Protein 3JB5 (pdb70)

Structure (mmCIF, N/CA/C/O backbone):
data_3JB5
#
_entry.id   3JB5
#
_cell.length_a   1.000
_cell.length_b   1.000
_cell.length_c   1.000
_cell.angle_alpha   90.00
_cell.angle_beta   90.00
_cell.angle_gamma   90.00
#
_symmetry.space_group_name_H-M   'P 1'
#
loop_
_atom_site.group_PDB
_atom_site.id
_atom_site.type_symbol
_atom_site.label_atom_id
_atom_site.label_alt_id
_atom_site.label_comp_id
_atom_site.label_asym_id
_atom_site.label_entity_id
_atom_site.label_seq_id
_atom_site.pdbx_PDB_ins_code
_atom_site.Cartn_x
_atom_site.Cartn_y
_atom_site.Cartn_z
_atom_site.occupancy
_atom_site.B_iso_or_equiv
_atom_site.auth_seq_id
_atom_site.auth_comp_id
_atom_site.auth_asym_id
_atom_site.auth_atom_id
_atom_site.pdbx_PDB_model_num
ATOM 1 N N . ASP A 1 4 ? 38.830 -35.555 280.384 1.00 104.28 4 ASP A N 1
ATOM 2 C CA . ASP A 1 4 ? 39.796 -34.718 279.683 1.00 104.28 4 ASP A CA 1
ATOM 3 C C . ASP A 1 4 ? 39.552 -34.751 278.178 1.00 104.28 4 ASP A C 1
ATOM 4 O O . ASP A 1 4 ? 38.517 -35.236 277.720 1.00 104.28 4 ASP A O 1
ATOM 9 N N . PHE A 1 5 ? 40.511 -34.234 277.416 1.00 85.35 5 PHE A N 1
ATOM 10 C CA . PHE A 1 5 ? 40.395 -34.186 275.962 1.00 85.35 5 PHE A CA 1
ATOM 11 C C . PHE A 1 5 ? 41.758 -33.999 275.304 1.00 85.35 5 PHE A C 1
ATOM 12 O O . PHE A 1 5 ? 42.789 -33.991 275.976 1.00 85.35 5 PHE A O 1
ATOM 20 N N . LEU A 1 6 ? 41.753 -33.848 273.984 1.00 85.41 6 LEU A N 1
ATOM 21 C CA . LEU A 1 6 ? 42.982 -33.621 273.236 1.00 85.41 6 LEU A CA 1
ATOM 22 C C . LEU A 1 6 ? 43.232 -32.123 273.101 1.00 85.41 6 LEU A C 1
ATOM 23 O O . LEU A 1 6 ? 42.455 -31.410 272.467 1.00 85.41 6 LEU A O 1
ATOM 28 N N . SER A 1 7 ? 44.319 -31.651 273.702 1.00 89.70 7 SER A N 1
ATOM 29 C CA . SER A 1 7 ? 44.645 -30.229 273.687 1.00 89.70 7 SER A CA 1
ATOM 30 C C . SER A 1 7 ? 45.574 -29.873 272.531 1.00 89.70 7 SER A C 1
ATOM 31 O O . SER A 1 7 ? 46.127 -30.753 271.871 1.00 89.70 7 SER A O 1
ATOM 34 N N . VAL A 1 8 ? 45.740 -28.576 272.294 1.00 87.63 8 VAL A N 1
ATOM 35 C CA . VAL A 1 8 ? 46.641 -28.096 271.254 1.00 87.63 8 VAL A CA 1
ATOM 36 C C . VAL A 1 8 ? 48.060 -27.998 271.810 1.00 87.63 8 VAL A C 1
ATOM 37 O O . VAL A 1 8 ? 49.024 -27.805 271.068 1.00 87.63 8 VAL A O 1
ATOM 41 N N . GLY A 1 9 ? 48.180 -28.145 273.126 1.00 104.97 9 GLY A N 1
ATOM 42 C CA . GLY A 1 9 ? 49.465 -28.057 273.793 1.00 104.97 9 GLY A CA 1
ATOM 43 C C . GLY A 1 9 ? 50.317 -29.299 273.611 1.00 104.97 9 GLY A C 1
ATOM 44 O O . GLY A 1 9 ? 51.541 -29.211 273.519 1.00 104.97 9 GLY A O 1
ATOM 45 N N . LYS A 1 10 ? 49.670 -30.459 273.558 1.00 103.85 10 LYS A N 1
ATOM 46 C CA . LYS A 1 10 ? 50.384 -31.721 273.397 1.00 103.85 10 LYS A CA 1
ATOM 47 C C . LYS A 1 10 ? 50.906 -31.893 271.974 1.00 103.85 10 LYS A C 1
ATOM 48 O O . LYS A 1 10 ? 51.809 -32.692 271.730 1.00 103.85 10 LYS A O 1
ATOM 54 N N . LEU A 1 11 ? 50.332 -31.143 271.039 1.00 109.09 11 LEU A N 1
ATOM 55 C CA . LEU A 1 11 ? 50.835 -31.125 269.671 1.00 109.09 11 LEU A CA 1
ATOM 56 C C . LEU A 1 11 ? 52.147 -30.349 269.632 1.00 109.09 11 LEU A C 1
ATOM 57 O O . LEU A 1 11 ? 53.032 -30.639 268.825 1.00 109.09 11 LEU A O 1
ATOM 62 N N . GLU A 1 12 ? 52.253 -29.363 270.521 1.00 139.21 12 GLU A N 1
ATOM 63 C CA . GLU A 1 12 ? 53.461 -28.560 270.697 1.00 139.21 12 GLU A CA 1
ATOM 64 C C . GLU A 1 12 ? 53.910 -27.906 269.392 1.00 139.21 12 GLU A C 1
ATOM 65 O O . GLU A 1 12 ? 54.941 -28.267 268.824 1.00 139.21 12 GLU A O 1
ATOM 71 N N . LEU A 1 13 ? 53.122 -26.942 268.925 1.00 108.94 13 LEU A N 1
ATOM 72 C CA . LEU A 1 13 ? 53.419 -26.227 267.690 1.00 108.94 13 LEU A CA 1
ATOM 73 C C . LEU A 1 13 ? 54.645 -25.334 267.869 1.00 108.94 13 LEU A C 1
ATOM 74 O O . LEU A 1 13 ? 54.818 -24.724 268.925 1.00 108.94 13 LEU A O 1
ATOM 79 N N . PRO A 1 14 ? 55.504 -25.260 266.838 1.00 94.40 14 PRO A N 1
ATOM 80 C CA . PRO A 1 14 ? 56.717 -24.434 266.892 1.00 94.40 14 PRO A CA 1
ATOM 81 C C . PRO A 1 14 ? 56.409 -22.950 267.073 1.00 94.40 14 PRO A C 1
ATOM 82 O O . PRO A 1 14 ? 56.989 -22.304 267.946 1.00 94.40 14 PRO A O 1
ATOM 86 N N . GLY A 1 15 ? 55.505 -22.421 266.257 1.00 102.63 15 GLY A N 1
ATOM 87 C CA . GLY A 1 15 ? 55.121 -21.026 266.358 1.00 102.63 15 GLY A CA 1
ATOM 88 C C . GLY A 1 15 ? 55.277 -20.267 265.056 1.00 102.63 15 GLY A C 1
ATOM 89 O O . GLY A 1 15 ? 55.010 -20.800 263.979 1.00 102.63 15 GLY A O 1
ATOM 90 N N . SER A 1 16 ? 55.711 -19.014 265.156 1.00 110.27 16 SER A N 1
ATOM 91 C CA . SER A 1 16 ? 55.889 -18.169 263.982 1.00 110.27 16 SER A CA 1
ATOM 92 C C . SER A 1 16 ? 56.928 -17.079 264.229 1.00 110.27 16 SER A C 1
ATOM 93 O O . SER A 1 16 ? 57.101 -16.615 265.356 1.00 110.27 16 SER A O 1
ATOM 96 N N . MET A 1 17 ? 57.617 -16.676 263.166 1.00 95.65 17 MET A N 1
ATOM 97 C CA . MET A 1 17 ? 58.620 -15.620 263.252 1.00 95.65 17 MET A CA 1
ATOM 98 C C . MET A 1 17 ? 58.104 -14.309 262.671 1.00 95.65 17 MET A C 1
ATOM 99 O O . MET A 1 17 ? 57.713 -14.246 261.505 1.00 95.65 17 MET A O 1
ATOM 104 N N . ILE A 1 18 ? 58.106 -13.265 263.492 1.00 115.66 18 ILE A N 1
ATOM 105 C CA . ILE A 1 18 ? 57.675 -11.944 263.052 1.00 115.66 18 ILE A CA 1
ATOM 106 C C . ILE A 1 18 ? 58.728 -11.305 262.155 1.00 115.66 18 ILE A C 1
ATOM 107 O O . ILE A 1 18 ? 58.413 -10.762 261.096 1.00 115.66 18 ILE A O 1
ATOM 112 N N . GLY A 1 19 ? 59.983 -11.380 262.586 1.00 136.55 19 GLY A N 1
ATOM 113 C CA . GLY A 1 19 ? 61.081 -10.787 261.848 1.00 136.55 19 GLY A CA 1
ATOM 114 C C . GLY A 1 19 ? 61.632 -9.563 262.552 1.00 136.55 19 GLY A C 1
ATOM 115 O O . GLY A 1 19 ? 60.944 -8.939 263.360 1.00 136.55 19 GLY A O 1
ATOM 116 N N . ALA A 1 20 ? 62.879 -9.221 262.245 1.00 188.47 20 ALA A N 1
ATOM 117 C CA . ALA A 1 20 ? 63.526 -8.064 262.851 1.00 188.47 20 ALA A CA 1
ATOM 118 C C . ALA A 1 20 ? 62.888 -6.765 262.370 1.00 188.47 20 ALA A C 1
ATOM 119 O O . ALA A 1 20 ? 62.346 -6.699 261.267 1.00 188.47 20 ALA A O 1
ATOM 121 N N . VAL A 1 21 ? 62.956 -5.734 263.207 1.00 175.55 21 VAL A N 1
ATOM 122 C CA . VAL A 1 21 ? 62.367 -4.440 262.884 1.00 175.55 21 VAL A CA 1
ATOM 123 C C . VAL A 1 21 ? 63.438 -3.359 262.781 1.00 175.55 21 VAL A C 1
ATOM 124 O O . VAL A 1 21 ? 64.321 -3.265 263.633 1.00 175.55 21 VAL A O 1
ATOM 128 N N . ARG A 1 22 ? 63.357 -2.548 261.731 1.00 170.81 22 ARG A N 1
ATOM 129 C CA . ARG A 1 22 ? 64.296 -1.450 261.536 1.00 170.81 22 ARG A CA 1
ATOM 130 C C . ARG A 1 22 ? 63.654 -0.126 261.944 1.00 170.81 22 ARG A C 1
ATOM 131 O O . ARG A 1 22 ? 62.589 0.235 261.443 1.00 170.81 22 ARG A O 1
ATOM 139 N N . ASP A 1 23 ? 64.305 0.592 262.857 1.00 165.34 23 ASP A N 1
ATOM 140 C CA . ASP A 1 23 ? 63.754 1.830 263.405 1.00 165.34 23 ASP A CA 1
ATOM 141 C C . ASP A 1 23 ? 63.633 2.944 262.367 1.00 165.34 23 ASP A C 1
ATOM 142 O O . ASP A 1 23 ? 62.824 3.859 262.529 1.00 165.34 23 ASP A O 1
ATOM 147 N N . ARG A 1 24 ? 64.449 2.864 261.317 1.00 190.15 24 ARG A N 1
ATOM 148 C CA . ARG A 1 24 ? 64.463 3.857 260.240 1.00 190.15 24 ARG A CA 1
ATOM 149 C C . ARG A 1 24 ? 64.781 5.267 260.738 1.00 190.15 24 ARG A C 1
ATOM 150 O O . ARG A 1 24 ? 64.518 6.249 260.043 1.00 190.15 24 ARG A O 1
ATOM 158 N N . ALA A 1 25 ? 65.351 5.363 261.936 1.00 168.74 25 ALA A N 1
ATOM 159 C CA . ALA A 1 25 ? 65.659 6.657 262.536 1.00 168.74 25 ALA A CA 1
ATOM 160 C C . ALA A 1 25 ? 66.680 6.526 263.661 1.00 168.74 25 ALA A C 1
ATOM 161 O O . ALA A 1 25 ? 66.336 6.623 264.839 1.00 168.74 25 ALA A O 1
ATOM 163 N N . ILE A 1 26 ? 67.938 6.306 263.292 1.00 148.60 26 ILE A N 1
ATOM 164 C CA . ILE A 1 26 ? 69.014 6.207 264.269 1.00 148.60 26 ILE A CA 1
ATOM 165 C C . ILE A 1 26 ? 69.755 7.535 264.383 1.00 148.60 26 ILE A C 1
ATOM 166 O O . ILE A 1 26 ? 70.279 8.048 263.395 1.00 148.60 26 ILE A O 1
ATOM 171 N N . ASP A 1 27 ? 69.794 8.088 265.592 1.00 129.12 27 ASP A N 1
ATOM 172 C CA . ASP A 1 27 ? 70.456 9.368 265.824 1.00 129.12 27 ASP A CA 1
ATOM 173 C C . ASP A 1 27 ? 71.975 9.235 265.735 1.00 129.12 27 ASP A C 1
ATOM 174 O O . ASP A 1 27 ? 72.647 8.944 266.725 1.00 129.12 27 ASP A O 1
ATOM 179 N N . SER A 1 28 ? 72.509 9.453 264.538 1.00 135.72 28 SER A N 1
ATOM 180 C CA . SER A 1 28 ? 73.942 9.331 264.306 1.00 135.72 28 SER A CA 1
ATOM 181 C C . SER A 1 28 ? 74.706 10.517 264.885 1.00 135.72 28 SER A C 1
ATOM 182 O O . SER A 1 28 ? 75.849 10.378 265.314 1.00 135.72 28 SER A O 1
ATOM 185 N N . GLY A 1 29 ? 74.071 11.684 264.896 1.00 111.69 29 GLY A N 1
ATOM 186 C CA . GLY A 1 29 ? 74.695 12.874 265.444 1.00 111.69 29 GLY A CA 1
ATOM 187 C C . GLY A 1 29 ? 74.282 14.144 264.728 1.00 111.69 29 GLY A C 1
ATOM 188 O O . GLY A 1 29 ? 73.513 14.107 263.767 1.00 111.69 29 GLY A O 1
ATOM 189 N N . VAL A 1 30 ? 74.799 15.275 265.198 1.00 112.48 30 VAL A N 1
ATOM 190 C CA . VAL A 1 30 ? 74.447 16.567 264.626 1.00 112.48 30 VAL A CA 1
ATOM 191 C C . VAL A 1 30 ? 75.645 17.261 263.994 1.00 112.48 30 VAL A C 1
ATOM 192 O O . VAL A 1 30 ? 75.514 17.920 262.963 1.00 112.48 30 VAL A O 1
ATOM 196 N N . LEU A 1 31 ? 76.811 17.091 264.613 1.00 95.12 31 LEU A N 1
ATOM 197 C CA . LEU A 1 31 ? 78.023 17.829 264.258 1.00 95.12 31 LEU A CA 1
ATOM 198 C C . LEU A 1 31 ? 78.369 17.796 262.766 1.00 95.12 31 LEU A C 1
ATOM 199 O O . LEU A 1 31 ? 79.076 18.673 262.270 1.00 95.12 31 LEU A O 1
ATOM 204 N N . ALA A 1 32 ? 77.867 16.794 262.053 1.00 98.89 32 ALA A N 1
ATOM 205 C CA . ALA A 1 32 ? 78.134 16.670 260.624 1.00 98.89 32 ALA A CA 1
ATOM 206 C C . ALA A 1 32 ? 77.261 17.615 259.797 1.00 98.89 32 ALA A C 1
ATOM 207 O O . ALA A 1 32 ? 77.575 17.907 258.643 1.00 98.89 32 ALA A O 1
ATOM 209 N N . LYS A 1 33 ? 76.172 18.096 260.390 1.00 99.82 33 LYS A N 1
ATOM 210 C CA . LYS A 1 33 ? 75.224 18.946 259.671 1.00 99.82 33 LYS A CA 1
ATOM 211 C C . LYS A 1 33 ? 75.544 20.437 259.775 1.00 99.82 33 LYS A C 1
ATOM 212 O O . LYS A 1 33 ? 75.190 21.213 258.887 1.00 99.82 33 LYS A O 1
ATOM 218 N N . LEU A 1 34 ? 76.208 20.836 260.854 1.00 132.76 34 LEU A N 1
ATOM 219 C CA . LEU A 1 34 ? 76.481 22.250 261.091 1.00 132.76 34 LEU A CA 1
ATOM 220 C C . LEU A 1 34 ? 77.864 22.660 260.591 1.00 132.76 34 LEU A C 1
ATOM 221 O O . LEU A 1 34 ? 78.069 23.801 260.177 1.00 132.76 34 LEU A O 1
ATOM 226 N N . SER A 1 35 ? 78.808 21.726 260.630 1.00 94.74 35 SER A N 1
ATOM 227 C CA . SER A 1 35 ? 80.167 21.999 260.175 1.00 94.74 35 SER A CA 1
ATOM 228 C C . SER A 1 35 ? 80.719 20.837 259.354 1.00 94.74 35 SER A C 1
ATOM 229 O O . SER A 1 35 ? 80.748 19.700 259.824 1.00 94.74 35 SER A O 1
ATOM 232 N N . PRO A 1 36 ? 81.155 21.125 258.117 1.00 113.70 36 PRO A N 1
ATOM 233 C CA . PRO A 1 36 ? 81.698 20.118 257.198 1.00 113.70 36 PRO A CA 1
ATOM 234 C C . PRO A 1 36 ? 82.929 19.408 257.758 1.00 113.70 36 PRO A C 1
ATOM 235 O O . PRO A 1 36 ? 83.739 20.029 258.445 1.00 113.70 36 PRO A O 1
ATOM 239 N N . GLU A 1 37 ? 83.056 18.118 257.465 1.00 118.05 37 GLU A N 1
ATOM 240 C CA . GLU A 1 37 ? 84.206 17.338 257.910 1.00 118.05 37 GLU A CA 1
ATOM 241 C C . GLU A 1 37 ? 85.471 17.774 257.178 1.00 118.05 37 GLU A C 1
ATOM 242 O O . GLU A 1 37 ? 85.443 18.032 255.974 1.00 118.05 37 GLU A O 1
ATOM 248 N N . GLN A 1 38 ? 86.577 17.857 257.910 1.00 99.16 38 GLN A N 1
ATOM 249 C CA . GLN A 1 38 ? 87.856 18.246 257.330 1.00 99.16 38 GLN A CA 1
ATOM 250 C C . GLN A 1 38 ? 88.903 17.154 257.538 1.00 99.16 38 GLN A C 1
ATOM 251 O O . GLN A 1 38 ? 89.716 17.240 258.459 1.00 99.16 38 GLN A O 1
ATOM 257 N N . PRO A 1 39 ? 88.881 16.120 256.681 1.00 108.16 39 PRO A N 1
ATOM 258 C CA . PRO A 1 39 ? 89.799 14.980 256.787 1.00 108.16 39 PRO A CA 1
ATOM 259 C C . PRO A 1 39 ? 91.262 15.387 256.655 1.00 108.16 39 PRO A C 1
ATOM 260 O O . PRO A 1 39 ? 91.645 16.003 255.661 1.00 108.16 39 PRO A O 1
ATOM 264 N N . THR A 1 40 ? 92.065 15.042 257.655 1.00 133.07 40 THR A N 1
ATOM 265 C CA . THR A 1 40 ? 93.488 15.354 257.643 1.00 133.07 40 THR A CA 1
ATOM 266 C C . THR A 1 40 ? 94.320 14.096 257.863 1.00 133.07 40 THR A C 1
ATOM 267 O O . THR A 1 40 ? 93.788 13.044 258.217 1.00 133.07 40 THR A O 1
ATOM 271 N N . ILE A 1 41 ? 95.627 14.210 257.650 1.00 107.74 41 ILE A N 1
ATOM 272 C CA . ILE A 1 41 ? 96.536 13.099 257.900 1.00 107.74 41 ILE A CA 1
ATOM 273 C C . ILE A 1 41 ? 96.672 12.868 259.399 1.00 107.74 41 ILE A C 1
ATOM 274 O O . ILE A 1 41 ? 96.283 13.717 260.200 1.00 107.74 41 ILE A O 1
ATOM 279 N N . PHE A 1 42 ? 97.221 11.719 259.777 1.00 98.24 42 PHE A N 1
ATOM 280 C CA . PHE A 1 42 ? 97.350 11.369 261.186 1.00 98.24 42 PHE A CA 1
ATOM 281 C C . PHE A 1 42 ? 98.328 12.292 261.906 1.00 98.24 42 PHE A C 1
ATOM 282 O O . PHE A 1 42 ? 99.303 12.759 261.317 1.00 98.24 42 PHE A O 1
ATOM 290 N N . GLY A 1 43 ? 98.059 12.549 263.182 1.00 82.20 43 GLY A N 1
ATOM 291 C CA . GLY A 1 43 ? 98.912 13.402 263.990 1.00 82.20 43 GLY A CA 1
ATOM 292 C C . GLY A 1 43 ? 98.166 14.587 264.571 1.00 82.20 43 GLY A C 1
ATOM 293 O O . GLY A 1 43 ? 97.017 14.837 264.204 1.00 82.20 43 GLY A O 1
ATOM 294 N N . PRO A 1 44 ? 98.815 15.321 265.491 1.00 87.46 44 PRO A N 1
ATOM 295 C CA . PRO A 1 44 ? 98.247 16.520 266.121 1.00 87.46 44 PRO A CA 1
ATOM 296 C C . PRO A 1 44 ? 97.818 17.561 265.093 1.00 87.46 44 PRO A C 1
ATOM 297 O O . PRO A 1 44 ? 98.379 17.610 264.000 1.00 87.46 44 PRO A O 1
ATOM 301 N N . VAL A 1 45 ? 96.833 18.381 265.440 1.00 70.45 45 VAL A N 1
ATOM 302 C CA . VAL A 1 45 ? 96.300 19.362 264.503 1.00 70.45 45 VAL A CA 1
ATOM 303 C C . VAL A 1 45 ? 96.381 20.778 265.066 1.00 70.45 45 VAL A C 1
ATOM 304 O O . VAL A 1 45 ? 95.705 21.107 266.040 1.00 70.45 45 VAL A O 1
ATOM 308 N N . LYS A 1 46 ? 97.211 21.611 264.445 1.00 83.60 46 LYS A N 1
ATOM 309 C CA . LYS A 1 46 ? 97.373 22.996 264.874 1.00 83.60 46 LYS A CA 1
ATOM 310 C C . LYS A 1 46 ? 96.679 23.974 263.932 1.00 83.60 46 LYS A C 1
ATOM 311 O O . LYS A 1 46 ? 96.306 23.623 262.813 1.00 83.60 46 LYS A O 1
ATOM 317 N N . GLY A 1 47 ? 96.514 25.208 264.399 1.00 96.36 47 GLY A N 1
ATOM 318 C CA . GLY A 1 47 ? 95.911 26.260 263.603 1.00 96.36 47 GLY A CA 1
ATOM 319 C C . GLY A 1 47 ? 96.498 27.613 263.953 1.00 96.36 47 GLY A C 1
ATOM 320 O O . GLY A 1 47 ? 97.394 27.710 264.792 1.00 96.36 47 GLY A O 1
ATOM 321 N N . ALA A 1 48 ? 95.994 28.661 263.311 1.00 93.45 48 ALA A N 1
ATOM 322 C CA . ALA A 1 48 ? 96.474 30.014 263.563 1.00 93.45 48 ALA A CA 1
ATOM 323 C C . ALA A 1 48 ? 95.363 31.030 263.336 1.00 93.45 48 ALA A C 1
ATOM 324 O O . ALA A 1 48 ? 94.717 31.029 262.288 1.00 93.45 48 ALA A O 1
ATOM 326 N N . VAL A 1 49 ? 95.142 31.896 264.319 1.00 95.91 49 VAL A N 1
ATOM 327 C CA . VAL A 1 49 ? 94.093 32.903 264.217 1.00 95.91 49 VAL A CA 1
ATOM 328 C C . VAL A 1 49 ? 94.625 34.318 264.428 1.00 95.91 49 VAL A C 1
ATOM 329 O O . VAL A 1 49 ? 95.315 34.602 265.407 1.00 95.91 49 VAL A O 1
ATOM 333 N N . PHE A 1 50 ? 94.297 35.200 263.489 1.00 114.82 50 PHE A N 1
ATOM 334 C CA . PHE A 1 50 ? 94.729 36.591 263.540 1.00 114.82 50 PHE A CA 1
ATOM 335 C C . PHE A 1 50 ? 93.561 37.480 263.949 1.00 114.82 50 PHE A C 1
ATOM 336 O O . PHE A 1 50 ? 92.438 37.286 263.485 1.00 114.82 50 PHE A O 1
ATOM 344 N N . SER A 1 51 ? 93.825 38.452 264.814 1.00 140.56 51 SER A N 1
ATOM 345 C CA . SER A 1 51 ? 92.772 39.345 265.287 1.00 140.56 51 SER A CA 1
ATOM 346 C C . SER A 1 51 ? 93.267 40.778 265.446 1.00 140.56 51 SER A C 1
ATOM 347 O O . SER A 1 51 ? 94.451 41.016 265.682 1.00 140.56 51 SER A O 1
ATOM 350 N N . GLY A 1 52 ? 92.347 41.728 265.313 1.00 121.69 52 GLY A N 1
ATOM 351 C CA . GLY A 1 52 ? 92.662 43.131 265.498 1.00 121.69 52 GLY A CA 1
ATOM 352 C C . GLY A 1 52 ? 93.044 43.838 264.213 1.00 121.69 52 GLY A C 1
ATOM 353 O O . GLY A 1 52 ? 94.005 43.457 263.544 1.00 121.69 52 GLY A O 1
ATOM 354 N N . VAL A 1 53 ? 92.285 44.873 263.867 1.00 86.45 53 VAL A N 1
ATOM 355 C CA . VAL A 1 53 ? 92.588 45.686 262.697 1.00 86.45 53 VAL A CA 1
ATOM 356 C C . VAL A 1 53 ? 93.511 46.836 263.087 1.00 86.45 53 VAL A C 1
ATOM 357 O O . VAL A 1 53 ? 93.162 47.647 263.945 1.00 86.45 53 VAL A O 1
ATOM 361 N N . PRO A 1 54 ? 94.697 46.900 262.459 1.00 96.52 54 PRO A N 1
ATOM 362 C CA . PRO A 1 54 ? 95.722 47.914 262.737 1.00 96.52 54 PRO A CA 1
ATOM 363 C C . PRO A 1 54 ? 95.187 49.342 262.671 1.00 96.52 54 PRO A C 1
ATOM 364 O O . PRO A 1 54 ? 94.205 49.605 261.978 1.00 96.52 54 PRO A O 1
ATOM 368 N N . ARG A 1 55 ? 95.836 50.250 263.391 1.00 82.83 55 ARG A N 1
ATOM 369 C CA . ARG A 1 55 ? 95.368 51.627 263.497 1.00 82.83 55 ARG A CA 1
ATOM 370 C C . ARG A 1 55 ? 96.230 52.585 262.682 1.00 82.83 55 ARG A C 1
ATOM 371 O O . ARG A 1 55 ? 97.451 52.613 262.830 1.00 82.83 55 ARG A O 1
ATOM 379 N N . ALA A 1 56 ? 95.587 53.371 261.824 1.00 83.68 56 ALA A N 1
ATOM 380 C CA . ALA A 1 56 ? 96.297 54.353 261.012 1.00 83.68 56 ALA A CA 1
ATOM 381 C C . ALA A 1 56 ? 96.766 55.524 261.868 1.00 83.68 56 ALA A C 1
ATOM 382 O O . ALA A 1 56 ? 96.365 55.659 263.024 1.00 83.68 56 ALA A O 1
ATOM 384 N N . LYS A 1 57 ? 97.614 56.370 261.296 1.00 121.75 57 LYS A N 1
ATOM 385 C CA . LYS A 1 57 ? 98.171 57.500 262.030 1.00 121.75 57 LYS A CA 1
ATOM 386 C C . LYS A 1 57 ? 98.328 58.730 261.144 1.00 121.75 57 LYS A C 1
ATOM 387 O O . LYS A 1 57 ? 98.937 58.664 260.078 1.00 121.75 57 LYS A O 1
ATOM 393 N N . ILE A 1 58 ? 97.777 59.853 261.595 1.00 98.44 58 ILE A N 1
ATOM 394 C CA . ILE A 1 58 ? 97.907 61.111 260.871 1.00 98.44 58 ILE A CA 1
ATOM 395 C C . ILE A 1 58 ? 99.318 61.672 260.993 1.00 98.44 58 ILE A C 1
ATOM 396 O O . ILE A 1 58 ? 99.834 61.842 262.098 1.00 98.44 58 ILE A O 1
ATOM 401 N N . VAL A 1 59 ? 99.938 61.960 259.854 1.00 84.60 59 VAL A N 1
ATOM 402 C CA . VAL A 1 59 ? 101.268 62.555 259.842 1.00 84.60 59 VAL A CA 1
ATOM 403 C C . VAL A 1 59 ? 101.314 63.767 258.918 1.00 84.60 59 VAL A C 1
ATOM 404 O O . VAL A 1 59 ? 100.521 63.878 257.982 1.00 84.60 59 VAL A O 1
ATOM 408 N N . GLY A 1 60 ? 102.245 64.675 259.191 1.00 103.16 60 GLY A N 1
ATOM 409 C CA . GLY A 1 60 ? 102.425 65.856 258.367 1.00 103.16 60 GLY A CA 1
ATOM 410 C C . GLY A 1 60 ? 103.694 65.767 257.541 1.00 103.16 60 GLY A C 1
ATOM 411 O O . GLY A 1 60 ? 104.448 64.802 257.655 1.00 103.16 60 GLY A O 1
ATOM 412 N N . GLU A 1 61 ? 103.928 66.775 256.706 1.00 103.71 61 GLU A N 1
ATOM 413 C CA . GLU A 1 61 ? 105.120 66.809 255.865 1.00 103.71 61 GLU A CA 1
ATOM 414 C C . GLU A 1 61 ? 106.389 66.905 256.704 1.00 103.71 61 GLU A C 1
ATOM 415 O O . GLU A 1 61 ? 106.712 67.964 257.243 1.00 103.71 61 GLU A O 1
ATOM 421 N N . GLY A 1 62 ? 107.104 65.790 256.812 1.00 91.60 62 GLY A N 1
ATOM 422 C CA . GLY A 1 62 ? 108.342 65.751 257.566 1.00 91.60 62 GLY A CA 1
ATOM 423 C C . GLY A 1 62 ? 108.205 65.044 258.901 1.00 91.60 62 GLY A C 1
ATOM 424 O O . GLY A 1 62 ? 109.196 64.827 259.597 1.00 91.60 62 GLY A O 1
ATOM 425 N N . GLU A 1 63 ? 106.977 64.682 259.260 1.00 68.24 63 GLU A N 1
ATOM 426 C CA . GLU A 1 63 ? 106.724 64.012 260.530 1.00 68.24 63 GLU A CA 1
ATOM 427 C C . GLU A 1 63 ? 106.933 62.504 260.402 1.00 68.24 63 GLU A C 1
ATOM 428 O O . GLU A 1 63 ? 106.656 61.919 259.355 1.00 68.24 63 GLU A O 1
ATOM 434 N N . VAL A 1 64 ? 107.420 61.885 261.474 1.00 75.23 64 VAL A N 1
ATOM 435 C CA . VAL A 1 64 ? 107.755 60.462 261.473 1.00 75.23 64 VAL A CA 1
ATOM 436 C C . VAL A 1 64 ? 106.537 59.567 261.260 1.00 75.23 64 VAL A C 1
ATOM 437 O O . VAL A 1 64 ? 105.522 59.714 261.939 1.00 75.23 64 VAL A O 1
ATOM 441 N N . LYS A 1 65 ? 106.649 58.641 260.313 1.00 75.78 65 LYS A N 1
ATOM 442 C CA . LYS A 1 65 ? 105.602 57.657 260.063 1.00 75.78 65 LYS A CA 1
ATOM 443 C C . LYS A 1 65 ? 105.848 56.404 260.904 1.00 75.78 65 LYS A C 1
ATOM 444 O O . LYS A 1 65 ? 106.765 55.634 260.621 1.00 75.78 65 LYS A O 1
ATOM 450 N N . PRO A 1 66 ? 105.027 56.200 261.948 1.00 99.42 66 PRO A N 1
ATOM 451 C CA . PRO A 1 66 ? 105.213 55.107 262.907 1.00 99.42 66 PRO A CA 1
ATOM 452 C C . PRO A 1 66 ? 104.661 53.770 262.418 1.00 99.42 66 PRO A C 1
ATOM 453 O O . PRO A 1 66 ? 104.215 53.663 261.275 1.00 99.42 66 PRO A O 1
ATOM 457 N N . SER A 1 67 ? 104.688 52.764 263.287 1.00 103.46 67 SER A N 1
ATOM 458 C CA . SER A 1 67 ? 104.216 51.430 262.934 1.00 103.46 67 SER A CA 1
ATOM 459 C C . SER A 1 67 ? 103.347 50.830 264.035 1.00 103.46 67 SER A C 1
ATOM 460 O O . SER A 1 67 ? 103.329 51.321 265.163 1.00 103.46 67 SER A O 1
ATOM 463 N N . ALA A 1 68 ? 102.631 49.762 263.696 1.00 106.49 68 ALA A N 1
ATOM 464 C CA . ALA A 1 68 ? 101.805 49.048 264.663 1.00 106.49 68 ALA A CA 1
ATOM 465 C C . ALA A 1 68 ? 102.285 47.608 264.810 1.00 106.49 68 ALA A C 1
ATOM 466 O O . ALA A 1 68 ? 103.444 47.302 264.531 1.00 106.49 68 ALA A O 1
ATOM 468 N N . SER A 1 69 ? 101.391 46.725 265.244 1.00 167.09 69 SER A N 1
ATOM 469 C CA . SER A 1 69 ? 101.744 45.324 265.445 1.00 167.09 69 SER A CA 1
ATOM 470 C C . SER A 1 69 ? 100.587 44.384 265.124 1.00 167.09 69 SER A C 1
ATOM 471 O O . SER A 1 69 ? 99.484 44.824 264.798 1.00 167.09 69 SER A O 1
ATOM 474 N N . VAL A 1 70 ? 100.853 43.085 265.220 1.00 119.64 70 VAL A N 1
ATOM 475 C CA . VAL A 1 70 ? 99.845 42.065 264.960 1.00 119.64 70 VAL A CA 1
ATOM 476 C C . VAL A 1 70 ? 99.670 41.163 266.178 1.00 119.64 70 VAL A C 1
ATOM 477 O O . VAL A 1 70 ? 100.649 40.759 266.805 1.00 119.64 70 VAL A O 1
ATOM 481 N N . ASP A 1 71 ? 98.421 40.854 266.512 1.00 171.39 71 ASP A N 1
ATOM 48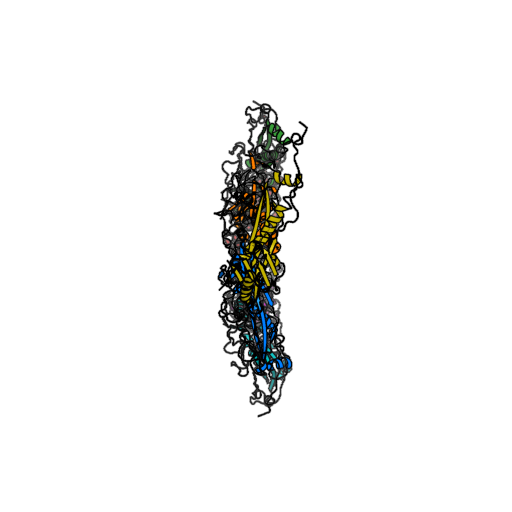2 C CA . ASP A 1 71 ? 98.124 39.973 267.636 1.00 171.39 71 ASP A CA 1
ATOM 483 C C . ASP A 1 71 ? 97.674 38.599 267.150 1.00 171.39 71 ASP A C 1
ATOM 484 O O . ASP A 1 71 ? 96.490 38.376 266.894 1.00 171.39 71 ASP A O 1
ATOM 489 N N . VAL A 1 72 ? 98.627 37.681 267.027 1.00 118.57 72 VAL A N 1
ATOM 490 C CA . VAL A 1 72 ? 98.341 36.335 266.543 1.00 118.57 72 VAL A CA 1
ATOM 491 C C . VAL A 1 72 ? 98.015 35.388 267.693 1.00 118.57 72 VAL A C 1
ATOM 492 O O . VAL A 1 72 ? 98.195 35.729 268.862 1.00 118.57 72 VAL A O 1
ATOM 496 N N . SER A 1 73 ? 97.537 34.196 267.347 1.00 109.26 73 SER A N 1
ATOM 497 C CA . SER A 1 73 ? 97.219 33.169 268.333 1.00 109.26 73 SER A CA 1
ATOM 498 C C . SER A 1 73 ? 97.175 31.796 267.670 1.00 109.26 73 SER A C 1
ATOM 499 O O . SER A 1 73 ? 97.392 31.676 266.464 1.00 109.26 73 SER A O 1
ATOM 502 N N . ALA A 1 74 ? 96.890 30.763 268.458 1.00 109.21 74 ALA A N 1
ATOM 503 C CA . ALA A 1 74 ? 96.857 29.401 267.938 1.00 109.21 74 ALA A CA 1
ATOM 504 C C . ALA A 1 74 ? 96.044 28.464 268.827 1.00 109.21 74 ALA A C 1
ATOM 505 O O . ALA A 1 74 ? 95.817 28.746 270.004 1.00 109.21 74 ALA A O 1
ATOM 507 N N . PHE A 1 75 ? 95.610 27.349 268.249 1.00 101.81 75 PHE A N 1
ATOM 508 C CA . PHE A 1 75 ? 94.908 26.311 268.994 1.00 101.81 75 PHE A CA 1
ATOM 509 C C . PHE A 1 75 ? 95.405 24.933 268.573 1.00 101.81 75 PHE A C 1
ATOM 510 O O . PHE A 1 75 ? 95.813 24.735 267.429 1.00 101.81 75 PHE A O 1
ATOM 518 N N . THR A 1 76 ? 95.373 23.983 269.502 1.00 97.08 76 THR A N 1
ATOM 519 C CA . THR A 1 76 ? 95.853 22.634 269.225 1.00 97.08 76 THR A CA 1
ATOM 520 C C . THR A 1 76 ? 94.776 21.587 269.488 1.00 97.08 76 THR A C 1
ATOM 521 O O . THR A 1 76 ? 93.838 21.824 270.250 1.00 97.08 76 THR A O 1
ATOM 525 N N . ALA A 1 77 ? 94.919 20.429 268.854 1.00 81.94 77 ALA A N 1
ATOM 526 C CA . ALA A 1 77 ? 93.970 19.337 269.027 1.00 81.94 77 ALA A CA 1
ATOM 527 C C . ALA A 1 77 ? 94.661 17.985 268.900 1.00 81.94 77 ALA A C 1
ATOM 528 O O . ALA A 1 77 ? 95.300 17.696 267.889 1.00 81.94 77 ALA A O 1
ATOM 530 N N . GLN A 1 78 ? 94.528 17.160 269.933 1.00 93.61 78 GLN A N 1
ATOM 531 C CA . GLN A 1 78 ? 95.122 15.830 269.929 1.00 93.61 78 GLN A CA 1
ATOM 532 C C . GLN A 1 78 ? 94.169 14.803 269.329 1.00 93.61 78 GLN A C 1
ATOM 533 O O . GLN A 1 78 ? 92.994 14.755 269.691 1.00 93.61 78 GLN A O 1
ATOM 539 N N . PRO A 1 79 ? 94.679 13.978 268.404 1.00 87.89 79 PRO A N 1
ATOM 540 C CA . PRO A 1 79 ? 93.886 12.928 267.758 1.00 87.89 79 PRO A CA 1
ATOM 541 C C . PRO A 1 79 ? 93.520 11.812 268.732 1.00 87.89 79 PRO A C 1
ATOM 542 O O . PRO A 1 79 ? 94.404 11.244 269.373 1.00 87.89 79 PRO A O 1
ATOM 546 N N . ILE A 1 80 ? 92.230 11.511 268.843 1.00 82.15 80 ILE A N 1
ATOM 547 C CA . ILE A 1 80 ? 91.764 10.467 269.749 1.00 82.15 80 ILE A CA 1
ATOM 548 C C . ILE A 1 80 ? 91.267 9.237 268.997 1.00 82.15 80 ILE A C 1
ATOM 549 O O . ILE A 1 80 ? 90.635 9.345 267.940 1.00 82.15 80 ILE A O 1
ATOM 554 N N . LYS A 1 81 ? 91.558 8.069 269.560 1.00 101.28 81 LYS A N 1
ATOM 555 C CA . LYS A 1 81 ? 91.170 6.795 268.968 1.00 101.28 81 LYS A CA 1
ATOM 556 C C . LYS A 1 81 ? 89.958 6.206 269.686 1.00 101.28 81 LYS A C 1
ATOM 557 O O . LYS A 1 81 ? 89.988 5.982 270.895 1.00 101.28 81 LYS A O 1
ATOM 563 N N . VAL A 1 82 ? 88.894 5.956 268.931 1.00 82.84 82 VAL A N 1
ATOM 564 C CA . VAL A 1 82 ? 87.656 5.437 269.499 1.00 82.84 82 VAL A CA 1
ATOM 565 C C . VAL A 1 82 ? 87.222 4.148 268.799 1.00 82.84 82 VAL A C 1
ATOM 566 O O . VAL A 1 82 ? 87.212 4.063 267.568 1.00 82.84 82 VAL A O 1
ATOM 570 N N . VAL A 1 83 ? 86.886 3.135 269.594 1.00 95.68 83 VAL A N 1
ATOM 571 C CA . VAL A 1 83 ? 86.461 1.847 269.057 1.00 95.68 83 VAL A CA 1
ATOM 572 C C . VAL A 1 83 ? 85.179 1.353 269.713 1.00 95.68 83 VAL A C 1
ATOM 573 O O . VAL A 1 83 ? 84.689 1.947 270.672 1.00 95.68 83 VAL A O 1
ATOM 577 N N . THR A 1 84 ? 84.646 0.258 269.180 1.00 86.97 84 THR A N 1
ATOM 578 C CA . THR A 1 84 ? 83.516 -0.439 269.791 1.00 86.97 84 THR A CA 1
ATOM 579 C C . THR A 1 84 ? 83.431 -1.866 269.258 1.00 86.97 84 THR A C 1
ATOM 580 O O . THR A 1 84 ? 83.497 -2.093 268.048 1.00 86.97 84 THR A O 1
ATOM 584 N N . GLN A 1 85 ? 83.296 -2.827 270.167 1.00 76.97 85 GLN A N 1
ATOM 585 C CA . GLN A 1 85 ? 83.304 -4.236 269.792 1.00 76.97 85 GLN A CA 1
ATOM 586 C C . GLN A 1 85 ? 82.033 -4.959 270.222 1.00 76.97 85 GLN A C 1
ATOM 587 O O . GLN A 1 85 ? 81.379 -4.573 271.192 1.00 76.97 85 GLN A O 1
ATOM 593 N N . GLN A 1 86 ? 81.699 -6.016 269.487 1.00 89.94 86 GLN A N 1
ATOM 594 C CA . GLN A 1 86 ? 80.528 -6.834 269.772 1.00 89.94 86 GLN A CA 1
ATOM 595 C C . GLN A 1 86 ? 80.907 -8.313 269.767 1.00 89.94 86 GLN A C 1
ATOM 596 O O . GLN A 1 86 ? 81.614 -8.776 268.871 1.00 89.94 86 GLN A O 1
ATOM 602 N N . ARG A 1 87 ? 80.437 -9.052 270.765 1.00 85.89 87 ARG A N 1
ATOM 603 C CA . ARG A 1 87 ? 80.772 -10.466 270.883 1.00 85.89 87 ARG A CA 1
ATOM 604 C C . ARG A 1 87 ? 79.602 -11.339 270.436 1.00 85.89 87 ARG A C 1
ATOM 605 O O . ARG A 1 87 ? 78.624 -11.500 271.167 1.00 85.89 87 ARG A O 1
ATOM 613 N N . VAL A 1 88 ? 79.705 -11.904 269.236 1.00 49.60 88 VAL A N 1
ATOM 614 C CA . VAL A 1 88 ? 78.608 -12.680 268.664 1.00 49.60 88 VAL A CA 1
ATOM 615 C C . VAL A 1 88 ? 78.978 -14.141 268.439 1.00 49.60 88 VAL A C 1
ATOM 616 O O . VAL A 1 88 ? 79.862 -14.443 267.641 1.00 49.60 88 VAL A O 1
ATOM 620 N N . SER A 1 89 ? 78.290 -15.044 269.133 1.00 63.72 89 SER A N 1
ATOM 621 C CA . SER A 1 89 ? 78.528 -16.477 268.978 1.00 63.72 89 SER A CA 1
ATOM 622 C C . SER A 1 89 ? 78.244 -16.941 267.552 1.00 63.72 89 SER A C 1
ATOM 623 O O . SER A 1 89 ? 77.332 -16.437 266.898 1.00 63.72 89 SER A O 1
ATOM 626 N N . ASP A 1 90 ? 79.024 -17.909 267.081 1.00 103.37 90 ASP A N 1
ATOM 627 C CA . ASP A 1 90 ? 78.873 -18.427 265.724 1.00 103.37 90 ASP A CA 1
ATOM 628 C C . ASP A 1 90 ? 77.578 -19.224 265.588 1.00 103.37 90 ASP A C 1
ATOM 629 O O . ASP A 1 90 ? 77.091 -19.452 264.481 1.00 103.37 90 ASP A O 1
ATOM 634 N N . GLU A 1 91 ? 77.025 -19.642 266.722 1.00 90.77 91 GLU A N 1
ATOM 635 C CA . GLU A 1 91 ? 75.742 -20.334 266.742 1.00 90.77 91 GLU A CA 1
ATOM 636 C C . GLU A 1 91 ? 74.610 -19.356 266.445 1.00 90.77 91 GLU A C 1
ATOM 637 O O . GLU A 1 91 ? 73.541 -19.748 265.979 1.00 90.77 91 GLU A O 1
ATOM 643 N N . PHE A 1 92 ? 74.858 -18.079 266.719 1.00 122.94 92 PHE A N 1
ATOM 644 C CA . PHE A 1 92 ? 73.870 -17.030 266.491 1.00 122.94 92 PHE A CA 1
ATOM 645 C C . PHE A 1 92 ? 73.842 -16.603 265.029 1.00 122.94 92 PHE A C 1
ATOM 646 O O . PHE A 1 92 ? 72.776 -16.337 264.472 1.00 122.94 92 PHE A O 1
ATOM 654 N N . MET A 1 93 ? 75.018 -16.535 264.413 1.00 93.61 93 MET A N 1
ATOM 655 C CA . MET A 1 93 ? 75.130 -16.120 263.019 1.00 93.61 93 MET A CA 1
ATOM 656 C C . MET A 1 93 ? 74.488 -17.132 262.076 1.00 93.61 93 MET A C 1
ATOM 657 O O . MET A 1 93 ? 74.087 -16.787 260.965 1.00 93.61 93 MET A O 1
ATOM 662 N N . TRP A 1 94 ? 74.398 -18.381 262.521 1.00 104.23 94 TRP A N 1
ATOM 663 C CA . TRP A 1 94 ? 73.754 -19.426 261.735 1.00 104.23 94 TRP A CA 1
ATOM 664 C C . TRP A 1 94 ? 72.242 -19.242 261.738 1.00 104.23 94 TRP A C 1
ATOM 665 O O . TRP A 1 94 ? 71.587 -19.370 260.703 1.00 104.23 94 TRP A O 1
ATOM 676 N N . ALA A 1 95 ? 71.693 -18.936 262.909 1.00 87.79 95 ALA A N 1
ATOM 677 C CA . ALA A 1 95 ? 70.270 -18.652 263.036 1.00 87.79 95 ALA A CA 1
ATOM 678 C C . ALA A 1 95 ? 69.939 -17.314 262.387 1.00 87.79 95 ALA A C 1
ATOM 679 O O . ALA A 1 95 ? 68.787 -17.038 262.058 1.00 87.79 95 ALA A O 1
ATOM 681 N N . ASP A 1 96 ? 70.965 -16.488 262.208 1.00 83.25 96 ASP A N 1
ATOM 682 C CA . ASP A 1 96 ? 70.811 -15.189 261.566 1.00 83.25 96 ASP A CA 1
ATOM 683 C C . ASP A 1 96 ? 70.553 -15.356 260.071 1.00 83.25 96 ASP A C 1
ATOM 684 O O . ASP A 1 96 ? 69.963 -14.485 259.431 1.00 83.25 96 ASP A O 1
ATOM 689 N N . ALA A 1 97 ? 71.001 -16.481 259.523 1.00 102.95 97 ALA A N 1
ATOM 690 C CA . ALA A 1 97 ? 70.847 -16.760 258.100 1.00 102.95 97 ALA A CA 1
ATOM 691 C C . ALA A 1 97 ? 69.814 -17.855 257.855 1.00 102.95 97 ALA A C 1
ATOM 692 O O . ALA A 1 97 ? 69.375 -18.062 256.724 1.00 102.95 97 ALA A O 1
ATOM 694 N N . ASP A 1 98 ? 69.430 -18.557 258.918 1.00 94.69 98 ASP A N 1
ATOM 695 C CA . ASP A 1 98 ? 68.449 -19.632 258.806 1.00 94.69 98 ASP A CA 1
ATOM 696 C C . ASP A 1 98 ? 67.024 -19.085 258.769 1.00 94.69 98 ASP A C 1
ATOM 697 O O . ASP A 1 98 ? 66.275 -19.342 257.826 1.00 94.69 98 ASP A O 1
ATOM 702 N N . TYR A 1 99 ? 66.658 -18.328 259.798 1.00 114.69 99 TYR A N 1
ATOM 703 C CA . TYR A 1 99 ? 65.322 -17.746 259.894 1.00 114.69 99 TYR A CA 1
ATOM 704 C C . TYR A 1 99 ? 65.229 -16.454 259.090 1.00 114.69 99 TYR A C 1
ATOM 705 O O . TYR A 1 99 ? 64.169 -15.829 259.018 1.00 114.69 99 TYR A O 1
ATOM 714 N N . ARG A 1 100 ? 66.357 -16.062 258.503 1.00 134.34 100 ARG A N 1
ATOM 715 C CA . ARG A 1 100 ? 66.441 -14.915 257.601 1.00 134.34 100 ARG A CA 1
ATOM 716 C C . ARG A 1 100 ? 66.043 -13.601 258.272 1.00 134.34 100 ARG A C 1
ATOM 717 O O . ARG A 1 100 ? 65.459 -12.723 257.638 1.00 134.34 100 ARG A O 1
ATOM 725 N N . LEU A 1 101 ? 66.363 -13.470 259.556 1.00 151.54 101 LEU A N 1
ATOM 726 C CA . LEU A 1 101 ? 66.172 -12.205 260.257 1.00 151.54 101 LEU A CA 1
ATOM 727 C C . LEU A 1 101 ? 67.484 -11.428 260.304 1.00 151.54 101 LEU A C 1
ATOM 728 O O . LEU A 1 101 ? 68.426 -11.817 260.994 1.00 151.54 101 LEU A O 1
ATOM 733 N N . GLY A 1 102 ? 67.541 -10.330 259.558 1.00 135.29 102 GLY A N 1
ATOM 734 C CA . GLY A 1 102 ? 68.753 -9.540 259.450 1.00 135.29 102 GLY A CA 1
ATOM 735 C C . GLY A 1 102 ? 69.116 -8.801 260.723 1.00 135.29 102 GLY A C 1
ATOM 736 O O . GLY A 1 102 ? 68.985 -7.580 260.802 1.00 135.29 102 GLY A O 1
ATOM 737 N N . VAL A 1 103 ? 69.577 -9.545 261.722 1.00 130.64 103 VAL A N 1
ATOM 738 C CA . VAL A 1 103 ? 69.992 -8.951 262.986 1.00 130.64 103 VAL A CA 1
ATOM 739 C C . VAL A 1 103 ? 71.429 -8.450 262.887 1.00 130.64 103 VAL A C 1
ATOM 740 O O . VAL A 1 103 ? 71.795 -7.450 263.503 1.00 130.64 103 VAL A O 1
ATOM 744 N N . LEU A 1 104 ? 72.238 -9.143 262.093 1.00 124.11 104 LEU A N 1
ATOM 745 C CA . LEU A 1 104 ? 73.648 -8.799 261.955 1.00 124.11 104 LEU A CA 1
ATOM 746 C C . LEU A 1 104 ? 73.911 -8.009 260.674 1.00 124.11 104 LEU A C 1
ATOM 747 O O . LEU A 1 104 ? 74.974 -7.409 260.511 1.00 124.11 104 LEU A O 1
ATOM 752 N N . GLN A 1 105 ? 72.936 -8.003 259.771 1.00 111.83 105 GLN A N 1
ATOM 753 C CA . GLN A 1 105 ? 73.110 -7.357 258.475 1.00 111.83 105 GLN A CA 1
ATOM 754 C C . GLN A 1 105 ? 72.513 -5.952 258.434 1.00 111.83 105 GLN A C 1
ATOM 755 O O . GLN A 1 105 ? 73.050 -5.065 257.770 1.00 111.83 105 GLN A O 1
ATOM 761 N N . ASP A 1 106 ? 71.406 -5.749 259.141 1.00 122.71 106 ASP A N 1
ATOM 762 C CA . ASP A 1 106 ? 70.740 -4.450 259.127 1.00 122.71 106 ASP A CA 1
ATOM 763 C C . ASP A 1 106 ? 70.152 -4.069 260.484 1.00 122.71 106 ASP A C 1
ATOM 764 O O . ASP A 1 106 ? 69.149 -3.361 260.552 1.00 122.71 106 ASP A O 1
ATOM 769 N N . LEU A 1 107 ? 70.781 -4.524 261.562 1.00 100.10 107 LEU A N 1
ATOM 770 C CA . LEU A 1 107 ? 70.286 -4.210 262.897 1.00 100.10 107 LEU A CA 1
ATOM 771 C C . LEU A 1 107 ? 71.424 -3.975 263.889 1.00 100.10 107 LEU A C 1
ATOM 772 O O . LEU A 1 107 ? 71.284 -3.188 264.826 1.00 100.10 107 LEU A O 1
ATOM 777 N N . ILE A 1 108 ? 72.546 -4.656 263.682 1.00 96.88 108 ILE A N 1
ATOM 778 C CA . ILE A 1 108 ? 73.718 -4.464 264.531 1.00 96.88 108 ILE A CA 1
ATOM 779 C C . ILE A 1 108 ? 74.772 -3.618 263.826 1.00 96.88 108 ILE A C 1
ATOM 780 O O . ILE A 1 108 ? 75.239 -2.618 264.371 1.00 96.88 108 ILE A O 1
ATOM 785 N N . SER A 1 109 ? 75.137 -4.019 262.612 1.00 103.97 109 SER A N 1
ATOM 786 C CA . SER A 1 109 ? 76.147 -3.302 261.837 1.00 103.97 109 SER A CA 1
ATOM 787 C C . SER A 1 109 ? 75.794 -1.836 261.518 1.00 103.97 109 SER A C 1
ATOM 788 O O . SER A 1 109 ? 76.679 -0.980 261.558 1.00 103.97 109 SER A O 1
ATOM 791 N N . PRO A 1 110 ? 74.519 -1.528 261.199 1.00 91.43 110 PRO A N 1
ATOM 792 C CA . PRO A 1 110 ? 74.275 -0.097 260.985 1.00 91.43 110 PRO A CA 1
ATOM 793 C C . PRO A 1 110 ? 74.214 0.687 262.294 1.00 91.43 110 PRO A C 1
ATOM 794 O O . PRO A 1 110 ? 74.547 1.872 262.318 1.00 91.43 110 PRO A O 1
ATOM 798 N N . ALA A 1 111 ? 73.793 0.026 263.367 1.00 87.57 111 ALA A N 1
ATOM 799 C CA . ALA A 1 111 ? 73.715 0.665 264.675 1.00 87.57 111 ALA A CA 1
ATOM 800 C C . ALA A 1 111 ? 75.099 0.790 265.300 1.00 87.57 111 ALA A C 1
ATOM 801 O O . ALA A 1 111 ? 75.317 1.608 266.193 1.00 87.57 111 ALA A O 1
ATOM 803 N N . LEU A 1 112 ? 76.031 -0.030 264.826 1.00 77.13 112 LEU A N 1
ATOM 804 C CA . LEU A 1 112 ? 77.400 0.001 265.323 1.00 77.13 112 LEU A CA 1
ATOM 805 C C . LEU A 1 112 ? 78.218 1.030 264.551 1.00 77.13 112 LEU A C 1
ATOM 806 O O . LEU A 1 112 ? 79.198 1.574 265.063 1.00 77.13 112 LEU A O 1
ATOM 811 N N . GLY A 1 113 ? 77.805 1.294 263.316 1.00 89.71 113 GLY A N 1
ATOM 812 C CA . GLY A 1 113 ? 78.455 2.292 262.486 1.00 89.71 113 GLY A CA 1
ATOM 813 C C . GLY A 1 113 ? 77.985 3.694 262.820 1.00 89.71 113 GLY A C 1
ATOM 814 O O . GLY A 1 113 ? 78.542 4.680 262.339 1.00 89.71 113 GLY A O 1
ATOM 815 N N . ALA A 1 114 ? 76.945 3.780 263.643 1.00 92.87 114 ALA A N 1
ATOM 816 C CA . ALA A 1 114 ? 76.445 5.064 264.114 1.00 92.87 114 ALA A CA 1
ATOM 817 C C . ALA A 1 114 ? 76.887 5.303 265.552 1.00 92.87 114 ALA A C 1
ATOM 818 O O . ALA A 1 114 ? 76.385 6.200 266.227 1.00 92.87 114 ALA A O 1
ATOM 820 N N . SER A 1 115 ? 77.833 4.491 266.014 1.00 86.15 115 SER A N 1
ATOM 821 C CA . SER A 1 115 ? 78.334 4.596 267.380 1.00 86.15 115 SER A CA 1
ATOM 822 C C . SER A 1 115 ? 79.545 5.517 267.463 1.00 86.15 115 SER A C 1
ATOM 823 O O . SER A 1 115 ? 79.754 6.190 268.472 1.00 86.15 115 SER A O 1
ATOM 826 N N . ILE A 1 116 ? 80.345 5.541 266.401 1.00 129.22 116 ILE A N 1
ATOM 827 C CA . ILE A 1 116 ? 81.513 6.412 266.352 1.00 129.22 116 ILE A CA 1
ATOM 828 C C . ILE A 1 116 ? 81.152 7.750 265.714 1.00 129.22 116 ILE A C 1
ATOM 829 O O . ILE A 1 116 ? 81.893 8.726 265.830 1.00 129.22 116 ILE A O 1
ATOM 834 N N . GLY A 1 117 ? 80.006 7.786 265.040 1.00 91.79 117 GLY A N 1
ATOM 835 C CA . GLY A 1 117 ? 79.481 9.022 264.494 1.00 91.79 117 GLY A CA 1
ATOM 836 C C . GLY A 1 117 ? 78.802 9.808 265.596 1.00 91.79 117 GLY A C 1
ATOM 837 O O . GLY A 1 117 ? 78.653 11.027 265.518 1.00 91.79 117 GLY A O 1
ATOM 838 N N . ARG A 1 118 ? 78.383 9.086 266.630 1.00 89.55 118 ARG A N 1
ATOM 839 C CA . ARG A 1 118 ? 77.799 9.690 267.817 1.00 89.55 118 ARG A CA 1
ATOM 840 C C . ARG A 1 118 ? 78.901 10.108 268.782 1.00 89.55 118 ARG A C 1
ATOM 841 O O . ARG A 1 118 ? 78.757 11.072 269.533 1.00 89.55 118 ARG A O 1
ATOM 849 N N . ALA A 1 119 ? 80.010 9.377 268.745 1.00 81.78 119 ALA A N 1
ATOM 850 C CA . ALA A 1 119 ? 81.118 9.610 269.662 1.00 81.78 119 ALA A CA 1
ATOM 851 C C . ALA A 1 119 ? 81.767 10.980 269.463 1.00 81.78 119 ALA A C 1
ATOM 852 O O . ALA A 1 119 ? 82.142 11.634 270.435 1.00 81.78 119 ALA A O 1
ATOM 854 N N . VAL A 1 120 ? 81.897 11.413 268.211 1.00 79.54 120 VAL A N 1
ATOM 855 C CA . VAL A 1 120 ? 82.537 12.693 267.909 1.00 79.54 120 VAL A CA 1
ATOM 856 C C . VAL A 1 120 ? 81.710 13.868 268.438 1.00 79.54 120 VAL A C 1
ATOM 857 O O . VAL A 1 120 ? 82.260 14.849 268.945 1.00 79.54 120 VAL A O 1
ATOM 861 N N . ASP A 1 121 ? 80.388 13.762 268.342 1.00 88.18 121 ASP A N 1
ATOM 862 C CA . ASP A 1 121 ? 79.514 14.803 268.874 1.00 88.18 121 ASP A CA 1
ATOM 863 C C . ASP A 1 121 ? 79.582 14.825 270.397 1.00 88.18 121 ASP A C 1
ATOM 864 O O . ASP A 1 121 ? 79.604 15.893 271.012 1.00 88.18 121 ASP A O 1
ATOM 869 N N . LEU A 1 122 ? 79.617 13.637 270.995 1.00 75.00 122 LEU A N 1
ATOM 870 C CA . LEU A 1 122 ? 79.687 13.493 272.445 1.00 75.00 122 LEU A CA 1
ATOM 871 C C . LEU A 1 122 ? 81.000 14.047 272.999 1.00 75.00 122 LEU A C 1
ATOM 872 O O . LEU A 1 122 ? 81.047 14.566 274.116 1.00 75.00 122 LEU A O 1
ATOM 877 N N . ILE A 1 123 ? 82.062 13.926 272.209 1.00 78.64 123 ILE A N 1
ATOM 878 C CA . ILE A 1 123 ? 83.368 14.466 272.573 1.00 78.64 123 ILE A CA 1
ATOM 879 C C . ILE A 1 123 ? 83.398 15.985 272.408 1.00 78.64 123 ILE A C 1
ATOM 880 O O . ILE A 1 123 ? 83.951 16.702 273.244 1.00 78.64 123 ILE A O 1
ATOM 885 N N . ALA A 1 124 ? 82.791 16.472 271.331 1.00 97.28 124 ALA A N 1
ATOM 886 C CA . ALA A 1 124 ? 82.806 17.899 271.034 1.00 97.28 124 ALA A CA 1
ATOM 887 C C . ALA A 1 124 ? 81.944 18.708 272.003 1.00 97.28 124 ALA A C 1
ATOM 888 O O . ALA A 1 124 ? 82.289 19.835 272.359 1.00 97.28 124 ALA A O 1
ATOM 890 N N . PHE A 1 125 ? 80.826 18.129 272.428 1.00 89.85 125 PHE A N 1
ATOM 891 C CA . PHE A 1 125 ? 79.845 18.865 273.222 1.00 89.85 125 PHE A CA 1
ATOM 892 C C . PHE A 1 125 ? 80.069 18.779 274.732 1.00 89.85 125 PHE A C 1
ATOM 893 O O . PHE A 1 125 ? 79.648 19.667 275.475 1.00 89.85 125 PHE A O 1
ATOM 901 N N . HIS A 1 126 ? 80.724 17.717 275.189 1.00 94.93 126 HIS A N 1
ATOM 902 C CA . HIS A 1 126 ? 80.898 17.509 276.623 1.00 94.93 126 HIS A CA 1
ATOM 903 C C . HIS A 1 126 ? 82.317 17.087 276.995 1.00 94.93 126 HIS A C 1
ATOM 904 O O . HIS A 1 126 ? 82.770 17.334 278.113 1.00 94.93 126 HIS A O 1
ATOM 911 N N . GLY A 1 127 ? 83.017 16.451 276.061 1.00 102.17 127 GLY A N 1
ATOM 912 C CA . GLY A 1 127 ? 84.350 15.946 276.333 1.00 102.17 127 GLY A CA 1
ATOM 913 C C . GLY A 1 127 ? 84.304 14.778 277.298 1.00 102.17 127 GLY A C 1
ATOM 914 O O . GLY A 1 127 ? 85.001 14.763 278.313 1.00 102.17 127 GLY A O 1
ATOM 915 N N . ILE A 1 128 ? 83.471 13.796 276.975 1.00 108.01 128 ILE A N 1
ATOM 916 C CA . ILE A 1 128 ? 83.267 12.638 277.833 1.00 108.01 128 ILE A CA 1
ATOM 917 C C . ILE A 1 128 ? 83.371 11.340 277.041 1.00 108.01 128 ILE A C 1
ATOM 918 O O . ILE A 1 128 ? 82.735 11.193 275.998 1.00 108.01 128 ILE A O 1
ATOM 923 N N . ASP A 1 129 ? 84.182 10.409 277.538 1.00 98.99 129 ASP A N 1
ATOM 924 C CA . ASP A 1 129 ? 84.286 9.081 276.946 1.00 98.99 129 ASP A CA 1
ATOM 925 C C . ASP A 1 129 ? 82.921 8.401 276.973 1.00 98.99 129 ASP A C 1
ATOM 926 O O . ASP A 1 129 ? 82.398 8.103 278.045 1.00 98.99 129 ASP A O 1
ATOM 931 N N . PRO A 1 130 ? 82.339 8.157 275.788 1.00 73.22 130 PRO A N 1
ATOM 932 C CA . PRO A 1 130 ? 80.976 7.624 275.661 1.00 73.22 130 PRO A CA 1
ATOM 933 C C . PRO A 1 130 ? 80.747 6.315 276.423 1.00 73.22 130 PRO A C 1
ATOM 934 O O . PRO A 1 130 ? 79.602 5.994 276.740 1.00 73.22 130 PRO A O 1
ATOM 938 N N . ALA A 1 131 ? 81.817 5.580 276.715 1.00 91.28 131 ALA A N 1
ATOM 939 C CA . ALA A 1 131 ? 81.709 4.341 277.479 1.00 91.28 131 ALA A CA 1
ATOM 940 C C . ALA A 1 131 ? 81.287 4.629 278.916 1.00 91.28 131 ALA A C 1
ATOM 941 O O . ALA A 1 131 ? 80.121 4.464 279.274 1.00 91.28 131 ALA A O 1
ATOM 943 N N . THR A 1 132 ? 82.241 5.063 279.733 1.00 111.90 132 THR A N 1
ATOM 944 C CA . THR A 1 132 ? 81.957 5.422 281.118 1.00 111.90 132 THR A CA 1
ATOM 945 C C . THR A 1 132 ? 81.571 6.896 281.228 1.00 111.90 132 THR A C 1
ATOM 946 O O . THR A 1 132 ? 82.302 7.776 280.777 1.00 111.90 132 THR A O 1
ATOM 950 N N . GLY A 1 133 ? 80.418 7.161 281.834 1.00 122.26 133 GLY A N 1
ATOM 951 C CA . GLY A 1 133 ? 79.897 8.514 281.927 1.00 122.26 133 GLY A CA 1
ATOM 952 C C . GLY A 1 133 ? 80.707 9.446 282.810 1.00 122.26 133 GLY A C 1
ATOM 953 O O . GLY A 1 133 ? 80.181 10.021 283.763 1.00 122.26 133 GLY A O 1
ATOM 954 N N . LYS A 1 134 ? 81.989 9.598 282.491 1.00 104.49 134 LYS A N 1
ATOM 955 C CA . LYS A 1 134 ? 82.873 10.488 283.235 1.00 104.49 134 LYS A CA 1
ATOM 956 C C . LYS A 1 134 ? 83.745 11.303 282.287 1.00 104.49 134 LYS A C 1
ATOM 957 O O . LYS A 1 134 ? 83.968 10.907 281.143 1.00 104.49 134 LYS A O 1
ATOM 963 N N . ALA A 1 135 ? 84.238 12.438 282.771 1.00 102.83 135 ALA A N 1
ATOM 964 C CA . ALA A 1 135 ? 85.070 13.324 281.965 1.00 102.83 135 ALA A CA 1
ATOM 965 C C . ALA A 1 135 ? 86.358 12.633 281.530 1.00 102.83 135 ALA A C 1
ATOM 966 O O . ALA A 1 135 ? 86.882 11.773 282.238 1.00 102.83 135 ALA A O 1
ATOM 968 N N . ALA A 1 136 ? 86.863 13.015 280.361 1.00 117.59 136 ALA A N 1
ATOM 969 C CA . ALA A 1 136 ? 88.074 12.414 279.813 1.00 117.59 136 ALA A CA 1
ATOM 970 C C . ALA A 1 136 ? 89.323 13.189 280.223 1.00 117.59 136 ALA A C 1
ATOM 971 O O . ALA A 1 136 ? 89.233 14.248 280.845 1.00 117.59 136 ALA A O 1
ATOM 973 N N . SER A 1 137 ? 90.486 12.653 279.869 1.00 111.51 137 SER A N 1
ATOM 974 C CA . SER A 1 137 ? 91.758 13.292 280.188 1.00 111.51 137 SER A CA 1
ATOM 975 C C . SER A 1 137 ? 92.471 13.753 278.922 1.00 111.51 137 SER A C 1
ATOM 976 O O . SER A 1 137 ? 93.287 14.674 278.956 1.00 111.51 137 SER A O 1
ATOM 979 N N . ALA A 1 138 ? 92.157 13.104 277.806 1.00 129.02 138 ALA A N 1
ATOM 980 C CA . ALA A 1 138 ? 92.778 13.430 276.528 1.00 129.02 138 ALA A CA 1
ATOM 981 C C . ALA A 1 138 ? 92.282 14.770 275.994 1.00 129.02 138 ALA A C 1
ATOM 982 O O . ALA A 1 138 ? 93.079 15.642 275.648 1.00 129.02 138 ALA A O 1
ATOM 984 N N . VAL A 1 139 ? 90.963 14.929 275.927 1.00 112.39 139 VAL A N 1
ATOM 985 C CA . VAL A 1 139 ? 90.367 16.165 275.431 1.00 112.39 139 VAL A CA 1
ATOM 986 C C . VAL A 1 139 ? 90.263 17.219 276.532 1.00 112.39 139 VAL A C 1
ATOM 987 O O . VAL A 1 139 ? 89.699 16.971 277.598 1.00 112.39 139 VAL A O 1
ATOM 991 N N . HIS A 1 140 ? 90.816 18.397 276.263 1.00 119.87 140 HIS A N 1
ATOM 992 C CA . HIS A 1 140 ? 90.811 19.487 277.232 1.00 119.87 140 HIS A CA 1
ATOM 993 C C . HIS A 1 140 ? 89.504 20.269 277.199 1.00 119.87 140 HIS A C 1
ATOM 994 O O . HIS A 1 140 ? 88.735 20.257 278.160 1.00 119.87 140 HIS A O 1
ATOM 1001 N N . THR A 1 141 ? 89.261 20.946 276.083 1.00 110.83 141 THR A N 1
ATOM 1002 C CA . THR A 1 141 ? 88.111 21.833 275.953 1.00 110.83 141 THR A CA 1
ATOM 1003 C C . THR A 1 141 ? 86.850 21.117 275.475 1.00 110.83 141 THR A C 1
ATOM 1004 O O . THR A 1 141 ? 86.908 20.002 274.956 1.00 110.83 141 THR A O 1
ATOM 1008 N N . SER A 1 142 ? 85.711 21.775 275.663 1.00 84.03 142 SER A N 1
ATOM 1009 C CA . SER A 1 142 ? 84.423 21.264 275.212 1.00 84.03 142 SER A CA 1
ATOM 1010 C C . SER A 1 142 ? 83.440 22.420 275.056 1.00 84.03 142 SER A C 1
ATOM 1011 O O . SER A 1 142 ? 83.619 23.477 275.661 1.00 84.03 142 SER A O 1
ATOM 1014 N N . LEU A 1 143 ? 82.400 22.217 274.253 1.00 78.93 143 LEU A N 1
ATOM 1015 C CA . LEU A 1 143 ? 81.419 23.268 273.988 1.00 78.93 143 LEU A CA 1
ATOM 1016 C C . LEU A 1 143 ? 80.463 23.494 275.156 1.00 78.93 143 LEU A C 1
ATOM 1017 O O . LEU A 1 143 ? 79.487 24.232 275.032 1.00 78.93 143 LEU A O 1
ATOM 1022 N N . ASN A 1 144 ? 80.743 22.856 276.287 1.00 118.91 144 ASN A N 1
ATOM 1023 C CA . ASN A 1 144 ? 79.915 23.010 277.474 1.00 118.91 144 ASN A CA 1
ATOM 1024 C C . ASN A 1 144 ? 80.555 23.960 278.479 1.00 118.91 144 ASN A C 1
ATOM 1025 O O . ASN A 1 144 ? 79.872 24.558 279.310 1.00 118.91 144 ASN A O 1
ATOM 1030 N N . LYS A 1 145 ? 81.872 24.106 278.387 1.00 115.60 145 LYS A N 1
ATOM 1031 C CA . LYS A 1 145 ? 82.617 24.923 279.336 1.00 115.60 145 LYS A CA 1
ATOM 1032 C C . LYS A 1 145 ? 82.609 26.406 278.970 1.00 115.60 145 LYS A C 1
ATOM 1033 O O . LYS A 1 145 ? 83.328 27.201 279.575 1.00 115.60 145 LYS A O 1
ATOM 1039 N N . THR A 1 146 ? 81.801 26.775 277.980 1.00 79.45 146 THR A N 1
ATOM 1040 C CA . THR A 1 146 ? 81.667 28.177 277.600 1.00 79.45 146 THR A CA 1
ATOM 1041 C C . THR A 1 146 ? 80.974 28.952 278.716 1.00 79.45 146 THR A C 1
ATOM 1042 O O . THR A 1 146 ? 80.094 28.424 279.397 1.00 79.45 146 THR A O 1
ATOM 1046 N N . LYS A 1 147 ? 81.382 30.202 278.909 1.00 102.79 147 LYS A N 1
ATOM 1047 C CA . LYS A 1 147 ? 80.855 31.016 279.999 1.00 102.79 147 LYS A CA 1
ATOM 1048 C C . LYS A 1 147 ? 79.581 31.752 279.598 1.00 102.79 147 LYS A C 1
ATOM 1049 O O . LYS A 1 147 ? 78.930 32.382 280.432 1.00 102.79 147 LYS A O 1
ATOM 1055 N N . ASN A 1 148 ? 79.227 31.668 278.320 1.00 86.97 148 ASN A N 1
ATOM 1056 C CA . ASN A 1 148 ? 77.986 32.259 277.836 1.00 86.97 148 ASN A CA 1
ATOM 1057 C C . ASN A 1 148 ? 76.796 31.351 278.116 1.00 86.97 148 ASN A C 1
ATOM 1058 O O . ASN A 1 148 ? 76.195 30.798 277.194 1.00 86.97 148 ASN A O 1
ATOM 1063 N N . ILE A 1 149 ? 76.462 31.198 279.393 1.00 90.66 149 ILE A N 1
ATOM 1064 C CA . ILE A 1 149 ? 75.361 30.333 279.795 1.00 90.66 149 ILE A CA 1
ATOM 1065 C C . ILE A 1 149 ? 74.079 31.128 280.020 1.00 90.66 149 ILE A C 1
ATOM 1066 O O . ILE A 1 149 ? 74.113 32.279 280.457 1.00 90.66 149 ILE A O 1
ATOM 1071 N N . VAL A 1 150 ? 72.949 30.508 279.702 1.00 77.69 150 VAL A N 1
ATOM 1072 C CA . VAL A 1 150 ? 71.646 31.108 279.949 1.00 77.69 150 VAL A CA 1
ATOM 1073 C C . VAL A 1 150 ? 70.790 30.139 280.751 1.00 77.69 150 VAL A C 1
ATOM 1074 O O . VAL A 1 150 ? 70.300 29.146 280.213 1.00 77.69 150 VAL A O 1
ATOM 1078 N N . ASP A 1 151 ? 70.626 30.428 282.039 1.00 114.14 151 ASP A N 1
ATOM 1079 C CA . ASP A 1 151 ? 69.866 29.562 282.935 1.00 114.14 151 ASP A CA 1
ATOM 1080 C C . ASP A 1 151 ? 68.436 29.368 282.440 1.00 114.14 151 ASP A C 1
ATOM 1081 O O . ASP A 1 151 ? 67.700 30.333 282.235 1.00 114.14 151 ASP A O 1
ATOM 1086 N N . ALA A 1 152 ? 68.058 28.108 282.246 1.00 109.49 152 ALA A N 1
ATOM 1087 C CA . ALA A 1 152 ? 66.767 27.764 281.663 1.00 109.49 152 ALA A CA 1
ATOM 1088 C C . ALA A 1 152 ? 65.600 28.210 282.535 1.00 109.49 152 ALA A C 1
ATOM 1089 O O . ALA A 1 152 ? 65.573 27.953 283.738 1.00 109.49 152 ALA A O 1
ATOM 1091 N N . THR A 1 153 ? 64.637 28.882 281.913 1.00 124.26 153 THR A N 1
ATOM 1092 C CA . THR A 1 153 ? 63.433 29.323 282.604 1.00 124.26 153 THR A CA 1
ATOM 1093 C C . THR A 1 153 ? 62.246 28.444 282.225 1.00 124.26 153 THR A C 1
ATOM 1094 O O . THR A 1 153 ? 62.421 27.322 281.749 1.00 124.26 153 THR A O 1
ATOM 1098 N N . ASP A 1 154 ? 61.039 28.958 282.438 1.00 130.13 154 ASP A N 1
ATOM 1099 C CA . ASP A 1 154 ? 59.827 28.228 282.085 1.00 130.13 154 ASP A CA 1
ATOM 1100 C C . ASP A 1 154 ? 59.556 28.331 280.588 1.00 130.13 154 ASP A C 1
ATOM 1101 O O . ASP A 1 154 ? 59.101 27.373 279.962 1.00 130.13 154 ASP A O 1
ATOM 1106 N N . SER A 1 155 ? 59.840 29.499 280.022 1.00 120.08 155 SER A N 1
ATOM 1107 C CA . SER A 1 155 ? 59.654 29.727 278.594 1.00 120.08 155 SER A CA 1
ATOM 1108 C C . SER A 1 155 ? 60.865 29.246 277.802 1.00 120.08 155 SER A C 1
ATOM 1109 O O . SER A 1 155 ? 61.951 29.816 277.903 1.00 120.08 155 SER A O 1
ATOM 1112 N N . ALA A 1 156 ? 60.668 28.198 277.009 1.00 100.87 156 ALA A N 1
ATOM 1113 C CA . ALA A 1 156 ? 61.744 27.624 276.210 1.00 100.87 156 ALA A CA 1
ATOM 1114 C C . ALA A 1 156 ? 62.012 28.448 274.953 1.00 100.87 156 ALA A C 1
ATOM 1115 O O . ALA A 1 156 ? 62.934 28.152 274.193 1.00 100.87 156 ALA A O 1
ATOM 1117 N N . THR A 1 157 ? 61.202 29.481 274.740 1.00 97.50 157 THR A N 1
ATOM 1118 C CA . THR A 1 157 ? 61.325 30.324 273.555 1.00 97.50 157 THR A CA 1
ATOM 1119 C C . THR A 1 157 ? 62.288 31.484 273.784 1.00 97.50 157 THR A C 1
ATOM 1120 O O . THR A 1 157 ? 63.196 31.712 272.987 1.00 97.50 157 THR A O 1
ATOM 1124 N N . ALA A 1 158 ? 62.080 32.217 274.874 1.00 146.67 158 ALA A N 1
ATOM 1125 C CA . ALA A 1 158 ? 62.962 33.322 275.235 1.00 146.67 158 ALA A CA 1
ATOM 1126 C C . ALA A 1 158 ? 64.338 32.800 275.632 1.00 146.67 158 ALA A C 1
ATOM 1127 O O . ALA A 1 158 ? 65.349 33.500 275.515 1.00 146.67 158 ALA A O 1
ATOM 1129 N N . ASP A 1 159 ? 64.361 31.553 276.092 1.00 104.59 159 ASP A N 1
ATOM 1130 C CA . ASP A 1 159 ? 65.582 30.903 276.547 1.00 104.59 159 ASP A CA 1
ATOM 1131 C C . ASP A 1 159 ? 66.541 30.634 275.388 1.00 104.59 159 ASP A C 1
ATOM 1132 O O . ASP A 1 159 ? 67.706 30.294 275.596 1.00 104.59 159 ASP A O 1
ATOM 1137 N N . LEU A 1 160 ? 66.041 30.794 274.167 1.00 119.25 160 LEU A N 1
ATOM 1138 C CA . LEU A 1 160 ? 66.846 30.600 272.968 1.00 119.25 160 LEU A CA 1
ATOM 1139 C C . LEU A 1 160 ? 67.269 31.940 272.366 1.00 119.25 160 LEU A C 1
ATOM 1140 O O . LEU A 1 160 ? 68.421 32.123 271.963 1.00 119.25 160 LEU A O 1
ATOM 1145 N N . VAL A 1 161 ? 66.327 32.875 272.311 1.00 111.76 161 VAL A N 1
ATOM 1146 C CA . VAL A 1 161 ? 66.586 34.200 271.761 1.00 111.76 161 VAL A CA 1
ATOM 1147 C C . VAL A 1 161 ? 67.585 34.956 272.629 1.00 111.76 161 VAL A C 1
ATOM 1148 O O . VAL A 1 161 ? 68.447 35.676 272.120 1.00 111.76 161 VAL A O 1
ATOM 1152 N N . LYS A 1 162 ? 67.474 34.782 273.944 1.00 110.18 162 LYS A N 1
ATOM 1153 C CA . LYS A 1 162 ? 68.399 35.425 274.870 1.00 110.18 162 LYS A CA 1
ATOM 1154 C C . LYS A 1 162 ? 69.762 34.737 274.820 1.00 110.18 162 LYS A C 1
ATOM 1155 O O . LYS A 1 162 ? 70.771 35.303 275.241 1.00 110.18 162 LYS A O 1
ATOM 1161 N N . ALA A 1 163 ? 69.784 33.514 274.300 1.00 96.84 163 ALA A N 1
ATOM 1162 C CA . ALA A 1 163 ? 71.033 32.785 274.111 1.00 96.84 163 ALA A CA 1
ATOM 1163 C C . ALA A 1 163 ? 71.757 33.304 272.875 1.00 96.84 163 ALA A C 1
ATOM 1164 O O . ALA A 1 163 ? 72.976 33.469 272.880 1.00 96.84 163 ALA A O 1
ATOM 1166 N N . VAL A 1 164 ? 70.993 33.551 271.816 1.00 81.58 164 VAL A N 1
ATOM 1167 C CA . VAL A 1 164 ? 71.528 34.175 270.611 1.00 81.58 164 VAL A CA 1
ATOM 1168 C C . VAL A 1 164 ? 71.994 35.600 270.914 1.00 81.58 164 VAL A C 1
ATOM 1169 O O . VAL A 1 164 ? 72.992 36.073 270.366 1.00 81.58 164 VAL A O 1
ATOM 1173 N N . GLY A 1 165 ? 71.278 36.272 271.811 1.00 96.43 165 GLY A N 1
ATOM 1174 C CA . GLY A 1 165 ? 71.602 37.638 272.185 1.00 96.43 165 GLY A CA 1
ATOM 1175 C C . GLY A 1 165 ? 72.889 37.781 272.979 1.00 96.43 165 GLY A C 1
ATOM 1176 O O . GLY A 1 165 ? 73.272 38.889 273.356 1.00 96.43 165 GLY A O 1
ATOM 1177 N N . LEU A 1 166 ? 73.554 36.661 273.242 1.00 92.44 166 LEU A N 1
ATOM 1178 C CA . LEU A 1 166 ? 74.839 36.677 273.931 1.00 92.44 166 LEU A CA 1
ATOM 1179 C C . LEU A 1 166 ? 75.988 36.582 272.935 1.00 92.44 166 LEU A C 1
ATOM 1180 O O . LEU A 1 166 ? 77.127 36.924 273.252 1.00 92.44 166 LEU A O 1
ATOM 1185 N N . ILE A 1 167 ? 75.680 36.115 271.730 1.00 87.44 167 ILE A N 1
ATOM 1186 C CA . ILE A 1 167 ? 76.686 35.969 270.685 1.00 87.44 167 ILE A CA 1
ATOM 1187 C C . ILE A 1 167 ? 76.695 37.183 269.763 1.00 87.44 167 ILE A C 1
ATOM 1188 O O . ILE A 1 167 ? 77.756 37.669 269.370 1.00 87.44 167 ILE A O 1
ATOM 1193 N N . ALA A 1 168 ? 75.507 37.672 269.425 1.00 101.47 168 ALA A N 1
ATOM 1194 C CA . ALA A 1 168 ? 75.378 38.817 268.533 1.00 101.47 168 ALA A CA 1
ATOM 1195 C C . ALA A 1 168 ? 75.000 40.079 269.301 1.00 101.47 168 ALA A C 1
ATOM 1196 O O . ALA A 1 168 ? 74.750 41.127 268.705 1.00 101.47 168 ALA A O 1
ATOM 1198 N N . GLY A 1 169 ? 74.959 39.972 270.625 1.00 104.06 169 GLY A N 1
ATOM 1199 C CA . GLY A 1 169 ? 74.634 41.106 271.471 1.00 104.06 169 GLY A CA 1
ATOM 1200 C C . GLY A 1 169 ? 75.703 42.179 271.415 1.00 104.06 169 GLY A C 1
ATOM 1201 O O . GLY A 1 169 ? 75.399 43.371 271.368 1.00 104.06 169 GLY A O 1
ATOM 1202 N N . ALA A 1 170 ? 76.961 41.752 271.420 1.00 121.11 170 ALA A N 1
ATOM 1203 C CA . ALA A 1 170 ? 78.084 42.675 271.317 1.00 121.11 170 ALA A CA 1
ATOM 1204 C C . ALA A 1 170 ? 78.332 43.055 269.862 1.00 121.11 170 ALA A C 1
ATOM 1205 O O . ALA A 1 170 ? 79.067 43.999 269.572 1.00 121.11 170 ALA A O 1
ATOM 1207 N N . GLY A 1 171 ? 77.711 42.312 268.950 1.00 127.84 171 GLY A N 1
ATOM 1208 C CA . GLY A 1 171 ? 77.847 42.572 267.529 1.00 127.84 171 GLY A CA 1
ATOM 1209 C C . GLY A 1 171 ? 79.224 42.221 267.003 1.00 127.84 171 GLY A C 1
ATOM 1210 O O . GLY A 1 171 ? 79.749 42.893 266.115 1.00 127.84 171 GLY A O 1
ATOM 1211 N N . LEU A 1 172 ? 79.812 41.164 267.554 1.00 188.58 172 LEU A N 1
ATOM 1212 C CA . LEU A 1 172 ? 81.141 40.727 267.144 1.00 188.58 172 LEU A CA 1
ATOM 1213 C C . LEU A 1 172 ? 81.062 39.450 266.314 1.00 188.58 172 LEU A C 1
ATOM 1214 O O . LEU A 1 172 ? 81.349 39.459 265.117 1.00 188.58 172 LEU A O 1
ATOM 1219 N N . GLN A 1 173 ? 80.673 38.355 266.958 1.00 112.03 173 GLN A N 1
ATOM 1220 C CA . GLN A 1 173 ? 80.505 37.082 266.267 1.00 112.03 173 GLN A CA 1
ATOM 1221 C C . GLN A 1 173 ? 79.141 37.018 265.589 1.00 112.03 173 GLN A C 1
ATOM 1222 O O . GLN A 1 173 ? 78.242 37.796 265.910 1.00 112.03 173 GLN A O 1
ATOM 1228 N N . VAL A 1 174 ? 78.995 36.091 264.647 1.00 101.15 174 VAL A N 1
ATOM 1229 C CA . VAL A 1 174 ? 77.728 35.889 263.953 1.00 101.15 174 VAL A CA 1
ATOM 1230 C C . VAL A 1 174 ? 77.314 34.420 264.006 1.00 101.15 174 VAL A C 1
ATOM 1231 O O . VAL A 1 174 ? 77.874 33.587 263.293 1.00 101.15 174 VAL A O 1
ATOM 1235 N N . PRO A 1 175 ? 76.331 34.099 264.860 1.00 84.14 175 PRO A N 1
ATOM 1236 C CA . PRO A 1 175 ? 75.846 32.723 265.011 1.00 84.14 175 PRO A CA 1
ATOM 1237 C C . PRO A 1 175 ? 75.093 32.241 263.777 1.00 84.14 175 PRO A C 1
ATOM 1238 O O . PRO A 1 175 ? 74.263 32.976 263.241 1.00 84.14 175 PRO A O 1
ATOM 1242 N N . ASN A 1 176 ? 75.379 31.020 263.337 1.00 103.07 176 ASN A N 1
ATOM 1243 C CA . ASN A 1 176 ? 74.727 30.474 262.153 1.00 103.07 176 ASN A CA 1
ATOM 1244 C C . ASN A 1 176 ? 74.270 29.025 262.327 1.00 103.07 176 ASN A C 1
ATOM 1245 O O . ASN A 1 176 ? 73.611 28.472 261.448 1.00 103.07 176 ASN A O 1
ATOM 1250 N N . GLY A 1 177 ? 74.622 28.416 263.458 1.00 74.59 177 GLY A N 1
ATOM 1251 C CA . GLY A 1 177 ? 74.259 27.033 263.727 1.00 74.59 177 GLY A CA 1
ATOM 1252 C C . GLY A 1 177 ? 73.650 26.837 265.103 1.00 74.59 177 GLY A C 1
ATOM 1253 O O . GLY A 1 177 ? 74.079 27.462 266.079 1.00 74.59 177 GLY A O 1
ATOM 1254 N N . VAL A 1 178 ? 72.645 25.968 265.183 1.00 83.84 178 VAL A N 1
ATOM 1255 C CA . VAL A 1 178 ? 71.977 25.694 266.453 1.00 83.84 178 VAL A CA 1
ATOM 1256 C C . VAL A 1 178 ? 71.606 24.218 266.588 1.00 83.84 178 VAL A C 1
ATOM 1257 O O . VAL A 1 178 ? 71.002 23.630 265.689 1.00 83.84 178 VAL A O 1
ATOM 1261 N N . ALA A 1 179 ? 71.991 23.621 267.713 1.00 76.16 179 ALA A N 1
ATOM 1262 C CA . ALA A 1 179 ? 71.660 22.231 268.014 1.00 76.16 179 ALA A CA 1
ATOM 1263 C C . ALA A 1 179 ? 70.717 22.133 269.215 1.00 76.16 179 ALA A C 1
ATOM 1264 O O . ALA A 1 179 ? 70.957 22.742 270.262 1.00 76.16 179 ALA A O 1
ATOM 1266 N N . LEU A 1 180 ? 69.646 21.363 269.059 1.00 91.75 180 LEU A N 1
ATOM 1267 C CA . LEU A 1 180 ? 68.636 21.239 270.102 1.00 91.75 180 LEU A CA 1
ATOM 1268 C C . LEU A 1 180 ? 68.548 19.811 270.630 1.00 91.75 180 LEU A C 1
ATOM 1269 O O . LEU A 1 180 ? 68.937 18.858 269.954 1.00 91.75 180 LEU A O 1
ATOM 1274 N N . ASP A 1 181 ? 68.036 19.675 271.848 1.00 83.71 181 ASP A N 1
ATOM 1275 C CA . ASP A 1 181 ? 67.745 18.368 272.419 1.00 83.71 181 ASP A CA 1
ATOM 1276 C C . ASP A 1 181 ? 66.312 17.986 272.075 1.00 83.71 181 ASP A C 1
ATOM 1277 O O . ASP A 1 181 ? 65.414 18.824 272.159 1.00 83.71 181 ASP A O 1
ATOM 1282 N N . PRO A 1 182 ? 66.099 16.724 271.665 1.00 72.32 182 PRO A N 1
ATOM 1283 C CA . PRO A 1 182 ? 64.792 16.192 271.259 1.00 72.32 182 PRO A CA 1
ATOM 1284 C C . PRO A 1 182 ? 63.649 16.559 272.207 1.00 72.32 182 PRO A C 1
ATOM 1285 O O . PRO A 1 182 ? 62.532 16.793 271.747 1.00 72.32 182 PRO A O 1
ATOM 1289 N N . ALA A 1 183 ? 63.929 16.614 273.506 1.00 89.32 183 ALA A N 1
ATOM 1290 C CA . ALA A 1 183 ? 62.913 16.983 274.486 1.00 89.32 183 ALA A CA 1
ATOM 1291 C C . ALA A 1 183 ? 62.677 18.490 274.485 1.00 89.32 183 ALA A C 1
ATOM 1292 O O . ALA A 1 183 ? 61.561 18.953 274.725 1.00 89.32 183 ALA A O 1
ATOM 1294 N N . PHE A 1 184 ? 63.732 19.251 274.212 1.00 90.27 184 PHE A N 1
ATOM 1295 C CA . PHE A 1 184 ? 63.644 20.706 274.186 1.00 90.27 184 PHE A CA 1
ATOM 1296 C C . PHE A 1 184 ? 62.980 21.208 272.908 1.00 90.27 184 PHE A C 1
ATOM 1297 O O . PHE A 1 184 ? 62.333 22.255 272.906 1.00 90.27 184 PHE A O 1
ATOM 1305 N N . SER A 1 185 ? 63.145 20.457 271.824 1.00 84.53 185 SER A N 1
ATOM 1306 C CA . SER A 1 185 ? 62.599 20.855 270.531 1.00 84.53 185 SER A CA 1
ATOM 1307 C C . SER A 1 185 ? 61.080 20.712 270.498 1.00 84.53 185 SER A C 1
ATOM 1308 O O . SER A 1 185 ? 60.419 21.234 269.601 1.00 84.53 185 SER A O 1
ATOM 1311 N N . PHE A 1 186 ? 60.533 20.000 271.478 1.00 94.05 186 PHE A N 1
ATOM 1312 C CA . PHE A 1 186 ? 59.088 19.872 271.616 1.00 94.05 186 PHE A CA 1
ATOM 1313 C C . PHE A 1 186 ? 58.532 20.964 272.523 1.00 94.05 186 PHE A C 1
ATOM 1314 O O . PHE A 1 186 ? 57.365 21.341 272.414 1.00 94.05 186 PHE A O 1
ATOM 1322 N N . ALA A 1 187 ? 59.377 21.468 273.417 1.00 86.40 187 ALA A N 1
ATOM 1323 C CA . ALA A 1 187 ? 58.980 22.530 274.333 1.00 86.40 187 ALA A CA 1
ATOM 1324 C C . ALA A 1 187 ? 58.855 23.863 273.603 1.00 86.40 187 ALA A C 1
ATOM 1325 O O . ALA A 1 187 ? 58.132 24.756 274.045 1.00 86.40 187 ALA A O 1
ATOM 1327 N N . LEU A 1 188 ? 59.568 23.991 272.487 1.00 87.54 188 LEU A N 1
ATOM 1328 C CA . LEU A 1 188 ? 59.478 25.184 271.652 1.00 87.54 188 LEU A CA 1
ATOM 1329 C C . LEU A 1 188 ? 58.068 25.334 271.092 1.00 87.54 188 LEU A C 1
ATOM 1330 O O . LEU A 1 188 ? 57.614 24.510 270.299 1.00 87.54 188 LEU A O 1
ATOM 1335 N N . SER A 1 189 ? 57.383 26.390 271.515 1.00 87.61 189 SER A N 1
ATOM 1336 C CA . SER A 1 189 ? 55.983 26.600 271.160 1.00 87.61 189 SER A CA 1
ATOM 1337 C C . SER A 1 189 ? 55.773 26.817 269.663 1.00 87.61 189 SER A C 1
ATOM 1338 O O . SER A 1 189 ? 56.327 27.744 269.073 1.00 87.61 189 SER A O 1
ATOM 1341 N N . THR A 1 190 ? 54.968 25.949 269.057 1.00 100.96 190 THR A N 1
ATOM 1342 C CA . THR A 1 190 ? 54.554 26.116 267.669 1.00 100.96 190 THR A CA 1
ATOM 1343 C C . THR A 1 190 ? 53.646 27.334 267.544 1.00 100.96 190 THR A C 1
ATOM 1344 O O . THR A 1 190 ? 52.538 27.340 268.074 1.00 100.96 190 THR A O 1
ATOM 1348 N N . GLU A 1 191 ? 54.113 28.363 266.845 1.00 107.99 191 GLU A N 1
ATOM 1349 C CA . GLU A 1 191 ? 53.378 29.622 266.792 1.00 107.99 191 GLU A CA 1
ATOM 1350 C C . GLU A 1 191 ? 53.063 30.081 265.373 1.00 107.99 191 GLU A C 1
ATOM 1351 O O . GLU A 1 191 ? 51.903 30.310 265.043 1.00 107.99 191 GLU A O 1
ATOM 1357 N N . VAL A 1 192 ? 54.108 30.204 264.553 1.00 209.93 192 VAL A N 1
ATOM 1358 C CA . VAL A 1 192 ? 54.061 30.761 263.189 1.00 209.93 192 VAL A CA 1
ATOM 1359 C C . VAL A 1 192 ? 53.466 32.176 263.126 1.00 209.93 192 VAL A C 1
ATOM 1360 O O . VAL A 1 192 ? 52.822 32.645 264.065 1.00 209.93 192 VAL A O 1
ATOM 1364 N N . TYR A 1 193 ? 53.712 32.860 262.013 1.00 100.34 193 TYR A N 1
ATOM 1365 C CA . TYR A 1 193 ? 53.256 34.235 261.842 1.00 100.34 193 TYR A CA 1
ATOM 1366 C C . TYR A 1 193 ? 51.821 34.281 261.326 1.00 100.34 193 TYR A C 1
ATOM 1367 O O . TYR A 1 193 ? 51.406 33.408 260.563 1.00 100.34 193 TYR A O 1
ATOM 1376 N N . PRO A 1 194 ? 51.056 35.302 261.746 1.00 96.38 194 PRO A N 1
ATOM 1377 C CA . PRO A 1 194 ? 49.670 35.484 261.298 1.00 96.38 194 PRO A CA 1
ATOM 1378 C C . PRO A 1 194 ? 49.573 35.871 259.824 1.00 96.38 194 PRO A C 1
ATOM 1379 O O . PRO A 1 194 ? 50.595 35.974 259.146 1.00 96.38 194 PRO A O 1
ATOM 1383 N N . LYS A 1 195 ? 48.353 36.091 259.345 1.00 101.88 195 LYS A N 1
ATOM 1384 C CA . LYS A 1 195 ? 48.109 36.373 257.932 1.00 101.88 195 LYS A CA 1
ATOM 1385 C C . LYS A 1 195 ? 48.709 37.702 257.474 1.00 101.88 195 LYS A C 1
ATOM 1386 O O . LYS A 1 195 ? 49.121 37.839 256.323 1.00 101.88 195 LYS A O 1
ATOM 1392 N N . GLY A 1 196 ? 48.753 38.674 258.379 1.00 112.16 196 GLY A N 1
ATOM 1393 C CA . GLY A 1 196 ? 49.198 40.015 258.040 1.00 112.16 196 GLY A CA 1
ATOM 1394 C C . GLY A 1 196 ? 50.673 40.136 257.703 1.00 112.16 196 GLY A C 1
ATOM 1395 O O . GLY A 1 196 ? 51.036 40.739 256.693 1.00 112.16 196 GLY A O 1
ATOM 1396 N N . SER A 1 197 ? 51.520 39.565 258.555 1.00 115.97 197 SER A N 1
ATOM 1397 C CA . SER A 1 197 ? 52.970 39.664 258.401 1.00 115.97 197 SER A CA 1
ATOM 1398 C C . SER A 1 197 ? 53.450 39.082 257.071 1.00 115.97 197 SER A C 1
ATOM 1399 O O . SER A 1 197 ? 52.861 38.130 256.559 1.00 115.97 197 SER A O 1
ATOM 1402 N N . PRO A 1 198 ? 54.524 39.661 256.507 1.00 110.88 198 PRO A N 1
ATOM 1403 C CA . PRO A 1 198 ? 55.075 39.217 255.220 1.00 110.88 198 PRO A CA 1
ATOM 1404 C C . PRO A 1 198 ? 55.738 37.842 255.286 1.00 110.88 198 PRO A C 1
ATOM 1405 O O . PRO A 1 198 ? 56.153 37.314 254.254 1.00 110.88 198 PRO A O 1
ATOM 1409 N N . LEU A 1 199 ? 55.840 37.275 256.484 1.00 128.55 199 LEU A N 1
ATOM 1410 C CA . LEU A 1 199 ? 56.396 35.939 256.655 1.00 128.55 199 LEU A CA 1
ATOM 1411 C C . LEU A 1 199 ? 55.306 34.952 257.060 1.00 128.55 199 LEU A C 1
ATOM 1412 O O . LEU A 1 199 ? 55.548 34.031 257.840 1.00 128.55 199 LEU A O 1
ATOM 1417 N N . ALA A 1 200 ? 54.107 35.154 256.523 1.00 103.17 200 ALA A N 1
ATOM 1418 C CA . ALA A 1 200 ? 52.954 34.329 256.867 1.00 103.17 200 ALA A CA 1
ATOM 1419 C C . ALA A 1 200 ? 53.119 32.893 256.380 1.00 103.17 200 ALA A C 1
ATOM 1420 O O . ALA A 1 200 ? 53.433 32.654 255.215 1.00 103.17 200 ALA A O 1
ATOM 1422 N N . GLY A 1 201 ? 52.902 31.941 257.282 1.00 110.41 201 GLY A N 1
ATOM 1423 C CA . GLY A 1 201 ? 52.980 30.534 256.939 1.00 110.41 201 GLY A CA 1
ATOM 1424 C C . GLY A 1 201 ? 54.272 29.876 257.382 1.00 110.41 201 GLY A C 1
ATOM 1425 O O . GLY A 1 201 ? 54.384 28.651 257.383 1.00 110.41 201 GLY A O 1
ATOM 1426 N N . GLN A 1 202 ? 55.252 30.691 257.759 1.00 89.14 202 GLN A N 1
ATOM 1427 C CA . GLN A 1 202 ? 56.550 30.179 258.184 1.00 89.14 202 GLN A CA 1
ATOM 1428 C C . GLN A 1 202 ? 56.604 29.990 259.695 1.00 89.14 202 GLN A C 1
ATOM 1429 O O . GLN A 1 202 ? 56.056 30.797 260.445 1.00 89.14 202 GLN A O 1
ATOM 1435 N N . PRO A 1 203 ? 57.267 28.914 260.148 1.00 65.97 203 PRO A N 1
ATOM 1436 C CA . PRO A 1 203 ? 57.425 28.645 261.581 1.00 65.97 203 PRO A CA 1
ATOM 1437 C C . PRO A 1 203 ? 58.256 29.722 262.276 1.00 65.97 203 PRO A C 1
ATOM 1438 O O . PRO A 1 203 ? 59.337 30.069 261.801 1.00 65.97 203 PRO A O 1
ATOM 1442 N N . MET A 1 204 ? 57.746 30.243 263.387 1.00 73.73 204 MET A N 1
ATOM 1443 C CA . MET A 1 204 ? 58.417 31.310 264.121 1.00 73.73 204 MET A CA 1
ATOM 1444 C C . MET A 1 204 ? 59.570 30.759 264.957 1.00 73.73 204 MET A C 1
ATOM 1445 O O . MET A 1 204 ? 60.461 31.498 265.375 1.00 73.73 204 MET A O 1
ATOM 1450 N N . TYR A 1 205 ? 59.544 29.452 265.192 1.00 82.50 205 TYR A N 1
ATOM 1451 C CA . TYR A 1 205 ? 60.563 28.785 265.992 1.00 82.50 205 TYR A CA 1
ATOM 1452 C C . TYR A 1 205 ? 60.947 27.451 265.355 1.00 82.50 205 TYR A C 1
ATOM 1453 O O . TYR A 1 205 ? 60.198 26.929 264.529 1.00 82.50 205 TYR A O 1
ATOM 1462 N N . PRO A 1 206 ? 62.124 26.905 265.719 1.00 68.40 206 PRO A N 1
ATOM 1463 C CA . PRO A 1 206 ? 62.524 25.572 265.251 1.00 68.40 206 PRO A CA 1
ATOM 1464 C C . PRO A 1 206 ? 61.437 24.520 265.481 1.00 68.40 206 PRO A C 1
ATOM 1465 O O . PRO A 1 206 ? 60.889 23.990 264.513 1.00 68.40 206 PRO A O 1
ATOM 1469 N N . ALA A 1 207 ? 61.142 24.233 266.747 1.00 85.13 207 ALA A N 1
ATOM 1470 C CA . ALA A 1 207 ? 60.048 23.338 267.130 1.00 85.13 207 ALA A CA 1
ATOM 1471 C C . ALA A 1 207 ? 60.155 21.947 266.503 1.00 85.13 207 ALA A C 1
ATOM 1472 O O . ALA A 1 207 ? 61.199 21.567 265.971 1.00 85.13 207 ALA A O 1
ATOM 1474 N N . ALA A 1 208 ? 59.064 21.192 266.582 1.00 92.88 208 ALA A N 1
ATOM 1475 C CA . ALA A 1 208 ? 59.010 19.847 266.022 1.00 92.88 208 ALA A CA 1
ATOM 1476 C C . ALA A 1 208 ? 57.713 19.640 265.249 1.00 92.88 208 ALA A C 1
ATOM 1477 O O . ALA A 1 208 ? 56.697 20.271 265.542 1.00 92.88 208 ALA A O 1
ATOM 1479 N N . GLY A 1 209 ? 57.753 18.752 264.261 1.00 126.54 209 GLY A N 1
ATOM 1480 C CA . GLY A 1 209 ? 56.594 18.483 263.430 1.00 126.54 209 GLY A CA 1
ATOM 1481 C C . GLY A 1 209 ? 56.731 19.099 262.052 1.00 126.54 209 GLY A C 1
ATOM 1482 O O . GLY A 1 209 ? 56.270 18.536 261.059 1.00 126.54 209 GLY A O 1
ATOM 1483 N N . PHE A 1 210 ? 57.367 20.264 261.994 1.00 140.55 210 PHE A N 1
ATOM 1484 C CA . PHE A 1 210 ? 57.613 20.939 260.727 1.00 140.55 210 PHE A CA 1
ATOM 1485 C C . PHE A 1 210 ? 58.610 20.152 259.886 1.00 140.55 210 PHE A C 1
ATOM 1486 O O . PHE A 1 210 ? 59.817 20.383 259.960 1.00 140.55 210 PHE A O 1
ATOM 1494 N N . ALA A 1 211 ? 58.097 19.220 259.089 1.00 151.59 211 ALA A N 1
ATOM 1495 C CA . ALA A 1 211 ? 58.939 18.367 258.260 1.00 151.59 211 ALA A CA 1
ATOM 1496 C C . ALA A 1 211 ? 59.658 19.171 257.184 1.00 151.59 211 ALA A C 1
ATOM 1497 O O . ALA A 1 211 ? 59.069 20.047 256.550 1.00 151.59 211 ALA A O 1
ATOM 1499 N N . GLY A 1 212 ? 60.936 18.868 256.984 1.00 162.79 212 GLY A N 1
ATOM 1500 C CA . GLY A 1 212 ? 61.735 19.546 255.981 1.00 162.79 212 GLY A CA 1
ATOM 1501 C C . GLY A 1 212 ? 62.268 20.883 256.457 1.00 162.79 212 GLY A C 1
ATOM 1502 O O . GLY A 1 212 ? 62.468 21.799 255.660 1.00 162.79 212 GLY A O 1
ATOM 1503 N N . LEU A 1 213 ? 62.501 20.997 257.761 1.00 161.88 213 LEU A N 1
ATOM 1504 C CA . LEU A 1 213 ? 63.021 22.233 258.333 1.00 161.88 213 LEU A CA 1
ATOM 1505 C C . LEU A 1 213 ? 64.484 22.086 258.734 1.00 161.88 213 LEU A C 1
ATOM 1506 O O . LEU A 1 213 ? 64.808 21.409 259.710 1.00 161.88 213 LEU A O 1
ATOM 1511 N N . ASP A 1 214 ? 65.364 22.727 257.973 1.00 120.73 214 ASP A N 1
ATOM 1512 C CA . ASP A 1 214 ? 66.791 22.709 258.267 1.00 120.73 214 ASP A CA 1
ATOM 1513 C C . ASP A 1 214 ? 67.314 24.140 258.328 1.00 120.73 214 ASP A C 1
ATOM 1514 O O . ASP A 1 214 ? 68.520 24.380 258.266 1.00 120.73 214 ASP A O 1
ATOM 1519 N N . ASN A 1 215 ? 66.394 25.090 258.453 1.00 119.84 215 ASN A N 1
ATOM 1520 C CA . ASN A 1 215 ? 66.751 26.502 258.466 1.00 119.84 215 ASN A CA 1
ATOM 1521 C C . ASN A 1 215 ? 65.840 27.322 259.373 1.00 119.84 215 ASN A C 1
ATOM 1522 O O . ASN A 1 215 ? 64.632 27.094 259.427 1.00 119.84 215 ASN A O 1
ATOM 1527 N N . TRP A 1 216 ? 66.429 28.278 260.084 1.00 87.98 216 TRP A N 1
ATOM 1528 C CA . TRP A 1 216 ? 65.668 29.167 260.954 1.00 87.98 216 TRP A CA 1
ATOM 1529 C C . TRP A 1 216 ? 66.294 30.556 260.998 1.00 87.98 216 TRP A C 1
ATOM 1530 O O . TRP A 1 216 ? 67.309 30.765 261.663 1.00 87.98 216 TRP A O 1
ATOM 1541 N N . ARG A 1 217 ? 65.660 31.490 260.290 1.00 74.18 217 ARG A N 1
ATOM 1542 C CA . ARG A 1 217 ? 66.094 32.887 260.156 1.00 74.18 217 ARG A CA 1
ATOM 1543 C C . ARG A 1 217 ? 67.615 33.083 260.104 1.00 74.18 217 ARG A C 1
ATOM 1544 O O . ARG A 1 217 ? 68.186 33.844 260.886 1.00 74.18 217 ARG A O 1
ATOM 1552 N N . GLY A 1 218 ? 68.263 32.399 259.166 1.00 83.95 218 GLY A N 1
ATOM 1553 C CA . GLY A 1 218 ? 69.688 32.571 258.945 1.00 83.95 218 GLY A CA 1
ATOM 1554 C C . GLY A 1 218 ? 70.544 31.511 259.611 1.00 83.95 218 GLY A C 1
ATOM 1555 O O . GLY A 1 218 ? 71.721 31.357 259.286 1.00 83.95 218 GLY A O 1
ATOM 1556 N N . LEU A 1 219 ? 69.951 30.781 260.549 1.00 84.43 219 LEU A N 1
ATOM 1557 C CA . LEU A 1 219 ? 70.666 29.733 261.267 1.00 84.43 219 LEU A CA 1
ATOM 1558 C C . LEU A 1 219 ? 70.178 28.355 260.841 1.00 84.43 219 LEU A C 1
ATOM 1559 O O . LEU A 1 219 ? 68.982 28.151 260.635 1.00 84.43 219 LEU A O 1
ATOM 1564 N N . ASN A 1 220 ? 71.104 27.411 260.706 1.00 101.84 220 ASN A N 1
ATOM 1565 C CA . ASN A 1 220 ? 70.728 26.038 260.398 1.00 101.84 220 ASN A CA 1
ATOM 1566 C C . ASN A 1 220 ? 70.486 25.235 261.672 1.00 101.84 220 ASN A C 1
ATOM 1567 O O . ASN A 1 220 ? 71.231 25.343 262.654 1.00 101.84 220 ASN A O 1
ATOM 1572 N N . VAL A 1 221 ? 69.428 24.432 261.640 1.00 74.22 221 VAL A N 1
ATOM 1573 C CA . VAL A 1 221 ? 68.940 23.730 262.819 1.00 74.22 221 VAL A CA 1
ATOM 1574 C C . VAL A 1 221 ? 69.206 22.228 262.771 1.00 74.22 221 VAL A C 1
ATOM 1575 O O . VAL A 1 221 ? 68.857 21.555 261.805 1.00 74.22 221 VAL A O 1
ATOM 1579 N N . GLY A 1 222 ? 69.828 21.709 263.823 1.00 82.06 222 GLY A N 1
ATOM 1580 C CA . GLY A 1 222 ? 70.001 20.276 263.974 1.00 82.06 222 GLY A CA 1
ATOM 1581 C C . GLY A 1 222 ? 69.480 19.841 265.328 1.00 82.06 222 GLY A C 1
ATOM 1582 O O . GLY A 1 222 ? 69.436 20.644 266.257 1.00 82.06 222 GLY A O 1
ATOM 1583 N N . ALA A 1 223 ? 69.080 18.579 265.449 1.00 81.85 223 ALA A N 1
ATOM 1584 C CA . ALA A 1 223 ? 68.532 18.083 266.710 1.00 81.85 223 ALA A CA 1
ATOM 1585 C C . ALA A 1 223 ? 68.808 16.596 266.910 1.00 81.85 223 ALA A C 1
ATOM 1586 O O . ALA A 1 223 ? 68.345 15.759 266.137 1.00 81.85 223 ALA A O 1
ATOM 1588 N N . SER A 1 224 ? 69.562 16.278 267.958 1.00 71.58 224 SER A N 1
ATOM 1589 C CA . SER A 1 224 ? 69.858 14.893 268.303 1.00 71.58 224 SER A CA 1
ATOM 1590 C C . SER A 1 224 ? 70.102 14.749 269.803 1.00 71.58 224 SER A C 1
ATOM 1591 O O . SER A 1 224 ? 70.347 15.734 270.498 1.00 71.58 224 SER A O 1
ATOM 1594 N N . SER A 1 225 ? 70.035 13.515 270.294 1.00 80.68 225 SER A N 1
ATOM 1595 C CA . SER A 1 225 ? 70.154 13.243 271.723 1.00 80.68 225 SER A CA 1
ATOM 1596 C C . SER A 1 225 ? 71.567 13.480 272.249 1.00 80.68 225 SER A C 1
ATOM 1597 O O . SER A 1 225 ? 71.771 13.618 273.455 1.00 80.68 225 SER A O 1
ATOM 1600 N N . THR A 1 226 ? 72.538 13.529 271.344 1.00 79.56 226 THR A N 1
ATOM 1601 C CA . THR A 1 226 ? 73.939 13.643 271.736 1.00 79.56 226 THR A CA 1
ATOM 1602 C C . THR A 1 226 ? 74.280 15.000 272.346 1.00 79.56 226 THR A C 1
ATOM 1603 O O . THR A 1 226 ? 75.300 15.143 273.020 1.00 79.56 226 THR A O 1
ATOM 1607 N N . VAL A 1 227 ? 73.430 15.995 272.111 1.00 78.31 227 VAL A N 1
ATOM 1608 C CA . VAL A 1 227 ? 73.662 17.328 272.655 1.00 78.31 227 VAL A CA 1
ATOM 1609 C C . VAL A 1 227 ? 73.382 17.332 274.158 1.00 78.31 227 VAL A C 1
ATOM 1610 O O . VAL A 1 227 ? 73.885 18.181 274.896 1.00 78.31 227 VAL A O 1
ATOM 1614 N N . SER A 1 228 ? 72.585 16.368 274.606 1.00 82.55 228 SER A N 1
ATOM 1615 C CA . SER A 1 228 ? 72.318 16.192 276.026 1.00 82.55 228 SER A CA 1
ATOM 1616 C C . SER A 1 228 ? 73.082 14.983 276.545 1.00 82.55 228 SER A C 1
ATOM 1617 O O . SER A 1 228 ? 73.336 14.864 277.744 1.00 82.55 228 SER A O 1
ATOM 1620 N N . GLY A 1 229 ? 73.452 14.096 275.625 1.00 97.82 229 GLY A N 1
ATOM 1621 C CA . GLY A 1 229 ? 74.130 12.860 275.971 1.00 97.82 229 GLY A CA 1
ATOM 1622 C C . GLY A 1 229 ? 73.288 12.038 276.923 1.00 97.82 229 GLY A C 1
ATOM 1623 O O . GLY A 1 229 ? 73.789 11.512 277.913 1.00 97.82 229 GLY A O 1
ATOM 1624 N N . ALA A 1 230 ? 71.999 11.932 276.615 1.00 103.99 230 ALA A N 1
ATOM 1625 C CA . ALA A 1 230 ? 71.034 11.318 277.522 1.00 103.99 230 ALA A CA 1
ATOM 1626 C C . ALA A 1 230 ? 71.350 9.857 277.877 1.00 103.99 230 ALA A C 1
ATOM 1627 O O . ALA A 1 230 ? 71.301 9.494 279.052 1.00 103.99 230 ALA A O 1
ATOM 1629 N N . PRO A 1 231 ? 71.675 9.008 276.882 1.00 97.70 231 PRO A N 1
ATOM 1630 C CA . PRO A 1 231 ? 71.987 7.647 277.332 1.00 97.70 231 PRO A CA 1
ATOM 1631 C C . PRO A 1 231 ? 73.466 7.437 277.664 1.00 97.70 231 PRO A C 1
ATOM 1632 O O . PRO A 1 231 ? 73.782 6.591 278.502 1.00 97.70 231 PRO A O 1
ATOM 1636 N N . GLU A 1 232 ? 74.355 8.193 277.025 1.00 107.28 232 GLU A N 1
ATOM 1637 C CA . GLU A 1 232 ? 75.790 8.035 277.251 1.00 107.28 232 GLU A CA 1
ATOM 1638 C C . GLU A 1 232 ? 76.302 8.917 278.389 1.00 107.28 232 GLU A C 1
ATOM 1639 O O . GLU A 1 232 ? 77.442 9.380 278.360 1.00 107.28 232 GLU A O 1
ATOM 1645 N N . MET A 1 233 ? 75.455 9.144 279.388 1.00 90.71 233 MET A N 1
ATOM 1646 C CA . MET A 1 233 ? 75.838 9.914 280.567 1.00 90.71 233 MET A CA 1
ATOM 1647 C C . MET A 1 233 ? 74.914 9.549 281.723 1.00 90.71 233 MET A C 1
ATOM 1648 O O . MET A 1 233 ? 73.764 9.172 281.502 1.00 90.71 233 MET A O 1
ATOM 1653 N N . SER A 1 234 ? 75.409 9.656 282.953 1.00 136.84 234 SER A N 1
ATOM 1654 C CA . SER A 1 234 ? 74.652 9.170 284.105 1.00 136.84 234 SER A CA 1
ATOM 1655 C C . SER A 1 234 ? 73.598 10.170 284.612 1.00 136.84 234 SER A C 1
ATOM 1656 O O . SER A 1 234 ? 72.417 9.826 284.673 1.00 136.84 234 SER A O 1
ATOM 1659 N N . PRO A 1 235 ? 73.999 11.405 284.976 1.00 170.44 235 PRO A N 1
ATOM 1660 C CA . PRO A 1 235 ? 72.925 12.280 285.449 1.00 170.44 235 PRO A CA 1
ATOM 1661 C C . PRO A 1 235 ? 72.372 13.171 284.341 1.00 170.44 235 PRO A C 1
ATOM 1662 O O . PRO A 1 235 ? 71.459 13.957 284.599 1.00 170.44 235 PRO A O 1
ATOM 1666 N N . ALA A 1 236 ? 72.929 13.032 283.138 1.00 148.40 236 ALA A N 1
ATOM 1667 C CA . ALA A 1 236 ? 72.587 13.852 281.972 1.00 148.40 236 ALA A CA 1
ATOM 1668 C C . ALA A 1 236 ? 72.940 15.324 282.182 1.00 148.40 236 ALA A C 1
ATOM 1669 O O . ALA A 1 236 ? 72.496 15.954 283.143 1.00 148.40 236 ALA A O 1
ATOM 1671 N N . SER A 1 237 ? 73.747 15.864 281.275 1.00 101.04 237 SER A N 1
ATOM 1672 C CA . SER A 1 237 ? 74.137 17.268 281.336 1.00 101.04 237 SER A CA 1
ATOM 1673 C C . SER A 1 237 ? 72.912 18.165 281.216 1.00 101.04 237 SER A C 1
ATOM 1674 O O . SER A 1 237 ? 71.985 17.865 280.464 1.00 101.04 237 SER A O 1
ATOM 1677 N N . GLY A 1 238 ? 72.914 19.266 281.959 1.00 110.99 238 GLY A N 1
ATOM 1678 C CA . GLY A 1 238 ? 71.789 20.184 281.966 1.00 110.99 238 GLY A CA 1
ATOM 1679 C C . GLY A 1 238 ? 71.623 20.960 280.673 1.00 110.99 238 GLY A C 1
ATOM 1680 O O . GLY A 1 238 ? 70.689 21.749 280.535 1.00 110.99 238 GLY A O 1
ATOM 1681 N N . VAL A 1 239 ? 72.528 20.735 279.725 1.00 95.14 239 VAL A N 1
ATOM 1682 C CA . VAL A 1 239 ? 72.486 21.415 278.434 1.00 95.14 239 VAL A CA 1
ATOM 1683 C C . VAL A 1 239 ? 71.233 21.060 277.641 1.00 95.14 239 VAL A C 1
ATOM 1684 O O . VAL A 1 239 ? 70.942 19.886 277.411 1.00 95.14 239 VAL A O 1
ATOM 1688 N N . LYS A 1 240 ? 70.494 22.083 277.226 1.00 82.78 240 LYS A N 1
ATOM 1689 C CA . LYS A 1 240 ? 69.297 21.880 276.422 1.00 82.78 240 LYS A CA 1
ATOM 1690 C C . LYS A 1 240 ? 69.531 22.287 274.970 1.00 82.78 240 LYS A C 1
ATOM 1691 O O . LYS A 1 240 ? 68.976 21.684 274.052 1.00 82.78 240 LYS A O 1
ATOM 1697 N N . ALA A 1 241 ? 70.360 23.307 274.766 1.00 71.34 241 ALA A N 1
ATOM 1698 C CA . ALA A 1 241 ? 70.585 23.842 273.429 1.00 71.34 241 ALA A CA 1
ATOM 1699 C C . ALA A 1 241 ? 71.957 24.496 273.279 1.00 71.34 241 ALA A C 1
ATOM 1700 O O . ALA A 1 241 ? 72.484 25.101 274.218 1.00 71.34 241 ALA A O 1
ATOM 1702 N N . ILE A 1 242 ? 72.528 24.361 272.087 1.00 75.96 242 ILE A N 1
ATOM 1703 C CA . ILE A 1 242 ? 73.792 25.005 271.754 1.00 75.96 242 ILE A CA 1
ATOM 1704 C C . ILE A 1 242 ? 73.596 25.948 270.578 1.00 75.96 242 ILE A C 1
ATOM 1705 O O . ILE A 1 242 ? 73.036 25.563 269.556 1.00 75.96 242 ILE A O 1
ATOM 1710 N N . VAL A 1 243 ? 74.053 27.185 270.729 1.00 64.60 243 VAL A N 1
ATOM 1711 C CA . VAL A 1 243 ? 73.969 28.166 269.655 1.00 64.60 243 VAL A CA 1
ATOM 1712 C C . VAL A 1 243 ? 75.338 28.778 269.399 1.00 64.60 243 VAL A C 1
ATOM 1713 O O . VAL A 1 243 ? 75.943 29.350 270.306 1.00 64.60 243 VAL A O 1
ATOM 1717 N N . GLY A 1 244 ? 75.828 28.654 268.168 1.00 89.92 244 GLY A N 1
ATOM 1718 C CA . GLY A 1 244 ? 77.151 29.165 267.849 1.00 89.92 244 GLY A CA 1
ATOM 1719 C C . GLY A 1 244 ? 77.420 29.423 266.377 1.00 89.92 244 GLY A C 1
ATOM 1720 O O . GLY A 1 244 ? 76.536 29.287 265.523 1.00 89.92 244 GLY A O 1
ATOM 1721 N N . ASP A 1 245 ? 78.660 29.802 266.087 1.00 118.91 245 ASP A N 1
ATOM 1722 C CA . ASP A 1 245 ? 79.105 30.052 264.724 1.00 118.91 245 ASP A CA 1
ATOM 1723 C C . ASP A 1 245 ? 79.421 28.733 264.016 1.00 118.91 245 ASP A C 1
ATOM 1724 O O . ASP A 1 245 ? 79.237 28.604 262.803 1.00 118.91 245 ASP A O 1
ATOM 1729 N N . PHE A 1 246 ? 79.912 27.765 264.788 1.00 101.82 246 PHE A N 1
ATOM 1730 C CA . PHE A 1 246 ? 80.206 26.406 264.318 1.00 101.82 246 PHE A CA 1
ATOM 1731 C C . PHE A 1 246 ? 81.243 26.313 263.194 1.00 101.82 246 PHE A C 1
ATOM 1732 O O . PHE A 1 246 ? 81.629 25.215 262.796 1.00 101.82 246 PHE A O 1
ATOM 1740 N N . SER A 1 247 ? 81.693 27.456 262.689 1.00 92.57 247 SER A N 1
ATOM 1741 C CA . SER A 1 247 ? 82.829 27.489 261.779 1.00 92.57 247 SER A CA 1
ATOM 1742 C C . SER A 1 247 ? 84.102 27.632 262.604 1.00 92.57 247 SER A C 1
ATOM 1743 O O . SER A 1 247 ? 85.212 27.652 262.072 1.00 92.57 247 SER A O 1
ATOM 1746 N N . ARG A 1 248 ? 83.918 27.731 263.917 1.00 103.39 248 ARG A N 1
ATOM 1747 C CA . ARG A 1 248 ? 85.026 27.779 264.861 1.00 103.39 248 ARG A CA 1
ATOM 1748 C C . ARG A 1 248 ? 85.434 26.370 265.272 1.00 103.39 248 ARG A C 1
ATOM 1749 O O . ARG A 1 248 ? 86.555 26.145 265.727 1.00 103.39 248 ARG A O 1
ATOM 1757 N N . VAL A 1 249 ? 84.515 25.424 265.107 1.00 93.77 249 VAL A N 1
ATOM 1758 C CA . VAL A 1 249 ? 84.798 24.030 265.422 1.00 93.77 249 VAL A CA 1
ATOM 1759 C C . VAL A 1 249 ? 85.227 23.263 264.176 1.00 93.77 249 VAL A C 1
ATOM 1760 O O . VAL A 1 249 ? 84.430 23.036 263.263 1.00 93.77 249 VAL A O 1
ATOM 1764 N N . HIS A 1 250 ? 86.500 22.884 264.143 1.00 90.53 250 HIS A N 1
ATOM 1765 C CA . HIS A 1 250 ? 87.019 22.037 263.077 1.00 90.53 250 HIS A CA 1
ATOM 1766 C C . HIS A 1 250 ? 87.147 20.613 263.596 1.00 90.53 250 HIS A C 1
ATOM 1767 O O . HIS A 1 250 ? 87.767 20.382 264.626 1.00 90.53 250 HIS A O 1
ATOM 1774 N N . TRP A 1 251 ? 86.559 19.659 262.884 1.00 83.63 251 TRP A N 1
ATOM 1775 C CA . TRP A 1 251 ? 86.622 18.266 263.302 1.00 83.63 251 TRP A CA 1
ATOM 1776 C C . TRP A 1 251 ? 86.857 17.353 262.107 1.00 83.63 251 TRP A C 1
ATOM 1777 O O . TRP A 1 251 ? 86.607 17.743 260.963 1.00 83.63 251 TRP A O 1
ATOM 1788 N N . GLY A 1 252 ? 87.345 16.141 262.363 1.00 77.22 252 GLY A N 1
ATOM 1789 C CA . GLY A 1 252 ? 87.521 15.206 261.263 1.00 77.22 252 GLY A CA 1
ATOM 1790 C C . GLY A 1 252 ? 87.991 13.799 261.576 1.00 77.22 252 GLY A C 1
ATOM 1791 O O . GLY A 1 252 ? 88.647 13.549 262.591 1.00 77.22 252 GLY A O 1
ATOM 1792 N N . PHE A 1 253 ? 87.648 12.875 260.684 1.00 80.17 253 PHE A N 1
ATOM 1793 C CA . PHE A 1 253 ? 88.135 11.506 260.764 1.00 80.17 253 PHE A CA 1
ATOM 1794 C C . PHE A 1 253 ? 89.470 11.379 260.040 1.00 80.17 253 PHE A C 1
ATOM 1795 O O . PHE A 1 253 ? 89.523 11.435 258.811 1.00 80.17 253 PHE A O 1
ATOM 1803 N N . GLN A 1 254 ? 90.544 11.208 260.803 1.00 96.04 254 GLN A N 1
ATOM 1804 C CA . GLN A 1 254 ? 91.874 11.055 260.225 1.00 96.04 254 GLN A CA 1
ATOM 1805 C C . GLN A 1 254 ? 92.011 9.722 259.495 1.00 96.04 254 GLN A C 1
ATOM 1806 O O . GLN A 1 254 ? 92.662 9.636 258.452 1.00 96.04 254 GLN A O 1
ATOM 1812 N N . ARG A 1 255 ? 91.391 8.685 260.048 1.00 90.04 255 ARG A N 1
ATOM 1813 C CA . ARG A 1 255 ? 91.417 7.363 259.438 1.00 90.04 255 ARG A CA 1
ATOM 1814 C C . ARG A 1 255 ? 90.213 6.549 259.896 1.00 90.04 255 ARG A C 1
ATOM 1815 O O . ARG A 1 255 ? 90.124 6.153 261.057 1.00 90.04 255 ARG A O 1
ATOM 1823 N N . ASN A 1 256 ? 89.286 6.307 258.974 1.00 99.22 256 ASN A N 1
ATOM 1824 C CA . ASN A 1 256 ? 88.038 5.631 259.303 1.00 99.22 256 ASN A CA 1
ATOM 1825 C C . ASN A 1 256 ? 87.949 4.230 258.703 1.00 99.22 256 ASN A C 1
ATOM 1826 O O . ASN A 1 256 ? 87.795 4.070 257.492 1.00 99.22 256 ASN A O 1
ATOM 1831 N N . PHE A 1 257 ? 88.047 3.219 259.560 1.00 107.72 257 PHE A N 1
ATOM 1832 C CA . PHE A 1 257 ? 87.857 1.839 259.137 1.00 107.72 257 PHE A CA 1
ATOM 1833 C C . PHE A 1 257 ? 86.366 1.530 259.088 1.00 107.72 257 PHE A C 1
ATOM 1834 O O . PHE A 1 257 ? 85.615 1.972 259.956 1.00 107.72 257 PHE A O 1
ATOM 1842 N N . PRO A 1 258 ? 85.930 0.780 258.064 1.00 125.10 258 PRO A N 1
ATOM 1843 C CA . PRO A 1 258 ? 84.518 0.401 257.917 1.00 125.10 258 PRO A CA 1
ATOM 1844 C C . PRO A 1 258 ? 84.035 -0.497 259.056 1.00 125.10 258 PRO A C 1
ATOM 1845 O O . PRO A 1 258 ? 83.700 -0.001 260.131 1.00 125.10 258 PRO A O 1
ATOM 1849 N N . ILE A 1 259 ? 83.988 -1.803 258.813 1.00 111.04 259 ILE A N 1
ATOM 1850 C CA . ILE A 1 259 ? 83.631 -2.766 259.849 1.00 111.04 259 ILE A CA 1
ATOM 1851 C C . ILE A 1 259 ? 84.524 -3.999 259.761 1.00 111.04 259 ILE A C 1
ATOM 1852 O O . ILE A 1 259 ? 84.564 -4.675 258.732 1.00 111.04 259 ILE A O 1
ATOM 1857 N N . GLU A 1 260 ? 85.241 -4.280 260.844 1.00 108.54 260 GLU A N 1
ATOM 1858 C CA . GLU A 1 260 ? 86.149 -5.422 260.888 1.00 108.54 260 GLU A CA 1
ATOM 1859 C C . GLU A 1 260 ? 85.490 -6.635 261.536 1.00 108.54 260 GLU A C 1
ATOM 1860 O O . GLU A 1 260 ? 84.977 -6.553 262.651 1.00 108.54 260 GLU A O 1
ATOM 1866 N N . LEU A 1 261 ? 85.505 -7.762 260.833 1.00 133.15 261 LEU A N 1
ATOM 1867 C CA . LEU A 1 261 ? 84.972 -9.001 261.383 1.00 133.15 261 LEU A CA 1
ATOM 1868 C C . LEU A 1 261 ? 86.127 -9.891 261.828 1.00 133.15 261 LEU A C 1
ATOM 1869 O O . LEU A 1 261 ? 86.709 -10.622 261.025 1.00 133.15 261 LEU A O 1
ATOM 1874 N N . ILE A 1 262 ? 86.455 -9.813 263.114 1.00 82.36 262 ILE A N 1
ATOM 1875 C CA . ILE A 1 262 ? 87.590 -10.542 263.671 1.00 82.36 262 ILE A CA 1
ATOM 1876 C C . ILE A 1 262 ? 87.191 -11.957 264.083 1.00 82.36 262 ILE A C 1
ATOM 1877 O O . ILE A 1 262 ? 86.154 -12.156 264.713 1.00 82.36 262 ILE A O 1
ATOM 1882 N N . GLU A 1 263 ? 88.014 -12.937 263.723 1.00 97.45 263 GLU A N 1
ATOM 1883 C CA . GLU A 1 263 ? 87.698 -14.332 264.008 1.00 97.45 263 GLU A CA 1
ATOM 1884 C C . GLU A 1 263 ? 88.865 -15.085 264.642 1.00 97.45 263 GLU A C 1
ATOM 1885 O O . GLU A 1 263 ? 88.852 -16.314 264.705 1.00 97.45 263 GLU A O 1
ATOM 1891 N N . TYR A 1 264 ? 89.869 -14.352 265.113 1.00 63.23 264 TYR A N 1
ATOM 1892 C CA . TYR A 1 264 ? 91.067 -14.984 265.661 1.00 63.23 264 TYR A CA 1
ATOM 1893 C C . TYR A 1 264 ? 91.637 -14.264 266.880 1.00 63.23 264 TYR A C 1
ATOM 1894 O O . TYR A 1 264 ? 91.984 -13.086 266.806 1.00 63.23 264 TYR A O 1
ATOM 1903 N N . GLY A 1 265 ? 91.746 -14.986 267.992 1.00 82.46 265 GLY A N 1
ATOM 1904 C CA . GLY A 1 265 ? 92.462 -14.500 269.159 1.00 82.46 265 GLY A CA 1
ATOM 1905 C C . GLY A 1 265 ? 91.803 -13.369 269.925 1.00 82.46 265 GLY A C 1
ATOM 1906 O O . GLY A 1 265 ? 91.370 -12.379 269.338 1.00 82.46 265 GLY A O 1
ATOM 1907 N N . ASP A 1 266 ? 91.756 -13.532 271.247 1.00 93.38 266 ASP A N 1
ATOM 1908 C CA . ASP A 1 266 ? 91.155 -12.578 272.186 1.00 93.38 266 ASP A CA 1
ATOM 1909 C C . ASP A 1 266 ? 91.388 -11.106 271.841 1.00 93.38 266 ASP A C 1
ATOM 1910 O O . ASP A 1 266 ? 92.473 -10.574 272.069 1.00 93.38 266 ASP A O 1
ATOM 1915 N N . PRO A 1 267 ? 90.358 -10.444 271.289 1.00 92.04 267 PRO A N 1
ATOM 1916 C CA . PRO A 1 267 ? 90.448 -9.024 270.938 1.00 92.04 267 PRO A CA 1
ATOM 1917 C C . PRO A 1 267 ? 90.232 -8.125 272.150 1.00 92.04 267 PRO A C 1
ATOM 1918 O O . PRO A 1 267 ? 90.871 -7.080 272.263 1.00 92.04 267 PRO A O 1
ATOM 1922 N N . ASP A 1 268 ? 89.339 -8.537 273.045 1.00 83.50 268 ASP A N 1
ATOM 1923 C CA . ASP A 1 268 ? 88.995 -7.736 274.214 1.00 83.50 268 ASP A CA 1
ATOM 1924 C C . ASP A 1 268 ? 89.860 -8.074 275.425 1.00 83.50 268 ASP A C 1
ATOM 1925 O O . ASP A 1 268 ? 89.653 -7.530 276.511 1.00 83.50 268 ASP A O 1
ATOM 1930 N N . GLN A 1 269 ? 90.823 -8.972 275.227 1.00 92.65 269 GLN A N 1
ATOM 1931 C CA . GLN A 1 269 ? 91.727 -9.412 276.288 1.00 92.65 269 GLN A CA 1
ATOM 1932 C C . GLN A 1 269 ? 90.947 -9.940 277.493 1.00 92.65 269 GLN A C 1
ATOM 1933 O O . GLN A 1 269 ? 91.022 -9.388 278.590 1.00 92.65 269 GLN A O 1
ATOM 1939 N N . THR A 1 270 ? 90.186 -11.008 277.274 1.00 119.01 270 THR A N 1
ATOM 1940 C CA . THR A 1 270 ? 89.397 -11.617 278.339 1.00 119.01 270 THR A CA 1
ATOM 1941 C C . THR A 1 270 ? 89.844 -13.050 278.606 1.00 119.01 270 THR A C 1
ATOM 1942 O O . THR A 1 270 ? 89.261 -13.748 279.435 1.00 119.01 270 THR A O 1
ATOM 1946 N N . GLY A 1 271 ? 90.883 -13.482 277.897 1.00 114.48 271 GLY A N 1
ATOM 1947 C CA . GLY A 1 271 ? 91.432 -14.812 278.081 1.00 114.48 271 GLY A CA 1
ATOM 1948 C C . GLY A 1 271 ? 90.705 -15.876 277.283 1.00 114.48 271 GLY A C 1
ATOM 1949 O O . GLY A 1 271 ? 91.042 -17.058 277.360 1.00 114.48 271 GLY A O 1
ATOM 1950 N N . ARG A 1 272 ? 89.704 -15.458 276.514 1.00 80.32 272 ARG A N 1
ATOM 1951 C CA . ARG A 1 272 ? 88.925 -16.386 275.702 1.00 80.32 272 ARG A CA 1
ATOM 1952 C C . ARG A 1 272 ? 89.154 -16.154 274.212 1.00 80.32 272 ARG A C 1
ATOM 1953 O O . ARG A 1 272 ? 88.644 -15.190 273.641 1.00 80.32 272 ARG A O 1
ATOM 1961 N N . ASP A 1 273 ? 89.924 -17.040 273.586 1.00 75.72 273 ASP A N 1
ATOM 1962 C CA . ASP A 1 273 ? 90.169 -16.951 272.152 1.00 75.72 273 ASP A CA 1
ATOM 1963 C C . ASP A 1 273 ? 88.883 -17.247 271.390 1.00 75.72 273 ASP A C 1
ATOM 1964 O O . ASP A 1 273 ? 88.053 -18.036 271.841 1.00 75.72 273 ASP A O 1
ATOM 1969 N N . LEU A 1 274 ? 88.724 -16.608 270.236 1.00 101.41 274 LEU A N 1
ATOM 1970 C CA . LEU A 1 274 ? 87.481 -16.688 269.474 1.00 101.41 274 LEU A CA 1
ATOM 1971 C C . LEU A 1 274 ? 87.228 -18.074 268.889 1.00 101.41 274 LEU A C 1
ATOM 1972 O O . LEU A 1 274 ? 86.109 -18.582 268.946 1.00 101.41 274 LEU A O 1
ATOM 1977 N N . LYS A 1 275 ? 88.266 -18.682 268.325 1.00 54.90 275 LYS A N 1
ATOM 1978 C CA . LYS A 1 275 ? 88.141 -20.020 267.759 1.00 54.90 275 LYS A CA 1
ATOM 1979 C C . LYS A 1 275 ? 88.002 -21.070 268.857 1.00 54.90 275 LYS A C 1
ATOM 1980 O O . LYS A 1 275 ? 87.517 -22.174 268.613 1.00 54.90 275 LYS A O 1
ATOM 1986 N N . GLY A 1 276 ? 88.427 -20.717 270.066 1.00 72.04 276 GLY A N 1
ATOM 1987 C CA . GLY A 1 276 ? 88.362 -21.627 271.194 1.00 72.04 276 GLY A CA 1
ATOM 1988 C C . GLY A 1 276 ? 86.984 -21.695 271.823 1.00 72.04 276 GLY A C 1
ATOM 1989 O O . GLY A 1 276 ? 86.687 -22.610 272.590 1.00 72.04 276 GLY A O 1
ATOM 1990 N N . HIS A 1 277 ? 86.141 -20.720 271.500 1.00 61.87 277 HIS A N 1
ATOM 1991 C CA . HIS A 1 277 ? 84.780 -20.683 272.022 1.00 61.87 277 HIS A CA 1
ATOM 1992 C C . HIS A 1 277 ? 83.764 -20.501 270.898 1.00 61.87 277 HIS A C 1
ATOM 1993 O O . HIS A 1 277 ? 82.583 -20.262 271.154 1.00 61.87 277 HIS A O 1
ATOM 2000 N N . ASN A 1 278 ? 84.240 -20.621 269.660 1.00 80.82 278 ASN A N 1
ATOM 2001 C CA . ASN A 1 278 ? 83.408 -20.474 268.467 1.00 80.82 278 ASN A CA 1
ATOM 2002 C C . ASN A 1 278 ? 82.647 -19.150 268.445 1.00 80.82 278 ASN A C 1
ATOM 2003 O O . ASN A 1 278 ? 81.436 -19.123 268.228 1.00 80.82 278 ASN A O 1
ATOM 2008 N N . GLU A 1 279 ? 83.366 -18.056 268.675 1.00 78.54 279 GLU A N 1
ATOM 2009 C CA . GLU A 1 279 ? 82.760 -16.729 268.692 1.00 78.54 279 GLU A CA 1
ATOM 2010 C C . GLU A 1 279 ? 83.386 -15.819 267.637 1.00 78.54 279 GLU A C 1
ATOM 2011 O O . GLU A 1 279 ? 84.454 -16.113 267.102 1.00 78.54 279 GLU A O 1
ATOM 2017 N N . VAL A 1 280 ? 82.707 -14.716 267.340 1.00 55.29 280 VAL A N 1
ATOM 2018 C CA . VAL A 1 280 ? 83.145 -13.780 266.309 1.00 55.29 280 VAL A CA 1
ATOM 2019 C C . VAL A 1 280 ? 82.990 -12.338 266.795 1.00 55.29 280 VAL A C 1
ATOM 2020 O O . VAL A 1 280 ? 81.964 -11.979 267.378 1.00 55.29 280 VAL A O 1
ATOM 2024 N N . MET A 1 281 ? 84.015 -11.521 266.559 1.00 70.71 281 MET A N 1
ATOM 2025 C CA . MET A 1 281 ? 84.016 -10.129 266.998 1.00 70.71 281 MET A CA 1
ATOM 2026 C C . MET A 1 281 ? 83.588 -9.182 265.880 1.00 70.71 281 MET A C 1
ATOM 2027 O O . MET A 1 281 ? 84.076 -9.274 264.750 1.00 70.71 281 MET A O 1
ATOM 2032 N N . VAL A 1 282 ? 82.672 -8.273 266.203 1.00 74.69 282 VAL A N 1
ATOM 2033 C CA . VAL A 1 282 ? 82.234 -7.253 265.257 1.00 74.69 282 VAL A CA 1
ATOM 2034 C C . VAL A 1 282 ? 82.757 -5.898 265.709 1.00 74.69 282 VAL A C 1
ATOM 2035 O O . VAL A 1 282 ? 82.323 -5.372 266.732 1.00 74.69 282 VAL A O 1
ATOM 2039 N N . ARG A 1 283 ? 83.683 -5.333 264.943 1.00 71.64 283 ARG A N 1
ATOM 2040 C CA . ARG A 1 283 ? 84.444 -4.181 265.409 1.00 71.64 283 ARG A CA 1
ATOM 2041 C C . ARG A 1 283 ? 84.273 -2.938 264.542 1.00 71.64 283 ARG A C 1
ATOM 2042 O O . ARG A 1 283 ? 84.322 -3.010 263.313 1.00 71.64 283 ARG A O 1
ATOM 2050 N N . ALA A 1 284 ? 84.076 -1.799 265.198 1.00 83.28 284 ALA A N 1
ATOM 2051 C CA . ALA A 1 284 ? 84.058 -0.513 264.510 1.00 83.28 284 ALA A CA 1
ATOM 2052 C C . ALA A 1 284 ? 85.122 0.393 265.119 1.00 83.28 284 ALA A C 1
ATOM 2053 O O . ALA A 1 284 ? 85.057 0.749 266.301 1.00 83.28 284 ALA A O 1
ATOM 2055 N N . GLU A 1 285 ? 86.109 0.749 264.306 1.00 103.61 285 GLU A N 1
ATOM 2056 C CA . GLU A 1 285 ? 87.260 1.505 264.780 1.00 103.61 285 GLU A CA 1
ATOM 2057 C C . GLU A 1 285 ? 87.469 2.784 263.981 1.00 103.61 285 GLU A C 1
ATOM 2058 O O . GLU A 1 285 ? 87.403 2.781 262.753 1.00 103.61 285 GLU A O 1
ATOM 2064 N N . ALA A 1 286 ? 87.728 3.878 264.686 1.00 86.99 286 ALA A N 1
ATOM 2065 C CA . ALA A 1 286 ? 87.963 5.158 264.030 1.00 86.99 286 ALA A CA 1
ATOM 2066 C C . ALA A 1 286 ? 88.906 6.023 264.855 1.00 86.99 286 ALA A C 1
ATOM 2067 O O . ALA A 1 286 ? 89.096 5.784 266.045 1.00 86.99 286 ALA A O 1
ATOM 2069 N N . VAL A 1 287 ? 89.509 7.019 264.217 1.00 83.76 287 VAL A N 1
ATOM 2070 C CA . VAL A 1 287 ? 90.332 7.987 264.929 1.00 83.76 287 VAL A CA 1
ATOM 2071 C C . VAL A 1 287 ? 89.991 9.396 264.456 1.00 83.76 287 VAL A C 1
ATOM 2072 O O . VAL A 1 287 ? 90.169 9.737 263.283 1.00 83.76 287 VAL A O 1
ATOM 2076 N N . LEU A 1 288 ? 89.487 10.211 265.376 1.00 76.13 288 LEU A N 1
ATOM 2077 C CA . LEU A 1 288 ? 88.992 11.536 265.019 1.00 76.13 288 LEU A CA 1
ATOM 2078 C C . LEU A 1 288 ? 89.664 12.644 265.817 1.00 76.13 288 LEU A C 1
ATOM 2079 O O . LEU A 1 288 ? 90.370 12.381 266.790 1.00 76.13 288 LEU A O 1
ATOM 2084 N N . TYR A 1 289 ? 89.440 13.886 265.397 1.00 94.08 289 TYR A N 1
ATOM 2085 C CA . TYR A 1 289 ? 89.968 15.034 266.125 1.00 94.08 289 TYR A CA 1
ATOM 2086 C C . TYR A 1 289 ? 88.954 16.173 266.189 1.00 94.08 289 TYR A C 1
ATOM 2087 O O . TYR A 1 289 ? 88.198 16.408 265.237 1.00 94.08 289 TYR A O 1
ATOM 2096 N N . VAL A 1 290 ? 88.948 16.869 267.324 1.00 89.24 290 VAL A N 1
ATOM 2097 C CA . VAL A 1 290 ? 88.054 18.000 267.546 1.00 89.24 290 VAL A CA 1
ATOM 2098 C C . VAL A 1 290 ? 88.826 19.211 268.056 1.00 89.24 290 VAL A C 1
ATOM 2099 O O . VAL A 1 290 ? 89.406 19.181 269.142 1.00 89.24 290 VAL A O 1
ATOM 2103 N N . ALA A 1 291 ? 88.821 20.274 267.260 1.00 91.48 291 ALA A N 1
ATOM 2104 C CA . ALA A 1 291 ? 89.518 21.512 267.579 1.00 91.48 291 ALA A CA 1
ATOM 2105 C C . ALA A 1 291 ? 88.546 22.682 267.669 1.00 91.48 291 ALA A C 1
ATOM 2106 O O . ALA A 1 291 ? 87.654 22.831 266.830 1.00 91.48 291 ALA A O 1
ATOM 2108 N N . ILE A 1 292 ? 88.730 23.515 268.688 1.00 99.01 292 ILE A N 1
ATOM 2109 C CA . ILE A 1 292 ? 87.853 24.657 268.911 1.00 99.01 292 ILE A CA 1
ATOM 2110 C C . ILE A 1 292 ? 88.644 25.960 268.902 1.00 99.01 292 ILE A C 1
ATOM 2111 O O . ILE A 1 292 ? 89.510 26.179 269.750 1.00 99.01 292 ILE A O 1
ATOM 2116 N N . GLU A 1 293 ? 88.339 26.818 267.935 1.00 112.46 293 GLU A N 1
ATOM 2117 C CA . GLU A 1 293 ? 89.027 28.094 267.787 1.00 112.46 293 GLU A CA 1
ATOM 2118 C C . GLU A 1 293 ? 88.817 28.997 269.001 1.00 112.46 293 GLU A C 1
ATOM 2119 O O . GLU A 1 293 ? 89.757 29.629 269.482 1.00 112.46 293 GLU A O 1
ATOM 2125 N N . SER A 1 294 ? 87.583 29.050 269.493 1.00 101.94 294 SER A N 1
ATOM 2126 C CA . SER A 1 294 ? 87.252 29.878 270.649 1.00 101.94 294 SER A CA 1
ATOM 2127 C C . SER A 1 294 ? 85.984 29.385 271.339 1.00 101.94 294 SER A C 1
ATOM 2128 O O . SER A 1 294 ? 85.093 28.833 270.694 1.00 101.94 294 SER A O 1
ATOM 2131 N N . LEU A 1 295 ? 85.908 29.587 272.651 1.00 107.99 295 LEU A N 1
ATOM 2132 C CA . LEU A 1 295 ? 84.731 29.187 273.415 1.00 107.99 295 LEU A CA 1
ATOM 2133 C C . LEU A 1 295 ? 83.831 30.380 273.708 1.00 107.99 295 LEU A C 1
ATOM 2134 O O . LEU A 1 295 ? 82.677 30.215 274.103 1.00 107.99 295 LEU A O 1
ATOM 2139 N N . ASP A 1 296 ? 84.361 31.583 273.511 1.00 129.78 296 ASP A N 1
ATOM 2140 C CA . ASP A 1 296 ? 83.575 32.798 273.692 1.00 129.78 296 ASP A CA 1
ATOM 2141 C C . ASP A 1 296 ? 82.762 33.105 272.436 1.00 129.78 296 ASP A C 1
ATOM 2142 O O . ASP A 1 296 ? 82.231 34.205 272.280 1.00 129.78 296 ASP A O 1
ATOM 2147 N N . SER A 1 297 ? 82.671 32.122 271.545 1.00 88.42 297 SER A N 1
ATOM 2148 C CA . SER A 1 297 ? 81.874 32.243 270.331 1.00 88.42 297 SER A CA 1
ATOM 2149 C C . SER A 1 297 ? 80.706 31.263 270.363 1.00 88.42 297 SER A C 1
ATOM 2150 O O . SER A 1 297 ? 80.028 31.052 269.357 1.00 88.42 297 SER A O 1
ATOM 2153 N N . PHE A 1 298 ? 80.476 30.669 271.530 1.00 86.97 298 PHE A N 1
ATOM 2154 C CA . PHE A 1 298 ? 79.406 29.691 271.699 1.00 86.97 298 PHE A CA 1
ATOM 2155 C C . PHE A 1 298 ? 78.557 29.970 272.933 1.00 86.97 298 PHE A C 1
ATOM 2156 O O . PHE A 1 298 ? 79.064 30.429 273.957 1.00 86.97 298 PHE A O 1
ATOM 2164 N N . ALA A 1 299 ? 77.266 29.674 272.831 1.00 65.50 299 ALA A N 1
ATOM 2165 C CA . ALA A 1 299 ? 76.339 29.853 273.939 1.00 65.50 299 ALA A CA 1
ATOM 2166 C C . ALA A 1 299 ? 75.590 28.555 274.206 1.00 65.50 299 ALA A C 1
ATOM 2167 O O . ALA A 1 299 ? 75.306 27.793 273.283 1.00 65.50 299 ALA A O 1
ATOM 2169 N N . VAL A 1 300 ? 75.278 28.298 275.469 1.00 77.29 300 VAL A N 1
ATOM 2170 C CA . VAL A 1 300 ? 74.573 27.076 275.829 1.00 77.29 300 VAL A CA 1
ATOM 2171 C C . VAL A 1 300 ? 73.337 27.384 276.656 1.00 77.29 300 VAL A C 1
ATOM 2172 O O . VAL A 1 300 ? 73.114 28.523 277.061 1.00 77.29 300 VAL A O 1
ATOM 2176 N N . VAL A 1 301 ? 72.529 26.359 276.894 1.00 82.43 301 VAL A N 1
ATOM 2177 C CA . VAL A 1 301 ? 71.347 26.504 277.734 1.00 82.43 301 VAL A CA 1
ATOM 2178 C C . VAL A 1 301 ? 71.327 25.410 278.793 1.00 82.43 301 VAL A C 1
ATOM 2179 O O . VAL A 1 301 ? 71.129 24.241 278.476 1.00 82.43 301 VAL A O 1
ATOM 2183 N N . LYS A 1 302 ? 71.542 25.789 280.049 1.00 76.49 302 LYS A N 1
ATOM 2184 C CA . LYS A 1 302 ? 71.623 24.813 281.132 1.00 76.49 302 LYS A CA 1
ATOM 2185 C C . LYS A 1 302 ? 70.444 24.920 282.090 1.00 76.49 302 LYS A C 1
ATOM 2186 O O . LYS A 1 302 ? 69.828 25.977 282.218 1.00 76.49 302 LYS A O 1
ATOM 2192 N N . GLU A 1 303 ? 70.138 23.814 282.762 1.00 115.94 303 GLU A N 1
ATOM 2193 C CA . GLU A 1 303 ? 69.056 23.775 283.739 1.00 115.94 303 GLU A CA 1
ATOM 2194 C C . GLU A 1 303 ? 69.607 23.951 285.152 1.00 115.94 303 GLU A C 1
ATOM 2195 O O . GLU A 1 303 ? 68.938 24.487 286.036 1.00 115.94 303 GLU A O 1
ATOM 2201 N N . ASP B 1 4 ? 108.796 -2.818 275.428 1.00 105.16 4 ASP B N 1
ATOM 2202 C CA . ASP B 1 4 ? 107.656 -3.672 275.117 1.00 105.16 4 ASP B CA 1
ATOM 2203 C C . ASP B 1 4 ? 107.301 -3.615 273.634 1.00 105.16 4 ASP B C 1
ATOM 2204 O O . ASP B 1 4 ? 107.168 -4.651 272.981 1.00 105.16 4 ASP B O 1
ATOM 2209 N N . PHE B 1 5 ? 107.151 -2.404 273.106 1.00 99.09 5 PHE B N 1
ATOM 2210 C CA . PHE B 1 5 ? 106.823 -2.221 271.697 1.00 99.09 5 PHE B CA 1
ATOM 2211 C C . PHE B 1 5 ? 107.157 -0.808 271.228 1.00 99.09 5 PHE B C 1
ATOM 2212 O O . PHE B 1 5 ? 107.505 0.057 272.031 1.00 99.09 5 PHE B O 1
ATOM 2220 N N . LEU B 1 6 ? 107.048 -0.583 269.923 1.00 119.06 6 LEU B N 1
ATOM 2221 C CA . LEU B 1 6 ? 107.376 0.712 269.334 1.00 119.06 6 LEU B CA 1
ATOM 2222 C C . LEU B 1 6 ? 106.167 1.641 269.334 1.00 119.06 6 LEU B C 1
ATOM 2223 O O . LEU B 1 6 ? 105.246 1.478 268.533 1.00 119.06 6 LEU B O 1
ATOM 2228 N N . SER B 1 7 ? 106.178 2.619 270.232 1.00 100.32 7 SER B N 1
ATOM 2229 C CA . SER B 1 7 ? 105.072 3.559 270.349 1.00 100.32 7 SER B CA 1
ATOM 2230 C C . SER B 1 7 ? 105.224 4.728 269.383 1.00 100.32 7 SER B C 1
ATOM 2231 O O . SER B 1 7 ? 106.254 4.874 268.725 1.00 100.32 7 SER B O 1
ATOM 2234 N N . VAL B 1 8 ? 104.187 5.555 269.302 1.00 96.01 8 VAL B N 1
ATOM 2235 C CA . VAL B 1 8 ? 104.227 6.756 268.479 1.00 96.01 8 VAL B CA 1
ATOM 2236 C C . VAL B 1 8 ? 104.441 7.970 269.380 1.00 96.01 8 VAL B C 1
ATOM 2237 O O . VAL B 1 8 ? 104.215 9.111 268.977 1.00 96.01 8 VAL B O 1
ATOM 2241 N N . GLY B 1 9 ? 104.877 7.707 270.608 1.00 124.56 9 GLY B N 1
ATOM 2242 C CA . GLY B 1 9 ? 105.153 8.760 271.567 1.00 124.56 9 GLY B CA 1
ATOM 2243 C C . GLY B 1 9 ? 106.610 9.178 271.534 1.00 124.56 9 GLY B C 1
ATOM 2244 O O . GLY B 1 9 ? 106.927 10.364 271.630 1.00 124.56 9 GLY B O 1
ATOM 2245 N N . LYS B 1 10 ? 107.497 8.195 271.406 1.00 144.82 10 LYS B N 1
ATOM 2246 C CA . LYS B 1 10 ? 108.922 8.459 271.254 1.00 144.82 10 LYS B CA 1
ATOM 2247 C C . LYS B 1 10 ? 109.162 9.259 269.981 1.00 144.82 10 LYS B C 1
ATOM 2248 O O . LYS B 1 10 ? 109.916 10.232 269.972 1.00 144.82 10 LYS B O 1
ATOM 2254 N N . LEU B 1 11 ? 108.507 8.833 268.906 1.00 138.11 11 LEU B N 1
ATOM 2255 C CA . LEU B 1 11 ? 108.544 9.551 267.641 1.00 138.11 11 LEU B CA 1
ATOM 2256 C C . LEU B 1 11 ? 107.594 10.743 267.698 1.00 138.11 11 LEU B C 1
ATOM 2257 O O . LEU B 1 11 ? 106.435 10.642 267.293 1.00 138.11 11 LEU B O 1
ATOM 2262 N N . GLU B 1 12 ? 108.084 11.866 268.214 1.00 130.06 12 GLU B N 1
ATOM 2263 C CA . GLU B 1 12 ? 107.263 13.064 268.357 1.00 130.06 12 GLU B CA 1
ATOM 2264 C C . GLU B 1 12 ? 106.812 13.581 266.995 1.00 130.06 12 GLU B C 1
ATOM 2265 O O . GLU B 1 12 ? 107.606 14.135 266.235 1.00 130.06 12 GLU B O 1
ATOM 2271 N N . LEU B 1 13 ? 105.532 13.391 266.696 1.00 99.28 13 LEU B N 1
ATOM 2272 C CA . LEU B 1 13 ? 104.979 13.769 265.400 1.00 99.28 13 LEU B CA 1
ATOM 2273 C C . LEU B 1 13 ? 104.759 15.271 265.277 1.00 99.28 13 LEU B C 1
ATOM 2274 O O . LEU B 1 13 ? 104.361 15.928 266.239 1.00 99.28 13 LEU B O 1
ATOM 2279 N N . PRO B 1 14 ? 105.025 15.819 264.082 1.00 88.48 14 PRO B N 1
ATOM 2280 C CA . PRO B 1 14 ? 104.742 17.226 263.777 1.00 88.48 14 PRO B CA 1
ATOM 2281 C C . PRO B 1 14 ? 103.241 17.505 263.757 1.00 88.48 14 PRO B C 1
ATOM 2282 O O . PRO B 1 14 ? 102.695 17.984 264.751 1.00 88.48 14 PRO B O 1
ATOM 2286 N N . GLY B 1 15 ? 102.586 17.206 262.639 1.00 88.01 15 GLY B N 1
ATOM 2287 C CA . GLY B 1 15 ? 101.151 17.386 262.529 1.00 88.01 15 GLY B CA 1
ATOM 2288 C C . GLY B 1 15 ? 100.712 18.004 261.216 1.00 88.01 15 GLY B C 1
ATOM 2289 O O . GLY B 1 15 ? 101.393 17.880 260.198 1.00 88.01 15 GLY B O 1
ATOM 2290 N N . SER B 1 16 ? 99.563 18.672 261.242 1.00 103.13 16 SER B N 1
ATOM 2291 C CA . SER B 1 16 ? 99.019 19.314 260.052 1.00 103.13 16 SER B CA 1
ATOM 2292 C C . SER B 1 16 ? 98.506 20.715 260.368 1.00 103.13 16 SER B C 1
ATOM 2293 O O . SER B 1 16 ? 98.174 21.022 261.513 1.00 103.13 16 SER B O 1
ATOM 2296 N N . MET B 1 17 ? 98.442 21.560 259.345 1.00 82.67 17 MET B N 1
ATOM 2297 C CA . MET B 1 17 ? 97.954 22.925 259.504 1.00 82.67 17 MET B CA 1
ATOM 2298 C C . MET B 1 17 ? 96.533 23.083 258.971 1.00 82.67 17 MET B C 1
ATOM 2299 O O . MET B 1 17 ? 96.269 22.822 257.797 1.00 82.67 17 MET B O 1
ATOM 2304 N N . ILE B 1 18 ? 95.620 23.506 259.841 1.00 94.97 18 ILE B N 1
ATOM 2305 C CA . ILE B 1 18 ? 94.253 23.808 259.431 1.00 94.97 18 ILE B CA 1
ATOM 2306 C C . ILE B 1 18 ? 94.253 24.964 258.439 1.00 94.97 18 ILE B C 1
ATOM 2307 O O . ILE B 1 18 ? 93.603 24.904 257.394 1.00 94.97 18 ILE B O 1
ATOM 2312 N N . GLY B 1 19 ? 94.999 26.011 258.772 1.00 109.08 19 GLY B N 1
ATOM 2313 C CA . GLY B 1 19 ? 95.099 27.181 257.921 1.00 109.08 19 GLY B CA 1
ATOM 2314 C C . GLY B 1 19 ? 95.246 28.454 258.730 1.00 109.08 19 GLY B C 1
ATOM 2315 O O . GLY B 1 19 ? 95.755 28.433 259.852 1.00 109.08 19 GLY B O 1
ATOM 2316 N N . ALA B 1 20 ? 94.801 29.566 258.158 1.00 114.61 20 ALA B N 1
ATOM 2317 C CA . ALA B 1 20 ? 94.855 30.852 258.841 1.00 114.61 20 ALA B CA 1
ATOM 2318 C C . ALA B 1 20 ? 93.493 31.535 258.806 1.00 114.61 20 ALA B C 1
ATOM 2319 O O . ALA B 1 20 ? 93.062 32.035 257.767 1.00 114.61 20 ALA B O 1
ATOM 2321 N N . VAL B 1 21 ? 92.820 31.551 259.951 1.00 100.50 21 VAL B N 1
ATOM 2322 C CA . VAL B 1 21 ? 91.483 32.122 260.049 1.00 100.50 21 VAL B CA 1
ATOM 2323 C C . VAL B 1 21 ? 91.516 33.465 260.771 1.00 100.50 21 VAL B C 1
ATOM 2324 O O . VAL B 1 21 ? 92.265 33.644 261.729 1.00 100.50 21 VAL B O 1
ATOM 2328 N N . ARG B 1 22 ? 90.709 34.409 260.303 1.00 106.89 22 ARG B N 1
ATOM 2329 C CA . ARG B 1 22 ? 90.572 35.691 260.980 1.00 106.89 22 ARG B CA 1
ATOM 2330 C C . ARG B 1 22 ? 89.394 35.636 261.950 1.00 106.89 22 ARG B C 1
ATOM 2331 O O . ARG B 1 22 ? 88.309 35.177 261.592 1.00 106.89 22 ARG B O 1
ATOM 2339 N N . ASP B 1 23 ? 89.619 36.096 263.179 1.00 123.17 23 ASP B N 1
ATOM 2340 C CA . ASP B 1 23 ? 88.619 36.010 264.243 1.00 123.17 23 ASP B CA 1
ATOM 2341 C C . ASP B 1 23 ? 87.299 36.690 263.888 1.00 123.17 23 ASP B C 1
ATOM 2342 O O . ASP B 1 23 ? 86.252 36.045 263.843 1.00 123.17 23 ASP B O 1
ATOM 2347 N N . ARG B 1 24 ? 87.354 37.994 263.640 1.00 91.54 24 ARG B N 1
ATOM 2348 C CA . ARG B 1 24 ? 86.150 38.766 263.358 1.00 91.54 24 ARG B CA 1
ATOM 2349 C C . ARG B 1 24 ? 86.019 39.107 261.881 1.00 91.54 24 ARG B C 1
ATOM 2350 O O . ARG B 1 24 ? 87.009 39.142 261.151 1.00 91.54 24 ARG B O 1
ATOM 2358 N N . ALA B 1 25 ? 84.790 39.362 261.447 1.00 151.13 25 ALA B N 1
ATOM 2359 C CA . ALA B 1 25 ? 84.564 39.916 260.122 1.00 151.13 25 ALA B CA 1
ATOM 2360 C C . ALA B 1 25 ? 85.078 41.349 260.110 1.00 151.13 25 ALA B C 1
ATOM 2361 O O . ALA B 1 25 ? 85.006 42.048 261.121 1.00 151.13 25 ALA B O 1
ATOM 2363 N N . ILE B 1 26 ? 85.598 41.784 258.970 1.00 156.35 26 ILE B N 1
ATOM 2364 C CA . ILE B 1 26 ? 86.244 43.087 258.881 1.00 156.35 26 ILE B CA 1
ATOM 2365 C C . ILE B 1 26 ? 85.252 44.251 258.888 1.00 156.35 26 ILE B C 1
ATOM 2366 O O . ILE B 1 26 ? 84.348 44.318 258.055 1.00 156.35 26 ILE B O 1
ATOM 2371 N N . ASP B 1 27 ? 85.434 45.166 259.836 1.00 122.65 27 ASP B N 1
ATOM 2372 C CA . ASP B 1 27 ? 84.619 46.374 259.912 1.00 122.65 27 ASP B CA 1
ATOM 2373 C C . ASP B 1 27 ? 85.326 47.533 259.214 1.00 122.65 27 ASP B C 1
ATOM 2374 O O . ASP B 1 27 ? 85.818 48.457 259.861 1.00 122.65 27 ASP B O 1
ATOM 2379 N N . SER B 1 28 ? 85.365 47.475 257.886 1.00 162.79 28 SER B N 1
ATOM 2380 C CA . SER B 1 28 ? 86.115 48.440 257.085 1.00 162.79 28 SER B CA 1
ATOM 2381 C C . SER B 1 28 ? 85.620 49.875 257.252 1.00 162.79 28 SER B C 1
ATOM 2382 O O . SER B 1 28 ? 86.288 50.696 257.880 1.00 162.79 28 SER B O 1
ATOM 2385 N N . GLY B 1 29 ? 84.455 50.181 256.689 1.00 111.41 29 GLY B N 1
ATOM 2386 C CA . GLY B 1 29 ? 83.957 51.544 256.716 1.00 111.41 29 GLY B CA 1
ATOM 2387 C C . GLY B 1 29 ? 82.451 51.716 256.664 1.00 111.41 29 GLY B C 1
ATOM 2388 O O . GLY B 1 29 ? 81.704 50.756 256.472 1.00 111.41 29 GLY B O 1
ATOM 2389 N N . VAL B 1 30 ? 82.011 52.959 256.843 1.00 109.15 30 VAL B N 1
ATOM 2390 C CA . VAL B 1 30 ? 80.598 53.311 256.758 1.00 109.15 30 VAL B CA 1
ATOM 2391 C C . VAL B 1 30 ? 80.409 54.626 256.010 1.00 109.15 30 VAL B C 1
ATOM 2392 O O . VAL B 1 30 ? 79.373 54.851 255.386 1.00 109.15 30 VAL B O 1
ATOM 2396 N N . LEU B 1 31 ? 81.418 55.490 256.076 1.00 109.73 31 LEU B N 1
ATOM 2397 C CA . LEU B 1 31 ? 81.378 56.772 255.380 1.00 109.73 31 LEU B CA 1
ATOM 2398 C C . LEU B 1 31 ? 81.383 56.574 253.866 1.00 109.73 31 LEU B C 1
ATOM 2399 O O . LEU B 1 31 ? 80.906 57.427 253.118 1.00 109.73 31 LEU B O 1
ATOM 2404 N N . ALA B 1 32 ? 81.923 55.445 253.421 1.00 96.52 32 ALA B N 1
ATOM 2405 C CA . ALA B 1 32 ? 82.015 55.151 251.995 1.00 96.52 32 ALA B CA 1
ATOM 2406 C C . ALA B 1 32 ? 80.680 54.666 251.437 1.00 96.52 32 ALA B C 1
ATOM 2407 O O . ALA B 1 32 ? 80.472 54.659 250.224 1.00 96.52 32 ALA B O 1
ATOM 2409 N N . LYS B 1 33 ? 79.777 54.266 252.327 1.00 100.55 33 LYS B N 1
ATOM 2410 C CA . LYS B 1 33 ? 78.483 53.727 251.920 1.00 100.55 33 LYS B CA 1
ATOM 2411 C C . LYS B 1 33 ? 77.388 54.790 251.957 1.00 100.55 33 LYS B C 1
ATOM 2412 O O . LYS B 1 33 ? 76.439 54.746 251.174 1.00 100.55 33 LYS B O 1
ATOM 2418 N N . LEU B 1 34 ? 77.527 55.748 252.868 1.00 115.46 34 LEU B N 1
ATOM 2419 C CA . LEU B 1 34 ? 76.508 56.774 253.061 1.00 115.46 34 LEU B CA 1
ATOM 2420 C C . LEU B 1 34 ? 76.716 57.961 252.125 1.00 115.46 34 LEU B C 1
ATOM 2421 O O . LEU B 1 34 ? 75.782 58.412 251.464 1.00 115.46 34 LEU B O 1
ATOM 2426 N N . SER B 1 35 ? 77.946 58.462 252.074 1.00 94.45 35 SER B N 1
ATOM 2427 C CA . SER B 1 35 ? 78.279 59.574 251.192 1.00 94.45 35 SER B CA 1
ATOM 2428 C C . SER B 1 35 ? 79.290 59.141 250.136 1.00 94.45 35 SER B C 1
ATOM 2429 O O . SER B 1 35 ? 80.431 58.816 250.463 1.00 94.45 35 SER B O 1
ATOM 2432 N N . PRO B 1 36 ? 78.866 59.131 248.861 1.00 112.96 36 PRO B N 1
ATOM 2433 C CA . PRO B 1 36 ? 79.724 58.746 247.734 1.00 112.96 36 PRO B CA 1
ATOM 2434 C C . PRO B 1 36 ? 80.995 59.587 247.664 1.00 112.96 36 PRO B C 1
ATOM 2435 O O . PRO B 1 36 ? 80.922 60.815 247.728 1.00 112.96 36 PRO B O 1
ATOM 2439 N N . GLU B 1 37 ? 82.142 58.928 247.540 1.00 114.94 37 GLU B N 1
ATOM 2440 C CA . GLU B 1 37 ? 83.422 59.626 247.502 1.00 114.94 37 GLU B CA 1
ATOM 2441 C C . GLU B 1 37 ? 83.533 60.517 246.269 1.00 114.94 37 GLU B C 1
ATOM 2442 O O . GLU B 1 37 ? 83.371 60.060 245.137 1.00 114.94 37 GLU B O 1
ATOM 2448 N N . GLN B 1 38 ? 83.793 61.799 246.501 1.00 92.48 38 GLN B N 1
ATOM 2449 C CA . GLN B 1 38 ? 83.999 62.749 245.415 1.00 92.48 38 GLN B CA 1
ATOM 2450 C C . GLN B 1 38 ? 85.451 63.222 245.405 1.00 92.48 38 GLN B C 1
ATOM 2451 O O . GLN B 1 38 ? 85.801 64.200 246.067 1.00 92.48 38 GLN B O 1
ATOM 2457 N N . PRO B 1 39 ? 86.304 62.518 244.646 1.00 105.01 39 PRO B N 1
ATOM 2458 C CA . PRO B 1 39 ? 87.749 62.765 244.626 1.00 105.01 39 PRO B CA 1
ATOM 2459 C C . PRO B 1 39 ? 88.122 64.099 243.987 1.00 105.01 39 PRO B C 1
ATOM 2460 O O . PRO B 1 39 ? 87.473 64.540 243.038 1.00 105.01 39 PRO B O 1
ATOM 2464 N N . THR B 1 40 ? 89.163 64.731 244.518 1.00 116.43 40 THR B N 1
ATOM 2465 C CA . THR B 1 40 ? 89.671 65.984 243.974 1.00 116.43 40 THR B CA 1
ATOM 2466 C C . THR B 1 40 ? 91.189 65.930 243.853 1.00 116.43 40 THR B C 1
ATOM 2467 O O . THR B 1 40 ? 91.815 64.941 244.235 1.00 116.43 40 THR B O 1
ATOM 2471 N N . ILE B 1 41 ? 91.776 66.995 243.319 1.00 118.61 41 ILE B N 1
ATOM 2472 C CA . ILE B 1 41 ? 93.228 67.100 243.237 1.00 118.61 41 ILE B CA 1
ATOM 2473 C C . ILE B 1 41 ? 93.803 67.392 244.617 1.00 118.61 41 ILE B C 1
ATOM 2474 O O . ILE B 1 41 ? 93.059 67.658 245.560 1.00 118.61 41 ILE B O 1
ATOM 2479 N N . PHE B 1 42 ? 95.125 67.340 244.736 1.00 102.81 42 PHE B N 1
ATOM 2480 C CA . PHE B 1 42 ? 95.769 67.588 246.019 1.00 102.81 42 PHE B CA 1
ATOM 2481 C C . PHE B 1 42 ? 95.628 69.050 246.419 1.00 102.81 42 PHE B C 1
ATOM 2482 O O . PHE B 1 42 ? 95.561 69.934 245.566 1.00 102.81 42 PHE B O 1
ATOM 2490 N N . GLY B 1 43 ? 95.585 69.296 247.724 1.00 93.32 43 GLY B N 1
ATOM 2491 C CA . GLY B 1 43 ? 95.423 70.640 248.242 1.00 93.32 43 GLY B CA 1
ATOM 2492 C C . GLY B 1 43 ? 94.187 70.747 249.110 1.00 93.32 43 GLY B C 1
ATOM 2493 O O . GLY B 1 43 ? 93.412 69.795 249.210 1.00 93.32 43 GLY B O 1
ATOM 2494 N N . PRO B 1 44 ? 93.994 71.910 249.749 1.00 96.74 44 PRO B N 1
ATOM 2495 C CA . PRO B 1 44 ? 92.829 72.140 250.607 1.00 96.74 44 PRO B CA 1
ATOM 2496 C C . PRO B 1 44 ? 91.535 72.182 249.809 1.00 96.74 44 PRO B C 1
ATOM 2497 O O . PRO B 1 44 ? 91.568 72.268 248.583 1.00 96.74 44 PRO B O 1
ATOM 2501 N N . VAL B 1 45 ? 90.406 72.111 250.505 1.00 89.80 45 VAL B N 1
ATOM 2502 C CA . VAL B 1 45 ? 89.113 72.321 249.869 1.00 89.80 45 VAL B CA 1
ATOM 2503 C C . VAL B 1 45 ? 88.344 73.374 250.654 1.00 89.80 45 VAL B C 1
ATOM 2504 O O . VAL B 1 45 ? 88.509 73.496 251.867 1.00 89.80 45 VAL B O 1
ATOM 2508 N N . LYS B 1 46 ? 87.522 74.152 249.961 1.00 93.63 46 LYS B N 1
ATOM 2509 C CA . LYS B 1 46 ? 86.753 75.194 250.628 1.00 93.63 46 LYS B CA 1
ATOM 2510 C C . LYS B 1 46 ? 85.441 75.489 249.916 1.00 93.63 46 LYS B C 1
ATOM 2511 O O . LYS B 1 46 ? 85.375 75.516 248.685 1.00 93.63 46 LYS B O 1
ATOM 2517 N N . GLY B 1 47 ? 84.397 75.708 250.711 1.00 95.37 47 GLY B N 1
ATOM 2518 C CA . GLY B 1 47 ? 83.077 75.991 250.177 1.00 95.37 47 GLY B CA 1
ATOM 2519 C C . GLY B 1 47 ? 82.354 77.116 250.896 1.00 95.37 47 GLY B C 1
ATOM 2520 O O . GLY B 1 47 ? 82.571 77.355 252.086 1.00 95.37 47 GLY B O 1
ATOM 2521 N N . ALA B 1 48 ? 81.487 77.807 250.162 1.00 85.30 48 ALA B N 1
ATOM 2522 C CA . ALA B 1 48 ? 80.702 78.901 250.717 1.00 85.30 48 ALA B CA 1
ATOM 2523 C C . ALA B 1 48 ? 79.297 78.432 251.069 1.00 85.30 48 ALA B C 1
ATOM 2524 O O . ALA B 1 48 ? 78.692 77.656 250.331 1.00 85.30 48 ALA B O 1
ATOM 2526 N N . VAL B 1 49 ? 78.786 78.909 252.200 1.00 111.78 49 VAL B N 1
ATOM 2527 C CA . VAL B 1 49 ? 77.445 78.551 252.651 1.00 111.78 49 VAL B CA 1
ATOM 2528 C C . VAL B 1 49 ? 76.591 79.788 252.920 1.00 111.78 49 VAL B C 1
ATOM 2529 O O . VAL B 1 49 ? 76.893 80.584 253.809 1.00 111.78 49 VAL B O 1
ATOM 2533 N N . PHE B 1 50 ? 75.522 79.943 252.146 1.00 109.77 50 PHE B N 1
ATOM 2534 C CA . PHE B 1 50 ? 74.621 81.078 252.307 1.00 109.77 50 PHE B CA 1
ATOM 2535 C C . PHE B 1 50 ? 73.410 80.681 253.142 1.00 109.77 50 PHE B C 1
ATOM 2536 O O . PHE B 1 50 ? 72.523 79.973 252.667 1.00 109.77 50 PHE B O 1
ATOM 2544 N N . SER B 1 51 ? 73.380 81.139 254.389 1.00 109.53 51 SER B N 1
ATOM 2545 C CA . SER B 1 51 ? 72.333 80.746 255.325 1.00 109.53 51 SER B CA 1
ATOM 2546 C C . SER B 1 51 ? 71.400 81.899 255.681 1.00 109.53 51 SER B C 1
ATOM 2547 O O . SER B 1 51 ? 71.808 83.059 255.704 1.00 109.53 51 SER B O 1
ATOM 2550 N N . GLY B 1 52 ? 70.143 81.568 255.959 1.00 106.67 52 GLY B N 1
ATOM 2551 C CA . GLY B 1 52 ? 69.178 82.550 256.418 1.00 106.67 52 GLY B CA 1
ATOM 2552 C C . GLY B 1 52 ? 68.436 83.270 255.310 1.00 106.67 52 GLY B C 1
ATOM 2553 O O . GLY B 1 52 ? 68.954 83.444 254.207 1.00 106.67 52 GLY B O 1
ATOM 2554 N N . VAL B 1 53 ? 67.211 83.688 255.613 1.00 94.73 53 VAL B N 1
ATOM 2555 C CA . VAL B 1 53 ? 66.399 84.462 254.683 1.00 94.73 53 VAL B CA 1
ATOM 2556 C C . VAL B 1 53 ? 66.181 85.869 255.230 1.00 94.73 53 VAL B C 1
ATOM 2557 O O . VAL B 1 53 ? 65.734 86.031 256.365 1.00 94.73 53 VAL B O 1
ATOM 2561 N N . PRO B 1 54 ? 66.510 86.892 254.424 1.00 102.01 54 PRO B N 1
ATOM 2562 C CA . PRO B 1 54 ? 66.372 88.304 254.803 1.00 102.01 54 PRO B CA 1
ATOM 2563 C C . PRO B 1 54 ? 64.954 88.670 255.234 1.00 102.01 54 PRO B C 1
ATOM 2564 O O . PRO B 1 54 ? 64.003 87.973 254.881 1.00 102.01 54 PRO B O 1
ATOM 2568 N N . ARG B 1 55 ? 64.822 89.756 255.989 1.00 101.36 55 ARG B N 1
ATOM 2569 C CA . ARG B 1 55 ? 63.519 90.191 256.476 1.00 101.36 55 ARG B CA 1
ATOM 2570 C C . ARG B 1 55 ? 63.064 91.479 255.798 1.00 101.36 55 ARG B C 1
ATOM 2571 O O . ARG B 1 55 ? 63.753 92.498 255.854 1.00 101.36 55 ARG B O 1
ATOM 2579 N N . ALA B 1 56 ? 61.899 91.430 255.160 1.00 82.14 56 ALA B N 1
ATOM 2580 C CA . ALA B 1 56 ? 61.321 92.614 254.537 1.00 82.14 56 ALA B CA 1
ATOM 2581 C C . ALA B 1 56 ? 60.781 93.555 255.608 1.00 82.14 56 ALA B C 1
ATOM 2582 O O . ALA B 1 56 ? 60.592 93.154 256.756 1.00 82.14 56 ALA B O 1
ATOM 2584 N N . LYS B 1 57 ? 60.533 94.805 255.232 1.00 93.21 57 LYS B N 1
ATOM 2585 C CA . LYS B 1 57 ? 60.049 95.796 256.185 1.00 93.21 57 LYS B CA 1
ATOM 2586 C C . LYS B 1 57 ? 58.861 96.579 255.631 1.00 93.21 57 LYS B C 1
ATOM 2587 O O . LYS B 1 57 ? 58.823 96.913 254.448 1.00 93.21 57 LYS B O 1
ATOM 2593 N N . ILE B 1 58 ? 57.891 96.861 256.495 1.00 99.58 58 ILE B N 1
ATOM 2594 C CA . ILE B 1 58 ? 56.729 97.654 256.109 1.00 99.58 58 ILE B CA 1
ATOM 2595 C C . ILE B 1 58 ? 57.124 99.118 255.946 1.00 99.58 58 ILE B C 1
ATOM 2596 O O . ILE B 1 58 ? 57.694 99.721 256.855 1.00 99.58 58 ILE B O 1
ATOM 2601 N N . VAL B 1 59 ? 56.820 99.686 254.783 1.00 85.39 59 VAL B N 1
ATOM 2602 C CA . VAL B 1 59 ? 57.257 101.039 254.459 1.00 85.39 59 VAL B CA 1
ATOM 2603 C C . VAL B 1 59 ? 56.103 101.919 253.983 1.00 85.39 59 VAL B C 1
ATOM 2604 O O . VAL B 1 59 ? 55.315 101.515 253.129 1.00 85.39 59 VAL B O 1
ATOM 2608 N N . GLY B 1 60 ? 56.007 103.121 254.546 1.00 104.51 60 GLY B N 1
ATOM 2609 C CA . GLY B 1 60 ? 55.017 104.092 254.117 1.00 104.51 60 GLY B CA 1
ATOM 2610 C C . GLY B 1 60 ? 55.469 104.839 252.876 1.00 104.51 60 GLY B C 1
ATOM 2611 O O . GLY B 1 60 ? 56.602 104.675 252.427 1.00 104.51 60 GLY B O 1
ATOM 2612 N N . GLU B 1 61 ? 54.587 105.666 252.323 1.00 135.50 61 GLU B N 1
ATOM 2613 C CA . GLU B 1 61 ? 54.886 106.395 251.092 1.00 135.50 61 GLU B CA 1
ATOM 2614 C C . GLU B 1 61 ? 56.078 107.338 251.237 1.00 135.50 61 GLU B C 1
ATOM 2615 O O . GLU B 1 61 ? 56.785 107.608 250.266 1.00 135.50 61 GLU B O 1
ATOM 2621 N N . GLY B 1 62 ? 56.302 107.832 252.450 1.00 95.03 62 GLY B N 1
ATOM 2622 C CA . GLY B 1 62 ? 57.375 108.778 252.693 1.00 95.03 62 GLY B CA 1
ATOM 2623 C C . GLY B 1 62 ? 58.562 108.199 253.438 1.00 95.03 62 GLY B C 1
ATOM 2624 O O . GLY B 1 62 ? 59.666 108.738 253.368 1.00 95.03 62 GLY B O 1
ATOM 2625 N N . GLU B 1 63 ? 58.339 107.099 254.152 1.00 72.00 63 GLU B N 1
ATOM 2626 C CA . GLU B 1 63 ? 59.384 106.498 254.975 1.00 72.00 63 GLU B CA 1
ATOM 2627 C C . GLU B 1 63 ? 60.509 105.903 254.132 1.00 72.00 63 GLU B C 1
ATOM 2628 O O . GLU B 1 63 ? 60.359 105.708 252.926 1.00 72.00 63 GLU B O 1
ATOM 2634 N N . VAL B 1 64 ? 61.634 105.616 254.780 1.00 75.93 64 VAL B N 1
ATOM 2635 C CA . VAL B 1 64 ? 62.838 105.161 254.092 1.00 75.93 64 VAL B CA 1
ATOM 2636 C C . VAL B 1 64 ? 62.904 103.642 253.961 1.00 75.93 64 VAL B C 1
ATOM 2637 O O . VAL B 1 64 ? 62.796 102.920 254.950 1.00 75.93 64 VAL B O 1
ATOM 2641 N N . LYS B 1 65 ? 63.084 103.168 252.732 1.00 77.76 65 LYS B N 1
ATOM 2642 C CA . LYS B 1 65 ? 63.278 101.746 252.473 1.00 77.76 65 LYS B CA 1
ATOM 2643 C C . LYS B 1 65 ? 64.711 101.352 252.828 1.00 77.76 65 LYS B C 1
ATOM 2644 O O . LYS B 1 65 ? 65.655 101.760 252.153 1.00 77.76 65 LYS B O 1
ATOM 2650 N N . PRO B 1 66 ? 64.876 100.556 253.897 1.00 99.85 66 PRO B N 1
ATOM 2651 C CA . PRO B 1 66 ? 66.199 100.218 254.429 1.00 99.85 66 PRO B CA 1
ATOM 2652 C C . PRO B 1 66 ? 66.862 99.046 253.710 1.00 99.85 66 PRO B C 1
ATOM 2653 O O . PRO B 1 66 ? 66.453 98.677 252.609 1.00 99.85 66 PRO B O 1
ATOM 2657 N N . SER B 1 67 ? 67.880 98.469 254.341 1.00 97.37 67 SER B N 1
ATOM 2658 C CA . SER B 1 67 ? 68.603 97.344 253.764 1.00 97.37 67 SER B CA 1
ATOM 2659 C C . SER B 1 67 ? 68.860 96.267 254.811 1.00 97.37 67 SER B C 1
ATOM 2660 O O . SER B 1 67 ? 68.657 96.487 256.004 1.00 97.37 67 SER B O 1
ATOM 2663 N N . ALA B 1 68 ? 69.306 95.102 254.355 1.00 96.50 68 ALA B N 1
ATOM 2664 C CA . ALA B 1 68 ? 69.645 94.008 255.255 1.00 96.50 68 ALA B CA 1
ATOM 2665 C C . ALA B 1 68 ? 71.036 93.476 254.936 1.00 96.50 68 ALA B C 1
ATOM 2666 O O . ALA B 1 68 ? 71.626 93.830 253.916 1.00 96.50 68 ALA B O 1
ATOM 2668 N N . SER B 1 69 ? 71.559 92.626 255.813 1.00 136.52 69 SER B N 1
ATOM 2669 C CA . SER B 1 69 ? 72.894 92.071 255.628 1.00 136.52 69 SER B CA 1
ATOM 2670 C C . SER B 1 69 ? 72.834 90.602 255.225 1.00 136.52 69 SER B C 1
ATOM 2671 O O . SER B 1 69 ? 71.939 89.867 255.643 1.00 136.52 69 SER B O 1
ATOM 2674 N N . VAL B 1 70 ? 73.795 90.181 254.408 1.00 100.85 70 VAL B N 1
ATOM 2675 C CA . VAL B 1 70 ? 73.856 88.803 253.938 1.00 100.85 70 VAL B CA 1
ATOM 2676 C C . VAL B 1 70 ? 74.759 87.965 254.835 1.00 100.85 70 VAL B C 1
ATOM 2677 O O . VAL B 1 70 ? 75.875 88.372 255.159 1.00 100.85 70 VAL B O 1
ATOM 2681 N N . ASP B 1 71 ? 74.272 86.794 255.234 1.00 129.49 71 ASP B N 1
ATOM 2682 C CA . ASP B 1 71 ? 75.034 85.907 256.104 1.00 129.49 71 ASP B CA 1
ATOM 2683 C C . ASP B 1 71 ? 75.731 84.808 255.308 1.00 129.49 71 ASP B C 1
ATOM 2684 O O . ASP B 1 71 ? 75.079 83.931 254.741 1.00 129.49 71 ASP B O 1
ATOM 2689 N N . VAL B 1 72 ? 77.060 84.865 255.268 1.00 94.79 72 VAL B N 1
ATOM 2690 C CA . VAL B 1 72 ? 77.854 83.885 254.533 1.00 94.79 72 VAL B CA 1
ATOM 2691 C C . VAL B 1 72 ? 78.881 83.217 255.443 1.00 94.79 72 VAL B C 1
ATOM 2692 O O . VAL B 1 72 ? 79.563 83.886 256.219 1.00 94.79 72 VAL B O 1
ATOM 2696 N N . SER B 1 73 ? 78.989 81.895 255.343 1.00 123.23 73 SER B N 1
ATOM 2697 C CA . SER B 1 73 ? 79.949 81.141 256.144 1.00 123.23 73 SER B CA 1
ATOM 2698 C C . SER B 1 73 ? 80.763 80.181 255.281 1.00 123.23 73 SER B C 1
ATOM 2699 O O . SER B 1 73 ? 80.215 79.254 254.686 1.00 123.23 73 SER B O 1
ATOM 2702 N N . ALA B 1 74 ? 82.072 80.404 255.221 1.00 111.15 74 ALA B N 1
ATOM 2703 C CA . ALA B 1 74 ? 82.953 79.568 254.416 1.00 111.15 74 ALA B CA 1
ATOM 2704 C C . ALA B 1 74 ? 83.664 78.529 255.271 1.00 111.15 74 ALA B C 1
ATOM 2705 O O . ALA B 1 74 ? 84.234 78.857 256.310 1.00 111.15 74 ALA B O 1
ATOM 2707 N N . PHE B 1 75 ? 83.636 77.276 254.826 1.00 89.68 75 PHE B N 1
ATOM 2708 C CA . PHE B 1 75 ? 84.334 76.210 255.536 1.00 89.68 75 PHE B CA 1
ATOM 2709 C C . PHE B 1 75 ? 85.507 75.680 254.713 1.00 89.68 75 PHE B C 1
ATOM 2710 O O . PHE B 1 75 ? 85.447 75.635 253.481 1.00 89.68 75 PHE B O 1
ATOM 2718 N N . THR B 1 76 ? 86.573 75.280 255.399 1.00 116.59 76 THR B N 1
ATOM 2719 C CA . THR B 1 76 ? 87.751 74.748 254.724 1.00 116.59 76 THR B CA 1
ATOM 2720 C C . THR B 1 76 ? 88.315 73.510 255.416 1.00 116.59 76 THR B C 1
ATOM 2721 O O . THR B 1 76 ? 88.350 73.420 256.645 1.00 116.59 76 THR B O 1
ATOM 2725 N N . ALA B 1 77 ? 88.752 72.555 254.602 1.00 81.51 77 ALA B N 1
ATOM 2726 C CA . ALA B 1 77 ? 89.335 71.316 255.096 1.00 81.51 77 ALA B CA 1
ATOM 2727 C C . ALA B 1 77 ? 90.718 71.104 254.486 1.00 81.51 77 ALA B C 1
ATOM 2728 O O . ALA B 1 77 ? 90.898 71.206 253.268 1.00 81.51 77 ALA B O 1
ATOM 2730 N N . GLN B 1 78 ? 91.694 70.815 255.342 1.00 86.10 78 GLN B N 1
ATOM 2731 C CA . GLN B 1 78 ? 93.062 70.577 254.899 1.00 86.10 78 GLN B CA 1
ATOM 2732 C C . GLN B 1 78 ? 93.303 69.087 254.681 1.00 86.10 78 GLN B C 1
ATOM 2733 O O . GLN B 1 78 ? 92.878 68.262 255.490 1.00 86.10 78 GLN B O 1
ATOM 2739 N N . PRO B 1 79 ? 93.991 68.739 253.584 1.00 77.38 79 PRO B N 1
ATOM 2740 C CA . PRO B 1 79 ? 94.250 67.338 253.241 1.00 77.38 79 PRO B CA 1
ATOM 2741 C C . PRO B 1 79 ? 95.166 66.665 254.253 1.00 77.38 79 PRO B C 1
ATOM 2742 O O . PRO B 1 79 ? 96.189 67.236 254.629 1.00 77.38 79 PRO B O 1
ATOM 2746 N N . ILE B 1 80 ? 94.794 65.467 254.693 1.00 91.20 80 ILE B N 1
ATOM 2747 C CA . ILE B 1 80 ? 95.608 64.725 255.648 1.00 91.20 80 ILE B CA 1
ATOM 2748 C C . ILE B 1 80 ? 95.982 63.345 255.123 1.00 91.20 80 ILE B C 1
ATOM 2749 O O . ILE B 1 80 ? 95.129 62.597 254.639 1.00 91.20 80 ILE B O 1
ATOM 2754 N N . LYS B 1 81 ? 97.262 63.008 255.221 1.00 88.88 81 LYS B N 1
ATOM 2755 C CA . LYS B 1 81 ? 97.716 61.688 254.806 1.00 88.88 81 LYS B CA 1
ATOM 2756 C C . LYS B 1 81 ? 97.829 60.742 255.999 1.00 88.88 81 LYS B C 1
ATOM 2757 O O . LYS B 1 81 ? 98.319 61.116 257.063 1.00 88.88 81 LYS B O 1
ATOM 2763 N N . VAL B 1 82 ? 97.364 59.513 255.813 1.00 98.86 82 VAL B N 1
ATOM 2764 C CA . VAL B 1 82 ? 97.419 58.503 256.860 1.00 98.86 82 VAL B CA 1
ATOM 2765 C C . VAL B 1 82 ? 98.276 57.315 256.429 1.00 98.86 82 VAL B C 1
ATOM 2766 O O . VAL B 1 82 ? 98.257 56.904 255.263 1.00 98.86 82 VAL B O 1
ATOM 2770 N N . VAL B 1 83 ? 99.034 56.776 257.378 1.00 75.53 83 VAL B N 1
ATOM 2771 C CA . VAL B 1 83 ? 99.947 55.672 257.111 1.00 75.53 83 VAL B CA 1
ATOM 2772 C C . VAL B 1 83 ? 99.665 54.510 258.053 1.00 75.53 83 VAL B C 1
ATOM 2773 O O . VAL B 1 83 ? 99.259 54.716 259.194 1.00 75.53 83 VAL B O 1
ATOM 2777 N N . THR B 1 84 ? 99.876 53.289 257.573 1.00 90.10 84 THR B N 1
ATOM 2778 C CA . THR B 1 84 ? 99.719 52.106 258.408 1.00 90.10 84 THR B CA 1
ATOM 2779 C C . THR B 1 84 ? 100.831 51.109 258.109 1.00 90.10 84 THR B C 1
ATOM 2780 O O . THR B 1 84 ? 100.929 50.606 256.992 1.00 90.10 84 THR B O 1
ATOM 2784 N N . GLN B 1 85 ? 101.664 50.821 259.104 1.00 80.98 85 GLN B N 1
ATOM 2785 C CA . GLN B 1 85 ? 102.833 49.976 258.881 1.00 80.98 85 GLN B CA 1
ATOM 2786 C C . GLN B 1 85 ? 102.890 48.750 259.787 1.00 80.98 85 GLN B C 1
ATOM 2787 O O . GLN B 1 85 ? 102.613 48.829 260.984 1.00 80.98 85 GLN B O 1
ATOM 2793 N N . GLN B 1 86 ? 103.259 47.618 259.194 1.00 71.06 86 GLN B N 1
ATOM 2794 C CA . GLN B 1 86 ? 103.469 46.376 259.928 1.00 71.06 86 GLN B CA 1
ATOM 2795 C C . GLN B 1 86 ? 104.862 45.835 259.632 1.00 71.06 86 GLN B C 1
ATOM 2796 O O . GLN B 1 86 ? 105.240 45.672 258.468 1.00 71.06 86 GLN B O 1
ATOM 2802 N N . ARG B 1 87 ? 105.623 45.558 260.685 1.00 62.17 87 ARG B N 1
ATOM 2803 C CA . ARG B 1 87 ? 107.000 45.104 260.531 1.00 62.17 87 ARG B CA 1
ATOM 2804 C C . ARG B 1 87 ? 107.104 43.581 260.600 1.00 62.17 87 ARG B C 1
ATOM 2805 O O . ARG B 1 87 ? 107.128 42.999 261.684 1.00 62.17 87 ARG B O 1
ATOM 2813 N N . VAL B 1 88 ? 107.171 42.944 259.434 1.00 57.54 88 VAL B N 1
ATOM 2814 C CA . VAL B 1 88 ? 107.254 41.488 259.348 1.00 57.54 88 VAL B CA 1
ATOM 2815 C C . VAL B 1 88 ? 108.692 41.025 259.113 1.00 57.54 88 VAL B C 1
ATOM 2816 O O . VAL B 1 88 ? 109.486 41.737 258.501 1.00 57.54 88 VAL B O 1
ATOM 2820 N N . SER B 1 89 ? 109.024 39.834 259.603 1.00 67.81 89 SER B N 1
ATOM 2821 C CA . SER B 1 89 ? 110.361 39.280 259.411 1.00 67.81 89 SER B CA 1
ATOM 2822 C C . SER B 1 89 ? 110.414 38.373 258.187 1.00 67.81 89 SER B C 1
ATOM 2823 O O . SER B 1 89 ? 109.395 37.829 257.760 1.00 67.81 89 SER B O 1
ATOM 2826 N N . ASP B 1 90 ? 111.610 38.214 257.628 1.00 111.63 90 ASP B N 1
ATOM 2827 C CA . ASP B 1 90 ? 111.801 37.389 256.439 1.00 111.63 90 ASP B CA 1
ATOM 2828 C C . ASP B 1 90 ? 111.620 35.900 256.732 1.00 111.63 90 ASP B C 1
ATOM 2829 O O . ASP B 1 90 ? 111.218 35.130 255.855 1.00 111.63 90 ASP B O 1
ATOM 2834 N N . GLU B 1 91 ? 111.925 35.497 257.963 1.00 93.88 91 GLU B N 1
ATOM 2835 C CA . GLU B 1 91 ? 111.762 34.104 258.374 1.00 93.88 91 GLU B CA 1
ATOM 2836 C C . GLU B 1 91 ? 110.294 33.711 258.262 1.00 93.88 91 GLU B C 1
ATOM 2837 O O . GLU B 1 91 ? 109.965 32.570 257.946 1.00 93.88 91 GLU B O 1
ATOM 2843 N N . PHE B 1 92 ? 109.419 34.677 258.520 1.00 104.78 92 PHE B N 1
ATOM 2844 C CA . PHE B 1 92 ? 107.983 34.510 258.338 1.00 104.78 92 PHE B CA 1
ATOM 2845 C C . PHE B 1 92 ? 107.618 34.518 256.855 1.00 104.78 92 PHE B C 1
ATOM 2846 O O . PHE B 1 92 ? 106.713 33.800 256.410 1.00 104.78 92 PHE B O 1
ATOM 2854 N N . MET B 1 93 ? 108.337 35.342 256.097 1.00 96.00 93 MET B N 1
ATOM 2855 C CA . MET B 1 93 ? 108.026 35.577 254.694 1.00 96.00 93 MET B CA 1
ATOM 2856 C C . MET B 1 93 ? 108.278 34.336 253.850 1.00 96.00 93 MET B C 1
ATOM 2857 O O . MET B 1 93 ? 107.533 34.050 252.909 1.00 96.00 93 MET B O 1
ATOM 2862 N N . TRP B 1 94 ? 109.333 33.603 254.193 1.00 107.91 94 TRP B N 1
ATOM 2863 C CA . TRP B 1 94 ? 109.639 32.341 253.527 1.00 107.91 94 TRP B CA 1
ATOM 2864 C C . TRP B 1 94 ? 108.625 31.280 253.934 1.00 107.91 94 TRP B C 1
ATOM 2865 O O . TRP B 1 94 ? 108.233 30.422 253.131 1.00 107.91 94 TRP B O 1
ATOM 2876 N N . ALA B 1 95 ? 108.202 31.355 255.193 1.00 97.55 95 ALA B N 1
ATOM 2877 C CA . ALA B 1 95 ? 107.235 30.414 255.739 1.00 97.55 95 ALA B CA 1
ATOM 2878 C C . ALA B 1 95 ? 105.911 30.482 254.993 1.00 97.55 95 ALA B C 1
ATOM 2879 O O . ALA B 1 95 ? 105.401 29.460 254.546 1.00 97.55 95 ALA B O 1
ATOM 2881 N N . ASP B 1 96 ? 105.355 31.681 254.841 1.00 92.58 96 ASP B N 1
ATOM 2882 C CA . ASP B 1 96 ? 104.084 31.813 254.128 1.00 92.58 96 ASP B CA 1
ATOM 2883 C C . ASP B 1 96 ? 104.229 31.457 252.647 1.00 92.58 96 ASP B C 1
ATOM 2884 O O . ASP B 1 96 ? 103.237 31.242 251.950 1.00 92.58 96 ASP B O 1
ATOM 2889 N N . ALA B 1 97 ? 105.469 31.396 252.174 1.00 117.03 97 ALA B N 1
ATOM 2890 C CA . ALA B 1 97 ? 105.739 31.104 250.772 1.00 117.03 97 ALA B CA 1
ATOM 2891 C C . ALA B 1 97 ? 105.748 29.606 250.491 1.00 117.03 97 ALA B C 1
ATOM 2892 O O . ALA B 1 97 ? 105.067 29.138 249.577 1.00 117.03 97 ALA B O 1
ATOM 2894 N N . ASP B 1 98 ? 106.523 28.857 251.274 1.00 129.51 98 ASP B N 1
ATOM 2895 C CA . ASP B 1 98 ? 106.707 27.430 251.005 1.00 129.51 98 ASP B CA 1
ATOM 2896 C C . ASP B 1 98 ? 105.804 26.516 251.835 1.00 129.51 98 ASP B C 1
ATOM 2897 O O . ASP B 1 98 ? 105.484 25.404 251.411 1.00 129.51 98 ASP B O 1
ATOM 2902 N N . TYR B 1 99 ? 105.395 26.974 253.014 1.00 132.86 99 TYR B N 1
ATOM 2903 C CA . TYR B 1 99 ? 104.488 26.193 253.851 1.00 132.86 99 TYR B CA 1
ATOM 2904 C C . TYR B 1 99 ? 103.069 26.276 253.300 1.00 132.86 99 TYR B C 1
ATOM 2905 O O . TYR B 1 99 ? 102.192 25.511 253.702 1.00 132.86 99 TYR B O 1
ATOM 2914 N N . ARG B 1 100 ? 102.862 27.217 252.381 1.00 128.25 100 ARG B N 1
ATOM 2915 C CA . ARG B 1 100 ? 101.567 27.449 251.744 1.00 128.25 100 ARG B CA 1
ATOM 2916 C C . ARG B 1 100 ? 100.465 27.759 252.751 1.00 128.25 100 ARG B C 1
ATOM 2917 O O . ARG B 1 100 ? 99.650 26.898 253.081 1.00 128.25 100 ARG B O 1
ATOM 2925 N N . LEU B 1 101 ? 100.449 28.996 253.235 1.00 167.00 101 LEU B N 1
ATOM 2926 C CA . LEU B 1 101 ? 99.385 29.462 254.116 1.00 167.00 101 LEU B CA 1
ATOM 2927 C C . LEU B 1 101 ? 98.646 30.635 253.484 1.00 167.00 101 LEU B C 1
ATOM 2928 O O . LEU B 1 101 ? 97.458 30.838 253.733 1.00 167.00 101 LEU B O 1
ATOM 2933 N N . GLY B 1 102 ? 99.359 31.401 252.662 1.00 128.72 102 GLY B N 1
ATOM 2934 C CA . GLY B 1 102 ? 98.797 32.582 252.032 1.00 128.72 102 GLY B CA 1
ATOM 2935 C C . GLY B 1 102 ? 98.377 33.613 253.061 1.00 128.72 102 GLY B C 1
ATOM 2936 O O . GLY B 1 102 ? 97.198 33.947 253.172 1.00 128.72 102 GLY B O 1
ATOM 2937 N N . VAL B 1 103 ? 99.346 34.119 253.815 1.00 120.95 103 VAL B N 1
ATOM 2938 C CA . VAL B 1 103 ? 99.061 35.020 254.926 1.00 120.95 103 VAL B CA 1
ATOM 2939 C C . VAL B 1 103 ? 98.993 36.484 254.494 1.00 120.95 103 VAL B C 1
ATOM 2940 O O . VAL B 1 103 ? 98.111 37.223 254.925 1.00 120.95 103 VAL B O 1
ATOM 2944 N N . LEU B 1 104 ? 99.919 36.901 253.638 1.00 136.74 104 LEU B N 1
ATOM 2945 C CA . LEU B 1 104 ? 100.022 38.309 253.264 1.00 136.74 104 LEU B CA 1
ATOM 2946 C C . LEU B 1 104 ? 98.877 38.785 252.371 1.00 136.74 104 LEU B C 1
ATOM 2947 O O . LEU B 1 104 ? 98.320 39.859 252.592 1.00 136.74 104 LEU B O 1
ATOM 2952 N N . GLN B 1 105 ? 98.530 37.990 251.365 1.00 118.72 105 GLN B N 1
ATOM 2953 C CA . GLN B 1 105 ? 97.512 38.395 250.402 1.00 118.72 105 GLN B CA 1
ATOM 2954 C C . GLN B 1 105 ? 96.093 38.180 250.930 1.00 118.72 105 GLN B C 1
ATOM 2955 O O . GLN B 1 105 ? 95.182 38.943 250.607 1.00 118.72 105 GLN B O 1
ATOM 2961 N N . ASP B 1 106 ? 95.911 37.149 251.750 1.00 106.29 106 ASP B N 1
ATOM 2962 C CA . ASP B 1 106 ? 94.575 36.760 252.194 1.00 106.29 106 ASP B CA 1
ATOM 2963 C C . ASP B 1 106 ? 94.201 37.275 253.584 1.00 106.29 106 ASP B C 1
ATOM 2964 O O . ASP B 1 106 ? 93.028 37.254 253.956 1.00 106.29 106 ASP B O 1
ATOM 2969 N N . LEU B 1 107 ? 95.184 37.738 254.351 1.00 103.12 107 LEU B N 1
ATOM 2970 C CA . LEU B 1 107 ? 94.926 38.113 255.740 1.00 103.12 107 LEU B CA 1
ATOM 2971 C C . LEU B 1 107 ? 95.435 39.509 256.105 1.00 103.12 107 LEU B C 1
ATOM 2972 O O . LEU B 1 107 ? 94.667 40.351 256.572 1.00 103.12 107 LEU B O 1
ATOM 2977 N N . ILE B 1 108 ? 96.727 39.746 255.900 1.00 104.14 108 ILE B N 1
ATOM 2978 C CA . ILE B 1 108 ? 97.368 40.979 256.357 1.00 104.14 108 ILE B CA 1
ATOM 2979 C C . ILE B 1 108 ? 97.005 42.202 255.512 1.00 104.14 108 ILE B C 1
ATOM 2980 O O . ILE B 1 108 ? 96.748 43.280 256.050 1.00 104.14 108 ILE B O 1
ATOM 2985 N N . SER B 1 109 ? 96.984 42.037 254.195 1.00 132.16 109 SER B N 1
ATOM 2986 C CA . SER B 1 109 ? 96.692 43.150 253.290 1.00 132.16 109 SER B CA 1
ATOM 2987 C C . SER B 1 109 ? 95.299 43.783 253.493 1.00 132.16 109 SER B C 1
ATOM 2988 O O . SER B 1 109 ? 95.189 45.015 253.576 1.00 132.16 109 SER B O 1
ATOM 2991 N N . PRO B 1 110 ? 94.230 42.962 253.576 1.00 109.63 110 PRO B N 1
ATOM 2992 C CA . PRO B 1 110 ? 92.922 43.597 253.780 1.00 109.63 110 PRO B CA 1
ATOM 2993 C C . PRO B 1 110 ? 92.779 44.256 255.152 1.00 109.63 110 PRO B C 1
ATOM 2994 O O . PRO B 1 110 ? 91.895 45.092 255.340 1.00 109.63 110 PRO B O 1
ATOM 2998 N N . ALA B 1 111 ? 93.642 43.885 256.094 1.00 94.26 111 ALA B N 1
ATOM 2999 C CA . ALA B 1 111 ? 93.632 44.490 257.420 1.00 94.26 111 ALA B CA 1
ATOM 3000 C C . ALA B 1 111 ? 94.050 45.957 257.346 1.00 94.26 111 ALA B C 1
ATOM 3001 O O . ALA B 1 111 ? 93.500 46.807 258.049 1.00 94.26 111 ALA B O 1
ATOM 3003 N N . LEU B 1 112 ? 95.022 46.248 256.486 1.00 90.49 112 LEU B N 1
ATOM 3004 C CA . LEU B 1 112 ? 95.497 47.616 256.297 1.00 90.49 112 LEU B CA 1
ATOM 3005 C C . LEU B 1 112 ? 94.566 48.378 255.358 1.00 90.49 112 LEU B C 1
ATOM 3006 O O . LEU B 1 112 ? 94.256 49.566 255.574 1.00 90.49 112 LEU B O 1
ATOM 3011 N N . GLY B 1 113 ? 94.117 47.678 254.317 1.00 89.92 113 GLY B N 1
ATOM 3012 C CA . GLY B 1 113 ? 93.159 48.231 253.377 1.00 89.92 113 GLY B CA 1
ATOM 3013 C C . GLY B 1 113 ? 91.901 48.667 254.094 1.00 89.92 113 GLY B C 1
ATOM 3014 O O . GLY B 1 113 ? 91.221 49.598 253.671 1.00 89.92 113 GLY B O 1
ATOM 3015 N N . ALA B 1 114 ? 91.594 47.985 255.193 1.00 88.98 114 ALA B N 1
ATOM 3016 C CA . ALA B 1 114 ? 90.488 48.385 256.052 1.00 88.98 114 ALA B CA 1
ATOM 3017 C C . ALA B 1 114 ? 90.943 49.392 257.102 1.00 88.98 114 ALA B C 1
ATOM 3018 O O . ALA B 1 114 ? 90.139 50.173 257.608 1.00 88.98 114 ALA B O 1
ATOM 3020 N N . SER B 1 115 ? 92.233 49.368 257.430 1.00 71.41 115 SER B N 1
ATOM 3021 C CA . SER B 1 115 ? 92.788 50.286 258.423 1.00 71.41 115 SER B CA 1
ATOM 3022 C C . SER B 1 115 ? 92.709 51.720 257.923 1.00 71.41 115 SER B C 1
ATOM 3023 O O . SER B 1 115 ? 92.738 52.663 258.712 1.00 71.41 115 SER B O 1
ATOM 3026 N N . ILE B 1 116 ? 92.617 51.880 256.606 1.00 113.29 116 ILE B N 1
ATOM 3027 C CA . ILE B 1 116 ? 92.365 53.202 256.024 1.00 113.29 116 ILE B CA 1
ATOM 3028 C C . ILE B 1 116 ? 90.887 53.594 256.135 1.00 113.29 116 ILE B C 1
ATOM 3029 O O . ILE B 1 116 ? 90.542 54.719 256.531 1.00 113.29 116 ILE B O 1
ATOM 3034 N N . GLY B 1 117 ? 90.017 52.656 255.770 1.00 82.98 117 GLY B N 1
ATOM 3035 C CA . GLY B 1 117 ? 88.583 52.880 255.793 1.00 82.98 117 GLY B CA 1
ATOM 3036 C C . GLY B 1 117 ? 88.080 53.223 257.180 1.00 82.98 117 GLY B C 1
ATOM 3037 O O . GLY B 1 117 ? 87.164 54.030 257.333 1.00 82.98 117 GLY B O 1
ATOM 3038 N N . ARG B 1 118 ? 88.682 52.606 258.191 1.00 75.60 118 ARG B N 1
ATOM 3039 C CA . ARG B 1 118 ? 88.364 52.914 259.582 1.00 75.60 118 ARG B CA 1
ATOM 3040 C C . ARG B 1 118 ? 88.886 54.292 259.968 1.00 75.60 118 ARG B C 1
ATOM 3041 O O . ARG B 1 118 ? 88.287 54.991 260.789 1.00 75.60 118 ARG B O 1
ATOM 3049 N N . ALA B 1 119 ? 90.012 54.673 259.375 1.00 74.23 119 ALA B N 1
ATOM 3050 C CA . ALA B 1 119 ? 90.627 55.965 259.654 1.00 74.23 119 ALA B CA 1
ATOM 3051 C C . ALA B 1 119 ? 89.731 57.100 259.173 1.00 74.23 119 ALA B C 1
ATOM 3052 O O . ALA B 1 119 ? 89.560 58.104 259.866 1.00 74.23 119 ALA B O 1
ATOM 3054 N N . VAL B 1 120 ? 89.152 56.928 257.988 1.00 84.95 120 VAL B N 1
ATOM 3055 C CA . VAL B 1 120 ? 88.224 57.918 257.438 1.00 84.95 120 VAL B CA 1
ATOM 3056 C C . VAL B 1 120 ? 87.051 58.190 258.384 1.00 84.95 120 VAL B C 1
ATOM 3057 O O . VAL B 1 120 ? 86.752 59.347 258.710 1.00 84.95 120 VAL B O 1
ATOM 3061 N N . ASP B 1 121 ? 86.397 57.118 258.824 1.00 104.68 121 ASP B N 1
ATOM 3062 C CA . ASP B 1 121 ? 85.258 57.223 259.731 1.00 104.68 121 ASP B CA 1
ATOM 3063 C C . ASP B 1 121 ? 85.664 57.816 261.071 1.00 104.68 121 ASP B C 1
ATOM 3064 O O . ASP B 1 121 ? 84.927 58.601 261.660 1.00 104.68 121 ASP B O 1
ATOM 3069 N N . LEU B 1 122 ? 86.838 57.425 261.556 1.00 86.29 122 LEU B N 1
ATOM 3070 C CA . LEU B 1 122 ? 87.333 57.918 262.839 1.00 86.29 122 LEU B CA 1
ATOM 3071 C C . LEU B 1 122 ? 87.632 59.409 262.776 1.00 86.29 122 LEU B C 1
ATOM 3072 O O . LEU B 1 122 ? 87.550 60.112 263.783 1.00 86.29 122 LEU B O 1
ATOM 3077 N N . ILE B 1 123 ? 87.986 59.883 261.586 1.00 93.64 123 ILE B N 1
ATOM 3078 C CA . ILE B 1 123 ? 88.212 61.307 261.373 1.00 93.64 123 ILE B CA 1
ATOM 3079 C C . ILE B 1 123 ? 86.886 62.055 261.294 1.00 93.64 123 ILE B C 1
ATOM 3080 O O . ILE B 1 123 ? 86.710 63.100 261.922 1.00 93.64 123 ILE B O 1
ATOM 3085 N N . ALA B 1 124 ? 85.951 61.504 260.527 1.00 83.97 124 ALA B N 1
ATOM 3086 C CA . ALA B 1 124 ? 84.663 62.151 260.301 1.00 83.97 124 ALA B CA 1
ATOM 3087 C C . ALA B 1 124 ? 83.801 62.227 261.561 1.00 83.97 124 ALA B C 1
ATOM 3088 O O . ALA B 1 124 ? 83.095 63.212 261.775 1.00 83.97 124 ALA B O 1
ATOM 3090 N N . PHE B 1 125 ? 83.861 61.191 262.394 1.00 104.30 125 PHE B N 1
ATOM 3091 C CA . PHE B 1 125 ? 82.940 61.065 263.522 1.00 104.30 125 PHE B CA 1
ATOM 3092 C C . PHE B 1 125 ? 83.479 61.627 264.835 1.00 104.30 125 PHE B C 1
ATOM 3093 O O . PHE B 1 125 ? 82.720 62.177 265.630 1.00 104.30 125 PHE B O 1
ATOM 3101 N N . HIS B 1 126 ? 84.779 61.487 265.070 1.00 104.94 126 HIS B N 1
ATOM 3102 C CA . HIS B 1 126 ? 85.347 61.903 266.348 1.00 104.94 126 HIS B CA 1
ATOM 3103 C C . HIS B 1 126 ? 86.527 62.856 266.185 1.00 104.94 126 HIS B C 1
ATOM 3104 O O . HIS B 1 126 ? 86.898 63.559 267.125 1.00 104.94 126 HIS B O 1
ATOM 3111 N N . GLY B 1 127 ? 87.110 62.877 264.992 1.00 107.31 127 GLY B N 1
ATOM 3112 C CA . GLY B 1 127 ? 88.222 63.764 264.702 1.00 107.31 127 GLY B CA 1
ATOM 3113 C C . GLY B 1 127 ? 89.457 63.454 265.523 1.00 107.31 127 GLY B C 1
ATOM 3114 O O . GLY B 1 127 ? 90.075 64.353 266.095 1.00 107.31 127 GLY B O 1
ATOM 3115 N N . ILE B 1 128 ? 89.816 62.176 265.587 1.00 112.92 128 ILE B N 1
ATOM 3116 C CA . ILE B 1 128 ? 91.003 61.754 266.320 1.00 112.92 128 ILE B CA 1
ATOM 3117 C C . ILE B 1 128 ? 91.948 60.961 265.425 1.00 112.92 128 ILE B C 1
ATOM 3118 O O . ILE B 1 128 ? 91.521 60.339 264.452 1.00 112.92 128 ILE B O 1
ATOM 3123 N N . ASP B 1 129 ? 93.236 60.995 265.750 1.00 93.20 129 ASP B N 1
ATOM 3124 C CA . ASP B 1 129 ? 94.200 60.126 265.090 1.00 93.20 129 ASP B CA 1
ATOM 3125 C C . ASP B 1 129 ? 94.104 58.737 265.710 1.00 93.20 129 ASP B C 1
ATOM 3126 O O . ASP B 1 129 ? 94.461 58.550 266.874 1.00 93.20 129 ASP B O 1
ATOM 3131 N N . PRO B 1 130 ? 93.613 57.761 264.929 1.00 75.77 130 PRO B N 1
ATOM 3132 C CA . PRO B 1 130 ? 93.267 56.405 265.379 1.00 75.77 130 PRO B CA 1
ATOM 3133 C C . PRO B 1 130 ? 94.341 55.732 266.234 1.00 75.77 130 PRO B C 1
ATOM 3134 O O . PRO B 1 130 ? 94.005 54.974 267.144 1.00 75.77 130 PRO B O 1
ATOM 3138 N N . ALA B 1 131 ? 95.608 56.011 265.947 1.00 97.10 131 ALA B N 1
ATOM 3139 C CA . ALA B 1 131 ? 96.713 55.407 266.685 1.00 97.10 131 ALA B CA 1
ATOM 3140 C C . ALA B 1 131 ? 96.716 55.843 268.148 1.00 97.10 131 ALA B C 1
ATOM 3141 O O . ALA B 1 131 ? 96.578 55.016 269.049 1.00 97.10 131 ALA B O 1
ATOM 3143 N N . THR B 1 132 ? 96.868 57.143 268.376 1.00 98.37 132 THR B N 1
ATOM 3144 C CA . THR B 1 132 ? 96.928 57.681 269.731 1.00 98.37 132 THR B CA 1
ATOM 3145 C C . THR B 1 132 ? 95.569 57.616 270.422 1.00 98.37 132 THR B C 1
ATOM 3146 O O . THR B 1 132 ? 95.470 57.208 271.580 1.00 98.37 132 THR B O 1
ATOM 3150 N N . GLY B 1 133 ? 94.525 58.022 269.706 1.00 109.27 133 GLY B N 1
ATOM 3151 C CA . GLY B 1 133 ? 93.177 58.007 270.244 1.00 109.27 133 GLY B CA 1
ATOM 3152 C C . GLY B 1 133 ? 92.920 59.150 271.207 1.00 109.27 133 GLY B C 1
ATOM 3153 O O . GLY B 1 133 ? 92.224 58.985 272.209 1.00 109.27 133 GLY B O 1
ATOM 3154 N N . LYS B 1 134 ? 93.483 60.313 270.899 1.00 107.85 134 LYS B N 1
ATOM 3155 C CA . LYS B 1 134 ? 93.327 61.490 271.745 1.00 107.85 134 LYS B CA 1
ATOM 3156 C C . LYS B 1 134 ? 92.427 62.525 271.080 1.00 107.85 134 LYS B C 1
ATOM 3157 O O . LYS B 1 134 ? 91.203 62.396 271.087 1.00 107.85 134 LYS B O 1
ATOM 3163 N N . ALA B 1 135 ? 93.044 63.554 270.510 1.00 107.53 135 ALA B N 1
ATOM 3164 C CA . ALA B 1 135 ? 92.317 64.594 269.794 1.00 107.53 135 ALA B CA 1
ATOM 3165 C C . ALA B 1 135 ? 93.187 65.152 268.676 1.00 107.53 135 ALA B C 1
ATOM 3166 O O . ALA B 1 135 ? 94.089 65.953 268.922 1.00 107.53 135 ALA B O 1
ATOM 3168 N N . ALA B 1 136 ? 92.914 64.717 267.449 1.00 108.43 136 ALA B N 1
ATOM 3169 C CA . ALA B 1 136 ? 93.712 65.116 266.295 1.00 108.43 136 ALA B CA 1
ATOM 3170 C C . ALA B 1 136 ? 93.662 66.621 266.070 1.00 108.43 136 ALA B C 1
ATOM 3171 O O . ALA B 1 136 ? 92.590 67.224 266.058 1.00 108.43 136 ALA B O 1
ATOM 3173 N N . SER B 1 137 ? 94.833 67.223 265.898 1.00 145.08 137 SER B N 1
ATOM 3174 C CA . SER B 1 137 ? 94.922 68.648 265.617 1.00 145.08 137 SER B CA 1
ATOM 3175 C C . SER B 1 137 ? 94.680 68.904 264.134 1.00 145.08 137 SER B C 1
ATOM 3176 O O . SER B 1 137 ? 94.764 67.984 263.318 1.00 145.08 137 SER B O 1
ATOM 3179 N N . ALA B 1 138 ? 94.368 70.154 263.802 1.00 141.58 138 ALA B N 1
ATOM 3180 C CA . ALA B 1 138 ? 94.121 70.574 262.423 1.00 141.58 138 ALA B CA 1
ATOM 3181 C C . ALA B 1 138 ? 92.977 69.797 261.771 1.00 141.58 138 ALA B C 1
ATOM 3182 O O . ALA B 1 138 ? 92.982 69.571 260.561 1.00 141.58 138 ALA B O 1
ATOM 3184 N N . VAL B 1 139 ? 92.001 69.391 262.577 1.00 139.04 139 VAL B N 1
ATOM 3185 C CA . VAL B 1 139 ? 90.794 68.756 262.058 1.00 139.04 139 VAL B CA 1
ATOM 3186 C C . VAL B 1 139 ? 89.573 69.557 262.508 1.00 139.04 139 VAL B C 1
ATOM 3187 O O . VAL B 1 139 ? 88.485 69.425 261.946 1.00 139.04 139 VAL B O 1
ATOM 3191 N N . HIS B 1 140 ? 89.780 70.392 263.525 1.00 137.18 140 HIS B N 1
ATOM 3192 C CA . HIS B 1 140 ? 88.764 71.311 264.036 1.00 137.18 140 HIS B CA 1
ATOM 3193 C C . HIS B 1 140 ? 87.467 70.629 264.468 1.00 137.18 140 HIS B C 1
ATOM 3194 O O . HIS B 1 140 ? 87.251 70.392 265.656 1.00 137.18 140 HIS B O 1
ATOM 3201 N N . THR B 1 141 ? 86.606 70.321 263.503 1.00 116.85 141 THR B N 1
ATOM 3202 C CA . THR B 1 141 ? 85.263 69.838 263.813 1.00 116.85 141 THR B CA 1
ATOM 3203 C C . THR B 1 141 ? 85.014 68.384 263.415 1.00 116.85 141 THR B C 1
ATOM 3204 O O . THR B 1 141 ? 85.539 67.897 262.413 1.00 116.85 141 THR B O 1
ATOM 3208 N N . SER B 1 142 ? 84.202 67.701 264.217 1.00 76.55 142 SER B N 1
ATOM 3209 C CA . SER B 1 142 ? 83.802 66.326 263.940 1.00 76.55 142 SER B CA 1
ATOM 3210 C C . SER B 1 142 ? 82.283 66.192 264.016 1.00 76.55 142 SER B C 1
ATOM 3211 O O . SER B 1 142 ? 81.594 67.108 264.464 1.00 76.55 142 SER B O 1
ATOM 3214 N N . LEU B 1 143 ? 81.765 65.046 263.583 1.00 70.81 143 LEU B N 1
ATOM 3215 C CA . LEU B 1 143 ? 80.320 64.844 263.492 1.00 70.81 143 LEU B CA 1
ATOM 3216 C C . LEU B 1 143 ? 79.657 64.682 264.859 1.00 70.81 143 LEU B C 1
ATOM 3217 O O . LEU B 1 143 ? 78.504 65.072 265.044 1.00 70.81 143 LEU B O 1
ATOM 3222 N N . ASN B 1 144 ? 80.382 64.098 265.808 1.00 95.64 144 ASN B N 1
ATOM 3223 C CA . ASN B 1 144 ? 79.841 63.859 267.144 1.00 95.64 144 ASN B CA 1
ATOM 3224 C C . ASN B 1 144 ? 79.544 65.152 267.894 1.00 95.64 144 ASN B C 1
ATOM 3225 O O . ASN B 1 144 ? 78.466 65.316 268.464 1.00 95.64 144 ASN B O 1
ATOM 3230 N N . LYS B 1 145 ? 80.508 66.065 267.889 1.00 100.87 145 LYS B N 1
ATOM 3231 C CA . LYS B 1 145 ? 80.390 67.312 268.633 1.00 100.87 145 LYS B CA 1
ATOM 3232 C C . LYS B 1 145 ? 79.306 68.220 268.059 1.00 100.87 145 LYS B C 1
ATOM 3233 O O . LYS B 1 145 ? 79.597 69.201 267.373 1.00 100.87 145 LYS B O 1
ATOM 3239 N N . THR B 1 146 ? 78.054 67.882 268.351 1.00 98.67 146 THR B N 1
ATOM 3240 C CA . THR B 1 146 ? 76.913 68.672 267.906 1.00 98.67 146 THR B CA 1
ATOM 3241 C C . THR B 1 146 ? 75.975 68.969 269.073 1.00 98.67 146 THR B C 1
ATOM 3242 O O . THR B 1 146 ? 76.056 68.333 270.123 1.00 98.67 146 THR B O 1
ATOM 3246 N N . LYS B 1 147 ? 75.084 69.936 268.881 1.00 116.21 147 LYS B N 1
ATOM 3247 C CA . LYS B 1 147 ? 74.175 70.357 269.941 1.00 116.21 147 LYS B CA 1
ATOM 3248 C C . LYS B 1 147 ? 72.984 69.412 270.074 1.00 116.21 147 LYS B C 1
ATOM 3249 O O . LYS B 1 147 ? 72.397 69.290 271.149 1.00 116.21 147 LYS B O 1
ATOM 3255 N N . ASN B 1 148 ? 72.629 68.746 268.978 1.00 77.35 148 ASN B N 1
ATOM 3256 C CA . ASN B 1 148 ? 71.491 67.832 268.973 1.00 77.35 148 ASN B CA 1
ATOM 3257 C C . ASN B 1 148 ? 71.829 66.473 269.578 1.00 77.35 148 ASN B C 1
ATOM 3258 O O . ASN B 1 148 ? 72.507 65.655 268.957 1.00 77.35 148 ASN B O 1
ATOM 3263 N N . ILE B 1 149 ? 71.348 66.241 270.796 1.00 79.99 149 ILE B N 1
ATOM 3264 C CA . ILE B 1 149 ? 71.587 64.983 271.495 1.00 79.99 149 ILE B CA 1
ATOM 3265 C C . ILE B 1 149 ? 70.270 64.345 271.926 1.00 79.99 149 ILE B C 1
ATOM 3266 O O . ILE B 1 149 ? 69.361 65.033 272.391 1.00 79.99 149 ILE B O 1
ATOM 3271 N N . VAL B 1 150 ? 70.170 63.030 271.766 1.00 76.04 150 VAL B N 1
ATOM 3272 C CA . VAL B 1 150 ? 68.981 62.298 272.186 1.00 76.04 150 VAL B CA 1
ATOM 3273 C C . VAL B 1 150 ? 69.331 61.275 273.263 1.00 76.04 150 VAL B C 1
ATOM 3274 O O . VAL B 1 150 ? 70.212 60.437 273.072 1.00 76.04 150 VAL B O 1
ATOM 3278 N N . ASP B 1 151 ? 68.640 61.354 274.396 1.00 100.79 151 ASP B N 1
ATOM 3279 C CA . ASP B 1 151 ? 68.882 60.443 275.509 1.00 100.79 151 ASP B CA 1
ATOM 3280 C C . ASP B 1 151 ? 68.482 59.019 275.132 1.00 100.79 151 ASP B C 1
ATOM 3281 O O . ASP B 1 151 ? 67.367 58.782 274.670 1.00 100.79 151 ASP B O 1
ATOM 3286 N N . ALA B 1 152 ? 69.400 58.079 275.336 1.00 95.56 152 ALA B N 1
ATOM 3287 C CA . ALA B 1 152 ? 69.180 56.686 274.960 1.00 95.56 152 ALA B CA 1
ATOM 3288 C C . ALA B 1 152 ? 68.032 56.056 275.742 1.00 95.56 152 ALA B C 1
ATOM 3289 O O . ALA B 1 152 ? 68.034 56.049 276.973 1.00 95.56 152 ALA B O 1
ATOM 3291 N N . THR B 1 153 ? 67.054 55.527 275.014 1.00 113.10 153 THR B N 1
ATOM 3292 C CA . THR B 1 153 ? 65.904 54.872 275.624 1.00 113.10 153 THR B CA 1
ATOM 3293 C C . THR B 1 153 ? 65.988 53.363 275.401 1.00 113.10 153 THR B C 1
ATOM 3294 O O . THR B 1 153 ? 66.758 52.897 274.561 1.00 113.10 153 THR B O 1
ATOM 3298 N N . ASP B 1 154 ? 65.201 52.603 276.159 1.00 130.52 154 ASP B N 1
ATOM 3299 C CA . ASP B 1 154 ? 65.179 51.150 276.033 1.00 130.52 154 ASP B CA 1
ATOM 3300 C C . ASP B 1 154 ? 64.689 50.715 274.654 1.00 130.52 154 ASP B C 1
ATOM 3301 O O . ASP B 1 154 ? 65.082 49.663 274.149 1.00 130.52 154 ASP B O 1
ATOM 3306 N N . SER B 1 155 ? 63.829 51.531 274.051 1.00 103.42 155 SER B N 1
ATOM 3307 C CA . SER B 1 155 ? 63.323 51.258 272.711 1.00 103.42 155 SER B CA 1
ATOM 3308 C C . SER B 1 155 ? 64.161 51.986 271.663 1.00 103.42 155 SER B C 1
ATOM 3309 O O . SER B 1 155 ? 64.177 53.216 271.609 1.00 103.42 155 SER B O 1
ATOM 3312 N N . ALA B 1 156 ? 64.859 51.214 270.835 1.00 90.96 156 ALA B N 1
ATOM 3313 C CA . ALA B 1 156 ? 65.749 51.771 269.821 1.00 90.96 156 ALA B CA 1
ATOM 3314 C C . ALA B 1 156 ? 64.979 52.518 268.735 1.00 90.96 156 ALA B C 1
ATOM 3315 O O . ALA B 1 156 ? 65.311 53.656 268.393 1.00 90.96 156 ALA B O 1
ATOM 3317 N N . THR B 1 157 ? 63.948 51.869 268.199 1.00 75.99 157 THR B N 1
ATOM 3318 C CA . THR B 1 157 ? 63.143 52.443 267.126 1.00 75.99 157 THR B CA 1
ATOM 3319 C C . THR B 1 157 ? 62.486 53.745 267.572 1.00 75.99 157 THR B C 1
ATOM 3320 O O . THR B 1 157 ? 62.286 54.658 266.773 1.00 75.99 157 THR B O 1
ATOM 3324 N N . ALA B 1 158 ? 62.168 53.831 268.859 1.00 91.22 158 ALA B N 1
ATOM 3325 C CA . ALA B 1 158 ? 61.553 55.028 269.415 1.00 91.22 158 ALA B CA 1
ATOM 3326 C C . ALA B 1 158 ? 62.579 56.138 269.625 1.00 91.22 158 ALA B C 1
ATOM 3327 O O . ALA B 1 158 ? 62.231 57.319 269.644 1.00 91.22 158 ALA B O 1
ATOM 3329 N N . ASP B 1 159 ? 63.843 55.757 269.779 1.00 96.93 159 ASP B N 1
ATOM 3330 C CA . ASP B 1 159 ? 64.894 56.722 270.079 1.00 96.93 159 ASP B CA 1
ATOM 3331 C C . ASP B 1 159 ? 65.540 57.269 268.811 1.00 96.93 159 ASP B C 1
ATOM 3332 O O . ASP B 1 159 ? 66.121 58.352 268.814 1.00 96.93 159 ASP B O 1
ATOM 3337 N N . LEU B 1 160 ? 65.437 56.510 267.727 1.00 80.57 160 LEU B N 1
ATOM 3338 C CA . LEU B 1 160 ? 65.965 56.947 266.440 1.00 80.57 160 LEU B CA 1
ATOM 3339 C C . LEU B 1 160 ? 65.027 57.961 265.788 1.00 80.57 160 LEU B C 1
ATOM 3340 O O . LEU B 1 160 ? 65.464 58.935 265.157 1.00 80.57 160 LEU B O 1
ATOM 3345 N N . VAL B 1 161 ? 63.729 57.727 265.954 1.00 97.11 161 VAL B N 1
ATOM 3346 C CA . VAL B 1 161 ? 62.711 58.571 265.344 1.00 97.11 161 VAL B CA 1
ATOM 3347 C C . VAL B 1 161 ? 62.662 59.929 266.040 1.00 97.11 161 VAL B C 1
ATOM 3348 O O . VAL B 1 161 ? 62.077 60.881 265.524 1.00 97.11 161 VAL B O 1
ATOM 3352 N N . LYS B 1 162 ? 63.280 60.011 267.214 1.00 88.96 162 LYS B N 1
ATOM 3353 C CA . LYS B 1 162 ? 63.455 61.288 267.894 1.00 88.96 162 LYS B CA 1
ATOM 3354 C C . LYS B 1 162 ? 64.643 62.018 267.284 1.00 88.96 162 LYS B C 1
ATOM 3355 O O . LYS B 1 162 ? 64.618 63.240 267.100 1.00 88.96 162 LYS B O 1
ATOM 3361 N N . ALA B 1 163 ? 65.683 61.251 266.965 1.00 72.53 163 ALA B N 1
ATOM 3362 C CA . ALA B 1 163 ? 66.905 61.802 266.391 1.00 72.53 163 ALA B CA 1
ATOM 3363 C C . ALA B 1 163 ? 66.633 62.437 265.036 1.00 72.53 163 ALA B C 1
ATOM 3364 O O . ALA B 1 163 ? 67.083 63.546 264.761 1.00 72.53 163 ALA B O 1
ATOM 3366 N N . VAL B 1 164 ? 65.891 61.727 264.191 1.00 63.58 164 VAL B N 1
ATOM 3367 C CA . VAL B 1 164 ? 65.490 62.280 262.899 1.00 63.58 164 VAL B CA 1
ATOM 3368 C C . VAL B 1 164 ? 64.564 63.485 263.111 1.00 63.58 164 VAL B C 1
ATOM 3369 O O . VAL B 1 164 ? 64.461 64.371 262.259 1.00 63.58 164 VAL B O 1
ATOM 3373 N N . GLY B 1 165 ? 63.908 63.521 264.265 1.00 76.47 165 GLY B N 1
ATOM 3374 C CA . GLY B 1 165 ? 63.009 64.608 264.602 1.00 76.47 165 GLY B CA 1
ATOM 3375 C C . GLY B 1 165 ? 63.743 65.884 264.949 1.00 76.47 165 GLY B C 1
ATOM 3376 O O . GLY B 1 165 ? 63.263 66.982 264.669 1.00 76.47 165 GLY B O 1
ATOM 3377 N N . LEU B 1 166 ? 64.914 65.741 265.563 1.00 85.83 166 LEU B N 1
ATOM 3378 C CA . LEU B 1 166 ? 65.740 66.898 265.900 1.00 85.83 166 LEU B CA 1
ATOM 3379 C C . LEU B 1 166 ? 66.271 67.615 264.656 1.00 85.83 166 LEU B C 1
ATOM 3380 O O . LEU B 1 166 ? 66.720 68.760 264.734 1.00 85.83 166 LEU B O 1
ATOM 3385 N N . ILE B 1 167 ? 66.216 66.938 263.514 1.00 78.24 167 ILE B N 1
ATOM 3386 C CA . ILE B 1 167 ? 66.699 67.507 262.260 1.00 78.24 167 ILE B CA 1
ATOM 3387 C C . ILE B 1 167 ? 65.544 67.981 261.385 1.00 78.24 167 ILE B C 1
ATOM 3388 O O . ILE B 1 167 ? 65.566 69.097 260.863 1.00 78.24 167 ILE B O 1
ATOM 3393 N N . ALA B 1 168 ? 64.535 67.128 261.234 1.00 88.96 168 ALA B N 1
ATOM 3394 C CA . ALA B 1 168 ? 63.379 67.450 260.402 1.00 88.96 168 ALA B CA 1
ATOM 3395 C C . ALA B 1 168 ? 62.452 68.461 261.078 1.00 88.96 168 ALA B C 1
ATOM 3396 O O . ALA B 1 168 ? 61.533 68.988 260.451 1.00 88.96 168 ALA B O 1
ATOM 3398 N N . GLY B 1 169 ? 62.701 68.729 262.357 1.00 93.74 169 GLY B N 1
ATOM 3399 C CA . GLY B 1 169 ? 61.879 69.652 263.119 1.00 93.74 169 GLY B CA 1
ATOM 3400 C C . GLY B 1 169 ? 62.401 71.076 263.099 1.00 93.74 169 GLY B C 1
ATOM 3401 O O . GLY B 1 169 ? 61.709 72.006 263.514 1.00 93.74 169 GLY B O 1
ATOM 3402 N N . ALA B 1 170 ? 63.625 71.246 262.612 1.00 107.46 170 ALA B N 1
ATOM 3403 C CA . ALA B 1 170 ? 64.252 72.560 262.562 1.00 107.46 170 ALA B CA 1
ATOM 3404 C C . ALA B 1 170 ? 64.015 73.235 261.214 1.00 107.46 170 ALA B C 1
ATOM 3405 O O . ALA B 1 170 ? 64.009 74.462 261.118 1.00 107.46 170 ALA B O 1
ATOM 3407 N N . GLY B 1 171 ? 63.819 72.428 260.177 1.00 111.49 171 GLY B N 1
ATOM 3408 C CA . GLY B 1 171 ? 63.589 72.946 258.842 1.00 111.49 171 GLY B CA 1
ATOM 3409 C C . GLY B 1 171 ? 64.645 72.495 257.852 1.00 111.49 171 GLY B C 1
ATOM 3410 O O . GLY B 1 171 ? 64.644 72.910 256.694 1.00 111.49 171 GLY B O 1
ATOM 3411 N N . LEU B 1 172 ? 65.553 71.641 258.313 1.00 111.30 172 LEU B N 1
ATOM 3412 C CA . LEU B 1 172 ? 66.608 71.107 257.460 1.00 111.30 172 LEU B CA 1
ATOM 3413 C C . LEU B 1 172 ? 66.053 70.074 256.489 1.00 111.30 172 LEU B C 1
ATOM 3414 O O . LEU B 1 172 ? 64.894 69.672 256.592 1.00 111.30 172 LEU B O 1
ATOM 3419 N N . GLN B 1 173 ? 66.883 69.649 255.544 1.00 99.64 173 GLN B N 1
ATOM 3420 C CA . GLN B 1 173 ? 66.514 68.552 254.660 1.00 99.64 173 GLN B CA 1
ATOM 3421 C C . GLN B 1 173 ? 66.475 67.254 255.457 1.00 99.64 173 GLN B C 1
ATOM 3422 O O . GLN B 1 173 ? 67.389 66.966 256.230 1.00 99.64 173 GLN B O 1
ATOM 3428 N N . VAL B 1 174 ? 65.404 66.487 255.271 1.00 107.57 174 VAL B N 1
ATOM 3429 C CA . VAL B 1 174 ? 65.212 65.223 255.975 1.00 107.57 174 VAL B CA 1
ATOM 3430 C C . VAL B 1 174 ? 66.405 64.294 255.791 1.00 107.57 174 VAL B C 1
ATOM 3431 O O . VAL B 1 174 ? 66.843 64.062 254.664 1.00 107.57 174 VAL B O 1
ATOM 3435 N N . PRO B 1 175 ? 66.942 63.775 256.909 1.00 65.68 175 PRO B N 1
ATOM 3436 C CA . PRO B 1 175 ? 68.067 62.834 256.933 1.00 65.68 175 PRO B CA 1
ATOM 3437 C C . PRO B 1 175 ? 67.895 61.682 255.951 1.00 65.68 175 PRO B C 1
ATOM 3438 O O . PRO B 1 175 ? 66.767 61.329 255.615 1.00 65.68 175 PRO B O 1
ATOM 3442 N N . ASN B 1 176 ? 69.004 61.107 255.501 1.00 83.88 176 ASN B N 1
ATOM 3443 C CA . ASN B 1 176 ? 68.952 59.972 254.590 1.00 83.88 176 ASN B CA 1
ATOM 3444 C C . ASN B 1 176 ? 69.995 58.917 254.938 1.00 83.88 176 ASN B C 1
ATOM 3445 O O . ASN B 1 176 ? 70.087 57.882 254.277 1.00 83.88 176 ASN B O 1
ATOM 3450 N N . GLY B 1 177 ? 70.782 59.193 255.976 1.00 68.64 177 GLY B N 1
ATOM 3451 C CA . GLY B 1 177 ? 71.845 58.291 256.385 1.00 68.64 177 GLY B CA 1
ATOM 3452 C C . GLY B 1 177 ? 71.894 58.040 257.881 1.00 68.64 177 GLY B C 1
ATOM 3453 O O . GLY B 1 177 ? 71.762 58.966 258.688 1.00 68.64 177 GLY B O 1
ATOM 3454 N N . VAL B 1 178 ? 72.080 56.774 258.249 1.00 68.25 178 VAL B N 1
ATOM 3455 C CA . VAL B 1 178 ? 72.200 56.379 259.648 1.00 68.25 178 VAL B CA 1
ATOM 3456 C C . VAL B 1 178 ? 73.405 55.461 259.843 1.00 68.25 178 VAL B C 1
ATOM 3457 O O . VAL B 1 178 ? 73.555 54.462 259.139 1.00 68.25 178 VAL B O 1
ATOM 3461 N N . ALA B 1 179 ? 74.264 55.811 260.796 1.00 61.91 179 ALA B N 1
ATOM 3462 C CA . ALA B 1 179 ? 75.432 54.996 261.120 1.00 61.91 179 ALA B CA 1
ATOM 3463 C C . ALA B 1 179 ? 75.414 54.628 262.599 1.00 61.91 179 ALA B C 1
ATOM 3464 O O . ALA B 1 179 ? 75.450 55.505 263.458 1.00 61.91 179 ALA B O 1
ATOM 3466 N N . LEU B 1 180 ? 75.359 53.334 262.898 1.00 70.52 180 LEU B N 1
ATOM 3467 C CA . LEU B 1 180 ? 75.183 52.897 264.280 1.00 70.52 180 LEU B CA 1
ATOM 3468 C C . LEU B 1 180 ? 76.188 51.837 264.728 1.00 70.52 180 LEU B C 1
ATOM 3469 O O . LEU B 1 180 ? 76.759 51.115 263.911 1.00 70.52 180 LEU B O 1
ATOM 3474 N N . ASP B 1 181 ? 76.392 51.764 266.040 1.00 82.25 181 ASP B N 1
ATOM 3475 C CA . ASP B 1 181 ? 77.272 50.774 266.652 1.00 82.25 181 ASP B CA 1
ATOM 3476 C C . ASP B 1 181 ? 76.634 49.389 266.549 1.00 82.25 181 ASP B C 1
ATOM 3477 O O . ASP B 1 181 ? 75.415 49.267 266.658 1.00 82.25 181 ASP B O 1
ATOM 3482 N N . PRO B 1 182 ? 77.455 48.344 266.332 1.00 76.49 182 PRO B N 1
ATOM 3483 C CA . PRO B 1 182 ? 77.002 46.953 266.187 1.00 76.49 182 PRO B CA 1
ATOM 3484 C C . PRO B 1 182 ? 76.018 46.480 267.264 1.00 76.49 182 PRO B C 1
ATOM 3485 O O . PRO B 1 182 ? 75.105 45.710 266.954 1.00 76.49 182 PRO B O 1
ATOM 3489 N N . ALA B 1 183 ? 76.196 46.932 268.501 1.00 89.38 183 ALA B N 1
ATOM 3490 C CA . ALA B 1 183 ? 75.284 46.565 269.582 1.00 89.38 183 ALA B CA 1
ATOM 3491 C C . ALA B 1 183 ? 73.896 47.160 269.346 1.00 89.38 183 ALA B C 1
ATOM 3492 O O . ALA B 1 183 ? 72.891 46.442 269.304 1.00 89.38 183 ALA B O 1
ATOM 3494 N N . PHE B 1 184 ? 73.853 48.479 269.186 1.00 90.97 184 PHE B N 1
ATOM 3495 C CA . PHE B 1 184 ? 72.607 49.180 268.903 1.00 90.97 184 PHE B CA 1
ATOM 3496 C C . PHE B 1 184 ? 72.043 48.749 267.551 1.00 90.97 184 PHE B C 1
ATOM 3497 O O . PHE B 1 184 ? 70.835 48.822 267.325 1.00 90.97 184 PHE B O 1
ATOM 3505 N N . SER B 1 185 ? 72.923 48.300 266.659 1.00 72.04 185 SER B N 1
ATOM 3506 C CA . SER B 1 185 ? 72.511 47.815 265.345 1.00 72.04 185 SER B CA 1
ATOM 3507 C C . SER B 1 185 ? 71.810 46.470 265.465 1.00 72.04 185 SER B C 1
ATOM 3508 O O . SER B 1 185 ? 70.929 46.142 264.670 1.00 72.04 185 SER B O 1
ATOM 3511 N N . PHE B 1 186 ? 72.217 45.692 266.463 1.00 110.73 186 PHE B N 1
ATOM 3512 C CA . PHE B 1 186 ? 71.582 44.410 266.740 1.00 110.73 186 PHE B CA 1
ATOM 3513 C C . PHE B 1 186 ? 70.264 44.599 267.482 1.00 110.73 186 PHE B C 1
ATOM 3514 O O . PHE B 1 186 ? 69.295 43.877 267.242 1.00 110.73 186 PHE B O 1
ATOM 3522 N N . ALA B 1 187 ? 70.238 45.570 268.390 1.00 98.44 187 ALA B N 1
ATOM 3523 C CA . ALA B 1 187 ? 69.032 45.867 269.158 1.00 98.44 187 ALA B CA 1
ATOM 3524 C C . ALA B 1 187 ? 67.915 46.385 268.257 1.00 98.44 187 ALA B C 1
ATOM 3525 O O . ALA B 1 187 ? 66.733 46.174 268.530 1.00 98.44 187 ALA B O 1
ATOM 3527 N N . LEU B 1 188 ? 68.300 47.068 267.184 1.00 87.76 188 LEU B N 1
ATOM 3528 C CA . LEU B 1 188 ? 67.340 47.642 266.251 1.00 87.76 188 LEU B CA 1
ATOM 3529 C C . LEU B 1 188 ? 66.690 46.569 265.385 1.00 87.76 188 LEU B C 1
ATOM 3530 O O . LEU B 1 188 ? 65.506 46.650 265.063 1.00 87.76 188 LEU B O 1
ATOM 3535 N N . SER B 1 189 ? 67.474 45.561 265.013 1.00 89.23 189 SER B N 1
ATOM 3536 C CA . SER B 1 189 ? 66.999 44.507 264.123 1.00 89.23 189 SER B CA 1
ATOM 3537 C C . SER B 1 189 ? 66.004 43.573 264.805 1.00 89.23 189 SER B C 1
ATOM 3538 O O . SER B 1 189 ? 65.024 43.148 264.194 1.00 89.23 189 SER B O 1
ATOM 3541 N N . THR B 1 190 ? 66.256 43.256 266.071 1.00 107.41 190 THR B N 1
ATOM 3542 C CA . THR B 1 190 ? 65.423 42.301 266.794 1.00 107.41 190 THR B CA 1
ATOM 3543 C C . THR B 1 190 ? 64.498 42.978 267.802 1.00 107.41 190 THR B C 1
ATOM 3544 O O . THR B 1 190 ? 64.060 42.354 268.768 1.00 107.41 190 THR B O 1
ATOM 3548 N N . GLU B 1 191 ? 64.200 44.252 267.572 1.00 117.83 191 GLU B N 1
ATOM 3549 C CA . GLU B 1 191 ? 63.322 44.997 268.466 1.00 117.83 191 GLU B CA 1
ATOM 3550 C C . GLU B 1 191 ? 61.878 44.532 268.318 1.00 117.83 191 GLU B C 1
ATOM 3551 O O . GLU B 1 191 ? 61.145 45.015 267.456 1.00 117.83 191 GLU B O 1
ATOM 3557 N N . VAL B 1 192 ? 61.476 43.582 269.156 1.00 102.34 192 VAL B N 1
ATOM 3558 C CA . VAL B 1 192 ? 60.099 43.107 269.160 1.00 102.34 192 VAL B CA 1
ATOM 3559 C C . VAL B 1 192 ? 59.199 44.117 269.862 1.00 102.34 192 VAL B C 1
ATOM 3560 O O . VAL B 1 192 ? 59.661 44.891 270.702 1.00 102.34 192 VAL B O 1
ATOM 3564 N N . TYR B 1 193 ? 57.918 44.109 269.508 1.00 92.87 193 TYR B N 1
ATOM 3565 C CA . TYR B 1 193 ? 56.951 45.043 270.077 1.00 92.87 193 TYR B CA 1
ATOM 3566 C C . TYR B 1 193 ? 56.842 44.895 271.592 1.00 92.87 193 TYR B C 1
ATOM 3567 O O . TYR B 1 193 ? 57.008 43.798 272.125 1.00 92.87 193 TYR B O 1
ATOM 3576 N N . PRO B 1 194 ? 56.567 46.009 272.290 1.00 95.85 194 PRO B N 1
ATOM 3577 C CA . PRO B 1 194 ? 56.418 46.026 273.750 1.00 95.85 194 PRO B CA 1
ATOM 3578 C C . PRO B 1 194 ? 55.306 45.105 274.248 1.00 95.85 194 PRO B C 1
ATOM 3579 O O . PRO B 1 194 ? 54.474 44.652 273.462 1.00 95.85 194 PRO B O 1
ATOM 3583 N N . LYS B 1 195 ? 55.302 44.838 275.549 1.00 122.23 195 LYS B N 1
ATOM 3584 C CA . LYS B 1 195 ? 54.300 43.971 276.158 1.00 122.23 195 LYS B CA 1
ATOM 3585 C C . LYS B 1 195 ? 53.020 44.742 276.468 1.00 122.23 195 LYS B C 1
ATOM 3586 O O . LYS B 1 195 ? 53.065 45.830 277.041 1.00 122.23 195 LYS B O 1
ATOM 3592 N N . GLY B 1 196 ? 51.880 44.173 276.088 1.00 120.47 196 GLY B N 1
ATOM 3593 C CA . GLY B 1 196 ? 50.598 44.819 276.300 1.00 120.47 196 GLY B CA 1
ATOM 3594 C C . GLY B 1 196 ? 50.050 45.408 275.015 1.00 120.47 196 GLY B C 1
ATOM 3595 O O . GLY B 1 196 ? 48.837 45.520 274.835 1.00 120.47 196 GLY B O 1
ATOM 3596 N N . SER B 1 197 ? 50.955 45.786 274.119 1.00 104.58 197 SER B N 1
ATOM 3597 C CA . SER B 1 197 ? 50.581 46.324 272.816 1.00 104.58 197 SER B CA 1
ATOM 3598 C C . SER B 1 197 ? 49.898 45.242 271.976 1.00 104.58 197 SER B C 1
ATOM 3599 O O . SER B 1 197 ? 49.964 44.064 272.327 1.00 104.58 197 SER B O 1
ATOM 3602 N N . PRO B 1 198 ? 49.218 45.639 270.882 1.00 84.00 198 PRO B N 1
ATOM 3603 C CA . PRO B 1 198 ? 48.641 44.668 269.943 1.00 84.00 198 PRO B CA 1
ATOM 3604 C C . PRO B 1 198 ? 49.653 43.646 269.424 1.00 84.00 198 PRO B C 1
ATOM 3605 O O . PRO B 1 198 ? 49.818 42.599 270.044 1.00 84.00 198 PRO B O 1
ATOM 3609 N N . LEU B 1 199 ? 50.329 43.940 268.318 1.00 110.51 199 LEU B N 1
ATOM 3610 C CA . LEU B 1 199 ? 51.233 42.966 267.705 1.00 110.51 199 LEU B CA 1
ATOM 3611 C C . LEU B 1 199 ? 52.464 42.668 268.562 1.00 110.51 199 LEU B C 1
ATOM 3612 O O . LEU B 1 199 ? 53.593 42.770 268.089 1.00 110.51 199 LEU B O 1
ATOM 3617 N N . ALA B 1 200 ? 52.240 42.278 269.813 1.00 85.19 200 ALA B N 1
ATOM 3618 C CA . ALA B 1 200 ? 53.330 42.034 270.750 1.00 85.19 200 ALA B CA 1
ATOM 3619 C C . ALA B 1 200 ? 54.023 40.705 270.473 1.00 85.19 200 ALA B C 1
ATOM 3620 O O . ALA B 1 200 ? 53.409 39.766 269.967 1.00 85.19 200 ALA B O 1
ATOM 3622 N N . GLY B 1 201 ? 55.308 40.635 270.805 1.00 82.03 201 GLY B N 1
ATOM 3623 C CA . GLY B 1 201 ? 56.084 39.424 270.606 1.00 82.03 201 GLY B CA 1
ATOM 3624 C C . GLY B 1 201 ? 56.678 39.316 269.214 1.00 82.03 201 GLY B C 1
ATOM 3625 O O . GLY B 1 201 ? 57.773 38.784 269.039 1.00 82.03 201 GLY B O 1
ATOM 3626 N N . GLN B 1 202 ? 55.953 39.820 268.222 1.00 98.39 202 GLN B N 1
ATOM 3627 C CA . GLN B 1 202 ? 56.405 39.760 26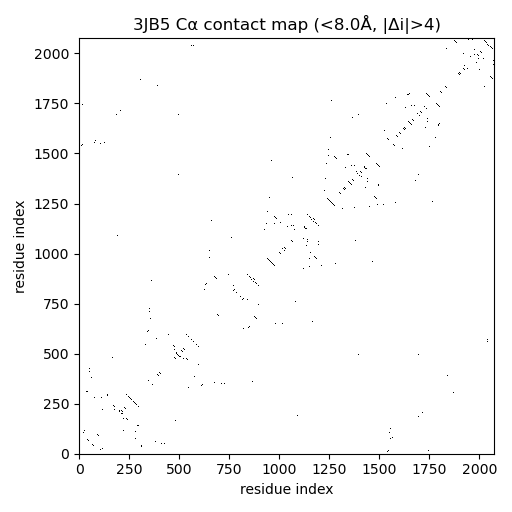6.837 1.00 98.39 202 GLN B CA 1
ATOM 3628 C C . GLN B 1 202 ? 57.501 40.787 266.572 1.00 98.39 202 GLN B C 1
ATOM 3629 O O . GLN B 1 202 ? 57.536 41.839 267.209 1.00 98.39 202 GLN B O 1
ATOM 3635 N N . PRO B 1 203 ? 58.408 40.480 265.631 1.00 96.92 203 PRO B N 1
ATOM 3636 C CA . PRO B 1 203 ? 59.477 41.419 265.276 1.00 96.92 203 PRO B CA 1
ATOM 3637 C C . PRO B 1 203 ? 58.955 42.626 264.502 1.00 96.92 203 PRO B C 1
ATOM 3638 O O . PRO B 1 203 ? 58.119 42.466 263.612 1.00 96.92 203 PRO B O 1
ATOM 3642 N N . MET B 1 204 ? 59.442 43.816 264.842 1.00 84.93 204 MET B N 1
ATOM 3643 C CA . MET B 1 204 ? 59.083 45.024 264.106 1.00 84.93 204 MET B CA 1
ATOM 3644 C C . MET B 1 204 ? 59.643 44.964 262.690 1.00 84.93 204 MET B C 1
ATOM 3645 O O . MET B 1 204 ? 59.105 45.580 261.769 1.00 84.93 204 MET B O 1
ATOM 3650 N N . TYR B 1 205 ? 60.729 44.215 262.527 1.00 129.53 205 TYR B N 1
ATOM 3651 C CA . TYR B 1 205 ? 61.345 44.019 261.222 1.00 129.53 205 TYR B CA 1
ATOM 3652 C C . TYR B 1 205 ? 61.509 42.527 260.945 1.00 129.53 205 TYR B C 1
ATOM 3653 O O . TYR B 1 205 ? 62.321 41.857 261.582 1.00 129.53 205 TYR B O 1
ATOM 3662 N N . PRO B 1 206 ? 60.727 42.004 259.989 1.00 116.26 206 PRO B N 1
ATOM 3663 C CA . PRO B 1 206 ? 60.633 40.568 259.696 1.00 116.26 206 PRO B CA 1
ATOM 3664 C C . PRO B 1 206 ? 61.893 39.969 259.069 1.00 116.26 206 PRO B C 1
ATOM 3665 O O . PRO B 1 206 ? 62.289 38.863 259.440 1.00 116.26 206 PRO B O 1
ATOM 3669 N N . ALA B 1 207 ? 62.508 40.686 258.135 1.00 127.07 207 ALA B N 1
ATOM 3670 C CA . ALA B 1 207 ? 63.643 40.153 257.388 1.00 127.07 207 ALA B CA 1
ATOM 3671 C C . ALA B 1 207 ? 64.977 40.430 258.074 1.00 127.07 207 ALA B C 1
ATOM 3672 O O . ALA B 1 207 ? 66.024 40.431 257.428 1.00 127.07 207 ALA B O 1
ATOM 3674 N N . ALA B 1 208 ? 64.939 40.665 259.382 1.00 115.46 208 ALA B N 1
ATOM 3675 C CA . ALA B 1 208 ? 66.159 40.895 260.146 1.00 115.46 208 ALA B CA 1
ATOM 3676 C C . ALA B 1 208 ? 66.951 39.600 260.279 1.00 115.46 208 ALA B C 1
ATOM 3677 O O . ALA B 1 208 ? 67.971 39.414 259.614 1.00 115.46 208 ALA B O 1
ATOM 3679 N N . GLY B 1 209 ? 66.471 38.707 261.138 1.00 111.84 209 GLY B N 1
ATOM 3680 C CA . GLY B 1 209 ? 67.091 37.407 261.320 1.00 111.84 209 GLY B CA 1
ATOM 3681 C C . GLY B 1 209 ? 68.501 37.482 261.870 1.00 111.84 209 GLY B C 1
ATOM 3682 O O . GLY B 1 209 ? 69.421 36.887 261.306 1.00 111.84 209 GLY B O 1
ATOM 3683 N N . PHE B 1 210 ? 68.664 38.219 262.966 1.00 121.81 210 PHE B N 1
ATOM 3684 C CA . PHE B 1 210 ? 69.952 38.364 263.643 1.00 121.81 210 PHE B CA 1
ATOM 3685 C C . PHE B 1 210 ? 71.020 38.931 262.711 1.00 121.81 210 PHE B C 1
ATOM 3686 O O . PHE B 1 210 ? 72.202 38.607 262.833 1.00 121.81 210 PHE B O 1
ATOM 3694 N N . ALA B 1 211 ? 70.592 39.777 261.780 1.00 108.36 211 ALA B N 1
ATOM 3695 C CA . ALA B 1 211 ? 71.503 40.419 260.842 1.00 108.36 211 ALA B CA 1
ATOM 3696 C C . ALA B 1 211 ? 71.157 41.896 260.697 1.00 108.36 211 ALA B C 1
ATOM 3697 O O . ALA B 1 211 ? 69.995 42.282 260.822 1.00 108.36 211 ALA B O 1
ATOM 3699 N N . GLY B 1 212 ? 72.171 42.716 260.437 1.00 109.48 212 GLY B N 1
ATOM 3700 C CA . GLY B 1 212 ? 71.984 44.150 260.309 1.00 109.48 212 GLY B CA 1
ATOM 3701 C C . GLY B 1 212 ? 71.051 44.531 259.176 1.00 109.48 212 GLY B C 1
ATOM 3702 O O . GLY B 1 212 ? 71.038 43.887 258.127 1.00 109.48 212 GLY B O 1
ATOM 3703 N N . LEU B 1 213 ? 70.265 45.581 259.392 1.00 103.21 213 LEU B N 1
ATOM 3704 C CA . LEU B 1 213 ? 69.315 46.046 258.390 1.00 103.21 213 LEU B CA 1
ATOM 3705 C C . LEU B 1 213 ? 70.017 46.721 257.218 1.00 103.21 213 LEU B C 1
ATOM 3706 O O . LEU B 1 213 ? 70.866 47.592 257.407 1.00 103.21 213 LEU B O 1
ATOM 3711 N N . ASP B 1 214 ? 69.655 46.313 256.006 1.00 117.00 214 ASP B N 1
ATOM 3712 C CA . ASP B 1 214 ? 70.187 46.932 254.800 1.00 117.00 214 ASP B CA 1
ATOM 3713 C C . ASP B 1 214 ? 69.521 48.283 254.575 1.00 117.00 214 ASP B C 1
ATOM 3714 O O . ASP B 1 214 ? 70.134 49.217 254.057 1.00 117.00 214 ASP B O 1
ATOM 3719 N N . ASN B 1 215 ? 68.257 48.374 254.974 1.00 110.24 215 ASN B N 1
ATOM 3720 C CA . ASN B 1 215 ? 67.472 49.584 254.781 1.00 110.24 215 ASN B CA 1
ATOM 3721 C C . ASN B 1 215 ? 66.480 49.789 255.921 1.00 110.24 215 ASN B C 1
ATOM 3722 O O . ASN B 1 215 ? 65.904 48.829 256.430 1.00 110.24 215 ASN B O 1
ATOM 3727 N N . TRP B 1 216 ? 66.287 51.041 256.321 1.00 92.85 216 TRP B N 1
ATOM 3728 C CA . TRP B 1 216 ? 65.325 51.372 257.366 1.00 92.85 216 TRP B CA 1
ATOM 3729 C C . TRP B 1 216 ? 64.103 52.034 256.736 1.00 92.85 216 TRP B C 1
ATOM 3730 O O . TRP B 1 216 ? 63.997 52.104 255.512 1.00 92.85 216 TRP B O 1
ATOM 3741 N N . ARG B 1 217 ? 63.182 52.515 257.566 1.00 97.38 217 ARG B N 1
ATOM 3742 C CA . ARG B 1 217 ? 61.970 53.161 257.070 1.00 97.38 217 ARG B CA 1
ATOM 3743 C C . ARG B 1 217 ? 62.293 54.426 256.274 1.00 97.38 217 ARG B C 1
ATOM 3744 O O . ARG B 1 217 ? 62.043 55.544 256.726 1.00 97.38 217 ARG B O 1
ATOM 3752 N N . GLY B 1 218 ? 62.850 54.234 255.081 1.00 88.43 218 GLY B N 1
ATOM 3753 C CA . GLY B 1 218 ? 63.190 55.338 254.205 1.00 88.43 218 GLY B CA 1
ATOM 3754 C C . GLY B 1 218 ? 64.681 55.596 254.097 1.00 88.43 218 GLY B C 1
ATOM 3755 O O . GLY B 1 218 ? 65.207 55.794 253.002 1.00 88.43 218 GLY B O 1
ATOM 3756 N N . LEU B 1 219 ? 65.366 55.585 255.236 1.00 104.75 219 LEU B N 1
ATOM 3757 C CA . LEU B 1 219 ? 66.772 55.975 255.291 1.00 104.75 219 LEU B CA 1
ATOM 3758 C C . LEU B 1 219 ? 67.709 54.813 254.973 1.00 104.75 219 LEU B C 1
ATOM 3759 O O . LEU B 1 219 ? 67.363 53.651 255.180 1.00 104.75 219 LEU B O 1
ATOM 3764 N N . ASN B 1 220 ? 68.898 55.137 254.473 1.00 91.58 220 ASN B N 1
ATOM 3765 C CA . ASN B 1 220 ? 69.931 54.137 254.223 1.00 91.58 220 ASN B CA 1
ATOM 3766 C C . ASN B 1 220 ? 70.787 53.911 255.467 1.00 91.58 220 ASN B C 1
ATOM 3767 O O . ASN B 1 220 ? 71.276 54.864 256.074 1.00 91.58 220 ASN B O 1
ATOM 3772 N N . VAL B 1 221 ? 70.970 52.648 255.841 1.00 72.19 221 VAL B N 1
ATOM 3773 C CA . VAL B 1 221 ? 71.623 52.315 257.104 1.00 72.19 221 VAL B CA 1
ATOM 3774 C C . VAL B 1 221 ? 72.868 51.450 256.933 1.00 72.19 221 VAL B C 1
ATOM 3775 O O . VAL B 1 221 ? 72.835 50.419 256.261 1.00 72.19 221 VAL B O 1
ATOM 3779 N N . GLY B 1 222 ? 73.965 51.884 257.548 1.00 75.94 222 GLY B N 1
ATOM 3780 C CA . GLY B 1 222 ? 75.188 51.104 257.598 1.00 75.94 222 GLY B CA 1
ATOM 3781 C C . GLY B 1 222 ? 75.683 50.979 259.028 1.00 75.94 222 GLY B C 1
ATOM 3782 O O . GLY B 1 222 ? 75.621 51.937 259.797 1.00 75.94 222 GLY B O 1
ATOM 3783 N N . ALA B 1 223 ? 76.176 49.798 259.387 1.00 74.04 223 ALA B N 1
ATOM 3784 C CA . ALA B 1 223 ? 76.603 49.541 260.759 1.00 74.04 223 ALA B CA 1
ATOM 3785 C C . ALA B 1 223 ? 78.084 49.183 260.844 1.00 74.04 223 ALA B C 1
ATOM 3786 O O . ALA B 1 223 ? 78.544 48.244 260.196 1.00 74.04 223 ALA B O 1
ATOM 3788 N N . SER B 1 224 ? 78.823 49.937 261.653 1.00 83.70 224 SER B N 1
ATOM 3789 C CA . SER B 1 224 ? 80.237 49.663 261.883 1.00 83.70 224 SER B CA 1
ATOM 3790 C C . SER B 1 224 ? 80.649 50.079 263.291 1.00 83.70 224 SER B C 1
ATOM 3791 O O . SER B 1 224 ? 80.006 50.927 263.910 1.00 83.70 224 SER B O 1
ATOM 3794 N N . SER B 1 225 ? 81.728 49.484 263.789 1.00 96.53 225 SER B N 1
ATOM 3795 C CA . SER B 1 225 ? 82.191 49.747 265.147 1.00 96.53 225 SER B CA 1
ATOM 3796 C C . SER B 1 225 ? 82.991 51.043 265.244 1.00 96.53 225 SER B C 1
ATOM 3797 O O . SER B 1 225 ? 83.513 51.380 266.306 1.00 96.53 225 SER B O 1
ATOM 3800 N N . THR B 1 226 ? 83.082 51.767 264.133 1.00 96.68 226 THR B N 1
ATOM 3801 C CA . THR B 1 226 ? 83.815 53.027 264.100 1.00 96.68 226 THR B CA 1
ATOM 3802 C C . THR B 1 226 ? 82.965 54.181 264.621 1.00 96.68 226 THR B C 1
ATOM 3803 O O . THR B 1 226 ? 83.445 55.307 264.751 1.00 96.68 226 THR B O 1
ATOM 3807 N N . VAL B 1 227 ? 81.701 53.895 264.913 1.00 82.56 227 VAL B N 1
ATOM 3808 C CA . VAL B 1 227 ? 80.795 54.897 265.461 1.00 82.56 227 VAL B CA 1
ATOM 3809 C C . VAL B 1 227 ? 81.138 55.195 266.917 1.00 82.56 227 VAL B C 1
ATOM 3810 O O . VAL B 1 227 ? 81.327 56.350 267.295 1.00 82.56 227 VAL B O 1
ATOM 3814 N N . SER B 1 228 ? 81.218 54.146 267.730 1.00 83.16 228 SER B N 1
ATOM 3815 C CA . SER B 1 228 ? 81.601 54.297 269.127 1.00 83.16 228 SER B CA 1
ATOM 3816 C C . SER B 1 228 ? 83.118 54.378 269.263 1.00 83.16 228 SER B C 1
ATOM 3817 O O . SER B 1 228 ? 83.634 54.924 270.239 1.00 83.16 228 SER B O 1
ATOM 3820 N N . GLY B 1 229 ? 83.825 53.841 268.272 1.00 114.52 229 GLY B N 1
ATOM 3821 C CA . GLY B 1 229 ? 85.275 53.776 268.314 1.00 114.52 229 GLY B CA 1
ATOM 3822 C C . GLY B 1 229 ? 85.730 52.948 269.499 1.00 114.52 229 GLY B C 1
ATOM 3823 O O . GLY B 1 229 ? 86.533 53.403 270.315 1.00 114.52 229 GLY B O 1
ATOM 3824 N N . ALA B 1 230 ? 85.207 51.729 269.590 1.00 125.39 230 ALA B N 1
ATOM 3825 C CA . ALA B 1 230 ? 85.440 50.865 270.744 1.00 125.39 230 ALA B CA 1
ATOM 3826 C C . ALA B 1 230 ? 86.921 50.535 270.987 1.00 125.39 230 ALA B C 1
ATOM 3827 O O . ALA B 1 230 ? 87.394 50.666 272.116 1.00 125.39 230 ALA B O 1
ATOM 3829 N N . PRO B 1 231 ? 87.664 50.109 269.947 1.00 128.64 231 PRO B N 1
ATOM 3830 C CA . PRO B 1 231 ? 89.065 49.816 270.267 1.00 128.64 231 PRO B CA 1
ATOM 3831 C C . PRO B 1 231 ? 89.976 51.039 270.161 1.00 128.64 231 PRO B C 1
ATOM 3832 O O . PRO B 1 231 ? 91.014 51.089 270.822 1.00 128.64 231 PRO B O 1
ATOM 3836 N N . GLU B 1 232 ? 89.586 52.010 269.341 1.00 121.72 232 GLU B N 1
ATOM 3837 C CA . GLU B 1 232 ? 90.416 53.182 269.083 1.00 121.72 232 GLU B CA 1
ATOM 3838 C C . GLU B 1 232 ? 90.473 54.124 270.283 1.00 121.72 232 GLU B C 1
ATOM 3839 O O . GLU B 1 232 ? 91.552 54.432 270.790 1.00 121.72 232 GLU B O 1
ATOM 3845 N N . MET B 1 233 ? 89.308 54.580 270.732 1.00 115.50 233 MET B N 1
ATOM 3846 C CA . MET B 1 233 ? 89.229 55.510 271.853 1.00 115.50 233 MET B CA 1
ATOM 3847 C C . MET B 1 233 ? 89.361 54.779 273.187 1.00 115.50 233 MET B C 1
ATOM 3848 O O . MET B 1 233 ? 89.106 53.577 273.272 1.00 115.50 233 MET B O 1
ATOM 3853 N N . SER B 1 234 ? 89.759 55.508 274.225 1.00 140.71 234 SER B N 1
ATOM 3854 C CA . SER B 1 234 ? 89.976 54.906 275.539 1.00 140.71 234 SER B CA 1
ATOM 3855 C C . SER B 1 234 ? 88.706 54.873 276.404 1.00 140.71 234 SER B C 1
ATOM 3856 O O . SER B 1 234 ? 88.345 53.811 276.912 1.00 140.71 234 SER B O 1
ATOM 3859 N N . PRO B 1 235 ? 88.018 56.020 276.581 1.00 190.68 235 PRO B N 1
ATOM 3860 C CA . PRO B 1 235 ? 86.804 55.900 277.392 1.00 190.68 235 PRO B CA 1
ATOM 3861 C C . PRO B 1 235 ? 85.589 55.503 276.559 1.00 190.68 235 PRO B C 1
ATOM 3862 O O . PRO B 1 235 ? 84.543 55.183 277.125 1.00 190.68 235 PRO B O 1
ATOM 3866 N N . ALA B 1 236 ? 85.747 55.529 275.236 1.00 143.77 236 ALA B N 1
ATOM 3867 C CA . ALA B 1 236 ? 84.681 55.219 274.282 1.00 143.77 236 ALA B CA 1
ATOM 3868 C C . ALA B 1 236 ? 83.481 56.151 274.439 1.00 143.77 236 ALA B C 1
ATOM 3869 O O . ALA B 1 236 ? 82.671 55.991 275.353 1.00 143.77 236 ALA B O 1
ATOM 3871 N N . SER B 1 237 ? 83.377 57.124 273.538 1.00 108.12 237 SER B N 1
ATOM 3872 C CA . SER B 1 237 ? 82.247 58.044 273.525 1.00 108.12 237 SER B CA 1
ATOM 3873 C C . SER B 1 237 ? 80.940 57.276 273.379 1.00 108.12 237 SER B C 1
ATOM 3874 O O . SER B 1 237 ? 80.728 56.581 272.385 1.00 108.12 237 SER B O 1
ATOM 3877 N N . GLY B 1 238 ? 80.066 57.404 274.372 1.00 106.71 238 GLY B N 1
ATOM 3878 C CA . GLY B 1 238 ? 78.820 56.659 274.400 1.00 106.71 238 GLY B CA 1
ATOM 3879 C C . GLY B 1 238 ? 77.847 57.020 273.293 1.00 106.71 238 GLY B C 1
ATOM 3880 O O . GLY B 1 238 ? 76.692 57.345 273.556 1.00 106.71 238 GLY B O 1
ATOM 3881 N N . VAL B 1 239 ? 78.315 56.954 272.051 1.00 80.18 239 VAL B N 1
ATOM 3882 C CA . VAL B 1 239 ? 77.485 57.259 270.895 1.00 80.18 239 VAL B CA 1
ATOM 3883 C C . VAL B 1 239 ? 76.986 55.975 270.250 1.00 80.18 239 VAL B C 1
ATOM 3884 O O . VAL B 1 239 ? 77.778 55.139 269.816 1.00 80.18 239 VAL B O 1
ATOM 3888 N N . LYS B 1 240 ? 75.669 55.818 270.191 1.00 61.55 240 LYS B N 1
ATOM 3889 C CA . LYS B 1 240 ? 75.084 54.610 269.631 1.00 61.55 240 LYS B CA 1
ATOM 3890 C C . LYS B 1 240 ? 74.813 54.758 268.139 1.00 61.55 240 LYS B C 1
ATOM 3891 O O . LYS B 1 240 ? 74.943 53.795 267.385 1.00 61.55 240 LYS B O 1
ATOM 3897 N N . ALA B 1 241 ? 74.448 55.964 267.714 1.00 66.85 241 ALA B N 1
ATOM 3898 C CA . ALA B 1 241 ? 74.119 56.200 266.312 1.00 66.85 241 ALA B CA 1
ATOM 3899 C C . ALA B 1 241 ? 74.138 57.678 265.932 1.00 66.85 241 ALA B C 1
ATOM 3900 O O . ALA B 1 241 ? 73.606 58.524 266.653 1.00 66.85 241 ALA B O 1
ATOM 3902 N N . ILE B 1 242 ? 74.755 57.975 264.792 1.00 75.15 242 ILE B N 1
ATOM 3903 C CA . ILE B 1 242 ? 74.648 59.291 264.177 1.00 75.15 242 ILE B CA 1
ATOM 3904 C C . ILE B 1 242 ? 73.654 59.231 263.020 1.00 75.15 242 ILE B C 1
ATOM 3905 O O . ILE B 1 242 ? 73.685 58.306 262.204 1.00 75.15 242 ILE B O 1
ATOM 3910 N N . VAL B 1 243 ? 72.764 60.216 262.967 1.00 71.55 243 VAL B N 1
ATOM 3911 C CA . VAL B 1 243 ? 71.713 60.254 261.956 1.00 71.55 243 VAL B CA 1
ATOM 3912 C C . VAL B 1 243 ? 71.704 61.607 261.262 1.00 71.55 243 VAL B C 1
ATOM 3913 O O . VAL B 1 243 ? 71.827 62.637 261.919 1.00 71.55 243 VAL B O 1
ATOM 3917 N N . GLY B 1 244 ? 71.569 61.617 259.938 1.00 80.11 244 GLY B N 1
ATOM 3918 C CA . GLY B 1 244 ? 71.472 62.883 259.237 1.00 80.11 244 GLY B CA 1
ATOM 3919 C C . GLY B 1 244 ? 71.570 62.841 257.726 1.00 80.11 244 GLY B C 1
ATOM 3920 O O . GLY B 1 244 ? 71.678 61.775 257.110 1.00 80.11 244 GLY B O 1
ATOM 3921 N N . ASP B 1 245 ? 71.517 64.030 257.134 1.00 123.13 245 ASP B N 1
ATOM 3922 C CA . ASP B 1 245 ? 71.698 64.210 255.700 1.00 123.13 245 ASP B CA 1
ATOM 3923 C C . ASP B 1 245 ? 73.180 64.144 255.350 1.00 123.13 245 ASP B C 1
ATOM 3924 O O . ASP B 1 245 ? 73.912 65.121 255.514 1.00 123.13 245 ASP B O 1
ATOM 3929 N N . PHE B 1 246 ? 73.623 62.991 254.862 1.00 108.58 246 PHE B N 1
ATOM 3930 C CA . PHE B 1 246 ? 75.041 62.785 254.590 1.00 108.58 246 PHE B CA 1
ATOM 3931 C C . PHE B 1 246 ? 75.477 63.361 253.244 1.00 108.58 246 PHE B C 1
ATOM 3932 O O . PHE B 1 246 ? 76.497 62.956 252.688 1.00 108.58 246 PHE B O 1
ATOM 3940 N N . SER B 1 247 ? 74.703 64.309 252.728 1.00 85.60 247 SER B N 1
ATOM 3941 C CA . SER B 1 247 ? 75.131 65.102 251.584 1.00 85.60 247 SER B CA 1
ATOM 3942 C C . SER B 1 247 ? 75.769 66.384 252.103 1.00 85.60 247 SER B C 1
ATOM 3943 O O . SER B 1 247 ? 76.362 67.154 251.346 1.00 85.60 247 SER B O 1
ATOM 3946 N N . ARG B 1 248 ? 75.640 66.597 253.410 1.00 76.93 248 ARG B N 1
ATOM 3947 C CA . ARG B 1 248 ? 76.207 67.764 254.076 1.00 76.93 248 ARG B CA 1
ATOM 3948 C C . ARG B 1 248 ? 77.670 67.528 254.439 1.00 76.93 248 ARG B C 1
ATOM 3949 O O . ARG B 1 248 ? 78.336 68.414 254.975 1.00 76.93 248 ARG B O 1
ATOM 3957 N N . VAL B 1 249 ? 78.164 66.328 254.151 1.00 92.77 249 VAL B N 1
ATOM 3958 C CA . VAL B 1 249 ? 79.554 65.992 254.434 1.00 9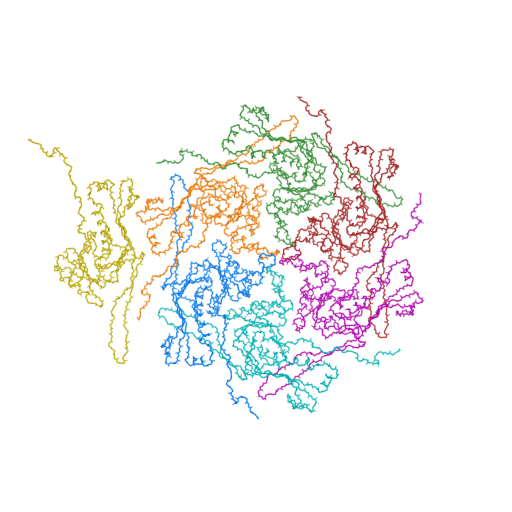2.77 249 VAL B CA 1
ATOM 3959 C C . VAL B 1 249 ? 80.283 65.550 253.164 1.00 92.77 249 VAL B C 1
ATOM 3960 O O . VAL B 1 249 ? 79.971 64.515 252.571 1.00 92.77 249 VAL B O 1
ATOM 3964 N N . HIS B 1 250 ? 81.249 66.361 252.745 1.00 83.33 250 HIS B N 1
ATOM 3965 C CA . HIS B 1 250 ? 82.039 66.073 251.556 1.00 83.33 250 HIS B CA 1
ATOM 3966 C C . HIS B 1 250 ? 83.388 65.477 251.942 1.00 83.33 250 HIS B C 1
ATOM 3967 O O . HIS B 1 250 ? 84.199 66.133 252.596 1.00 83.33 250 HIS B O 1
ATOM 3974 N N . TRP B 1 251 ? 83.625 64.235 251.536 1.00 91.26 251 TRP B N 1
ATOM 3975 C CA . TRP B 1 251 ? 84.899 63.579 251.803 1.00 91.26 251 TRP B CA 1
ATOM 3976 C C . TRP B 1 251 ? 85.481 62.997 250.519 1.00 91.26 251 TRP B C 1
ATOM 3977 O O . TRP B 1 251 ? 84.750 62.751 249.560 1.00 91.26 251 TRP B O 1
ATOM 3988 N N . GLY B 1 252 ? 86.794 62.779 250.495 1.00 79.26 252 GLY B N 1
ATOM 3989 C CA . GLY B 1 252 ? 87.431 62.242 249.307 1.00 79.26 252 GLY B CA 1
ATOM 3990 C C . GLY B 1 252 ? 88.873 61.791 249.454 1.00 79.26 252 GLY B C 1
ATOM 3991 O O . GLY B 1 252 ? 89.619 62.278 250.320 1.00 79.26 252 GLY B O 1
ATOM 3992 N N . PHE B 1 253 ? 89.255 60.846 248.597 1.00 80.96 253 PHE B N 1
ATOM 3993 C CA . PHE B 1 253 ? 90.637 60.392 248.485 1.00 80.96 253 PHE B CA 1
ATOM 3994 C C . PHE B 1 253 ? 91.375 61.159 247.392 1.00 80.96 253 PHE B C 1
ATOM 3995 O O . PHE B 1 253 ? 91.143 60.936 246.205 1.00 80.96 253 PHE B O 1
ATOM 4003 N N . GLN B 1 254 ? 92.265 62.061 247.789 1.00 77.02 254 GLN B N 1
ATOM 4004 C CA . GLN B 1 254 ? 93.065 62.809 246.828 1.00 77.02 254 GLN B CA 1
ATOM 4005 C C . GLN B 1 254 ? 94.177 61.923 246.275 1.00 77.02 254 GLN B C 1
ATOM 4006 O O . GLN B 1 254 ? 94.539 62.020 245.102 1.00 77.02 254 GLN B O 1
ATOM 4012 N N . ARG B 1 255 ? 94.704 61.053 247.132 1.00 87.50 255 ARG B N 1
ATOM 4013 C CA . ARG B 1 255 ? 95.727 60.090 246.738 1.00 87.50 255 ARG B CA 1
ATOM 4014 C C . ARG B 1 255 ? 95.551 58.767 247.479 1.00 87.50 255 ARG B C 1
ATOM 4015 O O . ARG B 1 255 ? 95.772 58.689 248.687 1.00 87.50 255 ARG B O 1
ATOM 4023 N N . ASN B 1 256 ? 95.156 57.729 246.748 1.00 96.30 256 ASN B N 1
ATOM 4024 C CA . ASN B 1 256 ? 94.970 56.409 247.340 1.00 96.30 256 ASN B CA 1
ATOM 4025 C C . ASN B 1 256 ? 95.928 55.374 246.755 1.00 96.30 256 ASN B C 1
ATOM 4026 O O . ASN B 1 256 ? 95.666 54.794 245.701 1.00 96.30 256 ASN B O 1
ATOM 4031 N N . PHE B 1 257 ? 97.038 55.148 247.450 1.00 111.89 257 PHE B N 1
ATOM 4032 C CA . PHE B 1 257 ? 98.047 54.193 247.004 1.00 111.89 257 PHE B CA 1
ATOM 4033 C C . PHE B 1 257 ? 97.639 52.760 247.328 1.00 111.89 257 PHE B C 1
ATOM 4034 O O . PHE B 1 257 ? 96.845 52.530 248.240 1.00 111.89 257 PHE B O 1
ATOM 4042 N N . PRO B 1 258 ? 98.178 51.788 246.576 1.00 106.63 258 PRO B N 1
ATOM 4043 C CA . PRO B 1 258 ? 97.983 50.374 246.912 1.00 106.63 258 PRO B CA 1
ATOM 4044 C C . PRO B 1 258 ? 98.852 49.952 248.095 1.00 106.63 258 PRO B C 1
ATOM 4045 O O . PRO B 1 258 ? 99.376 50.807 248.807 1.00 106.63 258 PRO B O 1
ATOM 4049 N N . ILE B 1 259 ? 99.004 48.648 248.298 1.00 91.12 259 ILE B N 1
ATOM 4050 C CA . ILE B 1 259 ? 99.819 48.147 249.397 1.00 91.12 259 ILE B CA 1
ATOM 4051 C C . ILE B 1 259 ? 101.299 48.133 249.020 1.00 91.12 259 ILE B C 1
ATOM 4052 O O . ILE B 1 259 ? 101.718 47.390 248.132 1.00 91.12 259 ILE B O 1
ATOM 4057 N N . GLU B 1 260 ? 102.084 48.964 249.700 1.00 103.85 260 GLU B N 1
ATOM 4058 C CA . GLU B 1 260 ? 103.514 49.065 249.429 1.00 103.85 260 GLU B CA 1
ATOM 4059 C C . GLU B 1 260 ? 104.327 48.069 250.253 1.00 103.85 260 GLU B C 1
ATOM 4060 O O . GLU B 1 260 ? 104.057 47.849 251.439 1.00 103.85 260 GLU B O 1
ATOM 4066 N N . LEU B 1 261 ? 105.326 47.474 249.610 1.00 94.52 261 LEU B N 1
ATOM 4067 C CA . LEU B 1 261 ? 106.228 46.545 250.277 1.00 94.52 261 LEU B CA 1
ATOM 4068 C C . LEU B 1 261 ? 107.643 47.115 250.294 1.00 94.52 261 LEU B C 1
ATOM 4069 O O . LEU B 1 261 ? 108.280 47.264 249.251 1.00 94.52 261 LEU B O 1
ATOM 4074 N N . ILE B 1 262 ? 108.122 47.438 251.491 1.00 70.52 262 ILE B N 1
ATOM 4075 C CA . ILE B 1 262 ? 109.434 48.047 251.672 1.00 70.52 262 ILE B CA 1
ATOM 4076 C C . ILE B 1 262 ? 110.480 47.010 252.079 1.00 70.52 262 ILE B C 1
ATOM 4077 O O . ILE B 1 262 ? 110.253 46.210 252.990 1.00 70.52 262 ILE B O 1
ATOM 4082 N N . GLU B 1 263 ? 111.627 47.035 251.406 1.00 95.18 263 GLU B N 1
ATOM 4083 C CA . GLU B 1 263 ? 112.676 46.052 251.650 1.00 95.18 263 GLU B CA 1
ATOM 4084 C C . GLU B 1 263 ? 113.962 46.686 252.172 1.00 95.18 263 GLU B C 1
ATOM 4085 O O . GLU B 1 263 ? 114.885 45.981 252.580 1.00 95.18 263 GLU B O 1
ATOM 4091 N N . TYR B 1 264 ? 114.021 48.014 252.162 1.00 88.09 264 TYR B N 1
ATOM 4092 C CA . TYR B 1 264 ? 115.235 48.718 252.563 1.00 88.09 264 TYR B CA 1
ATOM 4093 C C . TYR B 1 264 ? 114.959 49.833 253.568 1.00 88.09 264 TYR B C 1
ATOM 4094 O O . TYR B 1 264 ? 113.811 50.098 253.925 1.00 88.09 264 TYR B O 1
ATOM 4103 N N . GLY B 1 265 ? 116.030 50.480 254.019 1.00 89.18 265 GLY B N 1
ATOM 4104 C CA . GLY B 1 265 ? 115.931 51.654 254.868 1.00 89.18 265 GLY B CA 1
ATOM 4105 C C . GLY B 1 265 ? 115.387 51.406 256.262 1.00 89.18 265 GLY B C 1
ATOM 4106 O O . GLY B 1 265 ? 115.419 50.283 256.767 1.00 89.18 265 GLY B O 1
ATOM 4107 N N . ASP B 1 266 ? 114.892 52.471 256.887 1.00 101.74 266 ASP B N 1
ATOM 4108 C CA . ASP B 1 266 ? 114.324 52.398 258.230 1.00 101.74 266 ASP B CA 1
ATOM 4109 C C . ASP B 1 266 ? 113.045 53.229 258.322 1.00 101.74 266 ASP B C 1
ATOM 4110 O O . ASP B 1 266 ? 113.048 54.330 258.875 1.00 101.74 266 ASP B O 1
ATOM 4115 N N . PRO B 1 267 ? 111.942 52.693 257.781 1.00 71.57 267 PRO B N 1
ATOM 4116 C CA . PRO B 1 267 ? 110.663 53.405 257.679 1.00 71.57 267 PRO B CA 1
ATOM 4117 C C . PRO B 1 267 ? 110.037 53.733 259.032 1.00 71.57 267 PRO B C 1
ATOM 4118 O O . PRO B 1 267 ? 109.413 54.784 259.173 1.00 71.57 267 PRO B O 1
ATOM 4122 N N . ASP B 1 268 ? 110.202 52.849 260.010 1.00 93.68 268 ASP B N 1
ATOM 4123 C CA . ASP B 1 268 ? 109.603 53.048 261.325 1.00 93.68 268 ASP B CA 1
ATOM 4124 C C . ASP B 1 268 ? 110.353 54.115 262.119 1.00 93.68 268 ASP B C 1
ATOM 4125 O O . ASP B 1 268 ? 109.832 54.649 263.100 1.00 93.68 268 ASP B O 1
ATOM 4130 N N . GLN B 1 269 ? 111.571 54.420 261.678 1.00 101.39 269 GLN B N 1
ATOM 4131 C CA . GLN B 1 269 ? 112.434 55.403 262.332 1.00 101.39 269 GLN B CA 1
ATOM 4132 C C . GLN B 1 269 ? 112.632 55.059 263.810 1.00 101.39 269 GLN B C 1
ATOM 4133 O O . GLN B 1 269 ? 112.395 55.878 264.699 1.00 101.39 269 GLN B O 1
ATOM 4139 N N . THR B 1 270 ? 113.059 53.826 264.058 1.00 100.69 270 THR B N 1
ATOM 4140 C CA . THR B 1 270 ? 113.379 53.377 265.406 1.00 100.69 270 THR B CA 1
ATOM 4141 C C . THR B 1 270 ? 114.836 52.941 265.466 1.00 100.69 270 THR B C 1
ATOM 4142 O O . THR B 1 270 ? 115.267 52.295 266.421 1.00 100.69 270 THR B O 1
ATOM 4146 N N . GLY B 1 271 ? 115.590 53.303 264.433 1.00 106.53 271 GLY B N 1
ATOM 4147 C CA . GLY B 1 271 ? 116.987 52.927 264.337 1.00 106.53 271 GLY B CA 1
ATOM 4148 C C . GLY B 1 271 ? 117.171 51.642 263.555 1.00 106.53 271 GLY B C 1
ATOM 4149 O O . GLY B 1 271 ? 117.997 51.574 262.646 1.00 106.53 271 GLY B O 1
ATOM 4150 N N . ARG B 1 272 ? 116.391 50.625 263.911 1.00 74.37 272 ARG B N 1
ATOM 4151 C CA . ARG B 1 272 ? 116.463 49.315 263.270 1.00 74.37 272 ARG B CA 1
ATOM 4152 C C . ARG B 1 272 ? 116.198 49.386 261.768 1.00 74.37 272 ARG B C 1
ATOM 4153 O O . ARG B 1 272 ? 115.103 49.754 261.341 1.00 74.37 272 ARG B O 1
ATOM 4161 N N . ASP B 1 273 ? 117.202 49.033 260.970 1.00 80.82 273 ASP B N 1
ATOM 4162 C CA . ASP B 1 273 ? 117.047 49.018 259.520 1.00 80.82 273 ASP B CA 1
ATOM 4163 C C . ASP B 1 273 ? 116.446 47.690 259.078 1.00 80.82 273 ASP B C 1
ATOM 4164 O O . ASP B 1 273 ? 116.374 46.743 259.860 1.00 80.82 273 ASP B O 1
ATOM 4169 N N . LEU B 1 274 ? 116.020 47.622 257.822 1.00 87.07 274 LEU B N 1
ATOM 4170 C CA . LEU B 1 274 ? 115.273 46.469 257.329 1.00 87.07 274 LEU B CA 1
ATOM 4171 C C . LEU B 1 274 ? 116.154 45.408 256.681 1.00 87.07 274 LEU B C 1
ATOM 4172 O O . LEU B 1 274 ? 115.661 44.366 256.250 1.00 87.07 274 LEU B O 1
ATOM 4177 N N . LYS B 1 275 ? 117.452 45.672 256.605 1.00 76.96 275 LYS B N 1
ATOM 4178 C CA . LYS B 1 275 ? 118.374 44.700 256.035 1.00 76.96 275 LYS B CA 1
ATOM 4179 C C . LYS B 1 275 ? 119.448 44.328 257.050 1.00 76.96 275 LYS B C 1
ATOM 4180 O O . LYS B 1 275 ? 120.324 43.509 256.773 1.00 76.96 275 LYS B O 1
ATOM 4186 N N . GLY B 1 276 ? 119.366 44.934 258.231 1.00 86.33 276 GLY B N 1
ATOM 4187 C CA . GLY B 1 276 ? 120.262 44.608 259.324 1.00 86.33 276 GLY B CA 1
ATOM 4188 C C . GLY B 1 276 ? 119.580 43.713 260.340 1.00 86.33 276 GLY B C 1
ATOM 4189 O O . GLY B 1 276 ? 120.199 43.257 261.301 1.00 86.33 276 GLY B O 1
ATOM 4190 N N . HIS B 1 277 ? 118.293 43.466 260.122 1.00 79.27 277 HIS B N 1
ATOM 4191 C CA . HIS B 1 277 ? 117.515 42.598 260.996 1.00 79.27 277 HIS B CA 1
ATOM 4192 C C . HIS B 1 277 ? 116.731 41.580 260.180 1.00 79.27 277 HIS B C 1
ATOM 4193 O O . HIS B 1 277 ? 115.966 40.788 260.732 1.00 79.27 277 HIS B O 1
ATOM 4200 N N . ASN B 1 278 ? 116.931 41.616 258.864 1.00 73.67 278 ASN B N 1
ATOM 4201 C CA . ASN B 1 278 ? 116.250 40.721 257.931 1.00 73.67 278 ASN B CA 1
ATOM 4202 C C . ASN B 1 278 ? 114.732 40.767 258.083 1.00 73.67 278 ASN B C 1
ATOM 4203 O O . ASN B 1 278 ? 114.084 39.737 258.274 1.00 73.67 278 ASN B O 1
ATOM 4208 N N . GLU B 1 279 ? 114.172 41.970 257.998 1.00 79.06 279 GLU B N 1
ATOM 4209 C CA . GLU B 1 279 ? 112.736 42.165 258.155 1.00 79.06 279 GLU B CA 1
ATOM 4210 C C . GLU B 1 279 ? 112.153 43.007 257.022 1.00 79.06 279 GLU B C 1
ATOM 4211 O O . GLU B 1 279 ? 112.750 43.994 256.599 1.00 79.06 279 GLU B O 1
ATOM 4217 N N . VAL B 1 280 ? 110.987 42.603 256.531 1.00 52.42 280 VAL B N 1
ATOM 4218 C CA . VAL B 1 280 ? 110.291 43.351 255.492 1.00 52.42 280 VAL B CA 1
ATOM 4219 C C . VAL B 1 280 ? 109.312 44.326 256.143 1.00 52.42 280 VAL B C 1
ATOM 4220 O O . VAL B 1 280 ? 109.032 44.225 257.337 1.00 52.42 280 VAL B O 1
ATOM 4224 N N . MET B 1 281 ? 108.804 45.277 255.366 1.00 59.18 281 MET B N 1
ATOM 4225 C CA . MET B 1 281 ? 107.819 46.225 255.876 1.00 59.18 281 MET B CA 1
ATOM 4226 C C . MET B 1 281 ? 106.591 46.250 254.977 1.00 59.18 281 MET B C 1
ATOM 4227 O O . MET B 1 281 ? 106.708 46.335 253.757 1.00 59.18 281 MET B O 1
ATOM 4232 N N . VAL B 1 282 ? 105.412 46.164 255.581 1.00 77.48 282 VAL B N 1
ATOM 4233 C CA . VAL B 1 282 ? 104.174 46.261 254.819 1.00 77.48 282 VAL B CA 1
ATOM 4234 C C . VAL B 1 282 ? 103.457 47.548 255.182 1.00 77.48 282 VAL B C 1
ATOM 4235 O O . VAL B 1 282 ? 102.970 47.693 256.301 1.00 77.48 282 VAL B O 1
ATOM 4239 N N . ARG B 1 283 ? 103.396 48.487 254.242 1.00 77.71 283 ARG B N 1
ATOM 4240 C CA . ARG B 1 283 ? 102.816 49.791 254.543 1.00 77.71 283 ARG B CA 1
ATOM 4241 C C . ARG B 1 283 ? 101.662 50.144 253.609 1.00 77.71 283 ARG B C 1
ATOM 4242 O O . ARG B 1 283 ? 101.606 49.691 252.467 1.00 77.71 283 ARG B O 1
ATOM 4250 N N . ALA B 1 284 ? 100.735 50.947 254.122 1.00 80.05 284 ALA B N 1
ATOM 4251 C CA . ALA B 1 284 ? 99.578 51.396 253.358 1.00 80.05 284 ALA B CA 1
ATOM 4252 C C . ALA B 1 284 ? 99.313 52.866 253.657 1.00 80.05 284 ALA B C 1
ATOM 4253 O O . ALA B 1 284 ? 99.005 53.234 254.794 1.00 80.05 284 ALA B O 1
ATOM 4255 N N . GLU B 1 285 ? 99.449 53.703 252.635 1.00 103.33 285 GLU B N 1
ATOM 4256 C CA . GLU B 1 285 ? 99.309 55.144 252.795 1.00 103.33 285 GLU B CA 1
ATOM 4257 C C . GLU B 1 285 ? 98.205 55.699 251.907 1.00 103.33 285 GLU B C 1
ATOM 4258 O O . GLU B 1 285 ? 97.995 55.229 250.789 1.00 103.33 285 GLU B O 1
ATOM 4264 N N . ALA B 1 286 ? 97.498 56.702 252.412 1.00 71.63 286 ALA B N 1
ATOM 4265 C CA . ALA B 1 286 ? 96.442 57.343 251.636 1.00 71.63 286 ALA B CA 1
ATOM 4266 C C . ALA B 1 286 ? 96.349 58.820 251.977 1.00 71.63 286 ALA B C 1
ATOM 4267 O O . ALA B 1 286 ? 96.845 59.251 253.010 1.00 71.63 286 ALA B O 1
ATOM 4269 N N . VAL B 1 287 ? 95.720 59.596 251.101 1.00 78.44 287 VAL B N 1
ATOM 4270 C CA . VAL B 1 287 ? 95.478 61.008 251.371 1.00 78.44 287 VAL B CA 1
ATOM 4271 C C . VAL B 1 287 ? 93.989 61.299 251.276 1.00 78.44 287 VAL B C 1
ATOM 4272 O O . VAL B 1 287 ? 93.375 61.069 250.239 1.00 78.44 287 VAL B O 1
ATOM 4276 N N . LEU B 1 288 ? 93.412 61.794 252.367 1.00 77.47 288 LEU B N 1
ATOM 4277 C CA . LEU B 1 288 ? 91.971 62.022 252.427 1.00 77.47 288 LEU B CA 1
ATOM 4278 C C . LEU B 1 288 ? 91.624 63.386 253.007 1.00 77.47 288 LEU B C 1
ATOM 4279 O O . LEU B 1 288 ? 92.458 64.037 253.643 1.00 77.47 288 LEU B O 1
ATOM 4284 N N . TYR B 1 289 ? 90.388 63.818 252.778 1.00 88.72 289 TYR B N 1
ATOM 4285 C CA . TYR B 1 289 ? 89.902 65.042 253.411 1.00 88.72 289 TYR B CA 1
ATOM 4286 C C . TYR B 1 289 ? 88.462 64.885 253.877 1.00 88.72 289 TYR B C 1
ATOM 4287 O O . TYR B 1 289 ? 87.692 64.133 253.284 1.00 88.72 289 TYR B O 1
ATOM 4296 N N . VAL B 1 290 ? 88.107 65.601 254.941 1.00 91.49 290 VAL B N 1
ATOM 4297 C CA . VAL B 1 290 ? 86.750 65.577 255.478 1.00 91.49 290 VAL B CA 1
ATOM 4298 C C . VAL B 1 290 ? 86.229 66.986 255.750 1.00 91.49 290 VAL B C 1
ATOM 4299 O O . VAL B 1 290 ? 86.735 67.687 256.627 1.00 91.49 290 VAL B O 1
ATOM 4303 N N . ALA B 1 291 ? 85.217 67.390 254.991 1.00 78.37 291 ALA B N 1
ATOM 4304 C CA . ALA B 1 291 ? 84.594 68.696 255.166 1.00 78.37 291 ALA B CA 1
ATOM 4305 C C . ALA B 1 291 ? 83.129 68.537 255.549 1.00 78.37 291 ALA B C 1
ATOM 4306 O O . ALA B 1 291 ? 82.441 67.650 255.046 1.00 78.37 291 ALA B O 1
ATOM 4308 N N . ILE B 1 292 ? 82.656 69.398 256.442 1.00 84.25 292 ILE B N 1
ATOM 4309 C CA . ILE B 1 292 ? 81.270 69.343 256.889 1.00 84.25 292 ILE B CA 1
ATOM 4310 C C . ILE B 1 292 ? 80.598 70.708 256.759 1.00 84.25 292 ILE B C 1
ATOM 4311 O O . ILE B 1 292 ? 81.003 71.680 257.398 1.00 84.25 292 ILE B O 1
ATOM 4316 N N . GLU B 1 293 ? 79.570 70.765 255.918 1.00 99.58 293 GLU B N 1
ATOM 4317 C CA . GLU B 1 293 ? 78.877 72.010 255.608 1.00 99.58 293 GLU B CA 1
ATOM 4318 C C . GLU B 1 293 ? 78.189 72.608 256.835 1.00 99.58 293 GLU B C 1
ATOM 4319 O O . GLU B 1 293 ? 78.108 73.829 256.975 1.00 99.58 293 GLU B O 1
ATOM 4325 N N . SER B 1 294 ? 77.703 71.747 257.725 1.00 100.91 294 SER B N 1
ATOM 4326 C CA . SER B 1 294 ? 77.021 72.206 258.932 1.00 100.91 294 SER B CA 1
ATOM 4327 C C . SER B 1 294 ? 77.087 71.172 260.053 1.00 100.91 294 SER B C 1
ATOM 4328 O O . SER B 1 294 ? 77.744 70.140 259.921 1.00 100.91 294 SER B O 1
ATOM 4331 N N . LEU B 1 295 ? 76.403 71.459 261.157 1.00 116.95 295 LEU B N 1
ATOM 4332 C CA . LEU B 1 295 ? 76.343 70.538 262.289 1.00 116.95 295 LEU B CA 1
ATOM 4333 C C . LEU B 1 295 ? 74.925 70.409 262.828 1.00 116.95 295 LEU B C 1
ATOM 4334 O O . LEU B 1 295 ? 74.604 69.450 263.530 1.00 116.95 295 LEU B O 1
ATOM 4339 N N . ASP B 1 296 ? 74.078 71.376 262.496 1.00 108.41 296 ASP B N 1
ATOM 4340 C CA . ASP B 1 296 ? 72.687 71.354 262.932 1.00 108.41 296 ASP B CA 1
ATOM 4341 C C . ASP B 1 296 ? 71.852 70.402 262.077 1.00 108.41 296 ASP B C 1
ATOM 4342 O O . ASP B 1 296 ? 70.634 70.321 262.232 1.00 108.41 296 ASP B O 1
ATOM 4347 N N . SER B 1 297 ? 72.515 69.682 261.176 1.00 75.72 297 SER B N 1
ATOM 4348 C CA . SER B 1 297 ? 71.849 68.696 260.335 1.00 75.72 297 SER B CA 1
ATOM 4349 C C . SER B 1 297 ? 72.283 67.281 260.708 1.00 75.72 297 SER B C 1
ATOM 4350 O O . SER B 1 297 ? 72.256 66.373 259.876 1.00 75.72 297 SER B O 1
ATOM 4353 N N . PHE B 1 298 ? 72.684 67.105 261.963 1.00 77.60 298 PHE B N 1
ATOM 4354 C CA . PHE B 1 298 ? 73.106 65.802 262.464 1.00 77.60 298 PHE B CA 1
ATOM 4355 C C . PHE B 1 298 ? 72.661 65.579 263.908 1.00 77.60 298 PHE B C 1
ATOM 4356 O O . PHE B 1 298 ? 72.863 66.434 264.771 1.00 77.60 298 PHE B O 1
ATOM 4364 N N . ALA B 1 299 ? 72.057 64.423 264.160 1.00 58.52 299 ALA B N 1
ATOM 4365 C CA . ALA B 1 299 ? 71.607 64.058 265.496 1.00 58.52 299 ALA B CA 1
ATOM 4366 C C . ALA B 1 299 ? 72.410 62.877 266.025 1.00 58.52 299 ALA B C 1
ATOM 4367 O O . ALA B 1 299 ? 72.868 62.029 265.256 1.00 58.52 299 ALA B O 1
ATOM 4369 N N . VAL B 1 300 ? 72.574 62.824 267.342 1.00 78.41 300 VAL B N 1
ATOM 4370 C CA . VAL B 1 300 ? 73.379 61.784 267.967 1.00 78.41 300 VAL B CA 1
ATOM 4371 C C . VAL B 1 300 ? 72.640 61.109 269.116 1.00 78.41 300 VAL B C 1
ATOM 4372 O O . VAL B 1 300 ? 72.118 61.777 270.008 1.00 78.41 300 VAL B O 1
ATOM 4376 N N . VAL B 1 301 ? 72.598 59.780 269.085 1.00 64.75 301 VAL B N 1
ATOM 4377 C CA . VAL B 1 301 ? 72.015 59.007 270.175 1.00 64.75 301 VAL B CA 1
ATOM 4378 C C . VAL B 1 301 ? 73.085 58.638 271.201 1.00 64.75 301 VAL B C 1
ATOM 4379 O O . VAL B 1 301 ? 73.935 57.784 270.946 1.00 64.75 301 VAL B O 1
ATOM 4383 N N . LYS B 1 302 ? 73.042 59.289 272.359 1.00 75.76 302 LYS B N 1
ATOM 4384 C CA . LYS B 1 302 ? 74.040 59.058 273.398 1.00 75.76 302 LYS B CA 1
ATOM 4385 C C . LYS B 1 302 ? 73.482 58.287 274.588 1.00 75.76 302 LYS B C 1
ATOM 4386 O O . LYS B 1 302 ? 72.353 58.517 275.018 1.00 75.76 302 LYS B O 1
ATOM 4392 N N . GLU B 1 303 ? 74.293 57.377 275.118 1.00 105.46 303 GLU B N 1
ATOM 4393 C CA . GLU B 1 303 ? 73.913 56.580 276.278 1.00 105.46 303 GLU B CA 1
ATOM 4394 C C . GLU B 1 303 ? 73.972 57.412 277.557 1.00 105.46 303 GLU B C 1
ATOM 4395 O O . GLU B 1 303 ? 74.791 58.323 277.681 1.00 105.46 303 GLU B O 1
ATOM 4401 N N . ASP C 1 4 ? 117.022 70.540 256.897 1.00 116.96 4 ASP C N 1
ATOM 4402 C CA . ASP C 1 4 ? 115.834 71.070 256.240 1.00 116.96 4 ASP C CA 1
ATOM 4403 C C . ASP C 1 4 ? 115.658 70.453 254.857 1.00 116.96 4 ASP C C 1
ATOM 4404 O O . ASP C 1 4 ? 116.496 69.673 254.406 1.00 116.96 4 ASP C O 1
ATOM 4409 N N . PHE C 1 5 ? 114.564 70.807 254.189 1.00 114.78 5 PHE C N 1
ATOM 4410 C CA . PHE C 1 5 ? 114.285 70.293 252.853 1.00 114.78 5 PHE C CA 1
ATOM 4411 C C . PHE C 1 5 ? 113.307 71.193 252.102 1.00 114.78 5 PHE C C 1
ATOM 4412 O O . PHE C 1 5 ? 113.024 72.313 252.526 1.00 114.78 5 PHE C O 1
ATOM 4420 N N . LEU C 1 6 ? 112.798 70.692 250.982 1.00 86.21 6 LEU C N 1
ATOM 4421 C CA . LEU C 1 6 ? 111.851 71.436 250.160 1.00 86.21 6 LEU C CA 1
ATOM 4422 C C . LEU C 1 6 ? 110.437 70.883 250.327 1.00 86.21 6 LEU C C 1
ATOM 4423 O O . LEU C 1 6 ? 110.108 69.823 249.793 1.00 86.21 6 LEU C O 1
ATOM 4428 N N . SER C 1 7 ? 109.604 71.606 251.070 1.00 84.08 7 SER C N 1
ATOM 4429 C CA . SER C 1 7 ? 108.259 71.136 251.391 1.00 84.08 7 SER C CA 1
ATOM 4430 C C . SER C 1 7 ? 107.207 71.675 250.426 1.00 84.08 7 SER C C 1
ATOM 4431 O O . SER C 1 7 ? 107.535 72.212 249.368 1.00 84.08 7 SER C O 1
ATOM 4434 N N . VAL C 1 8 ? 105.941 71.523 250.805 1.00 92.16 8 VAL C N 1
ATOM 4435 C CA . VAL C 1 8 ? 104.822 71.945 249.971 1.00 92.16 8 VAL C CA 1
ATOM 4436 C C . VAL C 1 8 ? 104.298 73.308 250.420 1.00 92.16 8 VAL C C 1
ATOM 4437 O O . VAL C 1 8 ? 103.674 74.035 249.645 1.00 92.16 8 VAL C O 1
ATOM 4441 N N . GLY C 1 9 ? 104.572 73.654 251.674 1.00 126.50 9 GLY C N 1
ATOM 4442 C CA . GLY C 1 9 ? 104.097 74.897 252.255 1.00 126.50 9 GLY C CA 1
ATOM 4443 C C . GLY C 1 9 ? 104.669 76.152 251.620 1.00 126.50 9 GLY C C 1
ATOM 4444 O O . GLY C 1 9 ? 104.173 77.254 251.854 1.00 126.50 9 GLY C O 1
ATOM 4445 N N . LYS C 1 10 ? 105.714 75.988 250.816 1.00 133.05 10 LYS C N 1
ATOM 4446 C CA . LYS C 1 10 ? 106.338 77.117 250.136 1.00 133.05 10 LYS C CA 1
ATOM 4447 C C . LYS C 1 10 ? 105.499 77.616 248.963 1.00 133.05 10 LYS C C 1
ATOM 4448 O O . LYS C 1 10 ? 105.436 78.817 248.701 1.00 133.05 10 LYS C O 1
ATOM 4454 N N . LEU C 1 11 ? 104.856 76.689 248.261 1.00 134.39 11 LEU C N 1
ATOM 4455 C CA . LEU C 1 11 ? 104.131 77.020 247.040 1.00 134.39 11 LEU C CA 1
ATOM 4456 C C . LEU C 1 11 ? 102.803 77.720 247.311 1.00 134.39 11 LEU C C 1
ATOM 4457 O O . LEU C 1 11 ? 102.351 78.531 246.501 1.00 134.39 11 LEU C O 1
ATOM 4462 N N . GLU C 1 12 ? 102.189 77.401 248.449 1.00 141.72 12 GLU C N 1
ATOM 4463 C CA . GLU C 1 12 ? 100.870 77.922 248.807 1.00 141.72 12 GLU C CA 1
ATOM 4464 C C . GLU C 1 12 ? 99.852 77.605 247.714 1.00 141.72 12 GLU C C 1
ATOM 4465 O O . GLU C 1 12 ? 99.222 78.502 247.155 1.00 141.72 12 GLU C O 1
ATOM 4471 N N . LEU C 1 13 ? 99.708 76.316 247.417 1.00 103.06 13 LEU C N 1
ATOM 4472 C CA . LEU C 1 13 ? 98.825 75.848 246.353 1.00 103.06 13 LEU C CA 1
ATOM 4473 C C . LEU C 1 13 ? 97.367 76.216 246.618 1.00 103.06 13 LEU C C 1
ATOM 4474 O O . LEU C 1 13 ? 96.874 76.048 247.734 1.00 103.06 13 LEU C O 1
ATOM 4479 N N . PRO C 1 14 ? 96.674 76.727 245.588 1.00 96.13 14 PRO C N 1
ATOM 4480 C CA . PRO C 1 14 ? 95.249 77.056 245.700 1.00 96.13 14 PRO C CA 1
ATOM 4481 C C . PRO C 1 14 ? 94.382 75.812 245.859 1.00 96.13 14 PRO C C 1
ATOM 4482 O O . PRO C 1 14 ? 94.654 74.785 245.236 1.00 96.13 14 PRO C O 1
ATOM 4486 N N . GLY C 1 15 ? 93.349 75.909 246.688 1.00 106.12 15 GLY C N 1
ATOM 4487 C CA . GLY C 1 15 ? 92.453 74.793 246.919 1.00 106.12 15 GLY C CA 1
ATOM 4488 C C . GLY C 1 15 ? 91.414 74.647 245.825 1.00 106.12 15 GLY C C 1
ATOM 4489 O O . GLY C 1 15 ? 91.427 75.386 244.841 1.00 106.12 15 GLY C O 1
ATOM 4490 N N . SER C 1 16 ? 90.510 73.689 245.998 1.00 125.70 16 SER C N 1
ATOM 4491 C CA . SER C 1 16 ? 89.454 73.451 245.022 1.00 125.70 16 SER C CA 1
ATOM 4492 C C . SER C 1 16 ? 88.108 73.956 245.529 1.00 125.70 16 SER C C 1
ATOM 4493 O O . SER C 1 16 ? 87.747 73.742 246.686 1.00 125.70 16 SER C O 1
ATOM 4496 N N . MET C 1 17 ? 87.370 74.629 244.653 1.00 108.46 17 MET C N 1
ATOM 4497 C CA . MET C 1 17 ? 86.051 75.146 244.996 1.00 108.46 17 MET C CA 1
ATOM 4498 C C . MET C 1 17 ? 84.978 74.074 244.846 1.00 108.46 17 MET C C 1
ATOM 4499 O O . MET C 1 17 ? 84.702 73.610 243.740 1.00 108.46 17 MET C O 1
ATOM 4504 N N . ILE C 1 18 ? 84.377 73.684 245.966 1.00 110.48 18 ILE C N 1
ATOM 4505 C CA . ILE C 1 18 ? 83.282 72.723 245.950 1.00 110.48 18 ILE C CA 1
ATOM 4506 C C . ILE C 1 18 ? 82.051 73.342 245.299 1.00 110.48 18 ILE C C 1
ATOM 4507 O O . ILE C 1 18 ? 81.354 72.695 244.516 1.00 110.48 18 ILE C O 1
ATOM 4512 N N . GLY C 1 19 ? 81.797 74.606 245.623 1.00 101.12 19 GLY C N 1
ATOM 4513 C CA . GLY C 1 19 ? 80.656 75.322 245.084 1.00 101.12 19 GLY C CA 1
ATOM 4514 C C . GLY C 1 19 ? 80.011 76.215 246.125 1.00 101.12 19 GLY C C 1
ATOM 4515 O O . GLY C 1 19 ? 80.617 76.530 247.149 1.00 101.12 19 GLY C O 1
ATOM 4516 N N . ALA C 1 20 ? 78.775 76.625 245.863 1.00 105.12 20 ALA C N 1
ATOM 4517 C CA . ALA C 1 20 ? 78.040 77.472 246.792 1.00 105.12 20 ALA C CA 1
ATOM 4518 C C . ALA C 1 20 ? 76.648 76.903 247.047 1.00 105.12 20 ALA C C 1
ATOM 4519 O O . ALA C 1 20 ? 75.800 76.886 246.155 1.00 105.12 20 ALA C O 1
ATOM 4521 N N . VAL C 1 21 ? 76.423 76.433 248.270 1.00 97.02 21 VAL C N 1
ATOM 4522 C CA . VAL C 1 21 ? 75.170 75.774 248.622 1.00 97.02 21 VAL C CA 1
ATOM 4523 C C . VAL C 1 21 ? 74.504 76.453 249.817 1.00 97.02 21 VAL C C 1
ATOM 4524 O O . VAL C 1 21 ? 75.182 76.896 250.744 1.00 97.02 21 VAL C O 1
ATOM 4528 N N . ARG C 1 22 ? 73.176 76.541 249.789 1.00 103.60 22 ARG C N 1
ATOM 4529 C CA . ARG C 1 22 ? 72.425 77.074 250.920 1.00 103.60 22 ARG C CA 1
ATOM 4530 C C . ARG C 1 22 ? 72.520 76.121 252.107 1.00 103.60 22 ARG C C 1
ATOM 4531 O O . ARG C 1 22 ? 72.766 74.928 251.935 1.00 103.60 22 ARG C O 1
ATOM 4539 N N . ASP C 1 23 ? 72.320 76.652 253.308 1.00 90.16 23 ASP C N 1
ATOM 4540 C CA . ASP C 1 23 ? 72.382 75.842 254.519 1.00 90.16 23 ASP C CA 1
ATOM 4541 C C . ASP C 1 23 ? 71.170 74.920 254.611 1.00 90.16 23 ASP C C 1
ATOM 4542 O O . ASP C 1 23 ? 71.310 73.713 254.810 1.00 90.16 23 ASP C O 1
ATOM 4547 N N . ARG C 1 24 ? 69.981 75.495 254.464 1.00 87.94 24 ARG C N 1
ATOM 4548 C CA . ARG C 1 24 ? 68.744 74.729 254.548 1.00 87.94 24 ARG C CA 1
ATOM 4549 C C . ARG C 1 24 ? 67.789 75.085 253.416 1.00 87.94 24 ARG C C 1
ATOM 4550 O O . ARG C 1 24 ? 68.002 76.061 252.696 1.00 87.94 24 ARG C O 1
ATOM 4558 N N . ALA C 1 25 ? 66.737 74.287 253.262 1.00 143.93 25 ALA C N 1
ATOM 4559 C CA . ALA C 1 25 ? 65.722 74.550 252.251 1.00 143.93 25 ALA C CA 1
ATOM 4560 C C . ALA C 1 25 ? 64.996 75.855 252.557 1.00 143.93 25 ALA C C 1
ATOM 4561 O O . ALA C 1 25 ? 64.910 76.271 253.712 1.00 143.93 25 ALA C O 1
ATOM 4563 N N . ILE C 1 26 ? 64.475 76.498 251.518 1.00 151.62 26 ILE C N 1
ATOM 4564 C CA . ILE C 1 26 ? 63.847 77.804 251.669 1.00 151.62 26 ILE C CA 1
ATOM 4565 C C . ILE C 1 26 ? 62.394 77.710 252.129 1.00 151.62 26 ILE C C 1
ATOM 4566 O O . ILE C 1 26 ? 61.570 77.055 251.490 1.00 151.62 26 ILE C O 1
ATOM 4571 N N . ASP C 1 27 ? 62.089 78.370 253.242 1.00 148.88 27 ASP C N 1
ATOM 4572 C CA . ASP C 1 27 ? 60.718 78.472 253.724 1.00 148.88 27 ASP C CA 1
ATOM 4573 C C . ASP C 1 27 ? 60.098 79.766 253.211 1.00 148.88 27 ASP C C 1
ATOM 4574 O O . ASP C 1 27 ? 60.504 80.857 253.611 1.00 148.88 27 ASP C O 1
ATOM 4579 N N . SER C 1 28 ? 59.117 79.643 252.323 1.00 138.75 28 SER C N 1
ATOM 4580 C CA . SER C 1 28 ? 58.536 80.808 251.665 1.00 138.75 28 SER C CA 1
ATOM 4581 C C . SER C 1 28 ? 57.147 81.157 252.192 1.00 138.75 28 SER C C 1
ATOM 4582 O O . SER C 1 28 ? 56.537 82.131 251.752 1.00 138.75 28 SER C O 1
ATOM 4585 N N . GLY C 1 29 ? 56.649 80.361 253.133 1.00 123.13 29 GLY C N 1
ATOM 4586 C CA . GLY C 1 29 ? 55.345 80.611 253.719 1.00 123.13 29 GLY C CA 1
ATOM 4587 C C . GLY C 1 29 ? 54.339 79.521 253.405 1.00 123.13 29 GLY C C 1
ATOM 4588 O O . GLY C 1 29 ? 54.626 78.600 252.641 1.00 123.13 29 GLY C O 1
ATOM 4589 N N . VAL C 1 30 ? 53.151 79.630 253.991 1.00 120.02 30 VAL C N 1
ATOM 4590 C CA . VAL C 1 30 ? 52.127 78.603 253.828 1.00 120.02 30 VAL C CA 1
ATOM 4591 C C . VAL C 1 30 ? 50.801 79.151 253.316 1.00 120.02 30 VAL C C 1
ATOM 4592 O O . VAL C 1 30 ? 49.915 78.385 252.942 1.00 120.02 30 VAL C O 1
ATOM 4596 N N . LEU C 1 31 ? 50.669 80.473 253.286 1.00 107.71 31 LEU C N 1
ATOM 4597 C CA . LEU C 1 31 ? 49.398 81.098 252.933 1.00 107.71 31 LEU C CA 1
ATOM 4598 C C . LEU C 1 31 ? 49.034 80.902 251.461 1.00 107.71 31 LEU C C 1
ATOM 4599 O O . LEU C 1 31 ? 47.967 81.327 251.019 1.00 107.71 31 LEU C O 1
ATOM 4604 N N . ALA C 1 32 ? 49.918 80.257 250.706 1.00 114.10 32 ALA C N 1
ATOM 4605 C CA . ALA C 1 32 ? 49.639 79.936 249.312 1.00 114.10 32 ALA C CA 1
ATOM 4606 C C . ALA C 1 32 ? 48.788 78.673 249.205 1.00 114.10 32 ALA C C 1
ATOM 4607 O O . ALA C 1 32 ? 47.994 78.526 248.277 1.00 114.10 32 ALA C O 1
ATOM 4609 N N . LYS C 1 33 ? 48.959 77.765 250.162 1.00 128.86 33 LYS C N 1
ATOM 4610 C CA . LYS C 1 33 ? 48.218 76.507 250.167 1.00 128.86 33 LYS C CA 1
ATOM 4611 C C . LYS C 1 33 ? 46.844 76.656 250.809 1.00 128.86 33 LYS C C 1
ATOM 4612 O O . LYS C 1 33 ? 45.860 76.091 250.331 1.00 128.86 33 LYS C O 1
ATOM 4618 N N . LEU C 1 34 ? 46.785 77.416 251.897 1.00 124.35 34 LEU C N 1
ATOM 4619 C CA . LEU C 1 34 ? 45.553 77.567 252.664 1.00 124.35 34 LEU C CA 1
ATOM 4620 C C . LEU C 1 34 ? 44.487 78.356 251.907 1.00 124.35 34 LEU C C 1
ATOM 4621 O O . LEU C 1 34 ? 43.401 77.843 251.638 1.00 124.35 34 LEU C O 1
ATOM 4626 N N . SER C 1 35 ? 44.797 79.604 251.571 1.00 96.03 35 SER C N 1
ATOM 4627 C CA . SER C 1 35 ? 43.853 80.458 250.856 1.00 96.03 35 SER C CA 1
ATOM 4628 C C . SER C 1 35 ? 44.460 80.994 249.564 1.00 96.03 35 SER C C 1
ATOM 4629 O O . SER C 1 35 ? 45.538 81.588 249.581 1.00 96.03 35 SER C O 1
ATOM 4632 N N . PRO C 1 36 ? 43.764 80.787 248.435 1.00 109.94 36 PRO C N 1
ATOM 4633 C CA . PRO C 1 36 ? 44.242 81.243 247.125 1.00 109.94 36 PRO C CA 1
ATOM 4634 C C . PRO C 1 36 ? 44.332 82.764 247.044 1.00 109.94 36 PRO C C 1
ATOM 4635 O O . PRO C 1 36 ? 43.540 83.460 247.680 1.00 109.94 36 PRO C O 1
ATOM 4639 N N . GLU C 1 37 ? 45.289 83.267 246.271 1.00 98.49 37 GLU C N 1
ATOM 4640 C CA . GLU C 1 37 ? 45.492 84.706 246.145 1.00 98.49 37 GLU C CA 1
ATOM 4641 C C . GLU C 1 37 ? 44.377 85.360 245.335 1.00 98.49 37 GLU C C 1
ATOM 4642 O O . GLU C 1 37 ? 43.907 84.805 244.341 1.00 98.49 37 GLU C O 1
ATOM 4648 N N . GLN C 1 38 ? 43.956 86.541 245.775 1.00 91.53 38 GLN C N 1
ATOM 4649 C CA . GLN C 1 38 ? 42.938 87.314 245.074 1.00 91.53 38 GLN C CA 1
ATOM 4650 C C . GLN C 1 38 ? 43.507 88.660 244.642 1.00 91.53 38 GLN C C 1
ATOM 4651 O O . GLN C 1 38 ? 43.283 89.673 245.305 1.00 91.53 38 GLN C O 1
ATOM 4657 N N . PRO C 1 39 ? 44.248 88.672 243.524 1.00 112.94 39 PRO C N 1
ATOM 4658 C CA . PRO C 1 39 ? 44.937 89.877 243.050 1.00 112.94 39 PRO C CA 1
ATOM 4659 C C . PRO C 1 39 ? 43.982 90.956 242.549 1.00 112.94 39 PRO C C 1
ATOM 4660 O O . PRO C 1 39 ? 43.271 90.755 241.564 1.00 112.94 39 PRO C O 1
ATOM 4664 N N . THR C 1 40 ? 43.973 92.094 243.235 1.00 100.12 40 THR C N 1
ATOM 4665 C CA . THR C 1 40 ? 43.175 93.238 242.819 1.00 100.12 40 THR C CA 1
ATOM 4666 C C . THR C 1 40 ? 44.086 94.392 242.419 1.00 100.12 40 THR C C 1
ATOM 4667 O O . THR C 1 40 ? 45.307 94.298 242.546 1.00 100.12 40 THR C O 1
ATOM 4671 N N . ILE C 1 41 ? 43.493 95.478 241.935 1.00 118.60 41 ILE C N 1
ATOM 4672 C CA . ILE C 1 41 ? 44.262 96.663 241.579 1.00 118.60 41 ILE C CA 1
ATOM 4673 C C . ILE C 1 41 ? 44.658 97.437 242.832 1.00 118.60 41 ILE C C 1
ATOM 4674 O O . ILE C 1 41 ? 44.243 97.092 243.938 1.00 118.60 41 ILE C O 1
ATOM 4679 N N . PHE C 1 42 ? 45.462 98.480 242.657 1.00 108.83 42 PHE C N 1
ATOM 4680 C CA . PHE C 1 42 ? 45.935 99.267 243.789 1.00 108.83 42 PHE C CA 1
ATOM 4681 C C . PHE C 1 42 ? 44.799 100.060 244.426 1.00 108.83 42 PHE C C 1
ATOM 4682 O O . PHE C 1 42 ? 43.963 100.633 243.728 1.00 108.83 42 PHE C O 1
ATOM 4690 N N . GLY C 1 43 ? 44.780 100.091 245.755 1.00 87.85 43 GLY C N 1
ATOM 4691 C CA . GLY C 1 43 ? 43.756 100.811 246.490 1.00 87.85 43 GLY C CA 1
ATOM 4692 C C . GLY C 1 43 ? 43.235 100.032 247.684 1.00 87.85 43 GLY C C 1
ATOM 4693 O O . GLY C 1 43 ? 43.258 98.801 247.681 1.00 87.85 43 GLY C O 1
ATOM 4694 N N . PRO C 1 44 ? 42.763 100.750 248.718 1.00 98.09 44 PRO C N 1
ATOM 4695 C CA . PRO C 1 44 ? 42.217 100.137 249.935 1.00 98.09 44 PRO C CA 1
ATOM 4696 C C . PRO C 1 44 ? 41.014 99.250 249.641 1.00 98.09 44 PRO C C 1
ATOM 4697 O O . PRO C 1 44 ? 39.941 99.752 249.315 1.00 98.09 44 PRO C O 1
ATOM 4701 N N . VAL C 1 45 ? 41.201 97.940 249.766 1.00 84.59 45 VAL C N 1
ATOM 4702 C CA . VAL C 1 45 ? 40.167 96.983 249.394 1.00 84.59 45 VAL C CA 1
ATOM 4703 C C . VAL C 1 45 ? 39.127 96.816 250.507 1.00 84.59 45 VAL C C 1
ATOM 4704 O O . VAL C 1 45 ? 39.453 96.870 251.693 1.00 84.59 45 VAL C O 1
ATOM 4708 N N . LYS C 1 46 ? 37.868 96.644 250.114 1.00 109.99 46 LYS C N 1
ATOM 4709 C CA . LYS C 1 46 ? 36.783 96.436 251.069 1.00 109.99 46 LYS C CA 1
ATOM 4710 C C . LYS C 1 46 ? 35.932 95.233 250.666 1.00 109.99 46 LYS C C 1
ATOM 4711 O O . LYS C 1 46 ? 36.033 94.740 249.542 1.00 109.99 46 LYS C O 1
ATOM 4717 N N . GLY C 1 47 ? 35.096 94.765 251.589 1.00 105.92 47 GLY C N 1
ATOM 4718 C CA . GLY C 1 47 ? 34.224 93.632 251.334 1.00 105.92 47 GLY C CA 1
ATOM 4719 C C . GLY C 1 47 ? 33.244 93.389 252.465 1.00 105.92 47 GLY C C 1
ATOM 4720 O O . GLY C 1 47 ? 33.541 93.663 253.626 1.00 105.92 47 GLY C O 1
ATOM 4721 N N . ALA C 1 48 ? 32.068 92.873 252.124 1.00 96.78 48 ALA C N 1
ATOM 4722 C CA . ALA C 1 48 ? 31.042 92.583 253.121 1.00 96.78 48 ALA C CA 1
ATOM 4723 C C . ALA C 1 48 ? 30.923 91.082 253.368 1.00 96.78 48 ALA C C 1
ATOM 4724 O O . ALA C 1 48 ? 31.041 90.283 252.438 1.00 96.78 48 ALA C O 1
ATOM 4726 N N . VAL C 1 49 ? 30.698 90.700 254.622 1.00 131.27 49 VAL C N 1
ATOM 4727 C CA . VAL C 1 49 ? 30.561 89.291 254.978 1.00 131.27 49 VAL C CA 1
ATOM 4728 C C . VAL C 1 49 ? 29.302 89.025 255.802 1.00 131.27 49 VAL C C 1
ATOM 4729 O O . VAL C 1 49 ? 28.824 89.893 256.536 1.00 131.27 49 VAL C O 1
ATOM 4733 N N . PHE C 1 50 ? 28.770 87.815 255.667 1.00 126.42 50 PHE C N 1
ATOM 4734 C CA . PHE C 1 50 ? 27.590 87.399 256.413 1.00 126.42 50 PHE C CA 1
ATOM 4735 C C . PHE C 1 50 ? 27.896 86.101 257.147 1.00 126.42 50 PHE C C 1
ATOM 4736 O O . PHE C 1 50 ? 28.331 85.126 256.536 1.00 126.42 50 PHE C O 1
ATOM 4744 N N . SER C 1 51 ? 27.676 86.101 258.459 1.00 167.89 51 SER C N 1
ATOM 4745 C CA . SER C 1 51 ? 28.042 84.971 259.309 1.00 167.89 51 SER C CA 1
ATOM 4746 C C . SER C 1 51 ? 27.346 83.685 258.873 1.00 167.89 51 SER C C 1
ATOM 4747 O O . SER C 1 51 ? 28.001 82.689 258.567 1.00 167.89 51 SER C O 1
ATOM 4750 N N . GLY C 1 52 ? 26.017 83.710 258.845 1.00 131.63 52 GLY C N 1
ATOM 4751 C CA . GLY C 1 52 ? 25.257 82.576 258.354 1.00 131.63 52 GLY C CA 1
ATOM 4752 C C . GLY C 1 52 ? 24.216 82.032 259.313 1.00 131.63 52 GLY C C 1
ATOM 4753 O O . GLY C 1 52 ? 24.462 81.911 260.514 1.00 131.63 52 GLY C O 1
ATOM 4754 N N . VAL C 1 53 ? 23.048 81.712 258.759 1.00 120.74 53 VAL C N 1
ATOM 4755 C CA . VAL C 1 53 ? 21.948 81.067 259.477 1.00 120.74 53 VAL C CA 1
ATOM 4756 C C . VAL C 1 53 ? 21.401 81.875 260.654 1.00 120.74 53 VAL C C 1
ATOM 4757 O O . VAL C 1 53 ? 22.012 81.930 261.722 1.00 120.74 53 VAL C O 1
ATOM 4761 N N . PRO C 1 54 ? 20.233 82.504 260.455 1.00 120.59 54 PRO C N 1
ATOM 4762 C CA . PRO C 1 54 ? 19.495 83.153 261.540 1.00 120.59 54 PRO C CA 1
ATOM 4763 C C . PRO C 1 54 ? 18.618 82.153 262.291 1.00 120.59 54 PRO C C 1
ATOM 4764 O O . PRO C 1 54 ? 18.727 80.948 262.061 1.00 120.59 54 PRO C O 1
ATOM 4768 N N . ARG C 1 55 ? 17.757 82.652 263.172 1.00 110.68 55 ARG C N 1
ATOM 4769 C CA . ARG C 1 55 ? 16.878 81.791 263.954 1.00 110.68 55 ARG C CA 1
ATOM 4770 C C . ARG C 1 55 ? 15.462 81.787 263.382 1.00 110.68 55 ARG C C 1
ATOM 4771 O O . ARG C 1 55 ? 15.011 82.782 262.815 1.00 110.68 55 ARG C O 1
ATOM 4779 N N . ALA C 1 56 ? 14.765 80.666 263.535 1.00 75.80 56 ALA C N 1
ATOM 4780 C CA . ALA C 1 56 ? 13.396 80.541 263.046 1.00 75.80 56 ALA C CA 1
ATOM 4781 C C . ALA C 1 56 ? 12.438 80.218 264.188 1.00 75.80 56 ALA C C 1
ATOM 4782 O O . ALA C 1 56 ? 12.480 79.126 264.751 1.00 75.80 56 ALA C O 1
ATOM 4784 N N . LYS C 1 57 ? 11.566 81.164 264.521 1.00 105.45 57 LYS C N 1
ATOM 4785 C CA . LYS C 1 57 ? 10.676 81.000 265.666 1.00 105.45 57 LYS C CA 1
ATOM 4786 C C . LYS C 1 57 ? 9.398 80.237 265.327 1.00 105.45 57 LYS C C 1
ATOM 4787 O O . LYS C 1 57 ? 8.805 80.430 264.266 1.00 105.45 57 LYS C O 1
ATOM 4793 N N . ILE C 1 58 ? 8.985 79.369 266.245 1.00 103.93 58 ILE C N 1
ATOM 4794 C CA . ILE C 1 58 ? 7.731 78.638 266.121 1.00 103.93 58 ILE C CA 1
ATOM 4795 C C . ILE C 1 58 ? 6.592 79.428 266.762 1.00 103.93 58 ILE C C 1
ATOM 4796 O O . ILE C 1 58 ? 6.687 79.846 267.917 1.00 103.93 58 ILE C O 1
ATOM 4801 N N . VAL C 1 59 ? 5.518 79.638 266.006 1.00 95.48 59 VAL C N 1
ATOM 4802 C CA . VAL C 1 59 ? 4.387 80.422 266.490 1.00 95.48 59 VAL C CA 1
ATOM 4803 C C . VAL C 1 59 ? 3.066 79.670 266.369 1.00 95.48 59 VAL C C 1
ATOM 4804 O O . VAL C 1 59 ? 2.948 78.716 265.600 1.00 95.48 59 VAL C O 1
ATOM 4808 N N . GLY C 1 60 ? 2.075 80.109 267.137 1.00 103.16 60 GLY C N 1
ATOM 4809 C CA . GLY C 1 60 ? 0.736 79.561 267.048 1.00 103.16 60 GLY C CA 1
ATOM 4810 C C . GLY C 1 60 ? -0.157 80.490 266.250 1.00 103.16 60 GLY C C 1
ATOM 4811 O O . GLY C 1 60 ? 0.186 81.653 266.037 1.00 103.16 60 GLY C O 1
ATOM 4812 N N . GLU C 1 61 ? -1.301 79.981 265.803 1.00 105.43 61 GLU C N 1
ATOM 4813 C CA . GLU C 1 61 ? -2.226 80.783 265.009 1.00 105.43 61 GLU C CA 1
ATOM 4814 C C . GLU C 1 61 ? -2.877 81.870 265.856 1.00 105.43 61 GLU C C 1
ATOM 4815 O O . GLU C 1 61 ? -3.617 81.582 266.797 1.00 105.43 61 GLU C O 1
ATOM 4821 N N . GLY C 1 62 ? -2.593 83.121 265.511 1.00 77.75 62 GLY C N 1
ATOM 4822 C CA . GLY C 1 62 ? -3.090 84.255 266.265 1.00 77.75 62 GLY C CA 1
ATOM 4823 C C . GLY C 1 62 ? -1.969 84.979 266.985 1.00 77.75 62 GLY C C 1
ATOM 4824 O O . GLY C 1 62 ? -2.126 86.125 267.405 1.00 77.75 62 GLY C O 1
ATOM 4825 N N . GLU C 1 63 ? -0.832 84.304 267.127 1.00 68.44 63 GLU C N 1
ATOM 4826 C CA . GLU C 1 63 ? 0.327 84.889 267.789 1.00 68.44 63 GLU C CA 1
ATOM 4827 C C . GLU C 1 63 ? 1.177 85.681 266.801 1.00 68.44 63 GLU C C 1
ATOM 4828 O O . GLU C 1 63 ? 1.181 85.397 265.604 1.00 68.44 63 GLU C O 1
ATOM 4834 N N . VAL C 1 64 ? 1.896 86.675 267.313 1.00 74.50 64 VAL C N 1
ATOM 4835 C CA . VAL C 1 64 ? 2.686 87.570 266.476 1.00 74.50 64 VAL C CA 1
ATOM 4836 C C . VAL C 1 64 ? 3.942 86.903 265.927 1.00 74.50 64 VAL C C 1
ATOM 4837 O O . VAL C 1 64 ? 4.759 86.379 266.683 1.00 74.50 64 VAL C O 1
ATOM 4841 N N . LYS C 1 65 ? 4.085 86.928 264.605 1.00 56.74 65 LYS C N 1
ATOM 4842 C CA . LYS C 1 65 ? 5.290 86.440 263.947 1.00 56.74 65 LYS C CA 1
ATOM 4843 C C . LYS C 1 65 ? 6.402 87.482 264.065 1.00 56.74 65 LYS C C 1
ATOM 4844 O O . LYS C 1 65 ? 6.325 88.547 263.454 1.00 56.74 65 LYS C O 1
ATOM 4850 N N . PRO C 1 66 ? 7.441 87.174 264.857 1.00 87.61 66 PRO C N 1
ATOM 4851 C CA . PRO C 1 66 ? 8.508 88.129 265.171 1.00 87.61 66 PRO C CA 1
ATOM 4852 C C . PRO C 1 66 ? 9.580 88.212 264.088 1.00 87.61 66 PRO C C 1
ATOM 4853 O O . PRO C 1 66 ? 9.675 87.328 263.237 1.00 87.61 66 PRO C O 1
ATOM 4857 N N . SER C 1 67 ? 10.381 89.272 264.131 1.00 107.37 67 SER C N 1
ATOM 4858 C CA . SER C 1 67 ? 11.474 89.449 263.185 1.00 107.37 67 SER C CA 1
ATOM 4859 C C . SER C 1 67 ? 12.803 89.080 263.829 1.00 107.37 67 SER C C 1
ATOM 4860 O O . SER C 1 67 ? 13.041 89.387 264.997 1.00 107.37 67 SER C O 1
ATOM 4863 N N . ALA C 1 68 ? 13.666 88.419 263.067 1.00 127.31 68 ALA C N 1
ATOM 4864 C CA . ALA C 1 68 ? 14.986 88.051 263.561 1.00 127.31 68 ALA C CA 1
ATOM 4865 C C . ALA C 1 68 ? 16.034 89.054 263.093 1.00 127.31 68 ALA C C 1
ATOM 4866 O O . ALA C 1 68 ? 15.791 89.838 262.176 1.00 127.31 68 ALA C O 1
ATOM 4868 N N . SER C 1 69 ? 17.199 89.027 263.731 1.00 178.20 69 SER C N 1
ATOM 4869 C CA . SER C 1 69 ? 18.287 89.922 263.362 1.00 178.20 69 SER C CA 1
ATOM 4870 C C . SER C 1 69 ? 19.149 89.301 262.270 1.00 178.20 69 SER C C 1
ATOM 4871 O O . SER C 1 69 ? 18.976 88.134 261.918 1.00 178.20 69 SER C O 1
ATOM 4874 N N . VAL C 1 70 ? 20.075 90.088 261.734 1.00 121.46 70 VAL C N 1
ATOM 4875 C CA . VAL C 1 70 ? 20.968 89.608 260.688 1.00 121.46 70 VAL C CA 1
ATOM 4876 C C . VAL C 1 70 ? 22.380 90.152 260.892 1.00 121.46 70 VAL C C 1
ATOM 4877 O O . VAL C 1 70 ? 22.572 91.348 261.117 1.00 121.46 70 VAL C O 1
ATOM 4881 N N . ASP C 1 71 ? 23.366 89.262 260.830 1.00 165.42 71 ASP C N 1
ATOM 4882 C CA . ASP C 1 71 ? 24.758 89.650 261.014 1.00 165.42 71 ASP C CA 1
ATOM 4883 C C . ASP C 1 71 ? 25.423 90.005 259.690 1.00 165.42 71 ASP C C 1
ATOM 4884 O O . ASP C 1 71 ? 25.624 89.146 258.833 1.00 165.42 71 ASP C O 1
ATOM 4889 N N . VAL C 1 72 ? 25.760 91.280 259.532 1.00 145.44 72 VAL C N 1
ATOM 4890 C CA . VAL C 1 72 ? 26.478 91.744 258.354 1.00 145.44 72 VAL C CA 1
ATOM 4891 C C . VAL C 1 72 ? 27.674 92.595 258.769 1.00 145.44 72 VAL C C 1
ATOM 4892 O O . VAL C 1 72 ? 27.523 93.612 259.444 1.00 145.44 72 VAL C O 1
ATOM 4896 N N . SER C 1 73 ? 28.868 92.164 258.377 1.00 135.56 73 SER C N 1
ATOM 4897 C CA . SER C 1 73 ? 30.082 92.906 258.703 1.00 135.56 73 SER C CA 1
ATOM 4898 C C . SER C 1 73 ? 30.771 93.398 257.435 1.00 135.56 73 SER C C 1
ATOM 4899 O O . SER C 1 73 ? 30.422 92.990 256.329 1.00 135.56 73 SER C O 1
ATOM 4902 N N . ALA C 1 74 ? 31.743 94.288 257.606 1.00 116.41 74 ALA C N 1
ATOM 4903 C CA . ALA C 1 74 ? 32.487 94.836 256.481 1.00 116.41 74 ALA C CA 1
ATOM 4904 C C . ALA C 1 74 ? 33.945 95.049 256.853 1.00 116.41 74 ALA C C 1
ATOM 4905 O O . ALA C 1 74 ? 34.256 95.851 257.732 1.00 116.41 74 ALA C O 1
ATOM 4907 N N . PHE C 1 75 ? 34.836 94.336 256.172 1.00 97.91 75 PHE C N 1
ATOM 4908 C CA . PHE C 1 75 ? 36.264 94.487 256.422 1.00 97.91 75 PHE C CA 1
ATOM 4909 C C . PHE C 1 75 ? 36.908 95.482 255.460 1.00 97.91 75 PHE C C 1
ATOM 4910 O O . PHE C 1 75 ? 36.382 95.755 254.380 1.00 97.91 75 PHE C O 1
ATOM 4918 N N . THR C 1 76 ? 38.056 96.017 255.862 1.00 120.91 76 THR C N 1
ATOM 4919 C CA . THR C 1 76 ? 38.797 96.955 255.029 1.00 120.91 76 THR C CA 1
ATOM 4920 C C . THR C 1 76 ? 40.302 96.789 255.221 1.00 120.91 76 THR C C 1
ATOM 4921 O O . THR C 1 76 ? 40.810 96.842 256.342 1.00 120.91 76 THR C O 1
ATOM 4925 N N . ALA C 1 77 ? 41.012 96.574 254.118 1.00 86.02 77 ALA C N 1
ATOM 4926 C CA . ALA C 1 77 ? 42.461 96.432 254.165 1.00 86.02 77 ALA C CA 1
ATOM 4927 C C . ALA C 1 77 ? 43.143 97.484 253.303 1.00 86.02 77 ALA C C 1
ATOM 4928 O O . ALA C 1 77 ? 42.898 97.570 252.099 1.00 86.02 77 ALA C O 1
ATOM 4930 N N . GLN C 1 78 ? 43.999 98.285 253.926 1.00 89.68 78 GLN C N 1
ATOM 4931 C CA . GLN C 1 78 ? 44.783 99.268 253.193 1.00 89.68 78 GLN C CA 1
ATOM 4932 C C . GLN C 1 78 ? 46.126 98.666 252.789 1.00 89.68 78 GLN C C 1
ATOM 4933 O O . GLN C 1 78 ? 46.835 98.103 253.624 1.00 89.68 78 GLN C O 1
ATOM 4939 N N . PRO C 1 79 ? 46.470 98.778 251.496 1.00 76.08 79 PRO C N 1
ATOM 4940 C CA . PRO C 1 79 ? 47.633 98.126 250.882 1.00 76.08 79 PRO C CA 1
ATOM 4941 C C . PRO C 1 79 ? 48.947 98.466 251.573 1.00 76.08 79 PRO C C 1
ATOM 4942 O O . PRO C 1 79 ? 49.179 99.629 251.898 1.00 76.08 79 PRO C O 1
ATOM 4946 N N . ILE C 1 80 ? 49.791 97.463 251.795 1.00 89.77 80 ILE C N 1
ATOM 4947 C CA . ILE C 1 80 ? 51.111 97.703 252.368 1.00 89.77 80 ILE C CA 1
ATOM 4948 C C . ILE C 1 80 ? 52.201 97.204 251.429 1.00 89.77 80 ILE C C 1
ATOM 4949 O O . ILE C 1 80 ? 52.060 96.160 250.786 1.00 89.77 80 ILE C O 1
ATOM 4954 N N . LYS C 1 81 ? 53.288 97.962 251.339 1.00 75.12 81 LYS C N 1
ATOM 4955 C CA . LYS C 1 81 ? 54.395 97.570 250.482 1.00 75.12 81 LYS C CA 1
ATOM 4956 C C . LYS C 1 81 ? 55.576 97.073 251.308 1.00 75.12 81 LYS C C 1
ATOM 4957 O O . LYS C 1 81 ? 56.088 97.774 252.181 1.00 75.12 81 LYS C O 1
ATOM 4963 N N . VAL C 1 82 ? 55.989 95.842 251.035 1.00 72.45 82 VAL C N 1
ATOM 4964 C CA . VAL C 1 82 ? 57.178 95.284 251.655 1.00 72.45 82 VAL C CA 1
ATOM 4965 C C . VAL C 1 82 ? 58.354 95.405 250.689 1.00 72.45 82 VAL C C 1
ATOM 4966 O O . VAL C 1 82 ? 58.177 95.399 249.467 1.00 72.45 82 VAL C O 1
ATOM 4970 N N . VAL C 1 83 ? 59.555 95.534 251.238 1.00 72.15 83 VAL C N 1
ATOM 4971 C CA . VAL C 1 83 ? 60.742 95.699 250.415 1.00 72.15 83 VAL C CA 1
ATOM 4972 C C . VAL C 1 83 ? 61.987 95.224 251.147 1.00 72.15 83 VAL C C 1
ATOM 4973 O O . VAL C 1 83 ? 62.200 95.554 252.313 1.00 72.15 83 VAL C O 1
ATOM 4977 N N . THR C 1 84 ? 62.799 94.432 250.456 1.00 72.33 84 THR C N 1
ATOM 4978 C CA . THR C 1 84 ? 64.057 93.960 251.018 1.00 72.33 84 THR C CA 1
ATOM 4979 C C . THR C 1 84 ? 65.216 94.235 250.061 1.00 72.33 84 THR C C 1
ATOM 4980 O O . THR C 1 84 ? 65.103 94.025 248.853 1.00 72.33 84 THR C O 1
ATOM 4984 N N . GLN C 1 85 ? 66.327 94.719 250.607 1.00 68.15 85 GLN C N 1
ATOM 4985 C CA . GLN C 1 85 ? 67.482 95.075 249.791 1.00 68.15 85 GLN C CA 1
ATOM 4986 C C . GLN C 1 85 ? 68.778 94.494 250.340 1.00 68.15 85 GLN C C 1
ATOM 4987 O O . GLN C 1 85 ? 68.905 94.257 251.541 1.00 68.15 85 GLN C O 1
ATOM 4993 N N . GLN C 1 86 ? 69.739 94.267 249.449 1.00 64.10 86 GLN C N 1
ATOM 4994 C CA . GLN C 1 86 ? 71.046 93.749 249.844 1.00 64.10 86 GLN C CA 1
ATOM 4995 C C . GLN C 1 86 ? 72.173 94.423 249.070 1.00 64.10 86 GLN C C 1
ATOM 4996 O O . GLN C 1 86 ? 72.128 94.515 247.841 1.00 64.10 86 GLN C O 1
ATOM 5002 N N . ARG C 1 87 ? 73.183 94.889 249.797 1.00 52.62 87 ARG C N 1
ATOM 5003 C CA . ARG C 1 87 ? 74.336 95.543 249.189 1.00 52.62 87 ARG C CA 1
ATOM 5004 C C . ARG C 1 87 ? 75.419 94.528 248.828 1.00 52.62 87 ARG C C 1
ATOM 5005 O O . ARG C 1 87 ? 75.917 93.802 249.690 1.00 52.62 87 ARG C O 1
ATOM 5013 N N . VAL C 1 88 ? 75.776 94.482 247.548 1.00 56.33 88 VAL C N 1
ATOM 5014 C CA . VAL C 1 88 ? 76.762 93.527 247.054 1.00 56.33 88 VAL C CA 1
ATOM 5015 C C . VAL C 1 88 ? 77.919 94.238 246.365 1.00 56.33 88 VAL C C 1
ATOM 5016 O O . VAL C 1 88 ? 77.701 95.062 245.480 1.00 56.33 88 VAL C O 1
ATOM 5020 N N . SER C 1 89 ? 79.146 93.912 246.763 1.00 62.95 89 SER C N 1
ATOM 5021 C CA . SER C 1 89 ? 80.332 94.521 246.167 1.00 62.95 89 SER C CA 1
ATOM 5022 C C . SER C 1 89 ? 80.437 94.204 244.677 1.00 62.95 89 SER C C 1
ATOM 5023 O O . SER C 1 89 ? 80.119 93.095 244.247 1.00 62.95 89 SER C O 1
ATOM 5026 N N . ASP C 1 90 ? 80.886 95.182 243.895 1.00 98.78 90 ASP C N 1
ATOM 5027 C CA . ASP C 1 90 ? 81.016 95.010 242.450 1.00 98.78 90 ASP C CA 1
ATOM 5028 C C . ASP C 1 90 ? 82.165 94.063 242.113 1.00 98.78 90 ASP C C 1
ATOM 5029 O O . ASP C 1 90 ? 82.223 93.509 241.015 1.00 98.78 90 ASP C O 1
ATOM 5034 N N . GLU C 1 91 ? 83.079 93.889 243.062 1.00 89.30 91 GLU C N 1
ATOM 5035 C CA . GLU C 1 91 ? 84.164 92.928 242.912 1.00 89.30 91 GLU C CA 1
ATOM 5036 C C . GLU C 1 91 ? 83.606 91.511 242.971 1.00 89.30 91 GLU C C 1
ATOM 5037 O O . GLU C 1 91 ? 84.065 90.618 242.261 1.00 89.30 91 GLU C O 1
ATOM 5043 N N . PHE C 1 92 ? 82.608 91.320 243.828 1.00 102.63 92 PHE C N 1
ATOM 5044 C CA . PHE C 1 92 ? 81.923 90.039 243.963 1.00 102.63 92 PHE C CA 1
ATOM 5045 C C . PHE C 1 92 ? 81.120 89.716 242.707 1.00 102.63 92 PHE C C 1
ATOM 5046 O O . PHE C 1 92 ? 80.987 88.552 242.316 1.00 102.63 92 PHE C O 1
ATOM 5054 N N . MET C 1 93 ? 80.593 90.761 242.074 1.00 95.56 93 MET C N 1
ATOM 5055 C CA . MET C 1 93 ? 79.745 90.604 240.899 1.00 95.56 93 MET C CA 1
ATOM 5056 C C . MET C 1 93 ? 80.566 90.211 239.673 1.00 95.56 93 MET C C 1
ATOM 5057 O O . MET C 1 93 ? 80.013 89.896 238.620 1.00 95.56 93 MET C O 1
ATOM 5062 N N . TRP C 1 94 ? 81.887 90.242 239.815 1.00 103.76 94 TRP C N 1
ATOM 5063 C CA . TRP C 1 94 ? 82.786 89.769 238.769 1.00 103.76 94 TRP C CA 1
ATOM 5064 C C . TRP C 1 94 ? 83.241 88.354 239.095 1.00 103.76 94 TRP C C 1
ATOM 5065 O O . TRP C 1 94 ? 83.388 87.508 238.211 1.00 103.76 94 TRP C O 1
ATOM 5076 N N . ALA C 1 95 ? 83.460 88.110 240.383 1.00 92.65 95 ALA C N 1
ATOM 5077 C CA . ALA C 1 95 ? 83.890 86.804 240.859 1.00 92.65 95 ALA C CA 1
ATOM 5078 C C . ALA C 1 95 ? 82.805 85.757 240.652 1.00 92.65 95 ALA C C 1
ATOM 5079 O O . ALA C 1 95 ? 83.103 84.579 240.479 1.00 92.65 95 ALA C O 1
ATOM 5081 N N . ASP C 1 96 ? 81.545 86.184 240.665 1.00 98.92 96 ASP C N 1
ATOM 5082 C CA . ASP C 1 96 ? 80.441 85.249 240.458 1.00 98.92 96 ASP C CA 1
ATOM 5083 C C . ASP C 1 96 ? 80.380 84.793 239.001 1.00 98.92 96 ASP C C 1
ATOM 5084 O O . ASP C 1 96 ? 79.632 83.876 238.658 1.00 98.92 96 ASP C O 1
ATOM 5089 N N . ALA C 1 97 ? 81.170 85.439 238.149 1.00 149.16 97 ALA C N 1
ATOM 5090 C CA . ALA C 1 97 ? 81.217 85.105 236.731 1.00 149.16 97 ALA C CA 1
ATOM 5091 C C . ALA C 1 97 ? 82.523 84.407 236.361 1.00 149.16 97 ALA C C 1
ATOM 5092 O O . ALA C 1 97 ? 82.524 83.434 235.607 1.00 149.16 97 ALA C O 1
ATOM 5094 N N . ASP C 1 98 ? 83.633 84.913 236.892 1.00 127.31 98 ASP C N 1
ATOM 5095 C CA . ASP C 1 98 ? 84.950 84.346 236.606 1.00 127.31 98 ASP C CA 1
ATOM 5096 C C . ASP C 1 98 ? 85.161 83.020 237.333 1.00 127.31 98 ASP C C 1
ATOM 5097 O O . ASP C 1 98 ? 85.445 81.997 236.708 1.00 127.31 98 ASP C O 1
ATOM 5102 N N . TYR C 1 99 ? 85.024 83.045 238.656 1.00 133.92 99 TYR C N 1
ATOM 5103 C CA . TYR C 1 99 ? 85.117 81.835 239.469 1.00 133.92 99 TYR C CA 1
ATOM 5104 C C . TYR C 1 99 ? 84.012 80.848 239.101 1.00 133.92 99 TYR C C 1
ATOM 5105 O O . TYR C 1 99 ? 84.126 79.649 239.359 1.00 133.92 99 TYR C O 1
ATOM 5114 N N . ARG C 1 100 ? 82.943 81.379 238.512 1.00 207.84 100 ARG C N 1
ATOM 5115 C CA . ARG C 1 100 ? 81.802 80.596 238.045 1.00 207.84 100 ARG C CA 1
ATOM 5116 C C . ARG C 1 100 ? 81.118 79.852 239.190 1.00 207.84 100 ARG C C 1
ATOM 5117 O O . ARG C 1 100 ? 81.036 78.623 239.194 1.00 207.84 100 ARG C O 1
ATOM 5125 N N . LEU C 1 101 ? 80.636 80.612 240.168 1.00 115.59 101 LEU C N 1
ATOM 5126 C CA . LEU C 1 101 ? 79.806 80.058 241.229 1.00 115.59 101 LEU C CA 1
ATOM 5127 C C . LEU C 1 101 ? 78.340 80.136 240.826 1.00 115.59 101 LEU C C 1
ATOM 5128 O O . LEU C 1 101 ? 77.565 79.214 241.078 1.00 115.59 101 LEU C O 1
ATOM 5133 N N . GLY C 1 102 ? 77.971 81.245 240.193 1.00 110.91 102 GLY C N 1
ATOM 5134 C CA . GLY C 1 102 ? 76.590 81.490 239.822 1.00 110.91 102 GLY C CA 1
ATOM 5135 C C . GLY C 1 102 ? 75.735 81.719 241.053 1.00 110.91 102 GLY C C 1
ATOM 5136 O O . GLY C 1 102 ? 74.742 81.026 241.268 1.00 110.91 102 GLY C O 1
ATOM 5137 N N . VAL C 1 103 ? 76.125 82.698 241.863 1.00 109.00 103 VAL C N 1
ATOM 5138 C CA . VAL C 1 103 ? 75.456 82.957 243.134 1.00 109.00 103 VAL C CA 1
ATOM 5139 C C . VAL C 1 103 ? 74.246 83.875 242.988 1.00 109.00 103 VAL C C 1
ATOM 5140 O O . VAL C 1 103 ? 73.177 83.583 243.519 1.00 109.00 103 VAL C O 1
ATOM 5144 N N . LEU C 1 104 ? 74.417 84.981 242.269 1.00 93.22 104 LEU C N 1
ATOM 5145 C CA . LEU C 1 104 ? 73.357 85.978 242.142 1.00 93.22 104 LEU C CA 1
ATOM 5146 C C . LEU C 1 104 ? 72.128 85.427 241.423 1.00 93.22 104 LEU C C 1
ATOM 5147 O O . LEU C 1 104 ? 70.995 85.744 241.784 1.00 93.22 104 LEU C O 1
ATOM 5152 N N . GLN C 1 105 ? 72.357 84.605 240.404 1.00 101.45 105 GLN C N 1
ATOM 5153 C CA . GLN C 1 105 ? 71.264 84.006 239.646 1.00 101.45 105 GLN C CA 1
ATOM 5154 C C . GLN C 1 105 ? 70.471 83.030 240.510 1.00 101.45 105 GLN C C 1
ATOM 5155 O O . GLN C 1 105 ? 69.240 83.034 240.501 1.00 101.45 105 GLN C O 1
ATOM 5161 N N . ASP C 1 106 ? 71.186 82.194 241.256 1.00 109.01 106 ASP C N 1
ATOM 5162 C CA . ASP C 1 106 ? 70.556 81.251 242.169 1.00 109.01 106 ASP C CA 1
ATOM 5163 C C . ASP C 1 106 ? 70.620 81.808 243.588 1.00 109.01 106 ASP C C 1
ATOM 5164 O O . ASP C 1 106 ? 70.547 83.021 243.775 1.00 109.01 106 ASP C O 1
ATOM 5169 N N . LEU C 1 107 ? 70.744 80.912 244.567 1.00 100.07 107 LEU C N 1
ATOM 5170 C CA . LEU C 1 107 ? 70.942 81.237 245.989 1.00 100.07 107 LEU C CA 1
ATOM 5171 C C . LEU C 1 107 ? 70.342 82.559 246.475 1.00 100.07 107 LEU C C 1
ATOM 5172 O O . LEU C 1 107 ? 69.389 82.569 247.251 1.00 100.07 107 LEU C O 1
ATOM 5177 N N . ILE C 1 108 ? 70.921 83.667 246.019 1.00 84.82 108 ILE C N 1
ATOM 5178 C CA . ILE C 1 108 ? 70.515 85.001 246.459 1.00 84.82 108 ILE C CA 1
ATOM 5179 C C . ILE C 1 108 ? 69.104 85.381 246.011 1.00 84.82 108 ILE C C 1
ATOM 5180 O O . ILE C 1 108 ? 68.274 85.768 246.831 1.00 84.82 108 ILE C O 1
ATOM 5185 N N . SER C 1 109 ? 68.840 85.274 244.712 1.00 88.03 109 SER C N 1
ATOM 5186 C CA . SER C 1 109 ? 67.550 85.675 244.152 1.00 88.03 109 SER C CA 1
ATOM 5187 C C . SER C 1 109 ? 66.340 84.938 244.752 1.00 88.03 109 SER C C 1
ATOM 5188 O O . SER C 1 109 ? 65.347 85.581 245.096 1.00 88.03 109 SER C O 1
ATOM 5191 N N . PRO C 1 110 ? 66.403 83.597 244.881 1.00 80.04 110 PRO C N 1
ATOM 5192 C CA . PRO C 1 110 ? 65.236 82.963 245.507 1.00 80.04 110 PRO C CA 1
ATOM 5193 C C . PRO C 1 110 ? 65.121 83.266 246.999 1.00 80.04 110 PRO C C 1
ATOM 5194 O O . PRO C 1 110 ? 64.019 83.235 247.541 1.00 80.04 110 PRO C O 1
ATOM 5198 N N . ALA C 1 111 ? 66.243 83.552 247.651 1.00 75.16 111 ALA C N 1
ATOM 5199 C CA . ALA C 1 111 ? 66.230 83.874 249.074 1.00 75.16 111 ALA C CA 1
ATOM 5200 C C . ALA C 1 111 ? 65.759 85.306 249.298 1.00 75.16 111 ALA C C 1
ATOM 5201 O O . ALA C 1 111 ? 65.400 85.689 250.411 1.00 75.16 111 ALA C O 1
ATOM 5203 N N . LEU C 1 112 ? 65.763 86.090 248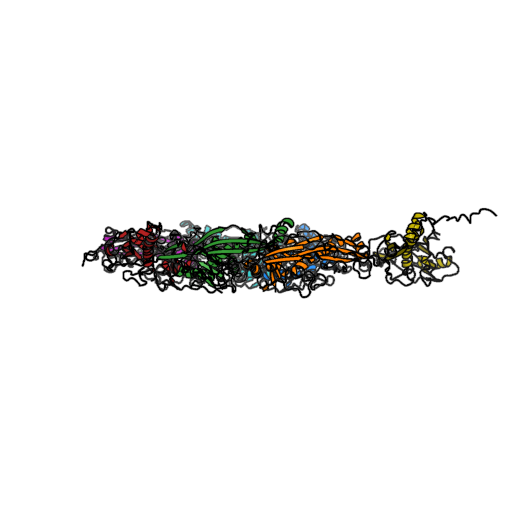.226 1.00 68.81 112 LEU C N 1
ATOM 5204 C CA . LEU C 1 112 ? 65.343 87.483 248.282 1.00 68.81 112 LEU C CA 1
ATOM 5205 C C . LEU C 1 112 ? 63.894 87.610 247.824 1.00 68.81 112 LEU C C 1
ATOM 5206 O O . LEU C 1 112 ? 63.192 88.551 248.195 1.00 68.81 112 LEU C O 1
ATOM 5211 N N . GLY C 1 113 ? 63.454 86.647 247.019 1.00 80.18 113 GLY C N 1
ATOM 5212 C CA . GLY C 1 113 ? 62.088 86.617 246.534 1.00 80.18 113 GLY C CA 1
ATOM 5213 C C . GLY C 1 113 ? 61.161 85.868 247.472 1.00 80.18 113 GLY C C 1
ATOM 5214 O O . GLY C 1 113 ? 59.940 85.946 247.343 1.00 80.18 113 GLY C O 1
ATOM 5215 N N . ALA C 1 114 ? 61.744 85.139 248.418 1.00 84.13 114 ALA C N 1
ATOM 5216 C CA . ALA C 1 114 ? 60.963 84.396 249.400 1.00 84.13 114 ALA C CA 1
ATOM 5217 C C . ALA C 1 114 ? 60.685 85.256 250.627 1.00 84.13 114 ALA C C 1
ATOM 5218 O O . ALA C 1 114 ? 59.829 84.925 251.449 1.00 84.13 114 ALA C O 1
ATOM 5220 N N . SER C 1 115 ? 61.415 86.361 250.743 1.00 76.49 115 SER C N 1
ATOM 5221 C CA . SER C 1 115 ? 61.265 87.275 251.871 1.00 76.49 115 SER C CA 1
ATOM 5222 C C . SER C 1 115 ? 59.890 87.932 251.870 1.00 76.49 115 SER C C 1
ATOM 5223 O O . SER C 1 115 ? 59.280 88.128 252.924 1.00 76.49 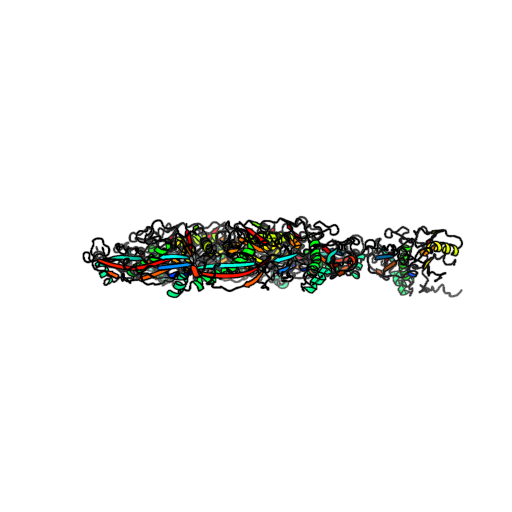115 SER C O 1
ATOM 5226 N N . ILE C 1 116 ? 59.406 88.267 250.679 1.00 88.67 116 ILE C N 1
ATOM 5227 C CA . ILE C 1 116 ? 58.118 88.931 250.537 1.00 88.67 116 ILE C CA 1
ATOM 5228 C C . ILE C 1 116 ? 56.952 87.974 250.798 1.00 88.67 116 ILE C C 1
ATOM 5229 O O . ILE C 1 116 ? 55.827 88.413 251.023 1.00 88.67 116 ILE C O 1
ATOM 5234 N N . GLY C 1 117 ? 57.223 86.672 250.764 1.00 73.16 117 GLY C N 1
ATOM 5235 C CA . GLY C 1 117 ? 56.215 85.677 251.092 1.00 73.16 117 GLY C CA 1
ATOM 5236 C C . GLY C 1 117 ? 56.155 85.468 252.592 1.00 73.16 117 GLY C C 1
ATOM 5237 O O . GLY C 1 117 ? 55.075 85.429 253.195 1.00 73.16 117 GLY C O 1
ATOM 5238 N N . ARG C 1 118 ? 57.332 85.342 253.198 1.00 76.29 118 ARG C N 1
ATOM 5239 C CA . ARG C 1 118 ? 57.451 85.286 254.651 1.00 76.29 118 ARG C CA 1
ATOM 5240 C C . ARG C 1 118 ? 56.818 86.520 255.285 1.00 76.29 118 ARG C C 1
ATOM 5241 O O . ARG C 1 118 ? 56.247 86.451 256.376 1.00 76.29 118 ARG C O 1
ATOM 5249 N N . ALA C 1 119 ? 56.923 87.644 254.581 1.00 68.10 119 ALA C N 1
ATOM 5250 C CA . ALA C 1 119 ? 56.289 88.891 254.994 1.00 68.10 119 ALA C CA 1
ATOM 5251 C C . ALA C 1 119 ? 54.774 88.726 255.080 1.00 68.10 119 ALA C C 1
ATOM 5252 O O . ALA C 1 119 ? 54.149 89.105 256.072 1.00 68.10 119 ALA C O 1
ATOM 5254 N N . VAL C 1 120 ? 54.198 88.149 254.029 1.00 76.88 120 VAL C N 1
ATOM 5255 C CA . VAL C 1 120 ? 52.766 87.870 253.969 1.00 76.88 120 VAL C CA 1
ATOM 5256 C C . VAL C 1 120 ? 52.329 86.973 255.120 1.00 76.88 120 VAL C C 1
ATOM 5257 O O . VAL C 1 120 ? 51.348 87.257 255.808 1.00 76.88 120 VAL C O 1
ATOM 5261 N N . ASP C 1 121 ? 53.074 85.891 255.328 1.00 60.36 121 ASP C N 1
ATOM 5262 C CA . ASP C 1 121 ? 52.768 84.940 256.394 1.00 60.36 121 ASP C CA 1
ATOM 5263 C C . ASP C 1 121 ? 53.132 85.463 257.784 1.00 60.36 121 ASP C C 1
ATOM 5264 O O . ASP C 1 121 ? 52.906 84.789 258.787 1.00 60.36 121 ASP C O 1
ATOM 5269 N N . LEU C 1 122 ? 53.698 86.661 257.845 1.00 70.19 122 LEU C N 1
ATOM 5270 C CA . LEU C 1 122 ? 54.050 87.248 259.132 1.00 70.19 122 LEU C CA 1
ATOM 5271 C C . LEU C 1 122 ? 53.133 88.413 259.480 1.00 70.19 122 LEU C C 1
ATOM 5272 O O . LEU C 1 122 ? 53.028 88.812 260.641 1.00 70.19 122 LEU C O 1
ATOM 5277 N N . ILE C 1 123 ? 52.478 88.962 258.462 1.00 93.39 123 ILE C N 1
ATOM 5278 C CA . ILE C 1 123 ? 51.488 90.011 258.668 1.00 93.39 123 ILE C CA 1
ATOM 5279 C C . ILE C 1 123 ? 50.141 89.365 258.965 1.00 93.39 123 ILE C C 1
ATOM 5280 O O . ILE C 1 123 ? 49.350 89.875 259.760 1.00 93.39 123 ILE C O 1
ATOM 5285 N N . ALA C 1 124 ? 49.899 88.226 258.326 1.00 74.77 124 ALA C N 1
ATOM 5286 C CA . ALA C 1 124 ? 48.629 87.523 258.451 1.00 74.77 124 ALA C CA 1
ATOM 5287 C C . ALA C 1 124 ? 48.473 86.838 259.805 1.00 74.77 124 ALA C C 1
ATOM 5288 O O . ALA C 1 124 ? 47.368 86.754 260.334 1.00 74.77 124 ALA C O 1
ATOM 5290 N N . PHE C 1 125 ? 49.578 86.354 260.365 1.00 97.08 125 PHE C N 1
ATOM 5291 C CA . PHE C 1 125 ? 49.524 85.572 261.598 1.00 97.08 125 PHE C CA 1
ATOM 5292 C C . PHE C 1 125 ? 49.786 86.389 262.861 1.00 97.08 125 PHE C C 1
ATOM 5293 O O . PHE C 1 125 ? 49.105 86.209 263.869 1.00 97.08 125 PHE C O 1
ATOM 5301 N N . HIS C 1 126 ? 50.772 87.278 262.813 1.00 84.91 126 HIS C N 1
ATOM 5302 C CA . HIS C 1 126 ? 51.168 88.012 264.011 1.00 84.91 126 HIS C CA 1
ATOM 5303 C C . HIS C 1 126 ? 51.062 89.525 263.836 1.00 84.91 126 HIS C C 1
ATOM 5304 O O . HIS C 1 126 ? 51.130 90.275 264.811 1.00 84.91 126 HIS C O 1
ATOM 5311 N N . GLY C 1 127 ? 50.892 89.967 262.594 1.00 100.60 127 GLY C N 1
ATOM 5312 C CA . GLY C 1 127 ? 50.743 91.381 262.298 1.00 100.60 127 GLY C CA 1
ATOM 5313 C C . GLY C 1 127 ? 51.953 92.204 262.694 1.00 100.60 127 GLY C C 1
ATOM 5314 O O . GLY C 1 127 ? 51.819 93.294 263.251 1.00 100.60 127 GLY C O 1
ATOM 5315 N N . ILE C 1 128 ? 53.139 91.679 262.408 1.00 105.94 128 ILE C N 1
ATOM 5316 C CA . ILE C 1 128 ? 54.381 92.362 262.747 1.00 105.94 128 ILE C CA 1
ATOM 5317 C C . ILE C 1 128 ? 55.244 92.605 261.515 1.00 105.94 128 ILE C C 1
ATOM 5318 O O . ILE C 1 128 ? 55.233 91.814 260.572 1.00 105.94 128 ILE C O 1
ATOM 5323 N N . ASP C 1 129 ? 55.989 93.705 261.524 1.00 102.87 129 ASP C N 1
ATOM 5324 C CA . ASP C 1 129 ? 56.972 93.955 260.479 1.00 102.87 129 ASP C CA 1
ATOM 5325 C C . ASP C 1 129 ? 58.175 93.044 260.695 1.00 102.87 129 ASP C C 1
ATOM 5326 O O . ASP C 1 129 ? 58.889 93.175 261.689 1.00 102.87 129 ASP C O 1
ATOM 5331 N N . PRO C 1 130 ? 58.398 92.109 259.757 1.00 71.37 130 PRO C N 1
ATOM 5332 C CA . PRO C 1 130 ? 59.406 91.047 259.870 1.00 71.37 130 PRO C CA 1
ATOM 5333 C C . PRO C 1 130 ? 60.824 91.560 260.125 1.00 71.37 130 PRO C C 1
ATOM 5334 O O . PRO C 1 130 ? 61.660 90.807 260.625 1.00 71.37 130 PRO C O 1
ATOM 5338 N N . ALA C 1 131 ? 61.085 92.819 259.791 1.00 94.95 131 ALA C N 1
ATOM 5339 C CA . ALA C 1 131 ? 62.410 93.404 259.976 1.00 94.95 131 ALA C CA 1
ATOM 5340 C C . ALA C 1 131 ? 62.749 93.582 261.453 1.00 94.95 131 ALA C C 1
ATOM 5341 O O . ALA C 1 131 ? 63.730 93.025 261.945 1.00 94.95 131 ALA C O 1
ATOM 5343 N N . THR C 1 132 ? 61.934 94.363 262.155 1.00 96.02 132 THR C N 1
ATOM 5344 C CA . THR C 1 132 ? 62.179 94.658 263.562 1.00 96.02 132 THR C CA 1
ATOM 5345 C C . THR C 1 132 ? 61.774 93.498 264.464 1.00 96.02 132 THR C C 1
ATOM 5346 O O . THR C 1 132 ? 62.601 92.944 265.190 1.00 96.02 132 THR C O 1
ATOM 5350 N N . GLY C 1 133 ? 60.497 93.135 264.412 1.00 116.58 133 GLY C N 1
ATOM 5351 C CA . GLY C 1 133 ? 59.962 92.089 265.263 1.00 116.58 133 GLY C CA 1
ATOM 5352 C C . GLY C 1 133 ? 59.000 92.660 266.286 1.00 116.58 133 GLY C C 1
ATOM 5353 O O . GLY C 1 133 ? 58.714 92.034 267.307 1.00 116.58 133 GLY C O 1
ATOM 5354 N N . LYS C 1 134 ? 58.502 93.860 266.005 1.00 111.40 134 LYS C N 1
ATOM 5355 C CA . LYS C 1 134 ? 57.575 94.542 266.899 1.00 111.40 134 LYS C CA 1
ATOM 5356 C C . LYS C 1 134 ? 56.199 94.660 266.254 1.00 111.40 134 LYS C C 1
ATOM 5357 O O . LYS C 1 134 ? 56.043 94.406 265.061 1.00 111.40 134 LYS C O 1
ATOM 5363 N N . ALA C 1 135 ? 55.204 95.046 267.046 1.00 101.69 135 ALA C N 1
ATOM 5364 C CA . ALA C 1 135 ? 53.848 95.211 266.537 1.00 101.69 135 ALA C CA 1
ATOM 5365 C C . ALA C 1 135 ? 53.774 96.378 265.558 1.00 101.69 135 ALA C C 1
ATOM 5366 O O . ALA C 1 135 ? 54.240 97.478 265.854 1.00 101.69 135 ALA C O 1
ATOM 5368 N N . ALA C 1 136 ? 53.189 96.131 264.391 1.00 127.00 136 ALA C N 1
ATOM 5369 C CA . ALA C 1 136 ? 53.068 97.157 263.360 1.00 127.00 136 ALA C CA 1
ATOM 5370 C C . ALA C 1 136 ? 51.828 98.019 263.578 1.00 127.00 136 ALA C C 1
ATOM 5371 O O . ALA C 1 136 ? 50.898 97.620 264.280 1.00 127.00 136 ALA C O 1
ATOM 5373 N N . SER C 1 137 ? 51.820 99.201 262.971 1.00 119.31 137 SER C N 1
ATOM 5374 C CA . SER C 1 137 ? 50.713 100.139 263.127 1.00 119.31 137 SER C CA 1
ATOM 5375 C C . SER C 1 137 ? 49.735 100.058 261.959 1.00 119.31 137 SER C C 1
ATOM 5376 O O . SER C 1 137 ? 48.603 100.533 262.052 1.00 119.31 137 SER C O 1
ATOM 5379 N N . ALA C 1 138 ? 50.177 99.453 260.861 1.00 128.27 138 ALA C N 1
ATOM 5380 C CA . ALA C 1 138 ? 49.350 99.342 259.665 1.00 128.27 138 ALA C CA 1
ATOM 5381 C C . ALA C 1 138 ? 48.495 98.077 259.687 1.00 128.27 138 ALA C C 1
ATOM 5382 O O . ALA C 1 138 ? 47.922 97.687 258.670 1.00 128.27 138 ALA C O 1
ATOM 5384 N N . VAL C 1 139 ? 48.413 97.441 260.852 1.00 122.90 139 VAL C N 1
ATOM 5385 C CA . VAL C 1 139 ? 47.609 96.234 261.017 1.00 122.90 139 VAL C CA 1
ATOM 5386 C C . VAL C 1 139 ? 47.186 96.055 262.476 1.00 122.90 139 VAL C C 1
ATOM 5387 O O . VAL C 1 139 ? 48.021 96.062 263.381 1.00 122.90 139 VAL C O 1
ATOM 5391 N N . HIS C 1 140 ? 45.883 95.904 262.696 1.00 130.81 140 HIS C N 1
ATOM 5392 C CA . HIS C 1 140 ? 45.339 95.772 264.044 1.00 130.81 140 HIS C CA 1
ATOM 5393 C C . HIS C 1 140 ? 44.687 94.410 264.265 1.00 130.81 140 HIS C C 1
ATOM 5394 O O . HIS C 1 140 ? 44.329 94.058 265.390 1.00 130.81 140 HIS C O 1
ATOM 5401 N N . THR C 1 141 ? 44.539 93.648 263.188 1.00 110.83 141 THR C N 1
ATOM 5402 C CA . THR C 1 141 ? 43.774 92.407 263.224 1.00 110.83 141 THR C CA 1
ATOM 5403 C C . THR C 1 141 ? 44.548 91.221 263.798 1.00 110.83 141 THR C C 1
ATOM 5404 O O . THR C 1 141 ? 44.200 90.709 264.864 1.00 110.83 141 THR C O 1
ATOM 5408 N N . SER C 1 142 ? 45.580 90.786 263.075 1.00 81.69 142 SER C N 1
ATOM 5409 C CA . SER C 1 142 ? 46.356 89.587 263.411 1.00 81.69 142 SER C CA 1
ATOM 5410 C C . SER C 1 142 ? 45.483 88.328 263.397 1.00 81.69 142 SER C C 1
ATOM 5411 O O . SER C 1 142 ? 44.285 88.395 263.126 1.00 81.69 142 SER C O 1
ATOM 5414 N N . LEU C 1 143 ? 46.089 87.179 263.677 1.00 67.28 143 LEU C N 1
ATOM 5415 C CA . LEU C 1 143 ? 45.354 85.917 263.654 1.00 67.28 143 LEU C CA 1
ATOM 5416 C C . LEU C 1 143 ? 45.693 85.050 264.860 1.00 67.28 143 LEU C C 1
ATOM 5417 O O . LEU C 1 143 ? 44.875 84.243 265.302 1.00 67.28 143 LEU C O 1
ATOM 5422 N N . ASN C 1 144 ? 46.903 85.215 265.388 1.00 70.64 144 ASN C N 1
ATOM 5423 C CA . ASN C 1 144 ? 47.286 84.539 266.621 1.00 70.64 144 ASN C CA 1
ATOM 5424 C C . ASN C 1 144 ? 46.713 85.292 267.812 1.00 70.64 144 ASN C C 1
ATOM 5425 O O . ASN C 1 144 ? 46.781 84.830 268.950 1.00 70.64 144 ASN C O 1
ATOM 5430 N N . LYS C 1 145 ? 46.147 86.463 267.530 1.00 91.89 145 LYS C N 1
ATOM 5431 C CA . LYS C 1 145 ? 45.520 87.294 268.548 1.00 91.89 145 LYS C CA 1
ATOM 5432 C C . LYS C 1 145 ? 44.052 86.911 268.718 1.00 91.89 145 LYS C C 1
ATOM 5433 O O . LYS C 1 145 ? 43.204 87.761 268.991 1.00 91.89 145 LYS C O 1
ATOM 5439 N N . THR C 1 146 ? 43.757 85.626 268.548 1.00 80.78 146 THR C N 1
ATOM 5440 C CA . THR C 1 146 ? 42.405 85.116 268.735 1.00 80.78 146 THR C CA 1
ATOM 5441 C C . THR C 1 146 ? 42.097 84.975 270.221 1.00 80.78 146 THR C C 1
ATOM 5442 O O . THR C 1 146 ? 42.847 85.464 271.066 1.00 80.78 146 THR C O 1
ATOM 5446 N N . LYS C 1 147 ? 40.998 84.303 270.542 1.00 107.26 147 LYS C N 1
ATOM 5447 C CA . LYS C 1 147 ? 40.583 84.168 271.932 1.00 107.26 147 LYS C CA 1
ATOM 5448 C C . LYS C 1 147 ? 40.593 82.716 272.400 1.00 107.26 147 LYS C C 1
ATOM 5449 O O . LYS C 1 147 ? 41.237 82.382 273.394 1.00 107.26 147 LYS C O 1
ATOM 5455 N N . ASN C 1 148 ? 39.878 81.856 271.683 1.00 90.96 148 ASN C N 1
ATOM 5456 C CA . ASN C 1 148 ? 39.804 80.445 272.044 1.00 90.96 148 ASN C CA 1
ATOM 5457 C C . ASN C 1 148 ? 41.106 79.701 271.751 1.00 90.96 148 ASN C C 1
ATOM 5458 O O . ASN C 1 148 ? 41.323 79.216 270.640 1.00 90.96 148 ASN C O 1
ATOM 5463 N N . ILE C 1 149 ? 41.970 79.616 272.758 1.00 82.94 149 ILE C N 1
ATOM 5464 C CA . ILE C 1 149 ? 43.241 78.916 272.617 1.00 82.94 149 ILE C CA 1
ATOM 5465 C C . ILE C 1 149 ? 43.213 77.568 273.329 1.00 82.94 149 ILE C C 1
ATOM 5466 O O . ILE C 1 149 ? 42.300 77.282 274.102 1.00 82.94 149 ILE C O 1
ATOM 5471 N N . VAL C 1 150 ? 44.220 76.742 273.058 1.00 76.95 150 VAL C N 1
ATOM 5472 C CA . VAL C 1 150 ? 44.340 75.434 273.693 1.00 76.95 150 VAL C CA 1
ATOM 5473 C C . VAL C 1 150 ? 45.761 75.207 274.203 1.00 76.95 150 VAL C C 1
ATOM 5474 O O . VAL C 1 150 ? 46.728 75.415 273.470 1.00 76.95 150 VAL C O 1
ATOM 5478 N N . ASP C 1 151 ? 45.886 74.786 275.458 1.00 105.13 151 ASP C N 1
ATOM 5479 C CA . ASP C 1 151 ? 47.192 74.455 276.021 1.00 105.13 151 ASP C CA 1
ATOM 5480 C C . ASP C 1 151 ? 47.791 73.243 275.313 1.00 105.13 151 ASP C C 1
ATOM 5481 O O . ASP C 1 151 ? 47.084 72.288 274.992 1.00 105.13 151 ASP C O 1
ATOM 5486 N N . ALA C 1 152 ? 49.097 73.291 275.073 1.00 98.19 152 ALA C N 1
ATOM 5487 C CA . ALA C 1 152 ? 49.782 72.244 274.322 1.00 98.19 152 ALA C CA 1
ATOM 5488 C C . ALA C 1 152 ? 49.853 70.931 275.095 1.00 98.19 152 ALA C C 1
ATOM 5489 O O . ALA C 1 152 ? 50.110 70.916 276.298 1.00 98.19 152 ALA C O 1
ATOM 5491 N N . THR C 1 153 ? 49.624 69.829 274.387 1.00 105.61 153 THR C N 1
ATOM 5492 C CA . THR C 1 153 ? 49.715 68.497 274.970 1.00 105.61 153 THR C CA 1
ATOM 5493 C C . THR C 1 153 ? 50.878 67.743 274.327 1.00 105.61 153 THR C C 1
ATOM 5494 O O . THR C 1 153 ? 51.391 68.158 273.288 1.00 105.61 153 THR C O 1
ATOM 5498 N N . ASP C 1 154 ? 51.296 66.644 274.948 1.00 114.86 154 ASP C N 1
ATOM 5499 C CA . ASP C 1 154 ? 52.372 65.823 274.403 1.00 114.86 154 ASP C CA 1
ATOM 5500 C C . ASP C 1 154 ? 51.958 65.192 273.077 1.00 114.86 154 ASP C C 1
ATOM 5501 O O . ASP C 1 154 ? 52.786 65.000 272.186 1.00 114.86 154 ASP C O 1
ATOM 5506 N N . SER C 1 155 ? 50.673 64.877 272.952 1.00 107.84 155 SER C N 1
ATOM 5507 C CA . SER C 1 155 ? 50.131 64.327 271.715 1.00 107.84 155 SER C CA 1
ATOM 5508 C C . SER C 1 155 ? 49.843 65.442 270.714 1.00 107.84 155 SER C C 1
ATOM 5509 O O . SER C 1 155 ? 49.285 66.479 271.070 1.00 107.84 155 SER C O 1
ATOM 5512 N N . ALA C 1 156 ? 50.224 65.221 269.461 1.00 93.27 156 ALA C N 1
ATOM 5513 C CA . ALA C 1 156 ? 50.087 66.244 268.430 1.00 93.27 156 ALA C CA 1
ATOM 5514 C C . ALA C 1 156 ? 48.697 66.252 267.802 1.00 93.27 156 ALA C C 1
ATOM 5515 O O . ALA C 1 156 ? 48.290 67.248 267.203 1.00 93.27 156 ALA C O 1
ATOM 5517 N N . THR C 1 157 ? 47.968 65.149 267.941 1.00 90.53 157 THR C N 1
ATOM 5518 C CA . THR C 1 157 ? 46.662 65.036 267.298 1.00 90.53 157 THR C CA 1
ATOM 5519 C C . THR C 1 157 ? 45.512 65.244 268.282 1.00 90.53 157 THR C C 1
ATOM 5520 O O . THR C 1 157 ? 44.413 65.614 267.880 1.00 90.53 157 THR C O 1
ATOM 5524 N N . ALA C 1 158 ? 45.763 65.021 269.568 1.00 95.92 158 ALA C N 1
ATOM 5525 C CA . ALA C 1 158 ? 44.728 65.216 270.578 1.00 95.92 158 ALA C CA 1
ATOM 5526 C C . ALA C 1 158 ? 44.469 66.702 270.772 1.00 95.92 158 ALA C C 1
ATOM 5527 O O . ALA C 1 158 ? 43.320 67.152 270.810 1.00 95.92 158 ALA C O 1
ATOM 5529 N N . ASP C 1 159 ? 45.559 67.455 270.889 1.00 108.45 159 ASP C N 1
ATOM 5530 C CA . ASP C 1 159 ? 45.503 68.903 271.042 1.00 108.45 159 ASP C CA 1
ATOM 5531 C C . ASP C 1 159 ? 44.841 69.554 269.828 1.00 108.45 159 ASP C C 1
ATOM 5532 O O . ASP C 1 159 ? 44.099 70.534 269.959 1.00 108.45 159 ASP C O 1
ATOM 5537 N N . LEU C 1 160 ? 45.095 68.993 268.650 1.00 68.03 160 LEU C N 1
ATOM 5538 C CA . LEU C 1 160 ? 44.517 69.512 267.412 1.00 68.03 160 LEU C CA 1
ATOM 5539 C C . LEU C 1 160 ? 43.009 69.252 267.348 1.00 68.03 160 LEU C C 1
ATOM 5540 O O . LEU C 1 160 ? 42.246 70.081 266.845 1.00 68.03 160 LEU C O 1
ATOM 5545 N N . VAL C 1 161 ? 42.587 68.098 267.858 1.00 91.46 161 VAL C N 1
ATOM 5546 C CA . VAL C 1 161 ? 41.172 67.738 267.899 1.00 91.46 161 VAL C CA 1
ATOM 5547 C C . VAL C 1 161 ? 40.446 68.598 268.927 1.00 91.46 161 VAL C C 1
ATOM 5548 O O . VAL C 1 161 ? 39.278 68.943 268.754 1.00 91.46 161 VAL C O 1
ATOM 5552 N N . LYS C 1 162 ? 41.150 68.952 269.997 1.00 83.01 162 LYS C N 1
ATOM 5553 C CA . LYS C 1 162 ? 40.633 69.931 270.948 1.00 83.01 162 LYS C CA 1
ATOM 5554 C C . LYS C 1 162 ? 40.425 71.278 270.257 1.00 83.01 162 LYS C C 1
ATOM 5555 O O . LYS C 1 162 ? 39.397 71.947 270.449 1.00 83.01 162 LYS C O 1
ATOM 5561 N N . ALA C 1 163 ? 41.410 71.665 269.447 1.00 73.02 163 ALA C N 1
ATOM 5562 C CA . ALA C 1 163 ? 41.365 72.941 268.735 1.00 73.02 163 ALA C CA 1
ATOM 5563 C C . ALA C 1 163 ? 40.185 73.015 267.769 1.00 73.02 163 ALA C C 1
ATOM 5564 O O . ALA C 1 163 ? 39.471 74.017 267.729 1.00 73.02 163 ALA C O 1
ATOM 5566 N N . VAL C 1 164 ? 39.993 71.954 266.986 1.00 62.71 164 VAL C N 1
ATOM 5567 C CA . VAL C 1 164 ? 38.863 71.876 266.060 1.00 62.71 164 VAL C CA 1
ATOM 5568 C C . VAL C 1 164 ? 37.557 71.725 266.839 1.00 62.71 164 VAL C C 1
ATOM 5569 O O . VAL C 1 164 ? 36.478 72.042 266.340 1.00 62.71 164 VAL C O 1
ATOM 5573 N N . GLY C 1 165 ? 37.665 71.251 268.075 1.00 91.90 165 GLY C N 1
ATOM 5574 C CA . GLY C 1 165 ? 36.508 71.064 268.929 1.00 91.90 165 GLY C CA 1
ATOM 5575 C C . GLY C 1 165 ? 35.973 72.394 269.410 1.00 91.90 165 GLY C C 1
ATOM 5576 O O . GLY C 1 165 ? 34.763 72.580 269.537 1.00 91.90 165 GLY C O 1
ATOM 5577 N N . LEU C 1 166 ? 36.882 73.326 269.678 1.00 104.03 166 LEU C N 1
ATOM 5578 C CA . LEU C 1 166 ? 36.485 74.669 270.099 1.00 104.03 166 LEU C CA 1
ATOM 5579 C C . LEU C 1 166 ? 35.760 75.434 268.992 1.00 104.03 166 LEU C C 1
ATOM 5580 O O . LEU C 1 166 ? 34.877 76.249 269.265 1.00 104.03 166 LEU C O 1
ATOM 5585 N N . ILE C 1 167 ? 36.139 75.170 267.746 1.00 84.24 167 ILE C N 1
ATOM 5586 C CA . ILE C 1 167 ? 35.540 75.850 266.603 1.00 84.24 167 ILE C CA 1
ATOM 5587 C C . ILE C 1 167 ? 34.209 75.213 266.222 1.00 84.24 167 ILE C C 1
ATOM 5588 O O . ILE C 1 167 ? 33.220 75.909 265.990 1.00 84.24 167 ILE C O 1
ATOM 5593 N N . ALA C 1 168 ? 34.193 73.884 266.161 1.00 92.24 168 ALA C N 1
ATOM 5594 C CA . ALA C 1 168 ? 32.988 73.151 265.789 1.00 92.24 168 ALA C CA 1
ATOM 5595 C C . ALA C 1 168 ? 31.954 73.148 266.915 1.00 92.24 168 ALA C C 1
ATOM 5596 O O . ALA C 1 168 ? 30.783 72.837 266.691 1.00 92.24 168 ALA C O 1
ATOM 5598 N N . GLY C 1 169 ? 32.393 73.499 268.121 1.00 108.40 169 GLY C N 1
ATOM 5599 C CA . GLY C 1 169 ? 31.529 73.491 269.288 1.00 108.40 169 GLY C CA 1
ATOM 5600 C C . GLY C 1 169 ? 30.421 74.526 269.238 1.00 108.40 169 GLY C C 1
ATOM 5601 O O . GLY C 1 169 ? 29.294 74.263 269.657 1.00 108.40 169 GLY C O 1
ATOM 5602 N N . ALA C 1 170 ? 30.743 75.707 268.723 1.00 109.05 170 ALA C N 1
ATOM 5603 C CA . ALA C 1 170 ? 29.771 76.789 268.628 1.00 109.05 170 ALA C CA 1
ATOM 5604 C C . ALA C 1 170 ? 29.295 76.976 267.191 1.00 109.05 170 ALA C C 1
ATOM 5605 O O . ALA C 1 170 ? 28.973 78.088 266.776 1.00 109.05 170 ALA C O 1
ATOM 5607 N N . GLY C 1 171 ? 29.247 75.881 266.439 1.00 113.76 171 GLY C N 1
ATOM 5608 C CA . GLY C 1 171 ? 28.874 75.934 265.038 1.00 113.76 171 GLY C CA 1
ATOM 5609 C C . GLY C 1 171 ? 29.969 76.579 264.212 1.00 113.76 171 GLY C C 1
ATOM 5610 O O . GLY C 1 171 ? 31.083 76.061 264.138 1.00 113.76 171 GLY C O 1
ATOM 5611 N N . LEU C 1 172 ? 29.642 77.707 263.585 1.00 126.84 172 LEU C N 1
ATOM 5612 C CA . LEU C 1 172 ? 30.612 78.522 262.853 1.00 126.84 172 LEU C CA 1
ATOM 5613 C C . LEU C 1 172 ? 31.341 77.768 261.741 1.00 126.84 172 LEU C C 1
ATOM 5614 O O . LEU C 1 172 ? 32.408 78.201 261.304 1.00 126.84 172 LEU C O 1
ATOM 5619 N N . GLN C 1 173 ? 30.763 76.650 261.301 1.00 123.91 173 GLN C N 1
ATOM 5620 C CA . GLN C 1 173 ? 31.326 75.801 260.245 1.00 123.91 173 GLN C CA 1
ATOM 5621 C C . GLN C 1 173 ? 32.651 75.144 260.643 1.00 123.91 173 GLN C C 1
ATOM 5622 O O . GLN C 1 173 ? 33.540 75.789 261.199 1.00 123.91 173 GLN C O 1
ATOM 5628 N N . VAL C 1 174 ? 32.771 73.851 260.353 1.00 102.20 174 VAL C N 1
ATOM 5629 C CA . VAL C 1 174 ? 34.011 73.120 260.589 1.00 102.20 174 VAL C CA 1
ATOM 5630 C C . VAL C 1 174 ? 35.150 73.721 259.771 1.00 102.20 174 VAL C C 1
ATOM 5631 O O . VAL C 1 174 ? 35.033 73.861 258.553 1.00 102.20 174 VAL C O 1
ATOM 5635 N N . PRO C 1 175 ? 36.253 74.086 260.443 1.00 78.49 175 PRO C N 1
ATOM 5636 C CA . PRO C 1 175 ? 37.420 74.684 259.785 1.00 78.49 175 PRO C CA 1
ATOM 5637 C C . PRO C 1 175 ? 38.007 73.766 258.723 1.00 78.49 175 PRO C C 1
ATOM 5638 O O . PRO C 1 175 ? 37.906 72.547 258.851 1.00 78.49 175 PRO C O 1
ATOM 5642 N N . ASN C 1 176 ? 38.613 74.346 257.694 1.00 80.40 176 ASN C N 1
ATOM 5643 C CA . ASN C 1 176 ? 39.154 73.563 256.591 1.00 80.40 176 ASN C CA 1
ATOM 5644 C C . ASN C 1 176 ? 40.660 73.745 256.409 1.00 80.40 176 ASN C C 1
ATOM 5645 O O . ASN C 1 176 ? 41.266 73.114 255.543 1.00 80.40 176 ASN C O 1
ATOM 5650 N N . GLY C 1 177 ? 41.261 74.606 257.228 1.00 77.27 177 GLY C N 1
ATOM 5651 C CA . GLY C 1 177 ? 42.676 74.907 257.096 1.00 77.27 177 GLY C CA 1
ATOM 5652 C C . GLY C 1 177 ? 43.474 74.745 258.375 1.00 77.27 177 GLY C C 1
ATOM 5653 O O . GLY C 1 177 ? 43.006 75.090 259.461 1.00 77.27 177 GLY C O 1
ATOM 5654 N N . VAL C 1 178 ? 44.681 74.199 258.245 1.00 72.84 178 VAL C N 1
ATOM 5655 C CA . VAL C 1 178 ? 45.595 74.047 259.375 1.00 72.84 178 VAL C CA 1
ATOM 5656 C C . VAL C 1 178 ? 46.992 74.521 258.981 1.00 72.84 178 VAL C C 1
ATOM 5657 O O . VAL C 1 178 ? 47.379 74.425 257.818 1.00 72.84 178 VAL C O 1
ATOM 5661 N N . ALA C 1 179 ? 47.743 75.037 259.951 1.00 78.65 179 ALA C N 1
ATOM 5662 C CA . ALA C 1 179 ? 49.119 75.471 259.712 1.00 78.65 179 ALA C CA 1
ATOM 5663 C C . ALA C 1 179 ? 50.001 75.121 260.908 1.00 78.65 179 ALA C C 1
ATOM 5664 O O . ALA C 1 179 ? 49.689 75.481 262.042 1.00 78.65 179 ALA C O 1
ATOM 5666 N N . LEU C 1 180 ? 51.103 74.421 260.656 1.00 63.10 180 LEU C N 1
ATOM 5667 C CA . LEU C 1 180 ? 51.909 73.876 261.744 1.00 63.10 180 LEU C CA 1
ATOM 5668 C C . LEU C 1 180 ? 53.351 74.369 261.739 1.00 63.10 180 LEU C C 1
ATOM 5669 O O . LEU C 1 180 ? 53.917 74.669 260.687 1.00 63.10 180 LEU C O 1
ATOM 5674 N N . ASP C 1 181 ? 53.935 74.445 262.931 1.00 81.85 181 ASP C N 1
ATOM 5675 C CA . ASP C 1 181 ? 55.366 74.664 263.086 1.00 81.85 181 ASP C CA 1
ATOM 5676 C C . ASP C 1 181 ? 56.085 73.375 262.699 1.00 81.85 181 ASP C C 1
ATOM 5677 O O . ASP C 1 181 ? 55.588 72.289 262.996 1.00 81.85 181 ASP C O 1
ATOM 5682 N N . PRO C 1 182 ? 57.238 73.492 262.016 1.00 71.38 182 PRO C N 1
ATOM 5683 C CA . PRO C 1 182 ? 58.037 72.357 261.533 1.00 71.38 182 PRO C CA 1
ATOM 5684 C C . PRO C 1 182 ? 58.153 71.196 262.525 1.00 71.38 182 PRO C C 1
ATOM 5685 O O . PRO C 1 182 ? 57.913 70.042 262.149 1.00 71.38 182 PRO C O 1
ATOM 5689 N N . ALA C 1 183 ? 58.502 71.500 263.771 1.00 90.22 183 ALA C N 1
ATOM 5690 C CA . ALA C 1 183 ? 58.610 70.480 264.810 1.00 90.22 183 ALA C CA 1
ATOM 5691 C C . ALA C 1 183 ? 57.260 69.815 265.076 1.00 90.22 183 ALA C C 1
ATOM 5692 O O . ALA C 1 183 ? 57.160 68.586 265.162 1.00 90.22 183 ALA C O 1
ATOM 5694 N N . PHE C 1 184 ? 56.225 70.637 265.205 1.00 80.76 184 PHE C N 1
ATOM 5695 C CA . PHE C 1 184 ? 54.878 70.136 265.427 1.00 80.76 184 PHE C CA 1
ATOM 5696 C C . PHE C 1 184 ? 54.406 69.323 264.222 1.00 80.76 184 PHE C C 1
ATOM 5697 O O . PHE C 1 184 ? 53.673 68.343 264.372 1.00 80.76 184 PHE C O 1
ATOM 5705 N N . SER C 1 185 ? 54.837 69.733 263.031 1.00 77.12 185 SER C N 1
ATOM 5706 C CA . SER C 1 185 ? 54.483 69.032 261.798 1.00 77.12 185 SER C CA 1
ATOM 5707 C C . SER C 1 185 ? 55.074 67.631 261.774 1.00 77.12 185 SER C C 1
ATOM 5708 O O . SER C 1 185 ? 54.390 66.661 261.435 1.00 77.12 185 SER C O 1
ATOM 5711 N N . PHE C 1 186 ? 56.352 67.532 262.127 1.00 139.17 186 PHE C N 1
ATOM 5712 C CA . PHE C 1 186 ? 57.010 66.233 262.225 1.00 139.17 186 PHE C CA 1
ATOM 5713 C C . PHE C 1 186 ? 56.345 65.356 263.276 1.00 139.17 186 PHE C C 1
ATOM 5714 O O . PHE C 1 186 ? 56.109 64.167 263.052 1.00 139.17 186 PHE C O 1
ATOM 5722 N N . ALA C 1 187 ? 56.065 65.952 264.431 1.00 91.77 187 ALA C N 1
ATOM 5723 C CA . ALA C 1 187 ? 55.439 65.234 265.536 1.00 91.77 187 ALA C CA 1
ATOM 5724 C C . ALA C 1 187 ? 54.045 64.749 265.156 1.00 91.77 187 ALA C C 1
ATOM 5725 O O . ALA C 1 187 ? 53.538 63.778 265.717 1.00 91.77 187 ALA C O 1
ATOM 5727 N N . LEU C 1 188 ? 53.431 65.436 264.201 1.00 75.09 188 LEU C N 1
ATOM 5728 C CA . LEU C 1 188 ? 52.120 65.046 263.702 1.00 75.09 188 LEU C CA 1
ATOM 5729 C C . LEU C 1 188 ? 52.226 63.921 262.676 1.00 75.09 188 LEU C C 1
ATOM 5730 O O . LEU C 1 188 ? 51.393 63.016 262.646 1.00 75.09 188 LEU C O 1
ATOM 5735 N N . SER C 1 189 ? 53.258 63.987 261.839 1.00 83.86 189 SER C N 1
ATOM 5736 C CA . SER C 1 189 ? 53.454 62.999 260.780 1.00 83.86 189 SER C CA 1
ATOM 5737 C C . SER C 1 189 ? 53.910 61.649 261.330 1.00 83.86 189 SER C C 1
ATOM 5738 O O . SER C 1 189 ? 53.724 60.614 260.689 1.00 83.86 189 SER C O 1
ATOM 5741 N N . THR C 1 190 ? 54.498 61.661 262.522 1.00 102.68 190 THR C N 1
ATOM 5742 C CA . THR C 1 190 ? 55.058 60.443 263.096 1.00 102.68 190 THR C CA 1
ATOM 5743 C C . THR C 1 190 ? 54.418 60.071 264.432 1.00 102.68 190 THR C C 1
ATOM 5744 O O . THR C 1 190 ? 55.004 59.333 265.224 1.00 102.68 190 THR C O 1
ATOM 5748 N N . GLU C 1 191 ? 53.216 60.578 264.681 1.00 117.23 191 GLU C N 1
ATOM 5749 C CA . GLU C 1 191 ? 52.513 60.266 265.920 1.00 117.23 191 GLU C CA 1
ATOM 5750 C C . GLU C 1 191 ? 51.933 58.855 265.860 1.00 117.23 191 GLU C C 1
ATOM 5751 O O . GLU C 1 191 ? 51.604 58.352 264.786 1.00 117.23 191 GLU C O 1
ATOM 5757 N N . VAL C 1 192 ? 51.816 58.222 267.023 1.00 102.21 192 VAL C N 1
ATOM 5758 C CA . VAL C 1 192 ? 51.314 56.857 267.123 1.00 102.21 192 VAL C CA 1
ATOM 5759 C C . VAL C 1 192 ? 50.134 56.792 268.094 1.00 102.21 192 VAL C C 1
ATOM 5760 O O . VAL C 1 192 ? 50.134 57.479 269.116 1.00 102.21 192 VAL C O 1
ATOM 5764 N N . TYR C 1 193 ? 49.126 55.985 267.757 1.00 84.37 193 TYR C N 1
ATOM 5765 C CA . TYR C 1 193 ? 47.947 55.792 268.603 1.00 84.37 193 TYR C CA 1
ATOM 5766 C C . TYR C 1 193 ? 48.306 55.543 270.066 1.00 84.37 193 TYR C C 1
ATOM 5767 O O . TYR C 1 193 ? 49.083 54.639 270.373 1.00 84.37 193 TYR C O 1
ATOM 5776 N N . PRO C 1 194 ? 47.738 56.351 270.974 1.00 91.31 194 PRO C N 1
ATOM 5777 C CA . PRO C 1 194 ? 47.961 56.169 272.411 1.00 91.31 194 PRO C CA 1
ATOM 5778 C C . PRO C 1 194 ? 47.365 54.854 272.898 1.00 91.31 194 PRO C C 1
ATOM 5779 O O . PRO C 1 194 ? 46.411 54.365 272.293 1.00 91.31 194 PRO C O 1
ATOM 5783 N N . LYS C 1 195 ? 47.922 54.291 273.966 1.00 132.63 195 LYS C N 1
ATOM 5784 C CA . LYS C 1 195 ? 47.453 53.009 274.483 1.00 132.63 195 LYS C CA 1
ATOM 5785 C C . LYS C 1 195 ? 46.003 53.103 274.951 1.00 132.63 195 LYS C C 1
ATOM 5786 O O . LYS C 1 195 ? 45.514 54.183 275.283 1.00 132.63 195 LYS C O 1
ATOM 5792 N N . GLY C 1 196 ? 45.323 51.962 274.977 1.00 130.95 196 GLY C N 1
ATOM 5793 C CA . GLY C 1 196 ? 43.899 51.930 275.248 1.00 130.95 196 GLY C CA 1
ATOM 5794 C C . GLY C 1 196 ? 43.143 51.937 273.934 1.00 130.95 196 GLY C C 1
ATOM 5795 O O . GLY C 1 196 ? 41.998 52.383 273.857 1.00 130.95 196 GLY C O 1
ATOM 5796 N N . SER C 1 197 ? 43.800 51.434 272.895 1.00 96.51 197 SER C N 1
ATOM 5797 C CA . SER C 1 197 ? 43.251 51.435 271.548 1.00 96.51 197 SER C CA 1
ATOM 5798 C C . SER C 1 197 ? 43.928 50.376 270.687 1.00 96.51 197 SER C C 1
ATOM 5799 O O . SER C 1 197 ? 45.093 50.050 270.907 1.00 96.51 197 SER C O 1
ATOM 5802 N N . PRO C 1 198 ? 43.192 49.825 269.709 1.00 84.52 198 PRO C N 1
ATOM 5803 C CA . PRO C 1 198 ? 43.808 48.922 268.730 1.00 84.52 198 PRO C CA 1
ATOM 5804 C C . PRO C 1 198 ? 44.903 49.632 267.937 1.00 84.52 198 PRO C C 1
ATOM 5805 O O . PRO C 1 198 ? 44.897 50.863 267.863 1.00 84.52 198 PRO C O 1
ATOM 5809 N N . LEU C 1 199 ? 45.830 48.864 267.370 1.00 112.70 199 LEU C N 1
ATOM 5810 C CA . LEU C 1 199 ? 46.938 49.407 266.584 1.00 112.70 199 LEU C CA 1
ATOM 5811 C C . LEU C 1 199 ? 47.832 50.335 267.405 1.00 112.70 199 LEU C C 1
ATOM 5812 O O . LEU C 1 199 ? 48.488 51.219 266.855 1.00 112.70 199 LEU C O 1
ATOM 5817 N N . ALA C 1 200 ? 47.856 50.136 268.720 1.00 95.79 200 ALA C N 1
ATOM 5818 C CA . ALA C 1 200 ? 48.707 50.937 269.593 1.00 95.79 200 ALA C CA 1
ATOM 5819 C C . ALA C 1 200 ? 50.172 50.560 269.403 1.00 95.79 200 ALA C C 1
ATOM 5820 O O . ALA C 1 200 ? 50.615 49.504 269.850 1.00 95.79 200 ALA C O 1
ATOM 5822 N N . GLY C 1 201 ? 50.921 51.432 268.739 1.00 85.64 201 GLY C N 1
ATOM 5823 C CA . GLY C 1 201 ? 52.306 51.150 268.410 1.00 85.64 201 GLY C CA 1
ATOM 5824 C C . GLY C 1 201 ? 52.514 51.296 266.918 1.00 85.64 201 GLY C C 1
ATOM 5825 O O . GLY C 1 201 ? 53.642 51.400 266.437 1.00 85.64 201 GLY C O 1
ATOM 5826 N N . GLN C 1 202 ? 51.406 51.306 266.186 1.00 70.80 202 GLN C N 1
ATOM 5827 C CA . GLN C 1 202 ? 51.431 51.447 264.737 1.00 70.80 202 GLN C CA 1
ATOM 5828 C C . GLN C 1 202 ? 51.395 52.918 264.338 1.00 70.80 202 GLN C C 1
ATOM 5829 O O . GLN C 1 202 ? 50.830 53.743 265.056 1.00 70.80 202 GLN C O 1
ATOM 5835 N N . PRO C 1 203 ? 52.008 53.254 263.191 1.00 78.28 203 PRO C N 1
ATOM 5836 C CA . PRO C 1 203 ? 51.978 54.627 262.674 1.00 78.28 203 PRO C CA 1
ATOM 5837 C C . PRO C 1 203 ? 50.558 55.081 262.350 1.00 78.28 203 PRO C C 1
ATOM 5838 O O . PRO C 1 203 ? 49.834 54.382 261.642 1.00 78.28 203 PRO C O 1
ATOM 5842 N N . MET C 1 204 ? 50.171 56.242 262.868 1.00 70.74 204 MET C N 1
ATOM 5843 C CA . MET C 1 204 ? 48.814 56.748 262.692 1.00 70.74 204 MET C CA 1
ATOM 5844 C C . MET C 1 204 ? 48.591 57.265 261.274 1.00 70.74 204 MET C C 1
ATOM 5845 O O . MET C 1 204 ? 47.486 57.176 260.738 1.00 70.74 204 MET C O 1
ATOM 5850 N N . TYR C 1 205 ? 49.645 57.802 260.669 1.00 97.96 205 TYR C N 1
ATOM 5851 C CA . TYR C 1 205 ? 49.583 58.261 259.286 1.00 97.96 205 TYR C CA 1
ATOM 5852 C C . TYR C 1 205 ? 50.696 57.617 258.466 1.00 97.96 205 TYR C C 1
ATOM 5853 O O . TYR C 1 205 ? 51.736 58.233 258.232 1.00 97.96 205 TYR C O 1
ATOM 5862 N N . PRO C 1 206 ? 50.475 56.370 258.023 1.00 102.14 206 PRO C N 1
ATOM 5863 C CA . PRO C 1 206 ? 51.483 55.567 257.321 1.00 102.14 206 PRO C CA 1
ATOM 5864 C C . PRO C 1 206 ? 51.798 56.077 255.916 1.00 102.14 206 PRO C C 1
ATOM 5865 O O . PRO C 1 206 ? 52.805 55.675 255.333 1.00 102.14 206 PRO C O 1
ATOM 5869 N N . ALA C 1 207 ? 50.946 56.947 255.384 1.00 118.15 207 ALA C N 1
ATOM 5870 C CA . ALA C 1 207 ? 51.125 57.465 254.033 1.00 118.15 207 ALA C CA 1
ATOM 5871 C C . ALA C 1 207 ? 52.365 58.348 253.927 1.00 118.15 207 ALA C C 1
ATOM 5872 O O . ALA C 1 207 ? 53.095 58.291 252.938 1.00 118.15 207 ALA C O 1
ATOM 5874 N N . ALA C 1 208 ? 52.600 59.162 254.952 1.00 109.36 208 ALA C N 1
ATOM 5875 C CA . ALA C 1 208 ? 53.726 60.088 254.945 1.00 109.36 208 ALA C CA 1
ATOM 5876 C C . ALA C 1 208 ? 54.745 59.745 256.028 1.00 109.36 208 ALA C C 1
ATOM 5877 O O . ALA C 1 208 ? 54.418 59.706 257.214 1.00 109.36 208 ALA C O 1
ATOM 5879 N N . GLY C 1 209 ? 55.981 59.498 255.607 1.00 117.46 209 GLY C N 1
ATOM 5880 C CA . GLY C 1 209 ? 57.061 59.201 256.530 1.00 117.46 209 GLY C CA 1
ATOM 5881 C C . GLY C 1 209 ? 58.105 60.300 256.538 1.00 117.46 209 GLY C C 1
ATOM 5882 O O . GLY C 1 209 ? 58.715 60.590 255.507 1.00 117.46 209 GLY C O 1
ATOM 5883 N N . PHE C 1 210 ? 58.289 60.922 257.702 1.00 135.77 210 PHE C N 1
ATOM 5884 C CA . PHE C 1 210 ? 59.262 62.000 257.901 1.00 135.77 210 PHE C CA 1
ATOM 5885 C C . PHE C 1 210 ? 58.965 63.233 257.046 1.00 135.77 210 PHE C C 1
ATOM 5886 O O . PHE C 1 210 ? 59.770 64.163 256.986 1.00 135.77 210 PHE C O 1
ATOM 5894 N N . ALA C 1 211 ? 57.809 63.238 256.393 1.00 108.93 211 ALA C N 1
ATOM 5895 C CA . ALA C 1 211 ? 57.404 64.358 255.555 1.00 108.93 211 ALA C CA 1
ATOM 5896 C C . ALA C 1 211 ? 56.022 64.849 255.964 1.00 108.93 211 ALA C C 1
ATOM 5897 O O . ALA C 1 211 ? 55.131 64.047 256.248 1.00 108.93 211 ALA C O 1
ATOM 5899 N N . GLY C 1 212 ? 55.854 66.168 255.999 1.00 117.05 212 GLY C N 1
ATOM 5900 C CA . GLY C 1 212 ? 54.591 66.771 256.382 1.00 117.05 212 GLY C CA 1
ATOM 5901 C C . GLY C 1 212 ? 53.448 66.330 255.491 1.00 117.05 212 GLY C C 1
ATOM 5902 O O . GLY C 1 212 ? 53.633 66.111 254.294 1.00 117.05 212 GLY C O 1
ATOM 5903 N N . LEU C 1 213 ? 52.263 66.193 256.077 1.00 116.25 213 LEU C N 1
ATOM 5904 C CA . LEU C 1 213 ? 51.090 65.742 255.336 1.00 116.25 213 LEU C CA 1
ATOM 5905 C C . LEU C 1 213 ? 50.705 66.730 254.241 1.00 116.25 213 LEU C C 1
ATOM 5906 O O . LEU C 1 213 ? 51.073 67.904 254.291 1.00 116.25 213 LEU C O 1
ATOM 5911 N N . ASP C 1 214 ? 49.968 66.243 253.250 1.00 109.67 214 ASP C N 1
ATOM 5912 C CA . ASP C 1 214 ? 49.391 67.108 252.231 1.00 109.67 214 ASP C CA 1
ATOM 5913 C C . ASP C 1 214 ? 48.012 67.560 252.691 1.00 109.67 214 ASP C C 1
ATOM 5914 O O . ASP C 1 214 ? 47.620 68.710 252.494 1.00 109.67 214 ASP C O 1
ATOM 5919 N N . ASN C 1 215 ? 47.285 66.636 253.310 1.00 109.75 215 ASN C N 1
ATOM 5920 C CA . ASN C 1 215 ? 45.992 66.936 253.909 1.00 109.75 215 ASN C CA 1
ATOM 5921 C C . ASN C 1 215 ? 45.775 66.087 255.157 1.00 109.75 215 ASN C C 1
ATOM 5922 O O . ASN C 1 215 ? 46.185 64.927 255.208 1.00 109.75 215 ASN C O 1
ATOM 5927 N N . TRP C 1 216 ? 45.135 66.670 256.164 1.00 87.37 216 TRP C N 1
ATOM 5928 C CA . TRP C 1 216 ? 44.905 65.970 257.422 1.00 87.37 216 TRP C CA 1
ATOM 5929 C C . TRP C 1 216 ? 43.420 65.863 257.744 1.00 87.37 216 TRP C C 1
ATOM 5930 O O . TRP C 1 216 ? 42.795 66.842 258.153 1.00 87.37 216 TRP C O 1
ATOM 5941 N N . ARG C 1 217 ? 42.870 64.666 257.553 1.00 76.23 217 ARG C N 1
ATOM 5942 C CA . ARG C 1 217 ? 41.475 64.371 257.872 1.00 76.23 217 ARG C CA 1
ATOM 5943 C C . ARG C 1 217 ? 40.500 65.333 257.195 1.00 76.23 217 ARG C C 1
ATOM 5944 O O . ARG C 1 217 ? 39.530 65.781 257.806 1.00 76.23 217 ARG C O 1
ATOM 5952 N N . GLY C 1 218 ? 40.768 65.645 255.931 1.00 89.30 218 GLY C N 1
ATOM 5953 C CA . GLY C 1 218 ? 39.898 66.511 255.156 1.00 89.30 218 GLY C CA 1
ATOM 5954 C C . GLY C 1 218 ? 40.305 67.971 255.207 1.00 89.30 218 GLY C C 1
ATOM 5955 O O . GLY C 1 218 ? 39.693 68.816 254.554 1.00 89.30 218 GLY C O 1
ATOM 5956 N N . LEU C 1 219 ? 41.342 68.269 255.983 1.00 108.68 219 LEU C N 1
ATOM 5957 C CA . LEU C 1 219 ? 41.811 69.642 256.135 1.00 108.68 219 LEU C CA 1
ATOM 5958 C C . LEU C 1 219 ? 43.154 69.836 255.441 1.00 108.68 219 LEU C C 1
ATOM 5959 O O . LEU C 1 219 ? 44.011 68.955 255.479 1.00 108.68 219 LEU C O 1
ATOM 5964 N N . ASN C 1 220 ? 43.335 70.992 254.810 1.00 98.57 220 ASN C N 1
ATOM 5965 C CA . ASN C 1 220 ? 44.600 71.308 254.155 1.00 98.57 220 ASN C CA 1
ATOM 5966 C C . ASN C 1 220 ? 45.642 71.790 255.156 1.00 98.57 220 ASN C C 1
ATOM 5967 O O . ASN C 1 220 ? 45.376 72.681 255.962 1.00 98.57 220 ASN C O 1
ATOM 5972 N N . VAL C 1 221 ? 46.830 71.196 255.099 1.00 68.57 221 VAL C N 1
ATOM 5973 C CA . VAL C 1 221 ? 47.893 71.525 256.040 1.00 68.57 221 VAL C CA 1
ATOM 5974 C C . VAL C 1 221 ? 49.123 72.103 255.346 1.00 68.57 221 VAL C C 1
ATOM 5975 O O . VAL C 1 221 ? 49.462 71.716 254.227 1.00 68.57 221 VAL C O 1
ATOM 5979 N N . GLY C 1 222 ? 49.782 73.037 256.024 1.00 73.70 222 GLY C N 1
ATOM 5980 C CA . GLY C 1 222 ? 51.015 73.624 255.536 1.00 73.70 222 GLY C CA 1
ATOM 5981 C C . GLY C 1 222 ? 52.011 73.763 256.670 1.00 73.70 222 GLY C C 1
ATOM 5982 O O . GLY C 1 222 ? 51.641 74.134 257.784 1.00 73.70 222 GLY C O 1
ATOM 5983 N N . ALA C 1 223 ? 53.276 73.468 256.393 1.00 85.32 223 ALA C N 1
ATOM 5984 C CA . ALA C 1 223 ? 54.302 73.493 257.429 1.00 85.32 223 ALA C CA 1
ATOM 5985 C C . ALA C 1 223 ? 55.416 74.487 257.114 1.00 85.32 223 ALA C C 1
ATOM 5986 O O . ALA C 1 223 ? 56.307 74.203 256.313 1.00 85.32 223 ALA C O 1
ATOM 5988 N N . SER C 1 224 ? 55.359 75.653 257.750 1.00 77.05 224 SER C N 1
ATOM 5989 C CA . SER C 1 224 ? 56.417 76.650 257.628 1.00 77.05 224 SER C CA 1
ATOM 5990 C C . SER C 1 224 ? 56.828 77.154 259.003 1.00 77.05 224 SER C C 1
ATOM 5991 O O . SER C 1 224 ? 56.094 76.992 259.978 1.00 77.05 224 SER C O 1
ATOM 5994 N N . SER C 1 225 ? 58.002 77.771 259.075 1.00 88.75 225 SER C N 1
ATOM 5995 C CA . SER C 1 225 ? 58.517 78.300 260.332 1.00 88.75 225 SER C CA 1
ATOM 5996 C C . SER C 1 225 ? 57.971 79.695 260.620 1.00 88.75 225 SER C C 1
ATOM 5997 O O . SER C 1 225 ? 58.559 80.452 261.392 1.00 88.75 225 SER C O 1
ATOM 6000 N N . THR C 1 226 ? 56.843 80.029 260.002 1.00 89.43 226 THR C N 1
ATOM 6001 C CA . THR C 1 226 ? 56.281 81.369 260.117 1.00 89.43 226 THR C CA 1
ATOM 6002 C C . THR C 1 226 ? 55.169 81.446 261.158 1.00 89.43 226 THR C C 1
ATOM 6003 O O . THR C 1 226 ? 54.931 82.504 261.741 1.00 89.43 226 THR C O 1
ATOM 6007 N N . VAL C 1 227 ? 54.490 80.326 261.391 1.00 76.33 227 VAL C N 1
ATOM 6008 C CA . VAL C 1 227 ? 53.421 80.279 262.384 1.00 76.33 227 VAL C CA 1
ATOM 6009 C C . VAL C 1 227 ? 53.995 80.450 263.788 1.00 76.33 227 VAL C C 1
ATOM 6010 O O . VAL C 1 227 ? 53.285 80.825 264.721 1.00 76.33 227 VAL C O 1
ATOM 6014 N N . SER C 1 228 ? 55.287 80.171 263.926 1.00 90.83 228 SER C N 1
ATOM 6015 C CA . SER C 1 228 ? 55.995 80.401 265.176 1.00 90.83 228 SER C CA 1
ATOM 6016 C C . SER C 1 228 ? 56.836 81.665 265.064 1.00 90.83 228 SER C C 1
ATOM 6017 O O . SER C 1 228 ? 57.051 82.369 266.051 1.00 90.83 228 SER C O 1
ATOM 6020 N N . GLY C 1 229 ? 57.301 81.948 263.850 1.00 106.84 229 GLY C N 1
ATOM 6021 C CA . GLY C 1 229 ? 58.143 83.103 263.598 1.00 106.84 229 GLY C CA 1
ATOM 6022 C C . GLY C 1 229 ? 59.431 83.026 264.391 1.00 106.84 229 GLY C C 1
ATOM 6023 O O . GLY C 1 229 ? 59.822 83.987 265.051 1.00 106.84 229 GLY C O 1
ATOM 6024 N N . ALA C 1 230 ? 60.089 81.873 264.323 1.00 118.07 230 ALA C N 1
ATOM 6025 C CA . ALA C 1 230 ? 61.280 81.610 265.126 1.00 118.07 230 ALA C CA 1
ATOM 6026 C C . ALA C 1 230 ? 62.423 82.615 264.907 1.00 118.07 230 ALA C C 1
ATOM 6027 O O . ALA C 1 230 ? 62.981 83.122 265.880 1.00 118.07 230 ALA C O 1
ATOM 6029 N N . PRO C 1 231 ? 62.784 82.913 263.642 1.00 108.87 231 PRO C N 1
ATOM 6030 C CA . PRO C 1 231 ? 63.911 83.845 263.526 1.00 108.87 231 PRO C CA 1
ATOM 6031 C C . PRO C 1 231 ? 63.507 85.323 263.553 1.00 108.87 231 PRO C C 1
ATOM 6032 O O . PRO C 1 231 ? 64.255 86.139 264.090 1.00 108.87 231 PRO C O 1
ATOM 6036 N N . GLU C 1 232 ? 62.350 85.659 262.989 1.00 104.29 232 GLU C N 1
ATOM 6037 C CA . GLU C 1 232 ? 61.927 87.056 262.899 1.00 104.29 232 GLU C CA 1
ATOM 6038 C C . GLU C 1 232 ? 61.486 87.620 264.250 1.00 104.29 232 GLU C C 1
ATOM 6039 O O . GLU C 1 232 ? 61.938 88.691 264.656 1.00 104.29 232 GLU C O 1
ATOM 6045 N N . MET C 1 233 ? 60.603 86.906 264.940 1.00 112.43 233 MET C N 1
ATOM 6046 C CA . MET C 1 233 ? 60.161 87.322 266.267 1.00 112.43 233 MET C CA 1
ATOM 6047 C C . MET C 1 233 ? 61.310 87.176 267.261 1.00 112.43 233 MET C C 1
ATOM 6048 O O . MET C 1 233 ? 62.057 86.199 267.206 1.00 112.43 233 MET C O 1
ATOM 6053 N N . SER C 1 234 ? 61.455 88.142 268.163 1.00 171.30 234 SER C N 1
ATOM 6054 C CA . SER C 1 234 ? 62.549 88.100 269.130 1.00 171.30 234 SER C CA 1
ATOM 6055 C C . SER C 1 234 ? 62.308 87.003 270.179 1.00 171.30 234 SER C C 1
ATOM 6056 O O . SER C 1 234 ? 63.202 86.198 270.436 1.00 171.30 234 SER C O 1
ATOM 6059 N N . PRO C 1 235 ? 61.106 86.958 270.789 1.00 209.39 235 PRO C N 1
ATOM 6060 C CA . PRO C 1 235 ? 60.822 85.738 271.546 1.00 209.39 235 PRO C CA 1
ATOM 6061 C C . PRO C 1 235 ? 59.813 84.850 270.817 1.00 209.39 235 PRO C C 1
ATOM 6062 O O . PRO C 1 235 ? 58.729 85.318 270.466 1.00 209.39 235 PRO C O 1
ATOM 6066 N N . ALA C 1 236 ? 60.172 83.590 270.591 1.00 141.24 236 ALA C N 1
ATOM 6067 C CA . ALA C 1 236 ? 59.313 82.664 269.860 1.00 141.24 236 ALA C CA 1
ATOM 6068 C C . ALA C 1 236 ? 57.925 82.570 270.488 1.00 141.24 236 ALA C C 1
ATOM 6069 O O . ALA C 1 236 ? 57.764 82.016 271.575 1.00 141.24 236 ALA C O 1
ATOM 6071 N N . SER C 1 237 ? 56.933 83.129 269.799 1.00 109.43 237 SER C N 1
ATOM 6072 C CA . SER C 1 237 ? 55.552 83.097 270.269 1.00 109.43 237 SER C CA 1
ATOM 6073 C C . SER C 1 237 ? 55.086 81.658 270.447 1.00 109.43 237 SER C C 1
ATOM 6074 O O . SER C 1 237 ? 55.368 80.798 269.612 1.00 109.43 237 SER C O 1
ATOM 6077 N N . GLY C 1 238 ? 54.369 81.407 271.538 1.00 109.01 238 GLY C N 1
ATOM 6078 C CA . GLY C 1 238 ? 53.987 80.061 271.928 1.00 109.01 238 GLY C CA 1
ATOM 6079 C C . GLY C 1 238 ? 53.185 79.265 270.915 1.00 109.01 238 GLY C C 1
ATOM 6080 O O . GLY C 1 238 ? 53.006 78.058 271.078 1.00 109.01 238 GLY C O 1
ATOM 6081 N N . VAL C 1 239 ? 52.703 79.933 269.871 1.00 92.75 239 VAL C N 1
ATOM 6082 C CA . VAL C 1 239 ? 51.906 79.277 268.839 1.00 92.75 239 VAL C CA 1
ATOM 6083 C C . VAL C 1 239 ? 52.684 78.173 268.129 1.00 92.75 239 VAL C C 1
ATOM 6084 O O . VAL C 1 239 ? 53.744 78.417 267.553 1.00 92.75 239 VAL C O 1
ATOM 6088 N N . LYS C 1 240 ? 52.149 76.958 268.179 1.00 75.76 240 LYS C N 1
ATOM 6089 C CA . LYS C 1 240 ? 52.761 75.823 267.502 1.00 75.76 240 LYS C CA 1
ATOM 6090 C C . LYS C 1 240 ? 51.946 75.433 266.277 1.00 75.76 240 LYS C C 1
ATOM 6091 O O . LYS C 1 240 ? 52.489 74.965 265.277 1.00 75.76 240 LYS C O 1
ATOM 6097 N N . ALA C 1 241 ? 50.636 75.635 266.366 1.00 67.76 241 ALA C N 1
ATOM 6098 C CA . ALA C 1 241 ? 49.732 75.297 265.277 1.00 67.76 241 ALA C CA 1
ATOM 6099 C C . ALA C 1 241 ? 48.477 76.162 265.320 1.00 67.76 241 ALA C C 1
ATOM 6100 O O . ALA C 1 241 ? 47.991 76.527 266.396 1.00 67.76 241 ALA C O 1
ATOM 6102 N N . ILE C 1 242 ? 47.959 76.490 264.142 1.00 76.85 242 ILE C N 1
ATOM 6103 C CA . ILE C 1 242 ? 46.764 77.315 264.036 1.00 76.85 242 ILE C CA 1
ATOM 6104 C C . ILE C 1 242 ? 45.754 76.704 263.065 1.00 76.85 242 ILE C C 1
ATOM 6105 O O . ILE C 1 242 ? 46.071 76.416 261.908 1.00 76.85 242 ILE C O 1
ATOM 6110 N N . VAL C 1 243 ? 44.539 76.489 263.563 1.00 60.34 243 VAL C N 1
ATOM 6111 C CA . VAL C 1 243 ? 43.473 75.859 262.789 1.00 60.34 243 VAL C CA 1
ATOM 6112 C C . VAL C 1 243 ? 42.303 76.816 262.619 1.00 60.34 243 VAL C C 1
ATOM 6113 O O . VAL C 1 243 ? 41.919 77.502 263.564 1.00 60.34 243 VAL C O 1
ATOM 6117 N N . GLY C 1 244 ? 41.738 76.860 261.416 1.00 87.12 244 GLY C N 1
ATOM 6118 C CA . GLY C 1 244 ? 40.612 77.737 261.151 1.00 87.12 244 GLY C CA 1
ATOM 6119 C C . GLY C 1 244 ? 40.053 77.653 259.743 1.00 87.12 244 GLY C C 1
ATOM 6120 O O . GLY C 1 244 ? 40.597 76.967 258.871 1.00 87.12 244 GLY C O 1
ATOM 6121 N N . ASP C 1 245 ? 38.944 78.353 259.533 1.00 113.04 245 ASP C N 1
ATOM 6122 C CA . ASP C 1 245 ? 38.330 78.469 258.218 1.00 113.04 245 ASP C CA 1
ATOM 6123 C C . ASP C 1 245 ? 39.078 79.514 257.396 1.00 113.04 245 ASP C C 1
ATOM 6124 O O . ASP C 1 245 ? 38.753 80.701 257.436 1.00 113.04 245 ASP C O 1
ATOM 6129 N N . PHE C 1 246 ? 40.082 79.067 256.649 1.00 97.17 246 PHE C N 1
ATOM 6130 C CA . PHE C 1 246 ? 40.954 79.980 255.918 1.00 97.17 246 PHE C CA 1
ATOM 6131 C C . PHE C 1 246 ? 40.303 80.573 254.671 1.00 97.17 246 PHE C C 1
ATOM 6132 O O . PHE C 1 246 ? 40.950 81.296 253.914 1.00 97.17 246 PHE C O 1
ATOM 6140 N N . SER C 1 247 ? 39.026 80.272 254.458 1.00 91.20 247 SER C N 1
ATOM 6141 C CA . SER C 1 247 ? 38.274 80.908 253.384 1.00 91.20 247 SER C CA 1
ATOM 6142 C C . SER C 1 247 ? 37.939 82.341 253.780 1.00 91.20 247 SER C C 1
ATOM 6143 O O . SER C 1 247 ? 37.632 83.180 252.933 1.00 91.20 247 SER C O 1
ATOM 6146 N N . ARG C 1 248 ? 38.001 82.608 255.081 1.00 110.43 248 ARG C N 1
ATOM 6147 C CA . ARG C 1 248 ? 37.756 83.942 255.614 1.00 110.43 248 ARG C CA 1
ATOM 6148 C C . ARG C 1 248 ? 38.887 84.896 255.249 1.00 110.43 248 ARG C C 1
ATOM 6149 O O . ARG C 1 248 ? 38.645 86.017 254.803 1.00 110.43 248 ARG C O 1
ATOM 6157 N N . VAL C 1 249 ? 40.122 84.443 255.437 1.00 96.94 249 VAL C N 1
ATOM 6158 C CA . VAL C 1 249 ? 41.291 85.277 255.184 1.00 96.94 249 VAL C CA 1
ATOM 6159 C C . VAL C 1 249 ? 41.447 85.622 253.706 1.00 96.94 249 VAL C C 1
ATOM 6160 O O . VAL C 1 249 ? 41.706 84.750 252.876 1.00 96.94 249 VAL C O 1
ATOM 6164 N N . HIS C 1 250 ? 41.284 86.902 253.387 1.00 77.69 250 HIS C N 1
ATOM 6165 C CA . HIS C 1 250 ? 41.483 87.390 252.028 1.00 77.69 250 HIS C CA 1
ATOM 6166 C C . HIS C 1 250 ? 42.819 88.116 251.916 1.00 77.69 250 HIS C C 1
ATOM 6167 O O . HIS C 1 250 ? 43.038 89.125 252.584 1.00 77.69 250 HIS C O 1
ATOM 6174 N N . TRP C 1 251 ? 43.709 87.602 251.075 1.00 90.95 251 TRP C N 1
ATOM 6175 C CA . TRP C 1 251 ? 45.001 88.243 250.856 1.00 90.95 251 TRP C CA 1
ATOM 6176 C C . TRP C 1 251 ? 45.263 88.406 249.364 1.00 90.95 251 TRP C C 1
ATOM 6177 O O . TRP C 1 251 ? 44.472 87.951 248.538 1.00 90.95 251 TRP C O 1
ATOM 6188 N N . GLY C 1 252 ? 46.369 89.058 249.015 1.00 75.87 252 GLY C N 1
ATOM 6189 C CA . GLY C 1 252 ? 46.714 89.226 247.616 1.00 75.87 252 GLY C CA 1
ATOM 6190 C C . GLY C 1 252 ? 47.811 90.226 247.303 1.00 75.87 252 GLY C C 1
ATOM 6191 O O . GLY C 1 252 ? 48.042 91.188 248.051 1.00 75.87 252 GLY C O 1
ATOM 6192 N N . PHE C 1 253 ? 48.489 89.984 246.182 1.00 75.75 253 PHE C N 1
ATOM 6193 C CA . PHE C 1 253 ? 49.468 90.916 245.639 1.00 75.75 253 PHE C CA 1
ATOM 6194 C C . PHE C 1 253 ? 48.817 91.877 244.648 1.00 75.75 253 PHE C C 1
ATOM 6195 O O . PHE C 1 253 ? 48.431 91.479 243.548 1.00 75.75 253 PHE C O 1
ATOM 6203 N N . GLN C 1 254 ? 48.697 93.140 245.036 1.00 82.44 254 GLN C N 1
ATOM 6204 C CA . GLN C 1 254 ? 48.162 94.161 244.146 1.00 82.44 254 GLN C CA 1
ATOM 6205 C C . GLN C 1 254 ? 49.178 94.502 243.062 1.00 82.44 254 GLN C C 1
ATOM 6206 O O . GLN C 1 254 ? 48.812 94.895 241.954 1.00 82.44 254 GLN C O 1
ATOM 6212 N N . ARG C 1 255 ? 50.456 94.335 243.388 1.00 98.53 255 ARG C N 1
ATOM 6213 C CA . ARG C 1 255 ? 51.530 94.572 242.432 1.00 98.53 255 ARG C CA 1
ATOM 6214 C C . ARG C 1 255 ? 52.829 93.915 242.890 1.00 98.53 255 ARG C C 1
ATOM 6215 O O . ARG C 1 255 ? 53.371 94.256 243.942 1.00 98.53 255 ARG C O 1
ATOM 6223 N N . ASN C 1 256 ? 53.322 92.973 242.093 1.00 98.64 256 ASN C N 1
ATOM 6224 C CA . ASN C 1 256 ? 54.548 92.253 242.419 1.00 98.64 256 ASN C CA 1
ATOM 6225 C C . ASN C 1 256 ? 55.648 92.516 241.393 1.00 98.64 256 ASN C C 1
ATOM 6226 O O . ASN C 1 256 ? 55.431 92.391 240.188 1.00 98.64 256 ASN C O 1
ATOM 6231 N N . PHE C 1 257 ? 56.830 92.879 241.882 1.00 104.34 257 PHE C N 1
ATOM 6232 C CA . PHE C 1 257 ? 57.963 93.185 241.014 1.00 104.34 257 PHE C CA 1
ATOM 6233 C C . PHE C 1 257 ? 58.995 92.066 241.026 1.00 104.34 257 PHE C C 1
ATOM 6234 O O . PHE C 1 257 ? 59.193 91.412 242.049 1.00 104.34 257 PHE C O 1
ATOM 6242 N N . PRO C 1 258 ? 59.659 91.842 239.883 1.00 110.23 258 PRO C N 1
ATOM 6243 C CA . PRO C 1 258 ? 60.784 90.904 239.823 1.00 110.23 258 PRO C CA 1
ATOM 6244 C C . PRO C 1 258 ? 62.019 91.476 240.514 1.00 110.23 258 PRO C C 1
ATOM 6245 O O . PRO C 1 258 ? 61.991 92.626 240.955 1.00 110.23 258 PRO C O 1
ATOM 6249 N N . ILE C 1 259 ? 63.083 90.686 240.606 1.00 85.09 259 ILE C N 1
ATOM 6250 C CA . ILE C 1 259 ? 64.304 91.129 241.270 1.00 85.09 259 ILE C CA 1
ATOM 6251 C C . ILE C 1 259 ? 64.956 92.290 240.522 1.00 85.09 259 ILE C C 1
ATOM 6252 O O . ILE C 1 259 ? 65.328 92.161 239.354 1.00 85.09 259 ILE C O 1
ATOM 6257 N N . GLU C 1 260 ? 65.086 93.422 241.209 1.00 98.55 260 GLU C N 1
ATOM 6258 C CA . GLU C 1 260 ? 65.646 94.635 240.621 1.00 98.55 260 GLU C CA 1
ATOM 6259 C C . GLU C 1 260 ? 67.122 94.821 240.980 1.00 98.55 260 GLU C C 1
ATOM 6260 O O . GLU C 1 260 ? 67.530 94.588 242.121 1.00 98.55 260 GLU C O 1
ATOM 6266 N N . LEU C 1 261 ? 67.915 95.240 239.998 1.00 95.15 261 LEU C N 1
ATOM 6267 C CA . LEU C 1 261 ? 69.321 95.561 240.223 1.00 95.15 261 LEU C CA 1
ATOM 6268 C C . LEU C 1 261 ? 69.558 97.061 240.061 1.00 95.15 261 LEU C C 1
ATOM 6269 O O . LEU C 1 261 ? 69.541 97.590 238.948 1.00 95.15 261 LEU C O 1
ATOM 6274 N N . ILE C 1 262 ? 69.771 97.736 241.186 1.00 65.89 262 ILE C N 1
ATOM 6275 C CA . ILE C 1 262 ? 70.031 99.171 241.204 1.00 65.89 262 ILE C CA 1
ATOM 6276 C C . ILE C 1 262 ? 71.532 99.444 241.203 1.00 65.89 262 ILE C C 1
ATOM 6277 O O . ILE C 1 262 ? 72.244 99.019 242.113 1.00 65.89 262 ILE C O 1
ATOM 6282 N N . GLU C 1 263 ? 72.014 100.150 240.186 1.00 76.00 263 GLU C N 1
ATOM 6283 C CA . GLU C 1 263 ? 73.442 100.424 240.081 1.00 76.00 263 GLU C CA 1
ATOM 6284 C C . GLU C 1 263 ? 73.764 101.901 240.268 1.00 76.00 263 GLU C C 1
ATOM 6285 O O . GLU C 1 263 ? 74.925 102.302 240.206 1.00 76.00 263 GLU C O 1
ATOM 6291 N N . TYR C 1 264 ? 72.735 102.706 240.504 1.00 57.64 264 TYR C N 1
ATOM 6292 C CA . TYR C 1 264 ? 72.923 104.140 240.683 1.00 57.64 264 TYR C CA 1
ATOM 6293 C C . TYR C 1 264 ? 72.280 104.646 241.969 1.00 57.64 264 TYR C C 1
ATOM 6294 O O . TYR C 1 264 ? 71.745 103.868 242.759 1.00 57.64 264 TYR C O 1
ATOM 6303 N N . GLY C 1 265 ? 72.337 105.959 242.165 1.00 72.94 265 GLY C N 1
ATOM 6304 C CA . GLY C 1 265 ? 71.700 106.599 243.302 1.00 72.94 265 GLY C CA 1
ATOM 6305 C C . GLY C 1 265 ? 72.261 106.165 244.642 1.00 72.94 265 GLY C C 1
ATOM 6306 O O . GLY C 1 265 ? 73.418 105.758 244.741 1.00 72.94 265 GLY C O 1
ATOM 6307 N N . ASP C 1 266 ? 71.433 106.256 245.677 1.00 106.19 266 ASP C N 1
ATOM 6308 C CA . ASP C 1 266 ? 71.838 105.860 247.020 1.00 106.19 266 ASP C CA 1
ATOM 6309 C C . ASP C 1 266 ? 70.650 105.370 247.843 1.00 106.19 266 ASP C C 1
ATOM 6310 O O . ASP C 1 266 ? 70.125 106.099 248.684 1.00 106.19 266 ASP C O 1
ATOM 6315 N N . PRO C 1 267 ? 70.222 104.121 247.601 1.00 75.92 267 PRO C N 1
ATOM 6316 C CA . PRO C 1 267 ? 69.139 103.524 248.389 1.00 75.92 267 PRO C CA 1
ATOM 6317 C C . PRO C 1 267 ? 69.558 103.327 249.843 1.00 75.92 267 PRO C C 1
ATOM 6318 O O . PRO C 1 267 ? 70.727 103.554 250.162 1.00 75.92 267 PRO C O 1
ATOM 6322 N N . ASP C 1 268 ? 68.611 102.944 250.699 1.00 85.07 268 ASP C N 1
ATOM 6323 C CA . ASP C 1 268 ? 68.843 102.738 252.134 1.00 85.07 268 ASP C CA 1
ATOM 6324 C C . ASP C 1 268 ? 69.104 104.061 252.869 1.00 85.07 268 ASP C C 1
ATOM 6325 O O . ASP C 1 268 ? 69.047 104.113 254.098 1.00 85.07 268 ASP C O 1
ATOM 6330 N N . GLN C 1 269 ? 69.367 105.122 252.107 1.00 87.71 269 GLN C N 1
ATOM 6331 C CA . GLN C 1 269 ? 69.611 106.459 252.648 1.00 87.71 269 GLN C CA 1
ATOM 6332 C C . GLN C 1 269 ? 70.672 106.437 253.746 1.00 87.71 269 GLN C C 1
ATOM 6333 O O . GLN C 1 269 ? 70.397 106.758 254.903 1.00 87.71 269 GLN C O 1
ATOM 6339 N N . THR C 1 270 ? 71.886 106.042 253.377 1.00 92.76 270 THR C N 1
ATOM 6340 C CA . THR C 1 270 ? 72.987 105.968 254.329 1.00 92.76 270 THR C CA 1
ATOM 6341 C C . THR C 1 270 ? 74.147 106.862 253.904 1.00 92.76 270 THR C C 1
ATOM 6342 O O . THR C 1 270 ? 75.215 106.844 254.517 1.00 92.76 270 THR C O 1
ATOM 6346 N N . GLY C 1 271 ? 73.929 107.642 252.850 1.00 104.91 271 GLY C N 1
ATOM 6347 C CA . GLY C 1 271 ? 74.925 108.587 252.379 1.00 104.91 271 GLY C CA 1
ATOM 6348 C C . GLY C 1 271 ? 76.025 107.957 251.545 1.00 104.91 271 GLY C C 1
ATOM 6349 O O . GLY C 1 271 ? 76.894 108.657 251.026 1.00 104.91 271 GLY C O 1
ATOM 6350 N N . ARG C 1 272 ? 75.991 106.635 251.415 1.00 79.06 272 ARG C N 1
ATOM 6351 C CA . ARG C 1 272 ? 77.004 105.921 250.647 1.00 79.06 272 ARG C CA 1
ATOM 6352 C C . ARG C 1 272 ? 76.504 105.591 249.245 1.00 79.06 272 ARG C C 1
ATOM 6353 O O . ARG C 1 272 ? 75.655 104.717 249.066 1.00 79.06 272 ARG C O 1
ATOM 6361 N N . ASP C 1 273 ? 77.041 106.300 248.256 1.00 86.63 273 ASP C N 1
ATOM 6362 C CA . ASP C 1 273 ? 76.636 106.130 246.866 1.00 86.63 273 ASP C CA 1
ATOM 6363 C C . ASP C 1 273 ? 76.980 104.735 246.360 1.00 86.63 273 ASP C C 1
ATOM 6364 O O . ASP C 1 273 ? 77.856 104.068 246.909 1.00 86.63 273 ASP C O 1
ATOM 6369 N N . LEU C 1 274 ? 76.290 104.300 245.311 1.00 106.26 274 LEU C N 1
ATOM 6370 C CA . LEU C 1 274 ? 76.527 102.979 244.740 1.00 106.26 274 LEU C CA 1
ATOM 6371 C C . LEU C 1 274 ? 77.680 103.002 243.743 1.00 106.26 274 LEU C C 1
ATOM 6372 O O . LEU C 1 274 ? 78.519 102.102 243.734 1.00 106.26 274 LEU C O 1
ATOM 6377 N N . LYS C 1 275 ? 77.718 104.033 242.906 1.00 66.45 275 LYS C N 1
ATOM 6378 C CA . LYS C 1 275 ? 78.824 104.207 241.973 1.00 66.45 275 LYS C CA 1
ATOM 6379 C C . LYS C 1 275 ? 80.017 104.835 242.683 1.00 66.45 275 LYS C C 1
ATOM 6380 O O . LYS C 1 275 ? 81.128 104.857 242.153 1.00 66.45 275 LYS C O 1
ATOM 6386 N N . GLY C 1 276 ? 79.776 105.346 243.886 1.00 67.30 276 GLY C N 1
ATOM 6387 C CA . GLY C 1 276 ? 80.819 105.982 244.669 1.00 67.30 276 GLY C CA 1
ATOM 6388 C C . GLY C 1 276 ? 81.665 104.983 245.433 1.00 67.30 276 GLY C C 1
ATOM 6389 O O . GLY C 1 276 ? 82.832 105.241 245.726 1.00 67.30 276 GLY C O 1
ATOM 6390 N N . HIS C 1 277 ? 81.075 103.837 245.756 1.00 62.77 277 HIS C N 1
ATOM 6391 C CA . HIS C 1 277 ? 81.782 102.792 246.487 1.00 62.77 277 HIS C CA 1
ATOM 6392 C C . HIS C 1 277 ? 81.923 101.526 245.652 1.00 62.77 277 HIS C C 1
ATOM 6393 O O . HIS C 1 277 ? 82.368 100.493 246.154 1.00 62.77 277 HIS C O 1
ATOM 6400 N N . ASN C 1 278 ? 81.545 101.622 244.379 1.00 92.96 278 ASN C N 1
ATOM 6401 C CA . ASN C 1 278 ? 81.547 100.482 243.466 1.00 92.96 278 ASN C CA 1
ATOM 6402 C C . ASN C 1 278 ? 80.748 99.317 244.040 1.00 92.96 278 ASN C C 1
ATOM 6403 O O . ASN C 1 278 ? 81.292 98.241 244.286 1.00 92.96 278 ASN C O 1
ATOM 6408 N N . GLU C 1 279 ? 79.458 99.547 244.266 1.00 77.60 279 GLU C N 1
ATOM 6409 C CA . GLU C 1 279 ? 78.582 98.533 244.843 1.00 77.60 279 GLU C CA 1
ATOM 6410 C C . GLU C 1 279 ? 77.224 98.508 244.143 1.00 77.60 279 GLU C C 1
ATOM 6411 O O . GLU C 1 279 ? 76.806 99.493 243.538 1.00 77.60 279 GLU C O 1
ATOM 6417 N N . VAL C 1 280 ? 76.544 97.370 244.229 1.00 56.87 280 VAL C N 1
ATOM 6418 C CA . VAL C 1 280 ? 75.268 97.171 243.552 1.00 56.87 280 VAL C CA 1
ATOM 6419 C C . VAL C 1 280 ? 74.185 96.789 244.555 1.00 56.87 280 VAL C C 1
ATOM 6420 O O . VAL C 1 280 ? 74.446 96.052 245.506 1.00 56.87 280 VAL C O 1
ATOM 6424 N N . MET C 1 281 ? 72.973 97.294 244.340 1.00 72.07 281 MET C N 1
ATOM 6425 C CA . MET C 1 281 ? 71.852 97.006 245.228 1.00 72.07 281 MET C CA 1
ATOM 6426 C C . MET C 1 281 ? 70.914 95.970 244.617 1.00 72.07 281 MET C C 1
ATOM 6427 O O . MET C 1 281 ? 70.538 96.068 243.448 1.00 72.07 281 MET C O 1
ATOM 6432 N N . VAL C 1 282 ? 70.545 94.972 245.412 1.00 70.33 282 VAL C N 1
ATOM 6433 C CA . VAL C 1 282 ? 69.596 93.961 244.965 1.00 70.33 282 VAL C CA 1
ATOM 6434 C C . VAL C 1 282 ? 68.296 94.122 245.737 1.00 70.33 282 VAL C C 1
ATOM 6435 O O . VAL C 1 282 ? 68.259 93.903 246.948 1.00 70.33 282 VAL C O 1
ATOM 6439 N N . ARG C 1 283 ? 67.233 94.506 245.036 1.00 56.39 283 ARG C N 1
ATOM 6440 C CA . ARG C 1 283 ? 65.982 94.873 245.694 1.00 56.39 283 ARG C CA 1
ATOM 6441 C C . ARG C 1 283 ? 64.796 94.012 245.260 1.00 56.39 283 ARG C C 1
ATOM 6442 O O . ARG C 1 283 ? 64.683 93.630 244.094 1.00 56.39 283 ARG C O 1
ATOM 6450 N N . ALA C 1 284 ? 63.922 93.700 246.214 1.00 67.27 284 ALA C N 1
ATOM 6451 C CA . ALA C 1 284 ? 62.651 93.048 245.918 1.00 67.27 284 ALA C CA 1
ATOM 6452 C C . ALA C 1 284 ? 61.528 93.773 246.650 1.00 67.27 284 ALA C C 1
ATOM 6453 O O . ALA C 1 284 ? 61.501 93.823 247.884 1.00 67.27 284 ALA C O 1
ATOM 6455 N N . GLU C 1 285 ? 60.612 94.351 245.880 1.00 103.33 285 GLU C N 1
ATOM 6456 C CA . GLU C 1 285 ? 59.495 95.094 246.442 1.00 103.33 285 GLU C CA 1
ATOM 6457 C C . GLU C 1 285 ? 58.166 94.548 245.951 1.00 103.33 285 GLU C C 1
ATOM 6458 O O . GLU C 1 285 ? 57.927 94.445 244.749 1.00 103.33 285 GLU C O 1
ATOM 6464 N N . ALA C 1 286 ? 57.299 94.202 246.894 1.00 70.80 286 ALA C N 1
ATOM 6465 C CA . ALA C 1 286 ? 55.958 93.739 246.557 1.00 70.80 286 ALA C CA 1
ATOM 6466 C C . ALA C 1 286 ? 54.932 94.584 247.298 1.00 70.80 286 ALA C C 1
ATOM 6467 O O . ALA C 1 286 ? 55.256 95.217 248.300 1.00 70.80 286 ALA C O 1
ATOM 6469 N N . VAL C 1 287 ? 53.700 94.610 246.800 1.00 80.66 287 VAL C N 1
ATOM 6470 C CA . VAL C 1 287 ? 52.635 95.357 247.465 1.00 80.66 287 VAL C CA 1
ATOM 6471 C C . VAL C 1 287 ? 51.433 94.466 247.745 1.00 80.66 287 VAL C C 1
ATOM 6472 O O . VAL C 1 287 ? 50.610 94.235 246.864 1.00 80.66 287 VAL C O 1
ATOM 6476 N N . LEU C 1 288 ? 51.328 93.974 248.975 1.00 76.96 288 LEU C N 1
ATOM 6477 C CA . LEU C 1 288 ? 50.256 93.043 249.312 1.00 76.96 288 LEU C CA 1
ATOM 6478 C C . LEU C 1 288 ? 49.259 93.623 250.306 1.00 76.96 288 LEU C C 1
ATOM 6479 O O . LEU C 1 288 ? 49.481 94.689 250.887 1.00 76.96 288 LEU C O 1
ATOM 6484 N N . TYR C 1 289 ? 48.153 92.907 250.489 1.00 102.60 289 TYR C N 1
ATOM 6485 C CA . TYR C 1 289 ? 47.164 93.280 251.497 1.00 102.60 289 TYR C CA 1
ATOM 6486 C C . TYR C 1 289 ? 46.667 92.055 252.257 1.00 102.60 289 TYR C C 1
ATOM 6487 O O . TYR C 1 289 ? 46.511 90.981 251.680 1.00 102.60 289 TYR C O 1
ATOM 6496 N N . VAL C 1 290 ? 46.418 92.222 253.553 1.00 83.77 290 VAL C N 1
ATOM 6497 C CA . VAL C 1 290 ? 45.913 91.133 254.383 1.00 83.77 290 VAL C CA 1
ATOM 6498 C C . VAL C 1 290 ? 44.656 91.549 255.137 1.00 83.77 290 VAL C C 1
ATOM 6499 O O . VAL C 1 290 ? 44.708 92.389 256.036 1.00 83.77 290 VAL C O 1
ATOM 6503 N N . ALA C 1 291 ? 43.529 90.948 254.766 1.00 88.80 291 ALA C N 1
ATOM 6504 C CA . ALA C 1 291 ? 42.247 91.253 255.388 1.00 88.80 291 ALA C CA 1
ATOM 6505 C C . ALA C 1 291 ? 41.562 90.000 255.913 1.00 88.80 291 ALA C C 1
ATOM 6506 O O . ALA C 1 291 ? 41.043 89.196 255.139 1.00 88.80 291 ALA C O 1
ATOM 6508 N N . ILE C 1 292 ? 41.559 89.839 257.230 1.00 98.92 292 ILE C N 1
ATOM 6509 C CA . ILE C 1 292 ? 40.806 88.760 257.848 1.00 98.92 292 ILE C CA 1
ATOM 6510 C C . ILE C 1 292 ? 39.411 89.269 258.205 1.00 98.92 292 ILE C C 1
ATOM 6511 O O . ILE C 1 292 ? 39.247 90.396 258.676 1.00 98.92 292 ILE C O 1
ATOM 6516 N N . GLU C 1 293 ? 38.403 88.442 257.951 1.00 105.81 293 GLU C N 1
ATOM 6517 C CA . GLU C 1 293 ? 37.020 88.832 258.190 1.00 105.81 293 GLU C CA 1
ATOM 6518 C C . GLU C 1 293 ? 36.729 88.912 259.685 1.00 105.81 293 GLU C C 1
ATOM 6519 O O . GLU C 1 293 ? 36.294 89.948 260.187 1.00 105.81 293 GLU C O 1
ATOM 6525 N N . SER C 1 294 ? 36.983 87.813 260.388 1.00 106.20 294 SER C N 1
ATOM 6526 C CA . SER C 1 294 ? 36.803 87.753 261.835 1.00 106.20 294 SER C CA 1
ATOM 6527 C C . SER C 1 294 ? 37.500 86.524 262.407 1.00 106.20 294 SER C C 1
ATOM 6528 O O . SER C 1 294 ? 37.426 85.437 261.833 1.00 106.20 294 SER C O 1
ATOM 6531 N N . LEU C 1 295 ? 38.175 86.696 263.539 1.00 104.48 295 LEU C N 1
ATOM 6532 C CA . LEU C 1 295 ? 38.908 85.596 264.157 1.00 104.48 295 LEU C CA 1
ATOM 6533 C C . LEU C 1 295 ? 38.033 84.793 265.116 1.00 104.48 295 LEU C C 1
ATOM 6534 O O . LEU C 1 295 ? 38.533 84.196 266.069 1.00 104.48 295 LEU C O 1
ATOM 6539 N N . ASP C 1 296 ? 36.728 84.782 264.863 1.00 98.01 296 ASP C N 1
ATOM 6540 C CA . ASP C 1 296 ? 35.805 84.013 265.689 1.00 98.01 296 ASP C CA 1
ATOM 6541 C C . ASP C 1 296 ? 35.926 82.525 265.376 1.00 98.01 296 ASP C C 1
ATOM 6542 O O . ASP C 1 296 ? 35.549 81.677 266.185 1.00 98.01 296 ASP C O 1
ATOM 6547 N N . SER C 1 297 ? 36.458 82.217 264.197 1.00 86.39 297 SER C N 1
ATOM 6548 C CA . SER C 1 297 ? 36.601 80.836 263.754 1.00 86.39 297 SER C CA 1
ATOM 6549 C C . SER C 1 297 ? 38.069 80.453 263.586 1.00 86.39 297 SER C C 1
ATOM 6550 O O . SER C 1 297 ? 38.464 79.891 262.564 1.00 86.39 297 SER C O 1
ATOM 6553 N N . PHE C 1 298 ? 38.871 80.764 264.600 1.00 79.77 298 PHE C N 1
ATOM 6554 C CA . PHE C 1 298 ? 40.289 80.423 264.597 1.00 79.77 298 PHE C CA 1
ATOM 6555 C C . PHE C 1 298 ? 40.763 79.990 265.981 1.00 79.77 298 PHE C C 1
ATOM 6556 O O . PHE C 1 298 ? 40.412 80.601 266.990 1.00 79.77 298 PHE C O 1
ATOM 6564 N N . ALA C 1 299 ? 41.571 78.936 266.014 1.00 61.22 299 ALA C N 1
ATOM 6565 C CA . ALA C 1 299 ? 42.075 78.383 267.261 1.00 61.22 299 ALA C CA 1
ATOM 6566 C C . ALA C 1 299 ? 43.564 78.082 267.155 1.00 61.22 299 ALA C C 1
ATOM 6567 O O . ALA C 1 299 ? 43.992 77.301 266.303 1.00 61.22 299 ALA C O 1
ATOM 6569 N N . VAL C 1 300 ? 44.349 78.711 268.020 1.00 85.08 300 VAL C N 1
ATOM 6570 C CA . VAL C 1 300 ? 45.783 78.471 268.054 1.00 85.08 300 VAL C CA 1
ATOM 6571 C C . VAL C 1 300 ? 46.131 77.595 269.247 1.00 85.08 300 VAL C C 1
ATOM 6572 O O . VAL C 1 300 ? 45.330 77.447 270.169 1.00 85.08 300 VAL C O 1
ATOM 6576 N N . VAL C 1 301 ? 47.322 77.006 269.229 1.00 77.01 301 VAL C N 1
ATOM 6577 C CA . VAL C 1 301 ? 47.764 76.212 270.368 1.00 77.01 301 VAL C CA 1
ATOM 6578 C C . VAL C 1 301 ? 49.094 76.744 270.908 1.00 77.01 301 VAL C C 1
ATOM 6579 O O . VAL C 1 301 ? 50.037 76.984 270.156 1.00 77.01 301 VAL C O 1
ATOM 6583 N N . LYS C 1 302 ? 49.152 76.958 272.219 1.00 87.39 302 LYS C N 1
ATOM 6584 C CA . LYS C 1 302 ? 50.327 77.568 272.832 1.00 87.39 302 LYS C CA 1
ATOM 6585 C C . LYS C 1 302 ? 50.977 76.657 273.865 1.00 87.39 302 LYS C C 1
ATOM 6586 O O . LYS C 1 302 ? 50.311 75.833 274.491 1.00 87.39 302 LYS C O 1
ATOM 6592 N N . GLU C 1 303 ? 52.286 76.814 274.038 1.00 114.64 303 GLU C N 1
ATOM 6593 C CA . GLU C 1 303 ? 53.028 76.045 275.029 1.00 114.64 303 GLU C CA 1
ATOM 6594 C C . GLU C 1 303 ? 52.777 76.591 276.432 1.00 114.64 303 GLU C C 1
ATOM 6595 O O . GLU C 1 303 ? 52.632 77.798 276.624 1.00 114.64 303 GLU C O 1
ATOM 6601 N N . ASP D 1 4 ? 55.929 118.141 250.814 1.00 101.72 4 ASP D N 1
ATOM 6602 C CA . ASP D 1 4 ? 57.232 117.718 250.314 1.00 101.72 4 ASP D CA 1
ATOM 6603 C C . ASP D 1 4 ? 57.094 116.990 248.981 1.00 101.72 4 ASP D C 1
ATOM 6604 O O . ASP D 1 4 ? 57.945 117.121 248.101 1.00 101.72 4 ASP D O 1
ATOM 6609 N N . PHE D 1 5 ? 56.018 116.222 248.840 1.00 89.26 5 PHE D N 1
ATOM 6610 C CA . PHE D 1 5 ? 55.733 115.519 247.594 1.00 89.26 5 PHE D CA 1
ATOM 6611 C C . PHE D 1 5 ? 54.235 115.269 247.439 1.00 89.26 5 PHE D C 1
ATOM 6612 O O . PHE D 1 5 ? 53.451 115.561 248.342 1.00 89.26 5 PHE D O 1
ATOM 6620 N N . LEU D 1 6 ? 53.845 114.726 246.290 1.00 100.25 6 LEU D N 1
ATOM 6621 C CA . LEU D 1 6 ? 52.433 114.592 245.941 1.00 100.25 6 LEU D CA 1
ATOM 6622 C C . LEU D 1 6 ? 51.705 113.523 246.753 1.00 100.25 6 LEU D C 1
ATOM 6623 O O . LEU D 1 6 ? 50.576 113.739 247.198 1.00 100.25 6 LEU D O 1
ATOM 6628 N N . SER D 1 7 ? 52.354 112.373 246.929 1.00 118.35 7 SER D N 1
ATOM 6629 C CA . SER D 1 7 ? 51.767 111.210 247.603 1.00 118.35 7 SER D CA 1
ATOM 6630 C C . SER D 1 7 ? 50.499 110.719 246.905 1.00 118.35 7 SER D C 1
ATOM 6631 O O . SER D 1 7 ? 50.197 111.123 245.781 1.00 118.35 7 SER D O 1
ATOM 6634 N N . VAL D 1 8 ? 49.762 109.840 247.579 1.00 106.47 8 VAL D N 1
ATOM 6635 C CA . VAL D 1 8 ? 48.573 109.225 246.998 1.00 106.47 8 VAL D CA 1
ATOM 6636 C C . VAL D 1 8 ? 47.316 109.591 247.786 1.00 106.47 8 VAL D C 1
ATOM 6637 O O . VAL D 1 8 ? 46.216 109.637 247.235 1.00 106.47 8 VAL D O 1
ATOM 6641 N N . GLY D 1 9 ? 47.493 109.865 249.075 1.00 122.22 9 GLY D N 1
ATOM 6642 C CA . GLY D 1 9 ? 46.383 110.130 249.976 1.00 122.22 9 GLY D CA 1
ATOM 6643 C C . GLY D 1 9 ? 45.449 111.257 249.571 1.00 122.22 9 GLY D C 1
ATOM 6644 O O . GLY D 1 9 ? 44.290 111.287 249.984 1.00 122.22 9 GLY D O 1
ATOM 6645 N N . LYS D 1 10 ? 45.950 112.185 248.763 1.00 125.78 10 LYS D N 1
ATOM 6646 C CA . LYS D 1 10 ? 45.152 113.323 248.322 1.00 125.78 10 LYS D CA 1
ATOM 6647 C C . LYS D 1 10 ? 44.186 112.937 247.205 1.00 125.78 10 LYS D C 1
ATOM 6648 O O . LYS D 1 10 ? 43.158 113.586 247.008 1.00 125.78 10 LYS D O 1
ATOM 6654 N N . LEU D 1 11 ? 44.522 111.876 246.478 1.00 137.23 11 LEU D N 1
ATOM 6655 C CA . LEU D 1 11 ? 43.698 111.405 245.369 1.00 137.23 11 LEU D CA 1
ATOM 6656 C C . LEU D 1 11 ? 42.348 110.877 245.844 1.00 137.23 11 LEU D C 1
ATOM 6657 O O . LEU D 1 11 ? 41.370 110.898 245.094 1.00 137.23 11 LEU D O 1
ATOM 6662 N N . GLU D 1 12 ? 42.309 110.408 247.089 1.00 135.12 12 GLU D N 1
ATOM 6663 C CA . GLU D 1 12 ? 41.102 109.844 247.689 1.00 135.12 12 GLU D CA 1
ATOM 6664 C C . GLU D 1 12 ? 40.541 108.708 246.835 1.00 135.12 12 GLU D C 1
ATOM 6665 O O . GLU D 1 12 ? 39.423 108.792 246.325 1.00 135.12 12 GLU D O 1
ATOM 6671 N N . LEU D 1 13 ? 41.331 107.650 246.678 1.00 134.25 13 LEU D N 1
ATOM 6672 C CA . LEU D 1 13 ? 40.917 106.491 245.895 1.00 134.25 13 LEU D CA 1
ATOM 6673 C C . LEU D 1 13 ? 39.749 105.762 246.551 1.00 134.25 13 LEU D C 1
ATOM 6674 O O . LEU D 1 13 ? 39.727 105.588 247.770 1.00 134.25 13 LEU D O 1
ATOM 6679 N N . PRO D 1 14 ? 38.771 105.335 245.738 1.00 111.45 14 PRO D N 1
ATOM 6680 C CA . PRO D 1 14 ? 37.607 104.597 246.240 1.00 111.45 14 PRO D CA 1
ATOM 6681 C C . PRO D 1 14 ? 37.985 103.215 246.763 1.00 111.45 14 PRO D C 1
ATOM 6682 O O . PRO D 1 14 ? 37.400 102.743 247.738 1.00 111.45 14 PRO D O 1
ATOM 6686 N N . GLY D 1 15 ? 38.957 102.579 246.118 1.00 110.91 15 GLY D N 1
ATOM 6687 C CA . GLY D 1 15 ? 39.399 101.257 246.517 1.00 110.91 15 GLY D CA 1
ATOM 6688 C C . GLY D 1 15 ? 38.853 100.167 245.615 1.00 110.91 15 GLY D C 1
ATOM 6689 O O . GLY D 1 15 ? 38.694 100.367 244.411 1.00 110.91 15 GLY D O 1
ATOM 6690 N N . SER D 1 16 ? 38.566 99.010 246.202 1.00 127.89 16 SER D N 1
ATOM 6691 C CA . SER D 1 16 ? 38.045 97.877 245.446 1.00 127.89 16 SER D CA 1
ATOM 6692 C C . SER D 1 16 ? 36.810 97.284 246.115 1.00 127.89 16 SER D C 1
ATOM 6693 O O . SER D 1 16 ? 36.335 97.795 247.129 1.00 127.89 16 SER D O 1
ATOM 6696 N N . MET D 1 17 ? 36.296 96.203 245.540 1.00 123.27 17 MET D N 1
ATOM 6697 C CA . MET D 1 17 ? 35.114 95.540 246.074 1.00 123.27 17 MET D CA 1
ATOM 6698 C C . MET D 1 17 ? 35.162 94.040 245.804 1.00 123.27 17 MET D C 1
ATOM 6699 O O . MET D 1 17 ? 34.868 93.590 244.697 1.00 123.27 17 MET D O 1
ATOM 6704 N N . ILE D 1 18 ? 35.539 93.272 246.821 1.00 138.63 18 ILE D N 1
ATOM 6705 C CA . ILE D 1 18 ? 35.620 91.821 246.698 1.00 138.63 18 ILE D CA 1
ATOM 6706 C C . ILE D 1 18 ? 34.232 91.207 246.544 1.00 138.63 18 ILE D C 1
ATOM 6707 O O . ILE D 1 18 ? 33.308 91.550 247.282 1.00 138.63 18 ILE D O 1
ATOM 6712 N N . GLY D 1 19 ? 34.093 90.305 245.577 1.00 154.89 19 GLY D N 1
ATOM 6713 C CA . GLY D 1 19 ? 32.840 89.607 245.359 1.00 154.89 19 GLY D CA 1
ATOM 6714 C C . GLY D 1 19 ? 32.448 88.775 246.564 1.00 154.89 19 GLY D C 1
ATOM 6715 O O . GLY D 1 19 ? 33.306 88.224 247.254 1.00 154.89 19 GLY D O 1
ATOM 6716 N N . ALA D 1 20 ? 31.147 88.689 246.820 1.00 194.11 20 ALA D N 1
ATOM 6717 C CA . ALA D 1 20 ? 30.637 87.950 247.969 1.00 194.11 20 ALA D CA 1
ATOM 6718 C C . ALA D 1 20 ? 30.920 86.457 247.842 1.00 194.11 20 ALA D C 1
ATOM 6719 O O . ALA D 1 20 ? 30.929 85.906 246.741 1.00 194.11 20 ALA D O 1
ATOM 6721 N N . VAL D 1 21 ? 31.154 85.809 248.978 1.00 164.67 21 VAL D N 1
ATOM 6722 C CA . VAL D 1 21 ? 31.424 84.377 249.001 1.00 164.67 21 VAL D CA 1
ATOM 6723 C C . VAL D 1 21 ? 30.213 83.605 249.507 1.00 164.67 21 VAL D C 1
ATOM 6724 O O . VAL D 1 21 ? 29.775 83.794 250.642 1.00 164.67 21 VAL D O 1
ATOM 6728 N N . ARG D 1 22 ? 29.672 82.737 248.660 1.00 172.44 22 ARG D N 1
ATOM 6729 C CA . ARG D 1 22 ? 28.538 81.910 249.049 1.00 172.44 22 ARG D CA 1
ATOM 6730 C C . ARG D 1 22 ? 28.983 80.782 249.971 1.00 172.44 22 ARG D C 1
ATOM 6731 O O . ARG D 1 22 ? 29.811 79.953 249.593 1.00 172.44 22 ARG D O 1
ATOM 6739 N N . ASP D 1 23 ? 28.439 80.763 251.184 1.00 169.63 23 ASP D N 1
ATOM 6740 C CA . ASP D 1 23 ? 28.690 79.666 252.110 1.00 169.63 23 ASP D CA 1
ATOM 6741 C C . ASP D 1 23 ? 28.166 78.369 251.507 1.00 169.63 23 ASP D C 1
ATOM 6742 O O . ASP D 1 23 ? 27.019 77.987 251.730 1.00 169.63 23 ASP D O 1
ATOM 6747 N N . ARG D 1 24 ? 29.015 77.705 250.731 1.00 167.94 24 ARG D N 1
ATOM 6748 C CA . ARG D 1 24 ? 28.615 76.518 249.985 1.00 167.94 24 ARG D CA 1
ATOM 6749 C C . ARG D 1 24 ? 28.263 75.348 250.899 1.00 167.94 24 ARG D C 1
ATOM 6750 O O . ARG D 1 24 ? 27.465 74.485 250.534 1.00 167.94 24 ARG D O 1
ATOM 6758 N N . ALA D 1 25 ? 28.859 75.325 252.086 1.00 173.78 25 ALA D N 1
ATOM 6759 C CA . ALA D 1 25 ? 28.613 74.250 253.040 1.00 173.78 25 ALA D CA 1
ATOM 6760 C C . ALA D 1 25 ? 27.797 74.740 254.232 1.00 173.78 25 ALA D C 1
ATOM 6761 O O . ALA D 1 25 ? 28.350 75.057 255.285 1.00 173.78 25 ALA D O 1
ATOM 6763 N N . ILE D 1 26 ? 26.481 74.801 254.058 1.00 151.83 26 ILE D N 1
ATOM 6764 C CA . ILE D 1 26 ? 25.586 75.199 255.139 1.00 151.83 26 ILE D CA 1
ATOM 6765 C C . ILE D 1 26 ? 25.111 73.983 255.925 1.00 151.83 26 ILE D C 1
ATOM 6766 O O . ILE D 1 26 ? 24.569 73.037 255.353 1.00 151.83 26 ILE D O 1
ATOM 6771 N N . ASP D 1 27 ? 25.318 74.013 257.238 1.00 150.66 27 ASP D N 1
ATOM 6772 C CA . ASP D 1 27 ? 24.855 72.941 258.111 1.00 150.66 27 ASP D CA 1
ATOM 6773 C C . ASP D 1 27 ? 23.337 73.009 258.254 1.00 150.66 27 ASP D C 1
ATOM 6774 O O . ASP D 1 27 ? 22.819 73.435 259.284 1.00 150.66 27 ASP D O 1
ATOM 6779 N N . SER D 1 28 ? 22.630 72.579 257.213 1.00 134.39 28 SER D N 1
ATOM 6780 C CA . SER D 1 28 ? 21.172 72.635 257.189 1.00 134.39 28 SER D CA 1
ATOM 6781 C C . SER D 1 28 ? 20.552 71.668 258.194 1.00 134.39 28 SER D C 1
ATOM 6782 O O . SER D 1 28 ? 19.388 71.809 258.569 1.00 134.39 28 SER D O 1
ATOM 6785 N N . GLY D 1 29 ? 21.337 70.686 258.625 1.00 114.04 29 GLY D N 1
ATOM 6786 C CA . GLY D 1 29 ? 20.877 69.718 259.603 1.00 114.04 29 GLY D CA 1
ATOM 6787 C C . GLY D 1 29 ? 20.655 68.343 259.007 1.00 114.04 29 GLY D C 1
ATOM 6788 O O . GLY D 1 29 ? 20.666 68.173 257.788 1.00 114.04 29 GLY D O 1
ATOM 6789 N N . VAL D 1 30 ? 20.455 67.356 259.875 1.00 108.53 30 VAL D N 1
ATOM 6790 C CA . VAL D 1 30 ? 20.214 65.988 259.437 1.00 108.53 30 VAL D CA 1
ATOM 6791 C C . VAL D 1 30 ? 18.724 65.663 259.441 1.00 108.53 30 VAL D C 1
ATOM 6792 O O . VAL D 1 30 ? 17.896 66.528 259.150 1.00 108.53 30 VAL D O 1
ATOM 6796 N N . LEU D 1 31 ? 18.402 64.406 259.745 1.00 113.64 31 LEU D N 1
ATOM 6797 C CA . LEU D 1 31 ? 17.027 63.902 259.797 1.00 113.64 31 LEU D CA 1
ATOM 6798 C C . LEU D 1 31 ? 16.358 63.897 258.422 1.00 113.64 31 LEU D C 1
ATOM 6799 O O . LEU D 1 31 ? 15.215 63.464 258.280 1.00 113.64 31 LEU D O 1
ATOM 6804 N N . ALA D 1 32 ? 17.077 64.375 257.412 1.00 105.59 32 ALA D N 1
ATOM 6805 C CA . ALA D 1 32 ? 16.626 64.277 256.032 1.00 105.59 32 ALA D CA 1
ATOM 6806 C C . ALA D 1 32 ? 17.316 63.088 255.377 1.00 105.59 32 ALA D C 1
ATOM 6807 O O . ALA D 1 32 ? 16.917 62.629 254.308 1.00 105.59 32 ALA D O 1
ATOM 6809 N N . LYS D 1 33 ? 18.360 62.599 256.039 1.00 106.30 33 LYS D N 1
ATOM 6810 C CA . LYS D 1 33 ? 19.085 61.417 255.591 1.00 106.30 33 LYS D CA 1
ATOM 6811 C C . LYS D 1 33 ? 18.668 60.186 256.388 1.00 106.30 33 LYS D C 1
ATOM 6812 O O . LYS D 1 33 ? 18.563 59.087 255.845 1.00 106.30 33 LYS D O 1
ATOM 6818 N N . LEU D 1 34 ? 18.431 60.381 257.681 1.00 133.85 34 LEU D N 1
ATOM 6819 C CA . LEU D 1 34 ? 18.107 59.277 258.579 1.00 133.85 34 LEU D CA 1
ATOM 6820 C C . LEU D 1 34 ? 16.681 58.780 258.372 1.00 133.85 34 LEU D C 1
ATOM 6821 O O . LEU D 1 34 ? 16.415 57.581 258.448 1.00 133.85 34 LEU D O 1
ATOM 6826 N N . SER D 1 35 ? 15.766 59.708 258.112 1.00 95.31 35 SER D N 1
ATOM 6827 C CA . SER D 1 35 ? 14.364 59.363 257.913 1.00 95.31 35 SER D CA 1
ATOM 6828 C C . SER D 1 35 ? 13.756 60.163 256.767 1.00 95.31 35 SER D C 1
ATOM 6829 O O . SER D 1 35 ? 13.731 61.392 256.810 1.00 95.31 35 SER D O 1
ATOM 6832 N N . PRO D 1 36 ? 13.267 59.461 255.733 1.00 108.25 36 PRO D N 1
ATOM 6833 C CA . PRO D 1 36 ? 12.621 60.088 254.573 1.00 108.25 36 PRO D CA 1
ATOM 6834 C C . PRO D 1 36 ? 11.391 60.903 254.965 1.00 108.25 36 PRO D C 1
ATOM 6835 O O . PRO D 1 36 ? 10.677 60.528 255.896 1.00 108.25 36 PRO D O 1
ATOM 6839 N N . GLU D 1 37 ? 11.151 62.003 254.259 1.00 104.63 37 GLU D N 1
ATOM 6840 C CA . GLU D 1 37 ? 10.013 62.868 254.549 1.00 104.63 37 GLU D CA 1
ATOM 6841 C C . GLU D 1 37 ? 8.692 62.178 254.222 1.00 104.63 37 GLU D C 1
ATOM 6842 O O . GLU D 1 37 ? 8.606 61.394 253.277 1.00 104.63 37 GLU D O 1
ATOM 6848 N N . GLN D 1 38 ? 7.667 62.469 255.016 1.00 89.40 38 GLN D N 1
ATOM 6849 C CA . GLN D 1 38 ? 6.339 61.906 254.798 1.00 89.40 38 GLN D CA 1
ATOM 6850 C C . GLN D 1 38 ? 5.282 63.007 254.781 1.00 89.40 38 GLN D C 1
ATOM 6851 O O . GLN D 1 38 ? 4.620 63.253 255.790 1.00 89.40 38 GLN D O 1
ATOM 6857 N N . PRO D 1 39 ? 5.125 63.675 253.627 1.00 111.22 39 PRO D N 1
ATOM 6858 C CA . PRO D 1 39 ? 4.198 64.801 253.461 1.00 111.22 39 PRO D CA 1
ATOM 6859 C C . PRO D 1 39 ? 2.738 64.402 253.641 1.00 111.22 39 PRO D C 1
ATOM 6860 O O . PRO D 1 39 ? 2.253 63.504 252.953 1.00 111.22 39 PRO D O 1
ATOM 6864 N N . THR D 1 40 ? 2.051 65.070 254.562 1.00 108.31 40 THR D N 1
ATOM 6865 C CA . THR D 1 40 ? 0.631 64.830 254.790 1.00 108.31 40 THR D CA 1
ATOM 6866 C C . THR D 1 40 ? -0.146 66.140 254.726 1.00 108.31 40 THR D C 1
ATOM 6867 O O . THR D 1 40 ? 0.440 67.221 254.794 1.00 108.31 40 THR D O 1
ATOM 6871 N N . ILE D 1 41 ? -1.464 66.040 254.593 1.00 114.32 41 ILE D N 1
ATOM 6872 C CA . ILE D 1 41 ? -2.318 67.221 254.560 1.00 114.32 41 ILE D CA 1
ATOM 6873 C C . ILE D 1 41 ? -2.335 67.904 255.923 1.00 114.32 41 ILE D C 1
ATOM 6874 O O . ILE D 1 41 ? -1.910 67.322 256.920 1.00 114.32 41 ILE D O 1
ATOM 6879 N N . PHE D 1 42 ? -2.826 69.139 255.960 1.00 103.50 42 PHE D N 1
ATOM 6880 C CA . PHE D 1 42 ? -2.840 69.913 257.196 1.00 103.50 42 PHE D CA 1
ATOM 6881 C C . PHE D 1 42 ? -3.734 69.265 258.250 1.00 103.50 42 PHE D C 1
ATOM 6882 O O . PHE D 1 42 ? -4.782 68.704 257.931 1.00 103.50 42 PHE D O 1
ATOM 6890 N N . GLY D 1 43 ? -3.307 69.348 259.506 1.00 85.61 43 GLY D N 1
ATOM 6891 C CA . GLY D 1 43 ? -4.034 68.741 260.606 1.00 85.61 43 GLY D CA 1
ATOM 6892 C C . GLY D 1 43 ? -3.145 67.829 261.429 1.00 85.61 43 GLY D C 1
ATOM 6893 O O . GLY D 1 43 ? -2.007 67.560 261.044 1.00 85.61 43 GLY D O 1
ATOM 6894 N N . PRO D 1 44 ? -3.658 67.352 262.574 1.00 99.28 44 PRO D N 1
ATOM 6895 C CA . PRO D 1 44 ? -2.919 66.454 263.469 1.00 99.28 44 PRO D CA 1
ATOM 6896 C C . PRO D 1 44 ? -2.524 65.147 262.790 1.00 99.28 44 PRO D C 1
ATOM 6897 O O . PRO D 1 44 ? -3.172 64.730 261.831 1.00 99.28 44 PRO D O 1
ATOM 6901 N N . VAL D 1 45 ? -1.466 64.512 263.283 1.00 83.98 45 VAL D N 1
ATOM 6902 C CA . VAL D 1 45 ? -1.013 63.241 262.734 1.00 83.98 45 VAL D CA 1
ATOM 6903 C C . VAL D 1 45 ? -1.035 62.166 263.814 1.00 83.98 45 VAL D C 1
ATOM 6904 O O . VAL D 1 45 ? -0.336 62.272 264.822 1.00 83.98 45 VAL D O 1
ATOM 6908 N N . LYS D 1 46 ? -1.843 61.133 263.599 1.00 99.36 46 LYS D N 1
ATOM 6909 C CA . LYS D 1 46 ? -2.038 60.095 264.604 1.00 99.36 46 LYS D CA 1
ATOM 6910 C C . LYS D 1 46 ? -1.656 58.714 264.077 1.00 99.36 46 LYS D C 1
ATOM 6911 O O . LYS D 1 46 ? -1.669 58.473 262.870 1.00 99.36 46 LYS D O 1
ATOM 6917 N N . GLY D 1 47 ? -1.314 57.812 264.992 1.00 101.59 47 GLY D N 1
ATOM 6918 C CA . GLY D 1 47 ? -0.934 56.459 264.629 1.00 101.59 47 GLY D CA 1
ATOM 6919 C C . GLY D 1 47 ? -1.346 55.444 265.677 1.00 101.59 47 GLY D C 1
ATOM 6920 O O . GLY D 1 47 ? -2.073 55.770 266.615 1.00 101.59 47 GLY D O 1
ATOM 6921 N N . ALA D 1 48 ? -0.879 54.209 265.519 1.00 87.64 48 ALA D N 1
ATOM 6922 C CA . ALA D 1 48 ? -1.211 53.141 266.455 1.00 87.64 48 ALA D CA 1
ATOM 6923 C C . ALA D 1 48 ? -0.100 52.098 266.521 1.00 87.64 48 ALA D C 1
ATOM 6924 O O . ALA D 1 48 ? 0.573 51.830 265.526 1.00 87.64 48 ALA D O 1
ATOM 6926 N N . VAL D 1 49 ? 0.084 51.511 267.700 1.00 107.00 49 VAL D N 1
ATOM 6927 C CA . VAL D 1 49 ? 1.101 50.483 267.893 1.00 107.00 49 VAL D CA 1
ATOM 6928 C C . VAL D 1 49 ? 0.580 49.304 268.708 1.00 107.00 49 VAL D C 1
ATOM 6929 O O . VAL D 1 49 ? -0.148 49.481 269.685 1.00 107.00 49 VAL D O 1
ATOM 6933 N N . PHE D 1 50 ? 0.961 48.100 268.295 1.00 129.35 50 PHE D N 1
ATOM 6934 C CA . PHE D 1 50 ? 0.529 46.880 268.967 1.00 129.35 50 PHE D CA 1
ATOM 6935 C C . PHE D 1 50 ? 1.713 46.191 269.640 1.00 129.35 50 PHE D C 1
ATOM 6936 O O . PHE D 1 50 ? 2.787 46.068 269.052 1.00 129.35 50 PHE D O 1
ATOM 6944 N N . SER D 1 51 ? 1.505 45.741 270.873 1.00 122.91 51 SER D N 1
ATOM 6945 C CA . SER D 1 51 ? 2.591 45.218 271.697 1.00 122.91 51 SER D CA 1
ATOM 6946 C C . SER D 1 51 ? 3.007 43.794 271.331 1.00 122.91 51 SER D C 1
ATOM 6947 O O . SER D 1 51 ? 2.850 43.358 270.190 1.00 122.91 51 SER D O 1
ATOM 6950 N N . GLY D 1 52 ? 3.538 43.079 272.318 1.00 116.01 52 GLY D N 1
ATOM 6951 C CA . GLY D 1 52 ? 4.154 41.784 272.094 1.00 116.01 52 GLY D CA 1
ATOM 6952 C C . GLY D 1 52 ? 3.214 40.624 271.834 1.00 116.01 52 GLY D C 1
ATOM 6953 O O . GLY D 1 52 ? 2.030 40.808 271.548 1.00 116.01 52 GLY D O 1
ATOM 6954 N N . VAL D 1 53 ? 3.760 39.417 271.942 1.00 106.30 53 VAL D N 1
ATOM 6955 C CA . VAL D 1 53 ? 3.036 38.192 271.624 1.00 106.30 53 VAL D CA 1
ATOM 6956 C C . VAL D 1 53 ? 2.334 37.618 272.852 1.00 106.30 53 VAL D C 1
ATOM 6957 O O . VAL D 1 53 ? 2.939 37.506 273.918 1.00 106.30 53 VAL D O 1
ATOM 6961 N N . PRO D 1 54 ? 1.048 37.257 272.707 1.00 93.83 54 PRO D N 1
ATOM 6962 C CA . PRO D 1 54 ? 0.292 36.604 273.782 1.00 93.83 54 PRO D CA 1
ATOM 6963 C C . PRO D 1 54 ? 0.852 35.226 274.131 1.00 93.83 54 PRO D C 1
ATOM 6964 O O . PRO D 1 54 ? 1.721 34.717 273.423 1.00 93.83 54 PRO D O 1
ATOM 6968 N N . ARG D 1 55 ? 0.354 34.630 275.210 1.00 83.42 55 ARG D N 1
ATOM 6969 C CA . ARG D 1 55 ? 0.861 33.340 275.668 1.00 83.42 55 ARG D CA 1
ATOM 6970 C C . ARG D 1 55 ? -0.161 32.221 275.493 1.00 83.42 55 ARG D C 1
ATOM 6971 O O . ARG D 1 55 ? -1.263 32.285 276.038 1.00 83.42 55 ARG D O 1
ATOM 6979 N N . ALA D 1 56 ? 0.212 31.193 274.735 1.00 75.94 56 ALA D N 1
ATOM 6980 C CA . ALA D 1 56 ? -0.623 30.005 274.600 1.00 75.94 56 ALA D CA 1
ATOM 6981 C C . ALA D 1 56 ? -0.548 29.182 275.881 1.00 75.94 56 ALA D C 1
ATOM 6982 O O . ALA D 1 56 ? 0.385 29.338 276.668 1.00 75.94 56 ALA D O 1
ATOM 6984 N N . LYS D 1 57 ? -1.526 28.309 276.093 1.00 102.59 57 LYS D N 1
ATOM 6985 C CA . LYS D 1 57 ? -1.555 27.505 277.309 1.00 102.59 57 LYS D CA 1
ATOM 6986 C C . LYS D 1 57 ? -1.803 26.027 277.036 1.00 102.59 57 LYS D C 1
ATOM 6987 O O . LYS D 1 57 ? -2.664 25.668 276.232 1.00 102.59 57 LYS D O 1
ATOM 6993 N N . ILE D 1 58 ? -1.039 25.176 277.712 1.00 101.88 58 ILE D N 1
ATOM 6994 C CA . ILE D 1 58 ? -1.270 23.739 277.667 1.00 101.88 58 ILE D CA 1
ATOM 6995 C C . ILE D 1 58 ? -2.593 23.418 278.351 1.00 101.88 58 ILE D C 1
ATOM 6996 O O . ILE D 1 58 ? -2.842 23.856 279.474 1.00 101.88 58 ILE D O 1
ATOM 7001 N N . VAL D 1 59 ? -3.442 22.657 277.670 1.00 96.62 59 VAL D N 1
ATOM 7002 C CA . VAL D 1 59 ? -4.771 22.358 278.187 1.00 96.62 59 VAL D CA 1
ATOM 7003 C C . VAL D 1 59 ? -5.099 20.869 278.076 1.00 96.62 59 VAL D C 1
ATOM 7004 O O . VAL D 1 59 ? -4.767 20.219 277.083 1.00 96.62 59 VAL D O 1
ATOM 7008 N N . GLY D 1 60 ? -5.735 20.331 279.112 1.00 108.78 60 GLY D N 1
ATOM 7009 C CA . GLY D 1 60 ? -6.192 18.955 279.096 1.00 108.78 60 GLY D CA 1
ATOM 7010 C C . GLY D 1 60 ? -7.399 18.787 278.194 1.00 108.78 60 GLY D C 1
ATOM 7011 O O . GLY D 1 60 ? -7.927 19.762 277.659 1.00 108.78 60 GLY D O 1
ATOM 7012 N N . GLU D 1 61 ? -7.842 17.545 278.028 1.00 134.26 61 GLU D N 1
ATOM 7013 C CA . GLU D 1 61 ? -8.967 17.243 277.151 1.00 134.26 61 GLU D CA 1
ATOM 7014 C C . GLU D 1 61 ? -10.287 17.750 277.726 1.00 134.26 61 GLU D C 1
ATOM 7015 O O . GLU D 1 61 ? -11.262 17.932 276.997 1.00 134.26 61 GLU D O 1
ATOM 7021 N N . GLY D 1 62 ? -10.311 17.981 279.035 1.00 89.32 62 GLY D N 1
ATOM 7022 C CA . GLY D 1 62 ? -11.514 18.438 279.705 1.00 89.32 62 GLY D CA 1
ATOM 7023 C C . GLY D 1 62 ? -11.399 19.833 280.291 1.00 89.32 62 GLY D C 1
ATOM 7024 O O . GLY D 1 62 ? -12.406 20.510 280.495 1.00 89.32 62 GLY D O 1
ATOM 7025 N N . GLU D 1 63 ? -10.170 20.263 280.561 1.00 63.57 63 GLU D N 1
ATOM 7026 C CA . GLU D 1 63 ? -9.928 21.569 281.166 1.00 63.57 63 GLU D CA 1
ATOM 7027 C C . GLU D 1 63 ? -10.294 22.697 280.206 1.00 63.57 63 GLU D C 1
ATOM 7028 O O . GLU D 1 63 ? -10.394 22.484 278.998 1.00 63.57 63 GLU D O 1
ATOM 7034 N N . VAL D 1 64 ? -10.490 23.895 280.749 1.00 60.04 64 VAL D N 1
ATOM 7035 C CA . VAL D 1 64 ? -10.959 25.030 279.960 1.00 60.04 64 VAL D CA 1
ATOM 7036 C C . VAL D 1 64 ? -9.856 25.636 279.097 1.00 60.04 64 VAL D C 1
ATOM 7037 O O . VAL D 1 64 ? -8.668 25.443 279.353 1.00 60.04 64 VAL D O 1
ATOM 7041 N N . LYS D 1 65 ? -10.265 26.368 278.067 1.00 72.15 65 LYS D N 1
ATOM 7042 C CA . LYS D 1 65 ? -9.328 27.058 277.192 1.00 72.15 65 LYS D CA 1
ATOM 7043 C C . LYS D 1 65 ? -9.446 28.563 277.419 1.00 72.15 65 LYS D C 1
ATOM 7044 O O . LYS D 1 65 ? -10.328 29.213 276.856 1.00 72.15 65 LYS D O 1
ATOM 7050 N N . PRO D 1 66 ? -8.553 29.120 278.254 1.00 85.81 66 PRO D N 1
ATOM 7051 C CA . PRO D 1 66 ? -8.622 30.511 278.717 1.00 85.81 66 PRO D CA 1
ATOM 7052 C C . PRO D 1 66 ? -8.321 31.539 277.630 1.00 85.81 66 PRO D C 1
ATOM 7053 O O . PRO D 1 66 ? -8.206 31.193 276.454 1.00 85.81 66 PRO D O 1
ATOM 7057 N N . SER D 1 67 ? -8.191 32.797 278.036 1.00 119.74 67 SER D N 1
ATOM 7058 C CA . SER D 1 67 ? -7.962 33.888 277.097 1.00 119.74 67 SER D CA 1
ATOM 7059 C C . SER D 1 67 ? -6.701 34.674 277.428 1.00 119.74 67 SER D C 1
ATOM 7060 O O . SER D 1 67 ? -5.982 34.354 278.375 1.00 119.74 67 SER D O 1
ATOM 7063 N N . ALA D 1 68 ? -6.443 35.706 276.633 1.00 103.84 68 ALA D N 1
ATOM 7064 C CA . ALA D 1 68 ? -5.306 36.591 276.843 1.00 103.84 68 ALA D CA 1
ATOM 7065 C C . ALA D 1 68 ? -5.596 37.948 276.215 1.00 103.84 68 ALA D C 1
ATOM 7066 O O . ALA D 1 68 ? -6.272 38.033 275.190 1.00 103.84 68 ALA D O 1
ATOM 7068 N N . SER D 1 69 ? -5.085 39.008 276.831 1.00 119.70 69 SER D N 1
ATOM 7069 C CA . SER D 1 69 ? -5.351 40.359 276.353 1.00 119.70 69 SER D CA 1
ATOM 7070 C C . SER D 1 69 ? -4.279 40.844 275.384 1.00 119.70 69 SER D C 1
ATOM 7071 O O . SER D 1 69 ? -3.148 40.357 275.394 1.00 119.70 69 SER D O 1
ATOM 7074 N N . VAL D 1 70 ? -4.647 41.807 274.545 1.00 102.65 70 VAL D N 1
ATOM 7075 C CA . VAL D 1 70 ? -3.708 42.424 273.617 1.00 102.65 70 VAL D CA 1
ATOM 7076 C C . VAL D 1 70 ? -3.531 43.903 273.954 1.00 102.65 70 VAL D C 1
ATOM 7077 O O . VAL D 1 70 ? -4.507 44.638 274.108 1.00 102.65 70 VAL D O 1
ATOM 7081 N N . ASP D 1 71 ? -2.280 44.331 274.085 1.00 157.15 71 ASP D N 1
ATOM 7082 C CA . ASP D 1 71 ? -1.981 45.709 274.455 1.00 157.15 71 ASP D CA 1
ATOM 7083 C C . ASP D 1 71 ? -1.830 46.600 273.226 1.00 157.15 71 ASP D C 1
ATOM 7084 O O . ASP D 1 71 ? -0.920 46.415 272.419 1.00 157.15 71 ASP D O 1
ATOM 7089 N N . VAL D 1 72 ? -2.732 47.566 273.094 1.00 109.57 72 VAL D N 1
ATOM 7090 C CA . VAL D 1 72 ? -2.692 48.510 271.985 1.00 109.57 72 VAL D CA 1
ATOM 7091 C C . VAL D 1 72 ? -2.387 49.912 272.515 1.00 109.57 72 VAL D C 1
ATOM 7092 O O . VAL D 1 72 ? -2.745 50.249 273.645 1.00 109.57 72 VAL D O 1
ATOM 7096 N N . SER D 1 73 ? -1.703 50.717 271.708 1.00 104.04 73 SER D N 1
ATOM 7097 C CA . SER D 1 73 ? -1.362 52.080 272.099 1.00 104.04 73 SER D CA 1
ATOM 7098 C C . SER D 1 73 ? -1.440 53.030 270.908 1.00 104.04 73 SER D C 1
ATOM 7099 O O . SER D 1 73 ? -1.737 52.613 269.789 1.00 104.04 73 SER D O 1
ATOM 7102 N N . ALA D 1 74 ? -1.171 54.308 271.156 1.00 118.83 74 ALA D N 1
ATOM 7103 C CA . ALA D 1 74 ? -1.235 55.318 270.106 1.00 118.83 74 ALA D CA 1
ATOM 7104 C C . ALA D 1 74 ? -0.364 56.525 270.438 1.00 118.83 74 ALA D C 1
ATOM 7105 O O . ALA D 1 74 ? 0.008 56.737 271.592 1.00 118.83 74 ALA D O 1
ATOM 7107 N N . PHE D 1 75 ? -0.043 57.310 269.415 1.00 96.05 75 PHE D N 1
ATOM 7108 C CA . PHE D 1 75 ? 0.731 58.533 269.594 1.00 96.05 75 PHE D CA 1
ATOM 7109 C C . PHE D 1 75 ? 0.197 59.636 268.689 1.00 96.05 75 PHE D C 1
ATOM 7110 O O . PHE D 1 75 ? -0.194 59.382 267.550 1.00 96.05 75 PHE D O 1
ATOM 7118 N N . THR D 1 76 ? 0.182 60.862 269.202 1.00 102.70 76 THR D N 1
ATOM 7119 C CA . THR D 1 76 ? -0.346 61.994 268.450 1.00 102.70 76 THR D CA 1
ATOM 7120 C C . THR D 1 76 ? 0.715 63.066 268.224 1.00 102.70 76 THR D C 1
ATOM 7121 O O . THR D 1 76 ? 1.648 63.210 269.014 1.00 102.70 76 THR D O 1
ATOM 7125 N N . ALA D 1 77 ? 0.563 63.814 267.137 1.00 82.44 77 ALA D N 1
ATOM 7126 C CA . ALA D 1 77 ? 1.503 64.875 266.800 1.00 82.44 77 ALA D CA 1
ATOM 7127 C C . ALA D 1 77 ? 0.778 66.082 266.215 1.00 82.44 77 ALA D C 1
ATOM 7128 O O . ALA D 1 77 ? 0.074 65.969 265.211 1.00 82.44 77 ALA D O 1
ATOM 7130 N N . GLN D 1 78 ? 0.954 67.235 266.851 1.00 90.65 78 GLN D N 1
ATOM 7131 C CA . GLN D 1 78 ? 0.325 68.469 266.396 1.00 90.65 78 GLN D CA 1
ATOM 7132 C C . GLN D 1 78 ? 1.217 69.231 265.420 1.00 90.65 78 GLN D C 1
ATOM 7133 O O . GLN D 1 78 ? 2.430 69.313 265.615 1.00 90.65 78 GLN D O 1
ATOM 7139 N N . PRO D 1 79 ? 0.612 69.791 264.361 1.00 78.78 79 PRO D N 1
ATOM 7140 C CA . PRO D 1 79 ? 1.342 70.578 263.363 1.00 78.78 79 PRO D CA 1
ATOM 7141 C C . PRO D 1 79 ? 1.801 71.918 263.928 1.00 78.78 79 PRO D C 1
ATOM 7142 O O . PRO D 1 79 ? 1.073 72.530 264.709 1.00 78.78 79 PRO D O 1
ATOM 7146 N N . ILE D 1 80 ? 2.994 72.360 263.544 1.00 93.08 80 ILE D N 1
ATOM 7147 C CA . ILE D 1 80 ? 3.536 73.624 264.034 1.00 93.08 80 ILE D CA 1
ATOM 7148 C C . ILE D 1 80 ? 4.173 74.431 262.909 1.00 93.08 80 ILE D C 1
ATOM 7149 O O . ILE D 1 80 ? 4.922 73.893 262.095 1.00 93.08 80 ILE D O 1
ATOM 7154 N N . LYS D 1 81 ? 3.877 75.726 262.865 1.00 76.93 81 LYS D N 1
ATOM 7155 C CA . LYS D 1 81 ? 4.397 76.572 261.798 1.00 76.93 81 LYS D CA 1
ATOM 7156 C C . LYS D 1 81 ? 5.576 77.432 262.251 1.00 76.93 81 LYS D C 1
ATOM 7157 O O . LYS D 1 81 ? 5.448 78.285 263.130 1.00 76.93 81 LYS D O 1
ATOM 7163 N N . VAL D 1 82 ? 6.730 77.188 261.641 1.00 85.98 82 VAL D N 1
ATOM 7164 C CA . VAL D 1 82 ? 7.912 78.009 261.857 1.00 85.98 82 VAL D CA 1
ATOM 7165 C C . VAL D 1 82 ? 8.001 79.105 260.798 1.00 85.98 82 VAL D C 1
ATOM 7166 O O . VAL D 1 82 ? 7.575 78.923 259.651 1.00 85.98 82 VAL D O 1
ATOM 7170 N N . VAL D 1 83 ? 8.559 80.245 261.190 1.00 68.87 83 VAL D N 1
ATOM 7171 C CA . VAL D 1 83 ? 8.666 81.389 260.297 1.00 68.87 83 VAL D CA 1
ATOM 7172 C C . VAL D 1 83 ? 9.820 82.300 260.696 1.00 68.87 83 VAL D C 1
ATOM 7173 O O . VAL D 1 83 ? 9.935 82.715 261.849 1.00 68.87 83 VAL D O 1
ATOM 7177 N N . THR D 1 84 ? 10.681 82.599 259.729 1.00 74.60 84 THR D N 1
ATOM 7178 C CA . THR D 1 84 ? 11.794 83.513 259.955 1.00 74.60 84 THR D CA 1
ATOM 7179 C C . THR D 1 84 ? 11.779 84.634 258.921 1.00 74.60 84 THR D C 1
ATOM 7180 O O . THR D 1 84 ? 11.492 84.399 257.751 1.00 74.60 84 THR D O 1
ATOM 7184 N N . GLN D 1 85 ? 12.079 85.853 259.354 1.00 65.28 85 GLN D N 1
ATOM 7185 C CA . GLN D 1 85 ? 12.033 87.000 258.454 1.00 65.28 85 GLN D CA 1
ATOM 7186 C C . GLN D 1 85 ? 12.939 88.135 258.917 1.00 65.28 85 GLN D C 1
ATOM 7187 O O . GLN D 1 85 ? 13.180 88.294 260.114 1.00 65.28 85 GLN D O 1
ATOM 7193 N N . GLN D 1 86 ? 13.438 88.923 257.966 1.00 71.20 86 GLN D N 1
ATOM 7194 C CA . GLN D 1 86 ? 14.334 90.029 258.310 1.00 71.20 86 GLN D CA 1
ATOM 7195 C C . GLN D 1 86 ? 14.141 91.262 257.429 1.00 71.20 86 GLN D C 1
ATOM 7196 O O . GLN D 1 86 ? 13.700 91.169 256.282 1.00 71.20 86 GLN D O 1
ATOM 7202 N N . ARG D 1 87 ? 14.486 92.419 257.984 1.00 60.53 87 ARG D N 1
ATOM 7203 C CA . ARG D 1 87 ? 14.294 93.695 257.305 1.00 60.53 87 ARG D CA 1
ATOM 7204 C C . ARG D 1 87 ? 15.541 94.150 256.547 1.00 60.53 87 ARG D C 1
ATOM 7205 O O . ARG D 1 87 ? 16.662 94.042 257.046 1.00 60.53 87 ARG D O 1
ATOM 7213 N N . VAL D 1 88 ? 15.333 94.655 255.335 1.00 55.21 88 VAL D N 1
ATOM 7214 C CA . VAL D 1 88 ? 16.415 95.215 254.529 1.00 55.21 88 VAL D CA 1
ATOM 7215 C C . VAL D 1 88 ? 15.968 96.505 253.839 1.00 55.21 88 VAL D C 1
ATOM 7216 O O . VAL D 1 88 ? 15.073 96.486 252.995 1.00 55.21 88 VAL D O 1
ATOM 7220 N N . SER D 1 89 ? 16.591 97.625 254.200 1.00 60.61 89 SER D N 1
ATOM 7221 C CA . SER D 1 89 ? 16.233 98.926 253.631 1.00 60.61 89 SER D CA 1
ATOM 7222 C C . SER D 1 89 ? 16.356 98.965 252.108 1.00 60.61 89 SER D C 1
ATOM 7223 O O . SER D 1 89 ? 17.167 98.245 251.523 1.00 60.61 89 SER D O 1
ATOM 7226 N N . ASP D 1 90 ? 15.548 99.814 251.476 1.00 95.70 90 ASP D N 1
ATOM 7227 C CA . ASP D 1 90 ? 15.546 99.943 250.020 1.00 95.70 90 ASP D CA 1
ATOM 7228 C C . ASP D 1 90 ? 16.883 100.451 249.500 1.00 95.70 90 ASP D C 1
ATOM 7229 O O . ASP D 1 90 ? 17.267 100.163 248.367 1.00 95.70 90 ASP D O 1
ATOM 7234 N N . GLU D 1 91 ? 17.585 101.216 250.330 1.00 93.01 91 GLU D N 1
ATOM 7235 C CA . GLU D 1 91 ? 18.904 101.723 249.968 1.00 93.01 91 GLU D CA 1
ATOM 7236 C C . GLU D 1 91 ? 19.891 100.573 249.803 1.00 93.01 91 GLU D C 1
ATOM 7237 O O . GLU D 1 91 ? 20.758 100.605 248.928 1.00 93.01 91 GLU D O 1
ATOM 7243 N N . PHE D 1 92 ? 19.753 99.556 250.647 1.00 110.26 92 PHE D N 1
ATOM 7244 C CA . PHE D 1 92 ? 20.578 98.359 250.541 1.00 110.26 92 PHE D CA 1
ATOM 7245 C C . PHE D 1 92 ? 20.253 97.584 249.262 1.00 110.26 92 PHE D C 1
ATOM 7246 O O . PHE D 1 92 ? 21.153 97.091 248.572 1.00 110.26 92 PHE D O 1
ATOM 7254 N N . MET D 1 93 ? 18.962 97.482 248.956 1.00 92.00 93 MET D N 1
ATOM 7255 C CA . MET D 1 93 ? 18.493 96.807 247.748 1.00 92.00 93 MET D CA 1
ATOM 7256 C C . MET D 1 93 ? 19.026 97.492 246.498 1.00 92.00 93 MET D C 1
ATOM 7257 O O . MET D 1 93 ? 19.341 96.839 245.503 1.00 92.00 93 MET D O 1
ATOM 7262 N N . TRP D 1 94 ? 19.115 98.816 246.558 1.00 105.39 94 TRP D N 1
ATOM 7263 C CA . TRP D 1 94 ? 19.693 99.599 245.476 1.00 105.39 94 TRP D CA 1
ATOM 7264 C C . TRP D 1 94 ? 21.199 99.372 245.403 1.00 105.39 94 TRP D C 1
ATOM 7265 O O . TRP D 1 94 ? 21.787 99.335 244.320 1.00 105.39 94 TRP D O 1
ATOM 7276 N N . ALA D 1 95 ? 21.813 99.216 246.571 1.00 103.80 95 ALA D N 1
ATOM 7277 C CA . ALA D 1 95 ? 23.256 99.028 246.666 1.00 103.80 95 ALA D CA 1
ATOM 7278 C C . ALA D 1 95 ? 23.662 97.608 246.301 1.00 103.80 95 ALA D C 1
ATOM 7279 O O . ALA D 1 95 ? 24.848 97.287 246.253 1.00 103.80 95 ALA D O 1
ATOM 7281 N N . ASP D 1 96 ? 22.669 96.756 246.065 1.00 95.36 96 ASP D N 1
ATOM 7282 C CA . ASP D 1 96 ? 22.924 95.374 245.674 1.00 95.36 96 ASP D CA 1
ATOM 7283 C C . ASP D 1 96 ? 22.900 95.247 244.156 1.00 95.36 96 ASP D C 1
ATOM 7284 O O . ASP D 1 96 ? 23.489 94.325 243.592 1.00 95.36 96 ASP D O 1
ATOM 7289 N N . ALA D 1 97 ? 22.214 96.181 243.503 1.00 126.52 97 ALA D N 1
ATOM 7290 C CA . ALA D 1 97 ? 22.111 96.192 242.049 1.00 126.52 97 ALA D CA 1
ATOM 7291 C C . ALA D 1 97 ? 23.173 97.089 241.419 1.00 126.52 97 ALA D C 1
ATOM 7292 O O . ALA D 1 97 ? 23.826 96.705 240.446 1.00 126.52 97 ALA D O 1
ATOM 7294 N N . ASP D 1 98 ? 23.337 98.288 241.972 1.00 135.08 98 ASP D N 1
ATOM 7295 C CA . ASP D 1 98 ? 24.303 99.247 241.448 1.00 135.08 98 ASP D CA 1
ATOM 7296 C C . ASP D 1 98 ? 25.582 99.259 242.278 1.00 135.08 98 ASP D C 1
ATOM 7297 O O . ASP D 1 98 ? 25.994 100.293 242.810 1.00 135.08 98 ASP D O 1
ATOM 7302 N N . TYR D 1 99 ? 26.191 98.083 242.376 1.00 128.49 99 TYR D N 1
ATOM 7303 C CA . TYR D 1 99 ? 27.492 97.885 243.000 1.00 128.49 99 TYR D CA 1
ATOM 7304 C C . TYR D 1 99 ? 27.899 96.449 242.702 1.00 128.49 99 TYR D C 1
ATOM 7305 O O . TYR D 1 99 ? 29.061 96.070 242.851 1.00 128.49 99 TYR D O 1
ATOM 7314 N N . ARG D 1 100 ? 26.910 95.666 242.276 1.00 214.63 100 ARG D N 1
ATOM 7315 C CA . ARG D 1 100 ? 27.090 94.275 241.868 1.00 214.63 100 ARG D CA 1
ATOM 7316 C C . ARG D 1 100 ? 27.697 93.414 242.968 1.00 214.63 100 ARG D C 1
ATOM 7317 O O . ARG D 1 100 ? 28.783 92.857 242.809 1.00 214.63 100 ARG D O 1
ATOM 7325 N N . LEU D 1 101 ? 26.982 93.310 244.083 1.00 127.60 101 LEU D N 1
ATOM 7326 C CA . LEU D 1 101 ? 27.370 92.415 245.164 1.00 127.60 101 LEU D CA 1
ATOM 7327 C C . LEU D 1 101 ? 26.620 91.094 245.040 1.00 127.60 101 LEU D C 1
ATOM 7328 O O . LEU D 1 101 ? 27.163 90.030 245.334 1.00 127.60 101 LEU D O 1
ATOM 7333 N N . GLY D 1 102 ? 25.369 91.175 244.596 1.00 130.80 102 GLY D N 1
ATOM 7334 C CA . GLY D 1 102 ? 24.532 90.000 244.434 1.00 130.80 102 GLY D CA 1
ATOM 7335 C C . GLY D 1 102 ? 24.257 89.309 245.754 1.00 130.80 102 GLY D C 1
ATOM 7336 O O . GLY D 1 102 ? 24.152 88.086 245.816 1.00 130.80 102 GLY D O 1
ATOM 7337 N N . VAL D 1 103 ? 24.134 90.102 246.813 1.00 128.49 103 VAL D N 1
ATOM 7338 C CA . VAL D 1 103 ? 23.977 89.576 248.166 1.00 128.49 103 VAL D CA 1
ATOM 7339 C C . VAL D 1 103 ? 22.640 88.873 248.392 1.00 128.49 103 VAL D C 1
ATOM 7340 O O . VAL D 1 103 ? 22.602 87.736 248.862 1.00 128.49 103 VAL D O 1
ATOM 7344 N N . LEU D 1 104 ? 21.552 89.556 248.051 1.00 114.43 104 LEU D N 1
ATOM 7345 C CA . LEU D 1 104 ? 20.207 89.090 248.376 1.00 114.43 104 LEU D CA 1
ATOM 7346 C C . LEU D 1 104 ? 19.875 87.726 247.769 1.00 114.43 104 LEU D C 1
ATOM 7347 O O . LEU D 1 104 ? 19.135 86.942 248.363 1.00 114.43 104 LEU D O 1
ATOM 7352 N N . GLN D 1 105 ? 20.426 87.442 246.595 1.00 111.97 105 GLN D N 1
ATOM 7353 C CA . GLN D 1 105 ? 20.103 86.204 245.892 1.00 111.97 105 GLN D CA 1
ATOM 7354 C C . GLN D 1 105 ? 21.100 85.085 246.195 1.00 111.97 105 GLN D C 1
ATOM 7355 O O . GLN D 1 105 ? 20.753 83.905 246.138 1.00 111.97 105 GLN D O 1
ATOM 7361 N N . ASP D 1 106 ? 22.333 85.455 246.526 1.00 115.40 106 ASP D N 1
ATOM 7362 C CA . ASP D 1 106 ? 23.389 84.468 246.744 1.00 115.40 106 ASP D CA 1
ATOM 7363 C C . ASP D 1 106 ? 23.562 84.071 248.209 1.00 115.40 106 ASP D C 1
ATOM 7364 O O . ASP D 1 106 ? 23.964 82.945 248.504 1.00 115.40 106 ASP D O 1
ATOM 7369 N N . LEU D 1 107 ? 23.261 84.988 249.124 1.00 97.44 107 LEU D N 1
ATOM 7370 C CA . LEU D 1 107 ? 23.559 84.766 250.538 1.00 97.44 107 LEU D CA 1
ATOM 7371 C C . LEU D 1 107 ? 22.328 84.716 251.445 1.00 97.44 107 LEU D C 1
ATOM 7372 O O . LEU D 1 107 ? 22.105 83.720 252.133 1.00 97.44 107 LEU D O 1
ATOM 7377 N N . ILE D 1 108 ? 21.540 85.787 251.450 1.00 92.76 108 ILE D N 1
ATOM 7378 C CA . ILE D 1 108 ? 20.408 85.909 252.369 1.00 92.76 108 ILE D CA 1
ATOM 7379 C C . ILE D 1 108 ? 19.349 84.824 252.165 1.00 92.76 108 ILE D C 1
ATOM 7380 O O . ILE D 1 108 ? 18.960 84.138 253.113 1.00 92.76 108 ILE D O 1
ATOM 7385 N N . SER D 1 109 ? 18.890 84.672 250.927 1.00 105.61 109 SER D N 1
ATOM 7386 C CA . SER D 1 109 ? 17.835 83.709 250.609 1.00 105.61 109 SER D CA 1
ATOM 7387 C C . SER D 1 109 ? 18.202 82.241 250.901 1.00 105.61 109 SER D C 1
ATOM 7388 O O . SER D 1 109 ? 17.381 81.510 251.464 1.00 105.61 109 SER D O 1
ATOM 7391 N N . PRO D 1 110 ? 19.418 81.794 250.520 1.00 89.56 110 PRO D N 1
ATOM 7392 C CA . PRO D 1 110 ? 19.749 80.406 250.870 1.00 89.56 110 PRO D CA 1
ATOM 7393 C C . PRO D 1 110 ? 19.845 80.170 252.378 1.00 89.56 110 PRO D C 1
ATOM 7394 O O . PRO D 1 110 ? 19.383 79.135 252.867 1.00 89.56 110 PRO D O 1
ATOM 7398 N N . ALA D 1 111 ? 20.434 81.119 253.101 1.00 87.79 111 ALA D N 1
ATOM 7399 C CA . ALA D 1 111 ? 20.570 81.006 254.550 1.00 87.79 111 ALA D CA 1
ATOM 7400 C C . ALA D 1 111 ? 19.200 80.945 255.221 1.00 87.79 111 ALA D C 1
ATOM 7401 O O . ALA D 1 111 ? 18.948 80.093 256.083 1.00 87.79 111 ALA D O 1
ATOM 7403 N N . LEU D 1 112 ? 18.318 81.853 254.815 1.00 94.62 112 LEU D N 1
ATOM 7404 C CA . LEU D 1 112 ? 16.951 81.878 255.320 1.00 94.62 112 LEU D CA 1
ATOM 7405 C C . LEU D 1 112 ? 16.218 80.584 254.972 1.00 94.62 112 LEU D C 1
ATOM 7406 O O . LEU D 1 112 ? 15.337 80.144 255.708 1.00 94.62 112 LEU D O 1
ATOM 7411 N N . GLY D 1 113 ? 16.588 79.982 253.845 1.00 86.76 113 GLY D N 1
ATOM 7412 C CA . GLY D 1 113 ? 16.001 78.721 253.426 1.00 86.76 113 GLY D CA 1
ATOM 7413 C C . GLY D 1 113 ? 16.454 77.553 254.280 1.00 86.76 113 GLY D C 1
ATOM 7414 O O . GLY D 1 113 ? 15.689 76.624 254.536 1.00 86.76 113 GLY D O 1
ATOM 7415 N N . ALA D 1 114 ? 17.706 77.599 254.721 1.00 80.31 114 ALA D N 1
ATOM 7416 C CA . ALA D 1 114 ? 18.246 76.560 255.596 1.00 80.31 114 ALA D CA 1
ATOM 7417 C C . ALA D 1 114 ? 17.781 76.741 257.043 1.00 80.31 114 ALA D C 1
ATOM 7418 O O . ALA D 1 114 ? 17.788 75.793 257.838 1.00 80.31 114 ALA D O 1
ATOM 7420 N N . SER D 1 115 ? 17.372 77.965 257.369 1.00 72.13 115 SER D N 1
ATOM 7421 C CA . SER D 1 115 ? 16.997 78.330 258.734 1.00 72.13 115 SER D CA 1
ATOM 7422 C C . SER D 1 115 ? 15.843 77.487 259.274 1.00 72.13 115 SER D C 1
ATOM 7423 O O . SER D 1 115 ? 15.733 77.287 260.484 1.00 72.13 115 SER D O 1
ATOM 7426 N N . ILE D 1 116 ? 14.987 76.995 258.380 1.00 98.97 116 ILE D N 1
ATOM 7427 C CA . ILE D 1 116 ? 13.871 76.133 258.775 1.00 98.97 116 ILE D CA 1
ATOM 7428 C C . ILE D 1 116 ? 14.267 74.657 258.766 1.00 98.97 116 ILE D C 1
ATOM 7429 O O . ILE D 1 116 ? 13.735 73.841 259.534 1.00 98.97 116 ILE D O 1
ATOM 7434 N N . GLY D 1 117 ? 15.201 74.322 257.881 1.00 82.69 117 GLY D N 1
ATOM 7435 C CA . GLY D 1 117 ? 15.722 72.974 257.779 1.00 82.69 117 GLY D CA 1
ATOM 7436 C C . GLY D 1 117 ? 16.434 72.614 259.063 1.00 82.69 117 GLY D C 1
ATOM 7437 O O . GLY D 1 117 ? 16.449 71.458 259.475 1.00 82.69 117 GLY D O 1
ATOM 7438 N N . ARG D 1 118 ? 17.029 73.624 259.692 1.00 72.81 118 ARG D N 1
ATOM 7439 C CA . ARG D 1 118 ? 17.624 73.471 261.018 1.00 72.81 118 ARG D CA 1
ATOM 7440 C C . ARG D 1 118 ? 16.561 73.492 262.112 1.00 72.81 118 ARG D C 1
ATOM 7441 O O . ARG D 1 118 ? 16.734 72.897 263.181 1.00 72.81 118 ARG D O 1
ATOM 7449 N N . ALA D 1 119 ? 15.459 74.183 261.839 1.00 71.12 119 ALA D N 1
ATOM 7450 C CA . ALA D 1 119 ? 14.386 74.326 262.815 1.00 71.12 119 ALA D CA 1
ATOM 7451 C C . ALA D 1 119 ? 13.714 72.989 263.111 1.00 71.12 119 ALA D C 1
ATOM 7452 O O . ALA D 1 119 ? 13.522 72.635 264.272 1.00 71.12 119 ALA D O 1
ATOM 7454 N N . VAL D 1 120 ? 13.361 72.249 262.063 1.00 82.38 120 VAL D N 1
ATOM 7455 C CA . VAL D 1 120 ? 12.721 70.944 262.251 1.00 82.38 120 VAL D CA 1
ATOM 7456 C C . VAL D 1 120 ? 13.658 69.972 262.974 1.00 82.38 120 VAL D C 1
ATOM 7457 O O . VAL D 1 120 ? 13.242 69.219 263.869 1.00 82.38 120 VAL D O 1
ATOM 7461 N N . ASP D 1 121 ? 14.930 70.013 262.591 1.00 78.05 121 ASP D N 1
ATOM 7462 C CA . ASP D 1 121 ? 15.944 69.133 263.152 1.00 78.05 121 ASP D CA 1
ATOM 7463 C C . ASP D 1 121 ? 16.134 69.422 264.631 1.00 78.05 121 ASP D C 1
ATOM 7464 O O . ASP D 1 121 ? 16.386 68.520 265.425 1.00 78.05 121 ASP D O 1
ATOM 7469 N N . LEU D 1 122 ? 16.007 70.695 264.988 1.00 81.60 122 LEU D N 1
ATOM 7470 C CA . LEU D 1 122 ? 16.159 71.136 266.369 1.00 81.60 122 LEU D CA 1
ATOM 7471 C C . LEU D 1 122 ? 14.950 70.759 267.219 1.00 81.60 122 LEU D C 1
ATOM 7472 O O . LEU D 1 122 ? 15.086 70.355 268.376 1.00 81.60 122 LEU D O 1
ATOM 7477 N N . ILE D 1 123 ? 13.766 70.918 266.635 1.00 90.06 123 ILE D N 1
ATOM 7478 C CA . ILE D 1 123 ? 12.517 70.557 267.292 1.00 90.06 123 ILE D CA 1
ATOM 7479 C C . ILE D 1 123 ? 12.475 69.070 267.617 1.00 90.06 123 ILE D C 1
ATOM 7480 O O . ILE D 1 123 ? 12.052 68.671 268.703 1.00 90.06 123 ILE D O 1
ATOM 7485 N N . ALA D 1 124 ? 12.927 68.254 266.670 1.00 84.66 124 ALA D N 1
ATOM 7486 C CA . ALA D 1 124 ? 12.867 66.807 266.838 1.00 84.66 124 ALA D CA 1
ATOM 7487 C C . ALA D 1 124 ? 13.950 66.264 267.771 1.00 84.66 124 ALA D C 1
ATOM 7488 O O . ALA D 1 124 ? 13.924 65.090 268.141 1.00 84.66 124 ALA D O 1
ATOM 7490 N N . PHE D 1 125 ? 14.900 67.112 268.153 1.00 81.81 125 PHE D N 1
ATOM 7491 C CA . PHE D 1 125 ? 16.026 66.659 268.963 1.00 81.81 125 PHE D CA 1
ATOM 7492 C C . PHE D 1 125 ? 16.019 67.229 270.380 1.00 81.81 125 PHE D C 1
ATOM 7493 O O . PHE D 1 125 ? 16.496 66.582 271.313 1.00 81.81 125 PHE D O 1
ATOM 7501 N N . HIS D 1 126 ? 15.482 68.434 270.542 1.00 85.98 126 HIS D N 1
ATOM 7502 C CA . HIS D 1 126 ? 15.517 69.104 271.839 1.00 85.98 126 HIS D CA 1
ATOM 7503 C C . HIS D 1 126 ? 14.168 69.698 272.235 1.00 85.98 126 HIS D C 1
ATOM 7504 O O . HIS D 1 126 ? 13.978 70.112 273.380 1.00 85.98 126 HIS D O 1
ATOM 7511 N N . GLY D 1 127 ? 13.236 69.733 271.287 1.00 103.92 127 GLY D N 1
ATOM 7512 C CA . GLY D 1 127 ? 11.925 70.310 271.527 1.00 103.92 127 GLY D CA 1
ATOM 7513 C C . GLY D 1 127 ? 12.035 71.770 271.911 1.00 103.92 127 GLY D C 1
ATOM 7514 O O . GLY D 1 127 ? 11.261 72.275 272.723 1.00 103.92 127 GLY D O 1
ATOM 7515 N N . ILE D 1 128 ? 13.014 72.448 271.323 1.00 113.11 128 ILE D N 1
ATOM 7516 C CA . ILE D 1 128 ? 13.291 73.834 271.662 1.00 113.11 128 ILE D CA 1
ATOM 7517 C C . ILE D 1 128 ? 12.776 74.767 270.569 1.00 113.11 128 ILE D C 1
ATOM 7518 O O . ILE D 1 128 ? 12.591 74.355 269.422 1.00 113.11 128 ILE D O 1
ATOM 7523 N N . ASP D 1 129 ? 12.522 76.019 270.932 1.00 102.71 129 ASP D N 1
ATOM 7524 C CA . ASP D 1 129 ? 12.244 77.040 269.935 1.00 102.71 129 ASP D CA 1
ATOM 7525 C C . ASP D 1 129 ? 13.577 77.503 269.368 1.00 102.71 129 ASP D C 1
ATOM 7526 O O . ASP D 1 129 ? 14.429 77.986 270.108 1.00 102.71 129 ASP D O 1
ATOM 7531 N N . PRO D 1 130 ? 13.773 77.341 268.053 1.00 74.61 130 PRO D N 1
ATOM 7532 C CA . PRO D 1 130 ? 15.053 77.705 267.433 1.00 74.61 130 PRO D CA 1
ATOM 7533 C C . PRO D 1 130 ? 15.421 79.177 267.636 1.00 74.61 130 PRO D C 1
ATOM 7534 O O . PRO D 1 130 ? 16.587 79.539 267.485 1.00 74.61 130 PRO D O 1
ATOM 7538 N N . ALA D 1 131 ? 14.442 80.006 267.983 1.00 86.24 131 ALA D N 1
ATOM 7539 C CA . ALA D 1 131 ? 14.690 81.422 268.231 1.00 86.24 131 ALA D CA 1
ATOM 7540 C C . ALA D 1 131 ? 15.298 81.650 269.611 1.00 86.24 131 ALA D C 1
ATOM 7541 O O . ALA D 1 131 ? 16.318 82.326 269.745 1.00 86.24 131 ALA D O 1
ATOM 7543 N N . THR D 1 132 ? 14.668 81.083 270.635 1.00 109.09 132 THR D N 1
ATOM 7544 C CA . THR D 1 132 ? 15.119 81.274 272.009 1.00 109.09 132 THR D CA 1
ATOM 7545 C C . THR D 1 132 ? 15.401 79.941 272.694 1.00 109.09 132 THR D C 1
ATOM 7546 O O . THR D 1 132 ? 14.636 78.989 272.553 1.00 109.09 132 THR D O 1
ATOM 7550 N N . GLY D 1 133 ? 16.486 79.882 273.460 1.00 109.03 133 GLY D N 1
ATOM 7551 C CA . GLY D 1 133 ? 16.886 78.656 274.132 1.00 109.03 133 GLY D CA 1
ATOM 7552 C C . GLY D 1 133 ? 15.948 78.189 275.232 1.00 109.03 133 GLY D C 1
ATOM 7553 O O . GLY D 1 133 ? 16.391 77.683 276.263 1.00 109.03 133 GLY D O 1
ATOM 7554 N N . LYS D 1 134 ? 14.649 78.355 275.011 1.00 104.58 134 LYS D N 1
ATOM 7555 C CA . LYS D 1 134 ? 13.636 77.933 275.968 1.00 104.58 134 LYS D CA 1
ATOM 7556 C C . LYS D 1 134 ? 12.865 76.742 275.417 1.00 104.58 134 LYS D C 1
ATOM 7557 O O . LYS D 1 134 ? 12.604 76.668 274.216 1.00 104.58 134 LYS D O 1
ATOM 7563 N N . ALA D 1 135 ? 12.501 75.812 276.293 1.00 97.65 135 ALA D N 1
ATOM 7564 C CA . ALA D 1 135 ? 11.732 74.643 275.884 1.00 97.65 135 ALA D CA 1
ATOM 7565 C C . ALA D 1 135 ? 10.348 75.047 275.382 1.00 97.65 135 ALA D C 1
ATOM 7566 O O . ALA D 1 135 ? 9.739 75.983 275.901 1.00 97.65 135 ALA D O 1
ATOM 7568 N N . ALA D 1 136 ? 9.859 74.339 274.370 1.00 113.03 136 ALA D N 1
ATOM 7569 C CA . ALA D 1 136 ? 8.565 74.652 273.773 1.00 113.03 136 ALA D CA 1
ATOM 7570 C C . ALA D 1 136 ? 7.419 74.027 274.562 1.00 113.03 136 ALA D C 1
ATOM 7571 O O . ALA D 1 136 ? 7.582 72.982 275.192 1.00 113.03 136 ALA D O 1
ATOM 7573 N N . SER D 1 137 ? 6.261 74.677 274.521 1.00 121.31 137 SER D N 1
ATOM 7574 C CA . SER D 1 137 ? 5.075 74.173 275.201 1.00 121.31 137 SER D CA 1
ATOM 7575 C C . SER D 1 137 ? 4.191 73.392 274.234 1.00 121.31 137 SER D C 1
ATOM 7576 O O . SER D 1 137 ? 3.397 72.547 274.647 1.00 121.31 137 SER D O 1
ATOM 7579 N N . ALA D 1 138 ? 4.338 73.682 272.945 1.00 121.26 138 ALA D N 1
ATOM 7580 C CA . ALA D 1 138 ? 3.563 73.006 271.911 1.00 121.26 138 ALA D CA 1
ATOM 7581 C C . ALA D 1 138 ? 4.203 71.676 271.524 1.00 121.26 138 ALA D C 1
ATOM 7582 O O . ALA D 1 138 ? 3.631 70.901 270.758 1.00 121.26 138 ALA D O 1
ATOM 7584 N N . VAL D 1 139 ? 5.393 71.421 272.058 1.00 115.59 139 VAL D N 1
ATOM 7585 C CA . VAL D 1 139 ? 6.103 70.173 271.802 1.00 115.59 139 VAL D CA 1
ATOM 7586 C C . VAL D 1 139 ? 6.146 69.317 273.063 1.00 115.59 139 VAL D C 1
ATOM 7587 O O . VAL D 1 139 ? 6.502 69.799 274.138 1.00 115.59 139 VAL D O 1
ATOM 7591 N N . HIS D 1 140 ? 5.783 68.045 272.928 1.00 139.83 140 HIS D N 1
ATOM 7592 C CA . HIS D 1 140 ? 5.683 67.154 274.078 1.00 139.83 140 HIS D CA 1
ATOM 7593 C C . HIS D 1 140 ? 6.934 66.303 274.277 1.00 139.83 140 HIS D C 1
ATOM 7594 O O . HIS D 1 140 ? 7.478 66.236 275.380 1.00 139.83 140 HIS D O 1
ATOM 7601 N N . THR D 1 141 ? 7.389 65.655 273.209 1.00 109.47 141 THR D N 1
ATOM 7602 C CA . THR D 1 141 ? 8.506 64.722 273.308 1.00 109.47 141 THR D CA 1
ATOM 7603 C C . THR D 1 141 ? 9.664 65.064 272.371 1.00 109.47 141 THR D C 1
ATOM 7604 O O . THR D 1 141 ? 9.465 65.611 271.285 1.00 109.47 141 THR D O 1
ATOM 7608 N N . SER D 1 142 ? 10.875 64.734 272.808 1.00 85.26 142 SER D N 1
ATOM 7609 C CA . SER D 1 142 ? 12.077 64.929 272.007 1.00 85.26 142 SER D CA 1
ATOM 7610 C C . SER D 1 142 ? 12.956 63.685 272.092 1.00 85.26 142 SER D C 1
ATOM 7611 O O . SER D 1 142 ? 12.718 62.809 272.922 1.00 85.26 142 SER D O 1
ATOM 7614 N N . LEU D 1 143 ? 13.972 63.608 271.238 1.00 74.72 143 LEU D N 1
ATOM 7615 C CA . LEU D 1 143 ? 14.881 62.464 271.242 1.00 74.72 143 LEU D CA 1
ATOM 7616 C C . LEU D 1 143 ? 15.947 62.602 272.323 1.00 74.72 143 LEU D C 1
ATOM 7617 O O . LEU D 1 143 ? 16.845 61.768 272.435 1.00 74.72 143 LEU D O 1
ATOM 7622 N N . ASN D 1 144 ? 15.841 63.663 273.115 1.00 92.73 144 ASN D N 1
ATOM 7623 C CA . ASN D 1 144 ? 16.764 63.898 274.216 1.00 92.73 144 ASN D CA 1
ATOM 7624 C C . ASN D 1 144 ? 16.233 63.315 275.520 1.00 92.73 144 ASN D C 1
ATOM 7625 O O . ASN D 1 144 ? 17.001 62.945 276.408 1.00 92.73 144 ASN D O 1
ATOM 7630 N N . LYS D 1 145 ? 14.912 63.222 275.621 1.00 123.16 145 LYS D N 1
ATOM 7631 C CA . LYS D 1 145 ? 14.263 62.800 276.858 1.00 123.16 145 LYS D CA 1
ATOM 7632 C C . LYS D 1 145 ? 14.254 61.283 277.033 1.00 123.16 145 LYS D C 1
ATOM 7633 O O . LYS D 1 145 ? 13.574 60.760 277.916 1.00 123.16 145 LYS D O 1
ATOM 7639 N N . THR D 1 146 ? 15.006 60.579 276.193 1.00 90.15 146 THR D N 1
ATOM 7640 C CA . THR D 1 146 ? 15.137 59.134 276.326 1.00 90.15 146 THR D CA 1
ATOM 7641 C C . THR D 1 146 ? 15.923 58.798 277.589 1.00 90.15 146 THR D C 1
ATOM 7642 O O . THR D 1 146 ? 16.774 59.574 278.024 1.00 90.15 146 THR D O 1
ATOM 7646 N N . LYS D 1 147 ? 15.629 57.645 278.180 1.00 103.14 147 LYS D N 1
ATOM 7647 C CA . LYS D 1 147 ? 16.261 57.251 279.434 1.00 103.14 147 LYS D CA 1
ATOM 7648 C C . LYS D 1 147 ? 17.532 56.444 279.194 1.00 103.14 147 LYS D C 1
ATOM 7649 O O . LYS D 1 147 ? 18.346 56.269 280.101 1.00 103.14 147 LYS D O 1
ATOM 7655 N N . ASN D 1 148 ? 17.698 55.954 277.970 1.00 90.87 148 ASN D N 1
ATOM 7656 C CA . ASN D 1 148 ? 18.891 55.201 277.604 1.00 90.87 148 ASN D CA 1
ATOM 7657 C C . ASN D 1 148 ? 20.070 56.120 277.308 1.00 90.87 148 ASN D C 1
ATOM 7658 O O . ASN D 1 148 ? 20.496 56.240 276.162 1.00 90.87 148 ASN D O 1
ATOM 7663 N N . ILE D 1 149 ? 20.597 56.768 278.341 1.00 97.90 149 ILE D N 1
ATOM 7664 C CA . ILE D 1 149 ? 21.710 57.690 278.153 1.00 97.90 149 ILE D CA 1
ATOM 7665 C C . ILE D 1 149 ? 23.029 57.084 278.624 1.00 97.90 149 ILE D C 1
ATOM 7666 O O . ILE D 1 149 ? 23.053 56.197 279.478 1.00 97.90 149 ILE D O 1
ATOM 7671 N N . VAL D 1 150 ? 24.125 57.564 278.046 1.00 87.27 150 VAL D N 1
ATOM 7672 C CA . VAL D 1 150 ? 25.459 57.112 278.420 1.00 87.27 150 VAL D CA 1
ATOM 7673 C C . VAL D 1 150 ? 26.377 58.306 278.642 1.00 87.27 150 VAL D C 1
ATOM 7674 O O . VAL D 1 150 ? 26.665 59.054 277.707 1.00 87.27 150 VAL D O 1
ATOM 7678 N N . ASP D 1 151 ? 26.830 58.485 279.879 1.00 120.08 151 ASP D N 1
ATOM 7679 C CA . ASP D 1 151 ? 27.728 59.586 280.213 1.00 120.08 151 ASP D CA 1
ATOM 7680 C C . ASP D 1 151 ? 29.043 59.477 279.449 1.00 120.08 151 ASP D C 1
ATOM 7681 O O . ASP D 1 151 ? 29.773 58.494 279.583 1.00 120.08 151 ASP D O 1
ATOM 7686 N N . ALA D 1 152 ? 29.334 60.494 278.644 1.00 109.21 152 ALA D N 1
ATOM 7687 C CA . ALA D 1 152 ? 30.543 60.515 277.830 1.00 109.21 152 ALA D CA 1
ATOM 7688 C C . ALA D 1 152 ? 31.794 60.574 278.698 1.00 109.21 152 ALA D C 1
ATOM 7689 O O . ALA D 1 152 ? 31.834 61.289 279.699 1.00 109.21 152 ALA D O 1
ATOM 7691 N N . THR D 1 153 ? 32.812 59.816 278.306 1.00 115.66 153 THR D N 1
ATOM 7692 C CA . THR D 1 153 ? 34.070 59.778 279.042 1.00 115.66 153 THR D CA 1
ATOM 7693 C C . THR D 1 153 ? 35.203 60.394 278.229 1.00 115.66 153 THR D C 1
ATOM 7694 O O . THR D 1 153 ? 34.966 61.189 277.319 1.00 115.66 153 THR D O 1
ATOM 7698 N N . ASP D 1 154 ? 36.434 60.023 278.564 1.00 148.57 154 ASP D N 1
ATOM 7699 C CA . ASP D 1 154 ? 37.604 60.508 277.842 1.00 148.57 154 ASP D CA 1
ATOM 7700 C C . ASP D 1 154 ? 37.836 59.701 276.569 1.00 148.57 154 ASP D C 1
ATOM 7701 O O . ASP D 1 154 ? 38.563 60.129 275.672 1.00 148.57 154 ASP D O 1
ATOM 7706 N N . SER D 1 155 ? 37.208 58.532 276.500 1.00 140.22 155 SER D N 1
ATOM 7707 C CA . SER D 1 155 ? 37.390 57.624 275.375 1.00 140.22 155 SER D CA 1
ATOM 7708 C C . SER D 1 155 ? 36.636 58.087 274.133 1.00 140.22 155 SER D C 1
ATOM 7709 O O . SER D 1 155 ? 37.166 58.019 273.022 1.00 140.22 155 SER D O 1
ATOM 7712 N N . ALA D 1 156 ? 35.396 58.532 274.329 1.00 106.62 156 ALA D N 1
ATOM 7713 C CA . ALA D 1 156 ? 34.505 58.969 273.246 1.00 106.62 156 ALA D CA 1
ATOM 7714 C C . ALA D 1 156 ? 34.189 57.848 272.249 1.00 106.62 156 ALA D C 1
ATOM 7715 O O . ALA D 1 156 ? 33.039 57.676 271.846 1.00 106.62 156 ALA D O 1
ATOM 7717 N N . THR D 1 157 ? 35.211 57.094 271.854 1.00 104.90 157 THR D N 1
ATOM 7718 C CA . THR D 1 157 ? 35.049 55.961 270.950 1.00 104.90 157 THR D CA 1
ATOM 7719 C C . THR D 1 157 ? 34.204 54.849 271.573 1.00 104.90 157 THR D C 1
ATOM 7720 O O . THR D 1 157 ? 33.314 54.295 270.924 1.00 104.90 157 THR D O 1
ATOM 7724 N N . ALA D 1 158 ? 34.476 54.533 272.835 1.00 164.57 158 ALA D N 1
ATOM 7725 C CA . ALA D 1 158 ? 33.776 53.453 273.522 1.00 164.57 158 ALA D CA 1
ATOM 7726 C C . ALA D 1 158 ? 32.331 53.821 273.837 1.00 164.57 158 ALA D C 1
ATOM 7727 O O . ALA D 1 158 ? 31.456 52.953 273.913 1.00 164.57 158 ALA D O 1
ATOM 7729 N N . ASP D 1 159 ? 32.092 55.114 274.026 1.00 157.58 159 ASP D N 1
ATOM 7730 C CA . ASP D 1 159 ? 30.771 55.612 274.383 1.00 157.58 159 ASP D CA 1
ATOM 7731 C C . ASP D 1 159 ? 29.742 55.298 273.306 1.00 157.58 159 ASP D C 1
ATOM 7732 O O . ASP D 1 159 ? 28.583 55.018 273.609 1.00 157.58 159 ASP D O 1
ATOM 7737 N N . LEU D 1 160 ? 30.174 55.339 272.049 1.00 89.07 160 LEU D N 1
ATOM 7738 C CA . LEU D 1 160 ? 29.297 55.032 270.924 1.00 89.07 160 LEU D CA 1
ATOM 7739 C C . LEU D 1 160 ? 28.911 53.553 270.908 1.00 89.07 160 LEU D C 1
ATOM 7740 O O . LEU D 1 160 ? 27.757 53.198 270.647 1.00 89.07 160 LEU D O 1
ATOM 7745 N N . VAL D 1 161 ? 29.887 52.694 271.185 1.00 125.79 161 VAL D N 1
ATOM 7746 C CA . VAL D 1 161 ? 29.666 51.253 271.195 1.00 125.79 161 VAL D CA 1
ATOM 7747 C C . VAL D 1 161 ? 28.743 50.870 272.345 1.00 125.79 161 VAL D C 1
ATOM 7748 O O . VAL D 1 161 ? 27.871 50.014 272.195 1.00 125.79 161 VAL D O 1
ATOM 7752 N N . LYS D 1 162 ? 28.934 51.516 273.491 1.00 117.49 162 LYS D N 1
ATOM 7753 C CA . LYS D 1 162 ? 28.074 51.286 274.647 1.00 117.49 162 LYS D CA 1
ATOM 7754 C C . LYS D 1 162 ? 26.679 51.867 274.406 1.00 117.49 162 LYS D C 1
ATOM 7755 O O . LYS D 1 162 ? 25.687 51.388 274.964 1.00 117.49 162 LYS D O 1
ATOM 7761 N N . ALA D 1 163 ? 26.608 52.893 273.561 1.00 94.23 163 ALA D N 1
ATOM 7762 C CA . ALA D 1 163 ? 25.335 53.528 273.232 1.00 94.23 163 ALA D CA 1
ATOM 7763 C C . ALA D 1 163 ? 24.486 52.623 272.346 1.00 94.23 163 ALA D C 1
ATOM 7764 O O . ALA D 1 163 ? 23.298 52.435 272.598 1.00 94.23 163 ALA D O 1
ATOM 7766 N N . VAL D 1 164 ? 25.103 52.073 271.302 1.00 85.25 164 VAL D N 1
ATOM 7767 C CA . VAL D 1 164 ? 24.420 51.130 270.417 1.00 85.25 164 VAL D CA 1
ATOM 7768 C C . VAL D 1 164 ? 24.185 49.807 271.150 1.00 85.25 164 VAL D C 1
ATOM 7769 O O . VAL D 1 164 ? 23.282 49.034 270.811 1.00 85.25 164 VAL D O 1
ATOM 7773 N N . GLY D 1 165 ? 24.995 49.558 272.172 1.00 99.03 165 GLY D N 1
ATOM 7774 C CA . GLY D 1 165 ? 24.845 48.366 272.983 1.00 99.03 165 GLY D CA 1
ATOM 7775 C C . GLY D 1 165 ? 23.681 48.511 273.939 1.00 99.03 165 GLY D C 1
ATOM 7776 O O . GLY D 1 165 ? 23.087 47.524 274.361 1.00 99.03 165 GLY D O 1
ATOM 7777 N N . LEU D 1 166 ? 23.355 49.752 274.282 1.00 100.06 166 LEU D N 1
ATOM 7778 C CA . LEU D 1 166 ? 22.248 50.027 275.191 1.00 100.06 166 LEU D CA 1
ATOM 7779 C C . LEU D 1 166 ? 20.898 49.741 274.533 1.00 100.06 166 LEU D C 1
ATOM 7780 O O . LEU D 1 166 ? 19.957 49.300 275.193 1.00 100.06 166 LEU D O 1
ATOM 7785 N N . ILE D 1 167 ? 20.810 49.998 273.232 1.00 110.90 167 ILE D N 1
ATOM 7786 C CA . ILE D 1 167 ? 19.576 49.767 272.489 1.00 110.90 167 ILE D CA 1
ATOM 7787 C C . ILE D 1 167 ? 19.515 48.341 271.949 1.00 110.90 167 ILE D C 1
ATOM 7788 O O . ILE D 1 167 ? 18.457 47.710 271.969 1.00 110.90 167 ILE D O 1
ATOM 7793 N N . ALA D 1 168 ? 20.650 47.824 271.484 1.00 98.22 168 ALA D N 1
ATOM 7794 C CA . ALA D 1 168 ? 20.667 46.496 270.874 1.00 98.22 168 ALA D CA 1
ATOM 7795 C C . ALA D 1 168 ? 21.019 45.388 271.868 1.00 98.22 168 ALA D C 1
ATOM 7796 O O . ALA D 1 168 ? 21.129 44.221 271.491 1.00 98.22 168 ALA D O 1
ATOM 7798 N N . GLY D 1 169 ? 21.181 45.754 273.135 1.00 109.22 169 GLY D N 1
ATOM 7799 C CA . GLY D 1 169 ? 21.611 44.813 274.156 1.00 109.22 169 GLY D CA 1
ATOM 7800 C C . GLY D 1 169 ? 20.591 43.752 274.518 1.00 109.22 169 GLY D C 1
ATOM 7801 O O . GLY D 1 169 ? 20.945 42.594 274.739 1.00 109.22 169 GLY D O 1
ATOM 7802 N N . ALA D 1 170 ? 19.323 44.144 274.578 1.00 117.22 170 ALA D N 1
ATOM 7803 C CA . ALA D 1 170 ? 18.257 43.228 274.966 1.00 117.22 170 ALA D CA 1
ATOM 7804 C C . ALA D 1 170 ? 17.885 42.281 273.828 1.00 117.22 170 ALA D C 1
ATOM 7805 O O . ALA D 1 170 ? 17.044 41.398 273.996 1.00 117.22 170 ALA D O 1
ATOM 7807 N N . GLY D 1 171 ? 18.515 42.470 272.673 1.00 119.84 171 GLY D N 1
ATOM 7808 C CA . GLY D 1 171 ? 18.202 41.683 271.495 1.00 119.84 171 GLY D CA 1
ATOM 7809 C C . GLY D 1 171 ? 16.948 42.202 270.820 1.00 119.84 171 GLY D C 1
ATOM 7810 O O . GLY D 1 171 ? 16.445 41.606 269.867 1.00 119.84 171 GLY D O 1
ATOM 7811 N N . LEU D 1 172 ? 16.446 43.323 271.326 1.00 122.72 172 LEU D N 1
ATOM 7812 C CA . LEU D 1 172 ? 15.239 43.941 270.799 1.00 122.72 172 LEU D CA 1
ATOM 7813 C C . LEU D 1 172 ? 15.573 45.281 270.155 1.00 122.72 172 LEU D C 1
ATOM 7814 O O . LEU D 1 172 ? 16.554 45.925 270.531 1.00 122.72 172 LEU D O 1
ATOM 7819 N N . GLN D 1 173 ? 14.755 45.686 269.186 1.00 130.75 173 GLN D N 1
ATOM 7820 C CA . GLN D 1 173 ? 14.909 46.970 268.502 1.00 130.75 173 GLN D CA 1
ATOM 7821 C C . GLN D 1 173 ? 16.268 47.103 267.822 1.00 130.75 173 GLN D C 1
ATOM 7822 O O . GLN D 1 173 ? 17.214 47.630 268.410 1.00 130.75 173 GLN D O 1
ATOM 7828 N N . VAL D 1 174 ? 16.365 46.628 266.585 1.00 133.28 174 VAL D N 1
ATOM 7829 C CA . VAL D 1 174 ? 17.602 46.754 265.824 1.00 133.28 174 VAL D CA 1
ATOM 7830 C C . VAL D 1 174 ? 17.866 48.215 265.464 1.00 133.28 174 VAL D C 1
ATOM 7831 O O . VAL D 1 174 ? 17.016 48.880 264.873 1.00 133.28 174 VAL D O 1
ATOM 7835 N N . PRO D 1 175 ? 19.050 48.722 265.836 1.00 91.67 175 PRO D N 1
ATOM 7836 C CA . PRO D 1 175 ? 19.413 50.122 265.595 1.00 91.67 175 PRO D CA 1
ATOM 7837 C C . PRO D 1 175 ? 19.775 50.400 264.140 1.00 91.67 175 PRO D C 1
ATOM 7838 O O . PRO D 1 175 ? 20.269 49.510 263.449 1.00 91.67 175 PRO D O 1
ATOM 7842 N N . ASN D 1 176 ? 19.516 51.624 263.690 1.00 145.16 176 ASN D N 1
ATOM 7843 C CA . ASN D 1 176 ? 19.941 52.081 262.371 1.00 145.16 176 ASN D CA 1
ATOM 7844 C C . ASN D 1 176 ? 19.855 53.600 262.292 1.00 145.16 176 ASN D C 1
ATOM 7845 O O . ASN D 1 176 ? 18.908 54.206 262.794 1.00 145.16 176 ASN D O 1
ATOM 7850 N N . GLY D 1 177 ? 20.855 54.216 261.673 1.00 87.34 177 GLY D N 1
ATOM 7851 C CA . GLY D 1 177 ? 20.917 55.662 261.594 1.00 87.34 177 GLY D CA 1
ATOM 7852 C C . GLY D 1 177 ? 21.552 56.274 262.829 1.00 87.34 177 GLY D C 1
ATOM 7853 O O . GLY D 1 177 ? 21.098 56.046 263.951 1.00 87.34 177 GLY D O 1
ATOM 7854 N N . VAL D 1 178 ? 22.609 57.053 262.620 1.00 87.30 178 VAL D N 1
ATOM 7855 C CA . VAL D 1 178 ? 23.327 57.689 263.720 1.00 87.30 178 VAL D CA 1
ATOM 7856 C C . VAL D 1 178 ? 23.515 59.185 263.478 1.00 87.30 178 VAL D C 1
ATOM 7857 O O . VAL D 1 178 ? 24.027 59.593 262.436 1.00 87.30 178 VAL D O 1
ATOM 7861 N N . ALA D 1 179 ? 23.096 59.996 264.444 1.00 76.53 179 ALA D N 1
ATOM 7862 C CA . ALA D 1 179 ? 23.270 61.443 264.365 1.00 76.53 179 ALA D CA 1
ATOM 7863 C C . ALA D 1 179 ? 24.492 61.881 265.168 1.00 76.53 179 ALA D C 1
ATOM 7864 O O . ALA D 1 179 ? 24.551 61.675 266.379 1.00 76.53 179 ALA D O 1
ATOM 7866 N N . LEU D 1 180 ? 25.465 62.487 264.495 1.00 83.71 180 LEU D N 1
ATOM 7867 C CA . LEU D 1 180 ? 26.704 62.890 265.153 1.00 83.71 180 LEU D CA 1
ATOM 7868 C C . LEU D 1 180 ? 26.883 64.403 265.205 1.00 83.71 180 LEU D C 1
ATOM 7869 O O . LEU D 1 180 ? 26.254 65.145 264.451 1.00 83.71 180 LEU D O 1
ATOM 7874 N N . ASP D 1 181 ? 27.753 64.849 266.106 1.00 79.09 181 ASP D N 1
ATOM 7875 C CA . ASP D 1 181 ? 28.128 66.255 266.193 1.00 79.09 181 ASP D CA 1
ATOM 7876 C C . ASP D 1 181 ? 29.520 66.464 265.609 1.00 79.09 181 ASP D C 1
ATOM 7877 O O . ASP D 1 181 ? 30.366 65.573 265.690 1.00 79.09 181 ASP D O 1
ATOM 7882 N N . PRO D 1 182 ? 29.762 67.641 265.012 1.00 74.01 182 PRO D N 1
ATOM 7883 C CA . PRO D 1 182 ? 31.059 67.938 264.393 1.00 74.01 182 PRO D CA 1
ATOM 7884 C C . PRO D 1 182 ? 32.216 67.868 265.387 1.00 74.01 182 PRO D C 1
ATOM 7885 O O . PRO D 1 182 ? 33.319 67.466 265.016 1.00 74.01 182 PRO D O 1
ATOM 7889 N N . ALA D 1 183 ? 31.961 68.250 266.634 1.00 85.87 183 ALA D N 1
ATOM 7890 C CA . ALA D 1 183 ? 32.987 68.216 267.669 1.00 85.87 183 ALA D CA 1
ATOM 7891 C C . ALA D 1 183 ? 33.206 66.795 268.179 1.00 85.87 183 ALA D C 1
ATOM 7892 O O . ALA D 1 183 ? 34.212 66.505 268.827 1.00 85.87 183 ALA D O 1
ATOM 7894 N N . PHE D 1 184 ? 32.260 65.910 267.879 1.00 96.21 184 PHE D N 1
ATOM 7895 C CA . PHE D 1 184 ? 32.349 64.520 268.308 1.00 96.21 184 PHE D CA 1
ATOM 7896 C C . PHE D 1 184 ? 32.793 63.620 267.160 1.00 96.21 184 PHE D C 1
ATOM 7897 O O . PHE D 1 184 ? 33.196 62.476 267.373 1.00 96.21 184 PHE D O 1
ATOM 7905 N N . SER D 1 185 ? 32.717 64.143 265.941 1.00 91.23 185 SER D N 1
ATOM 7906 C CA . SER D 1 185 ? 33.149 63.397 264.766 1.00 91.23 185 SER D CA 1
ATOM 7907 C C . SER D 1 185 ? 34.670 63.325 264.702 1.00 91.23 185 SER D C 1
ATOM 7908 O O . SER D 1 185 ? 35.234 62.371 264.169 1.00 91.23 185 SER D O 1
ATOM 7911 N N . PHE D 1 186 ? 35.330 64.340 265.251 1.00 111.45 186 PHE D N 1
ATOM 7912 C CA . PHE D 1 186 ? 36.787 64.375 265.291 1.00 111.45 186 PHE D CA 1
ATOM 7913 C C . PHE D 1 186 ? 37.331 63.659 266.524 1.00 111.45 186 PHE D C 1
ATOM 7914 O O . PHE D 1 186 ? 38.491 63.250 266.551 1.00 111.45 186 PHE D O 1
ATOM 7922 N N . ALA D 1 187 ? 36.487 63.511 267.541 1.00 90.38 187 ALA D N 1
ATOM 7923 C CA . ALA D 1 187 ? 36.879 62.825 268.768 1.00 90.38 187 ALA D CA 1
ATOM 7924 C C . ALA D 1 187 ? 37.095 61.336 268.517 1.00 90.38 187 ALA D C 1
ATOM 7925 O O . ALA D 1 187 ? 37.840 60.675 269.240 1.00 90.38 187 ALA D O 1
ATOM 7927 N N . LEU D 1 188 ? 36.435 60.817 267.487 1.00 87.70 188 LEU D N 1
ATOM 7928 C CA . LEU D 1 188 ? 36.571 59.415 267.112 1.00 87.70 188 LEU D CA 1
ATOM 7929 C C . LEU D 1 188 ? 37.905 59.161 266.420 1.00 87.70 188 LEU D C 1
ATOM 7930 O O . LEU D 1 188 ? 38.347 59.958 265.594 1.00 87.70 188 LEU D O 1
ATOM 7935 N N . SER D 1 189 ? 38.542 58.046 266.764 1.00 87.20 189 SER D N 1
ATOM 7936 C CA . SER D 1 189 ? 39.821 57.683 266.167 1.00 87.20 189 SER D CA 1
ATOM 7937 C C . SER D 1 189 ? 39.652 57.273 264.706 1.00 87.20 189 SER D C 1
ATOM 7938 O O . SER D 1 189 ? 38.608 56.750 264.314 1.00 87.20 189 SER D O 1
ATOM 7941 N N . THR D 1 190 ? 40.684 57.518 263.906 1.00 85.95 190 THR D N 1
ATOM 7942 C CA . THR D 1 190 ? 40.655 57.178 262.489 1.00 85.95 190 THR D CA 1
ATOM 7943 C C . THR D 1 190 ? 41.322 55.831 262.230 1.00 85.95 190 THR D C 1
ATOM 7944 O O . THR D 1 190 ? 41.960 55.631 261.196 1.00 85.95 190 THR D O 1
ATOM 7948 N N . GLU D 1 191 ? 41.166 54.910 263.174 1.00 106.67 191 GLU D N 1
ATOM 7949 C CA . GLU D 1 191 ? 41.780 53.591 263.076 1.00 106.67 191 GLU D CA 1
ATOM 7950 C C . GLU D 1 191 ? 41.160 52.756 261.957 1.00 106.67 191 GLU D C 1
ATOM 7951 O O . GLU D 1 191 ? 39.970 52.873 261.666 1.00 106.67 191 GLU D O 1
ATOM 7957 N N . VAL D 1 192 ? 41.983 51.924 261.324 1.00 109.28 192 VAL D N 1
ATOM 7958 C CA . VAL D 1 192 ? 41.543 51.083 260.213 1.00 109.28 192 VAL D CA 1
ATOM 7959 C C . VAL D 1 192 ? 41.987 49.636 260.432 1.00 109.28 192 VAL D C 1
ATOM 7960 O O . VAL D 1 192 ? 43.074 49.393 260.952 1.00 109.28 192 VAL D O 1
ATOM 7964 N N . TYR D 1 193 ? 41.143 48.682 260.045 1.00 113.32 193 TYR D N 1
ATOM 7965 C CA . TYR D 1 193 ? 41.482 47.264 260.153 1.00 113.32 193 TYR D CA 1
ATOM 7966 C C . TYR D 1 193 ? 42.768 46.935 259.398 1.00 113.32 193 TYR D C 1
ATOM 7967 O O . TYR D 1 193 ? 42.974 47.409 258.281 1.00 113.32 193 TYR D O 1
ATOM 7976 N N . PRO D 1 194 ? 43.640 46.118 260.012 1.00 100.06 194 PRO D N 1
ATOM 7977 C CA . PRO D 1 194 ? 44.914 45.707 259.407 1.00 100.06 194 PRO D CA 1
ATOM 7978 C C . PRO D 1 194 ? 44.735 44.820 258.174 1.00 100.06 194 PRO D C 1
ATOM 7979 O O . PRO D 1 194 ? 43.610 44.602 257.723 1.00 100.06 194 PRO D O 1
ATOM 7983 N N . LYS D 1 195 ? 45.842 44.313 257.640 1.00 112.23 195 LYS D N 1
ATOM 7984 C CA . LYS D 1 195 ? 45.809 43.473 256.446 1.00 112.23 195 LYS D CA 1
ATOM 7985 C C . LYS D 1 195 ? 45.339 42.054 256.751 1.00 112.23 195 LYS D C 1
ATOM 7986 O O . LYS D 1 195 ? 44.649 41.433 255.942 1.00 112.23 195 LYS D O 1
ATOM 7992 N N . GLY D 1 196 ? 45.725 41.548 257.919 1.00 133.01 196 GLY D N 1
ATOM 7993 C CA . GLY D 1 196 ? 45.441 40.176 258.301 1.00 133.01 196 GLY D CA 1
ATOM 7994 C C . GLY D 1 196 ? 43.967 39.822 258.330 1.00 133.01 196 GLY D C 1
ATOM 7995 O O . GLY D 1 196 ? 43.547 38.828 257.738 1.00 133.01 196 GLY D O 1
ATOM 7996 N N . SER D 1 197 ? 43.179 40.638 259.020 1.00 117.59 197 SER D N 1
ATOM 7997 C CA . SER D 1 197 ? 41.748 40.392 259.148 1.00 117.59 197 SER D CA 1
ATOM 7998 C C . SER D 1 197 ? 41.001 40.834 257.893 1.00 117.59 197 SER D C 1
ATOM 7999 O O . SER D 1 197 ? 41.507 41.654 257.125 1.00 117.59 197 SER D O 1
ATOM 8002 N N . PRO D 1 198 ? 39.793 40.286 257.673 1.00 113.40 198 PRO D N 1
ATOM 8003 C CA . PRO D 1 198 ? 38.919 40.807 256.617 1.00 113.40 198 PRO D CA 1
ATOM 8004 C C . PRO D 1 198 ? 38.457 42.226 256.941 1.00 113.40 198 PRO D C 1
ATOM 8005 O O . PRO D 1 198 ? 38.855 42.764 257.975 1.00 113.40 198 PRO D O 1
ATOM 8009 N N . LEU D 1 199 ? 37.633 42.811 256.074 1.00 137.29 199 LEU D N 1
ATOM 8010 C CA . LEU D 1 199 ? 37.234 44.212 256.200 1.00 137.29 199 LEU D CA 1
ATOM 8011 C C . LEU D 1 199 ? 38.469 45.109 256.167 1.00 137.29 199 LEU D C 1
ATOM 8012 O O . LEU D 1 199 ? 38.492 46.177 256.779 1.00 137.29 199 LEU D O 1
ATOM 8017 N N . ALA D 1 200 ? 39.496 44.662 255.450 1.00 110.76 200 ALA D N 1
ATOM 8018 C CA . ALA D 1 200 ? 40.768 45.372 255.387 1.00 110.76 200 ALA D CA 1
ATOM 8019 C C . ALA D 1 200 ? 40.645 46.663 254.588 1.00 110.76 200 ALA D C 1
ATOM 8020 O O . ALA D 1 200 ? 40.073 46.678 253.498 1.00 110.76 200 ALA D O 1
ATOM 8022 N N . GLY D 1 201 ? 41.189 47.745 255.136 1.00 103.68 201 GLY D N 1
ATOM 8023 C CA . GLY D 1 201 ? 41.144 49.036 254.476 1.00 103.68 201 GLY D CA 1
ATOM 8024 C C . GLY D 1 201 ? 39.799 49.717 254.631 1.00 103.68 201 GLY D C 1
ATOM 8025 O O . GLY D 1 201 ? 39.436 50.582 253.835 1.00 103.68 201 GLY D O 1
ATOM 8026 N N . GLN D 1 202 ? 39.056 49.322 255.660 1.00 76.82 202 GLN D N 1
ATOM 8027 C CA . GLN D 1 202 ? 37.749 49.910 255.931 1.00 76.82 202 GLN D CA 1
ATOM 8028 C C . GLN D 1 202 ? 37.748 50.676 257.250 1.00 76.82 202 GLN D C 1
ATOM 8029 O O . GLN D 1 202 ? 38.365 50.243 258.223 1.00 76.82 202 GLN D O 1
ATOM 8035 N N . PRO D 1 203 ? 37.053 51.823 257.282 1.00 73.23 203 PRO D N 1
ATOM 8036 C CA . PRO D 1 203 ? 36.953 52.660 258.483 1.00 73.23 203 PRO D CA 1
ATOM 8037 C C . PRO D 1 203 ? 36.336 51.909 259.660 1.00 73.23 203 PRO D C 1
ATOM 8038 O O . PRO D 1 203 ? 35.258 51.328 259.529 1.00 73.23 203 PRO D O 1
ATOM 8042 N N . MET D 1 204 ? 37.025 51.924 260.796 1.00 71.11 204 MET D N 1
ATOM 8043 C CA . MET D 1 204 ? 36.581 51.196 261.978 1.00 71.11 204 MET D CA 1
ATOM 8044 C C . MET D 1 204 ? 35.543 51.998 262.756 1.00 71.11 204 MET D C 1
ATOM 8045 O O . MET D 1 204 ? 34.830 51.459 263.603 1.00 71.11 204 MET D O 1
ATOM 8050 N N . TYR D 1 205 ? 35.464 53.291 262.458 1.00 95.26 205 TYR D N 1
ATOM 8051 C CA . TYR D 1 205 ? 34.533 54.189 263.130 1.00 95.26 205 TYR D CA 1
ATOM 8052 C C . TYR D 1 205 ? 34.045 55.263 262.161 1.00 95.26 205 TYR D C 1
ATOM 8053 O O . TYR D 1 205 ? 34.685 55.501 261.136 1.00 95.26 205 TYR D O 1
ATOM 8062 N N . PRO D 1 206 ? 32.898 55.898 262.469 1.00 72.56 206 PRO D N 1
ATOM 8063 C CA . PRO D 1 206 ? 32.386 56.998 261.643 1.00 72.56 206 PRO D CA 1
ATOM 8064 C C . PRO D 1 206 ? 33.430 58.082 261.377 1.00 72.56 206 PRO D C 1
ATOM 8065 O O . PRO D 1 206 ? 33.588 58.501 260.230 1.00 72.56 206 PRO D O 1
ATOM 8069 N N . ALA D 1 207 ? 34.129 58.514 262.425 1.00 96.14 207 ALA D N 1
ATOM 8070 C CA . ALA D 1 207 ? 35.204 59.500 262.309 1.00 96.14 207 ALA D CA 1
ATOM 8071 C C . ALA D 1 207 ? 34.755 60.769 261.586 1.00 96.14 207 ALA D C 1
ATOM 8072 O O . ALA D 1 207 ? 33.590 61.160 261.664 1.00 96.14 207 ALA D O 1
ATOM 8074 N N . ALA D 1 208 ? 35.687 61.406 260.885 1.00 105.36 208 ALA D N 1
ATOM 8075 C CA . ALA D 1 208 ? 35.393 62.637 260.160 1.00 105.36 208 ALA D CA 1
ATOM 8076 C C . ALA D 1 208 ? 36.366 62.844 259.003 1.00 105.36 208 ALA D C 1
ATOM 8077 O O . ALA D 1 208 ? 36.106 63.633 258.095 1.00 105.36 208 ALA D O 1
ATOM 8079 N N . GLY D 1 209 ? 37.486 62.128 259.041 1.00 116.81 209 GLY D N 1
ATOM 8080 C CA . GLY D 1 209 ? 38.513 62.264 258.025 1.00 116.81 209 GLY D CA 1
ATOM 8081 C C . GLY D 1 209 ? 38.178 61.559 256.726 1.00 116.81 209 GLY D C 1
ATOM 8082 O O . GLY D 1 209 ? 38.673 61.930 255.662 1.00 116.81 209 GLY D O 1
ATOM 8083 N N . PHE D 1 210 ? 37.334 60.536 256.811 1.00 143.33 210 PHE D N 1
ATOM 8084 C CA . PHE D 1 210 ? 36.953 59.760 255.637 1.00 143.33 210 PHE D CA 1
ATOM 8085 C C . PHE D 1 210 ? 35.969 60.529 254.763 1.00 143.33 210 PHE D C 1
ATOM 8086 O O . PHE D 1 210 ? 35.087 61.225 255.267 1.00 143.33 210 PHE D O 1
ATOM 8094 N N . ALA D 1 211 ? 36.126 60.397 253.450 1.00 145.68 211 ALA D N 1
ATOM 8095 C CA . ALA D 1 211 ? 35.299 61.134 252.503 1.00 145.68 211 ALA D CA 1
ATOM 8096 C C . ALA D 1 211 ? 34.120 60.302 252.008 1.00 145.68 211 ALA D C 1
ATOM 8097 O O . ALA D 1 211 ? 34.277 59.136 251.644 1.00 145.68 211 ALA D O 1
ATOM 8099 N N . GLY D 1 212 ? 32.941 60.915 251.998 1.00 160.35 212 GLY D N 1
ATOM 8100 C CA . GLY D 1 212 ? 31.744 60.277 251.484 1.00 160.35 212 GLY D CA 1
ATOM 8101 C C . GLY D 1 212 ? 31.284 59.079 252.291 1.00 160.35 212 GLY D C 1
ATOM 8102 O O . GLY D 1 212 ? 30.775 58.106 251.734 1.00 160.35 212 GLY D O 1
ATOM 8103 N N . LEU D 1 213 ? 31.459 59.145 253.607 1.00 170.93 213 LEU D N 1
ATOM 8104 C CA . LEU D 1 213 ? 31.025 58.061 254.480 1.00 170.93 213 LEU D CA 1
ATOM 8105 C C . LEU D 1 213 ? 29.588 58.267 254.942 1.00 170.93 213 LEU D C 1
ATOM 8106 O O . LEU D 1 213 ? 29.313 59.119 255.787 1.00 170.93 213 LEU D O 1
ATOM 8111 N N . ASP D 1 214 ? 28.675 57.479 254.386 1.00 122.38 214 ASP D N 1
ATOM 8112 C CA . ASP D 1 214 ? 27.268 57.564 254.753 1.00 122.38 214 ASP D CA 1
ATOM 8113 C C . ASP D 1 214 ? 26.818 56.275 255.433 1.00 122.38 214 ASP D C 1
ATOM 8114 O O . ASP D 1 214 ? 25.689 56.171 255.911 1.00 122.38 214 ASP D O 1
ATOM 8119 N N . ASN D 1 215 ? 27.713 55.293 255.476 1.00 109.95 215 ASN D N 1
ATOM 8120 C CA . ASN D 1 215 ? 27.385 53.994 256.047 1.00 109.95 215 ASN D CA 1
ATOM 8121 C C . ASN D 1 215 ? 28.463 53.489 257.002 1.00 109.95 215 ASN D C 1
ATOM 8122 O O . ASN D 1 215 ? 29.657 53.631 256.737 1.00 109.95 215 ASN D O 1
ATOM 8127 N N . TRP D 1 216 ? 28.032 52.900 258.112 1.00 89.65 216 TRP D N 1
ATOM 8128 C CA . TRP D 1 216 ? 28.953 52.340 259.095 1.00 89.65 216 TRP D CA 1
ATOM 8129 C C . TRP D 1 216 ? 28.316 51.180 259.850 1.00 89.65 216 TRP D C 1
ATOM 8130 O O . TRP D 1 216 ? 27.395 51.377 260.644 1.00 89.65 216 TRP D O 1
ATOM 8141 N N . ARG D 1 217 ? 28.819 49.974 259.592 1.00 80.63 217 ARG D N 1
ATOM 8142 C CA . ARG D 1 217 ? 28.321 48.751 260.221 1.00 80.63 217 ARG D CA 1
ATOM 8143 C C . ARG D 1 217 ? 26.820 48.560 260.016 1.00 80.63 217 ARG D C 1
ATOM 8144 O O . ARG D 1 217 ? 26.131 48.016 260.880 1.00 80.63 217 ARG D O 1
ATOM 8152 N N . GLY D 1 218 ? 26.320 49.009 258.869 1.00 90.94 218 GLY D N 1
ATOM 8153 C CA . GLY D 1 218 ? 24.916 48.853 258.537 1.00 90.94 218 GLY D CA 1
ATOM 8154 C C . GLY D 1 218 ? 24.044 49.987 259.040 1.00 90.94 218 GLY D C 1
ATOM 8155 O O . GLY D 1 218 ? 22.827 49.970 258.857 1.00 90.94 218 GLY D O 1
ATOM 8156 N N . LEU D 1 219 ? 24.664 50.977 259.674 1.00 98.61 219 LEU D N 1
ATOM 8157 C CA . LEU D 1 219 ? 23.928 52.123 260.197 1.00 98.61 219 LEU D CA 1
ATOM 8158 C C . LEU D 1 219 ? 24.172 53.363 259.345 1.00 98.61 219 LEU D C 1
ATOM 8159 O O . LEU D 1 219 ? 25.278 53.578 258.851 1.00 98.61 219 LEU D O 1
ATOM 8164 N N . ASN D 1 220 ? 23.136 54.178 259.175 1.00 116.20 220 ASN D N 1
ATOM 8165 C CA . ASN D 1 220 ? 23.281 55.447 258.472 1.00 116.20 220 ASN D CA 1
ATOM 8166 C C . ASN D 1 220 ? 23.972 56.485 259.349 1.00 116.20 220 ASN D C 1
ATOM 8167 O O . ASN D 1 220 ? 23.787 56.506 260.564 1.00 116.20 220 ASN D O 1
ATOM 8172 N N . VAL D 1 221 ? 24.777 57.344 258.731 1.00 83.21 221 VAL D N 1
ATOM 8173 C CA . VAL D 1 221 ? 25.537 58.340 259.478 1.00 83.21 221 VAL D CA 1
ATOM 8174 C C . VAL D 1 221 ? 25.404 59.733 258.872 1.00 83.21 221 VAL D C 1
ATOM 8175 O O . VAL D 1 221 ? 25.656 59.932 257.684 1.00 83.21 221 VAL D O 1
ATOM 8179 N N . GLY D 1 222 ? 25.004 60.691 259.702 1.00 77.42 222 GLY D N 1
ATOM 8180 C CA . GLY D 1 222 ? 24.897 62.078 259.287 1.00 77.42 222 GLY D CA 1
ATOM 8181 C C . GLY D 1 222 ? 25.370 63.012 260.384 1.00 77.42 222 GLY D C 1
ATOM 8182 O O . GLY D 1 222 ? 24.961 62.883 261.537 1.00 77.42 222 GLY D O 1
ATOM 8183 N N . ALA D 1 223 ? 26.237 63.954 260.027 1.00 73.05 223 ALA D N 1
ATOM 8184 C CA . ALA D 1 223 ? 26.799 64.881 261.003 1.00 73.05 223 ALA D CA 1
ATOM 8185 C C . ALA D 1 223 ? 26.238 66.288 260.830 1.00 73.05 223 ALA D C 1
ATOM 8186 O O . ALA D 1 223 ? 26.285 66.857 259.740 1.00 73.05 223 ALA D O 1
ATOM 8188 N N . SER D 1 224 ? 25.704 66.843 261.913 1.00 76.70 224 SER D N 1
ATOM 8189 C CA . SER D 1 224 ? 25.164 68.197 261.894 1.00 76.70 224 SER D CA 1
ATOM 8190 C C . SER D 1 224 ? 25.399 68.887 263.232 1.00 76.70 224 SER D C 1
ATOM 8191 O O . SER D 1 224 ? 25.499 68.231 264.269 1.00 76.70 224 SER D O 1
ATOM 8194 N N . SER D 1 225 ? 25.483 70.213 263.204 1.00 86.87 225 SER D N 1
ATOM 8195 C CA . SER D 1 225 ? 25.721 70.989 264.414 1.00 86.87 225 SER D CA 1
ATOM 8196 C C . SER D 1 225 ? 24.454 71.120 265.255 1.00 86.87 225 SER D C 1
ATOM 8197 O O . SER D 1 225 ? 24.486 71.668 266.357 1.00 86.87 225 SER D O 1
ATOM 8200 N N . THR D 1 226 ? 23.343 70.612 264.731 1.00 99.28 226 THR D N 1
ATOM 8201 C CA . THR D 1 226 ? 22.054 70.721 265.404 1.00 99.28 226 THR D CA 1
ATOM 8202 C C . THR D 1 226 ? 21.971 69.816 266.628 1.00 99.28 226 THR D C 1
ATOM 8203 O O . THR D 1 226 ? 21.312 70.150 267.613 1.00 99.28 226 THR D O 1
ATOM 8207 N N . VAL D 1 227 ? 22.641 68.671 266.556 1.00 77.72 227 VAL D N 1
ATOM 8208 C CA . VAL D 1 227 ? 22.586 67.673 267.619 1.00 77.72 227 VAL D CA 1
ATOM 8209 C C . VAL D 1 227 ? 23.182 68.204 268.922 1.00 77.72 227 VAL D C 1
ATOM 8210 O O . VAL D 1 227 ? 22.677 67.916 270.007 1.00 77.72 227 VAL D O 1
ATOM 8214 N N . SER D 1 228 ? 24.253 68.984 268.811 1.00 91.66 228 SER D N 1
ATOM 8215 C CA . SER D 1 228 ? 24.892 69.574 269.983 1.00 91.66 228 SER D CA 1
ATOM 8216 C C . SER D 1 228 ? 23.998 70.627 270.616 1.00 91.66 228 SER D C 1
ATOM 8217 O O . SER D 1 228 ? 23.891 70.717 271.839 1.00 91.66 228 SER D O 1
ATOM 8220 N N . GLY D 1 229 ? 23.358 71.424 269.770 1.00 99.28 229 GLY D N 1
ATOM 8221 C CA . GLY D 1 229 ? 22.544 72.527 270.235 1.00 99.28 229 GLY D CA 1
ATOM 8222 C C . GLY D 1 229 ? 22.805 73.765 269.406 1.00 99.28 229 GLY D C 1
ATOM 8223 O O . GLY D 1 229 ? 21.949 74.647 269.316 1.00 99.28 229 GLY D O 1
ATOM 8224 N N . ALA D 1 230 ? 24.000 73.830 268.817 1.00 94.80 230 ALA D N 1
ATOM 8225 C CA . ALA D 1 230 ? 24.375 74.901 267.895 1.00 94.80 230 ALA D CA 1
ATOM 8226 C C . ALA D 1 230 ? 24.372 76.268 268.595 1.00 94.80 230 ALA D C 1
ATOM 8227 O O . ALA D 1 230 ? 24.136 76.343 269.801 1.00 94.80 230 ALA D O 1
ATOM 8229 N N . PRO D 1 231 ? 24.668 77.356 267.855 1.00 103.95 231 PRO D N 1
ATOM 8230 C CA . PRO D 1 231 ? 24.441 78.681 268.446 1.00 103.95 231 PRO D CA 1
ATOM 8231 C C . PRO D 1 231 ? 23.000 78.923 268.909 1.00 103.95 231 PRO D C 1
ATOM 8232 O O . PRO D 1 231 ? 22.756 79.884 269.639 1.00 103.95 231 PRO D O 1
ATOM 8236 N N . GLU D 1 232 ? 22.073 78.069 268.483 1.00 88.75 232 GLU D N 1
ATOM 8237 C CA . GLU D 1 232 ? 20.675 78.157 268.892 1.00 88.75 232 GLU D CA 1
ATOM 8238 C C . GLU D 1 232 ? 20.532 78.091 270.411 1.00 88.75 232 GLU D C 1
ATOM 8239 O O . GLU D 1 232 ? 19.990 79.004 271.034 1.00 88.75 232 GLU D O 1
ATOM 8245 N N . MET D 1 233 ? 21.017 77.001 270.998 1.00 92.71 233 MET D N 1
ATOM 8246 C CA . MET D 1 233 ? 21.035 76.849 272.449 1.00 92.71 233 MET D CA 1
ATOM 8247 C C . MET D 1 233 ? 22.104 77.757 273.048 1.00 92.71 233 MET D C 1
ATOM 8248 O O . MET D 1 233 ? 23.008 78.205 272.343 1.00 92.71 233 MET D O 1
ATOM 8253 N N . SER D 1 234 ? 22.006 78.027 274.346 1.00 128.32 234 SER D N 1
ATOM 8254 C CA . SER D 1 234 ? 22.970 78.906 275.005 1.00 128.32 234 SER D CA 1
ATOM 8255 C C . SER D 1 234 ? 23.972 78.143 275.887 1.00 128.32 234 SER D C 1
ATOM 8256 O O . SER D 1 234 ? 25.179 78.350 275.754 1.00 128.32 234 SER D O 1
ATOM 8259 N N . PRO D 1 235 ? 23.494 77.262 276.789 1.00 164.02 235 PRO D N 1
ATOM 8260 C CA . PRO D 1 235 ? 24.507 76.536 277.559 1.00 164.02 235 PRO D CA 1
ATOM 8261 C C . PRO D 1 235 ? 24.870 75.198 276.922 1.00 164.02 235 PRO D C 1
ATOM 8262 O O . PRO D 1 235 ? 25.618 74.426 277.525 1.00 164.02 235 PRO D O 1
ATOM 8266 N N . ALA D 1 236 ? 24.336 74.947 275.726 1.00 147.33 236 ALA D N 1
ATOM 8267 C CA . ALA D 1 236 ? 24.507 73.689 274.991 1.00 147.33 236 ALA D CA 1
ATOM 8268 C C . ALA D 1 236 ? 23.865 72.506 275.718 1.00 147.33 236 ALA D C 1
ATOM 8269 O O . ALA D 1 236 ? 23.942 72.389 276.941 1.00 147.33 236 ALA D O 1
ATOM 8271 N N . SER D 1 237 ? 23.229 71.628 274.950 1.00 110.45 237 SER D N 1
ATOM 8272 C CA . SER D 1 237 ? 22.523 70.485 275.517 1.00 110.45 237 SER D CA 1
ATOM 8273 C C . SER D 1 237 ? 23.490 69.424 276.032 1.00 110.45 237 SER D C 1
ATOM 8274 O O . SER D 1 237 ? 23.121 68.579 276.847 1.00 110.45 237 SER D O 1
ATOM 8277 N N . GLY D 1 238 ? 24.728 69.470 275.549 1.00 106.25 238 GLY D N 1
ATOM 8278 C CA . GLY D 1 238 ? 25.744 68.524 275.973 1.00 106.25 238 GLY D CA 1
ATOM 8279 C C . GLY D 1 238 ? 25.687 67.209 275.219 1.00 106.25 238 GLY D C 1
ATOM 8280 O O . GLY D 1 238 ? 26.575 66.368 275.355 1.00 106.25 238 GLY D O 1
ATOM 8281 N N . VAL D 1 239 ? 24.636 67.031 274.424 1.00 89.19 239 VAL D N 1
ATOM 8282 C CA . VAL D 1 239 ? 24.465 65.820 273.628 1.00 89.19 239 VAL D CA 1
ATOM 8283 C C . VAL D 1 239 ? 25.509 65.764 272.519 1.00 89.19 239 VAL D C 1
ATOM 8284 O O . VAL D 1 239 ? 25.826 66.783 271.907 1.00 89.19 239 VAL D O 1
ATOM 8288 N N . LYS D 1 240 ? 26.048 64.575 272.267 1.00 83.18 240 LYS D N 1
ATOM 8289 C CA . LYS D 1 240 ? 27.089 64.416 271.259 1.00 83.18 240 LYS D CA 1
ATOM 8290 C C . LYS D 1 240 ? 26.668 63.473 270.134 1.00 83.18 240 LYS D C 1
ATOM 8291 O O . LYS D 1 240 ? 27.031 63.680 268.976 1.00 83.18 240 LYS D O 1
ATOM 8297 N N . ALA D 1 241 ? 25.900 62.443 270.476 1.00 72.48 241 ALA D N 1
ATOM 8298 C CA . ALA D 1 241 ? 25.476 61.455 269.489 1.00 72.48 241 ALA D CA 1
ATOM 8299 C C . ALA D 1 241 ? 24.101 60.876 269.810 1.00 72.48 241 ALA D C 1
ATOM 8300 O O . ALA D 1 241 ? 23.743 60.706 270.976 1.00 72.48 241 ALA D O 1
ATOM 8302 N N . ILE D 1 242 ? 23.335 60.576 268.766 1.00 118.61 242 ILE D N 1
ATOM 8303 C CA . ILE D 1 242 ? 22.020 59.967 268.925 1.00 118.61 242 ILE D CA 1
ATOM 8304 C C . ILE D 1 242 ? 21.897 58.720 268.061 1.00 118.61 242 ILE D C 1
ATOM 8305 O O . ILE D 1 242 ? 21.994 58.792 266.836 1.00 118.61 242 ILE D O 1
ATOM 8310 N N . VAL D 1 243 ? 21.680 57.579 268.707 1.00 88.82 243 VAL D N 1
ATOM 8311 C CA . VAL D 1 243 ? 21.591 56.302 268.010 1.00 88.82 243 VAL D CA 1
ATOM 8312 C C . VAL D 1 243 ? 20.272 55.596 268.307 1.00 88.82 243 VAL D C 1
ATOM 8313 O O . VAL D 1 243 ? 19.905 55.414 269.467 1.00 88.82 243 VAL D O 1
ATOM 8317 N N . GLY D 1 244 ? 19.564 55.197 267.255 1.00 106.45 244 GLY D N 1
ATOM 8318 C CA . GLY D 1 244 ? 18.306 54.491 267.407 1.00 106.45 244 GLY D CA 1
ATOM 8319 C C . GLY D 1 244 ? 17.568 54.364 266.090 1.00 106.45 244 GLY D C 1
ATOM 8320 O O . GLY D 1 244 ? 17.835 55.113 265.154 1.00 106.45 244 GLY D O 1
ATOM 8321 N N . ASP D 1 245 ? 16.638 53.417 266.020 1.00 133.97 245 ASP D N 1
ATOM 8322 C CA . ASP D 1 245 ? 15.869 53.182 264.802 1.00 133.97 245 ASP D CA 1
ATOM 8323 C C . ASP D 1 245 ? 15.058 54.417 264.421 1.00 133.97 245 ASP D C 1
ATOM 8324 O O . ASP D 1 245 ? 14.027 54.707 265.028 1.00 133.97 245 ASP D O 1
ATOM 8329 N N . PHE D 1 246 ? 15.532 55.141 263.411 1.00 107.89 246 PHE D N 1
ATOM 8330 C CA . PHE D 1 246 ? 14.882 56.373 262.973 1.00 107.89 246 PHE D CA 1
ATOM 8331 C C . PHE D 1 246 ? 13.641 56.107 262.127 1.00 107.89 246 PHE D C 1
ATOM 8332 O O . PHE D 1 246 ? 13.038 57.035 261.590 1.00 107.89 246 PHE D O 1
ATOM 8340 N N . SER D 1 247 ? 13.263 54.838 262.010 1.00 96.84 247 SER D N 1
ATOM 8341 C CA . SER D 1 247 ? 12.015 54.473 261.354 1.00 96.84 247 SER D CA 1
ATOM 8342 C C . SER D 1 247 ? 10.841 54.738 262.292 1.00 96.84 247 SER D C 1
ATOM 8343 O O . SER D 1 247 ? 9.683 54.735 261.874 1.00 96.84 247 SER D O 1
ATOM 8346 N N . ARG D 1 248 ? 11.156 54.971 263.563 1.00 96.66 248 ARG D N 1
ATOM 8347 C CA . ARG D 1 248 ? 10.148 55.254 264.577 1.00 96.66 248 ARG D CA 1
ATOM 8348 C C . ARG D 1 248 ? 9.839 56.748 264.664 1.00 96.66 248 ARG D C 1
ATOM 8349 O O . ARG D 1 248 ? 9.052 57.178 265.507 1.00 96.66 248 ARG D O 1
ATOM 8357 N N . VAL D 1 249 ? 10.465 57.534 263.794 1.00 103.49 249 VAL D N 1
ATOM 8358 C CA . VAL D 1 249 ? 10.209 58.970 263.741 1.00 103.49 249 VAL D CA 1
ATOM 8359 C C . VAL D 1 249 ? 9.554 59.356 262.419 1.00 103.49 249 VAL D C 1
ATOM 8360 O O . VAL D 1 249 ? 10.111 59.128 261.344 1.00 103.49 249 VAL D O 1
ATOM 8364 N N . HIS D 1 250 ? 8.359 59.931 262.510 1.00 88.93 250 HIS D N 1
ATOM 8365 C CA . HIS D 1 250 ? 7.627 60.379 261.335 1.00 88.93 250 HIS D CA 1
ATOM 8366 C C . HIS D 1 250 ? 7.525 61.900 261.317 1.00 88.93 250 HIS D C 1
ATOM 8367 O O . HIS D 1 250 ? 6.658 62.484 261.971 1.00 88.93 250 HIS D O 1
ATOM 8374 N N . TRP D 1 251 ? 8.425 62.532 260.569 1.00 97.57 251 TRP D N 1
ATOM 8375 C CA . TRP D 1 251 ? 8.423 63.980 260.410 1.00 97.57 251 TRP D CA 1
ATOM 8376 C C . TRP D 1 251 ? 7.890 64.349 259.028 1.00 97.57 251 TRP D C 1
ATOM 8377 O O . TRP D 1 251 ? 7.859 63.505 258.127 1.00 97.57 251 TRP D O 1
ATOM 8388 N N . GLY D 1 252 ? 7.463 65.599 258.858 1.00 86.31 252 GLY D N 1
ATOM 8389 C CA . GLY D 1 252 ? 6.999 66.035 257.551 1.00 86.31 252 GLY D CA 1
ATOM 8390 C C . GLY D 1 252 ? 6.619 67.496 257.390 1.00 86.31 252 GLY D C 1
ATOM 8391 O O . GLY D 1 252 ? 6.221 68.171 258.346 1.00 86.31 252 GLY D O 1
ATOM 8392 N N . PHE D 1 253 ? 6.744 67.978 256.157 1.00 84.69 253 PHE D N 1
ATOM 8393 C CA . PHE D 1 253 ? 6.303 69.316 255.791 1.00 84.69 253 PHE D CA 1
ATOM 8394 C C . PHE D 1 253 ? 4.868 69.286 255.274 1.00 84.69 253 PHE D C 1
ATOM 8395 O O . PHE D 1 253 ? 4.613 68.805 254.170 1.00 84.69 253 PHE D O 1
ATOM 8403 N N . GLN D 1 254 ? 3.933 69.799 256.066 1.00 88.07 254 GLN D N 1
ATOM 8404 C CA . GLN D 1 254 ? 2.532 69.828 255.656 1.00 88.07 254 GLN D CA 1
ATOM 8405 C C . GLN D 1 254 ? 2.291 70.908 254.602 1.00 88.07 254 GLN D C 1
ATOM 8406 O O . GLN D 1 254 ? 1.373 70.799 253.788 1.00 88.07 254 GLN D O 1
ATOM 8412 N N . ARG D 1 255 ? 3.125 71.944 254.626 1.00 92.37 255 ARG D N 1
ATOM 8413 C CA . ARG D 1 255 ? 3.104 72.995 253.611 1.00 92.37 255 ARG D CA 1
ATOM 8414 C C . ARG D 1 255 ? 4.407 73.784 253.630 1.00 92.37 255 ARG D C 1
ATOM 8415 O O . ARG D 1 255 ? 4.747 74.417 254.630 1.00 92.37 255 ARG D O 1
ATOM 8423 N N . ASN D 1 256 ? 5.135 73.743 252.519 1.00 96.47 256 ASN D N 1
ATOM 8424 C CA . ASN D 1 256 ? 6.408 74.443 252.414 1.00 96.47 256 ASN D CA 1
ATOM 8425 C C . ASN D 1 256 ? 6.340 75.610 251.434 1.00 96.47 256 ASN D C 1
ATOM 8426 O O . ASN D 1 256 ? 6.262 75.411 250.221 1.00 96.47 256 ASN D O 1
ATOM 8431 N N . PHE D 1 257 ? 6.369 76.828 251.967 1.00 111.34 257 PHE D N 1
ATOM 8432 C CA . PHE D 1 257 ? 6.318 78.030 251.142 1.00 111.34 257 PHE D CA 1
ATOM 8433 C C . PHE D 1 257 ? 7.712 78.468 250.711 1.00 111.34 257 PHE D C 1
ATOM 8434 O O . PHE D 1 257 ? 8.679 78.287 251.449 1.00 111.34 257 PHE D O 1
ATOM 8442 N N . PRO D 1 258 ? 7.818 79.045 249.505 1.00 109.03 258 PRO D N 1
ATOM 8443 C CA . PRO D 1 258 ? 9.086 79.605 249.027 1.00 109.03 258 PRO D CA 1
ATOM 8444 C C . PRO D 1 258 ? 9.408 80.937 249.703 1.00 109.03 258 PRO D C 1
ATOM 8445 O O . PRO D 1 258 ? 8.640 81.395 250.550 1.00 109.03 258 PRO D O 1
ATOM 8449 N N . ILE D 1 259 ? 10.532 81.544 249.335 1.00 100.99 259 ILE D N 1
ATOM 8450 C CA . ILE D 1 259 ? 10.912 82.843 249.878 1.00 100.99 259 ILE D CA 1
ATOM 8451 C C . ILE D 1 259 ? 10.018 83.939 249.311 1.00 100.99 259 ILE D C 1
ATOM 8452 O O . ILE D 1 259 ? 9.865 84.052 248.094 1.00 100.99 259 ILE D O 1
ATOM 8457 N N . GLU D 1 260 ? 9.426 84.740 250.194 1.00 95.55 260 GLU D N 1
ATOM 8458 C CA . GLU D 1 260 ? 8.510 85.797 249.762 1.00 95.55 260 GLU D CA 1
ATOM 8459 C C . GLU D 1 260 ? 8.941 87.179 250.254 1.00 95.55 260 GLU D C 1
ATOM 8460 O O . GLU D 1 260 ? 9.470 87.319 251.358 1.00 95.55 260 GLU D O 1
ATOM 8466 N N . LEU D 1 261 ? 8.711 88.194 249.423 1.00 94.11 261 LEU D N 1
ATOM 8467 C CA . LEU D 1 261 ? 9.050 89.574 249.767 1.00 94.11 261 LEU D CA 1
ATOM 8468 C C . LEU D 1 261 ? 7.811 90.381 250.144 1.00 94.11 261 LEU D C 1
ATOM 8469 O O . LEU D 1 261 ? 6.953 90.659 249.302 1.00 94.11 261 LEU D O 1
ATOM 8474 N N . ILE D 1 262 ? 7.732 90.753 251.418 1.00 68.53 262 ILE D N 1
ATOM 8475 C CA . ILE D 1 262 ? 6.664 91.609 251.918 1.00 68.53 262 ILE D CA 1
ATOM 8476 C C . ILE D 1 262 ? 7.048 93.077 251.758 1.00 68.53 262 ILE D C 1
ATOM 8477 O O . ILE D 1 262 ? 7.934 93.572 252.463 1.00 68.53 262 ILE D O 1
ATOM 8482 N N . GLU D 1 263 ? 6.387 93.768 250.836 1.00 75.26 263 GLU D N 1
ATOM 8483 C CA . GLU D 1 263 ? 6.704 95.167 250.566 1.00 75.26 263 GLU D CA 1
ATOM 8484 C C . GLU D 1 263 ? 5.884 96.121 251.425 1.00 75.26 263 GLU D C 1
ATOM 8485 O O . GLU D 1 263 ? 6.402 97.124 251.917 1.00 75.26 263 GLU D O 1
ATOM 8491 N N . TYR D 1 264 ? 4.607 95.803 251.606 1.00 73.31 264 TYR D N 1
ATOM 8492 C CA . TYR D 1 264 ? 3.698 96.690 252.318 1.00 73.31 264 TYR D CA 1
ATOM 8493 C C . TYR D 1 264 ? 3.427 96.212 253.742 1.00 73.31 264 TYR D C 1
ATOM 8494 O O . TYR D 1 264 ? 3.787 95.097 254.115 1.00 73.31 264 TYR D O 1
ATOM 8503 N N . GLY D 1 265 ? 2.790 97.072 254.530 1.00 73.35 265 GLY D N 1
ATOM 8504 C CA . GLY D 1 265 ? 2.305 96.702 255.848 1.00 73.35 265 GLY D CA 1
ATOM 8505 C C . GLY D 1 265 ? 3.345 96.650 256.950 1.00 73.35 265 GLY D C 1
ATOM 8506 O O . GLY D 1 265 ? 4.519 96.951 256.736 1.00 73.35 265 GLY D O 1
ATOM 8507 N N . ASP D 1 266 ? 2.893 96.268 258.141 1.00 88.37 266 ASP D N 1
ATOM 8508 C CA . ASP D 1 266 ? 3.760 96.108 259.304 1.00 88.37 266 ASP D CA 1
ATOM 8509 C C . ASP D 1 266 ? 3.796 94.637 259.718 1.00 88.37 266 ASP D C 1
ATOM 8510 O O . ASP D 1 266 ? 2.973 94.190 260.517 1.00 88.37 266 ASP D O 1
ATOM 8515 N N . PRO D 1 267 ? 4.760 93.882 259.170 1.00 64.68 267 PRO D N 1
ATOM 8516 C CA . PRO D 1 267 ? 4.806 92.418 259.264 1.00 64.68 267 PRO D CA 1
ATOM 8517 C C . PRO D 1 267 ? 5.371 91.854 260.570 1.00 64.68 267 PRO D C 1
ATOM 8518 O O . PRO D 1 267 ? 5.342 90.636 260.745 1.00 64.68 267 PRO D O 1
ATOM 8522 N N . ASP D 1 268 ? 5.876 92.698 261.465 1.00 69.31 268 ASP D N 1
ATOM 8523 C CA . ASP D 1 268 ? 6.408 92.195 262.730 1.00 69.31 268 ASP D CA 1
ATOM 8524 C C . ASP D 1 268 ? 5.760 92.874 263.934 1.00 69.31 268 ASP D C 1
ATOM 8525 O O . ASP D 1 268 ? 6.207 92.697 265.069 1.00 69.31 268 ASP D O 1
ATOM 8530 N N . GLN D 1 269 ? 4.711 93.648 263.671 1.00 91.19 269 GLN D N 1
ATOM 8531 C CA . GLN D 1 269 ? 3.892 94.266 264.713 1.00 91.19 269 GLN D CA 1
ATOM 8532 C C . GLN D 1 269 ? 4.713 95.133 265.672 1.00 91.19 269 GLN D C 1
ATOM 8533 O O . GLN D 1 269 ? 4.414 95.219 266.864 1.00 91.19 269 GLN D O 1
ATOM 8539 N N . THR D 1 270 ? 5.750 95.777 265.149 1.00 104.87 270 THR D N 1
ATOM 8540 C CA . THR D 1 270 ? 6.562 96.678 265.959 1.00 104.87 270 THR D CA 1
ATOM 8541 C C . THR D 1 270 ? 6.065 98.114 265.837 1.00 104.87 270 THR D C 1
ATOM 8542 O O . THR D 1 270 ? 6.175 98.900 266.778 1.00 104.87 270 THR D O 1
ATOM 8546 N N . GLY D 1 271 ? 5.515 98.451 264.675 1.00 105.79 271 GLY D N 1
ATOM 8547 C CA . GLY D 1 271 ? 4.940 99.767 264.464 1.00 105.79 271 GLY D CA 1
ATOM 8548 C C . GLY D 1 271 ? 5.543 100.529 263.300 1.00 105.79 271 GLY D C 1
ATOM 8549 O O . GLY D 1 271 ? 5.020 101.567 262.895 1.00 105.79 271 GLY D O 1
ATOM 8550 N N . ARG D 1 272 ? 6.644 100.019 262.757 1.00 74.01 272 ARG D N 1
ATOM 8551 C CA . ARG D 1 272 ? 7.310 100.674 261.637 1.00 74.01 272 ARG D CA 1
ATOM 8552 C C . ARG D 1 272 ? 6.791 100.155 260.299 1.00 74.01 272 ARG D C 1
ATOM 8553 O O . ARG D 1 272 ? 7.192 99.084 259.842 1.00 74.01 272 ARG D O 1
ATOM 8561 N N . ASP D 1 273 ? 5.898 100.920 259.676 1.00 75.29 273 ASP D N 1
ATOM 8562 C CA . ASP D 1 273 ? 5.341 100.552 258.379 1.00 75.29 273 ASP D CA 1
ATOM 8563 C C . ASP D 1 273 ? 6.443 100.507 257.325 1.00 75.29 273 ASP D C 1
ATOM 8564 O O . ASP D 1 273 ? 7.296 101.393 257.270 1.00 75.29 273 ASP D O 1
ATOM 8569 N N . LEU D 1 274 ? 6.418 99.472 256.492 1.00 91.53 274 LEU D N 1
ATOM 8570 C CA . LEU D 1 274 ? 7.509 99.205 255.556 1.00 91.53 274 LEU D CA 1
ATOM 8571 C C . LEU D 1 274 ? 7.611 100.227 254.428 1.00 91.53 274 LEU D C 1
ATOM 8572 O O . LEU D 1 274 ? 8.693 100.451 253.886 1.00 91.53 274 LEU D O 1
ATOM 8577 N N . LYS D 1 275 ? 6.490 100.839 254.068 1.00 61.30 275 LYS D N 1
ATOM 8578 C CA . LYS D 1 275 ? 6.510 101.903 253.073 1.00 61.30 275 LYS D CA 1
ATOM 8579 C C . LYS D 1 275 ? 6.607 103.259 253.759 1.00 61.30 275 LYS D C 1
ATOM 8580 O O . LYS D 1 275 ? 6.518 104.304 253.114 1.00 61.30 275 LYS D O 1
ATOM 8586 N N . GLY D 1 276 ? 6.794 103.229 255.075 1.00 64.24 276 GLY D N 1
ATOM 8587 C CA . GLY D 1 276 ? 6.989 104.436 255.854 1.00 64.24 276 GLY D CA 1
ATOM 8588 C C . GLY D 1 276 ? 8.441 104.592 256.263 1.00 64.24 276 GLY D C 1
ATOM 8589 O O . GLY D 1 276 ? 8.842 105.625 256.798 1.00 64.24 276 GLY D O 1
ATOM 8590 N N . HIS D 1 277 ? 9.229 103.552 256.010 1.00 75.78 277 HIS D N 1
ATOM 8591 C CA . HIS D 1 277 ? 10.653 103.568 256.321 1.00 75.78 277 HIS D CA 1
ATOM 8592 C C . HIS D 1 277 ? 11.476 103.103 255.129 1.00 75.78 277 HIS D C 1
ATOM 8593 O O . HIS D 1 277 ? 12.697 102.976 255.224 1.00 75.78 277 HIS D O 1
ATOM 8600 N N . ASN D 1 278 ? 10.792 102.850 254.016 1.00 90.26 278 ASN D N 1
ATOM 8601 C CA . ASN D 1 278 ? 11.425 102.362 252.794 1.00 90.26 278 ASN D CA 1
ATOM 8602 C C . ASN D 1 278 ? 12.226 101.087 253.036 1.00 90.26 278 ASN D C 1
ATOM 8603 O O . ASN D 1 278 ? 13.401 101.003 252.680 1.00 90.26 278 ASN D O 1
ATOM 8608 N N . GLU D 1 279 ? 11.583 100.101 253.652 1.00 73.77 279 GLU D N 1
ATOM 8609 C CA . GLU D 1 279 ? 12.235 98.834 253.961 1.00 73.77 279 GLU D CA 1
ATOM 8610 C C . GLU D 1 279 ? 11.453 97.656 253.390 1.00 73.77 279 GLU D C 1
ATOM 8611 O O . GLU D 1 279 ? 10.228 97.696 253.297 1.00 73.77 279 GLU D O 1
ATOM 8617 N N . VAL D 1 280 ? 12.172 96.610 253.001 1.00 50.22 280 VAL D N 1
ATOM 8618 C CA . VAL D 1 280 ? 11.544 95.407 252.473 1.00 50.22 280 VAL D CA 1
ATOM 8619 C C . VAL D 1 280 ? 11.713 94.257 253.458 1.00 50.22 280 VAL D C 1
ATOM 8620 O O . VAL D 1 280 ? 12.776 94.095 254.054 1.00 50.22 280 VAL D O 1
ATOM 8624 N N . MET D 1 281 ? 10.654 93.472 253.635 1.00 67.37 281 MET D N 1
ATOM 8625 C CA . MET D 1 281 ? 10.710 92.299 254.501 1.00 67.37 281 MET D CA 1
ATOM 8626 C C . MET D 1 281 ? 10.987 91.053 253.671 1.00 67.37 281 MET D C 1
ATOM 8627 O O . MET D 1 281 ? 10.361 90.833 252.634 1.00 67.37 281 MET D O 1
ATOM 8632 N N . VAL D 1 282 ? 11.942 90.247 254.118 1.00 63.45 282 VAL D N 1
ATOM 8633 C CA . VAL D 1 282 ? 12.212 88.974 253.465 1.00 63.45 282 VAL D CA 1
ATOM 8634 C C . VAL D 1 282 ? 11.765 87.856 254.390 1.00 63.45 282 VAL D C 1
ATOM 8635 O O . VAL D 1 282 ? 12.295 87.718 255.494 1.00 63.45 282 VAL D O 1
ATOM 8639 N N . ARG D 1 283 ? 10.796 87.064 253.937 1.00 75.28 283 ARG D N 1
ATOM 8640 C CA . ARG D 1 283 ? 10.125 86.094 254.800 1.00 75.28 283 ARG D CA 1
ATOM 8641 C C . ARG D 1 283 ? 10.180 84.662 254.267 1.00 75.28 283 ARG D C 1
ATOM 8642 O O . ARG D 1 283 ? 10.035 84.418 253.064 1.00 75.28 283 ARG D O 1
ATOM 8650 N N . ALA D 1 284 ? 10.396 83.721 255.182 1.00 77.50 284 ALA D N 1
ATOM 8651 C CA . ALA D 1 284 ? 10.347 82.297 254.874 1.00 77.50 284 ALA D CA 1
ATOM 8652 C C . ALA D 1 284 ? 9.479 81.585 255.910 1.00 77.50 284 ALA D C 1
ATOM 8653 O O . ALA D 1 284 ? 9.792 81.580 257.107 1.00 77.50 284 ALA D O 1
ATOM 8655 N N . GLU D 1 285 ? 8.379 81.003 255.447 1.00 101.72 285 GLU D N 1
ATOM 8656 C CA . GLU D 1 285 ? 7.442 80.320 256.330 1.00 101.72 285 GLU D CA 1
ATOM 8657 C C . GLU D 1 285 ? 7.232 78.873 255.908 1.00 101.72 285 GLU D C 1
ATOM 8658 O O . GLU D 1 285 ? 7.125 78.572 254.721 1.00 101.72 285 GLU D O 1
ATOM 8664 N N . ALA D 1 286 ? 7.174 77.977 256.886 1.00 80.15 286 ALA D N 1
ATOM 8665 C CA . ALA D 1 286 ? 6.879 76.574 256.615 1.00 80.15 286 ALA D CA 1
ATOM 8666 C C . ALA D 1 286 ? 6.134 75.980 257.802 1.00 80.15 286 ALA D C 1
ATOM 8667 O O . ALA D 1 286 ? 6.244 76.487 258.911 1.00 80.15 286 ALA D O 1
ATOM 8669 N N . VAL D 1 287 ? 5.365 74.922 257.574 1.00 95.10 287 VAL D N 1
ATOM 8670 C CA . VAL D 1 287 ? 4.694 74.242 258.677 1.00 95.10 287 VAL D CA 1
ATOM 8671 C C . VAL D 1 287 ? 5.026 72.755 258.668 1.00 95.10 287 VAL D C 1
ATOM 8672 O O . VAL D 1 287 ? 4.792 72.053 257.682 1.00 95.10 287 VAL D O 1
ATOM 8676 N N . LEU D 1 288 ? 5.579 72.286 259.780 1.00 73.36 288 LEU D N 1
ATOM 8677 C CA . LEU D 1 288 ? 6.073 70.922 259.872 1.00 73.36 288 LEU D CA 1
ATOM 8678 C C . LEU D 1 288 ? 5.482 70.183 261.061 1.00 73.36 288 LEU D C 1
ATOM 8679 O O . LEU D 1 288 ? 4.725 70.752 261.850 1.00 73.36 288 LEU D O 1
ATOM 8684 N N . TYR D 1 289 ? 5.839 68.908 261.181 1.00 107.01 289 TYR D N 1
ATOM 8685 C CA . TYR D 1 289 ? 5.441 68.114 262.335 1.00 107.01 289 TYR D CA 1
ATOM 8686 C C . TYR D 1 289 ? 6.438 66.989 262.585 1.00 107.01 289 TYR D C 1
ATOM 8687 O O . TYR D 1 289 ? 7.095 66.511 261.660 1.00 107.01 289 TYR D O 1
ATOM 8696 N N . VAL D 1 290 ? 6.546 66.569 263.840 1.00 84.15 290 VAL D N 1
ATOM 8697 C CA . VAL D 1 290 ? 7.393 65.438 264.202 1.00 84.15 290 VAL D CA 1
ATOM 8698 C C . VAL D 1 290 ? 6.637 64.492 265.126 1.00 84.15 290 VAL D C 1
ATOM 8699 O O . VAL D 1 290 ? 6.060 64.916 266.129 1.00 84.15 290 VAL D O 1
ATOM 8703 N N . ALA D 1 291 ? 6.637 63.210 264.777 1.00 80.27 291 ALA D N 1
ATOM 8704 C CA . ALA D 1 291 ? 5.932 62.204 265.563 1.00 80.27 291 ALA D CA 1
ATOM 8705 C C . ALA D 1 291 ? 6.870 61.096 266.036 1.00 80.27 291 ALA D C 1
ATOM 8706 O O . ALA D 1 291 ? 7.476 60.395 265.227 1.00 80.27 291 ALA D O 1
ATOM 8708 N N . ILE D 1 292 ? 6.976 60.935 267.351 1.00 99.80 292 ILE D N 1
ATOM 8709 C CA . ILE D 1 292 ? 7.845 59.915 267.924 1.00 99.80 292 ILE D CA 1
ATOM 8710 C C . ILE D 1 292 ? 7.027 58.707 268.370 1.00 99.80 292 ILE D C 1
ATOM 8711 O O . ILE D 1 292 ? 6.338 58.749 269.390 1.00 99.80 292 ILE D O 1
ATOM 8716 N N . GLU D 1 293 ? 7.109 57.633 267.592 1.00 99.80 293 GLU D N 1
ATOM 8717 C CA . GLU D 1 293 ? 6.326 56.430 267.846 1.00 99.80 293 GLU D CA 1
ATOM 8718 C C . GLU D 1 293 ? 6.681 55.782 269.182 1.00 99.80 293 GLU D C 1
ATOM 8719 O O . GLU D 1 293 ? 5.798 55.424 269.960 1.00 99.80 293 GLU D O 1
ATOM 8725 N N . SER D 1 294 ? 7.976 55.638 269.446 1.00 96.45 294 SER D N 1
ATOM 8726 C CA . SER D 1 294 ? 8.441 55.056 270.700 1.00 96.45 294 SER D CA 1
ATOM 8727 C C . SER D 1 294 ? 9.766 55.680 271.120 1.00 96.45 294 SER D C 1
ATOM 8728 O O . SER D 1 294 ? 10.667 55.855 270.300 1.00 96.45 294 SER D O 1
ATOM 8731 N N . LEU D 1 295 ? 9.881 56.010 272.402 1.00 117.13 295 LEU D N 1
ATOM 8732 C CA . LEU D 1 295 ? 11.067 56.687 272.910 1.00 117.13 295 LEU D CA 1
ATOM 8733 C C . LEU D 1 295 ? 12.036 55.705 273.568 1.00 117.13 295 LEU D C 1
ATOM 8734 O O . LEU D 1 295 ? 13.177 56.055 273.872 1.00 117.13 295 LEU D O 1
ATOM 8739 N N . ASP D 1 296 ? 11.585 54.471 273.774 1.00 116.31 296 ASP D N 1
ATOM 8740 C CA . ASP D 1 296 ? 12.430 53.439 274.371 1.00 116.31 296 ASP D CA 1
ATOM 8741 C C . ASP D 1 296 ? 13.438 52.879 273.369 1.00 116.31 296 ASP D C 1
ATOM 8742 O O . ASP D 1 296 ? 14.219 51.985 273.698 1.00 116.31 296 ASP D O 1
ATOM 8747 N N . SER D 1 297 ? 13.420 53.409 272.151 1.00 88.72 297 SER D N 1
ATOM 8748 C CA . SER D 1 297 ? 14.315 52.942 271.100 1.00 88.72 297 SER D CA 1
ATOM 8749 C C . SER D 1 297 ? 15.637 53.705 271.095 1.00 88.72 297 SER D C 1
ATOM 8750 O O . SER D 1 297 ? 16.710 53.105 271.104 1.00 88.72 297 SER D O 1
ATOM 8753 N N . PHE D 1 298 ? 15.555 55.031 271.095 1.00 84.65 298 PHE D N 1
ATOM 8754 C CA . PHE D 1 298 ? 16.736 55.874 270.941 1.00 84.65 298 PHE D CA 1
ATOM 8755 C C . PHE D 1 298 ? 17.640 55.894 272.169 1.00 84.65 298 PHE D C 1
ATOM 8756 O O . PHE D 1 298 ? 17.244 55.482 273.258 1.00 84.65 298 PHE D O 1
ATOM 8764 N N . ALA D 1 299 ? 18.859 56.385 271.974 1.00 68.62 299 ALA D N 1
ATOM 8765 C CA . ALA D 1 299 ? 19.863 56.434 273.028 1.00 68.62 299 ALA D CA 1
ATOM 8766 C C . ALA D 1 299 ? 20.899 57.507 272.714 1.00 68.62 299 ALA D C 1
ATOM 8767 O O . ALA D 1 299 ? 21.437 57.556 271.608 1.00 68.62 299 ALA D O 1
ATOM 8769 N N . VAL D 1 300 ? 21.177 58.368 273.686 1.00 73.57 300 VAL D N 1
ATOM 8770 C CA . VAL D 1 300 ? 22.074 59.493 273.455 1.00 73.57 300 VAL D CA 1
ATOM 8771 C C . VAL D 1 300 ? 23.368 59.399 274.255 1.00 73.57 300 VAL D C 1
ATOM 8772 O O . VAL D 1 300 ? 23.420 58.770 275.312 1.00 73.57 300 VAL D O 1
ATOM 8776 N N . VAL D 1 301 ? 24.413 60.033 273.733 1.00 65.09 301 VAL D N 1
ATOM 8777 C CA . VAL D 1 301 ? 25.687 60.131 274.433 1.00 65.09 301 VAL D CA 1
ATOM 8778 C C . VAL D 1 301 ? 25.838 61.534 275.011 1.00 65.09 301 VAL D C 1
ATOM 8779 O O . VAL D 1 301 ? 26.403 62.423 274.372 1.00 65.09 301 VAL D O 1
ATOM 8783 N N . LYS D 1 302 ? 25.316 61.731 276.217 1.00 86.94 302 LYS D N 1
ATOM 8784 C CA . LYS D 1 302 ? 25.330 63.043 276.852 1.00 86.94 302 LYS D CA 1
ATOM 8785 C C . LYS D 1 302 ? 26.628 63.268 277.626 1.00 86.94 302 LYS D C 1
ATOM 8786 O O . LYS D 1 302 ? 27.419 62.343 277.811 1.00 86.94 302 LYS D O 1
ATOM 8792 N N . GLU D 1 303 ? 26.843 64.501 278.074 1.00 102.45 303 GLU D N 1
ATOM 8793 C CA . GLU D 1 303 ? 28.024 64.839 278.860 1.00 102.45 303 GLU D CA 1
ATOM 8794 C C . GLU D 1 303 ? 27.647 65.193 280.297 1.00 102.45 303 GLU D C 1
ATOM 8795 O O . GLU D 1 303 ? 26.624 65.831 280.546 1.00 102.45 303 GLU D O 1
ATOM 8801 N N . ASP E 1 4 ? -10.293 89.584 267.744 1.00 115.17 4 ASP E N 1
ATOM 8802 C CA . ASP E 1 4 ? -11.236 88.510 267.458 1.00 115.17 4 ASP E CA 1
ATOM 8803 C C . ASP E 1 4 ? -11.260 88.184 265.969 1.00 115.17 4 ASP E C 1
ATOM 8804 O O . ASP E 1 4 ? -11.283 89.082 265.126 1.00 115.17 4 ASP E O 1
ATOM 8809 N N . PHE E 1 5 ? -11.257 86.892 265.654 1.00 95.34 5 PHE E N 1
ATOM 8810 C CA . PHE E 1 5 ? -11.255 86.442 264.268 1.00 95.34 5 PHE E CA 1
ATOM 8811 C C . PHE E 1 5 ? -11.651 84.976 264.157 1.00 95.34 5 PHE E C 1
ATOM 8812 O O . PHE E 1 5 ? -11.720 84.262 265.157 1.00 95.34 5 PHE E O 1
ATOM 8820 N N . LEU E 1 6 ? -11.908 84.532 262.931 1.00 99.15 6 LEU E N 1
ATOM 8821 C CA . LEU E 1 6 ? -12.224 83.134 262.676 1.00 99.15 6 LEU E CA 1
ATOM 8822 C C . LEU E 1 6 ? -10.935 82.321 262.651 1.00 99.15 6 LEU E C 1
ATOM 8823 O O . LEU E 1 6 ? -10.025 82.611 261.876 1.00 99.15 6 LEU E O 1
ATOM 8828 N N . SER E 1 7 ? -10.863 81.303 263.502 1.00 84.95 7 SER E N 1
ATOM 8829 C CA . SER E 1 7 ? -9.661 80.483 263.614 1.00 84.95 7 SER E CA 1
ATOM 8830 C C . SER E 1 7 ? -9.910 79.050 263.160 1.00 84.95 7 SER E C 1
ATOM 8831 O O . SER E 1 7 ? -11.001 78.714 262.699 1.00 84.95 7 SER E O 1
ATOM 8834 N N . VAL E 1 8 ? -8.887 78.211 263.286 1.00 100.32 8 VAL E N 1
ATOM 8835 C CA . VAL E 1 8 ? -9.042 76.785 263.040 1.00 100.32 8 VAL E CA 1
ATOM 8836 C C . VAL E 1 8 ? -9.715 76.166 264.261 1.00 100.32 8 VAL E C 1
ATOM 8837 O O . VAL E 1 8 ? -10.274 75.072 264.192 1.00 100.32 8 VAL E O 1
ATOM 8841 N N . GLY E 1 9 ? -9.661 76.886 265.380 1.00 126.43 9 GLY E N 1
ATOM 8842 C CA . GLY E 1 9 ? -10.445 76.546 266.552 1.00 126.43 9 GLY E CA 1
ATOM 8843 C C . GLY E 1 9 ? -11.902 76.791 266.220 1.00 126.43 9 GLY E C 1
ATOM 8844 O O . GLY E 1 9 ? -12.194 77.423 265.203 1.00 126.43 9 GLY E O 1
ATOM 8845 N N . LYS E 1 10 ? -12.807 76.276 267.056 1.00 139.75 10 LYS E N 1
ATOM 8846 C CA . LYS E 1 10 ? -14.256 76.286 266.802 1.00 139.75 10 LYS E CA 1
ATOM 8847 C C . LYS E 1 10 ? -14.604 75.320 265.662 1.00 139.75 10 LYS E C 1
ATOM 8848 O O . LYS E 1 10 ? -15.735 74.847 265.554 1.00 139.75 10 LYS E O 1
ATOM 8854 N N . LEU E 1 11 ? -13.616 75.041 264.818 1.00 135.33 11 LEU E N 1
ATOM 8855 C CA . LEU E 1 11 ? -13.686 73.989 263.815 1.00 135.33 11 LEU E CA 1
ATOM 8856 C C . LEU E 1 11 ? -12.802 72.840 264.292 1.00 135.33 11 LEU E C 1
ATOM 8857 O O . LEU E 1 11 ? -11.933 73.041 265.139 1.00 135.33 11 LEU E O 1
ATOM 8862 N N . GLU E 1 12 ? -13.020 71.638 263.769 1.00 162.04 12 GLU E N 1
ATOM 8863 C CA . GLU E 1 12 ? -12.209 70.496 264.180 1.00 162.04 12 GLU E CA 1
ATOM 8864 C C . GLU E 1 12 ? -11.815 69.611 263.003 1.00 162.04 12 GLU E C 1
ATOM 8865 O O . GLU E 1 12 ? -12.668 69.026 262.335 1.00 162.04 12 GLU E O 1
ATOM 8871 N N . LEU E 1 13 ? -10.512 69.520 262.760 1.00 119.94 13 LEU E N 1
ATOM 8872 C CA . LEU E 1 13 ? -9.975 68.691 261.687 1.00 119.94 13 LEU E CA 1
ATOM 8873 C C . LEU E 1 13 ? -9.664 67.283 262.185 1.00 119.94 13 LEU E C 1
ATOM 8874 O O . LEU E 1 13 ? -9.112 67.116 263.273 1.00 119.94 13 LEU E O 1
ATOM 8879 N N . PRO E 1 14 ? -10.020 66.264 261.388 1.00 101.23 14 PRO E N 1
ATOM 8880 C CA . PRO E 1 14 ? -9.754 64.865 261.743 1.00 101.23 14 PRO E CA 1
ATOM 8881 C C . PRO E 1 14 ? -8.262 64.542 261.756 1.00 101.23 14 PRO E C 1
ATOM 8882 O O . PRO E 1 14 ? -7.783 63.881 262.677 1.00 101.23 14 PRO E O 1
ATOM 8886 N N . GLY E 1 15 ? -7.540 65.008 260.741 1.00 107.75 15 GLY E N 1
ATOM 8887 C CA . GLY E 1 15 ? -6.112 64.774 260.652 1.00 107.75 15 GLY E CA 1
ATOM 8888 C C . GLY E 1 15 ? -5.760 63.660 259.687 1.00 107.75 15 GLY E C 1
ATOM 8889 O O . GLY E 1 15 ? -6.408 63.493 258.653 1.00 107.75 15 GLY E O 1
ATOM 8890 N N . SER E 1 16 ? -4.729 62.893 260.026 1.00 123.86 16 SER E N 1
ATOM 8891 C CA . SER E 1 16 ? -4.278 61.801 259.172 1.00 123.86 16 SER E CA 1
ATOM 8892 C C . SER E 1 16 ? -3.785 60.613 259.989 1.00 123.86 16 SER E C 1
ATOM 8893 O O . SER E 1 16 ? -3.169 60.782 261.040 1.00 123.86 16 SER E O 1
ATOM 8896 N N . MET E 1 17 ? -4.063 59.409 259.499 1.00 99.65 17 MET E N 1
ATOM 8897 C CA . MET E 1 17 ? -3.551 58.197 260.125 1.00 99.65 17 MET E CA 1
ATOM 8898 C C . MET E 1 17 ? -2.419 57.607 259.296 1.00 99.65 17 MET E C 1
ATOM 8899 O O . MET E 1 17 ? -2.590 57.319 258.111 1.00 99.65 17 MET E O 1
ATOM 8904 N N . ILE E 1 18 ? -1.263 57.426 259.926 1.00 103.02 18 ILE E N 1
ATOM 8905 C CA . ILE E 1 18 ? -0.092 56.889 259.242 1.00 103.02 18 ILE E CA 1
ATOM 8906 C C . ILE E 1 18 ? -0.061 55.365 259.296 1.00 103.02 18 ILE E C 1
ATOM 8907 O O . ILE E 1 18 ? 1.002 54.752 259.200 1.00 103.02 18 ILE E O 1
ATOM 8912 N N . GLY E 1 19 ? -1.234 54.760 259.452 1.00 117.00 19 GLY E N 1
ATOM 8913 C CA . GLY E 1 19 ? -1.354 53.314 259.470 1.00 117.00 19 GLY E CA 1
ATOM 8914 C C . GLY E 1 19 ? -0.886 52.690 260.769 1.00 117.00 19 GLY E C 1
ATOM 8915 O O . GLY E 1 19 ? -0.067 53.261 261.488 1.00 117.00 19 GLY E O 1
ATOM 8916 N N . ALA E 1 20 ? -1.412 51.507 261.068 1.00 97.61 20 ALA E N 1
ATOM 8917 C CA . ALA E 1 20 ? -1.030 50.788 262.275 1.00 97.61 20 ALA E CA 1
ATOM 8918 C C . ALA E 1 20 ? 0.233 49.968 262.036 1.00 97.61 20 ALA E C 1
ATOM 8919 O O . ALA E 1 20 ? 0.485 49.505 260.924 1.00 97.61 20 ALA E O 1
ATOM 8921 N N . VAL E 1 21 ? 1.023 49.795 263.090 1.00 112.04 21 VAL E N 1
ATOM 8922 C CA . VAL E 1 21 ? 2.274 49.052 263.008 1.00 112.04 21 VAL E CA 1
ATOM 8923 C C . VAL E 1 21 ? 2.598 48.491 264.392 1.00 112.04 21 VAL E C 1
ATOM 8924 O O . VAL E 1 21 ? 1.912 48.807 265.361 1.00 112.04 21 VAL E O 1
ATOM 8928 N N . ARG E 1 22 ? 3.626 47.655 264.489 1.00 114.75 22 ARG E N 1
ATOM 8929 C CA . ARG E 1 22 ? 3.971 47.036 265.763 1.00 114.75 22 ARG E CA 1
ATOM 8930 C C . ARG E 1 22 ? 5.415 47.313 266.174 1.00 114.75 22 ARG E C 1
ATOM 8931 O O . ARG E 1 22 ? 6.307 47.407 265.330 1.00 114.75 22 ARG E O 1
ATOM 8939 N N . ASP E 1 23 ? 5.634 47.449 267.478 1.00 122.08 23 ASP E N 1
ATOM 8940 C CA . ASP E 1 23 ? 6.976 47.639 268.016 1.00 122.08 23 ASP E CA 1
ATOM 8941 C C . ASP E 1 23 ? 7.712 46.307 268.099 1.00 122.08 23 ASP E C 1
ATOM 8942 O O . ASP E 1 23 ? 7.233 45.373 268.742 1.00 122.08 23 ASP E O 1
ATOM 8947 N N . ARG E 1 24 ? 8.868 46.244 267.439 1.00 110.14 24 ARG E N 1
ATOM 8948 C CA . ARG E 1 24 ? 9.732 45.058 267.361 1.00 110.14 24 ARG E CA 1
ATOM 8949 C C . ARG E 1 24 ? 9.049 43.870 266.674 1.00 110.14 24 ARG E C 1
ATOM 8950 O O . ARG E 1 24 ? 7.857 43.617 266.855 1.00 110.14 24 ARG E O 1
ATOM 8958 N N . ALA E 1 25 ? 9.816 43.155 265.858 1.00 148.74 25 ALA E N 1
ATOM 8959 C CA . ALA E 1 25 ? 9.287 42.010 265.128 1.00 148.74 25 ALA E CA 1
ATOM 8960 C C . ALA E 1 25 ? 9.004 40.851 266.076 1.00 148.74 25 ALA E C 1
ATOM 8961 O O . ALA E 1 25 ? 9.713 40.660 267.064 1.00 148.74 25 ALA E O 1
ATOM 8963 N N . ILE E 1 26 ? 7.964 40.081 265.771 1.00 154.42 26 ILE E N 1
ATOM 8964 C CA . ILE E 1 26 ? 7.575 38.955 266.612 1.00 154.42 26 ILE E CA 1
ATOM 8965 C C . ILE E 1 26 ? 8.671 37.894 266.645 1.00 154.42 26 ILE E C 1
ATOM 8966 O O . ILE E 1 26 ? 9.456 37.766 265.705 1.00 154.42 26 ILE E O 1
ATOM 8971 N N . ASP E 1 27 ? 8.726 37.144 267.740 1.00 148.91 27 ASP E N 1
ATOM 8972 C CA . ASP E 1 27 ? 9.744 36.114 267.908 1.00 148.91 27 ASP E CA 1
ATOM 8973 C C . ASP E 1 27 ? 9.166 34.718 267.723 1.00 148.91 27 ASP E C 1
ATOM 8974 O O . ASP E 1 27 ? 8.635 34.127 268.663 1.00 148.91 27 ASP E O 1
ATOM 8979 N N . SER E 1 28 ? 9.267 34.197 266.506 1.00 133.88 28 SER E N 1
ATOM 8980 C CA . SER E 1 28 ? 8.873 32.822 266.240 1.00 133.88 28 SER E CA 1
ATOM 8981 C C . SER E 1 28 ? 9.865 31.875 266.902 1.00 133.88 28 SER E C 1
ATOM 8982 O O . SER E 1 28 ? 11.030 32.226 267.098 1.00 133.88 28 SER E O 1
ATOM 8985 N N . GLY E 1 29 ? 9.397 30.680 267.248 1.00 117.32 29 GLY E N 1
ATOM 8986 C CA . GLY E 1 29 ? 10.216 29.700 267.938 1.00 117.32 29 GLY E CA 1
ATOM 8987 C C . GLY E 1 29 ? 11.480 29.316 267.191 1.00 117.32 29 GLY E C 1
ATOM 8988 O O . GLY E 1 29 ? 11.534 29.383 265.963 1.00 117.32 29 GLY E O 1
ATOM 8989 N N . VAL E 1 30 ? 12.498 28.906 267.940 1.00 103.44 30 VAL E N 1
ATOM 8990 C CA . VAL E 1 30 ? 13.794 28.571 267.362 1.00 103.44 30 VAL E CA 1
ATOM 8991 C C . VAL E 1 30 ? 13.848 27.137 266.845 1.00 103.44 30 VAL E C 1
ATOM 8992 O O . VAL E 1 30 ? 14.551 26.850 265.875 1.00 103.44 30 VAL E O 1
ATOM 8996 N N . LEU E 1 31 ? 13.098 26.245 267.489 1.00 99.89 31 LEU E N 1
ATOM 8997 C CA . LEU E 1 31 ? 13.136 24.817 267.171 1.00 99.89 31 LEU E CA 1
ATOM 8998 C C . LEU E 1 31 ? 12.838 24.495 265.708 1.00 99.89 31 LEU E C 1
ATOM 8999 O O . LEU E 1 31 ? 13.210 23.430 265.220 1.00 99.89 31 LEU E O 1
ATOM 9004 N N . ALA E 1 32 ? 12.171 25.409 265.011 1.00 100.58 32 ALA E N 1
ATOM 9005 C CA . ALA E 1 32 ? 11.878 25.215 263.595 1.00 100.58 32 ALA E CA 1
ATOM 9006 C C . ALA E 1 32 ? 13.156 25.255 262.759 1.00 100.58 32 ALA E C 1
ATOM 9007 O O . ALA E 1 32 ? 13.224 24.659 261.685 1.00 100.58 32 ALA E O 1
ATOM 9009 N N . LYS E 1 33 ? 14.167 25.959 263.260 1.00 98.14 33 LYS E N 1
ATOM 9010 C CA . LYS E 1 33 ? 15.444 26.073 262.562 1.00 98.14 33 LYS E CA 1
ATOM 9011 C C . LYS E 1 33 ? 16.403 24.945 262.929 1.00 98.14 33 LYS E C 1
ATOM 9012 O O . LYS E 1 33 ? 16.973 24.293 262.053 1.00 98.14 33 LYS E O 1
ATOM 9018 N N . LEU E 1 34 ? 16.577 24.723 264.228 1.00 92.87 34 LEU E N 1
ATOM 9019 C CA . LEU E 1 34 ? 17.538 23.745 264.724 1.00 92.87 34 LEU E CA 1
ATOM 9020 C C . LEU E 1 34 ? 17.155 22.313 264.364 1.00 92.87 34 LEU E C 1
ATOM 9021 O O . LEU E 1 34 ? 18.022 21.472 264.129 1.00 92.87 34 LEU E O 1
ATOM 9026 N N . SER E 1 35 ? 15.855 22.038 264.325 1.00 138.73 35 SER E N 1
ATOM 9027 C CA . SER E 1 35 ? 15.374 20.690 264.049 1.00 138.73 35 SER E CA 1
ATOM 9028 C C . SER E 1 35 ? 14.182 20.690 263.098 1.00 138.73 35 SER E C 1
ATOM 9029 O O . SER E 1 35 ? 13.300 21.541 263.200 1.00 138.73 35 SER E O 1
ATOM 9032 N N . PRO E 1 36 ? 14.155 19.729 262.163 1.00 112.32 36 PRO E N 1
ATOM 9033 C CA . PRO E 1 36 ? 13.026 19.580 261.240 1.00 112.32 36 PRO E CA 1
ATOM 9034 C C . PRO E 1 36 ? 11.812 18.949 261.918 1.00 112.32 36 PRO E C 1
ATOM 9035 O O . PRO E 1 36 ? 11.970 18.065 262.762 1.00 112.32 36 PRO E O 1
ATOM 9039 N N . GLU E 1 37 ? 10.617 19.402 261.553 1.00 91.59 37 GLU E N 1
ATOM 9040 C CA . GLU E 1 37 ? 9.391 18.873 262.138 1.00 91.59 37 GLU E CA 1
ATOM 9041 C C . GLU E 1 37 ? 9.072 17.484 261.593 1.00 91.59 37 GLU E C 1
ATOM 9042 O O . GLU E 1 37 ? 9.285 17.204 260.413 1.00 91.59 37 GLU E O 1
ATOM 9048 N N . GLN E 1 38 ? 8.566 16.616 262.464 1.00 97.87 38 GLN E N 1
ATOM 9049 C CA . GLN E 1 38 ? 8.189 15.262 262.075 1.00 97.87 38 GLN E CA 1
ATOM 9050 C C . GLN E 1 38 ? 6.725 14.993 262.410 1.00 97.87 38 GLN E C 1
ATOM 9051 O O . GLN E 1 38 ? 6.413 14.493 263.490 1.00 97.87 38 GLN E O 1
ATOM 9057 N N . PRO E 1 39 ? 5.822 15.328 261.476 1.00 104.34 39 PRO E N 1
ATOM 9058 C CA . PRO E 1 39 ? 4.377 15.173 261.674 1.00 104.34 39 PRO E CA 1
ATOM 9059 C C . PRO E 1 39 ? 3.949 13.712 261.767 1.00 104.34 39 PRO E C 1
ATOM 9060 O O . PRO E 1 39 ? 4.281 12.910 260.893 1.00 104.34 39 PRO E O 1
ATOM 9064 N N . THR E 1 40 ? 3.220 13.377 262.827 1.00 109.51 40 THR E N 1
ATOM 9065 C CA . THR E 1 40 ? 2.729 12.019 263.027 1.00 109.51 40 THR E CA 1
ATOM 9066 C C . THR E 1 40 ? 1.230 12.015 263.302 1.00 109.51 40 THR E C 1
ATOM 9067 O O . THR E 1 40 ? 0.634 13.060 263.563 1.00 109.51 40 THR E O 1
ATOM 9071 N N . ILE E 1 41 ? 0.626 10.832 263.240 1.00 107.38 41 ILE E N 1
ATOM 9072 C CA . ILE E 1 41 ? -0.790 10.678 263.545 1.00 107.38 41 ILE E CA 1
ATOM 9073 C C . ILE E 1 41 ? -1.013 10.883 265.042 1.00 107.38 41 ILE E C 1
ATOM 9074 O O . ILE E 1 41 ? -0.102 10.666 265.841 1.00 107.38 41 ILE E O 1
ATOM 9079 N N . PHE E 1 42 ? -2.217 11.310 265.412 1.00 94.94 42 PHE E N 1
ATOM 9080 C CA . PHE E 1 42 ? -2.548 11.593 266.806 1.00 94.94 42 PHE E CA 1
ATOM 9081 C C . PHE E 1 42 ? -2.309 10.383 267.706 1.00 94.94 42 PHE E C 1
ATOM 9082 O O . PHE E 1 42 ? -2.513 9.242 267.294 1.00 94.94 42 PHE E O 1
ATOM 9090 N N . GLY E 1 43 ? -1.874 10.643 268.936 1.00 80.74 43 GLY E N 1
ATOM 9091 C CA . GLY E 1 43 ? -1.597 9.587 269.893 1.00 80.74 43 GLY E CA 1
ATOM 9092 C C . GLY E 1 43 ? -0.198 9.686 270.474 1.00 80.74 43 GLY E C 1
ATOM 9093 O O . GLY E 1 43 ? 0.605 10.502 270.021 1.00 80.74 43 GLY E O 1
ATOM 9094 N N . PRO E 1 44 ? 0.099 8.856 271.488 1.00 94.02 44 PRO E N 1
ATOM 9095 C CA . PRO E 1 44 ? 1.414 8.818 272.139 1.00 94.02 44 PRO E CA 1
ATOM 9096 C C . PRO E 1 44 ? 2.531 8.441 271.171 1.00 94.02 44 PRO E C 1
ATOM 9097 O O . PRO E 1 44 ? 2.278 7.778 270.164 1.00 94.02 44 PRO E O 1
ATOM 9101 N N . VAL E 1 45 ? 3.753 8.866 271.477 1.00 83.12 45 VAL E N 1
ATOM 9102 C CA . VAL E 1 45 ? 4.901 8.580 270.623 1.00 83.12 45 VAL E CA 1
ATOM 9103 C C . VAL E 1 45 ? 5.985 7.857 271.410 1.00 83.12 45 VAL E C 1
ATOM 9104 O O . VAL E 1 45 ? 6.626 8.439 272.283 1.00 83.12 45 VAL E O 1
ATOM 9108 N N . LYS E 1 46 ? 6.184 6.583 271.091 1.00 89.75 46 LYS E N 1
ATOM 9109 C CA . LYS E 1 46 ? 7.141 5.749 271.805 1.00 89.75 46 LYS E CA 1
ATOM 9110 C C . LYS E 1 46 ? 8.438 5.590 271.020 1.00 89.75 46 LYS E C 1
ATOM 9111 O O . LYS E 1 46 ? 8.499 5.913 269.834 1.00 89.75 46 LYS E O 1
ATOM 9117 N N . GLY E 1 47 ? 9.472 5.092 271.691 1.00 93.28 47 GLY E N 1
ATOM 9118 C CA . GLY E 1 47 ? 10.756 4.868 271.048 1.00 93.28 47 GLY E CA 1
ATOM 9119 C C . GLY E 1 47 ? 11.691 4.027 271.895 1.00 93.28 47 GLY E C 1
ATOM 9120 O O . GLY E 1 47 ? 11.816 4.250 273.097 1.00 93.28 47 GLY E O 1
ATOM 9121 N N . ALA E 1 48 ? 12.350 3.057 271.268 1.00 90.62 48 ALA E N 1
ATOM 9122 C CA . ALA E 1 48 ? 13.272 2.177 271.978 1.00 90.62 48 ALA E CA 1
ATOM 9123 C C . ALA E 1 48 ? 14.724 2.467 271.610 1.00 90.62 48 ALA E C 1
ATOM 9124 O O . ALA E 1 48 ? 15.053 2.636 270.436 1.00 90.62 48 ALA E O 1
ATOM 9126 N N . VAL E 1 49 ? 15.587 2.524 272.621 1.00 111.23 49 VAL E N 1
ATOM 9127 C CA . VAL E 1 49 ? 17.012 2.752 272.401 1.00 111.23 49 VAL E CA 1
ATOM 9128 C C . VAL E 1 49 ? 17.861 1.674 273.074 1.00 111.23 49 VAL E C 1
ATOM 9129 O O . VAL E 1 49 ? 17.710 1.398 274.263 1.00 111.23 49 VAL E O 1
ATOM 9133 N N . PHE E 1 50 ? 18.750 1.059 272.301 1.00 119.97 50 PHE E N 1
ATOM 9134 C CA . PHE E 1 50 ? 19.651 0.037 272.824 1.00 119.97 50 PHE E CA 1
ATOM 9135 C C . PHE E 1 50 ? 20.999 0.665 273.158 1.00 119.97 50 PHE E C 1
ATOM 9136 O O . PHE E 1 50 ? 21.676 1.204 272.284 1.00 119.97 50 PHE E O 1
ATOM 9144 N N . SER E 1 51 ? 21.383 0.594 274.428 1.00 114.80 51 SER E N 1
ATOM 9145 C CA . SER E 1 51 ? 22.542 1.340 274.913 1.00 114.80 51 SER E CA 1
ATOM 9146 C C . SER E 1 51 ? 23.721 0.452 275.302 1.00 114.80 51 SER E C 1
ATOM 9147 O O . SER E 1 51 ? 23.541 -0.664 275.786 1.00 114.80 51 SER E O 1
ATOM 9150 N N . GLY E 1 52 ? 24.929 0.962 275.081 1.00 109.44 52 GLY E N 1
ATOM 9151 C CA . GLY E 1 52 ? 26.144 0.303 275.528 1.00 109.44 52 GLY E CA 1
ATOM 9152 C C . GLY E 1 52 ? 26.600 -0.867 274.676 1.00 109.44 52 GLY E C 1
ATOM 9153 O O . GLY E 1 52 ? 25.835 -1.407 273.877 1.00 109.44 52 GLY E O 1
ATOM 9154 N N . VAL E 1 53 ? 27.860 -1.253 274.851 1.00 98.29 53 VAL E N 1
ATOM 9155 C CA . VAL E 1 53 ? 28.415 -2.417 274.171 1.00 98.29 53 VAL E CA 1
ATOM 9156 C C . VAL E 1 53 ? 28.772 -3.497 275.188 1.00 98.29 53 VAL E C 1
ATOM 9157 O O . VAL E 1 53 ? 29.238 -3.191 276.286 1.00 98.29 53 VAL E O 1
ATOM 9161 N N . PRO E 1 54 ? 28.542 -4.770 274.831 1.00 111.91 54 PRO E N 1
ATOM 9162 C CA . PRO E 1 54 ? 28.840 -5.887 275.734 1.00 111.91 54 PRO E CA 1
ATOM 9163 C C . PRO E 1 54 ? 30.337 -6.066 275.965 1.00 111.91 54 PRO E C 1
ATOM 9164 O O . PRO E 1 54 ? 31.148 -5.454 275.269 1.00 111.91 54 PRO E O 1
ATOM 9168 N N . ARG E 1 55 ? 30.692 -6.901 276.935 1.00 90.58 55 ARG E N 1
ATOM 9169 C CA . ARG E 1 55 ? 32.090 -7.112 277.287 1.00 90.58 55 ARG E CA 1
ATOM 9170 C C . ARG E 1 55 ? 32.536 -8.539 276.979 1.00 90.58 55 ARG E C 1
ATOM 9171 O O . ARG E 1 55 ? 31.909 -9.502 277.418 1.00 90.58 55 ARG E O 1
ATOM 9179 N N . ALA E 1 56 ? 33.621 -8.667 276.223 1.00 78.44 56 ALA E N 1
ATOM 9180 C CA . ALA E 1 56 ? 34.175 -9.977 275.897 1.00 78.44 56 ALA E CA 1
ATOM 9181 C C . ALA E 1 56 ? 35.008 -10.511 277.056 1.00 78.44 56 ALA E C 1
ATOM 9182 O O . ALA E 1 56 ? 35.416 -9.752 277.934 1.00 78.44 56 ALA E O 1
ATOM 9184 N N . LYS E 1 57 ? 35.258 -11.816 277.060 1.00 91.95 57 LYS E N 1
ATOM 9185 C CA . LYS E 1 57 ? 36.084 -12.419 278.099 1.00 91.95 57 LYS E CA 1
ATOM 9186 C C . LYS E 1 57 ? 37.195 -13.278 277.506 1.00 91.95 57 LYS E C 1
ATOM 9187 O O . LYS E 1 57 ? 37.006 -13.940 276.486 1.00 91.95 57 LYS E O 1
ATOM 9193 N N . ILE E 1 58 ? 38.356 -13.258 278.152 1.00 101.53 58 ILE E N 1
ATOM 9194 C CA . ILE E 1 58 ? 39.487 -14.071 277.726 1.00 101.53 58 ILE E CA 1
ATOM 9195 C C . ILE E 1 58 ? 39.341 -15.492 278.252 1.00 101.53 58 ILE E C 1
ATOM 9196 O O . ILE E 1 58 ? 39.246 -15.706 279.460 1.00 101.53 58 ILE E O 1
ATOM 9201 N N . VAL E 1 59 ? 39.320 -16.463 277.345 1.00 91.11 59 VAL E N 1
ATOM 9202 C CA . VAL E 1 59 ? 39.185 -17.858 277.742 1.00 91.11 59 VAL E CA 1
ATOM 9203 C C . VAL E 1 59 ? 40.360 -18.699 277.256 1.00 91.11 59 VAL E C 1
ATOM 9204 O O . VAL E 1 59 ? 40.941 -18.430 276.204 1.00 91.11 59 VAL E O 1
ATOM 9208 N N . GLY E 1 60 ? 40.709 -19.713 278.039 1.00 99.26 60 GLY E N 1
ATOM 9209 C CA . GLY E 1 60 ? 41.745 -20.652 277.656 1.00 99.26 60 GLY E CA 1
ATOM 9210 C C . GLY E 1 60 ? 41.123 -21.911 277.089 1.00 99.26 60 GLY E C 1
ATOM 9211 O O . GLY E 1 60 ? 39.900 -22.021 277.004 1.00 99.26 60 GLY E O 1
ATOM 9212 N N . GLU E 1 61 ? 41.962 -22.864 276.699 1.00 116.40 61 GLU E N 1
ATOM 9213 C CA . GLU E 1 61 ? 41.475 -24.123 276.151 1.00 116.40 61 GLU E CA 1
ATOM 9214 C C . GLU E 1 61 ? 40.799 -24.965 277.226 1.00 116.40 61 GLU E C 1
ATOM 9215 O O . GLU E 1 61 ? 41.437 -25.389 278.189 1.00 116.40 61 GLU E O 1
ATOM 9221 N N . GLY E 1 62 ? 39.502 -25.199 277.057 1.00 86.01 62 GLY E N 1
ATOM 9222 C CA . GLY E 1 62 ? 38.747 -26.014 277.989 1.00 86.01 62 GLY E CA 1
ATOM 9223 C C . GLY E 1 62 ? 38.066 -25.214 279.082 1.00 86.01 62 GLY E C 1
ATOM 9224 O O . GLY E 1 62 ? 37.484 -25.784 280.004 1.00 86.01 62 GLY E O 1
ATOM 9225 N N . GLU E 1 63 ? 38.138 -23.890 278.986 1.00 64.51 63 GLU E N 1
ATOM 9226 C CA . GLU E 1 63 ? 37.495 -23.026 279.969 1.00 64.51 63 GLU E CA 1
ATOM 9227 C C . GLU E 1 63 ? 36.148 -22.522 279.458 1.00 64.51 63 GLU E C 1
ATOM 9228 O O . GLU E 1 63 ? 35.984 -22.257 278.267 1.00 64.51 63 GLU E O 1
ATOM 9234 N N . VAL E 1 64 ? 35.192 -22.395 280.374 1.00 60.53 64 VAL E N 1
ATOM 9235 C CA . VAL E 1 64 ? 33.819 -22.035 280.030 1.00 60.53 64 VAL E CA 1
ATOM 9236 C C . VAL E 1 64 ? 33.704 -20.650 279.405 1.00 60.53 64 VAL E C 1
ATOM 9237 O O . VAL E 1 64 ? 34.087 -19.650 280.011 1.00 60.53 64 VAL E O 1
ATOM 9241 N N . LYS E 1 65 ? 33.171 -20.603 278.188 1.00 56.32 65 LYS E N 1
ATOM 9242 C CA . LYS E 1 65 ? 32.914 -19.343 277.502 1.00 56.32 65 LYS E CA 1
ATOM 9243 C C . LYS E 1 65 ? 31.566 -18.784 277.950 1.00 56.32 65 LYS E C 1
ATOM 9244 O O . LYS E 1 65 ? 30.520 -19.314 277.579 1.00 56.32 65 LYS E O 1
ATOM 9250 N N . PRO E 1 66 ? 31.589 -17.707 278.751 1.00 73.78 66 PRO E N 1
ATOM 9251 C CA . PRO E 1 66 ? 30.386 -17.161 279.386 1.00 73.78 66 PRO E CA 1
ATOM 9252 C C . PRO E 1 66 ? 29.567 -16.256 278.470 1.00 73.78 66 PRO E C 1
ATOM 9253 O O . PRO E 1 66 ? 29.939 -16.038 277.318 1.00 73.78 66 PRO E O 1
ATOM 9257 N N . SER E 1 67 ? 28.465 -15.728 278.995 1.00 92.76 67 SER E N 1
ATOM 9258 C CA . SER E 1 67 ? 27.577 -14.864 278.224 1.00 92.76 67 SER E CA 1
ATOM 9259 C C . SER E 1 67 ? 27.488 -13.466 278.830 1.00 92.76 67 SER E C 1
ATOM 9260 O O . SER E 1 67 ? 28.166 -13.160 279.810 1.00 92.76 67 SER E O 1
ATOM 9263 N N . ALA E 1 68 ? 26.647 -12.622 278.239 1.00 99.66 68 ALA E N 1
ATOM 9264 C CA . ALA E 1 68 ? 26.443 -11.264 278.732 1.00 99.66 68 ALA E CA 1
ATOM 9265 C C . ALA E 1 68 ? 24.975 -10.864 278.620 1.00 99.66 68 ALA E C 1
ATOM 9266 O O . ALA E 1 68 ? 24.121 -11.694 278.311 1.00 99.66 68 ALA E O 1
ATOM 9268 N N . SER E 1 69 ? 24.687 -9.590 278.870 1.00 118.59 69 SER E N 1
ATOM 9269 C CA . SER E 1 69 ? 23.316 -9.095 278.807 1.00 118.59 69 SER E CA 1
ATOM 9270 C C . SER E 1 69 ? 23.201 -7.849 277.936 1.00 118.59 69 SER E C 1
ATOM 9271 O O . SER E 1 69 ? 24.203 -7.220 277.597 1.00 118.59 69 SER E O 1
ATOM 9274 N N . VAL E 1 70 ? 21.969 -7.501 277.580 1.00 104.95 70 VAL E N 1
ATOM 9275 C CA . VAL E 1 70 ? 21.706 -6.342 276.735 1.00 104.95 70 VAL E CA 1
ATOM 9276 C C . VAL E 1 70 ? 20.845 -5.317 277.469 1.00 104.95 70 VAL E C 1
ATOM 9277 O O . VAL E 1 70 ? 19.860 -5.674 278.115 1.00 104.95 70 VAL E O 1
ATOM 9281 N N . ASP E 1 71 ? 21.220 -4.046 277.370 1.00 128.85 71 ASP E N 1
ATOM 9282 C CA . ASP E 1 71 ? 20.478 -2.977 278.031 1.00 128.85 71 ASP E CA 1
ATOM 9283 C C . ASP E 1 71 ? 19.663 -2.159 277.034 1.00 128.85 71 ASP E C 1
ATOM 9284 O O . ASP E 1 71 ? 20.218 -1.477 276.170 1.00 128.85 71 ASP E O 1
ATOM 9289 N N . VAL E 1 72 ? 18.342 -2.227 277.166 1.00 106.19 72 VAL E N 1
ATOM 9290 C CA . VAL E 1 72 ? 17.442 -1.489 276.288 1.00 106.19 72 VAL E CA 1
ATOM 9291 C C . VAL E 1 72 ? 16.462 -0.630 277.087 1.00 106.19 72 VAL E C 1
ATOM 9292 O O . VAL E 1 72 ? 15.755 -1.120 277.967 1.00 106.19 72 VAL E O 1
ATOM 9296 N N . SER E 1 73 ? 16.438 0.662 276.776 1.00 108.82 73 SER E N 1
ATOM 9297 C CA . SER E 1 73 ? 15.534 1.599 277.434 1.00 108.82 73 SER E CA 1
ATOM 9298 C C . SER E 1 73 ? 14.453 2.068 276.467 1.00 108.82 73 SER E C 1
ATOM 9299 O O . SER E 1 73 ? 14.565 1.873 275.257 1.00 108.82 73 SER E O 1
ATOM 9302 N N . ALA E 1 74 ? 13.407 2.690 277.002 1.00 107.67 74 ALA E N 1
ATOM 9303 C CA . ALA E 1 74 ? 12.304 3.164 276.175 1.00 107.67 74 ALA E CA 1
ATOM 9304 C C . ALA E 1 74 ? 11.759 4.501 276.666 1.00 107.67 74 ALA E C 1
ATOM 9305 O O . ALA E 1 74 ? 11.501 4.677 277.856 1.00 107.67 74 ALA E O 1
ATOM 9307 N N . PHE E 1 75 ? 11.581 5.437 275.738 1.00 93.77 75 PHE E N 1
ATOM 9308 C CA . PHE E 1 75 ? 11.029 6.747 276.062 1.00 93.77 75 PHE E CA 1
ATOM 9309 C C . PHE E 1 75 ? 9.667 6.943 275.397 1.00 93.77 75 PHE E C 1
ATOM 9310 O O . PHE E 1 75 ? 9.375 6.345 274.357 1.00 93.77 75 PHE E O 1
ATOM 9318 N N . THR E 1 76 ? 8.836 7.784 276.003 1.00 99.62 76 THR E N 1
ATOM 9319 C CA . THR E 1 76 ? 7.493 8.027 275.490 1.00 99.62 76 THR E CA 1
ATOM 9320 C C . THR E 1 76 ? 7.075 9.476 275.699 1.00 99.62 76 THR E C 1
ATOM 9321 O O . THR E 1 76 ? 7.254 10.030 276.782 1.00 99.62 76 THR E O 1
ATOM 9325 N N . ALA E 1 77 ? 6.521 10.088 274.658 1.00 79.54 77 ALA E N 1
ATOM 9326 C CA . ALA E 1 77 ? 6.022 11.452 274.757 1.00 79.54 77 ALA E CA 1
ATOM 9327 C C . ALA E 1 77 ? 4.521 11.505 274.491 1.00 79.54 77 ALA E C 1
ATOM 9328 O O . ALA E 1 77 ? 4.030 10.943 273.512 1.00 79.54 77 ALA E O 1
ATOM 9330 N N . GLN E 1 78 ? 3.798 12.186 275.374 1.00 89.19 78 GLN E N 1
ATOM 9331 C CA . GLN E 1 78 ? 2.354 12.325 275.238 1.00 89.19 78 GLN E CA 1
ATOM 9332 C C . GLN E 1 78 ? 1.996 13.580 274.448 1.00 89.19 78 GLN E C 1
ATOM 9333 O O . GLN E 1 78 ? 2.641 14.618 274.598 1.00 89.19 78 GLN E O 1
ATOM 9339 N N . PRO E 1 79 ? 0.965 13.484 273.596 1.00 77.00 79 PRO E N 1
ATOM 9340 C CA . PRO E 1 79 ? 0.511 14.624 272.793 1.00 77.00 79 PRO E CA 1
ATOM 9341 C C . PRO E 1 79 ? -0.120 15.704 273.664 1.00 77.00 79 PRO E C 1
ATOM 9342 O O . PRO E 1 79 ? -0.843 15.380 274.606 1.00 77.00 79 PRO E O 1
ATOM 9346 N N . ILE E 1 80 ? 0.159 16.968 273.361 1.00 96.02 80 ILE E N 1
ATOM 9347 C CA . ILE E 1 80 ? -0.381 18.065 274.156 1.00 96.02 80 ILE E CA 1
ATOM 9348 C C . ILE E 1 80 ? -0.983 19.167 273.293 1.00 96.02 80 ILE E C 1
ATOM 9349 O O . ILE E 1 80 ? -0.420 19.550 272.265 1.00 96.02 80 ILE E O 1
ATOM 9354 N N . LYS E 1 81 ? -2.136 19.669 273.724 1.00 86.35 81 LYS E N 1
ATOM 9355 C CA . LYS E 1 81 ? -2.817 20.752 273.029 1.00 86.35 81 LYS E CA 1
ATOM 9356 C C . LYS E 1 81 ? -2.366 22.115 273.539 1.00 86.35 81 LYS E C 1
ATOM 9357 O O . LYS E 1 81 ? -2.196 22.308 274.742 1.00 86.35 81 LYS E O 1
ATOM 9363 N N . VAL E 1 82 ? -2.174 23.057 272.623 1.00 67.41 82 VAL E N 1
ATOM 9364 C CA . VAL E 1 82 ? -1.946 24.445 273.005 1.00 67.41 82 VAL E CA 1
ATOM 9365 C C . VAL E 1 82 ? -2.968 25.343 272.302 1.00 67.41 82 VAL E C 1
ATOM 9366 O O . VAL E 1 82 ? -3.321 25.123 271.139 1.00 67.41 82 VAL E O 1
ATOM 9370 N N . VAL E 1 83 ? -3.459 26.339 273.030 1.00 67.63 83 VAL E N 1
ATOM 9371 C CA . VAL E 1 83 ? -4.515 27.208 272.527 1.00 67.63 83 VAL E CA 1
ATOM 9372 C C . VAL E 1 83 ? -4.298 28.647 272.980 1.00 67.63 83 VAL E C 1
ATOM 9373 O O . VAL E 1 83 ? -3.962 28.899 274.137 1.00 67.63 83 VAL E O 1
ATOM 9377 N N . THR E 1 84 ? -4.474 29.588 272.059 1.00 72.33 84 THR E N 1
ATOM 9378 C CA . THR E 1 84 ? -4.410 31.005 272.393 1.00 72.33 84 THR E CA 1
ATOM 9379 C C . THR E 1 84 ? -5.589 31.746 271.767 1.00 72.33 84 THR E C 1
ATOM 9380 O O . THR E 1 84 ? -5.873 31.594 270.576 1.00 72.33 84 THR E O 1
ATOM 9384 N N . GLN E 1 85 ? -6.283 32.533 272.583 1.00 75.73 85 GLN E N 1
ATOM 9385 C CA . GLN E 1 85 ? -7.475 33.246 272.132 1.00 75.73 85 GLN E CA 1
ATOM 9386 C C . GLN E 1 85 ? -7.402 34.734 272.435 1.00 75.73 85 GLN E C 1
ATOM 9387 O O . GLN E 1 85 ? -6.697 35.158 273.349 1.00 75.73 85 GLN E O 1
ATOM 9393 N N . GLN E 1 86 ? -8.144 35.523 271.665 1.00 66.57 86 GLN E N 1
ATOM 9394 C CA . GLN E 1 86 ? -8.242 36.957 271.914 1.00 66.57 86 GLN E CA 1
ATOM 9395 C C . GLN E 1 86 ? -9.651 37.470 271.637 1.00 66.57 86 GLN E C 1
ATOM 9396 O O . GLN E 1 86 ? -10.284 37.079 270.655 1.00 66.57 86 GLN E O 1
ATOM 9402 N N . ARG E 1 87 ? -10.130 38.349 272.513 1.00 81.45 87 ARG E N 1
ATOM 9403 C CA . ARG E 1 87 ? -11.457 38.942 272.381 1.00 81.45 87 ARG E CA 1
ATOM 9404 C C . ARG E 1 87 ? -11.402 40.285 271.661 1.00 81.45 87 ARG E C 1
ATOM 9405 O O . ARG E 1 87 ? -10.692 41.198 272.084 1.00 81.45 87 ARG E O 1
ATOM 9413 N N . VAL E 1 88 ? -12.154 40.399 270.571 1.00 53.11 88 VAL E N 1
ATOM 9414 C CA . VAL E 1 88 ? -12.205 41.638 269.803 1.00 53.11 88 VAL E CA 1
ATOM 9415 C C . VAL E 1 88 ? -13.646 42.083 269.583 1.00 53.11 88 VAL E C 1
ATOM 9416 O O . VAL E 1 88 ? -14.415 41.386 268.923 1.00 53.11 88 VAL E O 1
ATOM 9420 N N . SER E 1 89 ? -14.010 43.239 270.133 1.00 68.81 89 SER E N 1
ATOM 9421 C CA . SER E 1 89 ? -15.365 43.766 269.978 1.00 68.81 89 SER E CA 1
ATOM 9422 C C . SER E 1 89 ? -15.717 43.980 268.509 1.00 68.81 89 SER E C 1
ATOM 9423 O O . SER E 1 89 ? -14.862 44.358 267.709 1.00 68.81 89 SER E O 1
ATOM 9426 N N . ASP E 1 90 ? -16.979 43.738 268.162 1.00 122.81 90 ASP E N 1
ATOM 9427 C CA . ASP E 1 90 ? -17.441 43.881 266.784 1.00 122.81 90 ASP E CA 1
ATOM 9428 C C . ASP E 1 90 ? -17.328 45.323 266.300 1.00 122.81 90 ASP E C 1
ATOM 9429 O O . ASP E 1 90 ? -17.165 45.576 265.105 1.00 122.81 90 ASP E O 1
ATOM 9434 N N . GLU E 1 91 ? -17.422 46.261 267.236 1.00 100.37 91 GLU E N 1
ATOM 9435 C CA . GLU E 1 91 ? -17.259 47.676 266.929 1.00 100.37 91 GLU E CA 1
ATOM 9436 C C . GLU E 1 91 ? -15.868 47.938 266.364 1.00 100.37 91 GLU E C 1
ATOM 9437 O O . GLU E 1 91 ? -15.699 48.745 265.450 1.00 100.37 91 GLU E O 1
ATOM 9443 N N . PHE E 1 92 ? -14.876 47.245 266.914 1.00 108.32 92 PHE E N 1
ATOM 9444 C CA . PHE E 1 92 ? -13.507 47.328 266.420 1.00 108.32 92 PHE E CA 1
ATOM 9445 C C . PHE E 1 92 ? -13.402 46.704 265.033 1.00 108.32 92 PHE E C 1
ATOM 9446 O O . PHE E 1 92 ? -12.810 47.284 264.123 1.00 108.32 92 PHE E O 1
ATOM 9454 N N . MET E 1 93 ? -13.981 45.516 264.885 1.00 95.35 93 MET E N 1
ATOM 9455 C CA . MET E 1 93 ? -13.876 44.750 263.648 1.00 95.35 93 MET E CA 1
ATOM 9456 C C . MET E 1 93 ? -14.573 45.455 262.486 1.00 95.35 93 MET E C 1
ATOM 9457 O O . MET E 1 93 ? -14.243 45.226 261.322 1.00 95.35 93 MET E O 1
ATOM 9462 N N . TRP E 1 94 ? -15.535 46.314 262.807 1.00 102.22 94 TRP E N 1
ATOM 9463 C CA . TRP E 1 94 ? -16.210 47.119 261.796 1.00 102.22 94 TRP E CA 1
ATOM 9464 C C . TRP E 1 94 ? -15.294 48.233 261.299 1.00 102.22 94 TRP E C 1
ATOM 9465 O O . TRP E 1 94 ? -15.369 48.646 260.141 1.00 102.22 94 TRP E O 1
ATOM 9476 N N . ALA E 1 95 ? -14.425 48.709 262.186 1.00 89.61 95 ALA E N 1
ATOM 9477 C CA . ALA E 1 95 ? -13.488 49.776 261.854 1.00 89.61 95 ALA E CA 1
ATOM 9478 C C . ALA E 1 95 ? -12.257 49.233 261.138 1.00 89.61 95 ALA E C 1
ATOM 9479 O O . ALA E 1 95 ? -11.293 49.961 260.904 1.00 89.61 95 ALA E O 1
ATOM 9481 N N . ASP E 1 96 ? -12.292 47.950 260.798 1.00 101.73 96 ASP E N 1
ATOM 9482 C CA . ASP E 1 96 ? -11.208 47.332 260.048 1.00 101.73 96 ASP E CA 1
ATOM 9483 C C . ASP E 1 96 ? -11.591 47.236 258.575 1.00 101.73 96 ASP E C 1
ATOM 9484 O O . ASP E 1 96 ? -10.734 47.067 257.707 1.00 101.73 96 ASP E O 1
ATOM 9489 N N . ALA E 1 97 ? -12.888 47.347 258.304 1.00 143.01 97 ALA E N 1
ATOM 9490 C CA . ALA E 1 97 ? -13.391 47.371 256.936 1.00 143.01 97 ALA E CA 1
ATOM 9491 C C . ALA E 1 97 ? -13.457 48.809 256.434 1.00 143.01 97 ALA E C 1
ATOM 9492 O O . ALA E 1 97 ? -12.828 49.158 255.436 1.00 143.01 97 ALA E O 1
ATOM 9494 N N . ASP E 1 98 ? -14.228 49.638 257.130 1.00 123.25 98 ASP E N 1
ATOM 9495 C CA . ASP E 1 98 ? -14.245 51.071 256.865 1.00 123.25 98 ASP E CA 1
ATOM 9496 C C . ASP E 1 98 ? -13.262 51.743 257.813 1.00 123.25 98 ASP E C 1
ATOM 9497 O O . ASP E 1 98 ? -12.892 51.150 258.827 1.00 123.25 98 ASP E O 1
ATOM 9502 N N . TYR E 1 99 ? -12.847 52.967 257.488 1.00 120.88 99 TYR E N 1
ATOM 9503 C CA . TYR E 1 99 ? -11.803 53.659 258.245 1.00 120.88 99 TYR E CA 1
ATOM 9504 C C . TYR E 1 99 ? -10.578 52.753 258.276 1.00 120.88 99 TYR E C 1
ATOM 9505 O O . TYR E 1 99 ? -9.949 52.568 259.318 1.00 120.88 99 TYR E O 1
ATOM 9514 N N . ARG E 1 100 ? -10.264 52.202 257.105 1.00 119.24 100 ARG E N 1
ATOM 9515 C CA . ARG E 1 100 ? -9.367 51.055 256.942 1.00 119.24 100 ARG E CA 1
ATOM 9516 C C . ARG E 1 100 ? -8.073 51.104 257.751 1.00 119.24 100 ARG E C 1
ATOM 9517 O O . ARG E 1 100 ? -7.394 52.129 257.809 1.00 119.24 100 ARG E O 1
ATOM 9525 N N . LEU E 1 101 ? -7.748 49.973 258.370 1.00 122.71 101 LEU E N 1
ATOM 9526 C CA . LEU E 1 101 ? -6.519 49.827 259.137 1.00 122.71 101 LEU E CA 1
ATOM 9527 C C . LEU E 1 101 ? -5.757 48.581 258.698 1.00 122.71 101 LEU E C 1
ATOM 9528 O O . LEU E 1 101 ? -4.532 48.597 258.590 1.00 122.71 101 LEU E O 1
ATOM 9533 N N . GLY E 1 102 ? -6.493 47.503 258.443 1.00 108.39 102 GLY E N 1
ATOM 9534 C CA . GLY E 1 102 ? -5.888 46.237 258.072 1.00 108.39 102 GLY E CA 1
ATOM 9535 C C . GLY E 1 102 ? -5.168 45.608 259.248 1.00 108.39 102 GLY E C 1
ATOM 9536 O O . GLY E 1 102 ? -4.000 45.234 259.148 1.00 108.39 102 GLY E O 1
ATOM 9537 N N . VAL E 1 103 ? -5.875 45.489 260.367 1.00 100.27 103 VAL E N 1
ATOM 9538 C CA . VAL E 1 103 ? -5.285 45.000 261.609 1.00 100.27 103 VAL E CA 1
ATOM 9539 C C . VAL E 1 103 ? -5.377 43.482 261.745 1.00 100.27 103 VAL E C 1
ATOM 9540 O O . VAL E 1 103 ? -4.393 42.819 262.075 1.00 100.27 103 VAL E O 1
ATOM 9544 N N . LEU E 1 104 ? -6.559 42.938 261.474 1.00 98.97 104 LEU E N 1
ATOM 9545 C CA . LEU E 1 104 ? -6.836 41.522 261.702 1.00 98.97 104 LEU E CA 1
ATOM 9546 C C . LEU E 1 104 ? -6.040 40.583 260.794 1.00 98.97 104 LEU E C 1
ATOM 9547 O O . LEU E 1 104 ? -6.113 39.363 260.940 1.00 98.97 104 LEU E O 1
ATOM 9552 N N . GLN E 1 105 ? -5.278 41.149 259.863 1.00 104.30 105 GLN E N 1
ATOM 9553 C CA . GLN E 1 105 ? -4.514 40.339 258.922 1.00 104.30 105 GLN E CA 1
ATOM 9554 C C . GLN E 1 105 ? -3.013 40.601 259.022 1.00 104.30 105 GLN E C 1
ATOM 9555 O O . GLN E 1 105 ? -2.205 39.813 258.529 1.00 104.30 105 GLN E O 1
ATOM 9561 N N . ASP E 1 106 ? -2.642 41.705 259.663 1.00 102.85 106 ASP E N 1
ATOM 9562 C CA . ASP E 1 106 ? -1.242 42.111 259.727 1.00 102.85 106 ASP E CA 1
ATOM 9563 C C . ASP E 1 106 ? -0.691 42.165 261.150 1.00 102.85 106 ASP E C 1
ATOM 9564 O O . ASP E 1 106 ? 0.524 42.144 261.347 1.00 102.85 106 ASP E O 1
ATOM 9569 N N . LEU E 1 107 ? -1.575 42.237 262.141 1.00 96.63 107 LEU E N 1
ATOM 9570 C CA . LEU E 1 107 ? -1.137 42.490 263.511 1.00 96.63 107 LEU E CA 1
ATOM 9571 C C . LEU E 1 107 ? -1.678 41.499 264.539 1.00 96.63 107 LEU E C 1
ATOM 9572 O O . LEU E 1 107 ? -1.112 41.359 265.623 1.00 96.63 107 LEU E O 1
ATOM 9577 N N . ILE E 1 108 ? -2.770 40.818 264.209 1.00 84.52 108 ILE E N 1
ATOM 9578 C CA . ILE E 1 108 ? -3.390 39.893 265.152 1.00 84.52 108 ILE E CA 1
ATOM 9579 C C . ILE E 1 108 ? -3.153 38.438 264.759 1.00 84.52 108 ILE E C 1
ATOM 9580 O O . ILE E 1 108 ? -2.757 37.621 265.590 1.00 84.52 108 ILE E O 1
ATOM 9585 N N . SER E 1 109 ? -3.393 38.119 263.492 1.00 93.36 109 SER E N 1
ATOM 9586 C CA . SER E 1 109 ? -3.198 36.758 262.997 1.00 93.36 109 SER E CA 1
ATOM 9587 C C . SER E 1 109 ? -1.738 36.280 263.074 1.00 93.36 109 SER E C 1
ATOM 9588 O O . SER E 1 109 ? -1.489 35.144 263.486 1.00 93.36 109 SER E O 1
ATOM 9591 N N . PRO E 1 110 ? -0.765 37.128 262.679 1.00 86.74 110 PRO E N 1
ATOM 9592 C CA . PRO E 1 110 ? 0.611 36.657 262.878 1.00 86.74 110 PRO E CA 1
ATOM 9593 C C . PRO E 1 110 ? 0.991 36.571 264.355 1.00 86.74 110 PRO E C 1
ATOM 9594 O O . PRO E 1 110 ? 1.765 35.690 264.736 1.00 86.74 110 PRO E O 1
ATOM 9598 N N . ALA E 1 111 ? 0.446 37.472 265.169 1.00 83.40 111 ALA E N 1
ATOM 9599 C CA . ALA E 1 111 ? 0.744 37.504 266.597 1.00 83.40 111 ALA E CA 1
ATOM 9600 C C . ALA E 1 111 ? 0.267 36.233 267.295 1.00 83.40 111 ALA E C 1
ATOM 9601 O O . ALA E 1 111 ? 0.921 35.736 268.212 1.00 83.40 111 ALA E O 1
ATOM 9603 N N . LEU E 1 112 ? -0.875 35.712 266.855 1.00 87.60 112 LEU E N 1
ATOM 9604 C CA . LEU E 1 112 ? -1.411 34.470 267.401 1.00 87.60 112 LEU E CA 1
ATOM 9605 C C . LEU E 1 112 ? -0.735 33.252 266.782 1.00 87.60 112 LEU E C 1
ATOM 9606 O O . LEU E 1 112 ? -0.589 32.217 267.430 1.00 87.60 112 LEU E O 1
ATOM 9611 N N . GLY E 1 113 ? -0.330 33.382 265.523 1.00 90.74 113 GLY E N 1
ATOM 9612 C CA . GLY E 1 113 ? 0.332 32.297 264.820 1.00 90.74 113 GLY E CA 1
ATOM 9613 C C . GLY E 1 113 ? 1.711 32.001 265.374 1.00 90.74 113 GLY E C 1
ATOM 9614 O O . GLY E 1 113 ? 2.153 30.853 265.390 1.00 90.74 113 GLY E O 1
ATOM 9615 N N . ALA E 1 114 ? 2.392 33.046 265.830 1.00 94.50 114 ALA E N 1
ATOM 9616 C CA . ALA E 1 114 ? 3.722 32.895 266.413 1.00 94.50 114 ALA E CA 1
ATOM 9617 C C . ALA E 1 114 ? 3.656 32.361 267.846 1.00 94.50 114 ALA E C 1
ATOM 9618 O O . ALA E 1 114 ? 4.643 31.845 268.379 1.00 94.50 114 ALA E O 1
ATOM 9620 N N . SER E 1 115 ? 2.482 32.477 268.461 1.00 77.41 115 SER E N 1
ATOM 9621 C CA . SER E 1 115 ? 2.308 32.108 269.863 1.00 77.41 115 SER E CA 1
ATOM 9622 C C . SER E 1 115 ? 2.482 30.609 270.099 1.00 77.41 115 SER E C 1
ATOM 9623 O O . SER E 1 115 ? 3.128 30.203 271.067 1.00 77.41 115 SER E O 1
ATOM 9626 N N . ILE E 1 116 ? 1.917 29.788 269.217 1.00 127.25 116 ILE E N 1
ATOM 9627 C CA . ILE E 1 116 ? 2.026 28.336 269.361 1.00 127.25 116 ILE E CA 1
ATOM 9628 C C . ILE E 1 116 ? 3.423 27.822 268.999 1.00 127.25 116 ILE E C 1
ATOM 9629 O O . ILE E 1 116 ? 3.917 26.854 269.588 1.00 127.25 116 ILE E O 1
ATOM 9634 N N . GLY E 1 117 ? 4.055 28.473 268.027 1.00 83.51 117 GLY E N 1
ATOM 9635 C CA . GLY E 1 117 ? 5.399 28.115 267.612 1.00 83.51 117 GLY E CA 1
ATOM 9636 C C . GLY E 1 117 ? 6.383 28.453 268.711 1.00 83.51 117 GLY E C 1
ATOM 9637 O O . GLY E 1 117 ? 7.411 27.796 268.877 1.00 83.51 117 GLY E O 1
ATOM 9638 N N . ARG E 1 118 ? 6.051 29.498 269.463 1.00 76.94 118 ARG E N 1
ATOM 9639 C CA . ARG E 1 118 ? 6.794 29.870 270.659 1.00 76.94 118 ARG E CA 1
ATOM 9640 C C . ARG E 1 118 ? 6.534 28.867 271.781 1.00 76.94 118 ARG E C 1
ATOM 9641 O O . ARG E 1 118 ? 7.437 28.520 272.551 1.00 76.94 118 ARG E O 1
ATOM 9649 N N . ALA E 1 119 ? 5.290 28.402 271.863 1.00 73.94 119 ALA E N 1
ATOM 9650 C CA . ALA E 1 119 ? 4.894 27.451 272.897 1.00 73.94 119 ALA E CA 1
ATOM 9651 C C . ALA E 1 119 ? 5.644 26.132 272.757 1.00 73.94 119 ALA E C 1
ATOM 9652 O O . ALA E 1 119 ? 5.991 25.505 273.755 1.00 73.94 119 ALA E O 1
ATOM 9654 N N . VAL E 1 120 ? 5.884 25.714 271.515 1.00 77.61 120 VAL E N 1
ATOM 9655 C CA . VAL E 1 120 ? 6.656 24.500 271.252 1.00 77.61 120 VAL E CA 1
ATOM 9656 C C . VAL E 1 120 ? 8.035 24.582 271.904 1.00 77.61 120 VAL E C 1
ATOM 9657 O O . VAL E 1 120 ? 8.431 23.690 272.664 1.00 77.61 120 VAL E O 1
ATOM 9661 N N . ASP E 1 121 ? 8.753 25.665 271.611 1.00 69.55 121 ASP E N 1
ATOM 9662 C CA . ASP E 1 121 ? 10.089 25.888 272.159 1.00 69.55 121 ASP E CA 1
ATOM 9663 C C . ASP E 1 121 ? 10.090 26.065 273.672 1.00 69.55 121 ASP E C 1
ATOM 9664 O O . ASP E 1 121 ? 11.036 25.673 274.350 1.00 69.55 121 ASP E O 1
ATOM 9669 N N . LEU E 1 122 ? 9.032 26.673 274.198 1.00 73.77 122 LEU E N 1
ATOM 9670 C CA . LEU E 1 122 ? 8.945 26.912 275.634 1.00 73.77 122 LEU E CA 1
ATOM 9671 C C . LEU E 1 122 ? 8.592 25.639 276.391 1.00 73.77 122 LEU E C 1
ATOM 9672 O O . LEU E 1 122 ? 8.828 25.537 277.596 1.00 73.77 122 LEU E O 1
ATOM 9677 N N . ILE E 1 123 ? 8.015 24.678 275.678 1.00 87.88 123 ILE E N 1
ATOM 9678 C CA . ILE E 1 123 ? 7.709 23.374 276.251 1.00 87.88 123 ILE E CA 1
ATOM 9679 C C . ILE E 1 123 ? 8.930 22.466 276.173 1.00 87.88 123 ILE E C 1
ATOM 9680 O O . ILE E 1 123 ? 9.209 21.695 277.092 1.00 87.88 123 ILE E O 1
ATOM 9685 N N . ALA E 1 124 ? 9.665 22.573 275.072 1.00 78.07 124 ALA E N 1
ATOM 9686 C CA . ALA E 1 124 ? 10.851 21.751 274.869 1.00 78.07 124 ALA E CA 1
ATOM 9687 C C . ALA E 1 124 ? 12.018 22.185 275.750 1.00 78.07 124 ALA E C 1
ATOM 9688 O O . ALA E 1 124 ? 12.774 21.348 276.240 1.00 78.07 124 ALA E O 1
ATOM 9690 N N . PHE E 1 125 ? 12.162 23.493 275.946 1.00 117.46 125 PHE E N 1
ATOM 9691 C CA . PHE E 1 125 ? 13.341 24.039 276.618 1.00 117.46 125 PHE E CA 1
ATOM 9692 C C . PHE E 1 125 ? 13.199 24.140 278.135 1.00 117.46 125 PHE E C 1
ATOM 9693 O O . PHE E 1 125 ? 14.176 23.967 278.861 1.00 117.46 125 PHE E O 1
ATOM 9701 N N . HIS E 1 126 ? 11.993 24.427 278.615 1.00 80.77 126 HIS E N 1
ATOM 9702 C CA . HIS E 1 126 ? 11.790 24.630 280.046 1.00 80.77 126 HIS E CA 1
ATOM 9703 C C . HIS E 1 126 ? 10.693 23.734 280.610 1.00 80.77 126 HIS E C 1
ATOM 9704 O O . HIS E 1 126 ? 10.642 23.489 281.815 1.00 80.77 126 HIS E O 1
ATOM 9711 N N . GLY E 1 127 ? 9.812 23.257 279.737 1.00 87.37 127 GLY E N 1
ATOM 9712 C CA . GLY E 1 127 ? 8.751 22.352 280.141 1.00 87.37 127 GLY E CA 1
ATOM 9713 C C . GLY E 1 127 ? 7.688 22.997 281.007 1.00 87.37 127 GLY E C 1
ATOM 9714 O O . GLY E 1 127 ? 7.198 22.388 281.958 1.00 87.37 127 GLY E O 1
ATOM 9715 N N . ILE E 1 128 ? 7.333 24.235 280.682 1.00 89.23 128 ILE E N 1
ATOM 9716 C CA . ILE E 1 128 ? 6.292 24.945 281.415 1.00 89.23 128 ILE E CA 1
ATOM 9717 C C . ILE E 1 128 ? 5.193 25.408 280.464 1.00 89.23 128 ILE E C 1
ATOM 9718 O O . ILE E 1 128 ? 5.425 25.562 279.263 1.00 89.23 128 ILE E O 1
ATOM 9723 N N . ASP E 1 129 ? 3.993 25.611 280.998 1.00 86.78 129 ASP E N 1
ATOM 9724 C CA . ASP E 1 129 ? 2.909 26.191 280.216 1.00 86.78 129 ASP E CA 1
ATOM 9725 C C . ASP E 1 129 ? 3.049 27.709 280.230 1.00 86.78 129 ASP E C 1
ATOM 9726 O O . ASP E 1 129 ? 2.945 28.337 281.284 1.00 86.78 129 ASP E O 1
ATOM 9731 N N . PRO E 1 130 ? 3.295 28.299 279.049 1.00 74.58 130 PRO E N 1
ATOM 9732 C CA . PRO E 1 130 ? 3.628 29.716 278.858 1.00 74.58 130 PRO E CA 1
ATOM 9733 C C . PRO E 1 130 ? 2.670 30.694 279.538 1.00 74.58 130 PRO E C 1
ATOM 9734 O O . PRO E 1 130 ? 3.081 31.806 279.867 1.00 74.58 130 PRO E O 1
ATOM 9738 N N . ALA E 1 131 ? 1.421 30.288 279.741 1.00 89.99 131 ALA E N 1
ATOM 9739 C CA . ALA E 1 131 ? 0.423 31.161 280.350 1.00 89.99 131 ALA E CA 1
ATOM 9740 C C . ALA E 1 131 ? 0.729 31.434 281.819 1.00 89.99 131 ALA E C 1
ATOM 9741 O O . ALA E 1 131 ? 0.948 32.580 282.214 1.00 89.99 131 ALA E O 1
ATOM 9743 N N . THR E 1 132 ? 0.744 30.377 282.625 1.00 104.66 132 THR E N 1
ATOM 9744 C CA . THR E 1 132 ? 0.967 30.509 284.061 1.00 104.66 132 THR E CA 1
ATOM 9745 C C . THR E 1 132 ? 2.417 30.856 284.384 1.00 104.66 132 THR E C 1
ATOM 9746 O O . THR E 1 132 ? 2.687 31.714 285.225 1.00 104.66 132 THR E O 1
ATOM 9750 N N . GLY E 1 133 ? 3.346 30.183 283.713 1.00 110.03 133 GLY E N 1
ATOM 9751 C CA . GLY E 1 133 ? 4.762 30.392 283.954 1.00 110.03 133 GLY E CA 1
ATOM 9752 C C . GLY E 1 133 ? 5.313 29.405 284.965 1.00 110.03 133 GLY E C 1
ATOM 9753 O O . GLY E 1 133 ? 6.501 29.431 285.290 1.00 110.03 133 GLY E O 1
ATOM 9754 N N . LYS E 1 134 ? 4.442 28.534 285.464 1.00 106.91 134 LYS E N 1
ATOM 9755 C CA . LYS E 1 134 ? 4.839 27.514 286.427 1.00 106.91 134 LYS E CA 1
ATOM 9756 C C . LYS E 1 134 ? 5.129 26.194 285.722 1.00 106.91 134 LYS E C 1
ATOM 9757 O O . LYS E 1 134 ? 4.744 26.003 284.571 1.00 106.91 134 LYS E O 1
ATOM 9763 N N . ALA E 1 135 ? 5.806 25.286 286.419 1.00 102.24 135 ALA E N 1
ATOM 9764 C CA . ALA E 1 135 ? 6.164 23.991 285.850 1.00 102.24 135 ALA E CA 1
ATOM 9765 C C . ALA E 1 135 ? 4.926 23.177 285.483 1.00 102.24 135 ALA E C 1
ATOM 9766 O O . ALA E 1 135 ? 3.999 23.043 286.283 1.00 102.24 135 ALA E O 1
ATOM 9768 N N . ALA E 1 136 ? 4.918 22.636 284.268 1.00 108.45 136 ALA E N 1
ATOM 9769 C CA . ALA E 1 136 ? 3.791 21.848 283.780 1.00 108.45 136 ALA E CA 1
ATOM 9770 C C . ALA E 1 136 ? 3.759 20.465 284.424 1.00 108.45 136 ALA E C 1
ATOM 9771 O O . ALA E 1 136 ? 4.697 20.070 285.116 1.00 108.45 136 ALA E O 1
ATOM 9773 N N . SER E 1 137 ? 2.673 19.733 284.189 1.00 117.55 137 SER E N 1
ATOM 9774 C CA . SER E 1 137 ? 2.506 18.401 284.759 1.00 117.55 137 SER E CA 1
ATOM 9775 C C . SER E 1 137 ? 2.394 17.338 283.671 1.00 117.55 137 SER E C 1
ATOM 9776 O O . SER E 1 137 ? 2.641 16.157 283.915 1.00 117.55 137 SER E O 1
ATOM 9779 N N . ALA E 1 138 ? 2.019 17.765 282.470 1.00 128.17 138 ALA E N 1
ATOM 9780 C CA . ALA E 1 138 ? 1.859 16.849 281.347 1.00 128.17 138 ALA E CA 1
ATOM 9781 C C . ALA E 1 138 ? 3.210 16.418 280.786 1.00 128.17 138 ALA E C 1
ATOM 9782 O O . ALA E 1 138 ? 3.316 15.387 280.122 1.00 128.17 138 ALA E O 1
ATOM 9784 N N . VAL E 1 139 ? 4.240 17.213 281.058 1.00 136.29 139 VAL E N 1
ATOM 9785 C CA . VAL E 1 139 ? 5.584 16.916 280.576 1.00 136.29 139 VAL E CA 1
ATOM 9786 C C . VAL E 1 139 ? 6.499 16.477 281.715 1.00 136.29 139 VAL E C 1
ATOM 9787 O O . VAL E 1 139 ? 6.270 16.816 282.877 1.00 136.29 139 VAL E O 1
ATOM 9791 N N . HIS E 1 140 ? 7.535 15.718 281.372 1.00 129.18 140 HIS E N 1
ATOM 9792 C CA . HIS E 1 140 ? 8.507 15.254 282.353 1.00 129.18 140 HIS E CA 1
ATOM 9793 C C . HIS E 1 140 ? 9.915 15.654 281.933 1.00 129.18 140 HIS E C 1
ATOM 9794 O O . HIS E 1 140 ? 10.657 16.267 282.701 1.00 129.18 140 HIS E O 1
ATOM 9801 N N . THR E 1 141 ? 10.271 15.300 280.703 1.00 122.95 141 THR E N 1
ATOM 9802 C CA . THR E 1 141 ? 11.596 15.587 280.171 1.00 122.95 141 THR E CA 1
ATOM 9803 C C . THR E 1 141 ? 11.698 17.012 279.643 1.00 122.95 141 THR E C 1
ATOM 9804 O O . THR E 1 141 ? 10.989 17.395 278.712 1.00 122.95 141 THR E O 1
ATOM 9808 N N . SER E 1 142 ? 12.585 17.794 280.248 1.00 81.83 142 SER E N 1
ATOM 9809 C CA . SER E 1 142 ? 12.859 19.146 279.785 1.00 81.83 142 SER E CA 1
ATOM 9810 C C . SER E 1 142 ? 14.320 19.264 279.368 1.00 81.83 142 SER E C 1
ATOM 9811 O O . SER E 1 142 ? 15.189 18.600 279.934 1.00 81.83 142 SER E O 1
ATOM 9814 N N . LEU E 1 143 ? 14.590 20.110 278.380 1.00 67.35 143 LEU E N 1
ATOM 9815 C CA . LEU E 1 143 ? 15.947 20.282 277.874 1.00 67.35 143 LEU E CA 1
ATOM 9816 C C . LEU E 1 143 ? 16.733 21.273 278.726 1.00 67.35 143 LEU E C 1
ATOM 9817 O O . LEU E 1 143 ? 17.757 21.803 278.297 1.00 67.35 143 LEU E O 1
ATOM 9822 N N . ASN E 1 144 ? 16.240 21.522 279.935 1.00 80.53 144 ASN E N 1
ATOM 9823 C CA . ASN E 1 144 ? 16.903 22.418 280.872 1.00 80.53 144 ASN E CA 1
ATOM 9824 C C . ASN E 1 144 ? 17.458 21.651 282.061 1.00 80.53 144 ASN E C 1
ATOM 9825 O O . ASN E 1 144 ? 18.377 22.111 282.738 1.00 80.53 144 ASN E O 1
ATOM 9830 N N . LYS E 1 145 ? 16.897 20.472 282.304 1.00 103.41 145 LYS E N 1
ATOM 9831 C CA . LYS E 1 145 ? 17.309 19.642 283.430 1.00 103.41 145 LYS E CA 1
ATOM 9832 C C . LYS E 1 145 ? 18.574 18.856 283.096 1.00 103.41 145 LYS E C 1
ATOM 9833 O O . LYS E 1 145 ? 18.920 17.895 283.784 1.00 103.41 145 LYS E O 1
ATOM 9839 N N . THR E 1 146 ? 19.255 19.272 282.033 1.00 85.47 146 THR E N 1
ATOM 9840 C CA . THR E 1 146 ? 20.506 18.655 281.616 1.00 85.47 146 THR E CA 1
ATOM 9841 C C . THR E 1 146 ? 21.569 18.829 282.694 1.00 85.47 146 THR E C 1
ATOM 9842 O O . THR E 1 146 ? 21.716 19.911 283.264 1.00 85.47 146 THR E O 1
ATOM 9846 N N . LYS E 1 147 ? 22.309 17.761 282.970 1.00 104.87 147 LYS E N 1
ATOM 9847 C CA . LYS E 1 147 ? 23.289 17.767 284.048 1.00 104.87 147 LYS E CA 1
ATOM 9848 C C . LYS E 1 147 ? 24.577 18.481 283.644 1.00 104.87 147 LYS E C 1
ATOM 9849 O O . LYS E 1 147 ? 25.400 18.822 284.494 1.00 104.87 147 LYS E O 1
ATOM 9855 N N . ASN E 1 148 ? 24.745 18.707 282.345 1.00 78.31 148 ASN E N 1
ATOM 9856 C CA . ASN E 1 148 ? 25.928 19.388 281.831 1.00 78.31 148 ASN E CA 1
ATOM 9857 C C . ASN E 1 148 ? 25.776 20.905 281.883 1.00 78.31 148 ASN E C 1
ATOM 9858 O O . ASN E 1 148 ? 25.272 21.521 280.944 1.00 78.31 148 ASN E O 1
ATOM 9863 N N . ILE E 1 149 ? 26.220 21.504 282.985 1.00 85.13 149 ILE E N 1
ATOM 9864 C CA . ILE E 1 149 ? 26.065 22.939 283.194 1.00 85.13 149 ILE E CA 1
ATOM 9865 C C . ILE E 1 149 ? 27.404 23.668 283.142 1.00 85.13 149 ILE E C 1
ATOM 9866 O O . ILE E 1 149 ? 28.384 23.231 283.746 1.00 85.13 149 ILE E O 1
ATOM 9871 N N . VAL E 1 150 ? 27.439 24.780 282.414 1.00 88.70 150 VAL E N 1
ATOM 9872 C CA . VAL E 1 150 ? 28.635 25.609 282.334 1.00 88.70 150 VAL E CA 1
ATOM 9873 C C . VAL E 1 150 ? 28.335 27.028 282.809 1.00 88.70 150 VAL E C 1
ATOM 9874 O O . VAL E 1 150 ? 27.431 27.684 282.291 1.00 88.70 150 VAL E O 1
ATOM 9878 N N . ASP E 1 151 ? 29.090 27.497 283.798 1.00 118.40 151 ASP E N 1
ATOM 9879 C CA . ASP E 1 151 ? 28.900 28.845 284.325 1.00 118.40 151 ASP E CA 1
ATOM 9880 C C . ASP E 1 151 ? 29.321 29.900 283.307 1.00 118.40 151 ASP E C 1
ATOM 9881 O O . ASP E 1 151 ? 30.350 29.765 282.645 1.00 118.40 151 ASP E O 1
ATOM 9886 N N . ALA E 1 152 ? 28.514 30.950 283.188 1.00 104.72 152 ALA E N 1
ATOM 9887 C CA . ALA E 1 152 ? 28.767 32.011 282.221 1.00 104.72 152 ALA E CA 1
ATOM 9888 C C . ALA E 1 152 ? 29.963 32.867 282.624 1.00 104.72 152 ALA E C 1
ATOM 9889 O O . ALA E 1 152 ? 30.091 33.269 283.781 1.00 104.72 152 ALA E O 1
ATOM 9891 N N . THR E 1 153 ? 30.835 33.142 281.660 1.00 111.42 153 THR E N 1
ATOM 9892 C CA . THR E 1 153 ? 32.001 33.986 281.892 1.00 111.42 153 THR E CA 1
ATOM 9893 C C . THR E 1 153 ? 31.950 35.206 280.973 1.00 111.42 153 THR E C 1
ATOM 9894 O O . THR E 1 153 ? 31.023 35.351 280.176 1.00 111.42 153 THR E O 1
ATOM 9898 N N . ASP E 1 154 ? 32.945 36.080 281.086 1.00 122.34 154 ASP E N 1
ATOM 9899 C CA . ASP E 1 154 ? 32.991 37.304 280.294 1.00 122.34 154 ASP E CA 1
ATOM 9900 C C . ASP E 1 154 ? 33.307 37.030 278.826 1.00 122.34 154 ASP E C 1
ATOM 9901 O O . ASP E 1 154 ? 33.014 37.852 277.956 1.00 122.34 154 ASP E O 1
ATOM 9906 N N . SER E 1 155 ? 33.903 35.873 278.557 1.00 111.84 155 SER E N 1
ATOM 9907 C CA . SER E 1 155 ? 34.372 35.543 277.215 1.00 111.84 155 SER E CA 1
ATOM 9908 C C . SER E 1 155 ? 33.234 35.224 276.249 1.00 111.84 155 SER E C 1
ATOM 9909 O O . SER E 1 155 ? 33.320 35.541 275.064 1.00 111.84 155 SER E O 1
ATOM 9912 N N . ALA E 1 156 ? 32.189 34.575 276.760 1.00 94.04 156 ALA E N 1
ATOM 9913 C CA . ALA E 1 156 ? 31.012 34.185 275.975 1.00 94.04 156 ALA E CA 1
ATOM 9914 C C . ALA E 1 156 ? 31.314 33.159 274.873 1.00 94.04 156 ALA E C 1
ATOM 9915 O O . ALA E 1 156 ? 30.553 32.211 274.688 1.00 94.04 156 ALA E O 1
ATOM 9917 N N . THR E 1 157 ? 32.410 33.344 274.141 1.00 89.64 157 THR E N 1
ATOM 9918 C CA . THR E 1 157 ? 32.765 32.415 273.070 1.00 89.64 157 THR E CA 1
ATOM 9919 C C . THR E 1 157 ? 33.496 31.194 273.619 1.00 89.64 157 THR E C 1
ATOM 9920 O O . THR E 1 157 ? 33.583 30.163 272.954 1.00 89.64 157 THR E O 1
ATOM 9924 N N . ALA E 1 158 ? 34.022 31.314 274.833 1.00 134.79 158 ALA E N 1
ATOM 9925 C CA . ALA E 1 158 ? 34.720 30.207 275.474 1.00 134.79 158 ALA E CA 1
ATOM 9926 C C . ALA E 1 158 ? 33.741 29.353 276.268 1.00 134.79 158 ALA E C 1
ATOM 9927 O O . ALA E 1 158 ? 33.908 28.137 276.388 1.00 134.79 158 ALA E O 1
ATOM 9929 N N . ASP E 1 159 ? 32.714 30.004 276.804 1.00 111.99 159 ASP E N 1
ATOM 9930 C CA . ASP E 1 159 ? 31.693 29.326 277.590 1.00 111.99 159 ASP E CA 1
ATOM 9931 C C . ASP E 1 159 ? 30.859 28.412 276.701 1.00 111.99 159 ASP E C 1
ATOM 9932 O O . ASP E 1 159 ? 30.198 27.491 277.181 1.00 111.99 159 ASP E O 1
ATOM 9937 N N . LEU E 1 160 ? 30.897 28.676 275.398 1.00 91.14 160 LEU E N 1
ATOM 9938 C CA . LEU E 1 160 ? 30.185 27.860 274.424 1.00 91.14 160 LEU E CA 1
ATOM 9939 C C . LEU E 1 160 ? 31.030 26.663 273.994 1.00 91.14 160 LEU E C 1
ATOM 9940 O O . LEU E 1 160 ? 30.519 25.556 273.825 1.00 91.14 160 LEU E O 1
ATOM 9945 N N . VAL E 1 161 ? 32.328 26.893 273.820 1.00 103.36 161 VAL E N 1
ATOM 9946 C CA . VAL E 1 161 ? 33.249 25.826 273.446 1.00 103.36 161 VAL E CA 1
ATOM 9947 C C . VAL E 1 161 ? 33.351 24.808 274.575 1.00 103.36 161 VAL E C 1
ATOM 9948 O O . VAL E 1 161 ? 33.339 23.598 274.339 1.00 103.36 161 VAL E O 1
ATOM 9952 N N . LYS E 1 162 ? 33.433 25.307 275.805 1.00 81.68 162 LYS E N 1
ATOM 9953 C CA . LYS E 1 162 ? 33.460 24.442 276.977 1.00 81.68 162 LYS E CA 1
ATOM 9954 C C . LYS E 1 162 ? 32.147 23.672 277.107 1.00 81.68 162 LYS E C 1
ATOM 9955 O O . LYS E 1 162 ? 32.116 22.557 277.631 1.00 81.68 162 LYS E O 1
ATOM 9961 N N . ALA E 1 163 ? 31.063 24.274 276.625 1.00 72.21 163 ALA E N 1
ATOM 9962 C CA . ALA E 1 163 ? 29.756 23.625 276.634 1.00 72.21 163 ALA E CA 1
ATOM 9963 C C . ALA E 1 163 ? 29.727 22.478 275.631 1.00 72.21 163 ALA E C 1
ATOM 9964 O O . ALA E 1 163 ? 29.145 21.427 275.890 1.00 72.21 163 ALA E O 1
ATOM 9966 N N . VAL E 1 164 ? 30.358 22.696 274.481 1.00 69.52 164 VAL E N 1
ATOM 9967 C CA . VAL E 1 164 ? 30.517 21.651 273.475 1.00 69.52 164 VAL E CA 1
ATOM 9968 C C . VAL E 1 164 ? 31.423 20.544 274.015 1.00 69.52 164 VAL E C 1
ATOM 9969 O O . VAL E 1 164 ? 31.278 19.372 273.659 1.00 69.52 164 VAL E O 1
ATOM 9973 N N . GLY E 1 165 ? 32.343 20.920 274.898 1.00 83.11 165 GLY E N 1
ATOM 9974 C CA . GLY E 1 165 ? 33.286 19.973 275.469 1.00 83.11 165 GLY E CA 1
ATOM 9975 C C . GLY E 1 165 ? 32.688 18.949 276.414 1.00 83.11 165 GLY E C 1
ATOM 9976 O O . GLY E 1 165 ? 33.400 18.092 276.939 1.00 83.11 165 GLY E O 1
ATOM 9977 N N . LEU E 1 166 ? 31.381 19.035 276.638 1.00 81.97 166 LEU E N 1
ATOM 9978 C CA . LEU E 1 166 ? 30.697 18.086 277.507 1.00 81.97 166 LEU E CA 1
ATOM 9979 C C . LEU E 1 166 ? 29.851 17.113 276.695 1.00 81.97 166 LEU E C 1
ATOM 9980 O O . LEU E 1 166 ? 29.240 16.197 277.246 1.00 81.97 166 LEU E O 1
ATOM 9985 N N . ILE E 1 167 ? 29.818 17.319 275.383 1.00 79.00 167 ILE E N 1
ATOM 9986 C CA . ILE E 1 167 ? 29.088 16.431 274.488 1.00 79.00 167 ILE E CA 1
ATOM 9987 C C . ILE E 1 167 ? 30.069 15.602 273.670 1.00 79.00 167 ILE E C 1
ATOM 9988 O O . ILE E 1 167 ? 29.823 14.432 273.381 1.00 79.00 167 ILE E O 1
ATOM 9993 N N . ALA E 1 168 ? 31.186 16.219 273.300 1.00 86.35 168 ALA E N 1
ATOM 9994 C CA . ALA E 1 168 ? 32.257 15.511 272.613 1.00 86.35 168 ALA E CA 1
ATOM 9995 C C . ALA E 1 168 ? 33.215 14.909 273.634 1.00 86.35 168 ALA E C 1
ATOM 9996 O O . ALA E 1 168 ? 34.001 14.017 273.316 1.00 86.35 168 ALA E O 1
ATOM 9998 N N . GLY E 1 169 ? 33.143 15.409 274.865 1.00 96.65 169 GLY E N 1
ATOM 9999 C CA . GLY E 1 169 ? 33.928 14.867 275.959 1.00 96.65 169 GLY E CA 1
ATOM 10000 C C . GLY E 1 169 ? 33.475 13.458 276.286 1.00 96.65 169 GLY E C 1
ATOM 10001 O O . GLY E 1 169 ? 34.275 12.523 276.298 1.00 96.65 169 GLY E O 1
ATOM 10002 N N . ALA E 1 170 ? 32.183 13.310 276.555 1.00 115.80 170 ALA E N 1
ATOM 10003 C CA . ALA E 1 170 ? 31.582 11.995 276.725 1.00 115.80 170 ALA E CA 1
ATOM 10004 C C . ALA E 1 170 ? 31.095 11.494 275.370 1.00 115.80 170 ALA E C 1
ATOM 10005 O O . ALA E 1 170 ? 30.181 12.074 274.787 1.00 115.80 170 ALA E O 1
ATOM 10007 N N . GLY E 1 171 ? 31.719 10.419 274.889 1.00 120.38 171 GLY E N 1
ATOM 10008 C CA . GLY E 1 171 ? 31.508 9.886 273.549 1.00 120.38 171 GLY E CA 1
ATOM 10009 C C . GLY E 1 171 ? 30.118 9.997 272.949 1.00 120.38 171 GLY E C 1
ATOM 10010 O O . GLY E 1 171 ? 29.264 9.137 273.162 1.00 120.38 171 GLY E O 1
ATOM 10011 N N . LEU E 1 172 ? 29.899 11.069 272.193 1.00 111.20 172 LEU E N 1
ATOM 10012 C CA . LEU E 1 172 ? 28.626 11.306 271.521 1.00 111.20 172 LEU E CA 1
ATOM 10013 C C . LEU E 1 172 ? 28.845 11.982 270.173 1.00 111.20 172 LEU E C 1
ATOM 10014 O O . LEU E 1 172 ? 29.975 12.317 269.814 1.00 111.20 172 LEU E O 1
ATOM 10019 N N . GLN E 1 173 ? 27.762 12.177 269.429 1.00 88.94 173 GLN E N 1
ATOM 10020 C CA . GLN E 1 173 ? 27.827 12.923 268.179 1.00 88.94 173 GLN E CA 1
ATOM 10021 C C . GLN E 1 173 ? 28.160 14.381 268.466 1.00 88.94 173 GLN E C 1
ATOM 10022 O O . GLN E 1 173 ? 27.646 14.962 269.422 1.00 88.94 173 GLN E O 1
ATOM 10028 N N . VAL E 1 174 ? 29.030 14.964 267.647 1.00 89.40 174 VAL E N 1
ATOM 10029 C CA . VAL E 1 174 ? 29.375 16.375 267.776 1.00 89.40 174 VAL E CA 1
ATOM 10030 C C . VAL E 1 174 ? 28.137 17.237 267.555 1.00 89.40 174 VAL E C 1
ATOM 10031 O O . VAL E 1 174 ? 27.455 17.091 266.540 1.00 89.40 174 VAL E O 1
ATOM 10035 N N . PRO E 1 175 ? 27.835 18.125 268.519 1.00 66.26 175 PRO E N 1
ATOM 10036 C CA . PRO E 1 175 ? 26.674 19.023 268.477 1.00 66.26 175 PRO E CA 1
ATOM 10037 C C . PRO E 1 175 ? 26.535 19.750 267.144 1.00 66.26 175 PRO E C 1
ATOM 10038 O O . PRO E 1 175 ? 27.544 20.083 266.526 1.00 66.26 175 PRO E O 1
ATOM 10042 N N . ASN E 1 176 ? 25.301 19.984 266.710 1.00 88.32 176 ASN E N 1
ATOM 10043 C CA . ASN E 1 176 ? 25.058 20.685 265.455 1.00 88.32 176 ASN E CA 1
ATOM 10044 C C . ASN E 1 176 ? 24.137 21.887 265.633 1.00 88.32 176 ASN E C 1
ATOM 10045 O O . ASN E 1 176 ? 24.067 22.758 264.765 1.00 88.32 176 ASN E O 1
ATOM 10050 N N . GLY E 1 177 ? 23.428 21.927 266.760 1.00 80.96 177 GLY E N 1
ATOM 10051 C CA . GLY E 1 177 ? 22.469 22.987 267.016 1.00 80.96 177 GLY E CA 1
ATOM 10052 C C . GLY E 1 177 ? 22.775 23.815 268.248 1.00 80.96 177 GLY E C 1
ATOM 10053 O O . GLY E 1 177 ? 23.126 23.279 269.307 1.00 80.96 177 GLY E O 1
ATOM 10054 N N . VAL E 1 178 ? 22.644 25.132 268.101 1.00 67.90 178 VAL E N 1
ATOM 10055 C CA . VAL E 1 178 ? 22.845 26.064 269.205 1.00 67.90 178 VAL E CA 1
ATOM 10056 C C . VAL E 1 178 ? 21.704 27.078 269.274 1.00 67.90 178 VAL E C 1
ATOM 10057 O O . VAL E 1 178 ? 21.447 27.807 268.312 1.00 67.90 178 VAL E O 1
ATOM 10061 N N . ALA E 1 179 ? 21.015 27.112 270.410 1.00 75.22 179 ALA E N 1
ATOM 10062 C CA . ALA E 1 179 ? 19.986 28.116 270.655 1.00 75.22 179 ALA E CA 1
ATOM 10063 C C . ALA E 1 179 ? 20.517 29.167 271.624 1.00 75.22 179 ALA E C 1
ATOM 10064 O O . ALA E 1 179 ? 21.128 28.834 272.639 1.00 75.22 179 ALA E O 1
ATOM 10066 N N . LEU E 1 180 ? 20.286 30.436 271.306 1.00 75.77 180 LEU E N 1
ATOM 10067 C CA . LEU E 1 180 ? 20.846 31.527 272.094 1.00 75.77 180 LEU E CA 1
ATOM 10068 C C . LEU E 1 180 ? 19.786 32.496 272.594 1.00 75.77 180 LEU E C 1
ATOM 10069 O O . LEU E 1 180 ? 18.808 32.780 271.900 1.00 75.77 180 LEU E O 1
ATOM 10074 N N . ASP E 1 181 ? 19.988 33.003 273.804 1.00 83.26 181 ASP E N 1
ATOM 10075 C CA . ASP E 1 181 ? 19.188 34.107 274.311 1.00 83.26 181 ASP E CA 1
ATOM 10076 C C . ASP E 1 181 ? 19.584 35.354 273.529 1.00 83.26 181 ASP E C 1
ATOM 10077 O O . ASP E 1 181 ? 20.765 35.544 273.236 1.00 83.26 181 ASP E O 1
ATOM 10082 N N . PRO E 1 182 ? 18.605 36.203 273.177 1.00 81.47 182 PRO E N 1
ATOM 10083 C CA . PRO E 1 182 ? 18.883 37.390 272.356 1.00 81.47 182 PRO E CA 1
ATOM 10084 C C . PRO E 1 182 ? 19.909 38.327 272.990 1.00 81.47 182 PRO E C 1
ATOM 10085 O O . PRO E 1 182 ? 20.612 39.042 272.276 1.00 81.47 182 PRO E O 1
ATOM 10089 N N . ALA E 1 183 ? 19.991 38.317 274.317 1.00 86.92 183 ALA E N 1
ATOM 10090 C CA . ALA E 1 183 ? 20.973 39.124 275.028 1.00 86.92 183 ALA E CA 1
ATOM 10091 C C . ALA E 1 183 ? 22.370 38.532 274.874 1.00 86.92 183 ALA E C 1
ATOM 10092 O O . ALA E 1 183 ? 23.342 39.255 274.658 1.00 86.92 183 ALA E O 1
ATOM 10094 N N . PHE E 1 184 ? 22.460 37.210 274.981 1.00 88.13 184 PHE E N 1
ATOM 10095 C CA . PHE E 1 184 ? 23.734 36.514 274.850 1.00 88.13 184 PHE E CA 1
ATOM 10096 C C . PHE E 1 184 ? 24.176 36.453 273.391 1.00 88.13 184 PHE E C 1
ATOM 10097 O O . PHE E 1 184 ? 25.363 36.311 273.098 1.00 88.13 184 PHE E O 1
ATOM 10105 N N . SER E 1 185 ? 23.215 36.561 272.480 1.00 82.25 185 SER E N 1
ATOM 10106 C CA . SER E 1 185 ? 23.513 36.523 271.053 1.00 82.25 185 SER E CA 1
ATOM 10107 C C . SER E 1 185 ? 24.133 37.835 270.591 1.00 82.25 185 SER E C 1
ATOM 10108 O O . SER E 1 185 ? 24.765 37.895 269.536 1.00 82.25 185 SER E O 1
ATOM 10111 N N . PHE E 1 186 ? 23.946 38.887 271.381 1.00 107.10 186 PHE E N 1
ATOM 10112 C CA . PHE E 1 186 ? 24.548 40.177 271.077 1.00 107.10 186 PHE E CA 1
ATOM 10113 C C . PHE E 1 186 ? 25.966 40.236 271.630 1.00 107.10 186 PHE E C 1
ATOM 10114 O O . PHE E 1 186 ? 26.782 41.043 271.185 1.00 107.10 186 PHE E O 1
ATOM 10122 N N . ALA E 1 187 ? 26.252 39.380 272.607 1.00 118.64 187 ALA E N 1
ATOM 10123 C CA . ALA E 1 187 ? 27.609 39.237 273.117 1.00 118.64 187 ALA E CA 1
ATOM 10124 C C . ALA E 1 187 ? 28.504 38.725 271.997 1.00 118.64 187 ALA E C 1
ATOM 10125 O O . ALA E 1 187 ? 29.594 39.248 271.771 1.00 118.64 187 ALA E O 1
ATOM 10127 N N . LEU E 1 188 ? 28.029 37.701 271.295 1.00 94.77 188 LEU E N 1
ATOM 10128 C CA . LEU E 1 188 ? 28.678 37.251 270.071 1.00 94.77 188 LEU E CA 1
ATOM 10129 C C . LEU E 1 188 ? 28.409 38.260 268.964 1.00 94.77 188 LEU E C 1
ATOM 10130 O O . LEU E 1 188 ? 27.545 39.126 269.107 1.00 94.77 188 LEU E O 1
ATOM 10135 N N . SER E 1 189 ? 29.162 38.149 267.871 1.00 99.47 189 SER E N 1
ATOM 10136 C CA . SER E 1 189 ? 29.043 39.047 266.718 1.00 99.47 189 SER E CA 1
ATOM 10137 C C . SER E 1 189 ? 29.337 40.504 267.082 1.00 99.47 189 SER E C 1
ATOM 10138 O O . SER E 1 189 ? 29.124 41.411 266.276 1.00 99.47 189 SER E O 1
ATOM 10141 N N . THR E 1 190 ? 29.829 40.717 268.298 1.00 111.30 190 THR E N 1
ATOM 10142 C CA . THR E 1 190 ? 30.198 42.041 268.780 1.00 111.30 190 THR E CA 1
ATOM 10143 C C . THR E 1 190 ? 31.347 41.873 269.766 1.00 111.30 190 THR E C 1
ATOM 10144 O O . THR E 1 190 ? 31.900 42.844 270.283 1.00 111.30 190 THR E O 1
ATOM 10148 N N . GLU E 1 191 ? 31.700 40.616 270.014 1.00 124.23 191 GLU E N 1
ATOM 10149 C CA . GLU E 1 191 ? 32.752 40.280 270.962 1.00 124.23 191 GLU E CA 1
ATOM 10150 C C . GLU E 1 191 ? 34.137 40.632 270.435 1.00 124.23 191 GLU E C 1
ATOM 10151 O O . GLU E 1 191 ? 34.471 40.344 269.286 1.00 124.23 191 GLU E O 1
ATOM 10157 N N . VAL E 1 192 ? 34.937 41.257 271.291 1.00 100.31 192 VAL E N 1
ATOM 10158 C CA . VAL E 1 192 ? 36.326 41.553 270.974 1.00 100.31 192 VAL E CA 1
ATOM 10159 C C . VAL E 1 192 ? 37.244 40.844 271.963 1.00 100.31 192 VAL E C 1
ATOM 10160 O O . VAL E 1 192 ? 36.838 40.534 273.083 1.00 100.31 192 VAL E O 1
ATOM 10164 N N . TYR E 1 193 ? 38.477 40.579 271.544 1.00 86.03 193 TYR E N 1
ATOM 10165 C CA . TYR E 1 193 ? 39.462 39.963 272.426 1.00 86.03 193 TYR E CA 1
ATOM 10166 C C . TYR E 1 193 ? 39.752 40.879 273.612 1.00 86.03 193 TYR E C 1
ATOM 10167 O O . TYR E 1 193 ? 39.725 42.102 273.474 1.00 86.03 193 TYR E O 1
ATOM 10176 N N . PRO E 1 194 ? 40.029 40.292 274.786 1.00 106.94 194 PRO E N 1
ATOM 10177 C CA . PRO E 1 194 ? 40.325 41.093 275.979 1.00 106.94 194 PRO E CA 1
ATOM 10178 C C . PRO E 1 194 ? 41.667 41.815 275.880 1.00 106.94 194 PRO E C 1
ATOM 10179 O O . PRO E 1 194 ? 42.376 41.667 274.884 1.00 106.94 194 PRO E O 1
ATOM 10183 N N . LYS E 1 195 ? 42.006 42.590 276.905 1.00 156.47 195 LYS E N 1
ATOM 10184 C CA . LYS E 1 195 ? 43.284 43.291 276.941 1.00 156.47 195 LYS E CA 1
ATOM 10185 C C . LYS E 1 195 ? 44.429 42.314 277.186 1.00 156.47 195 LYS E C 1
ATOM 10186 O O . LYS E 1 195 ? 44.255 41.294 277.852 1.00 156.47 195 LYS E O 1
ATOM 10192 N N . GLY E 1 196 ? 45.600 42.632 276.644 1.00 133.56 196 GLY E N 1
ATOM 10193 C CA . GLY E 1 196 ? 46.755 41.763 276.767 1.00 133.56 196 GLY E CA 1
ATOM 10194 C C . GLY E 1 196 ? 46.908 40.866 275.554 1.00 133.56 196 GLY E C 1
ATOM 10195 O O . GLY E 1 196 ? 48.013 40.441 275.217 1.00 133.56 196 GLY E O 1
ATOM 10196 N N . SER E 1 197 ? 45.788 40.579 274.899 1.00 94.87 197 SER E N 1
ATOM 10197 C CA . SER E 1 197 ? 45.782 39.774 273.684 1.00 94.87 197 SER E CA 1
ATOM 10198 C C . SER E 1 197 ? 46.483 40.516 272.547 1.00 94.87 197 SER E C 1
ATOM 10199 O O . SER E 1 197 ? 46.564 41.745 272.569 1.00 94.87 197 SER E O 1
ATOM 10202 N N . PRO E 1 198 ? 46.995 39.777 271.547 1.00 99.18 198 PRO E N 1
ATOM 10203 C CA . PRO E 1 198 ? 47.654 40.434 270.414 1.00 99.18 198 PRO E CA 1
ATOM 10204 C C . PRO E 1 198 ? 46.682 41.254 269.573 1.00 99.18 198 PRO E C 1
ATOM 10205 O O . PRO E 1 198 ? 47.102 42.073 268.756 1.00 99.18 198 PRO E O 1
ATOM 10209 N N . LEU E 1 199 ? 45.391 41.020 269.770 1.00 80.75 199 LEU E N 1
ATOM 10210 C CA . LEU E 1 199 ? 44.357 41.807 269.117 1.00 80.75 199 LEU E CA 1
ATOM 10211 C C . LEU E 1 199 ? 43.476 42.437 270.190 1.00 80.75 199 LEU E C 1
ATOM 10212 O O . LEU E 1 199 ? 42.960 41.740 271.059 1.00 80.75 199 LEU E O 1
ATOM 10217 N N . ALA E 1 200 ? 43.319 43.755 270.141 1.00 97.96 200 ALA E N 1
ATOM 10218 C CA . ALA E 1 200 ? 42.576 44.462 271.177 1.00 97.96 200 ALA E CA 1
ATOM 10219 C C . ALA E 1 200 ? 41.089 44.539 270.851 1.00 97.96 200 ALA E C 1
ATOM 10220 O O . ALA E 1 200 ? 40.348 43.576 271.049 1.00 97.96 200 ALA E O 1
ATOM 10222 N N . GLY E 1 201 ? 40.659 45.691 270.346 1.00 110.54 201 GLY E N 1
ATOM 10223 C CA . GLY E 1 201 ? 39.257 45.920 270.053 1.00 110.54 201 GLY E CA 1
ATOM 10224 C C . GLY E 1 201 ? 38.816 45.386 268.704 1.00 110.54 201 GLY E C 1
ATOM 10225 O O . GLY E 1 201 ? 37.791 45.807 268.169 1.00 110.54 201 GLY E O 1
ATOM 10226 N N . GLN E 1 202 ? 39.590 44.458 268.151 1.00 97.70 202 GLN E N 1
ATOM 10227 C CA . GLN E 1 202 ? 39.245 43.850 266.872 1.00 97.70 202 GLN E CA 1
ATOM 10228 C C . GLN E 1 202 ? 38.155 42.798 267.039 1.00 97.70 202 GLN E C 1
ATOM 10229 O O . GLN E 1 202 ? 38.259 41.922 267.898 1.00 97.70 202 GLN E O 1
ATOM 10235 N N . PRO E 1 203 ? 37.101 42.886 266.216 1.00 88.55 203 PRO E N 1
ATOM 10236 C CA . PRO E 1 203 ? 36.009 41.906 266.241 1.00 88.55 203 PRO E CA 1
ATOM 10237 C C . PRO E 1 203 ? 36.452 40.544 265.714 1.00 88.55 203 PRO E C 1
ATOM 10238 O O . PRO E 1 203 ? 36.923 40.446 264.581 1.00 88.55 203 PRO E O 1
ATOM 10242 N N . MET E 1 204 ? 36.302 39.507 266.533 1.00 88.63 204 MET E N 1
ATOM 10243 C CA . MET E 1 204 ? 36.717 38.163 266.147 1.00 88.63 204 MET E CA 1
ATOM 10244 C C . MET E 1 204 ? 35.710 37.525 265.194 1.00 88.63 204 MET E C 1
ATOM 10245 O O . MET E 1 204 ? 35.979 36.483 264.596 1.00 88.63 204 MET E O 1
ATOM 10250 N N . TYR E 1 205 ? 34.550 38.161 265.058 1.00 113.80 205 TYR E N 1
ATOM 10251 C CA . TYR E 1 205 ? 33.544 37.729 264.097 1.00 113.80 205 TYR E CA 1
ATOM 10252 C C . TYR E 1 205 ? 33.178 38.883 263.168 1.00 113.80 205 TYR E C 1
ATOM 10253 O O . TYR E 1 205 ? 32.349 39.726 263.510 1.00 113.80 205 TYR E O 1
ATOM 10262 N N . PRO E 1 206 ? 33.808 38.922 261.984 1.00 122.14 206 PRO E N 1
ATOM 10263 C CA . PRO E 1 206 ? 33.659 40.005 261.007 1.00 122.14 206 PRO E CA 1
ATOM 10264 C C . PRO E 1 206 ? 32.366 39.920 260.199 1.00 122.14 206 PRO E C 1
ATOM 10265 O O . PRO E 1 206 ? 31.712 38.876 260.192 1.00 122.14 206 PRO E O 1
ATOM 10269 N N . ALA E 1 207 ? 32.015 41.020 259.537 1.00 138.97 207 ALA E N 1
ATOM 10270 C CA . ALA E 1 207 ? 30.842 41.096 258.664 1.00 138.97 207 ALA E CA 1
ATOM 10271 C C . ALA E 1 207 ? 29.541 40.733 259.378 1.00 138.97 207 ALA E C 1
ATOM 10272 O O . ALA E 1 207 ? 28.558 40.356 258.739 1.00 138.97 207 ALA E O 1
ATOM 10274 N N . ALA E 1 208 ? 29.537 40.852 260.702 1.00 145.79 208 ALA E N 1
ATOM 10275 C CA . ALA E 1 208 ? 28.341 40.581 261.489 1.00 145.79 208 ALA E CA 1
ATOM 10276 C C . ALA E 1 208 ? 27.465 41.825 261.561 1.00 145.79 208 ALA E C 1
ATOM 10277 O O . ALA E 1 208 ? 26.304 41.804 261.150 1.00 145.79 208 ALA E O 1
ATOM 10279 N N . GLY E 1 209 ? 28.033 42.907 262.086 1.00 139.11 209 GLY E N 1
ATOM 10280 C CA . GLY E 1 209 ? 27.355 44.189 262.141 1.00 139.11 209 GLY E CA 1
ATOM 10281 C C . GLY E 1 209 ? 26.072 44.196 262.951 1.00 139.11 209 GLY E C 1
ATOM 10282 O O . GLY E 1 209 ? 25.000 44.473 262.413 1.00 139.11 209 GLY E O 1
ATOM 10283 N N . PHE E 1 210 ? 26.185 43.870 264.237 1.00 146.57 210 PHE E N 1
ATOM 10284 C CA . PHE E 1 210 ? 25.066 43.933 265.183 1.00 146.57 210 PHE E CA 1
ATOM 10285 C C . PHE E 1 210 ? 23.914 42.988 264.832 1.00 146.57 210 PHE E C 1
ATOM 10286 O O . PHE E 1 210 ? 22.885 42.977 265.508 1.00 146.57 210 PHE E O 1
ATOM 10294 N N . ALA E 1 211 ? 24.092 42.201 263.777 1.00 127.60 211 ALA E N 1
ATOM 10295 C CA . ALA E 1 211 ? 23.108 41.202 263.387 1.00 127.60 211 ALA E CA 1
ATOM 10296 C C . ALA E 1 211 ? 23.569 39.831 263.858 1.00 127.60 211 ALA E C 1
ATOM 10297 O O . ALA E 1 211 ? 24.713 39.442 263.619 1.00 127.60 211 ALA E O 1
ATOM 10299 N N . GLY E 1 212 ? 22.681 39.110 264.536 1.00 139.68 212 GLY E N 1
ATOM 10300 C CA . GLY E 1 212 ? 23.006 37.805 265.083 1.00 139.68 212 GLY E CA 1
ATOM 10301 C C . GLY E 1 212 ? 23.508 36.837 264.031 1.00 139.68 212 GLY E C 1
ATOM 10302 O O . GLY E 1 212 ? 22.798 36.526 263.075 1.00 139.68 212 GLY E O 1
ATOM 10303 N N . LEU E 1 213 ? 24.740 36.369 264.206 1.00 142.94 213 LEU E N 1
ATOM 10304 C CA . LEU E 1 213 ? 25.356 35.450 263.256 1.00 142.94 213 LEU E CA 1
ATOM 10305 C C . LEU E 1 213 ? 24.556 34.157 263.144 1.00 142.94 213 LEU E C 1
ATOM 10306 O O . LEU E 1 213 ? 24.032 33.650 264.136 1.00 142.94 213 LEU E O 1
ATOM 10311 N N . ASP E 1 214 ? 24.456 33.636 261.926 1.00 117.38 214 ASP E N 1
ATOM 10312 C CA . ASP E 1 214 ? 23.660 32.444 261.670 1.00 117.38 214 ASP E CA 1
ATOM 10313 C C . ASP E 1 214 ? 24.502 31.176 261.783 1.00 117.38 214 ASP E C 1
ATOM 10314 O O . ASP E 1 214 ? 23.983 30.103 262.087 1.00 117.38 214 ASP E O 1
ATOM 10319 N N . ASN E 1 215 ? 25.803 31.304 261.541 1.00 215.07 215 ASN E N 1
ATOM 10320 C CA . ASN E 1 215 ? 26.716 30.172 261.662 1.00 215.07 215 ASN E CA 1
ATOM 10321 C C . ASN E 1 215 ? 27.877 30.453 262.607 1.00 215.07 215 ASN E C 1
ATOM 10322 O O . ASN E 1 215 ? 28.445 31.544 262.605 1.00 215.07 215 ASN E O 1
ATOM 10327 N N . TRP E 1 216 ? 28.227 29.454 263.411 1.00 81.26 216 TRP E N 1
ATOM 10328 C CA . TRP E 1 216 ? 29.332 29.579 264.353 1.00 81.26 216 TRP E CA 1
ATOM 10329 C C . TRP E 1 216 ? 30.106 28.270 264.475 1.00 81.26 216 TRP E C 1
ATOM 10330 O O . TRP E 1 216 ? 29.614 27.301 265.055 1.00 81.26 216 TRP E O 1
ATOM 10341 N N . ARG E 1 217 ? 31.315 28.258 263.919 1.00 74.75 217 ARG E N 1
ATOM 10342 C CA . ARG E 1 217 ? 32.201 27.095 263.953 1.00 74.75 217 ARG E CA 1
ATOM 10343 C C . ARG E 1 217 ? 31.546 25.827 263.407 1.00 74.75 217 ARG E C 1
ATOM 10344 O O . ARG E 1 217 ? 31.731 24.739 263.952 1.00 74.75 217 ARG E O 1
ATOM 10352 N N . GLY E 1 218 ? 30.783 25.976 262.329 1.00 87.93 218 GLY E N 1
ATOM 10353 C CA . GLY E 1 218 ? 30.182 24.838 261.657 1.00 87.93 218 GLY E CA 1
ATOM 10354 C C . GLY E 1 218 ? 28.908 24.335 262.305 1.00 87.93 218 GLY E C 1
ATOM 10355 O O . GLY E 1 218 ? 28.496 23.198 262.077 1.00 87.93 218 GLY E O 1
ATOM 10356 N N . LEU E 1 219 ? 28.281 25.179 263.117 1.00 95.17 219 LEU E N 1
ATOM 10357 C CA . LEU E 1 219 ? 27.027 24.812 263.765 1.00 95.17 219 LEU E CA 1
ATOM 10358 C C . LEU E 1 219 ? 25.897 25.712 263.288 1.00 95.17 219 LEU E C 1
ATOM 10359 O O . LEU E 1 219 ? 26.138 26.783 262.731 1.00 95.17 219 LEU E O 1
ATOM 10364 N N . ASN E 1 220 ? 24.662 25.272 263.505 1.00 79.03 220 ASN E N 1
ATOM 10365 C CA . ASN E 1 220 ? 23.506 26.087 263.167 1.00 79.03 220 ASN E CA 1
ATOM 10366 C C . ASN E 1 220 ? 23.026 26.853 264.393 1.00 79.03 220 ASN E C 1
ATOM 10367 O O . ASN E 1 220 ? 22.673 26.257 265.413 1.00 79.03 220 ASN E O 1
ATOM 10372 N N . VAL E 1 221 ? 23.024 28.178 264.286 1.00 64.13 221 VAL E N 1
ATOM 10373 C CA . VAL E 1 221 ? 22.704 29.044 265.413 1.00 64.13 221 VAL E CA 1
ATOM 10374 C C . VAL E 1 221 ? 21.374 29.767 265.231 1.00 64.13 221 VAL E C 1
ATOM 10375 O O . VAL E 1 221 ? 21.157 30.447 264.230 1.00 64.13 221 VAL E O 1
ATOM 10379 N N . GLY E 1 222 ? 20.488 29.615 266.210 1.00 73.19 222 GLY E N 1
ATOM 10380 C CA . GLY E 1 222 ? 19.223 30.327 266.210 1.00 73.19 222 GLY E CA 1
ATOM 10381 C C . GLY E 1 222 ? 19.054 31.135 267.481 1.00 73.19 222 GLY E C 1
ATOM 10382 O O . GLY E 1 222 ? 19.360 30.652 268.568 1.00 73.19 222 GLY E O 1
ATOM 10383 N N . ALA E 1 223 ? 18.566 32.364 267.350 1.00 67.46 223 ALA E N 1
ATOM 10384 C CA . ALA E 1 223 ? 18.388 33.240 268.503 1.00 67.46 223 ALA E CA 1
ATOM 10385 C C . ALA E 1 223 ? 16.928 33.632 268.699 1.00 67.46 223 ALA E C 1
ATOM 10386 O O . ALA E 1 223 ? 16.263 34.072 267.762 1.00 67.46 223 ALA E O 1
ATOM 10388 N N . SER E 1 224 ? 16.438 33.469 269.924 1.00 79.99 224 SER E N 1
ATOM 10389 C CA . SER E 1 224 ? 15.068 33.841 270.264 1.00 79.99 224 SER E CA 1
ATOM 10390 C C . SER E 1 224 ? 14.905 34.006 271.771 1.00 79.99 224 SER E C 1
ATOM 10391 O O . SER E 1 224 ? 15.697 33.477 272.550 1.00 79.99 224 SER E O 1
ATOM 10394 N N . SER E 1 225 ? 13.867 34.732 272.177 1.00 86.27 225 SER E N 1
ATOM 10395 C CA . SER E 1 225 ? 13.629 35.009 273.590 1.00 86.27 225 SER E CA 1
ATOM 10396 C C . SER E 1 225 ? 12.945 33.845 274.304 1.00 86.27 225 SER E C 1
ATOM 10397 O O . SER E 1 225 ? 12.333 34.027 275.357 1.00 86.27 225 SER E O 1
ATOM 10400 N N . THR E 1 226 ? 13.056 32.651 273.732 1.00 87.37 226 THR E N 1
ATOM 10401 C CA . THR E 1 226 ? 12.443 31.461 274.310 1.00 87.37 226 THR E CA 1
ATOM 10402 C C . THR E 1 226 ? 13.448 30.660 275.128 1.00 87.37 226 THR E C 1
ATOM 10403 O O . THR E 1 226 ? 13.072 29.883 276.005 1.00 87.37 226 THR E O 1
ATOM 10407 N N . VAL E 1 227 ? 14.729 30.856 274.830 1.00 86.20 227 VAL E N 1
ATOM 10408 C CA . VAL E 1 227 ? 15.802 30.112 275.480 1.00 86.20 227 VAL E CA 1
ATOM 10409 C C . VAL E 1 227 ? 15.876 30.446 276.970 1.00 86.20 227 VAL E C 1
ATOM 10410 O O . VAL E 1 227 ? 16.365 29.650 277.772 1.00 86.20 227 VAL E O 1
ATOM 10414 N N . SER E 1 228 ? 15.384 31.625 277.334 1.00 102.25 228 SER E N 1
ATOM 10415 C CA . SER E 1 228 ? 15.293 32.011 278.737 1.00 102.25 228 SER E CA 1
ATOM 10416 C C . SER E 1 228 ? 13.839 32.252 279.128 1.00 102.25 228 SER E C 1
ATOM 10417 O O . SER E 1 228 ? 13.475 32.140 280.299 1.00 102.25 228 SER E O 1
ATOM 10420 N N . GLY E 1 229 ? 13.015 32.579 278.137 1.00 113.54 229 GLY E N 1
ATOM 10421 C CA . GLY E 1 229 ? 11.611 32.864 278.369 1.00 113.54 229 GLY E CA 1
ATOM 10422 C C . GLY E 1 229 ? 11.425 34.082 279.252 1.00 113.54 229 GLY E C 1
ATOM 10423 O O . GLY E 1 229 ? 10.706 34.032 280.248 1.00 113.54 229 GLY E O 1
ATOM 10424 N N . ALA E 1 230 ? 12.078 35.179 278.881 1.00 126.49 230 ALA E N 1
ATOM 10425 C CA . ALA E 1 230 ? 12.063 36.399 279.684 1.00 126.49 230 ALA E CA 1
ATOM 10426 C C . ALA E 1 230 ? 10.656 36.972 279.918 1.00 126.49 230 ALA E C 1
ATOM 10427 O O . ALA E 1 230 ? 10.309 37.282 281.058 1.00 126.49 230 ALA E O 1
ATOM 10429 N N . PRO E 1 231 ? 9.836 37.117 278.858 1.00 106.10 231 PRO E N 1
ATOM 10430 C CA . PRO E 1 231 ? 8.522 37.691 279.168 1.00 106.10 231 PRO E CA 1
ATOM 10431 C C . PRO E 1 231 ? 7.520 36.664 279.698 1.00 106.10 231 PRO E C 1
ATOM 10432 O O . PRO E 1 231 ? 6.671 37.008 280.520 1.00 106.10 231 PRO E O 1
ATOM 10436 N N . GLU E 1 232 ? 7.624 35.422 279.235 1.00 124.31 232 GLU E N 1
ATOM 10437 C CA . GLU E 1 232 ? 6.669 34.382 279.606 1.00 124.31 232 GLU E CA 1
ATOM 10438 C C . GLU E 1 232 ? 6.893 33.866 281.024 1.00 124.31 232 GLU E C 1
ATOM 10439 O O . GLU E 1 232 ? 5.943 33.720 281.795 1.00 124.31 232 GLU E O 1
ATOM 10445 N N . MET E 1 233 ? 8.146 33.583 281.365 1.00 119.67 233 MET E N 1
ATOM 10446 C CA . MET E 1 233 ? 8.482 33.142 282.713 1.00 119.67 233 MET E CA 1
ATOM 10447 C C . MET E 1 233 ? 8.600 34.352 283.635 1.00 119.67 233 MET E C 1
ATOM 10448 O O . MET E 1 233 ? 8.633 35.490 283.168 1.00 119.67 233 MET E O 1
ATOM 10453 N N . SER E 1 234 ? 8.659 34.108 284.940 1.00 146.88 234 SER E N 1
ATOM 10454 C CA . SER E 1 234 ? 8.697 35.204 285.905 1.00 146.88 234 SER E CA 1
ATOM 10455 C C . SER E 1 234 ? 10.091 35.439 286.511 1.00 146.88 234 SER E C 1
ATOM 10456 O O . SER E 1 234 ? 10.574 36.571 286.501 1.00 146.88 234 SER E O 1
ATOM 10459 N N . PRO E 1 235 ? 10.748 34.386 287.041 1.00 186.86 235 PRO E N 1
ATOM 10460 C CA . PRO E 1 235 ? 12.063 34.688 287.612 1.00 186.86 235 PRO E CA 1
ATOM 10461 C C . PRO E 1 235 ? 13.205 34.496 286.615 1.00 186.86 235 PRO E C 1
ATOM 10462 O O . PRO E 1 235 ? 14.351 34.797 286.953 1.00 186.86 235 PRO E O 1
ATOM 10466 N N . ALA E 1 236 ? 12.878 34.001 285.421 1.00 158.67 236 ALA E N 1
ATOM 10467 C CA . ALA E 1 236 ? 13.846 33.687 284.365 1.00 158.67 236 ALA E CA 1
ATOM 10468 C C . ALA E 1 236 ? 14.792 32.553 284.765 1.00 158.67 236 ALA E C 1
ATOM 10469 O O . ALA E 1 236 ? 15.298 32.508 285.886 1.00 158.67 236 ALA E O 1
ATOM 10471 N N . SER E 1 237 ? 15.025 31.634 283.833 1.00 120.01 237 SER E N 1
ATOM 10472 C CA . SER E 1 237 ? 15.863 30.470 284.097 1.00 120.01 237 SER E CA 1
ATOM 10473 C C . SER E 1 237 ? 17.330 30.854 284.259 1.00 120.01 237 SER E C 1
ATOM 10474 O O . SER E 1 237 ? 18.085 30.174 284.953 1.00 120.01 237 SER E O 1
ATOM 10477 N N . GLY E 1 238 ? 17.728 31.946 283.614 1.00 104.41 238 GLY E N 1
ATOM 10478 C CA . GLY E 1 238 ? 19.106 32.398 283.666 1.00 104.41 238 GLY E CA 1
ATOM 10479 C C . GLY E 1 238 ? 19.956 31.737 282.600 1.00 104.41 238 GLY E C 1
ATOM 10480 O O . GLY E 1 238 ? 21.148 32.020 282.474 1.00 104.41 238 GLY E O 1
ATOM 10481 N N . VAL E 1 239 ? 19.336 30.850 281.829 1.00 81.83 239 VAL E N 1
ATOM 10482 C CA . VAL E 1 239 ? 20.024 30.144 280.755 1.00 81.83 239 VAL E CA 1
ATOM 10483 C C . VAL E 1 239 ? 20.260 31.060 279.561 1.00 81.83 239 VAL E C 1
ATOM 10484 O O . VAL E 1 239 ? 19.348 31.750 279.105 1.00 81.83 239 VAL E O 1
ATOM 10488 N N . LYS E 1 240 ? 21.490 31.063 279.060 1.00 73.94 240 LYS E N 1
ATOM 10489 C CA . LYS E 1 240 ? 21.862 31.942 277.962 1.00 73.94 240 LYS E CA 1
ATOM 10490 C C . LYS E 1 240 ? 22.048 31.174 276.657 1.00 73.94 240 LYS E C 1
ATOM 10491 O O . LYS E 1 240 ? 22.013 31.764 275.577 1.00 73.94 240 LYS E O 1
ATOM 10497 N N . ALA E 1 241 ? 22.240 29.861 276.757 1.00 74.05 241 ALA E N 1
ATOM 10498 C CA . ALA E 1 241 ? 22.499 29.046 275.574 1.00 74.05 241 ALA E CA 1
ATOM 10499 C C . ALA E 1 241 ? 22.208 27.561 275.787 1.00 74.05 241 ALA E C 1
ATOM 10500 O O . ALA E 1 241 ? 22.413 27.022 276.874 1.00 74.05 241 ALA E O 1
ATOM 10502 N N . ILE E 1 242 ? 21.727 26.909 274.731 1.00 76.50 242 ILE E N 1
ATOM 10503 C CA . ILE E 1 242 ? 21.518 25.464 274.731 1.00 76.50 242 ILE E CA 1
ATOM 10504 C C . ILE E 1 242 ? 22.192 24.851 273.511 1.00 76.50 242 ILE E C 1
ATOM 10505 O O . ILE E 1 242 ? 21.840 25.170 272.376 1.00 76.50 242 ILE E O 1
ATOM 10510 N N . VAL E 1 243 ? 23.159 23.972 273.746 1.00 60.74 243 VAL E N 1
ATOM 10511 C CA . VAL E 1 243 ? 23.947 23.393 272.664 1.00 60.74 243 VAL E CA 1
ATOM 10512 C C . VAL E 1 243 ? 23.812 21.875 272.634 1.00 60.74 243 VAL E C 1
ATOM 10513 O O . VAL E 1 243 ? 23.781 21.231 273.685 1.00 60.74 243 VAL E O 1
ATOM 10517 N N . GLY E 1 244 ? 23.723 21.301 271.436 1.00 87.83 244 GLY E N 1
ATOM 10518 C CA . GLY E 1 244 ? 23.689 19.854 271.323 1.00 87.83 244 GLY E CA 1
ATOM 10519 C C . GLY E 1 244 ? 23.223 19.303 269.989 1.00 87.83 244 GLY E C 1
ATOM 10520 O O . GLY E 1 244 ? 23.019 20.050 269.021 1.00 87.83 244 GLY E O 1
ATOM 10521 N N . ASP E 1 245 ? 23.072 17.980 269.946 1.00 124.93 245 ASP E N 1
ATOM 10522 C CA . ASP E 1 245 ? 22.560 17.278 268.774 1.00 124.93 245 ASP E CA 1
ATOM 10523 C C . ASP E 1 245 ? 21.042 17.375 268.739 1.00 124.93 245 ASP E C 1
ATOM 10524 O O . ASP E 1 245 ? 20.345 16.571 269.359 1.00 124.93 245 ASP E O 1
ATOM 10529 N N . PHE E 1 246 ? 20.529 18.353 268.004 1.00 99.53 246 PHE E N 1
ATOM 10530 C CA . PHE E 1 246 ? 19.092 18.596 267.959 1.00 99.53 246 PHE E CA 1
ATOM 10531 C C . PHE E 1 246 ? 18.352 17.627 267.038 1.00 99.53 246 PHE E C 1
ATOM 10532 O O . PHE E 1 246 ? 17.189 17.846 266.701 1.00 99.53 246 PHE E O 1
ATOM 10540 N N . SER E 1 247 ? 19.028 16.555 266.639 1.00 141.54 247 SER E N 1
ATOM 10541 C CA . SER E 1 247 ? 18.374 15.461 265.933 1.00 141.54 247 SER E CA 1
ATOM 10542 C C . SER E 1 247 ? 17.870 14.448 266.953 1.00 141.54 247 SER E C 1
ATOM 10543 O O . SER E 1 247 ? 17.023 13.607 266.651 1.00 141.54 247 SER E O 1
ATOM 10546 N N . ARG E 1 248 ? 18.400 14.546 268.168 1.00 83.09 248 ARG E N 1
ATOM 10547 C CA . ARG E 1 248 ? 18.021 13.656 269.260 1.00 83.09 248 ARG E CA 1
ATOM 10548 C C . ARG E 1 248 ? 16.648 14.001 269.825 1.00 83.09 248 ARG E C 1
ATOM 10549 O O . ARG E 1 248 ? 16.040 13.196 270.529 1.00 83.09 248 ARG E O 1
ATOM 10557 N N . VAL E 1 249 ? 16.163 15.200 269.520 1.00 83.27 249 VAL E N 1
ATOM 10558 C CA . VAL E 1 249 ? 14.847 15.619 269.986 1.00 83.27 249 VAL E CA 1
ATOM 10559 C C . VAL E 1 249 ? 13.827 15.588 268.846 1.00 83.27 249 VAL E C 1
ATOM 10560 O O . VAL E 1 249 ? 13.896 16.378 267.903 1.00 83.27 249 VAL E O 1
ATOM 10564 N N . HIS E 1 250 ? 12.891 14.649 268.935 1.00 86.42 250 HIS E N 1
ATOM 10565 C CA . HIS E 1 250 ? 11.834 14.521 267.940 1.00 86.42 250 HIS E CA 1
ATOM 10566 C C . HIS E 1 250 ? 10.617 15.339 268.349 1.00 86.42 250 HIS E C 1
ATOM 10567 O O . HIS E 1 250 ? 10.064 15.139 269.428 1.00 86.42 250 HIS E O 1
ATOM 10574 N N . TRP E 1 251 ? 10.200 16.259 267.489 1.00 90.94 251 TRP E N 1
ATOM 10575 C CA . TRP E 1 251 ? 9.004 17.046 267.756 1.00 90.94 251 TRP E CA 1
ATOM 10576 C C . TRP E 1 251 ? 8.159 17.181 266.495 1.00 90.94 251 TRP E C 1
ATOM 10577 O O . TRP E 1 251 ? 8.668 17.052 265.382 1.00 90.94 251 TRP E O 1
ATOM 10588 N N . GLY E 1 252 ? 6.866 17.435 266.671 1.00 85.39 252 GLY E N 1
ATOM 10589 C CA . GLY E 1 252 ? 5.974 17.594 265.538 1.00 85.39 252 GLY E CA 1
ATOM 10590 C C . GLY E 1 252 ? 4.550 17.980 265.889 1.00 85.39 252 GLY E C 1
ATOM 10591 O O . GLY E 1 252 ? 4.078 17.743 267.010 1.00 85.39 252 GLY E O 1
ATOM 10592 N N . PHE E 1 253 ? 3.870 18.587 264.920 1.00 80.80 253 PHE E N 1
ATOM 10593 C CA . PHE E 1 253 ? 2.450 18.887 265.045 1.00 80.80 253 PHE E CA 1
ATOM 10594 C C . PHE E 1 253 ? 1.610 17.715 264.550 1.00 80.80 253 PHE E C 1
ATOM 10595 O O . PHE E 1 253 ? 1.605 17.404 263.359 1.00 80.80 253 PHE E O 1
ATOM 10603 N N . GLN E 1 254 ? 0.897 17.069 265.465 1.00 70.26 254 GLN E N 1
ATOM 10604 C CA . GLN E 1 254 ? 0.007 15.976 265.095 1.00 70.26 254 GLN E CA 1
ATOM 10605 C C . GLN E 1 254 ? -1.245 16.535 264.428 1.00 70.26 254 GLN E C 1
ATOM 10606 O O . GLN E 1 254 ? -1.917 15.845 263.659 1.00 70.26 254 GLN E O 1
ATOM 10612 N N . ARG E 1 255 ? -1.540 17.796 264.728 1.00 84.37 255 ARG E N 1
ATOM 10613 C CA . ARG E 1 255 ? -2.641 18.513 264.098 1.00 84.37 255 ARG E CA 1
ATOM 10614 C C . ARG E 1 255 ? -2.465 20.015 264.308 1.00 84.37 255 ARG E C 1
ATOM 10615 O O . ARG E 1 255 ? -2.385 20.484 265.444 1.00 84.37 255 ARG E O 1
ATOM 10623 N N . ASN E 1 256 ? -2.400 20.764 263.212 1.00 85.08 256 ASN E N 1
ATOM 10624 C CA . ASN E 1 256 ? -2.198 22.207 263.288 1.00 85.08 256 ASN E CA 1
ATOM 10625 C C . ASN E 1 256 ? -3.298 22.984 262.570 1.00 85.08 256 ASN E C 1
ATOM 10626 O O . ASN E 1 256 ? -3.334 23.039 261.340 1.00 85.08 256 ASN E O 1
ATOM 10631 N N . PHE E 1 257 ? -4.190 23.587 263.350 1.00 114.70 257 PHE E N 1
ATOM 10632 C CA . PHE E 1 257 ? -5.310 24.348 262.805 1.00 114.70 257 PHE E CA 1
ATOM 10633 C C . PHE E 1 257 ? -4.886 25.734 262.335 1.00 114.70 257 PHE E C 1
ATOM 10634 O O . PHE E 1 257 ? -3.910 26.292 262.835 1.00 114.70 257 PHE E O 1
ATOM 10642 N N . PRO E 1 258 ? -5.623 26.295 261.364 1.00 111.49 258 PRO E N 1
ATOM 10643 C CA . PRO E 1 258 ? -5.456 27.707 261.008 1.00 111.49 258 PRO E CA 1
ATOM 10644 C C . PRO E 1 258 ? -6.139 28.613 262.031 1.00 111.49 258 PRO E C 1
ATOM 10645 O O . PRO E 1 258 ? -6.602 28.122 263.061 1.00 111.49 258 PRO E O 1
ATOM 10649 N N . ILE E 1 259 ? -6.203 29.911 261.753 1.00 93.25 259 ILE E N 1
ATOM 10650 C CA . ILE E 1 259 ? -6.853 30.847 262.666 1.00 93.25 259 ILE E CA 1
ATOM 10651 C C . ILE E 1 259 ? -8.373 30.713 262.603 1.00 93.25 259 ILE E C 1
ATOM 10652 O O . ILE E 1 259 ? -8.968 30.794 261.528 1.00 93.25 259 ILE E O 1
ATOM 10657 N N . GLU E 1 260 ? -8.993 30.507 263.762 1.00 97.68 260 GLU E N 1
ATOM 10658 C CA . GLU E 1 260 ? -10.436 30.293 263.832 1.00 97.68 260 GLU E CA 1
ATOM 10659 C C . GLU E 1 260 ? -11.166 31.474 264.472 1.00 97.68 260 GLU E C 1
ATOM 10660 O O . GLU E 1 260 ? -10.761 31.979 265.522 1.00 97.68 260 GLU E O 1
ATOM 10666 N N . LEU E 1 261 ? -12.244 31.909 263.824 1.00 97.33 261 LEU E N 1
ATOM 10667 C CA . LEU E 1 261 ? -13.099 32.966 264.356 1.00 97.33 261 LEU E CA 1
ATOM 10668 C C . LEU E 1 261 ? -14.396 32.391 264.916 1.00 97.33 261 LEU E C 1
ATOM 10669 O O . LEU E 1 261 ? -15.215 31.842 264.176 1.00 97.33 261 LEU E O 1
ATOM 10674 N N . ILE E 1 262 ? -14.571 32.523 266.228 1.00 76.58 262 ILE E N 1
ATOM 10675 C CA . ILE E 1 262 ? -15.802 32.101 266.891 1.00 76.58 262 ILE E CA 1
ATOM 10676 C C . ILE E 1 262 ? -16.668 33.309 267.229 1.00 76.58 262 ILE E C 1
ATOM 10677 O O . ILE E 1 262 ? -16.183 34.286 267.798 1.00 76.58 262 ILE E O 1
ATOM 10682 N N . GLU E 1 263 ? -17.949 33.244 266.882 1.00 89.71 263 GLU E N 1
ATOM 10683 C CA . GLU E 1 263 ? -18.858 34.351 267.156 1.00 89.71 263 GLU E CA 1
ATOM 10684 C C . GLU E 1 263 ? -20.118 33.873 267.867 1.00 89.71 263 GLU E C 1
ATOM 10685 O O . GLU E 1 263 ? -21.176 34.497 267.773 1.00 89.71 263 GLU E O 1
ATOM 10691 N N . TYR E 1 264 ? -19.990 32.761 268.584 1.00 55.05 264 TYR E N 1
ATOM 10692 C CA . TYR E 1 264 ? -21.095 32.205 269.353 1.00 55.05 264 TYR E CA 1
ATOM 10693 C C . TYR E 1 264 ? -20.606 31.627 270.678 1.00 55.05 264 TYR E C 1
ATOM 10694 O O . TYR E 1 264 ? -19.434 31.277 270.817 1.00 55.05 264 TYR E O 1
ATOM 10703 N N . GLY E 1 265 ? -21.510 31.528 271.647 1.00 77.66 265 GLY E N 1
ATOM 10704 C CA . GLY E 1 265 ? -21.197 30.915 272.925 1.00 77.66 265 GLY E CA 1
ATOM 10705 C C . GLY E 1 265 ? -20.162 31.670 273.737 1.00 77.66 265 GLY E C 1
ATOM 10706 O O . GLY E 1 265 ? -19.950 32.865 273.537 1.00 77.66 265 GLY E O 1
ATOM 10707 N N . ASP E 1 266 ? -19.518 30.963 274.661 1.00 83.67 266 ASP E N 1
ATOM 10708 C CA . ASP E 1 266 ? -18.501 31.559 275.521 1.00 83.67 266 ASP E CA 1
ATOM 10709 C C . ASP E 1 266 ? -17.260 30.673 275.588 1.00 83.67 266 ASP E C 1
ATOM 10710 O O . ASP E 1 266 ? -17.184 29.764 276.415 1.00 83.67 266 ASP E O 1
ATOM 10715 N N . PRO E 1 267 ? -16.283 30.937 274.707 1.00 54.48 267 PRO E N 1
ATOM 10716 C CA . PRO E 1 267 ? -15.036 30.167 274.631 1.00 54.48 267 PRO E CA 1
ATOM 10717 C C . PRO E 1 267 ? -14.155 30.341 275.866 1.00 54.48 267 PRO E C 1
ATOM 10718 O O . PRO E 1 267 ? -13.512 29.387 276.303 1.00 54.48 267 PRO E O 1
ATOM 10722 N N . ASP E 1 268 ? -14.133 31.550 276.417 1.00 75.55 268 ASP E N 1
ATOM 10723 C CA . ASP E 1 268 ? -13.264 31.866 277.546 1.00 75.55 268 ASP E CA 1
ATOM 10724 C C . ASP E 1 268 ? -13.769 31.241 278.845 1.00 75.55 268 ASP E C 1
ATOM 10725 O O . ASP E 1 268 ? -13.014 31.107 279.810 1.00 75.55 268 ASP E O 1
ATOM 10730 N N . GLN E 1 269 ? -15.042 30.853 278.853 1.00 85.57 269 GLN E N 1
ATOM 10731 C CA . GLN E 1 269 ? -15.695 30.300 280.038 1.00 85.57 269 GLN E CA 1
ATOM 10732 C C . GLN E 1 269 ? -15.555 31.258 281.221 1.00 85.57 269 GLN E C 1
ATOM 10733 O O . GLN E 1 269 ? -14.946 30.933 282.241 1.00 85.57 269 GLN E O 1
ATOM 10739 N N . THR E 1 270 ? -16.111 32.454 281.062 1.00 99.08 270 THR E N 1
ATOM 10740 C CA . THR E 1 270 ? -16.071 33.468 282.108 1.00 99.08 270 THR E CA 1
ATOM 10741 C C . THR E 1 270 ? -17.457 34.057 282.341 1.00 99.08 270 THR E C 1
ATOM 10742 O O . THR E 1 270 ? -17.615 35.024 283.086 1.00 99.08 270 THR E O 1
ATOM 10746 N N . GLY E 1 271 ? -18.457 33.467 281.696 1.00 100.63 271 GLY E N 1
ATOM 10747 C CA . GLY E 1 271 ? -19.830 33.909 281.854 1.00 100.63 271 GLY E CA 1
ATOM 10748 C C . GLY E 1 271 ? -20.267 34.903 280.796 1.00 100.63 271 GLY E C 1
ATOM 10749 O O . GLY E 1 271 ? -21.448 34.983 280.462 1.00 100.63 271 GLY E O 1
ATOM 10750 N N . ARG E 1 272 ? -19.315 35.665 280.266 1.00 72.97 272 ARG E N 1
ATOM 10751 C CA . ARG E 1 272 ? -19.625 36.672 279.258 1.00 72.97 272 ARG E CA 1
ATOM 10752 C C . ARG E 1 272 ? -19.777 36.046 277.874 1.00 72.97 272 ARG E C 1
ATOM 10753 O O . ARG E 1 272 ? -18.786 35.743 277.207 1.00 72.97 272 ARG E O 1
ATOM 10761 N N . ASP E 1 273 ? -21.023 35.854 277.449 1.00 70.20 273 ASP E N 1
ATOM 10762 C CA . ASP E 1 273 ? -21.303 35.295 276.131 1.00 70.20 273 ASP E CA 1
ATOM 10763 C C . ASP E 1 273 ? -20.870 36.266 275.039 1.00 70.20 273 ASP E C 1
ATOM 10764 O O . ASP E 1 273 ? -20.749 37.466 275.279 1.00 70.20 273 ASP E O 1
ATOM 10769 N N . LEU E 1 274 ? -20.636 35.741 273.840 1.00 84.19 274 LEU E N 1
ATOM 10770 C CA . LEU E 1 274 ? -20.116 36.547 272.740 1.00 84.19 274 LEU E CA 1
ATOM 10771 C C . LEU E 1 274 ? -21.187 37.419 272.095 1.00 84.19 274 LEU E C 1
ATOM 10772 O O . LEU E 1 274 ? -20.996 38.623 271.927 1.00 84.19 274 LEU E O 1
ATOM 10777 N N . LYS E 1 275 ? -22.310 36.812 271.728 1.00 52.50 275 LYS E N 1
ATOM 10778 C CA . LYS E 1 275 ? -23.413 37.558 271.133 1.00 52.50 275 LYS E CA 1
ATOM 10779 C C . LYS E 1 275 ? -24.092 38.448 272.169 1.00 52.50 275 LYS E C 1
ATOM 10780 O O . LYS E 1 275 ? -24.814 39.382 271.821 1.00 52.50 275 LYS E O 1
ATOM 10786 N N . GLY E 1 276 ? -23.852 38.153 273.443 1.00 60.46 276 GLY E N 1
ATOM 10787 C CA . GLY E 1 276 ? -24.410 38.940 274.528 1.00 60.46 276 GLY E CA 1
ATOM 10788 C C . GLY E 1 276 ? -23.607 40.196 274.806 1.00 60.46 276 GLY E C 1
ATOM 10789 O O . GLY E 1 276 ? -24.075 41.104 275.493 1.00 60.46 276 GLY E O 1
ATOM 10790 N N . HIS E 1 277 ? -22.392 40.247 274.270 1.00 61.62 277 HIS E N 1
ATOM 10791 C CA . HIS E 1 277 ? -21.520 41.402 274.451 1.00 61.62 277 HIS E CA 1
ATOM 10792 C C . HIS E 1 277 ? -20.994 41.913 273.114 1.00 61.62 277 HIS E C 1
ATOM 10793 O O . HIS E 1 277 ? -20.129 42.789 273.074 1.00 61.62 277 HIS E O 1
ATOM 10800 N N . ASN E 1 278 ? -21.527 41.356 272.029 1.00 93.15 278 ASN E N 1
ATOM 10801 C CA . ASN E 1 278 ? -21.139 41.728 270.670 1.00 93.15 278 ASN E CA 1
ATOM 10802 C C . ASN E 1 278 ? -19.632 41.641 270.442 1.00 93.15 278 ASN E C 1
ATOM 10803 O O . ASN E 1 278 ? -19.028 42.552 269.875 1.00 93.15 278 ASN E O 1
ATOM 10808 N N . GLU E 1 279 ? -19.033 40.543 270.891 1.00 73.35 279 GLU E N 1
ATOM 10809 C CA . GLU E 1 279 ? -17.599 40.328 270.731 1.00 73.35 279 GLU E CA 1
ATOM 10810 C C . GLU E 1 279 ? -17.307 39.134 269.825 1.00 73.35 279 GLU E C 1
ATOM 10811 O O . GLU E 1 279 ? -18.187 38.322 269.543 1.00 73.35 279 GLU E O 1
ATOM 10817 N N . VAL E 1 280 ? -16.062 39.040 269.370 1.00 55.30 280 VAL E N 1
ATOM 10818 C CA . VAL E 1 280 ? -15.640 37.975 268.467 1.00 55.30 280 VAL E CA 1
ATOM 10819 C C . VAL E 1 280 ? -14.300 37.398 268.913 1.00 55.30 280 VAL E C 1
ATOM 10820 O O . VAL E 1 280 ? -13.356 38.141 269.186 1.00 55.30 280 VAL E O 1
ATOM 10824 N N . MET E 1 281 ? -14.227 36.073 268.990 1.00 71.08 281 MET E N 1
ATOM 10825 C CA . MET E 1 281 ? -13.028 35.391 269.458 1.00 71.08 281 MET E CA 1
ATOM 10826 C C . MET E 1 281 ? -12.126 34.973 268.304 1.00 71.08 281 MET E C 1
ATOM 10827 O O . MET E 1 281 ? -12.597 34.439 267.299 1.00 71.08 281 MET E O 1
ATOM 10832 N N . VAL E 1 282 ? -10.828 35.214 268.452 1.00 72.36 282 VAL E N 1
ATOM 10833 C CA . VAL E 1 282 ? -9.855 34.695 267.497 1.00 72.36 282 VAL E CA 1
ATOM 10834 C C . VAL E 1 282 ? -8.927 33.724 268.201 1.00 72.36 282 VAL E C 1
ATOM 10835 O O . VAL E 1 282 ? -8.153 34.109 269.078 1.00 72.36 282 VAL E O 1
ATOM 10839 N N . ARG E 1 283 ? -9.016 32.454 267.822 1.00 55.05 283 ARG E N 1
ATOM 10840 C CA . ARG E 1 283 ? -8.226 31.427 268.486 1.00 55.05 283 ARG E CA 1
ATOM 10841 C C . ARG E 1 283 ? -7.329 30.656 267.524 1.00 55.05 283 ARG E C 1
ATOM 10842 O O . ARG E 1 283 ? -7.580 30.600 266.316 1.00 55.05 283 ARG E O 1
ATOM 10850 N N . ALA E 1 284 ? -6.274 30.071 268.081 1.00 76.22 284 ALA E N 1
ATOM 10851 C CA . ALA E 1 284 ? -5.338 29.262 267.307 1.00 76.22 284 ALA E CA 1
ATOM 10852 C C . ALA E 1 284 ? -4.921 28.029 268.104 1.00 76.22 284 ALA E C 1
ATOM 10853 O O . ALA E 1 284 ? -4.108 28.120 269.026 1.00 76.22 284 ALA E O 1
ATOM 10855 N N . GLU E 1 285 ? -5.486 26.879 267.751 1.00 109.60 285 GLU E N 1
ATOM 10856 C CA . GLU E 1 285 ? -5.197 25.637 268.457 1.00 109.60 285 GLU E CA 1
ATOM 10857 C C . GLU E 1 285 ? -4.238 24.761 267.669 1.00 109.60 285 GLU E C 1
ATOM 10858 O O . GLU E 1 285 ? -4.270 24.738 266.439 1.00 109.60 285 GLU E O 1
ATOM 10864 N N . ALA E 1 286 ? -3.386 24.037 268.388 1.00 73.65 286 ALA E N 1
ATOM 10865 C CA . ALA E 1 286 ? -2.463 23.095 267.758 1.00 73.65 286 ALA E CA 1
ATOM 10866 C C . ALA E 1 286 ? -1.978 22.053 268.759 1.00 73.65 286 ALA E C 1
ATOM 10867 O O . ALA E 1 286 ? -1.577 22.394 269.867 1.00 73.65 286 ALA E O 1
ATOM 10869 N N . VAL E 1 287 ? -2.014 20.782 268.373 1.00 82.89 287 VAL E N 1
ATOM 10870 C CA . VAL E 1 287 ? -1.493 19.732 269.240 1.00 82.89 287 VAL E CA 1
ATOM 10871 C C . VAL E 1 287 ? -0.138 19.235 268.742 1.00 82.89 287 VAL E C 1
ATOM 10872 O O . VAL E 1 287 ? 0.014 18.846 267.582 1.00 82.89 287 VAL E O 1
ATOM 10876 N N . LEU E 1 288 ? 0.851 19.267 269.629 1.00 68.61 288 LEU E N 1
ATOM 10877 C CA . LEU E 1 288 ? 2.207 18.864 269.275 1.00 68.61 288 LEU E CA 1
ATOM 10878 C C . LEU E 1 288 ? 2.763 17.858 270.276 1.00 68.61 288 LEU E C 1
ATOM 10879 O O . LEU E 1 288 ? 2.152 17.596 271.313 1.00 68.61 288 LEU E O 1
ATOM 10884 N N . TYR E 1 289 ? 3.924 17.292 269.959 1.00 110.60 289 TYR E N 1
ATOM 10885 C CA . TYR E 1 289 ? 4.586 16.384 270.893 1.00 110.60 289 TYR E CA 1
ATOM 10886 C C . TYR E 1 289 ? 6.086 16.643 270.950 1.00 110.60 289 TYR E C 1
ATOM 10887 O O . TYR E 1 289 ? 6.704 16.967 269.938 1.00 110.60 289 TYR E O 1
ATOM 10896 N N . VAL E 1 290 ? 6.664 16.502 272.140 1.00 88.53 290 VAL E N 1
ATOM 10897 C CA . VAL E 1 290 ? 8.097 16.707 272.332 1.00 88.53 290 VAL E CA 1
ATOM 10898 C C . VAL E 1 290 ? 8.749 15.497 272.998 1.00 88.53 290 VAL E C 1
ATOM 10899 O O . VAL E 1 290 ? 8.602 15.283 274.202 1.00 88.53 290 VAL E O 1
ATOM 10903 N N . ALA E 1 291 ? 9.472 14.714 272.205 1.00 84.13 291 ALA E N 1
ATOM 10904 C CA . ALA E 1 291 ? 10.152 13.520 272.691 1.00 84.13 291 ALA E CA 1
ATOM 10905 C C . ALA E 1 291 ? 11.663 13.715 272.716 1.00 84.13 291 ALA E C 1
ATOM 10906 O O . ALA E 1 291 ? 12.265 14.102 271.715 1.00 84.13 291 ALA E O 1
ATOM 10908 N N . ILE E 1 292 ? 12.271 13.440 273.865 1.00 89.59 292 ILE E N 1
ATOM 10909 C CA . ILE E 1 292 ? 13.717 13.546 274.010 1.00 89.59 292 ILE E CA 1
ATOM 10910 C C . ILE E 1 292 ? 14.322 12.176 274.292 1.00 89.59 292 ILE E C 1
ATOM 10911 O O . ILE E 1 292 ? 14.079 11.585 275.344 1.00 89.59 292 ILE E O 1
ATOM 10916 N N . GLU E 1 293 ? 15.109 11.675 273.346 1.00 106.54 293 GLU E N 1
ATOM 10917 C CA . GLU E 1 293 ? 15.687 10.341 273.461 1.00 106.54 293 GLU E CA 1
ATOM 10918 C C . GLU E 1 293 ? 16.692 10.258 274.606 1.00 106.54 293 GLU E C 1
ATOM 10919 O O . GLU E 1 293 ? 16.607 9.367 275.452 1.00 106.54 293 GLU E O 1
ATOM 10925 N N . SER E 1 294 ? 17.638 11.190 274.630 1.00 96.79 294 SER E N 1
ATOM 10926 C CA . SER E 1 294 ? 18.645 11.234 275.684 1.00 96.79 294 SER E CA 1
ATOM 10927 C C . SER E 1 294 ? 18.907 12.670 276.121 1.00 96.79 294 SER E C 1
ATOM 10928 O O . SER E 1 294 ? 18.828 13.597 275.315 1.00 96.79 294 SER E O 1
ATOM 10931 N N . LEU E 1 295 ? 19.221 12.850 277.400 1.00 101.58 295 LEU E N 1
ATOM 10932 C CA . LEU E 1 295 ? 19.448 14.183 277.946 1.00 101.58 295 LEU E CA 1
ATOM 10933 C C . LEU E 1 295 ? 20.931 14.504 278.091 1.00 101.58 295 LEU E C 1
ATOM 10934 O O . LEU E 1 295 ? 21.306 15.657 278.299 1.00 101.58 295 LEU E O 1
ATOM 10939 N N . ASP E 1 296 ? 21.774 13.483 277.979 1.00 102.13 296 ASP E N 1
ATOM 10940 C CA . ASP E 1 296 ? 23.211 13.661 278.147 1.00 102.13 296 ASP E CA 1
ATOM 10941 C C . ASP E 1 296 ? 23.848 14.222 276.876 1.00 102.13 296 ASP E C 1
ATOM 10942 O O . ASP E 1 296 ? 25.057 14.440 276.817 1.00 102.13 296 ASP E O 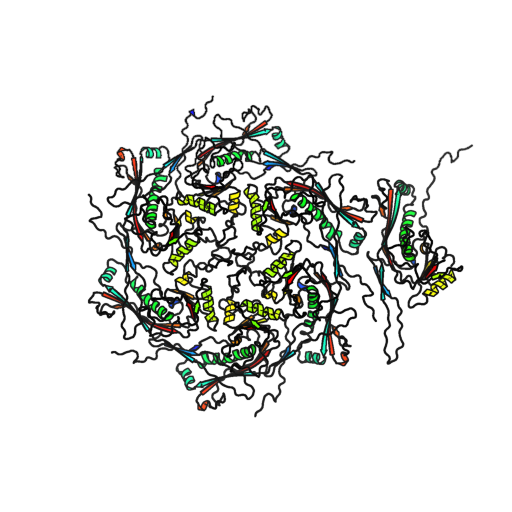1
ATOM 10947 N N . SER E 1 297 ? 23.020 14.466 275.864 1.00 82.69 297 SER E N 1
ATOM 10948 C CA . SER E 1 297 ? 23.498 14.961 274.578 1.00 82.69 297 SER E CA 1
ATOM 10949 C C . SER E 1 297 ? 23.288 16.465 274.425 1.00 82.69 297 SER E C 1
ATOM 10950 O O . SER E 1 297 ? 23.243 16.980 273.308 1.00 82.69 297 SER E O 1
ATOM 10953 N N . PHE E 1 298 ? 23.159 17.164 275.549 1.00 86.14 298 PHE E N 1
ATOM 10954 C CA . PHE E 1 298 ? 22.935 18.607 275.534 1.00 86.14 298 PHE E CA 1
ATOM 10955 C C . PHE E 1 298 ? 23.750 19.331 276.604 1.00 86.14 298 PHE E C 1
ATOM 10956 O O . PHE E 1 298 ? 24.336 18.702 277.483 1.00 86.14 298 PHE E O 1
ATOM 10964 N N . ALA E 1 299 ? 23.776 20.658 276.523 1.00 64.56 299 ALA E N 1
ATOM 10965 C CA . ALA E 1 299 ? 24.520 21.474 277.476 1.00 64.56 299 ALA E CA 1
ATOM 10966 C C . ALA E 1 299 ? 23.931 22.877 277.575 1.00 64.56 299 ALA E C 1
ATOM 10967 O O . ALA E 1 299 ? 23.711 23.542 276.563 1.00 64.56 299 ALA E O 1
ATOM 10969 N N . VAL E 1 300 ? 23.677 23.322 278.800 1.00 63.88 300 VAL E N 1
ATOM 10970 C CA . VAL E 1 300 ? 23.138 24.657 279.026 1.00 63.88 300 VAL E CA 1
ATOM 10971 C C . VAL E 1 300 ? 24.182 25.562 279.669 1.00 63.88 300 VAL E C 1
ATOM 10972 O O . VAL E 1 300 ? 25.037 25.098 280.423 1.00 63.88 300 VAL E O 1
ATOM 10976 N N . VAL E 1 301 ? 24.110 26.853 279.364 1.00 69.82 301 VAL E N 1
ATOM 10977 C CA . VAL E 1 301 ? 25.044 27.824 279.921 1.00 69.82 301 VAL E CA 1
ATOM 10978 C C . VAL E 1 301 ? 24.327 28.777 280.875 1.00 69.82 301 VAL E C 1
ATOM 10979 O O . VAL E 1 301 ? 23.917 29.872 280.487 1.00 69.82 301 VAL E O 1
ATOM 10983 N N . LYS E 1 302 ? 24.173 28.350 282.123 1.00 72.98 302 LYS E N 1
ATOM 10984 C CA . LYS E 1 302 ? 23.477 29.148 283.125 1.00 72.98 302 LYS E CA 1
ATOM 10985 C C . LYS E 1 302 ? 24.366 30.270 283.653 1.00 72.98 302 LYS E C 1
ATOM 10986 O O . LYS E 1 302 ? 25.570 30.292 283.395 1.00 72.98 302 LYS E O 1
ATOM 10992 N N . GLU E 1 303 ? 23.766 31.198 284.392 1.00 117.24 303 GLU E N 1
ATOM 10993 C CA . GLU E 1 303 ? 24.501 32.327 284.952 1.00 117.24 303 GLU E CA 1
ATOM 10994 C C . GLU E 1 303 ? 25.105 31.976 286.308 1.00 117.24 303 GLU E C 1
ATOM 10995 O O . GLU E 1 303 ? 24.674 31.029 286.967 1.00 117.24 303 GLU E O 1
ATOM 11001 N N . ASP F 1 4 ? -19.135 14.842 282.707 1.00 99.04 4 ASP F N 1
ATOM 11002 C CA . ASP F 1 4 ? -18.806 13.519 282.192 1.00 99.04 4 ASP F CA 1
ATOM 11003 C C . ASP F 1 4 ? -19.022 13.453 280.685 1.00 99.04 4 ASP F C 1
ATOM 11004 O O . ASP F 1 4 ? -19.952 14.062 280.155 1.00 99.04 4 ASP F O 1
ATOM 11009 N N . PHE F 1 5 ? -18.157 12.708 280.003 1.00 94.24 5 PHE F N 1
ATOM 11010 C CA . PHE F 1 5 ? -18.221 12.582 278.551 1.00 94.24 5 PHE F CA 1
ATOM 11011 C C . PHE F 1 5 ? -17.376 11.414 278.054 1.00 94.24 5 PHE F C 1
ATOM 11012 O O . PHE F 1 5 ? -16.741 10.713 278.841 1.00 94.24 5 PHE F O 1
ATOM 11020 N N . LEU F 1 6 ? -17.373 11.211 276.741 1.00 83.17 6 LEU F N 1
ATOM 11021 C CA . LEU F 1 6 ? -16.533 10.191 276.129 1.00 83.17 6 LEU F CA 1
ATOM 11022 C C . LEU F 1 6 ? -15.145 10.770 275.882 1.00 83.17 6 LEU F C 1
ATOM 11023 O O . LEU F 1 6 ? -15.009 11.830 275.272 1.00 83.17 6 LEU F O 1
ATOM 11028 N N . SER F 1 7 ? -14.118 10.076 276.360 1.00 89.01 7 SER F N 1
ATOM 11029 C CA . SER F 1 7 ? -12.751 10.573 276.250 1.00 89.01 7 SER F CA 1
ATOM 11030 C C . SER F 1 7 ? -11.941 9.783 275.227 1.00 89.01 7 SER F C 1
ATOM 11031 O O . SER F 1 7 ? -12.437 8.827 274.629 1.00 89.01 7 SER F O 1
ATOM 11034 N N . VAL F 1 8 ? -10.691 10.190 275.033 1.00 97.76 8 VAL F N 1
ATOM 11035 C CA . VAL F 1 8 ? -9.808 9.539 274.074 1.00 97.76 8 VAL F CA 1
ATOM 11036 C C . VAL F 1 8 ? -9.151 8.309 274.697 1.00 97.76 8 VAL F C 1
ATOM 11037 O O . VAL F 1 8 ? -8.780 7.365 273.999 1.00 97.76 8 VAL F O 1
ATOM 11041 N N . GLY F 1 9 ? -9.028 8.323 276.021 1.00 120.93 9 GLY F N 1
ATOM 11042 C CA . GLY F 1 9 ? -8.358 7.255 276.743 1.00 120.93 9 GLY F CA 1
ATOM 11043 C C . GLY F 1 9 ? -9.069 5.915 276.707 1.00 120.93 9 GLY F C 1
ATOM 11044 O O . GLY F 1 9 ? -8.455 4.875 276.945 1.00 120.93 9 GLY F O 1
ATOM 11045 N N . LYS F 1 10 ? -10.364 5.932 276.410 1.00 113.61 10 LYS F N 1
ATOM 11046 C CA . LYS F 1 10 ? -11.153 4.705 276.387 1.00 113.61 10 LYS F CA 1
ATOM 11047 C C . LYS F 1 10 ? -10.973 3.931 275.083 1.00 113.61 10 LYS F C 1
ATOM 11048 O O . LYS F 1 10 ? -11.281 2.741 275.011 1.00 113.61 10 LYS F O 1
ATOM 11054 N N . LEU F 1 11 ? -10.472 4.609 274.055 1.00 141.45 11 LEU F N 1
ATOM 11055 C CA . LEU F 1 11 ? -10.223 3.972 272.766 1.00 141.45 11 LEU F CA 1
ATOM 11056 C C . LEU F 1 11 ? -8.837 3.340 272.720 1.00 141.45 11 LEU F C 1
ATOM 11057 O O . LEU F 1 11 ? -8.567 2.485 271.874 1.00 141.45 11 LEU F O 1
ATOM 11062 N N . GLU F 1 12 ? -7.983 3.761 273.653 1.00 163.04 12 GLU F N 1
ATOM 11063 C CA . GLU F 1 12 ? -6.575 3.352 273.753 1.00 163.04 12 GLU F CA 1
ATOM 11064 C C . GLU F 1 12 ? -5.890 3.072 272.411 1.00 163.04 12 GLU F C 1
ATOM 11065 O O . GLU F 1 12 ? -5.413 1.965 272.163 1.00 163.04 12 GLU F O 1
ATOM 11071 N N . LEU F 1 13 ? -5.845 4.087 271.552 1.00 157.24 13 LEU F N 1
ATOM 11072 C CA . LEU F 1 13 ? -5.095 3.999 270.304 1.00 157.24 13 LEU F CA 1
ATOM 11073 C C . LEU F 1 13 ? -3.618 3.796 270.633 1.00 157.24 13 LEU F C 1
ATOM 11074 O O . LEU F 1 13 ? -3.066 4.521 271.461 1.00 157.24 13 LEU F O 1
ATOM 11079 N N . PRO F 1 14 ? -2.979 2.802 269.994 1.00 110.64 14 PRO F N 1
ATOM 11080 C CA . PRO F 1 14 ? -1.586 2.435 270.288 1.00 110.64 14 PRO F CA 1
ATOM 11081 C C . PRO F 1 14 ? -0.613 3.606 270.171 1.00 110.64 14 PRO F C 1
ATOM 11082 O O . PRO F 1 14 ? 0.320 3.709 270.969 1.00 110.64 14 PRO F O 1
ATOM 11086 N N . GLY F 1 15 ? -0.832 4.477 269.193 1.00 113.00 15 GLY F N 1
ATOM 11087 C CA . GLY F 1 15 ? 0.014 5.641 269.010 1.00 113.00 15 GLY F CA 1
ATOM 11088 C C . GLY F 1 15 ? 0.896 5.535 267.782 1.00 113.00 15 GLY F C 1
ATOM 11089 O O . GLY F 1 15 ? 0.414 5.266 266.682 1.00 113.00 15 GLY F O 1
ATOM 11090 N N . SER F 1 16 ? 2.194 5.749 267.971 1.00 122.41 16 SER F N 1
ATOM 11091 C CA . SER F 1 16 ? 3.148 5.693 266.871 1.00 122.41 16 SER F CA 1
ATOM 11092 C C . SER F 1 16 ? 4.549 5.356 267.371 1.00 122.41 16 SER F C 1
ATOM 11093 O O . SER F 1 16 ? 4.972 5.831 268.425 1.00 122.41 16 SER F O 1
ATOM 11096 N N . MET F 1 17 ? 5.264 4.535 266.610 1.00 93.04 17 MET F N 1
ATOM 11097 C CA . MET F 1 17 ? 6.619 4.145 266.978 1.00 93.04 17 MET F CA 1
ATOM 11098 C C . MET F 1 17 ? 7.657 4.816 266.087 1.00 93.04 17 MET F C 1
ATOM 11099 O O . MET F 1 17 ? 7.576 4.745 264.860 1.00 93.04 17 MET F O 1
ATOM 11104 N N . ILE F 1 18 ? 8.630 5.468 266.714 1.00 101.71 18 ILE F N 1
ATOM 11105 C CA . ILE F 1 18 ? 9.718 6.109 265.987 1.00 101.71 18 ILE F CA 1
ATOM 11106 C C . ILE F 1 18 ? 10.650 5.060 265.393 1.00 101.71 18 ILE F C 1
ATOM 11107 O O . ILE F 1 18 ? 11.059 5.157 264.235 1.00 101.71 18 ILE F O 1
ATOM 11112 N N . GLY F 1 19 ? 10.974 4.053 266.196 1.00 108.44 19 GLY F N 1
ATOM 11113 C CA . GLY F 1 19 ? 11.868 2.994 265.772 1.00 108.44 19 GLY F CA 1
ATOM 11114 C C . GLY F 1 19 ? 12.953 2.736 266.796 1.00 108.44 19 GLY F C 1
ATOM 11115 O O . GLY F 1 19 ? 12.943 3.313 267.884 1.00 108.44 19 GLY F O 1
ATOM 11116 N N . ALA F 1 20 ? 13.893 1.865 266.448 1.00 102.92 20 ALA F N 1
ATOM 11117 C CA . ALA F 1 20 ? 15.000 1.542 267.337 1.00 102.92 20 ALA F CA 1
ATOM 11118 C C . ALA F 1 20 ? 16.288 2.195 266.850 1.00 102.92 20 ALA F C 1
ATOM 11119 O O . ALA F 1 20 ? 16.608 2.147 265.662 1.00 102.92 20 ALA F O 1
ATOM 11121 N N . VAL F 1 21 ? 17.024 2.806 267.773 1.00 95.51 21 VAL F N 1
ATOM 11122 C CA . VAL F 1 21 ? 18.247 3.516 267.424 1.00 95.51 21 VAL F CA 1
ATOM 11123 C C . VAL F 1 21 ? 19.245 3.471 268.583 1.00 95.51 21 VAL F C 1
ATOM 11124 O O . VAL F 1 21 ? 18.856 3.486 269.752 1.00 95.51 21 VAL F O 1
ATOM 11128 N N . ARG F 1 22 ? 20.530 3.393 268.252 1.00 87.39 22 ARG F N 1
ATOM 11129 C CA . ARG F 1 22 ? 21.584 3.340 269.259 1.00 87.39 22 ARG F CA 1
ATOM 11130 C C . ARG F 1 22 ? 21.679 4.642 270.050 1.00 87.39 22 ARG F C 1
ATOM 11131 O O . ARG F 1 22 ? 21.473 5.727 269.506 1.00 87.39 22 ARG F O 1
ATOM 11139 N N . ASP F 1 23 ? 21.994 4.524 271.336 1.00 98.81 23 ASP F N 1
ATOM 11140 C CA . ASP F 1 23 ? 22.135 5.687 272.203 1.00 98.81 23 ASP F CA 1
ATOM 11141 C C . ASP F 1 23 ? 23.386 6.482 271.838 1.00 98.81 23 ASP F C 1
ATOM 11142 O O . ASP F 1 23 ? 23.326 7.694 271.628 1.00 98.81 23 ASP F O 1
ATOM 11147 N N . ARG F 1 24 ? 24.518 5.790 271.762 1.00 86.16 24 ARG F N 1
ATOM 11148 C CA . ARG F 1 24 ? 25.777 6.410 271.366 1.00 86.16 24 ARG F CA 1
ATOM 11149 C C . ARG F 1 24 ? 26.384 5.675 270.179 1.00 86.16 24 ARG F C 1
ATOM 11150 O O . ARG F 1 24 ? 26.111 4.493 269.968 1.00 86.16 24 ARG F O 1
ATOM 11158 N N . ALA F 1 25 ? 27.207 6.373 269.405 1.00 112.42 25 ALA F N 1
ATOM 11159 C CA . ALA F 1 25 ? 27.932 5.738 268.313 1.00 112.42 25 ALA F CA 1
ATOM 11160 C C . ALA F 1 25 ? 28.981 4.791 268.885 1.00 112.42 25 ALA F C 1
ATOM 11161 O O . ALA F 1 25 ? 29.718 5.155 269.801 1.00 112.42 25 ALA F O 1
ATOM 11163 N N . ILE F 1 26 ? 29.040 3.575 268.350 1.00 133.00 26 ILE F N 1
ATOM 11164 C CA . ILE F 1 26 ? 29.943 2.556 268.875 1.00 133.00 26 ILE F CA 1
ATOM 11165 C C . ILE F 1 26 ? 31.412 2.913 268.658 1.00 133.00 26 ILE F C 1
ATOM 11166 O O . ILE F 1 26 ? 31.828 3.254 267.550 1.00 133.00 26 ILE F O 1
ATOM 11171 N N . ASP F 1 27 ? 32.190 2.841 269.733 1.00 137.49 27 ASP F N 1
ATOM 11172 C CA . ASP F 1 27 ? 33.628 3.066 269.655 1.00 137.49 27 ASP F CA 1
ATOM 11173 C C . ASP F 1 27 ? 34.360 1.736 269.557 1.00 137.49 27 ASP F C 1
ATOM 11174 O O . ASP F 1 27 ? 34.508 1.027 270.551 1.00 137.49 27 ASP F O 1
ATOM 11179 N N . SER F 1 28 ? 34.811 1.400 268.352 1.00 134.42 28 SER F N 1
ATOM 11180 C CA . SER F 1 28 ? 35.507 0.141 268.118 1.00 134.42 28 SER F CA 1
ATOM 11181 C C . SER F 1 28 ? 36.832 0.092 268.873 1.00 134.42 28 SER F C 1
ATOM 11182 O O . SER F 1 28 ? 37.242 -0.961 269.358 1.00 134.42 28 SER F O 1
ATOM 11185 N N . GLY F 1 29 ? 37.495 1.240 268.970 1.00 118.39 29 GLY F N 1
ATOM 11186 C CA . GLY F 1 29 ? 38.757 1.331 269.679 1.00 118.39 29 GLY F CA 1
ATOM 11187 C C . GLY F 1 29 ? 39.926 1.616 268.757 1.00 118.39 29 GLY F C 1
ATOM 11188 O O . GLY F 1 29 ? 39.891 1.282 267.572 1.00 118.39 29 GLY F O 1
ATOM 11189 N N . VAL F 1 30 ? 40.966 2.236 269.305 1.00 105.41 30 VAL F N 1
ATOM 11190 C CA . VAL F 1 30 ? 42.157 2.562 268.531 1.00 105.41 30 VAL F CA 1
ATOM 11191 C C . VAL F 1 30 ? 43.065 1.346 268.384 1.00 105.41 30 VAL F C 1
ATOM 11192 O O . VAL F 1 30 ? 42.585 0.234 268.167 1.00 105.41 30 VAL F O 1
ATOM 11196 N N . LEU F 1 31 ? 44.375 1.576 268.475 1.00 146.73 31 LEU F N 1
ATOM 11197 C CA . LEU F 1 31 ? 45.393 0.529 268.354 1.00 146.73 31 LEU F CA 1
ATOM 11198 C C . LEU F 1 31 ? 45.420 -0.074 266.945 1.00 146.73 31 LEU F C 1
ATOM 11199 O O . LEU F 1 31 ? 46.240 -0.941 266.645 1.00 146.73 31 LEU F O 1
ATOM 11204 N N . ALA F 1 32 ? 44.530 0.403 266.081 1.00 99.18 32 ALA F N 1
ATOM 11205 C CA . ALA F 1 32 ? 44.486 -0.032 264.692 1.00 99.18 32 ALA F CA 1
ATOM 11206 C C . ALA F 1 32 ? 44.895 1.113 263.773 1.00 99.18 32 ALA F C 1
ATOM 11207 O O . ALA F 1 32 ? 45.215 0.903 262.603 1.00 99.18 32 ALA F O 1
ATOM 11209 N N . LYS F 1 33 ? 44.878 2.326 264.315 1.00 104.13 33 LYS F N 1
ATOM 11210 C CA . LYS F 1 33 ? 45.315 3.505 263.578 1.00 104.13 33 LYS F CA 1
ATOM 11211 C C . LYS F 1 33 ? 46.788 3.783 263.850 1.00 104.13 33 LYS F C 1
ATOM 11212 O O . LYS F 1 33 ? 47.497 4.327 263.003 1.00 104.13 33 LYS F O 1
ATOM 11218 N N . LEU F 1 34 ? 47.241 3.400 265.039 1.00 119.61 34 LEU F N 1
ATOM 11219 C CA . LEU F 1 34 ? 48.615 3.646 265.457 1.00 119.61 34 LEU F CA 1
ATOM 11220 C C . LEU F 1 34 ? 49.561 2.580 264.916 1.00 119.61 34 LEU F C 1
ATOM 11221 O O . LEU F 1 34 ? 50.605 2.895 264.345 1.00 119.61 34 LEU F O 1
ATOM 11226 N N . SER F 1 35 ? 49.191 1.318 265.104 1.00 90.81 35 SER F N 1
ATOM 11227 C CA . SER F 1 35 ? 50.002 0.203 264.632 1.00 90.81 35 SER F CA 1
ATOM 11228 C C . SER F 1 35 ? 49.183 -0.729 263.747 1.00 90.81 35 SER F C 1
ATOM 11229 O O . SER F 1 35 ? 48.178 -1.286 264.190 1.00 90.81 35 SER F O 1
ATOM 11232 N N . PRO F 1 36 ? 49.613 -0.902 262.489 1.00 106.15 36 PRO F N 1
ATOM 11233 C CA . PRO F 1 36 ? 48.915 -1.764 261.529 1.00 106.15 36 PRO F CA 1
ATOM 11234 C C . PRO F 1 36 ? 48.914 -3.228 261.960 1.00 106.15 36 PRO F C 1
ATOM 11235 O O . PRO F 1 36 ? 49.892 -3.701 262.539 1.00 106.15 36 PRO F O 1
ATOM 11239 N N . GLU F 1 37 ? 47.820 -3.930 261.679 1.00 95.10 37 GLU F N 1
ATOM 11240 C CA . GLU F 1 37 ? 47.677 -5.327 262.075 1.00 95.10 37 GLU F CA 1
ATOM 11241 C C . GLU F 1 37 ? 48.646 -6.229 261.318 1.00 95.10 37 GLU F C 1
ATOM 11242 O O . GLU F 1 37 ? 48.982 -5.968 260.162 1.00 95.10 37 GLU F O 1
ATOM 11248 N N . GLN F 1 38 ? 49.095 -7.289 261.982 1.00 95.91 38 GLN F N 1
ATOM 11249 C CA . GLN F 1 38 ? 50.006 -8.253 261.375 1.00 95.91 38 GLN F CA 1
ATOM 11250 C C . GLN F 1 38 ? 49.443 -9.665 261.496 1.00 95.91 38 GLN F C 1
ATOM 11251 O O . GLN F 1 38 ? 49.839 -10.422 262.383 1.00 95.91 38 GLN F O 1
ATOM 11257 N N . PRO F 1 39 ? 48.509 -10.022 260.600 1.00 113.75 39 PRO F N 1
ATOM 11258 C CA . PRO F 1 39 ? 47.831 -11.322 260.640 1.00 113.75 39 PRO F CA 1
ATOM 11259 C C . PRO F 1 39 ? 48.776 -12.491 260.382 1.00 113.75 39 PRO F C 1
ATOM 11260 O O . PRO F 1 39 ? 49.472 -12.517 259.367 1.00 113.75 39 PRO F O 1
ATOM 11264 N N . THR F 1 40 ? 48.794 -13.446 261.305 1.00 113.77 40 THR F N 1
ATOM 11265 C CA . THR F 1 40 ? 49.633 -14.630 261.176 1.00 113.77 40 THR F CA 1
ATOM 11266 C C . THR F 1 40 ? 48.813 -15.899 261.372 1.00 113.77 40 THR F C 1
ATOM 11267 O O . THR F 1 40 ? 47.686 -15.848 261.864 1.00 113.77 40 THR F O 1
ATOM 11271 N N . ILE F 1 41 ? 49.384 -17.035 260.987 1.00 96.73 41 ILE F N 1
ATOM 11272 C CA . ILE F 1 41 ? 48.740 -18.325 261.208 1.00 96.73 41 ILE F CA 1
ATOM 11273 C C . ILE F 1 41 ? 48.685 -18.619 262.703 1.00 96.73 41 ILE F C 1
ATOM 11274 O O . ILE F 1 41 ? 49.417 -18.013 263.486 1.00 96.73 41 ILE F O 1
ATOM 11279 N N . PHE F 1 42 ? 47.813 -19.541 263.096 1.00 89.25 42 PHE F N 1
ATOM 11280 C CA . PHE F 1 42 ? 47.626 -19.851 264.508 1.00 89.25 42 PHE F CA 1
ATOM 11281 C C . PHE F 1 42 ? 48.897 -20.426 265.123 1.00 89.25 42 PHE F C 1
ATOM 11282 O O . PHE F 1 42 ? 49.618 -21.192 264.485 1.00 89.25 42 PHE F O 1
ATOM 11290 N N . GLY F 1 43 ? 49.160 -20.049 266.369 1.00 86.32 43 GLY F N 1
ATOM 11291 C CA . GLY F 1 43 ? 50.363 -20.471 267.059 1.00 86.32 43 GLY F CA 1
ATOM 11292 C C . GLY F 1 43 ? 51.061 -19.295 267.712 1.00 86.32 43 GLY F C 1
ATOM 11293 O O . GLY F 1 43 ? 50.934 -18.162 267.249 1.00 86.32 43 GLY F O 1
ATOM 11294 N N . PRO F 1 44 ? 51.799 -19.558 268.801 1.00 90.15 44 PRO F N 1
ATOM 11295 C CA . PRO F 1 44 ? 52.527 -18.520 269.540 1.00 90.15 44 PRO F CA 1
ATOM 11296 C C . PRO F 1 44 ? 53.521 -17.776 268.657 1.00 90.15 44 PRO F C 1
ATOM 11297 O O . PRO F 1 44 ? 54.258 -18.414 267.910 1.00 90.15 44 PRO F O 1
ATOM 11301 N N . VAL F 1 45 ? 53.544 -16.449 268.739 1.00 82.33 45 VAL F N 1
ATOM 11302 C CA . VAL F 1 45 ? 54.458 -15.679 267.901 1.00 82.33 45 VAL F CA 1
ATOM 11303 C C . VAL F 1 45 ? 55.676 -15.208 268.693 1.00 82.33 45 VAL F C 1
ATOM 11304 O O . VAL F 1 45 ? 55.606 -15.006 269.906 1.00 82.33 45 VAL F O 1
ATOM 11308 N N . LYS F 1 46 ? 56.795 -15.049 267.996 1.00 92.85 46 LYS F N 1
ATOM 11309 C CA . LYS F 1 46 ? 58.045 -14.666 268.636 1.00 92.85 46 LYS F CA 1
ATOM 11310 C C . LYS F 1 46 ? 59.010 -14.039 267.639 1.00 92.85 46 LYS F C 1
ATOM 11311 O O . LYS F 1 46 ? 59.038 -14.413 266.466 1.00 92.85 46 LYS F O 1
ATOM 11317 N N . GLY F 1 47 ? 59.797 -13.080 268.117 1.00 102.36 47 GLY F N 1
ATOM 11318 C CA . GLY F 1 47 ? 60.752 -12.379 267.278 1.00 102.36 47 GLY F CA 1
ATOM 11319 C C . GLY F 1 47 ? 61.937 -11.830 268.050 1.00 102.36 47 GLY F C 1
ATOM 11320 O O . GLY F 1 47 ? 62.188 -12.221 269.190 1.00 102.36 47 GLY F O 1
ATOM 11321 N N . ALA F 1 48 ? 62.670 -10.915 267.425 1.00 97.29 48 ALA F N 1
ATOM 11322 C CA . ALA F 1 48 ? 63.857 -10.338 268.043 1.00 97.29 48 ALA F CA 1
ATOM 11323 C C . ALA F 1 48 ? 63.708 -8.835 268.253 1.00 97.29 48 ALA F C 1
ATOM 11324 O O . ALA F 1 48 ? 63.222 -8.120 267.375 1.00 97.29 48 ALA F O 1
ATOM 11326 N N . VAL F 1 49 ? 64.132 -8.364 269.422 1.00 94.28 49 VAL F N 1
ATOM 11327 C CA . VAL F 1 49 ? 64.059 -6.948 269.760 1.00 94.28 49 VAL F CA 1
ATOM 11328 C C . VAL F 1 49 ? 65.446 -6.381 270.041 1.00 94.28 49 VAL F C 1
ATOM 11329 O O . VAL F 1 49 ? 66.194 -6.919 270.861 1.00 94.28 49 VAL F O 1
ATOM 11333 N N . PHE F 1 50 ? 65.781 -5.291 269.358 1.00 112.33 50 PHE F N 1
ATOM 11334 C CA . PHE F 1 50 ? 67.073 -4.639 269.529 1.00 112.33 50 PHE F CA 1
ATOM 11335 C C . PHE F 1 50 ? 66.887 -3.137 269.706 1.00 112.33 50 PHE F C 1
ATOM 11336 O O . PHE F 1 50 ? 66.452 -2.446 268.785 1.00 112.33 50 PHE F O 1
ATOM 11344 N N . SER F 1 51 ? 67.217 -2.634 270.891 1.00 133.26 51 SER F N 1
ATOM 11345 C CA . SER F 1 51 ? 67.023 -1.221 271.195 1.00 133.26 51 SER F CA 1
ATOM 11346 C C . SER F 1 51 ? 68.322 -0.536 271.607 1.00 133.26 51 SER F C 1
ATOM 11347 O O . SER F 1 51 ? 69.164 -1.131 272.279 1.00 133.26 51 SER F O 1
ATOM 11350 N N . GLY F 1 52 ? 68.478 0.718 271.197 1.00 131.23 52 GLY F N 1
ATOM 11351 C CA . GLY F 1 52 ? 69.600 1.531 271.629 1.00 131.23 52 GLY F CA 1
ATOM 11352 C C . GLY F 1 52 ? 70.868 1.370 270.812 1.00 131.23 52 GLY F C 1
ATOM 11353 O O . GLY F 1 52 ? 70.972 0.486 269.962 1.00 131.23 52 GLY F O 1
ATOM 11354 N N . VAL F 1 53 ? 71.836 2.241 271.081 1.00 132.16 53 VAL F N 1
ATOM 11355 C CA . VAL F 1 53 ? 73.125 2.216 270.403 1.00 132.16 53 VAL F CA 1
ATOM 11356 C C . VAL F 1 53 ? 74.241 1.997 271.420 1.00 132.16 53 VAL F C 1
ATOM 11357 O O . VAL F 1 53 ? 74.317 2.711 272.420 1.00 132.16 53 VAL F O 1
ATOM 11361 N N . PRO F 1 54 ? 75.107 1.002 271.172 1.00 102.47 54 PRO F N 1
ATOM 11362 C CA . PRO F 1 54 ? 76.200 0.663 272.092 1.00 102.47 54 PRO F CA 1
ATOM 11363 C C . PRO F 1 54 ? 77.174 1.817 272.321 1.00 102.47 54 PRO F C 1
ATOM 11364 O O . PRO F 1 54 ? 77.386 2.639 271.429 1.00 102.47 54 PRO F O 1
ATOM 11368 N N . ARG F 1 55 ? 77.758 1.867 273.515 1.00 94.51 55 ARG F N 1
ATOM 11369 C CA . ARG F 1 55 ? 78.704 2.917 273.874 1.00 94.51 55 ARG F CA 1
ATOM 11370 C C . ARG F 1 55 ? 80.012 2.777 273.098 1.00 94.51 55 ARG F C 1
ATOM 11371 O O . ARG F 1 55 ? 80.234 1.779 272.412 1.00 94.51 55 ARG F O 1
ATOM 11379 N N . ALA F 1 56 ? 80.879 3.777 273.220 1.00 85.40 56 ALA F N 1
ATOM 11380 C CA . ALA F 1 56 ? 82.178 3.754 272.556 1.00 85.40 56 ALA F CA 1
ATOM 11381 C C . ALA F 1 56 ? 83.285 4.207 273.508 1.00 85.40 56 ALA F C 1
ATOM 11382 O O . ALA F 1 56 ? 83.181 5.257 274.136 1.00 85.40 56 ALA F O 1
ATOM 11384 N N . LYS F 1 57 ? 84.344 3.411 273.610 1.00 81.00 57 LYS F N 1
ATOM 11385 C CA . LYS F 1 57 ? 85.429 3.694 274.547 1.00 81.00 57 LYS F CA 1
ATOM 11386 C C . LYS F 1 57 ? 86.618 4.376 273.871 1.00 81.00 57 LYS F C 1
ATOM 11387 O O . LYS F 1 57 ? 86.969 4.053 272.736 1.00 81.00 57 LYS F O 1
ATOM 11393 N N . ILE F 1 58 ? 87.231 5.323 274.576 1.00 113.50 58 ILE F N 1
ATOM 11394 C CA . ILE F 1 58 ? 88.450 5.971 274.104 1.00 113.50 58 ILE F CA 1
ATOM 11395 C C . ILE F 1 58 ? 89.668 5.101 274.408 1.00 113.50 58 ILE F C 1
ATOM 11396 O O . ILE F 1 58 ? 89.815 4.589 275.518 1.00 113.50 58 ILE F O 1
ATOM 11401 N N . VAL F 1 59 ? 90.539 4.935 273.418 1.00 83.44 59 VAL F N 1
ATOM 11402 C CA . VAL F 1 59 ? 91.674 4.028 273.551 1.00 83.44 59 VAL F CA 1
ATOM 11403 C C . VAL F 1 59 ? 93.012 4.751 273.416 1.00 83.44 59 VAL F C 1
ATOM 11404 O O . VAL F 1 59 ? 93.169 5.635 272.574 1.00 83.44 59 VAL F O 1
ATOM 11408 N N . GLY F 1 60 ? 93.971 4.369 274.255 1.00 98.72 60 GLY F N 1
ATOM 11409 C CA . GLY F 1 60 ? 95.327 4.875 274.154 1.00 98.72 60 GLY F CA 1
ATOM 11410 C C . GLY F 1 60 ? 96.097 4.158 273.061 1.00 98.72 60 GLY F C 1
ATOM 11411 O O . GLY F 1 60 ? 95.524 3.379 272.299 1.00 98.72 60 GLY F O 1
ATOM 11412 N N . GLU F 1 61 ? 97.399 4.412 272.980 1.00 93.28 61 GLU F N 1
ATOM 11413 C CA . GLU F 1 61 ? 98.221 3.806 271.938 1.00 93.28 61 GLU F CA 1
ATOM 11414 C C . GLU F 1 61 ? 98.507 2.336 272.234 1.00 93.28 61 GLU F C 1
ATOM 11415 O O . GLU F 1 61 ? 98.661 1.528 271.318 1.00 93.28 61 GLU F O 1
ATOM 11421 N N . GLY F 1 62 ? 98.572 1.992 273.516 1.00 85.24 62 GLY F N 1
ATOM 11422 C CA . GLY F 1 62 ? 98.841 0.624 273.919 1.00 85.24 62 GLY F CA 1
ATOM 11423 C C . GLY F 1 62 ? 97.838 0.096 274.925 1.00 85.24 62 GLY F C 1
ATOM 11424 O O . GLY F 1 62 ? 97.987 -1.013 275.438 1.00 85.24 62 GLY F O 1
ATOM 11425 N N . GLU F 1 63 ? 96.809 0.890 275.205 1.00 77.35 63 GLU F N 1
ATOM 11426 C CA . GLU F 1 63 ? 95.798 0.513 276.186 1.00 77.35 63 GLU F CA 1
ATOM 11427 C C . GLU F 1 63 ? 94.828 -0.513 275.600 1.00 77.35 63 GLU F C 1
ATOM 11428 O O . GLU F 1 63 ? 94.705 -0.637 274.382 1.00 77.35 63 GLU F O 1
ATOM 11434 N N . VAL F 1 64 ? 94.144 -1.245 276.475 1.00 76.08 64 VAL F N 1
ATOM 11435 C CA . VAL F 1 64 ? 93.280 -2.346 276.055 1.00 76.08 64 VAL F CA 1
ATOM 11436 C C . VAL F 1 64 ? 91.930 -1.875 275.523 1.00 76.08 64 VAL F C 1
ATOM 11437 O O . VAL F 1 64 ? 91.220 -1.120 276.185 1.00 76.08 64 VAL F O 1
ATOM 11441 N N . LYS F 1 65 ? 91.583 -2.332 274.323 1.00 74.71 65 LYS F N 1
ATOM 11442 C CA . LYS F 1 65 ? 90.279 -2.049 273.732 1.00 74.71 65 LYS F CA 1
ATOM 11443 C C . LYS F 1 65 ? 89.234 -3.007 274.300 1.00 74.71 65 LYS F C 1
ATOM 11444 O O . LYS F 1 65 ? 89.294 -4.212 274.053 1.00 74.71 65 LYS F O 1
ATOM 11450 N N . PRO F 1 66 ? 88.272 -2.472 275.069 1.00 89.37 66 PRO F N 1
ATOM 11451 C CA . PRO F 1 66 ? 87.276 -3.287 275.771 1.00 89.37 66 PRO F CA 1
ATOM 11452 C C . PRO F 1 66 ? 86.096 -3.696 274.893 1.00 89.37 66 PRO F C 1
ATOM 11453 O O . PRO F 1 66 ? 86.051 -3.360 273.710 1.00 89.37 66 PRO F O 1
ATOM 11457 N N . SER F 1 67 ? 85.149 -4.416 275.486 1.00 109.85 67 SER F N 1
ATOM 11458 C CA . SER F 1 67 ? 83.957 -4.864 274.777 1.00 109.85 67 SER F CA 1
ATOM 11459 C C . SER F 1 67 ? 82.695 -4.325 275.442 1.00 109.85 67 SER F C 1
ATOM 11460 O O . SER F 1 67 ? 82.614 -4.251 276.668 1.00 109.85 67 SER F O 1
ATOM 11463 N N . ALA F 1 68 ? 81.715 -3.946 274.629 1.00 131.13 68 ALA F N 1
ATOM 11464 C CA . ALA F 1 68 ? 80.451 -3.431 275.141 1.00 131.13 68 ALA F CA 1
ATOM 11465 C C . ALA F 1 68 ? 79.294 -4.340 274.745 1.00 131.13 68 ALA F C 1
ATOM 11466 O O . ALA F 1 68 ? 79.025 -4.536 273.560 1.00 131.13 68 ALA F O 1
ATOM 11468 N N . SER F 1 69 ? 78.612 -4.897 275.741 1.00 163.29 69 SER F N 1
ATOM 11469 C CA . SER F 1 69 ? 77.492 -5.797 275.490 1.00 163.29 69 SER F CA 1
ATOM 11470 C C . SER F 1 69 ? 76.283 -5.035 274.956 1.00 163.29 69 SER F C 1
ATOM 11471 O O . SER F 1 69 ? 76.176 -3.822 275.133 1.00 163.29 69 SER F O 1
ATOM 11474 N N . VAL F 1 70 ? 75.378 -5.753 274.299 1.00 134.28 70 VAL F N 1
ATOM 11475 C CA . VAL F 1 70 ? 74.168 -5.146 273.754 1.00 134.28 70 VAL F CA 1
ATOM 11476 C C . VAL F 1 70 ? 72.922 -5.910 274.189 1.00 134.28 70 VAL F C 1
ATOM 11477 O O . VAL F 1 70 ? 73.018 -6.973 274.803 1.00 134.28 70 VAL F O 1
ATOM 11481 N N . ASP F 1 71 ? 71.753 -5.364 273.866 1.00 167.68 71 ASP F N 1
ATOM 11482 C CA . ASP F 1 71 ? 70.494 -5.945 274.316 1.00 167.68 71 ASP F CA 1
ATOM 11483 C C . ASP F 1 71 ? 69.678 -6.547 273.175 1.00 167.68 71 ASP F C 1
ATOM 11484 O O . ASP F 1 71 ? 68.889 -5.860 272.526 1.00 167.68 71 ASP F O 1
ATOM 11489 N N . VAL F 1 72 ? 69.876 -7.838 272.935 1.00 132.55 72 VAL F N 1
ATOM 11490 C CA . VAL F 1 72 ? 69.034 -8.579 272.006 1.00 132.55 72 VAL F CA 1
ATOM 11491 C C . VAL F 1 72 ? 68.041 -9.421 272.799 1.00 132.55 72 VAL F C 1
ATOM 11492 O O . VAL F 1 72 ? 68.389 -10.479 273.325 1.00 132.55 72 VAL F O 1
ATOM 11496 N N . SER F 1 73 ? 66.804 -8.942 272.892 1.00 131.00 73 SER F N 1
ATOM 11497 C CA . SER F 1 73 ? 65.808 -9.591 273.738 1.00 131.00 73 SER F CA 1
ATOM 11498 C C . SER F 1 73 ? 64.668 -10.208 272.934 1.00 131.00 73 SER F C 1
ATOM 11499 O O . SER F 1 73 ? 64.111 -9.576 272.040 1.00 131.00 73 SER F O 1
ATOM 11502 N N . ALA F 1 74 ? 64.327 -11.448 273.265 1.00 111.95 74 ALA F N 1
ATOM 11503 C CA . ALA F 1 74 ? 63.238 -12.148 272.597 1.00 111.95 74 ALA F CA 1
ATOM 11504 C C . ALA F 1 74 ? 61.937 -11.985 273.373 1.00 111.95 74 ALA F C 1
ATOM 11505 O O . ALA F 1 74 ? 61.950 -11.753 274.581 1.00 111.95 74 ALA F O 1
ATOM 11507 N N . PHE F 1 75 ? 60.815 -12.104 272.671 1.00 116.00 75 PHE F N 1
ATOM 11508 C CA . PHE F 1 75 ? 59.497 -12.021 273.294 1.00 116.00 75 PHE F CA 1
ATOM 11509 C C . PHE F 1 75 ? 58.551 -13.052 272.687 1.00 116.00 75 PHE F C 1
ATOM 11510 O O . PHE F 1 75 ? 58.758 -13.509 271.566 1.00 116.00 75 PHE F O 1
ATOM 11518 N N . THR F 1 76 ? 57.519 -13.425 273.434 1.00 118.92 76 THR F N 1
ATOM 11519 C CA . THR F 1 76 ? 56.602 -14.465 272.982 1.00 118.92 76 THR F CA 1
ATOM 11520 C C . THR F 1 76 ? 55.159 -14.161 273.358 1.00 118.92 76 THR F C 1
ATOM 11521 O O . THR F 1 76 ? 54.826 -14.044 274.537 1.00 118.92 76 THR F O 1
ATOM 11525 N N . ALA F 1 77 ? 54.306 -14.037 272.346 1.00 76.76 77 ALA F N 1
ATOM 11526 C CA . ALA F 1 77 ? 52.886 -13.817 272.578 1.00 76.76 77 ALA F CA 1
ATOM 11527 C C . ALA F 1 77 ? 52.103 -15.099 272.329 1.00 76.76 77 ALA F C 1
ATOM 11528 O O . ALA F 1 77 ? 52.167 -15.682 271.242 1.00 76.76 77 ALA F O 1
ATOM 11530 N N . GLN F 1 78 ? 51.378 -15.534 273.354 1.00 81.42 78 GLN F N 1
ATOM 11531 C CA . GLN F 1 78 ? 50.541 -16.723 273.265 1.00 81.42 78 GLN F CA 1
ATOM 11532 C C . GLN F 1 78 ? 49.144 -16.337 272.795 1.00 81.42 78 GLN F C 1
ATOM 11533 O O . GLN F 1 78 ? 48.540 -15.412 273.340 1.00 81.42 78 GLN F O 1
ATOM 11539 N N . PRO F 1 79 ? 48.627 -17.044 271.778 1.00 70.00 79 PRO F N 1
ATOM 11540 C CA . PRO F 1 79 ? 47.321 -16.745 271.177 1.00 70.00 79 PRO F CA 1
ATOM 11541 C C . PRO F 1 79 ? 46.181 -16.796 272.190 1.00 70.00 79 PRO F C 1
ATOM 11542 O O . PRO F 1 79 ? 46.023 -17.800 272.884 1.00 70.00 79 PRO F O 1
ATOM 11546 N N . ILE F 1 80 ? 45.401 -15.721 272.271 1.00 105.51 80 ILE F N 1
ATOM 11547 C CA . ILE F 1 80 ? 44.267 -15.674 273.187 1.00 105.51 80 ILE F CA 1
ATOM 11548 C C . ILE F 1 80 ? 42.942 -15.585 272.442 1.00 105.51 80 ILE F C 1
ATOM 11549 O O . ILE F 1 80 ? 42.822 -14.886 271.431 1.00 105.51 80 ILE F O 1
ATOM 11554 N N . LYS F 1 81 ? 41.950 -16.299 272.961 1.00 85.39 81 LYS F N 1
ATOM 11555 C CA . LYS F 1 81 ? 40.635 -16.366 272.343 1.00 85.39 81 LYS F CA 1
ATOM 11556 C C . LYS F 1 81 ? 39.610 -15.525 273.099 1.00 85.39 81 LYS F C 1
ATOM 11557 O O . LYS F 1 81 ? 39.299 -15.802 274.258 1.00 85.39 81 LYS F O 1
ATOM 11563 N N . VAL F 1 82 ? 39.091 -14.495 272.437 1.00 72.18 82 VAL F N 1
ATOM 11564 C CA . VAL F 1 82 ? 38.021 -13.678 272.993 1.00 72.18 82 VAL F CA 1
ATOM 11565 C C . VAL F 1 82 ? 36.670 -14.085 272.400 1.00 72.18 82 VAL F C 1
ATOM 11566 O O . VAL F 1 82 ? 36.552 -14.364 271.201 1.00 72.18 82 VAL F O 1
ATOM 11570 N N . VAL F 1 83 ? 35.655 -14.143 273.255 1.00 60.89 83 VAL F N 1
ATOM 11571 C CA . VAL F 1 83 ? 34.314 -14.526 272.831 1.00 60.89 83 VAL F CA 1
ATOM 11572 C C . VAL F 1 83 ? 33.278 -13.561 273.387 1.00 60.89 83 VAL F C 1
ATOM 11573 O O . VAL F 1 83 ? 33.499 -12.919 274.412 1.00 60.89 83 VAL F O 1
ATOM 11577 N N . THR F 1 84 ? 32.149 -13.459 272.697 1.00 90.46 84 THR F N 1
ATOM 11578 C CA . THR F 1 84 ? 31.030 -12.655 273.167 1.00 90.46 84 THR F CA 1
ATOM 11579 C C . THR F 1 84 ? 29.729 -13.283 272.693 1.00 90.46 84 THR F C 1
ATOM 11580 O O . THR F 1 84 ? 29.589 -13.622 271.521 1.00 90.46 84 THR F O 1
ATOM 11584 N N . GLN F 1 85 ? 28.778 -13.442 273.606 1.00 62.29 85 GLN F N 1
ATOM 11585 C CA . GLN F 1 85 ? 27.514 -14.080 273.270 1.00 62.29 85 GLN F CA 1
ATOM 11586 C C . GLN F 1 85 ? 26.396 -13.637 274.201 1.00 62.29 85 GLN F C 1
ATOM 11587 O O . GLN F 1 85 ? 26.603 -13.492 275.405 1.00 62.29 85 GLN F O 1
ATOM 11593 N N . GLN F 1 86 ? 25.210 -13.420 273.642 1.00 56.07 86 GLN F N 1
ATOM 11594 C CA . GLN F 1 86 ? 24.082 -12.971 274.453 1.00 56.07 86 GLN F CA 1
ATOM 11595 C C . GLN F 1 86 ? 22.773 -13.635 274.043 1.00 56.07 86 GLN F C 1
ATOM 11596 O O . GLN F 1 86 ? 22.396 -13.623 272.874 1.00 56.07 86 GLN F O 1
ATOM 11602 N N . ARG F 1 87 ? 22.085 -14.214 275.023 1.00 68.75 87 ARG F N 1
ATOM 11603 C CA . ARG F 1 87 ? 20.841 -14.935 274.777 1.00 68.75 87 ARG F CA 1
ATOM 11604 C C . ARG F 1 87 ? 19.717 -14.018 274.310 1.00 68.75 87 ARG F C 1
ATOM 11605 O O . ARG F 1 87 ? 19.528 -12.921 274.834 1.00 68.75 87 ARG F O 1
ATOM 11613 N N . VAL F 1 88 ? 18.972 -14.489 273.317 1.00 49.27 88 VAL F N 1
ATOM 11614 C CA . VAL F 1 88 ? 17.847 -13.751 272.761 1.00 49.27 88 VAL F CA 1
ATOM 11615 C C . VAL F 1 88 ? 16.644 -14.675 272.619 1.00 49.27 88 VAL F C 1
ATOM 11616 O O . VAL F 1 88 ? 16.692 -15.646 271.867 1.00 49.27 88 VAL F O 1
ATOM 11620 N N . SER F 1 89 ? 15.573 -14.373 273.348 1.00 62.86 89 SER F N 1
ATOM 11621 C CA . SER F 1 89 ? 14.370 -15.204 273.335 1.00 62.86 89 SER F CA 1
ATOM 11622 C C . SER F 1 89 ? 13.794 -15.343 271.929 1.00 62.86 89 SER F C 1
ATOM 11623 O O . SER F 1 89 ? 13.808 -14.393 271.146 1.00 62.86 89 SER F O 1
ATOM 11626 N N . ASP F 1 90 ? 13.285 -16.531 271.617 1.00 103.40 90 ASP F N 1
ATOM 11627 C CA . ASP F 1 90 ? 12.757 -16.817 270.288 1.00 103.40 90 ASP F CA 1
ATOM 11628 C C . ASP F 1 90 ? 11.466 -16.044 270.022 1.00 103.40 90 ASP F C 1
ATOM 11629 O O . ASP F 1 90 ? 11.059 -15.871 268.873 1.00 103.40 90 ASP F O 1
ATOM 11634 N N . GLU F 1 91 ? 10.828 -15.582 271.092 1.00 91.56 91 GLU F N 1
ATOM 11635 C CA . GLU F 1 91 ? 9.627 -14.765 270.975 1.00 91.56 91 GLU F CA 1
ATOM 11636 C C . GLU F 1 91 ? 9.986 -13.373 270.461 1.00 91.56 91 GLU F C 1
ATOM 11637 O O . GLU F 1 91 ? 9.234 -12.765 269.701 1.00 91.56 91 GLU F O 1
ATOM 11643 N N . PHE F 1 92 ? 11.147 -12.882 270.881 1.00 131.64 92 PHE F N 1
ATOM 11644 C CA . PHE F 1 92 ? 11.651 -11.581 270.451 1.00 131.64 92 PHE F CA 1
ATOM 11645 C C . PHE F 1 92 ? 12.065 -11.611 268.982 1.00 131.64 92 PHE F C 1
ATOM 11646 O O . PHE F 1 92 ? 11.803 -10.669 268.228 1.00 131.64 92 PHE F O 1
ATOM 11654 N N . MET F 1 93 ? 12.702 -12.707 268.581 1.00 96.83 93 MET F N 1
ATOM 11655 C CA . MET F 1 93 ? 13.195 -12.864 267.218 1.00 96.83 93 MET F CA 1
ATOM 11656 C C . MET F 1 93 ? 12.042 -12.984 266.223 1.00 96.83 93 MET F C 1
ATOM 11657 O O . MET F 1 93 ? 12.222 -12.779 265.022 1.00 96.83 93 MET F O 1
ATOM 11662 N N . TRP F 1 9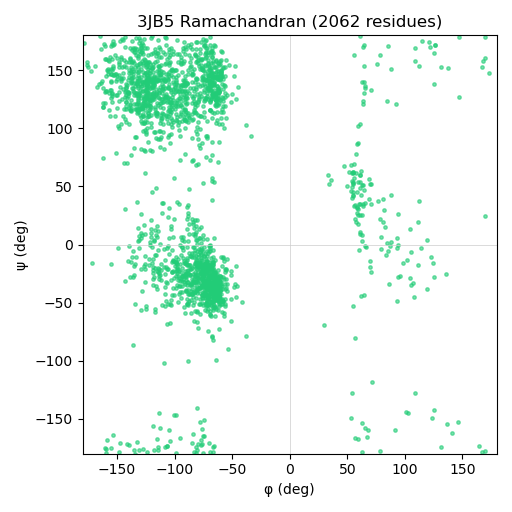4 ? 10.860 -13.319 266.730 1.00 102.61 94 TRP F N 1
ATOM 11663 C CA . TRP F 1 94 ? 9.648 -13.328 265.919 1.00 102.61 94 TRP F CA 1
ATOM 11664 C C . TRP F 1 94 ? 9.103 -11.913 265.773 1.00 102.61 94 TRP F C 1
ATOM 11665 O O . TRP F 1 94 ? 8.663 -11.508 264.694 1.00 102.61 94 TRP F O 1
ATOM 11676 N N . ALA F 1 95 ? 9.138 -11.165 266.872 1.00 93.91 95 ALA F N 1
ATOM 11677 C CA . ALA F 1 95 ? 8.668 -9.786 266.882 1.00 93.91 95 ALA F CA 1
ATOM 11678 C C . ALA F 1 95 ? 9.545 -8.910 265.997 1.00 93.91 95 ALA F C 1
ATOM 11679 O O . ALA F 1 95 ? 9.096 -7.886 265.484 1.00 93.91 95 ALA F O 1
ATOM 11681 N N . ASP F 1 96 ? 10.798 -9.320 265.821 1.00 84.08 96 ASP F N 1
ATOM 11682 C CA . ASP F 1 96 ? 11.714 -8.617 264.928 1.00 84.08 96 ASP F CA 1
ATOM 11683 C C . ASP F 1 96 ? 11.350 -8.851 263.465 1.00 84.08 96 ASP F C 1
ATOM 11684 O O . ASP F 1 96 ? 11.862 -8.174 262.571 1.00 84.08 96 ASP F O 1
ATOM 11689 N N . ALA F 1 97 ? 10.465 -9.813 263.226 1.00 102.78 97 ALA F N 1
ATOM 11690 C CA . ALA F 1 97 ? 10.048 -10.151 261.872 1.00 102.78 97 ALA F CA 1
ATOM 11691 C C . ALA F 1 97 ? 8.615 -9.705 261.603 1.00 102.78 97 ALA F C 1
ATOM 11692 O O . ALA F 1 97 ? 8.237 -9.470 260.456 1.00 102.78 97 ALA F O 1
ATOM 11694 N N . ASP F 1 98 ? 7.821 -9.590 262.663 1.00 93.77 98 ASP F N 1
ATOM 11695 C CA . ASP F 1 98 ? 6.422 -9.200 262.520 1.00 93.77 98 ASP F CA 1
ATOM 11696 C C . ASP F 1 98 ? 6.272 -7.721 262.172 1.00 93.77 98 ASP F C 1
ATOM 11697 O O . ASP F 1 98 ? 5.576 -7.366 261.221 1.00 93.77 98 ASP F O 1
ATOM 11702 N N . TYR F 1 99 ? 6.926 -6.861 262.946 1.00 114.44 99 TYR F N 1
ATOM 11703 C CA . TYR F 1 99 ? 6.816 -5.421 262.742 1.00 114.44 99 TYR F CA 1
ATOM 11704 C C . TYR F 1 99 ? 7.935 -4.884 261.853 1.00 114.44 99 TYR F C 1
ATOM 11705 O O . TYR F 1 99 ? 7.980 -3.688 261.560 1.00 114.44 99 TYR F O 1
ATOM 11714 N N . ARG F 1 100 ? 8.836 -5.774 261.441 1.00 105.25 100 ARG F N 1
ATOM 11715 C CA . ARG F 1 100 ? 9.954 -5.427 260.562 1.00 105.25 100 ARG F CA 1
ATOM 11716 C C . ARG F 1 100 ? 10.859 -4.352 261.162 1.00 105.25 100 ARG F C 1
ATOM 11717 O O . ARG F 1 100 ? 11.115 -3.327 260.532 1.00 105.25 100 ARG F O 1
ATOM 11725 N N . LEU F 1 101 ? 11.345 -4.589 262.378 1.00 136.69 101 LEU F N 1
ATOM 11726 C CA . LEU F 1 101 ? 12.245 -3.644 263.034 1.00 136.69 101 LEU F CA 1
ATOM 11727 C C . LEU F 1 101 ? 13.649 -3.703 262.446 1.00 136.69 101 LEU F C 1
ATOM 11728 O O . LEU F 1 101 ? 14.216 -2.679 262.064 1.00 136.69 101 LEU F O 1
ATOM 11733 N N . GLY F 1 102 ? 14.207 -4.907 262.379 1.00 113.37 102 GLY F N 1
ATOM 11734 C CA . GLY F 1 102 ? 15.571 -5.089 261.921 1.00 113.37 102 GLY F CA 1
ATOM 11735 C C . GLY F 1 102 ? 16.561 -4.789 263.029 1.00 113.37 102 GLY F C 1
ATOM 11736 O O . GLY F 1 102 ? 17.612 -4.192 262.796 1.00 113.37 102 GLY F O 1
ATOM 11737 N N . VAL F 1 103 ? 16.220 -5.207 264.244 1.00 108.22 103 VAL F N 1
ATOM 11738 C CA . VAL F 1 103 ? 17.051 -4.950 265.415 1.00 108.22 103 VAL F CA 1
ATOM 11739 C C . VAL F 1 103 ? 18.278 -5.858 265.452 1.00 108.22 103 VAL F C 1
ATOM 11740 O O . VAL F 1 103 ? 19.389 -5.405 265.732 1.00 108.22 103 VAL F O 1
ATOM 11744 N N . LEU F 1 104 ? 18.074 -7.136 265.149 1.00 86.55 104 LEU F N 1
ATOM 11745 C CA . LEU F 1 104 ? 19.142 -8.127 265.241 1.00 86.55 104 LEU F CA 1
ATOM 11746 C C . LEU F 1 104 ? 20.186 -7.967 264.133 1.00 86.55 104 LEU F C 1
ATOM 11747 O O . LEU F 1 104 ? 21.203 -8.660 264.125 1.00 86.55 104 LEU F O 1
ATOM 11752 N N . GLN F 1 105 ? 19.935 -7.052 263.202 1.00 108.45 105 GLN F N 1
ATOM 11753 C CA . GLN F 1 105 ? 20.860 -6.818 262.098 1.00 108.45 105 GLN F CA 1
ATOM 11754 C C . GLN F 1 105 ? 21.502 -5.435 262.157 1.00 108.45 105 GLN F C 1
ATOM 11755 O O . GLN F 1 105 ? 22.556 -5.209 261.563 1.00 108.45 105 GLN F O 1
ATOM 11761 N N . ASP F 1 106 ? 20.868 -4.512 262.874 1.00 105.50 106 ASP F N 1
ATOM 11762 C CA . ASP F 1 106 ? 21.344 -3.134 262.920 1.00 105.50 106 ASP F CA 1
ATOM 11763 C C . ASP F 1 106 ? 21.850 -2.717 264.300 1.00 105.50 106 ASP F C 1
ATOM 11764 O O . ASP F 1 106 ? 22.700 -1.835 264.411 1.00 105.50 106 ASP F O 1
ATOM 11769 N N . LEU F 1 107 ? 21.328 -3.347 265.348 1.00 114.58 107 LEU F N 1
ATOM 11770 C CA . LEU F 1 107 ? 21.621 -2.909 266.711 1.00 114.58 107 LEU F CA 1
ATOM 11771 C C . LEU F 1 107 ? 22.326 -3.962 267.564 1.00 114.58 107 LEU F C 1
ATOM 11772 O O . LEU F 1 107 ? 22.833 -3.652 268.642 1.00 114.58 107 LEU F O 1
ATOM 11777 N N . ILE F 1 108 ? 22.356 -5.203 267.090 1.00 85.83 108 ILE F N 1
ATOM 11778 C CA . ILE F 1 108 ? 22.999 -6.274 267.842 1.00 85.83 108 ILE F CA 1
ATOM 11779 C C . ILE F 1 108 ? 24.300 -6.709 267.178 1.00 85.83 108 ILE F C 1
ATOM 11780 O O . ILE F 1 108 ? 25.348 -6.745 267.820 1.00 85.83 108 ILE F O 1
ATOM 11785 N N . SER F 1 109 ? 24.230 -7.029 265.890 1.00 99.74 109 SER F N 1
ATOM 11786 C CA . SER F 1 109 ? 25.404 -7.474 265.140 1.00 99.74 109 SER F CA 1
ATOM 11787 C C . SER F 1 109 ? 26.536 -6.432 265.076 1.00 99.74 109 SER F C 1
ATOM 11788 O O . SER F 1 109 ? 27.701 -6.780 265.291 1.00 99.74 109 SER F O 1
ATOM 11791 N N . PRO F 1 110 ? 26.214 -5.157 264.776 1.00 79.12 110 PRO F N 1
ATOM 11792 C CA . PRO F 1 110 ? 27.324 -4.196 264.783 1.00 79.12 110 PRO F CA 1
ATOM 11793 C C . PRO F 1 110 ? 27.859 -3.941 266.192 1.00 79.12 110 PRO F C 1
ATOM 11794 O O . PRO F 1 110 ? 29.050 -3.681 266.361 1.00 79.12 110 PRO F O 1
ATOM 11798 N N . ALA F 1 111 ? 26.985 -4.026 267.189 1.00 78.45 111 ALA F N 1
ATOM 11799 C CA . ALA F 1 111 ? 27.376 -3.797 268.575 1.00 78.45 111 ALA F CA 1
ATOM 11800 C C . ALA F 1 111 ? 28.173 -4.975 269.127 1.00 78.45 111 ALA F C 1
ATOM 11801 O O . ALA F 1 111 ? 28.973 -4.819 270.051 1.00 78.45 111 ALA F O 1
ATOM 11803 N N . LEU F 1 112 ? 27.949 -6.153 268.552 1.00 82.78 112 LEU F N 1
ATOM 11804 C CA . LEU F 1 112 ? 28.635 -7.362 268.990 1.00 82.78 112 LEU F CA 1
ATOM 11805 C C . LEU F 1 112 ? 29.985 -7.501 268.295 1.00 82.78 112 LEU F C 1
ATOM 11806 O O . LEU F 1 112 ? 30.945 -8.003 268.877 1.00 82.78 112 LEU F O 1
ATOM 11811 N N . GLY F 1 113 ? 30.048 -7.056 267.043 1.00 89.42 113 GLY F N 1
ATOM 11812 C CA . GLY F 1 113 ? 31.280 -7.113 266.275 1.00 89.42 113 GLY F CA 1
ATOM 11813 C C . GLY F 1 113 ? 32.320 -6.131 266.780 1.00 89.42 113 GLY F C 1
ATOM 11814 O O . GLY F 1 113 ? 33.523 -6.341 266.623 1.00 89.42 113 GLY F O 1
ATOM 11815 N N . ALA F 1 114 ? 31.847 -5.049 267.388 1.00 91.02 114 ALA F N 1
ATOM 11816 C CA . ALA F 1 114 ? 32.731 -4.038 267.953 1.00 91.02 114 ALA F CA 1
ATOM 11817 C C . ALA F 1 114 ? 33.159 -4.422 269.364 1.00 91.02 114 ALA F C 1
ATOM 11818 O O . ALA F 1 114 ? 34.062 -3.813 269.935 1.00 91.02 114 ALA F O 1
ATOM 11820 N N . SER F 1 115 ? 32.510 -5.438 269.924 1.00 71.93 115 SER F N 1
ATOM 11821 C CA . SER F 1 115 ? 32.813 -5.875 271.282 1.00 71.93 115 SER F CA 1
ATOM 11822 C C . SER F 1 115 ? 34.139 -6.626 271.344 1.00 71.93 115 SER F C 1
ATOM 11823 O O . SER F 1 115 ? 34.709 -6.802 272.419 1.00 71.93 115 SER F O 1
ATOM 11826 N N . ILE F 1 116 ? 34.625 -7.068 270.188 1.00 100.91 116 ILE F N 1
ATOM 11827 C CA . ILE F 1 116 ? 35.912 -7.749 270.116 1.00 100.91 116 ILE F CA 1
ATOM 11828 C C . ILE F 1 116 ? 37.011 -6.776 269.702 1.00 100.91 116 ILE F C 1
ATOM 11829 O O . ILE F 1 116 ? 38.198 -7.088 269.794 1.00 100.91 116 ILE F O 1
ATOM 11834 N N . GLY F 1 117 ? 36.606 -5.597 269.240 1.00 89.18 117 GLY F N 1
ATOM 11835 C CA . GLY F 1 117 ? 37.548 -4.568 268.843 1.00 89.18 117 GLY F CA 1
ATOM 11836 C C . GLY F 1 117 ? 38.090 -3.820 270.044 1.00 89.18 117 GLY F C 1
ATOM 11837 O O . GLY F 1 117 ? 39.266 -3.457 270.084 1.00 89.18 117 GLY F O 1
ATOM 11838 N N . ARG F 1 118 ? 37.224 -3.587 271.025 1.00 85.03 118 ARG F N 1
ATOM 11839 C CA . ARG F 1 118 ? 37.621 -2.951 272.277 1.00 85.03 118 ARG F CA 1
ATOM 11840 C C . ARG F 1 118 ? 38.437 -3.909 273.136 1.00 85.03 118 ARG F C 1
ATOM 11841 O O . ARG F 1 118 ? 39.178 -3.492 274.032 1.00 85.03 118 ARG F O 1
ATOM 11849 N N . ALA F 1 119 ? 38.294 -5.199 272.854 1.00 74.11 119 ALA F N 1
ATOM 11850 C CA . ALA F 1 119 ? 38.987 -6.232 273.610 1.00 74.11 119 ALA F CA 1
ATOM 11851 C C . ALA F 1 119 ? 40.503 -6.106 273.478 1.00 74.11 119 ALA F C 1
ATOM 11852 O O . ALA F 1 119 ? 41.207 -5.983 274.478 1.00 74.11 119 ALA F O 1
ATOM 11854 N N . VAL F 1 120 ? 40.999 -6.122 272.242 1.00 86.79 120 VAL F N 1
ATOM 11855 C CA . VAL F 1 120 ? 42.438 -6.060 271.988 1.00 86.79 120 VAL F CA 1
ATOM 11856 C C . VAL F 1 120 ? 43.041 -4.756 272.515 1.00 86.79 120 VAL F C 1
ATOM 11857 O O . VAL F 1 120 ? 44.167 -4.737 273.019 1.00 86.79 120 VAL F O 1
ATOM 11861 N N . ASP F 1 121 ? 42.277 -3.673 272.422 1.00 98.62 121 ASP F N 1
ATOM 11862 C CA . ASP F 1 121 ? 42.760 -2.370 272.857 1.00 98.62 121 ASP F CA 1
ATOM 11863 C C . ASP F 1 121 ? 42.851 -2.313 274.377 1.00 98.62 121 ASP F C 1
ATOM 11864 O O . ASP F 1 121 ? 43.771 -1.714 274.932 1.00 98.62 121 ASP F O 1
ATOM 11869 N N . LEU F 1 122 ? 41.897 -2.953 275.047 1.00 84.49 122 LEU F N 1
ATOM 11870 C CA . LEU F 1 122 ? 41.881 -3.002 276.508 1.00 84.49 122 LEU F CA 1
ATOM 11871 C C . LEU F 1 122 ? 42.981 -3.904 277.059 1.00 84.49 122 LEU F C 1
ATOM 11872 O O . LEU F 1 122 ? 43.585 -3.610 278.093 1.00 84.49 122 LEU F O 1
ATOM 11877 N N . ILE F 1 123 ? 43.218 -5.014 276.368 1.00 114.10 123 ILE F N 1
ATOM 11878 C CA . ILE F 1 123 ? 44.301 -5.927 276.710 1.00 114.10 123 ILE F CA 1
ATOM 11879 C C . ILE F 1 123 ? 45.650 -5.241 276.547 1.00 114.10 123 ILE F C 1
ATOM 11880 O O . ILE F 1 123 ? 46.543 -5.391 277.380 1.00 114.10 123 ILE F O 1
ATOM 11885 N N . ALA F 1 124 ? 45.787 -4.483 275.465 1.00 80.86 124 ALA F N 1
ATOM 11886 C CA . ALA F 1 124 ? 47.042 -3.804 275.174 1.00 80.86 124 ALA F CA 1
ATOM 11887 C C . ALA F 1 124 ? 47.290 -2.611 276.096 1.00 80.86 124 ALA F C 1
ATOM 11888 O O . ALA F 1 124 ? 48.437 -2.305 276.422 1.00 80.86 124 ALA F O 1
ATOM 11890 N N . PHE F 1 125 ? 46.222 -1.938 276.516 1.00 81.71 125 PHE F N 1
ATOM 11891 C CA . PHE F 1 125 ? 46.367 -0.691 277.267 1.00 81.71 125 PHE F CA 1
ATOM 11892 C C . PHE F 1 125 ? 46.244 -0.841 278.780 1.00 81.71 125 PHE F C 1
ATOM 11893 O O . PHE F 1 125 ? 46.616 0.066 279.521 1.00 81.71 125 PHE F O 1
ATOM 11901 N N . HIS F 1 126 ? 45.710 -1.966 279.244 1.00 75.14 126 HIS F N 1
ATOM 11902 C CA . HIS F 1 126 ? 45.476 -2.134 280.675 1.00 75.14 126 HIS F CA 1
ATOM 11903 C C . HIS F 1 126 ? 45.792 -3.542 281.164 1.00 75.14 126 HIS F C 1
ATOM 11904 O O . HIS F 1 126 ? 45.894 -3.777 282.369 1.00 75.14 126 HIS F O 1
ATOM 11911 N N . GLY F 1 127 ? 45.943 -4.474 280.227 1.00 90.18 127 GLY F N 1
ATOM 11912 C CA . GLY F 1 127 ? 46.200 -5.860 280.572 1.00 90.18 127 GLY F CA 1
ATOM 11913 C C . GLY F 1 127 ? 45.036 -6.451 281.338 1.00 90.18 127 GLY F C 1
ATOM 11914 O O . GLY F 1 127 ? 45.215 -7.301 282.210 1.00 90.18 127 GLY F O 1
ATOM 11915 N N . ILE F 1 128 ? 43.834 -5.992 281.010 1.00 92.62 128 ILE F N 1
ATOM 11916 C CA . ILE F 1 128 ? 42.635 -6.410 281.720 1.00 92.62 128 ILE F CA 1
ATOM 11917 C C . ILE F 1 128 ? 41.796 -7.341 280.848 1.00 92.62 128 ILE F C 1
ATOM 11918 O O . ILE F 1 128 ? 41.915 -7.333 279.622 1.00 92.62 128 ILE F O 1
ATOM 11923 N N . ASP F 1 129 ? 40.969 -8.163 281.484 1.00 102.42 129 ASP F N 1
ATOM 11924 C CA . ASP F 1 129 ? 39.978 -8.944 280.756 1.00 102.42 129 ASP F CA 1
ATOM 11925 C C . ASP F 1 129 ? 38.651 -8.198 280.802 1.00 102.42 129 ASP F C 1
ATOM 11926 O O . ASP F 1 129 ? 37.985 -8.180 281.833 1.00 102.42 129 ASP F O 1
ATOM 11931 N N . PRO F 1 130 ? 38.265 -7.580 279.674 1.00 72.66 130 PRO F N 1
ATOM 11932 C CA . PRO F 1 130 ? 37.137 -6.642 279.563 1.00 72.66 130 PRO F CA 1
ATOM 11933 C C . PRO F 1 130 ? 35.841 -7.101 280.239 1.00 72.66 130 PRO F C 1
ATOM 11934 O O . PRO F 1 130 ? 34.977 -6.267 280.507 1.00 72.66 130 PRO F O 1
ATOM 11938 N N . ALA F 1 131 ? 35.712 -8.396 280.514 1.00 85.48 131 ALA F N 1
ATOM 11939 C CA . ALA F 1 131 ? 34.534 -8.919 281.197 1.00 85.48 131 ALA F CA 1
ATOM 11940 C C . ALA F 1 131 ? 34.485 -8.461 282.652 1.00 85.48 131 ALA F C 1
ATOM 11941 O O . ALA F 1 131 ? 33.513 -7.841 283.083 1.00 85.48 131 ALA F O 1
ATOM 11943 N N . THR F 1 132 ? 35.539 -8.767 283.403 1.00 100.77 132 THR F N 1
ATOM 11944 C CA . THR F 1 132 ? 35.599 -8.410 284.818 1.00 100.77 132 THR F CA 1
ATOM 11945 C C . THR F 1 132 ? 36.661 -7.344 285.084 1.00 100.77 132 THR F C 1
ATOM 11946 O O . THR F 1 132 ? 37.566 -7.139 284.279 1.00 100.77 132 THR F O 1
ATOM 11950 N N . GLY F 1 133 ? 36.549 -6.670 286.224 1.00 123.57 133 GLY F N 1
ATOM 11951 C CA . GLY F 1 133 ? 37.422 -5.552 286.535 1.00 123.57 133 GLY F CA 1
ATOM 11952 C C . GLY F 1 133 ? 38.823 -5.917 286.992 1.00 123.57 133 GLY F C 1
ATOM 11953 O O . GLY F 1 133 ? 39.676 -5.042 287.134 1.00 123.57 133 GLY F O 1
ATOM 11954 N N . LYS F 1 134 ? 39.066 -7.204 287.223 1.00 94.23 134 LYS F N 1
ATOM 11955 C CA . LYS F 1 134 ? 40.363 -7.655 287.720 1.00 94.23 134 LYS F CA 1
ATOM 11956 C C . LYS F 1 134 ? 41.315 -8.027 286.586 1.00 94.23 134 LYS F C 1
ATOM 11957 O O . LYS F 1 134 ? 40.885 -8.321 285.472 1.00 94.23 134 LYS F O 1
ATOM 11963 N N . ALA F 1 135 ? 42.612 -8.005 286.883 1.00 101.42 135 ALA F N 1
ATOM 11964 C CA . ALA F 1 135 ? 43.643 -8.257 285.881 1.00 101.42 135 ALA F CA 1
ATOM 11965 C C . ALA F 1 135 ? 43.663 -9.714 285.429 1.00 101.42 135 ALA F C 1
ATOM 11966 O O . ALA F 1 135 ? 43.400 -10.624 286.216 1.00 101.42 135 ALA F O 1
ATOM 11968 N N . ALA F 1 136 ? 43.983 -9.924 284.155 1.00 108.15 136 ALA F N 1
ATOM 11969 C CA . ALA F 1 136 ? 44.046 -11.265 283.583 1.00 108.15 136 ALA F CA 1
ATOM 11970 C C . ALA F 1 136 ? 45.373 -11.942 283.909 1.00 108.15 136 ALA F C 1
ATOM 11971 O O . ALA F 1 136 ? 46.368 -11.274 284.191 1.00 108.15 136 ALA F O 1
ATOM 11973 N N . SER F 1 137 ? 45.381 -13.271 283.866 1.00 112.33 137 SER F N 1
ATOM 11974 C CA . SER F 1 137 ? 46.577 -14.042 284.187 1.00 112.33 137 SER F CA 1
ATOM 11975 C C . SER F 1 137 ? 47.337 -14.453 282.929 1.00 112.33 137 SER F C 1
ATOM 11976 O O . SER F 1 137 ? 48.531 -14.750 282.983 1.00 112.33 137 SER F O 1
ATOM 11979 N N . ALA F 1 138 ? 46.640 -14.468 281.798 1.00 116.14 138 ALA F N 1
ATOM 11980 C CA . ALA F 1 138 ? 47.235 -14.892 280.536 1.00 116.14 138 ALA F CA 1
ATOM 11981 C C . ALA F 1 138 ? 48.157 -13.823 279.957 1.00 116.14 138 ALA F C 1
ATOM 11982 O O . ALA F 1 138 ? 49.101 -14.134 279.230 1.00 116.14 138 ALA F O 1
ATOM 11984 N N . VAL F 1 139 ? 47.881 -12.565 280.284 1.00 133.47 139 VAL F N 1
ATOM 11985 C CA . VAL F 1 139 ? 48.657 -11.449 279.755 1.00 133.47 139 VAL F CA 1
ATOM 11986 C C . VAL F 1 139 ? 49.921 -11.219 280.587 1.00 133.47 139 VAL F C 1
ATOM 11987 O O . VAL F 1 139 ? 49.934 -11.454 281.797 1.00 133.47 139 VAL F O 1
ATOM 11991 N N . HIS F 1 140 ? 50.988 -10.780 279.927 1.00 132.18 140 HIS F N 1
ATOM 11992 C CA . HIS F 1 140 ? 52.250 -10.500 280.601 1.00 132.18 140 HIS F CA 1
ATOM 11993 C C . HIS F 1 140 ? 52.202 -9.139 281.290 1.00 132.18 140 HIS F C 1
ATOM 11994 O O . HIS F 1 140 ? 52.140 -9.055 282.516 1.00 132.18 140 HIS F O 1
ATOM 12001 N N . THR F 1 141 ? 52.231 -8.077 280.491 1.00 116.28 141 THR F N 1
ATOM 12002 C CA . THR F 1 141 ? 52.138 -6.715 281.008 1.00 116.28 141 THR F CA 1
ATOM 12003 C C . THR F 1 141 ? 51.415 -5.812 280.013 1.00 116.28 141 THR F C 1
ATOM 12004 O O . THR F 1 141 ? 51.079 -6.240 278.909 1.00 116.28 141 THR F O 1
ATOM 12008 N N . SER F 1 142 ? 51.181 -4.563 280.403 1.00 78.81 142 SER F N 1
ATOM 12009 C CA . SER F 1 142 ? 50.459 -3.626 279.548 1.00 78.81 142 SER F CA 1
ATOM 12010 C C . SER F 1 142 ? 51.130 -2.256 279.485 1.00 78.81 142 SER F C 1
ATOM 12011 O O . SER F 1 142 ? 52.164 -2.028 280.113 1.00 78.81 142 SER F O 1
ATOM 12014 N N . LEU F 1 143 ? 50.527 -1.347 278.726 1.00 61.29 143 LEU F N 1
ATOM 12015 C CA . LEU F 1 143 ? 51.094 -0.019 278.508 1.00 61.29 143 LEU F CA 1
ATOM 12016 C C . LEU F 1 143 ? 50.826 0.924 279.678 1.00 61.29 143 LEU F C 1
ATOM 12017 O O . LEU F 1 143 ? 51.602 1.846 279.929 1.00 61.29 143 LEU F O 1
ATOM 12022 N N . ASN F 1 144 ? 49.725 0.695 280.386 1.00 74.93 144 ASN F N 1
ATOM 12023 C CA . ASN F 1 144 ? 49.401 1.485 281.569 1.00 74.93 144 ASN F CA 1
ATOM 12024 C C . ASN F 1 144 ? 50.426 1.274 282.675 1.00 74.93 144 ASN F C 1
ATOM 12025 O O . ASN F 1 144 ? 50.737 2.191 283.437 1.00 74.93 144 ASN F O 1
ATOM 12030 N N . LYS F 1 145 ? 50.952 0.057 282.749 1.00 88.65 145 LYS F N 1
ATOM 12031 C CA . LYS F 1 145 ? 51.909 -0.305 283.784 1.00 88.65 145 LYS F CA 1
ATOM 12032 C C . LYS F 1 145 ? 53.328 0.075 283.380 1.00 88.65 145 LYS F C 1
ATOM 12033 O O . LYS F 1 145 ? 54.150 -0.786 283.065 1.00 88.65 145 LYS F O 1
ATOM 12039 N N . THR F 1 146 ? 53.603 1.375 283.386 1.00 105.40 146 THR F N 1
ATOM 12040 C CA . THR F 1 146 ? 54.935 1.885 283.091 1.00 105.40 146 THR F CA 1
ATOM 12041 C C . THR F 1 146 ? 55.328 2.945 284.115 1.00 105.40 146 THR F C 1
ATOM 12042 O O . THR F 1 146 ? 54.481 3.447 284.855 1.00 105.40 146 THR F O 1
ATOM 12046 N N . LYS F 1 147 ? 56.612 3.286 284.156 1.00 104.01 147 LYS F N 1
ATOM 12047 C CA . LYS F 1 147 ? 57.120 4.204 285.168 1.00 104.01 147 LYS F CA 1
ATOM 12048 C C . LYS F 1 147 ? 57.534 5.551 284.584 1.00 104.01 147 LYS F C 1
ATOM 12049 O O . LYS F 1 147 ? 58.496 6.168 285.041 1.00 104.01 147 LYS F O 1
ATOM 12055 N N . ASN F 1 148 ? 56.797 6.003 283.576 1.00 94.76 148 ASN F N 1
ATOM 12056 C CA . ASN F 1 148 ? 57.022 7.319 282.993 1.00 94.76 148 ASN F CA 1
ATOM 12057 C C . ASN F 1 148 ? 55.780 8.190 283.119 1.00 94.76 148 ASN F C 1
ATOM 12058 O O . ASN F 1 148 ? 55.375 8.853 282.165 1.00 94.76 148 ASN F O 1
ATOM 12063 N N . ILE F 1 149 ? 55.178 8.182 284.304 1.00 90.50 149 ILE F N 1
ATOM 12064 C CA . ILE F 1 149 ? 53.941 8.915 284.540 1.00 90.50 149 ILE F CA 1
ATOM 12065 C C . ILE F 1 149 ? 54.168 10.424 284.617 1.00 90.50 149 ILE F C 1
ATOM 12066 O O . ILE F 1 149 ? 55.217 10.889 285.063 1.00 90.50 149 ILE F O 1
ATOM 12071 N N . VAL F 1 150 ? 53.175 11.180 284.161 1.00 70.24 150 VAL F N 1
ATOM 12072 C CA . VAL F 1 150 ? 53.201 12.635 284.251 1.00 70.24 150 VAL F CA 1
ATOM 12073 C C . VAL F 1 150 ? 51.875 13.133 284.811 1.00 70.24 150 VAL F C 1
ATOM 12074 O O . VAL F 1 150 ? 50.816 12.849 284.252 1.00 70.24 150 VAL F O 1
ATOM 12078 N N . ASP F 1 151 ? 51.934 13.869 285.916 1.00 104.33 151 ASP F N 1
ATOM 12079 C CA . ASP F 1 151 ? 50.728 14.386 286.554 1.00 104.33 151 ASP F CA 1
ATOM 12080 C C . ASP F 1 151 ? 50.018 15.379 285.638 1.00 104.33 151 ASP F C 1
ATOM 12081 O O . ASP F 1 151 ? 50.582 16.407 285.263 1.00 104.33 151 ASP F O 1
ATOM 12086 N N . ALA F 1 152 ? 48.777 15.060 285.282 1.00 96.70 152 ALA F N 1
ATOM 12087 C CA . ALA F 1 152 ? 48.004 15.880 284.357 1.00 96.70 152 ALA F CA 1
ATOM 12088 C C . ALA F 1 152 ? 47.631 17.227 284.965 1.00 96.70 152 ALA F C 1
ATOM 12089 O O . ALA F 1 152 ? 47.061 17.292 286.054 1.00 96.70 152 ALA F O 1
ATOM 12091 N N . THR F 1 153 ? 47.956 18.299 284.251 1.00 114.81 153 THR F N 1
ATOM 12092 C CA . THR F 1 153 ? 47.627 19.648 284.695 1.00 114.81 153 THR F CA 1
ATOM 12093 C C . THR F 1 153 ? 46.438 20.202 283.915 1.00 114.81 153 THR F C 1
ATOM 12094 O O . THR F 1 153 ? 45.762 19.467 283.194 1.00 114.81 153 THR F O 1
ATOM 12098 N N . ASP F 1 154 ? 46.187 21.499 284.062 1.00 129.54 154 ASP F N 1
ATOM 12099 C CA . ASP F 1 154 ? 45.079 22.146 283.368 1.00 129.54 154 ASP F CA 1
ATOM 12100 C C . ASP F 1 154 ? 45.497 22.639 281.985 1.00 129.54 154 ASP F C 1
ATOM 12101 O O . ASP F 1 154 ? 45.222 23.779 281.611 1.00 129.54 154 ASP F O 1
ATOM 12106 N N . SER F 1 155 ? 46.163 21.768 281.233 1.00 114.47 155 SER F N 1
ATOM 12107 C CA . SER F 1 155 ? 46.586 22.077 279.873 1.00 114.47 155 SER F CA 1
ATOM 12108 C C . SER F 1 155 ? 46.766 20.790 279.074 1.00 114.47 155 SER F C 1
ATOM 12109 O O . SER F 1 155 ? 47.391 19.839 279.542 1.00 114.47 155 SER F O 1
ATOM 12112 N N . ALA F 1 156 ? 46.214 20.769 277.865 1.00 95.47 156 ALA F N 1
ATOM 12113 C CA . ALA F 1 156 ? 46.206 19.562 277.046 1.00 95.47 156 ALA F CA 1
ATOM 12114 C C . ALA F 1 156 ? 47.565 19.279 276.414 1.00 95.47 156 ALA F C 1
ATOM 12115 O O . ALA F 1 156 ? 48.024 18.136 276.396 1.00 95.47 156 ALA F O 1
ATOM 12117 N N . THR F 1 157 ? 48.204 20.322 275.897 1.00 98.46 157 THR F N 1
ATOM 12118 C CA . THR F 1 157 ? 49.470 20.163 275.192 1.00 98.46 157 THR F CA 1
ATOM 12119 C C . THR F 1 157 ? 50.657 20.084 276.146 1.00 98.46 157 THR F C 1
ATOM 12120 O O . THR F 1 157 ? 51.675 19.477 275.825 1.00 98.46 157 THR F O 1
ATOM 12124 N N . ALA F 1 158 ? 50.522 20.694 277.319 1.00 142.72 158 ALA F N 1
ATOM 12125 C CA . ALA F 1 158 ? 51.603 20.704 278.302 1.00 142.72 158 ALA F CA 1
ATOM 12126 C C . ALA F 1 158 ? 51.920 19.298 278.805 1.00 142.72 158 ALA F C 1
ATOM 12127 O O . ALA F 1 158 ? 53.089 18.920 278.937 1.00 142.72 158 ALA F O 1
ATOM 12129 N N . ASP F 1 159 ? 50.871 18.532 279.088 1.00 83.87 159 ASP F N 1
ATOM 12130 C CA . ASP F 1 159 ? 51.022 17.150 279.529 1.00 83.87 159 ASP F CA 1
ATOM 12131 C C . ASP F 1 159 ? 51.684 16.302 278.449 1.00 83.87 159 ASP F C 1
ATOM 12132 O O . ASP F 1 159 ? 52.446 15.380 278.744 1.00 83.87 159 ASP F O 1
ATOM 12137 N N . LEU F 1 160 ? 51.390 16.621 277.193 1.00 96.48 160 LEU F N 1
ATOM 12138 C CA . LEU F 1 160 ? 51.976 15.906 276.064 1.00 96.48 160 LEU F CA 1
ATOM 12139 C C . LEU F 1 160 ? 53.451 16.266 275.862 1.00 96.48 160 LEU F C 1
ATOM 12140 O O . LEU F 1 160 ? 54.280 15.394 275.588 1.00 96.48 160 LEU F O 1
ATOM 12145 N N . VAL F 1 161 ? 53.769 17.552 275.993 1.00 75.42 161 VAL F N 1
ATOM 12146 C CA . VAL F 1 161 ? 55.146 18.030 275.895 1.00 75.42 161 VAL F CA 1
ATOM 12147 C C . VAL F 1 161 ? 56.007 17.422 276.999 1.00 75.42 161 VAL F C 1
ATOM 12148 O O . VAL F 1 161 ? 57.150 17.030 276.765 1.00 75.42 161 VAL F O 1
ATOM 12152 N N . LYS F 1 162 ? 55.445 17.337 278.201 1.00 102.82 162 LYS F N 1
ATOM 12153 C CA . LYS F 1 162 ? 56.117 16.671 279.313 1.00 102.82 162 LYS F CA 1
ATOM 12154 C C . LYS F 1 162 ? 56.300 15.179 279.058 1.00 102.82 162 LYS F C 1
ATOM 12155 O O . LYS F 1 162 ? 57.363 14.617 279.334 1.00 102.82 162 LYS F O 1
ATOM 12161 N N . ALA F 1 163 ? 55.254 14.543 278.537 1.00 93.77 163 ALA F N 1
ATOM 12162 C CA . ALA F 1 163 ? 55.279 13.105 278.276 1.00 93.77 163 ALA F CA 1
ATOM 12163 C C . ALA F 1 163 ? 56.368 12.753 277.273 1.00 93.77 163 ALA F C 1
ATOM 12164 O O . ALA F 1 163 ? 57.064 11.748 277.416 1.00 93.77 163 ALA F O 1
ATOM 12166 N N . VAL F 1 164 ? 56.498 13.592 276.251 1.00 66.87 164 VAL F N 1
ATOM 12167 C CA . VAL F 1 164 ? 57.569 13.463 275.274 1.00 66.87 164 VAL F CA 1
ATOM 12168 C C . VAL F 1 164 ? 58.913 13.740 275.942 1.00 66.87 164 VAL F C 1
ATOM 12169 O O . VAL F 1 164 ? 59.894 13.037 275.706 1.00 66.87 164 VAL F O 1
ATOM 12173 N N . GLY F 1 165 ? 58.941 14.758 276.796 1.00 92.62 165 GLY F N 1
ATOM 12174 C CA . GLY F 1 165 ? 60.154 15.147 277.493 1.00 92.62 165 GLY F CA 1
ATOM 12175 C C . GLY F 1 165 ? 60.643 14.120 278.497 1.00 92.62 165 GLY F C 1
ATOM 12176 O O . GLY F 1 165 ? 61.756 14.228 279.011 1.00 92.62 165 GLY F O 1
ATOM 12177 N N . LEU F 1 166 ? 59.811 13.123 278.782 1.00 106.13 166 LEU F N 1
ATOM 12178 C CA . LEU F 1 166 ? 60.183 12.064 279.713 1.00 106.13 166 LEU F CA 1
ATOM 12179 C C . LEU F 1 166 ? 61.024 10.987 279.036 1.00 106.13 166 LEU F C 1
ATOM 12180 O O . LEU F 1 166 ? 61.987 10.484 279.615 1.00 106.13 166 LEU F O 1
ATOM 12185 N N . ILE F 1 167 ? 60.656 10.638 277.808 1.00 95.19 167 ILE F N 1
ATOM 12186 C CA . ILE F 1 167 ? 61.349 9.581 277.080 1.00 95.19 167 ILE F CA 1
ATOM 12187 C C . ILE F 1 167 ? 62.405 10.129 276.124 1.00 95.19 167 ILE F C 1
ATOM 12188 O O . ILE F 1 167 ? 63.327 9.411 275.738 1.00 95.19 167 ILE F O 1
ATOM 12193 N N . ALA F 1 168 ? 62.271 11.395 275.743 1.00 88.76 168 ALA F N 1
ATOM 12194 C CA . ALA F 1 168 ? 63.275 12.038 274.901 1.00 88.76 168 ALA F CA 1
ATOM 12195 C C . ALA F 1 168 ? 64.456 12.498 275.748 1.00 88.76 168 ALA F C 1
ATOM 12196 O O . ALA F 1 168 ? 65.534 12.784 275.227 1.00 88.76 168 ALA F O 1
ATOM 12198 N N . GLY F 1 169 ? 64.243 12.565 277.058 1.00 101.56 169 GLY F N 1
ATOM 12199 C CA . GLY F 1 169 ? 65.287 12.957 277.986 1.00 101.56 169 GLY F CA 1
ATOM 12200 C C . GLY F 1 169 ? 66.088 11.766 278.474 1.00 101.56 169 GLY F C 1
ATOM 12201 O O . GLY F 1 169 ? 67.193 11.918 278.995 1.00 101.56 169 GLY F O 1
ATOM 12202 N N . ALA F 1 170 ? 65.524 10.575 278.305 1.00 107.82 170 ALA F N 1
ATOM 12203 C CA . ALA F 1 170 ? 66.194 9.344 278.704 1.00 107.82 170 ALA F CA 1
ATOM 12204 C C . ALA F 1 170 ? 67.047 8.804 277.561 1.00 107.82 170 ALA F C 1
ATOM 12205 O O . ALA F 1 170 ? 67.852 7.891 277.750 1.00 107.82 170 ALA F O 1
ATOM 12207 N N . GLY F 1 171 ? 66.861 9.372 276.375 1.00 110.66 171 GLY F N 1
ATOM 12208 C CA . GLY F 1 171 ? 67.659 9.006 275.220 1.00 110.66 171 GLY F CA 1
ATOM 12209 C C . GLY F 1 171 ? 67.108 7.844 274.417 1.00 110.66 171 GLY F C 1
ATOM 12210 O O . GLY F 1 171 ? 67.857 6.962 273.999 1.00 110.66 171 GLY F O 1
ATOM 12211 N N . LEU F 1 172 ? 65.799 7.840 274.197 1.00 145.95 172 LEU F N 1
ATOM 12212 C CA . LEU F 1 172 ? 65.181 6.820 273.360 1.00 145.95 172 LEU F CA 1
ATOM 12213 C C . LEU F 1 172 ? 64.593 7.445 272.103 1.00 145.95 172 LEU F C 1
ATOM 12214 O O . LEU F 1 172 ? 64.767 8.637 271.850 1.00 145.95 172 LEU F O 1
ATOM 12219 N N . GLN F 1 173 ? 63.897 6.634 271.315 1.00 137.21 173 GLN F N 1
ATOM 12220 C CA . GLN F 1 173 ? 63.310 7.111 270.073 1.00 137.21 173 GLN F CA 1
ATOM 12221 C C . GLN F 1 173 ? 62.092 7.988 270.340 1.00 137.21 173 GLN F C 1
ATOM 12222 O O . GLN F 1 173 ? 61.255 7.658 271.182 1.00 137.21 173 GLN F O 1
ATOM 12228 N N . VAL F 1 174 ? 62.006 9.106 269.624 1.00 113.84 174 VAL F N 1
ATOM 12229 C CA . VAL F 1 174 ? 60.858 10.004 269.709 1.00 113.84 174 VAL F CA 1
ATOM 12230 C C . VAL F 1 174 ? 59.565 9.251 269.404 1.00 113.84 174 VAL F C 1
ATOM 12231 O O . VAL F 1 174 ? 59.464 8.585 268.372 1.00 113.84 174 VAL F O 1
ATOM 12235 N N . PRO F 1 175 ? 58.579 9.347 270.313 1.00 76.68 175 PRO F N 1
ATOM 12236 C CA . PRO F 1 175 ? 57.305 8.624 270.229 1.00 76.68 175 PRO F CA 1
ATOM 12237 C C . PRO F 1 175 ? 56.625 8.774 268.871 1.00 76.68 175 PRO F C 1
ATOM 12238 O O . PRO F 1 175 ? 56.473 9.887 268.374 1.00 76.68 175 PRO F O 1
ATOM 12242 N N . ASN F 1 176 ? 56.233 7.651 268.279 1.00 107.15 176 ASN F N 1
ATOM 12243 C CA . ASN F 1 176 ? 55.620 7.654 266.958 1.00 107.15 176 ASN F CA 1
ATOM 12244 C C . ASN F 1 176 ? 54.132 7.968 267.008 1.00 107.15 176 ASN F C 1
ATOM 12245 O O . ASN F 1 176 ? 53.587 8.578 266.088 1.00 107.15 176 ASN F O 1
ATOM 12250 N N . GLY F 1 177 ? 53.478 7.552 268.089 1.00 75.56 177 GLY F N 1
ATOM 12251 C CA . GLY F 1 177 ? 52.048 7.759 268.217 1.00 75.56 177 GLY F CA 1
ATOM 12252 C C . GLY F 1 177 ? 51.582 8.091 269.621 1.00 75.56 177 GLY F C 1
ATOM 12253 O O . GLY F 1 177 ? 52.336 7.986 270.597 1.00 75.56 177 GLY F O 1
ATOM 12254 N N . VAL F 1 178 ? 50.319 8.493 269.714 1.00 66.01 178 VAL F N 1
ATOM 12255 C CA . VAL F 1 178 ? 49.703 8.826 270.987 1.00 66.01 178 VAL F CA 1
ATOM 12256 C C . VAL F 1 178 ? 48.189 8.632 270.934 1.00 66.01 178 VAL F C 1
ATOM 12257 O O . VAL F 1 178 ? 47.504 9.208 270.088 1.00 66.01 178 VAL F O 1
ATOM 12261 N N . ALA F 1 179 ? 47.678 7.800 271.837 1.00 71.05 179 ALA F N 1
ATOM 12262 C CA . ALA F 1 179 ? 46.239 7.593 271.974 1.00 71.05 179 ALA F CA 1
ATOM 12263 C C . ALA F 1 179 ? 45.731 8.319 273.215 1.00 71.05 179 ALA F C 1
ATOM 12264 O O . ALA F 1 179 ? 46.435 8.397 274.216 1.00 71.05 179 ALA F O 1
ATOM 12266 N N . LEU F 1 180 ? 44.516 8.854 273.159 1.00 74.87 180 LEU F N 1
ATOM 12267 C CA . LEU F 1 180 ? 44.011 9.646 274.279 1.00 74.87 180 LEU F CA 1
ATOM 12268 C C . LEU F 1 180 ? 42.499 9.564 274.477 1.00 74.87 180 LEU F C 1
ATOM 12269 O O . LEU F 1 180 ? 41.743 9.324 273.536 1.00 74.87 180 LEU F O 1
ATOM 12274 N N . ASP F 1 181 ? 42.079 9.766 275.724 1.00 95.10 181 ASP F N 1
ATOM 12275 C CA . ASP F 1 181 ? 40.670 9.729 276.107 1.00 95.10 181 ASP F CA 1
ATOM 12276 C C . ASP F 1 181 ? 39.876 10.836 275.417 1.00 95.10 181 ASP F C 1
ATOM 12277 O O . ASP F 1 181 ? 40.399 11.928 275.204 1.00 95.10 181 ASP F O 1
ATOM 12282 N N . PRO F 1 182 ? 38.608 10.550 275.069 1.00 64.06 182 PRO F N 1
ATOM 12283 C CA . PRO F 1 182 ? 37.706 11.469 274.359 1.00 64.06 182 PRO F CA 1
ATOM 12284 C C . PRO F 1 182 ? 37.674 12.894 274.921 1.00 64.06 182 PRO F C 1
ATOM 12285 O O . PRO F 1 182 ? 37.731 13.855 274.147 1.00 64.06 182 PRO F O 1
ATOM 12289 N N . ALA F 1 183 ? 37.586 13.027 276.242 1.00 82.36 183 ALA F N 1
ATOM 12290 C CA . ALA F 1 183 ? 37.556 14.341 276.881 1.00 82.36 183 ALA F CA 1
ATOM 12291 C C . ALA F 1 183 ? 38.867 15.090 276.661 1.00 82.36 183 ALA F C 1
ATOM 12292 O O . ALA F 1 183 ? 38.879 16.230 276.184 1.00 82.36 183 ALA F O 1
ATOM 12294 N N . PHE F 1 184 ? 39.968 14.437 277.016 1.00 79.00 184 PHE F N 1
ATOM 12295 C CA . PHE F 1 184 ? 41.298 14.988 276.801 1.00 79.00 184 PHE F CA 1
ATOM 12296 C C . PHE F 1 184 ? 41.526 15.264 275.315 1.00 79.00 184 PHE F C 1
ATOM 12297 O O . PHE F 1 184 ? 42.139 16.269 274.944 1.00 79.00 184 PHE F O 1
ATOM 12305 N N . SER F 1 185 ? 41.019 14.364 274.474 1.00 69.73 185 SER F N 1
ATOM 12306 C CA . SER F 1 185 ? 41.143 14.491 273.025 1.00 69.73 185 SER F CA 1
ATOM 12307 C C . SER F 1 185 ? 40.494 15.772 272.527 1.00 69.73 185 SER F C 1
ATOM 12308 O O . SER F 1 185 ? 41.040 16.459 271.664 1.00 69.73 185 SER F O 1
ATOM 12311 N N . PHE F 1 186 ? 39.321 16.086 273.071 1.00 107.79 186 PHE F N 1
ATOM 12312 C CA . PHE F 1 186 ? 38.650 17.336 272.739 1.00 107.79 186 PHE F CA 1
ATOM 12313 C C . PHE F 1 186 ? 39.431 18.526 273.279 1.00 107.79 186 PHE F C 1
ATOM 12314 O O . PHE F 1 186 ? 39.551 19.558 272.616 1.00 107.79 186 PHE F O 1
ATOM 12322 N N . ALA F 1 187 ? 39.949 18.377 274.496 1.00 86.96 187 ALA F N 1
ATOM 12323 C CA . ALA F 1 187 ? 40.716 19.435 275.144 1.00 86.96 187 ALA F CA 1
ATOM 12324 C C . ALA F 1 187 ? 41.957 19.799 274.335 1.00 86.96 187 ALA F C 1
ATOM 12325 O O . ALA F 1 187 ? 42.448 20.925 274.406 1.00 86.96 187 ALA F O 1
ATOM 12327 N N . LEU F 1 188 ? 42.461 18.840 273.565 1.00 94.77 188 LEU F N 1
ATOM 12328 C CA . LEU F 1 188 ? 43.635 19.072 272.733 1.00 94.77 188 LEU F CA 1
ATOM 12329 C C . LEU F 1 188 ? 43.317 19.976 271.543 1.00 94.77 188 LEU F C 1
ATOM 12330 O O . LEU F 1 188 ? 43.994 20.979 271.317 1.00 94.77 188 LEU F O 1
ATOM 12335 N N . SER F 1 189 ? 42.285 19.614 270.789 1.00 93.89 189 SER F N 1
ATOM 12336 C CA . SER F 1 189 ? 41.967 20.293 269.536 1.00 93.89 189 SER F CA 1
ATOM 12337 C C . SER F 1 189 ? 41.501 21.737 269.723 1.00 93.89 189 SER F C 1
ATOM 12338 O O . SER F 1 189 ? 41.461 22.507 268.764 1.00 93.89 189 SER F O 1
ATOM 12341 N N . THR F 1 190 ? 41.150 22.105 270.951 1.00 83.46 190 THR F N 1
ATOM 12342 C CA . THR F 1 190 ? 40.640 23.447 271.214 1.00 83.46 190 THR F CA 1
ATOM 12343 C C . THR F 1 190 ? 41.556 24.263 272.125 1.00 83.46 190 THR F C 1
ATOM 12344 O O . THR F 1 190 ? 41.143 25.283 272.677 1.00 83.46 190 THR F O 1
ATOM 12348 N N . GLU F 1 191 ? 42.799 23.815 272.277 1.00 98.34 191 GLU F N 1
ATOM 12349 C CA . GLU F 1 191 ? 43.787 24.566 273.045 1.00 98.34 191 GLU F CA 1
ATOM 12350 C C . GLU F 1 191 ? 44.117 25.862 272.310 1.00 98.34 191 GLU F C 1
ATOM 12351 O O . GLU F 1 191 ? 44.158 25.890 271.081 1.00 98.34 191 GLU F O 1
ATOM 12357 N N . VAL F 1 192 ? 44.348 26.934 273.062 1.00 100.65 192 VAL F N 1
ATOM 12358 C CA . VAL F 1 192 ? 44.474 28.260 272.464 1.00 100.65 192 VAL F CA 1
ATOM 12359 C C . VAL F 1 192 ? 45.679 29.062 272.957 1.00 100.65 192 VAL F C 1
ATOM 12360 O O . VAL F 1 192 ? 45.583 30.277 273.113 1.00 100.65 192 VAL F O 1
ATOM 12364 N N . TYR F 1 193 ? 46.802 28.382 273.190 1.00 84.05 193 TYR F N 1
ATOM 12365 C CA . TYR F 1 193 ? 48.044 29.007 273.666 1.00 84.05 193 TYR F CA 1
ATOM 12366 C C . TYR F 1 193 ? 47.912 29.612 275.067 1.00 84.05 193 TYR F C 1
ATOM 12367 O O . TYR F 1 193 ? 46.821 29.988 275.494 1.00 84.05 193 TYR F O 1
ATOM 12376 N N . PRO F 1 194 ? 49.034 29.700 275.797 1.00 87.64 194 PRO F N 1
ATOM 12377 C CA . PRO F 1 194 ? 49.008 30.327 277.122 1.00 87.64 194 PRO F CA 1
ATOM 12378 C C . PRO F 1 194 ? 48.949 31.851 277.041 1.00 87.64 194 PRO F C 1
ATOM 12379 O O . PRO F 1 194 ? 48.768 32.407 275.958 1.00 87.64 194 PRO F O 1
ATOM 12383 N N . LYS F 1 195 ? 49.100 32.514 278.183 1.00 104.40 195 LYS F N 1
ATOM 12384 C CA . LYS F 1 195 ? 49.098 33.972 278.230 1.00 104.40 195 LYS F CA 1
ATOM 12385 C C . LYS F 1 195 ? 50.517 34.523 278.138 1.00 104.40 195 LYS F C 1
ATOM 12386 O O . LYS F 1 195 ? 51.355 34.254 278.998 1.00 104.40 195 LYS F O 1
ATOM 12392 N N . GLY F 1 196 ? 50.782 35.296 277.089 1.00 115.94 196 GLY F N 1
ATOM 12393 C CA . GLY F 1 196 ? 52.095 35.878 276.885 1.00 115.94 196 GLY F CA 1
ATOM 12394 C C . GLY F 1 196 ? 52.667 35.534 275.524 1.00 115.94 196 GLY F C 1
ATOM 12395 O O . GLY F 1 196 ? 53.469 36.285 274.969 1.00 115.94 196 GLY F O 1
ATOM 12396 N N . SER F 1 197 ? 52.253 34.389 274.990 1.00 94.61 197 SER F N 1
ATOM 12397 C CA . SER F 1 197 ? 52.681 33.951 273.667 1.00 94.61 197 SER F CA 1
ATOM 12398 C C . SER F 1 197 ? 52.198 34.922 272.590 1.00 94.61 197 SER F C 1
ATOM 12399 O O . SER F 1 197 ? 51.151 35.551 272.748 1.00 94.61 197 SER F O 1
ATOM 12402 N N . PRO F 1 198 ? 52.964 35.046 271.492 1.00 72.03 198 PRO F N 1
ATOM 12403 C CA . PRO F 1 198 ? 52.672 35.970 270.387 1.00 72.03 198 PRO F CA 1
ATOM 12404 C C . PRO F 1 198 ? 51.277 35.823 269.771 1.00 72.03 198 PRO F C 1
ATOM 12405 O O . PRO F 1 198 ? 50.872 36.694 269.002 1.00 72.03 198 PRO F O 1
ATOM 12409 N N . LEU F 1 199 ? 50.559 34.751 270.094 1.00 91.19 199 LEU F N 1
ATOM 12410 C CA . LEU F 1 199 ? 49.208 34.565 269.571 1.00 91.19 199 LEU F CA 1
ATOM 12411 C C . LEU F 1 199 ? 48.155 34.590 270.679 1.00 91.19 199 LEU F C 1
ATOM 12412 O O . LEU F 1 199 ? 47.057 35.107 270.481 1.00 91.19 199 LEU F O 1
ATOM 12417 N N . ALA F 1 200 ? 48.488 34.011 271.829 1.00 89.25 200 ALA F N 1
ATOM 12418 C CA . ALA F 1 200 ? 47.686 34.125 273.054 1.00 89.25 200 ALA F CA 1
ATOM 12419 C C . ALA F 1 200 ? 46.214 33.705 272.931 1.00 89.25 200 ALA F C 1
ATOM 12420 O O . ALA F 1 200 ? 45.731 32.904 273.729 1.00 89.25 200 ALA F O 1
ATOM 12422 N N . GLY F 1 201 ? 45.500 34.258 271.956 1.00 84.57 201 GLY F N 1
ATOM 12423 C CA . GLY F 1 201 ? 44.070 34.027 271.840 1.00 84.57 201 GLY F CA 1
ATOM 12424 C C . GLY F 1 201 ? 43.659 32.999 270.802 1.00 84.57 201 GLY F C 1
ATOM 12425 O O . GLY F 1 201 ? 42.789 32.166 271.057 1.00 84.57 201 GLY F O 1
ATOM 12426 N N . GLN F 1 202 ? 44.282 33.066 269.629 1.00 80.90 202 GLN F N 1
ATOM 12427 C CA . GLN F 1 202 ? 43.945 32.186 268.513 1.00 80.90 202 GLN F CA 1
ATOM 12428 C C . GLN F 1 202 ? 44.138 30.713 268.868 1.00 80.90 202 GLN F C 1
ATOM 12429 O O . GLN F 1 202 ? 44.999 30.378 269.680 1.00 80.90 202 GLN F O 1
ATOM 12435 N N . PRO F 1 203 ? 43.328 29.828 268.263 1.00 82.79 203 PRO F N 1
ATOM 12436 C CA . PRO F 1 203 ? 43.452 28.387 268.512 1.00 82.79 203 PRO F CA 1
ATOM 12437 C C . PRO F 1 203 ? 44.773 27.822 268.001 1.00 82.79 203 PRO F C 1
ATOM 12438 O O . PRO F 1 203 ? 45.268 28.263 266.963 1.00 82.79 203 PRO F O 1
ATOM 12442 N N . MET F 1 204 ? 45.333 26.861 268.730 1.00 69.14 204 MET F N 1
ATOM 12443 C CA . MET F 1 204 ? 46.599 26.241 268.350 1.00 69.14 204 MET F CA 1
ATOM 12444 C C . MET F 1 204 ? 46.500 25.529 267.007 1.00 69.14 204 MET F C 1
ATOM 12445 O O . MET F 1 204 ? 47.439 25.547 266.213 1.00 69.14 204 MET F O 1
ATOM 12450 N N . TYR F 1 205 ? 45.355 24.902 266.761 1.00 85.60 205 TYR F N 1
ATOM 12451 C CA . TYR F 1 205 ? 45.162 24.119 265.549 1.00 85.60 205 TYR F CA 1
ATOM 12452 C C . TYR F 1 205 ? 43.938 24.592 264.774 1.00 85.60 205 TYR F C 1
ATOM 12453 O O . TYR F 1 205 ? 42.817 24.170 265.062 1.00 85.60 205 TYR F O 1
ATOM 12462 N N . PRO F 1 206 ? 44.152 25.481 263.790 1.00 103.31 206 PRO F N 1
ATOM 12463 C CA . PRO F 1 206 ? 43.085 25.994 262.923 1.00 103.31 206 PRO F CA 1
ATOM 12464 C C . PRO F 1 206 ? 42.342 24.869 262.210 1.00 103.31 206 PRO F C 1
ATOM 12465 O O . PRO F 1 206 ? 41.125 24.935 262.038 1.00 103.31 206 PRO F O 1
ATOM 12469 N N . ALA F 1 207 ? 43.082 23.844 261.801 1.00 136.07 207 ALA F N 1
ATOM 12470 C CA . ALA F 1 207 ? 42.483 22.672 261.179 1.00 136.07 207 ALA F CA 1
ATOM 12471 C C . ALA F 1 207 ? 41.769 21.827 262.226 1.00 136.07 207 ALA F C 1
ATOM 12472 O O . ALA F 1 207 ? 42.120 21.866 263.407 1.00 136.07 207 ALA F O 1
ATOM 12474 N N . ALA F 1 208 ? 40.766 21.074 261.781 1.00 140.69 208 ALA F N 1
ATOM 12475 C CA . ALA F 1 208 ? 39.993 20.184 262.644 1.00 140.69 208 ALA F CA 1
ATOM 12476 C C . ALA F 1 208 ? 39.317 20.933 263.791 1.00 140.69 208 ALA F C 1
ATOM 12477 O O . ALA F 1 208 ? 39.860 21.030 264.892 1.00 140.69 208 ALA F O 1
ATOM 12479 N N . GLY F 1 209 ? 38.128 21.462 263.521 1.00 139.52 209 GLY F N 1
ATOM 12480 C CA . GLY F 1 209 ? 37.324 22.104 264.544 1.00 139.52 209 GLY F CA 1
ATOM 12481 C C . GLY F 1 209 ? 36.287 21.135 265.075 1.00 139.52 209 GLY F C 1
ATOM 12482 O O . GLY F 1 209 ? 35.505 20.580 264.303 1.00 139.52 209 GLY F O 1
ATOM 12483 N N . PHE F 1 210 ? 36.293 20.928 266.391 1.00 138.95 210 PHE F N 1
ATOM 12484 C CA . PHE F 1 210 ? 35.411 19.962 267.047 1.00 138.95 210 PHE F CA 1
ATOM 12485 C C . PHE F 1 210 ? 35.627 18.553 266.499 1.00 138.95 210 PHE F C 1
ATOM 12486 O O . PHE F 1 210 ? 34.717 17.725 266.514 1.00 138.95 210 PHE F O 1
ATOM 12494 N N . ALA F 1 211 ? 36.836 18.292 266.016 1.00 116.38 211 ALA F N 1
ATOM 12495 C CA . ALA F 1 211 ? 37.176 16.992 265.454 1.00 116.38 211 ALA F CA 1
ATOM 12496 C C . ALA F 1 211 ? 38.505 16.502 266.011 1.00 116.38 211 ALA F C 1
ATOM 12497 O O . ALA F 1 211 ? 39.424 17.292 266.229 1.00 116.38 211 ALA F O 1
ATOM 12499 N N . GLY F 1 212 ? 38.600 15.197 266.242 1.00 132.12 212 GLY F N 1
ATOM 12500 C CA . GLY F 1 212 ? 39.816 14.600 266.761 1.00 132.12 212 GLY F CA 1
ATOM 12501 C C . GLY F 1 212 ? 40.983 14.769 265.808 1.00 132.12 212 GLY F C 1
ATOM 12502 O O . GLY F 1 212 ? 40.850 14.543 264.605 1.00 132.12 212 GLY F O 1
ATOM 12503 N N . LEU F 1 213 ? 42.128 15.173 266.350 1.00 123.53 213 LEU F N 1
ATOM 12504 C CA . LEU F 1 213 ? 43.326 15.391 265.548 1.00 123.53 213 LEU F CA 1
ATOM 12505 C C . LEU F 1 213 ? 43.812 14.112 264.876 1.00 123.53 213 LEU F C 1
ATOM 12506 O O . LEU F 1 213 ? 43.907 13.062 265.511 1.00 123.53 213 LEU F O 1
ATOM 12511 N N . ASP F 1 214 ? 44.114 14.209 263.586 1.00 118.49 214 ASP F N 1
ATOM 12512 C CA . ASP F 1 214 ? 44.687 13.094 262.846 1.00 118.49 214 ASP F CA 1
ATOM 12513 C C . ASP F 1 214 ? 46.204 13.111 263.007 1.00 118.49 214 ASP F C 1
ATOM 12514 O O . ASP F 1 214 ? 46.833 12.073 263.211 1.00 118.49 214 ASP F O 1
ATOM 12519 N N . ASN F 1 215 ? 46.782 14.305 262.915 1.00 120.37 215 ASN F N 1
ATOM 12520 C CA . ASN F 1 215 ? 48.211 14.498 263.134 1.00 120.37 215 ASN F CA 1
ATOM 12521 C C . ASN F 1 215 ? 48.483 15.533 264.217 1.00 120.37 215 ASN F C 1
ATOM 12522 O O . ASN F 1 215 ? 47.843 16.583 264.259 1.00 120.37 215 ASN F O 1
ATOM 12527 N N . TRP F 1 216 ? 49.435 15.232 265.092 1.00 94.81 216 TRP F N 1
ATOM 12528 C CA . TRP F 1 216 ? 49.856 16.183 266.111 1.00 94.81 216 TRP F CA 1
ATOM 12529 C C . TRP F 1 216 ? 51.366 16.375 266.068 1.00 94.81 216 TRP F C 1
ATOM 12530 O O . TRP F 1 216 ? 52.114 15.581 266.639 1.00 94.81 216 TRP F O 1
ATOM 12541 N N . ARG F 1 217 ? 51.786 17.446 265.393 1.00 78.94 217 ARG F N 1
ATOM 12542 C CA . ARG F 1 217 ? 53.194 17.819 265.200 1.00 78.94 217 ARG F CA 1
ATOM 12543 C C . ARG F 1 217 ? 54.155 16.634 265.065 1.00 78.94 217 ARG F C 1
ATOM 12544 O O . ARG F 1 217 ? 55.165 16.555 265.764 1.00 78.94 217 ARG F O 1
ATOM 12552 N N . GLY F 1 218 ? 53.834 15.718 264.157 1.00 90.08 218 GLY F N 1
ATOM 12553 C CA . GLY F 1 218 ? 54.716 14.605 263.861 1.00 90.08 218 GLY F CA 1
ATOM 12554 C C . GLY F 1 218 ? 54.119 13.237 264.127 1.00 90.08 218 GLY F C 1
ATOM 12555 O O . GLY F 1 218 ? 54.352 12.295 263.371 1.00 90.08 218 GLY F O 1
ATOM 12556 N N . LEU F 1 219 ? 53.347 13.124 265.202 1.00 98.40 219 LEU F N 1
ATOM 12557 C CA . LEU F 1 219 ? 52.803 11.834 265.611 1.00 98.40 219 LEU F CA 1
ATOM 12558 C C . LEU F 1 219 ? 51.342 11.695 265.196 1.00 98.40 219 LEU F C 1
ATOM 12559 O O . LEU F 1 219 ? 50.589 12.668 265.216 1.00 98.40 219 LEU F O 1
ATOM 12564 N N . ASN F 1 220 ? 50.947 10.483 264.814 1.00 80.35 220 ASN F N 1
ATOM 12565 C CA . ASN F 1 220 ? 49.553 10.207 264.480 1.00 80.35 220 ASN F CA 1
ATOM 12566 C C . ASN F 1 220 ? 48.720 9.986 265.740 1.00 80.35 220 ASN F C 1
ATOM 12567 O O . ASN F 1 220 ? 49.191 9.398 266.713 1.00 80.35 220 ASN F O 1
ATOM 12572 N N . VAL F 1 221 ? 47.481 10.467 265.721 1.00 68.64 221 VAL F N 1
ATOM 12573 C CA . VAL F 1 221 ? 46.649 10.466 266.920 1.00 68.64 221 VAL F CA 1
ATOM 12574 C C . VAL F 1 221 ? 45.334 9.722 266.720 1.00 68.64 221 VAL F C 1
ATOM 12575 O O . VAL F 1 221 ? 44.636 9.925 265.727 1.00 68.64 221 VAL F O 1
ATOM 12579 N N . GLY F 1 222 ? 45.007 8.854 267.673 1.00 63.46 222 GLY F N 1
ATOM 12580 C CA . GLY F 1 222 ? 43.726 8.174 267.688 1.00 63.46 222 GLY F CA 1
ATOM 12581 C C . GLY F 1 222 ? 43.001 8.426 268.997 1.00 63.46 222 GLY F C 1
ATOM 12582 O O . GLY F 1 222 ? 43.630 8.548 270.048 1.00 63.46 222 GLY F O 1
ATOM 12583 N N . ALA F 1 223 ? 41.676 8.503 268.938 1.00 74.63 223 ALA F N 1
ATOM 12584 C CA . ALA F 1 223 ? 40.882 8.782 270.129 1.00 74.63 223 ALA F CA 1
ATOM 12585 C C . ALA F 1 223 ? 39.806 7.725 270.353 1.00 74.63 223 ALA F C 1
ATOM 12586 O O . ALA F 1 223 ? 38.936 7.521 269.507 1.00 74.63 223 ALA F O 1
ATOM 12588 N N . SER F 1 224 ? 39.870 7.058 271.501 1.00 75.86 224 SER F N 1
ATOM 12589 C CA . SER F 1 224 ? 38.874 6.056 271.863 1.00 75.86 224 SER F CA 1
ATOM 12590 C C . SER F 1 224 ? 38.590 6.084 273.360 1.00 75.86 224 SER F C 1
ATOM 12591 O O . SER F 1 224 ? 39.405 6.564 274.146 1.00 75.86 224 SER F O 1
ATOM 12594 N N . SER F 1 225 ? 37.430 5.564 273.748 1.00 90.57 225 SER F N 1
ATOM 12595 C CA . SER F 1 225 ? 37.026 5.548 275.150 1.00 90.57 225 SER F CA 1
ATOM 12596 C C . SER F 1 225 ? 37.732 4.443 275.928 1.00 90.57 225 SER F C 1
ATOM 12597 O O . SER F 1 225 ? 37.612 4.357 277.150 1.00 90.57 225 SER F O 1
ATOM 12600 N N . THR F 1 226 ? 38.471 3.604 275.212 1.00 97.85 226 THR F N 1
ATOM 12601 C CA . THR F 1 226 ? 39.121 2.442 275.808 1.00 97.85 226 THR F CA 1
ATOM 12602 C C . THR F 1 226 ? 40.335 2.808 276.657 1.00 97.85 226 THR F C 1
ATOM 12603 O O . THR F 1 226 ? 40.543 2.242 277.730 1.00 97.85 226 THR F O 1
ATOM 12607 N N . VAL F 1 227 ? 41.132 3.751 276.166 1.00 80.85 227 VAL F N 1
ATOM 12608 C CA . VAL F 1 227 ? 42.381 4.132 276.820 1.00 80.85 227 VAL F CA 1
ATOM 12609 C C . VAL F 1 227 ? 42.142 4.686 278.228 1.00 80.85 227 VAL F C 1
ATOM 12610 O O . VAL F 1 227 ? 42.962 4.493 279.127 1.00 80.85 227 VAL F O 1
ATOM 12614 N N . SER F 1 228 ? 41.004 5.344 278.427 1.00 80.91 228 SER F N 1
ATOM 12615 C CA . SER F 1 228 ? 40.674 5.926 279.725 1.00 80.91 228 SER F CA 1
ATOM 12616 C C . SER F 1 228 ? 40.253 4.860 280.730 1.00 80.91 228 SER F C 1
ATOM 12617 O O . SER F 1 228 ? 40.039 5.154 281.906 1.00 80.91 228 SER F O 1
ATOM 12620 N N . GLY F 1 229 ? 40.133 3.623 280.262 1.00 102.50 229 GLY F N 1
ATOM 12621 C CA . GLY F 1 229 ? 39.698 2.532 281.111 1.00 102.50 229 GLY F CA 1
ATOM 12622 C C . GLY F 1 229 ? 38.280 2.117 280.781 1.00 102.50 229 GLY F C 1
ATOM 12623 O O . GLY F 1 229 ? 37.932 0.940 280.899 1.00 102.50 229 GLY F O 1
ATOM 12624 N N . ALA F 1 230 ? 37.465 3.095 280.384 1.00 107.84 230 ALA F N 1
ATOM 12625 C CA . ALA F 1 230 ? 36.086 2.866 279.948 1.00 107.84 230 ALA F CA 1
ATOM 12626 C C . ALA F 1 230 ? 35.211 2.317 281.083 1.00 107.84 230 ALA F C 1
ATOM 12627 O O . ALA F 1 230 ? 35.716 2.011 282.163 1.00 107.84 230 ALA F O 1
ATOM 12629 N N . PRO F 1 231 ? 33.888 2.218 280.857 1.00 112.10 231 PRO F N 1
ATOM 12630 C CA . PRO F 1 231 ? 33.030 1.557 281.849 1.00 112.10 231 PRO F CA 1
ATOM 12631 C C . PRO F 1 231 ? 33.421 0.107 282.154 1.00 112.10 231 PRO F C 1
ATOM 12632 O O . PRO F 1 231 ? 32.896 -0.469 283.107 1.00 112.10 231 PRO F O 1
ATOM 12636 N N . GLU F 1 232 ? 34.320 -0.469 281.360 1.00 109.67 232 GLU F N 1
ATOM 12637 C CA . GLU F 1 232 ? 34.791 -1.832 281.591 1.00 109.67 232 GLU F CA 1
ATOM 12638 C C . GLU F 1 232 ? 35.544 -1.961 282.913 1.00 109.67 232 GLU F C 1
ATOM 12639 O O . GLU F 1 232 ? 35.283 -2.876 283.693 1.00 109.67 232 GLU F O 1
ATOM 12645 N N . MET F 1 233 ? 36.480 -1.050 283.162 1.00 111.06 233 MET F N 1
ATOM 12646 C CA . MET F 1 233 ? 37.194 -1.035 284.435 1.00 111.06 233 MET F CA 1
ATOM 12647 C C . MET F 1 233 ? 36.317 -0.413 285.515 1.00 111.06 233 MET F C 1
ATOM 12648 O O . MET F 1 233 ? 35.475 0.436 285.226 1.00 111.06 233 MET F O 1
ATOM 12653 N N . SER F 1 234 ? 36.517 -0.838 286.759 1.00 140.59 234 SER F N 1
ATOM 12654 C CA . SER F 1 234 ? 35.643 -0.424 287.854 1.00 140.59 234 SER F CA 1
ATOM 12655 C C . SER F 1 234 ? 36.121 0.830 288.604 1.00 140.59 234 SER F C 1
ATOM 12656 O O . SER F 1 234 ? 35.357 1.787 288.738 1.00 140.59 234 SER F O 1
ATOM 12659 N N . PRO F 1 235 ? 37.376 0.845 289.099 1.00 188.11 235 PRO F N 1
ATOM 12660 C CA . PRO F 1 235 ? 37.733 2.022 289.896 1.00 188.11 235 PRO F CA 1
ATOM 12661 C C . PRO F 1 235 ? 38.282 3.178 289.062 1.00 188.11 235 PRO F C 1
ATOM 12662 O O . PRO F 1 235 ? 38.777 4.146 289.643 1.00 188.11 235 PRO F O 1
ATOM 12666 N N . ALA F 1 236 ? 38.191 3.064 287.737 1.00 147.59 236 ALA F N 1
ATOM 12667 C CA . ALA F 1 236 ? 38.702 4.063 286.792 1.00 147.59 236 ALA F CA 1
ATOM 12668 C C . ALA F 1 236 ? 40.222 4.213 286.873 1.00 147.59 236 ALA F C 1
ATOM 12669 O O . ALA F 1 236 ? 40.774 4.554 287.919 1.00 147.59 236 ALA F O 1
ATOM 12671 N N . SER F 1 237 ? 40.891 3.960 285.753 1.00 107.85 237 SER F N 1
ATOM 12672 C CA . SER F 1 237 ? 42.349 4.008 285.696 1.00 107.85 237 SER F CA 1
ATOM 12673 C C . SER F 1 237 ? 42.884 5.421 285.909 1.00 107.85 237 SER F C 1
ATOM 12674 O O . SER F 1 237 ? 43.961 5.607 286.476 1.00 107.85 237 SER F O 1
ATOM 12677 N N . GLY F 1 238 ? 42.130 6.414 285.448 1.00 97.58 238 GLY F N 1
ATOM 12678 C CA . GLY F 1 238 ? 42.542 7.801 285.569 1.00 97.58 238 GLY F CA 1
ATOM 12679 C C . GLY F 1 238 ? 43.455 8.229 284.436 1.00 97.58 238 GLY F C 1
ATOM 12680 O O . GLY F 1 238 ? 43.820 9.399 284.325 1.00 97.58 238 GLY F O 1
ATOM 12681 N N . VAL F 1 239 ? 43.825 7.270 283.593 1.00 85.13 239 VAL F N 1
ATOM 12682 C CA . VAL F 1 239 ? 44.690 7.530 282.449 1.00 85.13 239 VAL F CA 1
ATOM 12683 C C . VAL F 1 239 ? 43.959 8.334 281.380 1.00 85.13 239 VAL F C 1
ATOM 12684 O O . VAL F 1 239 ? 42.826 8.016 281.021 1.00 85.13 239 VAL F O 1
ATOM 12688 N N . LYS F 1 240 ? 44.606 9.380 280.877 1.00 68.24 240 LYS F N 1
ATOM 12689 C CA . LYS F 1 240 ? 44.000 10.210 279.845 1.00 68.24 240 LYS F CA 1
ATOM 12690 C C . LYS F 1 240 ? 44.743 10.131 278.513 1.00 68.24 240 LYS F C 1
ATOM 12691 O O . LYS F 1 240 ? 44.174 10.449 277.469 1.00 68.24 240 LYS F O 1
ATOM 12697 N N . ALA F 1 241 ? 46.003 9.703 278.544 1.00 77.44 241 ALA F N 1
ATOM 12698 C CA . ALA F 1 241 ? 46.803 9.638 277.323 1.00 77.44 241 ALA F CA 1
ATOM 12699 C C . ALA F 1 241 ? 48.003 8.696 277.432 1.00 77.44 241 ALA F C 1
ATOM 12700 O O . ALA F 1 241 ? 48.758 8.738 278.402 1.00 77.44 241 ALA F O 1
ATOM 12702 N N . ILE F 1 242 ? 48.166 7.848 276.422 1.00 68.55 242 ILE F N 1
ATOM 12703 C CA . ILE F 1 242 ? 49.341 6.997 276.297 1.00 68.55 242 ILE F CA 1
ATOM 12704 C C . ILE F 1 242 ? 50.157 7.431 275.086 1.00 68.55 242 ILE F C 1
ATOM 12705 O O . ILE F 1 242 ? 49.656 7.449 273.958 1.00 68.55 242 ILE F O 1
ATOM 12710 N N . VAL F 1 243 ? 51.414 7.785 275.334 1.00 76.34 243 VAL F N 1
ATOM 12711 C CA . VAL F 1 243 ? 52.317 8.250 274.286 1.00 76.34 243 VAL F CA 1
ATOM 12712 C C . VAL F 1 243 ? 53.515 7.321 274.160 1.00 76.34 243 VAL F C 1
ATOM 12713 O O . VAL F 1 243 ? 54.038 6.847 275.170 1.00 76.34 243 VAL F O 1
ATOM 12717 N N . GLY F 1 244 ? 53.947 7.055 272.928 1.00 84.76 244 GLY F N 1
ATOM 12718 C CA . GLY F 1 244 ? 55.117 6.217 272.729 1.00 84.76 244 GLY F CA 1
ATOM 12719 C C . GLY F 1 244 ? 55.346 5.725 271.312 1.00 84.76 244 GLY F C 1
ATOM 12720 O O . GLY F 1 244 ? 54.599 6.051 270.382 1.00 84.76 244 GLY F O 1
ATOM 12721 N N . ASP F 1 245 ? 56.401 4.932 271.156 1.00 117.18 245 ASP F N 1
ATOM 12722 C CA . ASP F 1 245 ? 56.756 4.339 269.875 1.00 117.18 245 ASP F CA 1
ATOM 12723 C C . ASP F 1 245 ? 55.861 3.141 269.582 1.00 117.18 245 ASP F C 1
ATOM 12724 O O . ASP F 1 245 ? 56.234 1.995 269.834 1.00 117.18 245 ASP F O 1
ATOM 12729 N N . PHE F 1 246 ? 54.676 3.410 269.045 1.00 94.43 246 PHE F N 1
ATOM 12730 C CA . PHE F 1 246 ? 53.709 2.355 268.758 1.00 94.43 246 PHE F CA 1
ATOM 12731 C C . PHE F 1 246 ? 54.112 1.483 267.569 1.00 94.43 246 PHE F C 1
ATOM 12732 O O . PHE F 1 246 ? 53.353 0.611 267.151 1.00 94.43 246 PHE F O 1
ATOM 12740 N N . SER F 1 247 ? 55.300 1.719 267.025 1.00 95.24 247 SER F N 1
ATOM 12741 C CA . SER F 1 247 ? 55.795 0.927 265.906 1.00 95.24 247 SER F CA 1
ATOM 12742 C C . SER F 1 247 ? 56.351 -0.409 266.382 1.00 95.24 247 SER F C 1
ATOM 12743 O O . SER F 1 247 ? 56.632 -1.297 265.575 1.00 95.24 247 SER F O 1
ATOM 12746 N N . ARG F 1 248 ? 56.507 -0.550 267.694 1.00 101.81 248 ARG F N 1
ATOM 12747 C CA . ARG F 1 248 ? 57.129 -1.743 268.252 1.00 101.81 248 ARG F CA 1
ATOM 12748 C C . ARG F 1 248 ? 56.177 -2.541 269.141 1.00 101.81 248 ARG F C 1
ATOM 12749 O O . ARG F 1 248 ? 56.602 -3.440 269.865 1.00 101.81 248 ARG F O 1
ATOM 12757 N N . VAL F 1 249 ? 54.890 -2.213 269.085 1.00 97.14 249 VAL F N 1
ATOM 12758 C CA . VAL F 1 249 ? 53.878 -3.042 269.730 1.00 97.14 249 VAL F CA 1
ATOM 12759 C C . VAL F 1 249 ? 53.159 -3.869 268.665 1.00 97.14 249 VAL F C 1
ATOM 12760 O O . VAL F 1 249 ? 52.395 -3.344 267.852 1.00 97.14 249 VAL F O 1
ATOM 12764 N N . HIS F 1 250 ? 53.429 -5.169 268.665 1.00 78.85 250 HIS F N 1
ATOM 12765 C CA . HIS F 1 250 ? 52.914 -6.057 267.632 1.00 78.85 250 HIS F CA 1
ATOM 12766 C C . HIS F 1 250 ? 51.596 -6.699 268.048 1.00 78.85 250 HIS F C 1
ATOM 12767 O O . HIS F 1 250 ? 51.437 -7.136 269.188 1.00 78.85 250 HIS F O 1
ATOM 12774 N N . TRP F 1 251 ? 50.653 -6.748 267.113 1.00 94.77 251 TRP F N 1
ATOM 12775 C CA . TRP F 1 251 ? 49.364 -7.385 267.348 1.00 94.77 251 TRP F CA 1
ATOM 12776 C C . TRP F 1 251 ? 48.772 -7.864 266.027 1.00 94.77 251 TRP F C 1
ATOM 12777 O O . TRP F 1 251 ? 49.297 -7.556 264.957 1.00 94.77 251 TRP F O 1
ATOM 12788 N N . GLY F 1 252 ? 47.682 -8.620 266.103 1.00 85.39 252 GLY F N 1
ATOM 12789 C CA . GLY F 1 252 ? 47.028 -9.117 264.908 1.00 85.39 252 GLY F CA 1
ATOM 12790 C C . GLY F 1 252 ? 45.995 -10.191 265.183 1.00 85.39 252 GLY F C 1
ATOM 12791 O O . GLY F 1 252 ? 46.032 -10.855 266.219 1.00 85.39 252 GLY F O 1
ATOM 12792 N N . PHE F 1 253 ? 45.067 -10.359 264.248 1.00 75.68 253 PHE F N 1
ATOM 12793 C CA . PHE F 1 253 ? 44.046 -11.392 264.359 1.00 75.68 253 PHE F CA 1
ATOM 12794 C C . PHE F 1 253 ? 44.526 -12.703 263.750 1.00 75.68 253 PHE F C 1
ATOM 12795 O O . PHE F 1 253 ? 44.689 -12.809 262.534 1.00 75.68 253 PHE F O 1
ATOM 12803 N N . GLN F 1 254 ? 44.755 -13.701 264.598 1.00 90.44 254 GLN F N 1
ATOM 12804 C CA . GLN F 1 254 ? 45.175 -15.009 264.116 1.00 90.44 254 GLN F CA 1
ATOM 12805 C C . GLN F 1 254 ? 44.004 -15.723 263.454 1.00 90.44 254 GLN F C 1
ATOM 12806 O O . GLN F 1 254 ? 44.189 -16.459 262.486 1.00 90.44 254 GLN F O 1
ATOM 12812 N N . ARG F 1 255 ? 42.798 -15.501 263.971 1.00 76.14 255 ARG F N 1
ATOM 12813 C CA . ARG F 1 255 ? 41.602 -15.988 263.283 1.00 76.14 255 ARG F CA 1
ATOM 12814 C C . ARG F 1 255 ? 40.363 -15.192 263.683 1.00 76.14 255 ARG F C 1
ATOM 12815 O O . ARG F 1 255 ? 39.941 -15.216 264.839 1.00 76.14 255 ARG F O 1
ATOM 12823 N N . ASN F 1 256 ? 39.784 -14.490 262.714 1.00 98.91 256 ASN F N 1
ATOM 12824 C CA . ASN F 1 256 ? 38.606 -13.665 262.954 1.00 98.91 256 ASN F CA 1
ATOM 12825 C C . ASN F 1 256 ? 37.345 -14.275 262.349 1.00 98.91 256 ASN F C 1
ATOM 12826 O O . ASN F 1 256 ? 37.200 -14.339 261.128 1.00 98.91 256 ASN F O 1
ATOM 12831 N N . PHE F 1 257 ? 36.436 -14.720 263.210 1.00 106.73 257 PHE F N 1
ATOM 12832 C CA . PHE F 1 257 ? 35.176 -15.307 262.766 1.00 106.73 257 PHE F CA 1
ATOM 12833 C C . PHE F 1 257 ? 34.111 -14.241 262.545 1.00 106.73 257 PHE F C 1
ATOM 12834 O O . PHE F 1 257 ? 34.195 -13.150 263.109 1.00 106.73 257 PHE F O 1
ATOM 12842 N N . PRO F 1 258 ? 33.101 -14.553 261.717 1.00 112.10 258 PRO F N 1
ATOM 12843 C CA . PRO F 1 258 ? 31.925 -13.684 261.613 1.00 112.10 258 PRO F CA 1
ATOM 12844 C C . PRO F 1 258 ? 31.023 -13.824 262.838 1.00 112.10 258 PRO F C 1
ATOM 12845 O O . PRO F 1 258 ? 31.5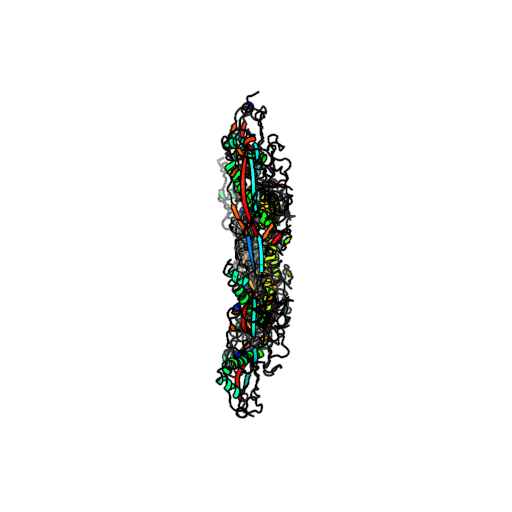10 -14.132 263.925 1.00 112.10 258 PRO F O 1
ATOM 12849 N N . ILE F 1 259 ? 29.724 -13.607 262.665 1.00 89.44 259 ILE F N 1
ATOM 12850 C CA . ILE F 1 259 ? 28.793 -13.709 263.782 1.00 89.44 259 ILE F CA 1
ATOM 12851 C C . ILE F 1 259 ? 27.889 -14.930 263.640 1.00 89.44 259 ILE F C 1
ATOM 12852 O O . ILE F 1 259 ? 26.942 -14.929 262.853 1.00 89.44 259 ILE F O 1
ATOM 12857 N N . GLU F 1 260 ? 28.192 -15.971 264.409 1.00 90.77 260 GLU F N 1
ATOM 12858 C CA . GLU F 1 260 ? 27.408 -17.200 264.384 1.00 90.77 260 GLU F CA 1
ATOM 12859 C C . GLU F 1 260 ? 26.048 -16.988 265.043 1.00 90.77 260 GLU F C 1
ATOM 12860 O O . GLU F 1 260 ? 25.813 -15.962 265.683 1.00 90.77 260 GLU F O 1
ATOM 12866 N N . LEU F 1 261 ? 25.154 -17.959 264.885 1.00 107.35 261 LEU F N 1
ATOM 12867 C CA . LEU F 1 261 ? 23.791 -17.821 265.390 1.00 107.35 261 LEU F CA 1
ATOM 12868 C C . LEU F 1 261 ? 23.496 -18.757 266.559 1.00 107.35 261 LEU F C 1
ATOM 12869 O O . LEU F 1 261 ? 23.006 -18.310 267.594 1.00 107.35 261 LEU F O 1
ATOM 12874 N N . ILE F 1 262 ? 23.782 -20.046 266.372 1.00 85.61 262 ILE F N 1
ATOM 12875 C CA . ILE F 1 262 ? 23.601 -21.082 267.398 1.00 85.61 262 ILE F CA 1
ATOM 12876 C C . ILE F 1 262 ? 22.139 -21.297 267.802 1.00 85.61 262 ILE F C 1
ATOM 12877 O O . ILE F 1 262 ? 21.418 -20.351 268.112 1.00 85.61 262 ILE F O 1
ATOM 12882 N N . GLU F 1 263 ? 21.708 -22.554 267.809 1.00 85.84 263 GLU F N 1
ATOM 12883 C CA . GLU F 1 263 ? 20.333 -22.879 268.170 1.00 85.84 263 GLU F CA 1
ATOM 12884 C C . GLU F 1 263 ? 20.245 -24.053 269.139 1.00 85.84 263 GLU F C 1
ATOM 12885 O O . GLU F 1 263 ? 19.214 -24.260 269.778 1.00 85.84 263 GLU F O 1
ATOM 12891 N N . TYR F 1 264 ? 21.326 -24.818 269.250 1.00 80.23 264 TYR F N 1
ATOM 12892 C CA . TYR F 1 264 ? 21.306 -26.036 270.051 1.00 80.23 264 TYR F CA 1
ATOM 12893 C C . TYR F 1 264 ? 22.336 -26.014 271.176 1.00 80.23 264 TYR F C 1
ATOM 12894 O O . TYR F 1 264 ? 23.106 -25.064 271.311 1.00 80.23 264 TYR F O 1
ATOM 12903 N N . GLY F 1 265 ? 22.341 -27.072 271.980 1.00 83.06 265 GLY F N 1
ATOM 12904 C CA . GLY F 1 265 ? 23.280 -27.199 273.080 1.00 83.06 265 GLY F CA 1
ATOM 12905 C C . GLY F 1 265 ? 23.040 -26.175 274.171 1.00 83.06 265 GLY F C 1
ATOM 12906 O O . GLY F 1 265 ? 21.989 -25.535 274.213 1.00 83.06 265 GLY F O 1
ATOM 12907 N N . ASP F 1 266 ? 24.016 -26.020 275.059 1.00 94.30 266 ASP F N 1
ATOM 12908 C CA . ASP F 1 266 ? 23.913 -25.041 276.135 1.00 94.30 266 ASP F CA 1
ATOM 12909 C C . ASP F 1 266 ? 25.204 -24.245 276.304 1.00 94.30 266 ASP F C 1
ATOM 12910 O O . ASP F 1 266 ? 26.031 -24.568 277.158 1.00 94.30 266 ASP F O 1
ATOM 12915 N N . PRO F 1 267 ? 25.379 -23.197 275.482 1.00 77.48 267 PRO F N 1
ATOM 12916 C CA . PRO F 1 267 ? 26.503 -22.268 275.641 1.00 77.48 267 PRO F CA 1
ATOM 12917 C C . PRO F 1 267 ? 26.463 -21.612 277.017 1.00 77.48 267 PRO F C 1
ATOM 12918 O O . PRO F 1 267 ? 25.400 -21.620 277.642 1.00 77.48 267 PRO F O 1
ATOM 12922 N N . ASP F 1 268 ? 27.601 -21.092 277.479 1.00 76.50 268 ASP F N 1
ATOM 12923 C CA . ASP F 1 268 ? 27.751 -20.517 278.823 1.00 76.50 268 ASP F CA 1
ATOM 12924 C C . ASP F 1 268 ? 27.688 -21.599 279.910 1.00 76.50 268 ASP F C 1
ATOM 12925 O O . ASP F 1 268 ? 28.157 -21.391 281.031 1.00 76.50 268 ASP F O 1
ATOM 12930 N N . GLN F 1 269 ? 27.133 -22.756 279.555 1.00 88.48 269 GLN F N 1
ATOM 12931 C CA . GLN F 1 269 ? 26.939 -23.882 280.467 1.00 88.48 269 GLN F CA 1
ATOM 12932 C C . GLN F 1 269 ? 26.272 -23.443 281.767 1.00 88.48 269 GLN F C 1
ATOM 12933 O O . GLN F 1 269 ? 26.745 -23.754 282.861 1.00 88.48 269 GLN F O 1
ATOM 12939 N N . THR F 1 270 ? 25.172 -22.712 281.633 1.00 91.27 270 THR F N 1
ATOM 12940 C CA . THR F 1 270 ? 24.404 -22.262 282.785 1.00 91.27 270 THR F CA 1
ATOM 12941 C C . THR F 1 270 ? 23.495 -23.386 283.274 1.00 91.27 270 THR F C 1
ATOM 12942 O O . THR F 1 270 ? 23.041 -23.382 284.419 1.00 91.27 270 THR F O 1
ATOM 12946 N N . GLY F 1 271 ? 23.244 -24.353 282.397 1.00 102.26 271 GLY F N 1
ATOM 12947 C CA . GLY F 1 271 ? 22.372 -25.468 282.712 1.00 102.26 271 GLY F CA 1
ATOM 12948 C C . GLY F 1 271 ? 21.020 -25.310 282.044 1.00 102.26 271 GLY F C 1
ATOM 12949 O O . GLY F 1 271 ? 20.066 -26.016 282.371 1.00 102.26 271 GLY F O 1
ATOM 12950 N N . ARG F 1 272 ? 20.944 -24.376 281.102 1.00 73.34 272 ARG F N 1
ATOM 12951 C CA . ARG F 1 272 ? 19.701 -24.085 280.399 1.00 73.34 272 ARG F CA 1
ATOM 12952 C C . ARG F 1 272 ? 19.833 -24.356 278.903 1.00 73.34 272 ARG F C 1
ATOM 12953 O O . ARG F 1 272 ? 20.330 -23.512 278.154 1.00 73.34 272 ARG F O 1
ATOM 12961 N N . ASP F 1 273 ? 19.388 -25.534 278.475 1.00 66.69 273 ASP F N 1
ATOM 12962 C CA . ASP F 1 273 ? 19.440 -25.906 277.066 1.00 66.69 273 ASP F CA 1
ATOM 12963 C C . ASP F 1 273 ? 18.577 -24.958 276.240 1.00 66.69 273 ASP F C 1
ATOM 12964 O O . ASP F 1 273 ? 17.445 -24.655 276.615 1.00 66.69 273 ASP F O 1
ATOM 12969 N N . LEU F 1 274 ? 19.122 -24.492 275.120 1.00 99.93 274 LEU F N 1
ATOM 12970 C CA . LEU F 1 274 ? 18.470 -23.471 274.303 1.00 99.93 274 LEU F CA 1
ATOM 12971 C C . LEU F 1 274 ? 17.124 -23.919 273.740 1.00 99.93 274 LEU F C 1
ATOM 12972 O O . LEU F 1 274 ? 16.137 -23.188 273.824 1.00 99.93 274 LEU F O 1
ATOM 12977 N N . LYS F 1 275 ? 17.086 -25.118 273.167 1.00 60.98 275 LYS F N 1
ATOM 12978 C CA . LYS F 1 275 ? 15.848 -25.655 272.611 1.00 60.98 275 LYS F CA 1
ATOM 12979 C C . LYS F 1 275 ? 14.837 -25.962 273.711 1.00 60.98 275 LYS F C 1
ATOM 12980 O O . LYS F 1 275 ? 13.634 -26.026 273.461 1.00 60.98 275 LYS F O 1
ATOM 12986 N N . GLY F 1 276 ? 15.336 -26.151 274.929 1.00 59.62 276 GLY F N 1
ATOM 12987 C CA . GLY F 1 276 ? 14.484 -26.435 276.069 1.00 59.62 276 GLY F CA 1
ATOM 12988 C C . GLY F 1 276 ? 13.847 -25.185 276.646 1.00 59.62 276 GLY F C 1
ATOM 12989 O O . GLY F 1 276 ? 12.826 -25.258 277.330 1.00 59.62 276 GLY F O 1
ATOM 12990 N N . HIS F 1 277 ? 14.449 -24.035 276.366 1.00 53.15 277 HIS F N 1
ATOM 12991 C CA . HIS F 1 277 ? 13.936 -22.762 276.861 1.00 53.15 277 HIS F CA 1
ATOM 12992 C C . HIS F 1 277 ? 13.542 -21.833 275.717 1.00 53.15 277 HIS F C 1
ATOM 12993 O O . HIS F 1 277 ? 13.158 -20.686 275.948 1.00 53.15 277 HIS F O 1
ATOM 13000 N N . ASN F 1 278 ? 13.643 -22.342 274.491 1.00 66.24 278 ASN F N 1
ATOM 13001 C CA . ASN F 1 278 ? 13.321 -21.580 273.285 1.00 66.24 278 ASN F CA 1
ATOM 13002 C C . ASN F 1 278 ? 14.100 -20.270 273.200 1.00 66.24 278 ASN F C 1
ATOM 13003 O O . ASN F 1 278 ? 13.518 -19.197 273.042 1.00 66.24 278 ASN F O 1
ATOM 13008 N N . GLU F 1 279 ? 15.421 -20.370 273.311 1.00 76.55 279 GLU F N 1
ATOM 13009 C CA . GLU F 1 279 ? 16.292 -19.203 273.239 1.00 76.55 279 GLU F CA 1
ATOM 13010 C C . GLU F 1 279 ? 17.362 -19.381 272.163 1.00 76.55 279 GLU F C 1
ATOM 13011 O O . GLU F 1 279 ? 17.687 -20.503 271.777 1.00 76.55 279 GLU F O 1
ATOM 13017 N N . VAL F 1 280 ? 17.898 -18.266 271.678 1.00 50.80 280 VAL F N 1
ATOM 13018 C CA . VAL F 1 280 ? 18.904 -18.285 270.621 1.00 50.80 280 VAL F CA 1
ATOM 13019 C C . VAL F 1 280 ? 20.131 -17.470 271.028 1.00 50.80 280 VAL F C 1
ATOM 13020 O O . VAL F 1 280 ? 20.027 -16.272 271.279 1.00 50.80 280 VAL F O 1
ATOM 13024 N N . MET F 1 281 ? 21.291 -18.119 271.083 1.00 54.99 281 MET F N 1
ATOM 13025 C CA . MET F 1 281 ? 22.512 -17.475 271.569 1.00 54.99 281 MET F CA 1
ATOM 13026 C C . MET F 1 281 ? 23.377 -16.897 270.447 1.00 54.99 281 MET F C 1
ATOM 13027 O O . MET F 1 281 ? 24.214 -17.599 269.882 1.00 54.99 281 MET F O 1
ATOM 13032 N N . VAL F 1 282 ? 23.186 -15.617 270.135 1.00 61.76 282 VAL F N 1
ATOM 13033 C CA . VAL F 1 282 ? 24.031 -14.943 269.151 1.00 61.76 282 VAL F CA 1
ATOM 13034 C C . VAL F 1 282 ? 25.444 -14.783 269.714 1.00 61.76 282 VAL F C 1
ATOM 13035 O O . VAL F 1 282 ? 25.622 -14.419 270.880 1.00 61.76 282 VAL F O 1
ATOM 13039 N N . ARG F 1 283 ? 26.442 -15.062 268.878 1.00 50.18 283 ARG F N 1
ATOM 13040 C CA . ARG F 1 283 ? 27.827 -15.197 269.327 1.00 50.18 283 ARG F CA 1
ATOM 13041 C C . ARG F 1 283 ? 28.831 -14.527 268.383 1.00 50.18 283 ARG F C 1
ATOM 13042 O O . ARG F 1 283 ? 28.616 -14.481 267.172 1.00 50.18 283 ARG F O 1
ATOM 13050 N N . ALA F 1 284 ? 29.925 -14.013 268.943 1.00 64.29 284 ALA F N 1
ATOM 13051 C CA . ALA F 1 284 ? 30.996 -13.406 268.152 1.00 64.29 284 ALA F CA 1
ATOM 13052 C C . ALA F 1 284 ? 32.371 -13.734 268.741 1.00 64.29 284 ALA F C 1
ATOM 13053 O O . ALA F 1 284 ? 32.766 -13.177 269.766 1.00 64.29 284 ALA F O 1
ATOM 13055 N N . GLU F 1 285 ? 33.097 -14.635 268.084 1.00 96.25 285 GLU F N 1
ATOM 13056 C CA . GLU F 1 285 ? 34.389 -15.101 268.584 1.00 96.25 285 GLU F CA 1
ATOM 13057 C C . GLU F 1 285 ? 35.539 -14.692 267.668 1.00 96.25 285 GLU F C 1
ATOM 13058 O O . GLU F 1 285 ? 35.380 -14.619 266.451 1.00 96.25 285 GLU F O 1
ATOM 13064 N N . ALA F 1 286 ? 36.695 -14.418 268.266 1.00 75.39 286 ALA F N 1
ATOM 13065 C CA . ALA F 1 286 ? 37.915 -14.146 267.511 1.00 75.39 286 ALA F CA 1
ATOM 13066 C C . ALA F 1 286 ? 39.132 -14.516 268.349 1.00 75.39 286 ALA F C 1
ATOM 13067 O O . ALA F 1 286 ? 39.063 -14.510 269.571 1.00 75.39 286 ALA F O 1
ATOM 13069 N N . VAL F 1 287 ? 40.243 -14.845 267.699 1.00 89.32 287 VAL F N 1
ATOM 13070 C CA . VAL F 1 287 ? 41.473 -15.140 268.430 1.00 89.32 287 VAL F CA 1
ATOM 13071 C C . VAL F 1 287 ? 42.638 -14.299 267.916 1.00 89.32 287 VAL F C 1
ATOM 13072 O O . VAL F 1 287 ? 42.974 -14.320 266.725 1.00 89.32 287 VAL F O 1
ATOM 13076 N N . LEU F 1 288 ? 43.250 -13.562 268.840 1.00 85.79 288 LEU F N 1
ATOM 13077 C CA . LEU F 1 288 ? 44.295 -12.596 268.513 1.00 85.79 288 LEU F CA 1
ATOM 13078 C C . LEU F 1 288 ? 45.512 -12.732 269.425 1.00 85.79 288 LEU F C 1
ATOM 13079 O O . LEU F 1 288 ? 45.627 -13.693 270.190 1.00 85.79 288 LEU F O 1
ATOM 13084 N N . TYR F 1 289 ? 46.414 -11.757 269.339 1.00 124.57 289 TYR F N 1
ATOM 13085 C CA . TYR F 1 289 ? 47.595 -11.714 270.197 1.00 124.57 289 TYR F CA 1
ATOM 13086 C C . TYR F 1 289 ? 48.118 -10.290 270.360 1.00 124.57 289 TYR F C 1
ATOM 13087 O O . TYR F 1 289 ? 48.034 -9.482 269.436 1.00 124.57 289 TYR F O 1
ATOM 13096 N N . VAL F 1 290 ? 48.664 -9.989 271.535 1.00 100.35 290 VAL F N 1
ATOM 13097 C CA . VAL F 1 290 ? 49.277 -8.688 271.788 1.00 100.35 290 VAL F CA 1
ATOM 13098 C C . VAL F 1 290 ? 50.661 -8.862 272.399 1.00 100.35 290 VAL F C 1
ATOM 13099 O O . VAL F 1 290 ? 50.807 -9.463 273.464 1.00 100.35 290 VAL F O 1
ATOM 13103 N N . ALA F 1 291 ? 51.674 -8.332 271.723 1.00 75.98 291 ALA F N 1
ATOM 13104 C CA . ALA F 1 291 ? 53.052 -8.476 272.175 1.00 75.98 291 ALA F CA 1
ATOM 13105 C C . ALA F 1 291 ? 53.732 -7.122 272.343 1.00 75.98 291 ALA F C 1
ATOM 13106 O O . ALA F 1 291 ? 53.796 -6.326 271.406 1.00 75.98 291 ALA F O 1
ATOM 13108 N N . ILE F 1 292 ? 54.243 -6.872 273.544 1.00 87.50 292 ILE F N 1
ATOM 13109 C CA . ILE F 1 292 ? 54.897 -5.607 273.856 1.00 87.50 292 ILE F CA 1
ATOM 13110 C C . ILE F 1 292 ? 56.408 -5.784 273.965 1.00 87.50 292 ILE F C 1
ATOM 13111 O O . ILE F 1 292 ? 56.900 -6.413 274.902 1.00 87.50 292 ILE F O 1
ATOM 13116 N N . GLU F 1 293 ? 57.141 -5.228 273.005 1.00 95.28 293 GLU F N 1
ATOM 13117 C CA . GLU F 1 293 ? 58.596 -5.324 273.009 1.00 95.28 293 GLU F CA 1
ATOM 13118 C C . GLU F 1 293 ? 59.198 -4.533 274.167 1.00 95.28 293 GLU F C 1
ATOM 13119 O O . GLU F 1 293 ? 59.564 -5.103 275.195 1.00 95.28 293 GLU F O 1
ATOM 13125 N N . SER F 1 294 ? 59.296 -3.219 273.997 1.00 108.76 294 SER F N 1
ATOM 13126 C CA . SER F 1 294 ? 59.823 -2.355 275.045 1.00 108.76 294 SER F CA 1
ATOM 13127 C C . SER F 1 294 ? 58.706 -1.854 275.953 1.00 108.76 294 SER F C 1
ATOM 13128 O O . SER F 1 294 ? 57.527 -1.931 275.608 1.00 108.76 294 SER F O 1
ATOM 13131 N N . LEU F 1 295 ? 59.088 -1.347 277.119 1.00 102.25 295 LEU F N 1
ATOM 13132 C CA . LEU F 1 295 ? 58.132 -0.777 278.056 1.00 102.25 295 LEU F CA 1
ATOM 13133 C C . LEU F 1 295 ? 58.704 0.508 278.647 1.00 102.25 295 LEU F C 1
ATOM 13134 O O . LEU F 1 295 ? 57.981 1.314 279.233 1.00 102.25 295 LEU F O 1
ATOM 13139 N N . ASP F 1 296 ? 60.009 0.698 278.474 1.00 105.98 296 ASP F N 1
ATOM 13140 C CA . ASP F 1 296 ? 60.676 1.920 278.910 1.00 105.98 296 ASP F CA 1
ATOM 13141 C C . ASP F 1 296 ? 60.624 2.986 277.817 1.00 105.98 296 ASP F C 1
ATOM 13142 O O . ASP F 1 296 ? 61.383 3.955 277.842 1.00 105.98 296 ASP F O 1
ATOM 13147 N N . SER F 1 297 ? 59.720 2.800 276.861 1.00 90.93 297 SER F N 1
ATOM 13148 C CA . SER F 1 297 ? 59.578 3.725 275.745 1.00 90.93 297 SER F CA 1
ATOM 13149 C C . SER F 1 297 ? 58.174 4.321 275.693 1.00 90.93 297 SER F C 1
ATOM 13150 O O . SER F 1 297 ? 57.805 4.980 274.721 1.00 90.93 297 SER F O 1
ATOM 13153 N N . PHE F 1 298 ? 57.399 4.089 276.747 1.00 81.60 298 PHE F N 1
ATOM 13154 C CA . PHE F 1 298 ? 56.023 4.569 276.802 1.00 81.60 298 PHE F CA 1
ATOM 13155 C C . PHE F 1 298 ? 55.774 5.470 278.011 1.00 81.60 298 PHE F C 1
ATOM 13156 O O . PHE F 1 298 ? 56.036 5.088 279.152 1.00 81.60 298 PHE F O 1
ATOM 13164 N N . ALA F 1 299 ? 55.271 6.671 277.744 1.00 70.19 299 ALA F N 1
ATOM 13165 C CA . ALA F 1 299 ? 54.872 7.602 278.790 1.00 70.19 299 ALA F CA 1
ATOM 13166 C C . ALA F 1 299 ? 53.352 7.602 278.927 1.00 70.19 299 ALA F C 1
ATOM 13167 O O . ALA F 1 299 ? 52.635 7.353 277.957 1.00 70.19 299 ALA F O 1
ATOM 13169 N N . VAL F 1 300 ? 52.858 7.875 280.129 1.00 71.95 300 VAL F N 1
ATOM 13170 C CA . VAL F 1 300 ? 51.421 7.874 280.367 1.00 71.95 300 VAL F CA 1
ATOM 13171 C C . VAL F 1 300 ? 51.017 9.082 281.212 1.00 71.95 300 VAL F C 1
ATOM 13172 O O . VAL F 1 300 ? 51.764 9.520 282.086 1.00 71.95 300 VAL F O 1
ATOM 13176 N N . VAL F 1 301 ? 49.840 9.630 280.929 1.00 67.83 301 VAL F N 1
ATOM 13177 C CA . VAL F 1 301 ? 49.356 10.817 281.621 1.00 67.83 301 VAL F CA 1
ATOM 13178 C C . VAL F 1 301 ? 48.111 10.503 282.441 1.00 67.83 301 VAL F C 1
ATOM 13179 O O . VAL F 1 301 ? 47.042 10.245 281.889 1.00 67.83 301 VAL F O 1
ATOM 13183 N N . LYS F 1 302 ? 48.256 10.525 283.762 1.00 77.57 302 LYS F N 1
ATOM 13184 C CA . LYS F 1 302 ? 47.146 10.212 284.653 1.00 77.57 302 LYS F CA 1
ATOM 13185 C C . LYS F 1 302 ? 46.885 11.339 285.646 1.00 77.57 302 LYS F C 1
ATOM 13186 O O . LYS F 1 302 ? 47.787 12.103 285.987 1.00 77.57 302 LYS F O 1
ATOM 13192 N N . GLU F 1 303 ? 45.642 11.432 286.107 1.00 96.48 303 GLU F N 1
ATOM 13193 C CA . GLU F 1 303 ? 45.250 12.461 287.062 1.00 96.48 303 GLU F CA 1
ATOM 13194 C C . GLU F 1 303 ? 45.499 11.995 288.494 1.00 96.48 303 GLU F C 1
ATOM 13195 O O . GLU F 1 303 ? 45.526 10.796 288.769 1.00 96.48 303 GLU F O 1
ATOM 13201 N N . ASP G 1 4 ? 172.594 60.539 229.372 1.00 101.65 4 ASP G N 1
ATOM 13202 C CA . ASP G 1 4 ? 173.378 60.084 228.230 1.00 101.65 4 ASP G CA 1
ATOM 13203 C C . ASP G 1 4 ? 172.473 59.673 227.073 1.00 101.65 4 ASP G C 1
ATOM 13204 O O . ASP G 1 4 ? 172.888 59.688 225.914 1.00 101.65 4 ASP G O 1
ATOM 13209 N N . PHE G 1 5 ? 171.235 59.313 227.395 1.00 119.27 5 PHE G N 1
ATOM 13210 C CA . PHE G 1 5 ? 170.285 58.856 226.386 1.00 119.27 5 PHE G CA 1
ATOM 13211 C C . PHE G 1 5 ? 168.844 58.964 226.874 1.00 119.27 5 PHE G C 1
ATOM 13212 O O . PHE G 1 5 ? 168.592 59.231 228.049 1.00 119.27 5 PHE G O 1
ATOM 13220 N N . LEU G 1 6 ? 167.902 58.751 225.961 1.00 120.16 6 LEU G N 1
ATOM 13221 C CA . LEU G 1 6 ? 166.485 58.762 226.300 1.00 120.16 6 LEU G CA 1
ATOM 13222 C C . LEU G 1 6 ? 166.081 57.402 226.858 1.00 120.16 6 LEU G C 1
ATOM 13223 O O . LEU G 1 6 ? 166.331 56.370 226.235 1.00 120.16 6 LEU G O 1
ATOM 13228 N N . SER G 1 7 ? 165.457 57.402 228.031 1.00 138.95 7 SER G N 1
ATOM 13229 C CA . SER G 1 7 ? 165.072 56.157 228.687 1.00 138.95 7 SER G CA 1
ATOM 13230 C C . SER G 1 7 ? 163.559 56.016 228.814 1.00 138.95 7 SER G C 1
ATOM 13231 O O . SER G 1 7 ? 162.799 56.758 228.192 1.00 138.95 7 SER G O 1
ATOM 13234 N N . VAL G 1 8 ? 163.131 55.054 229.626 1.00 117.13 8 VAL G N 1
ATOM 13235 C CA . VAL G 1 8 ? 161.713 54.804 229.845 1.00 117.13 8 VAL G CA 1
ATOM 13236 C C . VAL G 1 8 ? 161.221 55.568 231.072 1.00 117.13 8 VAL G C 1
ATOM 13237 O O . VAL G 1 8 ? 160.025 55.812 231.228 1.00 117.13 8 VAL G O 1
ATOM 13241 N N . GLY G 1 9 ? 162.156 55.950 231.937 1.00 125.91 9 GLY G N 1
ATOM 13242 C CA . GLY G 1 9 ? 161.831 56.682 233.148 1.00 125.91 9 GLY G CA 1
ATOM 13243 C C . GLY G 1 9 ? 161.151 58.012 232.885 1.00 125.91 9 GLY G C 1
ATOM 13244 O O . GLY G 1 9 ? 160.233 58.403 233.607 1.00 125.91 9 GLY G O 1
ATOM 13245 N N . LYS G 1 10 ? 161.603 58.710 231.848 1.00 138.05 10 LYS G N 1
ATOM 13246 C CA . LYS G 1 10 ? 161.021 59.995 231.478 1.00 138.05 10 LYS G CA 1
ATOM 13247 C C . LYS G 1 10 ? 159.619 59.802 230.913 1.00 138.05 10 LYS G C 1
ATOM 13248 O O . LYS G 1 10 ? 158.735 60.635 231.114 1.00 138.05 10 LYS G O 1
ATOM 13254 N N . LEU G 1 11 ? 159.425 58.695 230.204 1.00 162.20 11 LEU G N 1
ATOM 13255 C CA . LEU G 1 11 ? 158.111 58.334 229.692 1.00 162.20 11 LEU G CA 1
ATOM 13256 C C . LEU G 1 11 ? 157.403 57.460 230.722 1.00 162.20 11 LEU G C 1
ATOM 13257 O O . LEU G 1 11 ? 157.347 56.239 230.578 1.00 162.20 11 LEU G O 1
ATOM 13262 N N . GLU G 1 12 ? 156.872 58.096 231.762 1.00 145.80 12 GLU G N 1
ATOM 13263 C CA . GLU G 1 12 ? 156.246 57.384 232.874 1.00 145.80 12 GLU G CA 1
ATOM 13264 C C . GLU G 1 12 ? 155.082 56.505 232.424 1.00 145.80 12 GLU G C 1
ATOM 13265 O O . GLU G 1 12 ? 153.992 56.996 232.133 1.00 145.80 12 GLU G O 1
ATOM 13271 N N . LEU G 1 13 ? 155.330 55.200 232.371 1.00 124.25 13 LEU G N 1
ATOM 13272 C CA . LEU G 1 13 ? 154.317 54.232 231.967 1.00 124.25 13 LEU G CA 1
ATOM 13273 C C . LEU G 1 13 ? 153.379 53.893 233.121 1.00 124.25 13 LEU G C 1
ATOM 13274 O O . LEU G 1 13 ? 153.812 53.801 234.270 1.00 124.25 13 LEU G O 1
ATOM 13279 N N . PRO G 1 14 ? 152.085 53.712 232.815 1.00 92.46 14 PRO G N 1
ATOM 13280 C CA . PRO G 1 14 ? 151.094 53.321 233.824 1.00 92.46 14 PRO G CA 1
ATOM 13281 C C . PRO G 1 14 ? 151.282 51.882 234.299 1.00 92.46 14 PRO G C 1
ATOM 13282 O O . PRO G 1 14 ? 151.367 51.637 235.502 1.00 92.46 14 PRO G O 1
ATOM 13286 N N . GLY G 1 15 ? 151.348 50.946 233.359 1.00 96.46 15 GLY G N 1
ATOM 13287 C CA . GLY G 1 15 ? 151.503 49.542 233.690 1.00 96.46 15 GLY G CA 1
ATOM 13288 C C . GLY G 1 15 ? 150.397 48.694 233.095 1.00 96.46 15 GLY G C 1
ATOM 13289 O O . GLY G 1 15 ? 149.868 49.008 232.028 1.00 96.46 15 GLY G O 1
ATOM 13290 N N . SER G 1 16 ? 150.050 47.614 233.786 1.00 124.58 16 SER G N 1
ATOM 13291 C CA . SER G 1 16 ? 148.982 46.729 233.340 1.00 124.58 16 SER G CA 1
ATOM 13292 C C . SER G 1 16 ? 148.417 45.929 234.510 1.00 124.58 16 SER G C 1
ATOM 13293 O O . SER G 1 16 ? 149.073 45.770 235.539 1.00 124.58 16 SER G O 1
ATOM 13296 N N . MET G 1 17 ? 147.197 45.426 234.347 1.00 82.59 17 MET G N 1
ATOM 13297 C CA . MET G 1 17 ? 146.526 44.697 235.417 1.00 82.59 17 MET G CA 1
ATOM 13298 C C . MET G 1 17 ? 146.272 43.238 235.048 1.00 82.59 17 MET G C 1
ATOM 13299 O O . MET G 1 17 ? 145.745 42.939 233.977 1.00 82.59 17 MET G O 1
ATOM 13304 N N . ILE G 1 18 ? 146.657 42.336 235.946 1.00 103.07 18 ILE G N 1
ATOM 13305 C CA . ILE G 1 18 ? 146.382 40.912 235.787 1.00 103.07 18 ILE G CA 1
ATOM 13306 C C . ILE G 1 18 ? 145.661 40.392 237.027 1.00 103.07 18 ILE G C 1
ATOM 13307 O O . ILE G 1 18 ? 146.151 39.502 237.723 1.00 103.07 18 ILE G O 1
ATOM 13312 N N . GLY G 1 19 ? 144.483 40.961 237.275 1.00 135.05 19 GLY G N 1
ATOM 13313 C CA . GLY G 1 19 ? 143.726 40.768 238.500 1.00 135.05 19 GLY G CA 1
ATOM 13314 C C . GLY G 1 19 ? 143.705 39.402 239.160 1.00 135.05 19 GLY G C 1
ATOM 13315 O O . GLY G 1 19 ? 144.414 39.172 240.140 1.00 135.05 19 GLY G O 1
ATOM 13316 N N . ALA G 1 20 ? 142.891 38.494 238.633 1.00 119.65 20 ALA G N 1
ATOM 13317 C CA . ALA G 1 20 ? 142.637 37.238 239.326 1.00 119.65 20 ALA G CA 1
ATOM 13318 C C . ALA G 1 20 ? 142.763 36.004 238.440 1.00 119.65 20 ALA G C 1
ATOM 13319 O O . ALA G 1 20 ? 142.703 36.087 237.213 1.00 119.65 20 ALA G O 1
ATOM 13321 N N . VAL G 1 21 ? 142.945 34.859 239.090 1.00 139.74 21 VAL G N 1
ATOM 13322 C CA . VAL G 1 21 ? 142.892 33.565 238.428 1.00 139.74 21 VAL G CA 1
ATOM 13323 C C . VAL G 1 21 ? 141.518 32.956 238.693 1.00 139.74 21 VAL G C 1
ATOM 13324 O O . VAL G 1 21 ? 141.030 32.982 239.823 1.00 139.74 21 VAL G O 1
ATOM 13328 N N . ARG G 1 22 ? 140.897 32.413 237.651 1.00 142.32 22 ARG G N 1
ATOM 13329 C CA . ARG G 1 22 ? 139.498 31.998 237.723 1.00 142.32 22 ARG G CA 1
ATOM 13330 C C . ARG G 1 22 ? 139.226 30.833 238.674 1.00 142.32 22 ARG G C 1
ATOM 13331 O O . ARG G 1 22 ? 138.158 30.770 239.283 1.00 142.32 22 ARG G O 1
ATOM 13339 N N . ASP G 1 23 ? 140.176 29.913 238.808 1.00 155.19 23 ASP G N 1
ATOM 13340 C CA . ASP G 1 23 ? 139.940 28.726 239.625 1.00 155.19 23 ASP G CA 1
ATOM 13341 C C . ASP G 1 23 ? 141.091 28.382 240.568 1.00 155.19 23 ASP G C 1
ATOM 13342 O O . ASP G 1 23 ? 142.025 27.673 240.192 1.00 155.19 23 ASP G O 1
ATOM 13347 N N . ARG G 1 24 ? 141.008 28.884 241.796 1.00 138.03 24 ARG G N 1
ATOM 13348 C CA . ARG G 1 24 ? 141.917 28.470 242.858 1.00 138.03 24 ARG G CA 1
ATOM 13349 C C . ARG G 1 24 ? 141.257 27.395 243.713 1.00 138.03 24 ARG G C 1
ATOM 13350 O O . ARG G 1 24 ? 140.030 27.293 243.756 1.00 138.03 24 ARG G O 1
ATOM 13358 N N . ALA G 1 25 ? 142.071 26.597 244.395 1.00 154.75 25 ALA G N 1
ATOM 13359 C CA . ALA G 1 25 ? 141.550 25.580 245.300 1.00 154.75 25 ALA G CA 1
ATOM 13360 C C . ALA G 1 25 ? 141.205 26.198 246.651 1.00 154.75 25 ALA G C 1
ATOM 13361 O O . ALA G 1 25 ? 142.063 26.780 247.315 1.00 154.75 25 ALA G O 1
ATOM 13363 N N . ILE G 1 26 ? 139.943 26.074 247.049 1.00 128.91 26 ILE G N 1
ATOM 13364 C CA . ILE G 1 26 ? 139.479 26.620 248.318 1.00 128.91 26 ILE G CA 1
ATOM 13365 C C . ILE G 1 26 ? 139.036 25.494 249.249 1.00 128.91 26 ILE G C 1
ATOM 13366 O O . ILE G 1 26 ? 138.451 24.507 248.801 1.00 128.91 26 ILE G O 1
ATOM 13371 N N . ASP G 1 27 ? 139.329 25.642 250.540 1.00 132.99 27 ASP G N 1
ATOM 13372 C CA . ASP G 1 27 ? 138.965 24.640 251.539 1.00 132.99 27 ASP G CA 1
ATOM 13373 C C . ASP G 1 27 ? 137.467 24.354 251.525 1.00 132.99 27 ASP G C 1
ATOM 13374 O O . ASP G 1 27 ? 137.053 23.195 251.532 1.00 132.99 27 ASP G O 1
ATOM 13379 N N . SER G 1 28 ? 136.670 25.420 251.501 1.00 114.16 28 SER G N 1
ATOM 13380 C CA . SER G 1 28 ? 135.214 25.323 251.414 1.00 114.16 28 SER G CA 1
ATOM 13381 C C . SER G 1 28 ? 134.621 24.437 252.507 1.00 114.16 28 SER G C 1
ATOM 13382 O O . SER G 1 28 ? 134.837 24.670 253.696 1.00 114.16 28 SER G O 1
ATOM 13385 N N . GLY G 1 29 ? 133.806 23.458 252.117 1.00 116.05 29 GLY G N 1
ATOM 13386 C CA . GLY G 1 29 ? 133.189 22.585 253.104 1.00 116.05 29 GLY G CA 1
ATOM 13387 C C . GLY G 1 29 ? 133.331 21.090 252.887 1.00 116.05 29 GLY G C 1
ATOM 13388 O O . GLY G 1 29 ? 132.856 20.539 251.894 1.00 116.05 29 GLY G O 1
ATOM 13389 N N . VAL G 1 30 ? 133.989 20.437 253.838 1.00 103.32 30 VAL G N 1
ATOM 13390 C CA . VAL G 1 30 ? 134.208 18.992 253.820 1.00 103.32 30 VAL G CA 1
ATOM 13391 C C . VAL G 1 30 ? 132.976 18.098 254.017 1.00 103.32 30 VAL G C 1
ATOM 13392 O O . VAL G 1 30 ? 132.850 17.052 253.380 1.00 103.32 30 VAL G O 1
ATOM 13396 N N . LEU G 1 31 ? 132.087 18.508 254.919 1.00 148.54 31 LEU G N 1
ATOM 13397 C CA . LEU G 1 31 ? 130.914 17.723 255.282 1.00 148.54 31 LEU G CA 1
ATOM 13398 C C . LEU G 1 31 ? 130.066 17.350 254.072 1.00 148.54 31 LEU G C 1
ATOM 13399 O O . LEU G 1 31 ? 129.547 16.237 253.982 1.00 148.54 31 LEU G O 1
ATOM 13404 N N . ALA G 1 32 ? 129.925 18.293 253.148 1.00 96.74 32 ALA G N 1
ATOM 13405 C CA . ALA G 1 32 ? 129.116 18.082 251.951 1.00 96.74 32 ALA G CA 1
ATOM 13406 C C . ALA G 1 32 ? 129.630 16.910 251.117 1.00 96.74 32 ALA G C 1
ATOM 13407 O O . ALA G 1 32 ? 128.961 16.459 250.188 1.00 96.74 32 ALA G O 1
ATOM 13409 N N . LYS G 1 33 ? 130.818 16.422 251.456 1.00 103.89 33 LYS G N 1
ATOM 13410 C CA . LYS G 1 33 ? 131.452 15.340 250.714 1.00 103.89 33 LYS G CA 1
ATOM 13411 C C . LYS G 1 33 ? 131.083 13.974 251.282 1.00 103.89 33 LYS G C 1
ATOM 13412 O O . LYS G 1 33 ? 131.086 12.972 250.566 1.00 103.89 33 LYS G O 1
ATOM 13418 N N . LEU G 1 34 ? 130.762 13.940 252.571 1.00 124.28 34 LEU G N 1
ATOM 13419 C CA . LEU G 1 34 ? 130.571 12.679 253.281 1.00 124.28 34 LEU G CA 1
ATOM 13420 C C . LEU G 1 34 ? 129.111 12.239 253.355 1.00 124.28 34 LEU G C 1
ATOM 13421 O O . LEU G 1 34 ? 128.824 11.077 253.645 1.00 124.28 34 LEU G O 1
ATOM 13426 N N . SER G 1 35 ? 128.192 13.163 253.098 1.00 100.39 35 SER G N 1
ATOM 13427 C CA . SER G 1 35 ? 126.767 12.858 253.174 1.00 100.39 35 SER G CA 1
ATOM 13428 C C . SER G 1 35 ? 125.955 13.743 252.232 1.00 100.39 35 SER G C 1
ATOM 13429 O O . SER G 1 35 ? 126.313 14.898 252.003 1.00 100.39 35 SER G O 1
ATOM 13432 N N . PRO G 1 36 ? 124.855 13.200 251.683 1.00 100.13 36 PRO G N 1
ATOM 13433 C CA . PRO G 1 36 ? 123.968 13.949 250.783 1.00 100.13 36 PRO G CA 1
ATOM 13434 C C . PRO G 1 36 ? 123.371 15.190 251.445 1.00 100.13 36 PRO G C 1
ATOM 13435 O O . PRO G 1 36 ? 123.438 15.334 252.666 1.00 100.13 36 PRO G O 1
ATOM 13439 N N . GLU G 1 37 ? 122.789 16.075 250.642 1.00 118.20 37 GLU G N 1
ATOM 13440 C CA . GLU G 1 37 ? 122.339 17.366 251.150 1.00 118.20 37 GLU G CA 1
ATOM 13441 C C . GLU G 1 37 ? 120.936 17.335 251.754 1.00 118.20 37 GLU G C 1
ATOM 13442 O O . GLU G 1 37 ? 120.664 18.073 252.693 1.00 118.20 37 GLU G O 1
ATOM 13448 N N . GLN G 1 38 ? 120.056 16.492 251.219 1.00 87.16 38 GLN G N 1
ATOM 13449 C CA . GLN G 1 38 ? 118.682 16.364 251.723 1.00 87.16 38 GLN G CA 1
ATOM 13450 C C . GLN G 1 38 ? 117.974 17.705 251.956 1.00 87.16 38 GLN G C 1
ATOM 13451 O O . GLN G 1 38 ? 117.685 18.061 253.098 1.00 87.16 38 GLN G O 1
ATOM 13457 N N . PRO G 1 39 ? 117.691 18.450 250.876 1.00 97.63 39 PRO G N 1
ATOM 13458 C CA . PRO G 1 39 ? 117.048 19.760 251.039 1.00 97.63 39 PRO G CA 1
ATOM 13459 C C . PRO G 1 39 ? 115.578 19.640 251.433 1.00 97.63 39 PRO G C 1
ATOM 13460 O O . PRO G 1 39 ? 114.883 18.752 250.939 1.00 97.63 39 PRO G O 1
ATOM 13464 N N . THR G 1 40 ? 115.116 20.521 252.317 1.00 126.88 40 THR G N 1
ATOM 13465 C CA . THR G 1 40 ? 113.734 20.481 252.790 1.00 126.88 40 THR G CA 1
ATOM 13466 C C . THR G 1 40 ? 113.093 21.865 252.860 1.00 126.88 40 THR G C 1
ATOM 13467 O O . THR G 1 40 ? 113.746 22.882 252.627 1.00 126.88 40 THR G O 1
ATOM 13471 N N . ILE G 1 41 ? 111.805 21.883 253.189 1.00 119.49 41 ILE G N 1
ATOM 13472 C CA . ILE G 1 41 ? 111.053 23.121 253.358 1.00 119.49 41 ILE G CA 1
ATOM 13473 C C . ILE G 1 41 ? 111.497 23.830 254.636 1.00 119.49 41 ILE G C 1
ATOM 13474 O O . ILE G 1 41 ? 112.009 23.191 255.555 1.00 119.49 41 ILE G O 1
ATOM 13479 N N . PHE G 1 42 ? 111.312 25.147 254.688 1.00 105.69 42 PHE G N 1
ATOM 13480 C CA . PHE G 1 42 ? 111.649 25.922 255.877 1.00 105.69 42 PHE G CA 1
ATOM 13481 C C . PHE G 1 42 ? 110.847 25.443 257.083 1.00 105.69 42 PHE G C 1
ATOM 13482 O O . PHE G 1 42 ? 109.673 25.094 256.963 1.00 105.69 42 PHE G O 1
ATOM 13490 N N . GLY G 1 43 ? 111.492 25.428 258.245 1.00 86.95 43 GLY G N 1
ATOM 13491 C CA . GLY G 1 43 ? 110.865 24.946 259.460 1.00 86.95 43 GLY G CA 1
ATOM 13492 C C . GLY G 1 43 ? 111.689 23.851 260.107 1.00 86.95 43 GLY G C 1
ATOM 13493 O O . GLY G 1 43 ? 112.578 23.285 259.470 1.00 86.95 43 GLY G O 1
ATOM 13494 N N . PRO G 1 44 ? 111.399 23.546 261.381 1.00 92.85 44 PRO G N 1
ATOM 13495 C CA . PRO G 1 44 ? 112.122 22.514 262.132 1.00 92.85 44 PRO G CA 1
ATOM 13496 C C . PRO G 1 44 ? 111.981 21.130 261.506 1.00 92.85 44 PRO G C 1
ATOM 13497 O O . PRO G 1 44 ? 110.874 20.710 261.171 1.00 92.85 44 PRO G O 1
ATOM 13501 N N . VAL G 1 45 ? 113.103 20.434 261.359 1.00 72.93 45 VAL G N 1
ATOM 13502 C CA . VAL G 1 45 ? 113.114 19.125 260.718 1.00 72.93 45 VAL G CA 1
ATOM 13503 C C . VAL G 1 45 ? 113.141 18.001 261.752 1.00 72.93 45 VAL G C 1
ATOM 13504 O O . VAL G 1 45 ? 113.889 18.060 262.726 1.00 72.93 45 VAL G O 1
ATOM 13508 N N . LYS G 1 46 ? 112.315 16.981 261.542 1.00 97.38 46 LYS G N 1
ATOM 13509 C CA . LYS G 1 46 ? 112.289 15.827 262.436 1.00 97.38 46 LYS G CA 1
ATOM 13510 C C . LYS G 1 46 ? 112.340 14.510 261.668 1.00 97.38 46 LYS G C 1
ATOM 13511 O O . LYS G 1 46 ? 111.725 14.369 260.611 1.00 97.38 46 LYS G O 1
ATOM 13517 N N . GLY G 1 47 ? 113.083 13.550 262.212 1.00 90.86 47 GLY G N 1
ATOM 13518 C CA . GLY G 1 47 ? 113.213 12.236 261.607 1.00 90.86 47 GLY G CA 1
ATOM 13519 C C . GLY G 1 47 ? 113.196 11.120 262.635 1.00 90.86 47 GLY G C 1
ATOM 13520 O O . GLY G 1 47 ? 112.949 11.358 263.818 1.00 90.86 47 GLY G O 1
ATOM 13521 N N . ALA G 1 48 ? 113.459 9.897 262.184 1.00 99.27 48 ALA G N 1
ATOM 13522 C CA . ALA G 1 48 ? 113.467 8.736 263.069 1.00 99.27 48 ALA G CA 1
ATOM 13523 C C . ALA G 1 48 ? 114.875 8.169 263.225 1.00 99.27 48 ALA G C 1
ATOM 13524 O O . ALA G 1 48 ? 115.641 8.125 262.264 1.00 99.27 48 ALA G O 1
ATOM 13526 N N . VAL G 1 49 ? 115.209 7.730 264.436 1.00 100.82 49 VAL G N 1
ATOM 13527 C CA . VAL G 1 49 ? 116.523 7.155 264.709 1.00 100.82 49 VAL G CA 1
ATOM 13528 C C . VAL G 1 49 ? 116.436 5.688 265.125 1.00 100.82 49 VAL G C 1
ATOM 13529 O O . VAL G 1 49 ? 115.941 5.370 266.206 1.00 100.82 49 VAL G O 1
ATOM 13533 N N . PHE G 1 50 ? 116.927 4.799 264.268 1.00 133.33 50 PHE G N 1
ATOM 13534 C CA . PHE G 1 50 ? 117.004 3.380 264.601 1.00 133.33 50 PHE G CA 1
ATOM 13535 C C . PHE G 1 50 ? 118.352 3.069 265.248 1.00 133.33 50 PHE G C 1
ATOM 13536 O O . PHE G 1 50 ? 119.401 3.208 264.619 1.00 133.33 50 PHE G O 1
ATOM 13544 N N . SER G 1 51 ? 118.318 2.642 266.506 1.00 130.15 51 SER G N 1
ATOM 13545 C CA . SER G 1 51 ? 119.535 2.524 267.302 1.00 130.15 51 SER G CA 1
ATOM 13546 C C . SER G 1 51 ? 120.032 1.089 267.472 1.00 130.15 51 SER G C 1
ATOM 13547 O O . SER G 1 51 ? 121.092 0.726 266.959 1.00 130.15 51 SER G O 1
ATOM 13550 N N . GLY G 1 52 ? 119.265 0.281 268.198 1.00 136.04 52 GLY G N 1
ATOM 13551 C CA . GLY G 1 52 ? 119.693 -1.054 268.579 1.00 136.04 52 GLY G CA 1
ATOM 13552 C C . GLY G 1 52 ? 119.865 -2.053 267.449 1.00 136.04 52 GLY G C 1
ATOM 13553 O O . GLY G 1 52 ? 119.768 -1.710 266.271 1.00 136.04 52 GLY G O 1
ATOM 13554 N N . VAL G 1 53 ? 120.126 -3.302 267.824 1.00 124.56 53 VAL G N 1
ATOM 13555 C CA . VAL G 1 53 ? 120.307 -4.381 266.861 1.00 124.56 53 VAL G CA 1
ATOM 13556 C C . VAL G 1 53 ? 119.511 -5.620 267.274 1.00 124.56 53 VAL G C 1
ATOM 13557 O O . VAL G 1 53 ? 119.705 -6.158 268.364 1.00 124.56 53 VAL G O 1
ATOM 13561 N N . PRO G 1 54 ? 118.595 -6.067 266.401 1.00 130.58 54 PRO G N 1
ATOM 13562 C CA . PRO G 1 54 ? 117.771 -7.250 266.667 1.00 130.58 54 PRO G CA 1
ATOM 13563 C C . PRO G 1 54 ? 118.532 -8.552 266.436 1.00 130.58 54 PRO G C 1
ATOM 13564 O O . PRO G 1 54 ? 119.251 -8.677 265.445 1.00 130.58 54 PRO G O 1
ATOM 13568 N N . ARG G 1 55 ? 118.373 -9.508 267.345 1.00 124.64 55 ARG G N 1
ATOM 13569 C CA . ARG G 1 55 ? 119.043 -10.797 267.219 1.00 124.64 55 ARG G CA 1
ATOM 13570 C C . ARG G 1 55 ? 118.049 -11.948 267.327 1.00 124.64 55 ARG G C 1
ATOM 13571 O O . ARG G 1 55 ? 117.340 -12.083 268.325 1.00 124.64 55 ARG G O 1
ATOM 13579 N N . ALA G 1 56 ? 118.001 -12.773 266.286 1.00 84.72 56 ALA G N 1
ATOM 13580 C CA . ALA G 1 56 ? 117.084 -13.905 266.239 1.00 84.72 56 ALA G CA 1
ATOM 13581 C C . ALA G 1 56 ? 117.508 -14.992 267.219 1.00 84.72 56 ALA G C 1
ATOM 13582 O O . ALA G 1 56 ? 118.646 -15.009 267.687 1.00 84.72 56 ALA G O 1
ATOM 13584 N N . LYS G 1 57 ? 116.586 -15.899 267.522 1.00 77.21 57 LYS G N 1
ATOM 13585 C CA . LYS G 1 57 ? 116.858 -16.977 268.464 1.00 77.21 57 LYS G CA 1
ATOM 13586 C C . LYS G 1 57 ? 116.503 -18.333 267.864 1.00 77.21 57 LYS G C 1
ATOM 13587 O O . LYS G 1 57 ? 115.505 -18.466 267.157 1.00 77.21 57 LYS G O 1
ATOM 13593 N N . ILE G 1 58 ? 117.331 -19.336 268.144 1.00 82.30 58 ILE G N 1
ATOM 13594 C CA . ILE G 1 58 ? 117.077 -20.694 267.679 1.00 82.30 58 ILE G CA 1
ATOM 13595 C C . ILE G 1 58 ? 115.815 -21.253 268.326 1.00 82.30 58 ILE G C 1
ATOM 13596 O O . ILE G 1 58 ? 115.678 -21.244 269.549 1.00 82.30 58 ILE G O 1
ATOM 13601 N N . VAL G 1 59 ? 114.893 -21.737 267.502 1.00 68.90 59 VAL G N 1
ATOM 13602 C CA . VAL G 1 59 ? 113.617 -22.231 268.002 1.00 68.90 59 VAL G CA 1
ATOM 13603 C C . VAL G 1 59 ? 113.419 -23.713 267.706 1.00 68.90 59 VAL G C 1
ATOM 13604 O O . VAL G 1 59 ? 113.536 -24.147 266.561 1.00 68.90 59 VAL G O 1
ATOM 13608 N N . GLY G 1 60 ? 113.119 -24.484 268.746 1.00 95.00 60 GLY G N 1
ATOM 13609 C CA . GLY G 1 60 ? 112.779 -25.885 268.580 1.00 95.00 60 GLY G CA 1
ATOM 13610 C C . GLY G 1 60 ? 111.373 -26.026 268.029 1.00 95.00 60 GLY G C 1
ATOM 13611 O O . GLY G 1 60 ? 110.666 -25.033 267.858 1.00 95.00 60 GLY G O 1
ATOM 13612 N N . GLU G 1 61 ? 110.954 -27.257 267.759 1.00 94.04 61 GLU G N 1
ATOM 13613 C CA . GLU G 1 61 ? 109.635 -27.493 267.181 1.00 94.04 61 GLU G CA 1
ATOM 13614 C C . GLU G 1 61 ? 108.506 -27.232 268.176 1.00 94.04 61 GLU G C 1
ATOM 13615 O O . GLU G 1 61 ? 107.332 -27.253 267.807 1.00 94.04 61 GLU G O 1
ATOM 13621 N N . GLY G 1 62 ? 108.862 -26.979 269.432 1.00 82.85 62 GLY G N 1
ATOM 13622 C CA . GLY G 1 62 ? 107.869 -26.760 270.468 1.00 82.85 62 GLY G CA 1
ATOM 13623 C C . GLY G 1 62 ? 108.024 -25.465 271.244 1.00 82.85 62 GLY G C 1
ATOM 13624 O O . GLY G 1 62 ? 107.033 -24.879 271.678 1.00 82.85 62 GLY G O 1
ATOM 13625 N N . GLU G 1 63 ? 109.265 -25.017 271.419 1.00 73.42 63 GLU G N 1
ATOM 13626 C CA . GLU G 1 63 ? 109.548 -23.838 272.236 1.00 73.42 63 GLU G CA 1
ATOM 13627 C C . GLU G 1 63 ? 108.913 -22.564 271.682 1.00 73.42 63 GLU G C 1
ATOM 13628 O O . GLU G 1 63 ? 108.632 -22.465 270.488 1.00 73.42 63 GLU G O 1
ATOM 13634 N N . VAL G 1 64 ? 108.694 -21.595 272.566 1.00 67.49 64 VAL G N 1
ATOM 13635 C CA . VAL G 1 64 ? 108.030 -20.346 272.208 1.00 67.49 64 VAL G CA 1
ATOM 13636 C C . VAL G 1 64 ? 108.962 -19.398 271.462 1.00 67.49 64 VAL G C 1
ATOM 13637 O O . VAL G 1 64 ? 110.062 -19.104 271.926 1.00 67.49 64 VAL G O 1
ATOM 13641 N N . LYS G 1 65 ? 108.512 -18.927 270.303 1.00 74.59 65 LYS G N 1
ATOM 13642 C CA . LYS G 1 65 ? 109.269 -17.963 269.514 1.00 74.59 65 LYS G CA 1
ATOM 13643 C C . LYS G 1 65 ? 109.199 -16.581 270.163 1.00 74.59 65 LYS G C 1
ATOM 13644 O O . LYS G 1 65 ? 108.145 -15.945 270.165 1.00 74.59 65 LYS G O 1
ATOM 13650 N N . PRO G 1 66 ? 110.329 -16.113 270.719 1.00 66.48 66 PRO G N 1
ATOM 13651 C CA . PRO G 1 66 ? 110.372 -14.879 271.509 1.00 66.48 66 PRO G CA 1
ATOM 13652 C C . PRO G 1 66 ? 110.420 -13.615 270.655 1.00 66.48 66 PRO G C 1
ATOM 13653 O O . PRO G 1 66 ? 110.520 -13.697 269.431 1.00 66.48 66 PRO G O 1
ATOM 13657 N N . SER G 1 67 ? 110.350 -12.459 271.307 1.00 102.36 67 SER G N 1
ATOM 13658 C CA . SER G 1 67 ? 110.394 -11.179 270.610 1.00 102.36 67 SER G CA 1
ATOM 13659 C C . SER G 1 67 ? 111.603 -10.360 271.048 1.00 102.36 67 SER G C 1
ATOM 13660 O O . SER G 1 67 ? 111.963 -10.350 272.225 1.00 102.36 67 SER G O 1
ATOM 13663 N N . ALA G 1 68 ? 112.228 -9.677 270.095 1.00 127.01 68 ALA G N 1
ATOM 13664 C CA . ALA G 1 68 ? 113.364 -8.816 270.396 1.00 127.01 68 ALA G CA 1
ATOM 13665 C C . ALA G 1 68 ? 112.885 -7.402 270.699 1.00 127.01 68 ALA G C 1
ATOM 13666 O O . ALA G 1 68 ? 111.725 -7.067 270.460 1.00 127.01 68 ALA G O 1
ATOM 13668 N N . SER G 1 69 ? 113.782 -6.574 271.224 1.00 140.12 69 SER G N 1
ATOM 13669 C CA . SER G 1 69 ? 113.426 -5.211 271.598 1.00 140.12 69 SER G CA 1
ATOM 13670 C C . SER G 1 69 ? 114.289 -4.178 270.880 1.00 140.12 69 SER G C 1
ATOM 13671 O O . SER G 1 69 ? 115.483 -4.053 271.153 1.00 140.12 69 SER G O 1
ATOM 13674 N N . VAL G 1 70 ? 113.676 -3.440 269.961 1.00 152.18 70 VAL G N 1
ATOM 13675 C CA . VAL G 1 70 ? 114.358 -2.357 269.265 1.00 152.18 70 VAL G CA 1
ATOM 13676 C C . VAL G 1 70 ? 113.748 -1.015 269.654 1.00 152.18 70 VAL G C 1
ATOM 13677 O O . VAL G 1 70 ? 112.530 -0.843 269.624 1.00 152.18 70 VAL G O 1
ATOM 13681 N N . ASP G 1 71 ? 114.601 -0.069 270.028 1.00 132.63 71 ASP G N 1
ATOM 13682 C CA . ASP G 1 71 ? 114.137 1.234 270.490 1.00 132.63 71 ASP G CA 1
ATOM 13683 C C . ASP G 1 71 ? 114.313 2.306 269.422 1.00 132.63 71 ASP G C 1
ATOM 13684 O O . ASP G 1 71 ? 115.436 2.654 269.059 1.00 132.63 71 ASP G O 1
ATOM 13689 N N . VAL G 1 72 ? 113.197 2.827 268.923 1.00 103.72 72 VAL G N 1
ATOM 13690 C CA . VAL G 1 72 ? 113.228 3.891 267.928 1.00 103.72 72 VAL G CA 1
ATOM 13691 C C . VAL G 1 72 ? 113.099 5.252 268.599 1.00 103.72 72 VAL G C 1
ATOM 13692 O O . VAL G 1 72 ? 112.165 5.495 269.362 1.00 103.72 72 VAL G O 1
ATOM 13696 N N . SER G 1 73 ? 114.051 6.134 268.312 1.00 128.53 73 SER G N 1
ATOM 13697 C CA . SER G 1 73 ? 114.039 7.485 268.858 1.00 128.53 73 SER G CA 1
ATOM 13698 C C . SER G 1 73 ? 113.703 8.500 267.771 1.00 128.53 73 SER G C 1
ATOM 13699 O O . SER G 1 73 ? 113.390 8.127 266.640 1.00 128.53 73 SER G O 1
ATOM 13702 N N . ALA G 1 74 ? 113.771 9.781 268.119 1.00 106.11 74 ALA G N 1
ATOM 13703 C CA . ALA G 1 74 ? 113.462 10.849 267.175 1.00 106.11 74 ALA G CA 1
ATOM 13704 C C . ALA G 1 74 ? 114.245 12.116 267.502 1.00 106.11 74 ALA G C 1
ATOM 13705 O O . ALA G 1 74 ? 114.241 12.582 268.641 1.00 106.11 74 ALA G O 1
ATOM 13707 N N . PHE G 1 75 ? 114.917 12.670 266.498 1.00 127.73 75 PHE G N 1
ATOM 13708 C CA . PHE G 1 75 ? 115.681 13.897 266.684 1.00 127.73 75 PHE G CA 1
ATOM 13709 C C . PHE G 1 75 ? 114.883 15.110 266.230 1.00 127.73 75 PHE G C 1
ATOM 13710 O O . PHE G 1 75 ? 113.777 14.978 265.705 1.00 127.73 75 PHE G O 1
ATOM 13718 N N . THR G 1 76 ? 115.455 16.291 266.431 1.00 112.35 76 THR G N 1
ATOM 13719 C CA . THR G 1 76 ? 114.824 17.524 265.987 1.00 112.35 76 THR G CA 1
ATOM 13720 C C . THR G 1 76 ? 115.871 18.609 265.756 1.00 112.35 76 THR G C 1
ATOM 13721 O O . THR G 1 76 ? 116.734 18.855 266.602 1.00 112.35 76 THR G O 1
ATOM 13725 N N . ALA G 1 77 ? 115.797 19.245 264.593 1.00 77.88 77 ALA G N 1
ATOM 13726 C CA . ALA G 1 77 ? 116.768 20.264 264.219 1.00 77.88 77 ALA G CA 1
ATOM 13727 C C . ALA G 1 77 ? 116.073 21.570 263.864 1.00 77.88 77 ALA G C 1
ATOM 13728 O O . ALA G 1 77 ? 115.263 21.623 262.936 1.00 77.88 77 ALA G O 1
ATOM 13730 N N . GLN G 1 78 ? 116.389 22.622 264.611 1.00 75.45 78 GLN G N 1
ATOM 13731 C CA . GLN G 1 78 ? 115.837 23.943 264.339 1.00 75.45 78 GLN G CA 1
ATOM 13732 C C . GLN G 1 78 ? 116.657 24.651 263.268 1.00 75.45 78 GLN G C 1
ATOM 13733 O O . GLN G 1 78 ? 117.888 24.646 263.317 1.00 75.45 78 GLN G O 1
ATOM 13739 N N . PRO G 1 79 ? 115.974 25.265 262.292 1.00 69.77 79 PRO G N 1
ATOM 13740 C CA . PRO G 1 79 ? 116.658 25.959 261.196 1.00 69.77 79 PRO G CA 1
ATOM 13741 C C . PRO G 1 79 ? 117.420 27.190 261.676 1.00 69.77 79 PRO G C 1
ATOM 13742 O O . PRO G 1 79 ? 116.872 28.014 262.409 1.00 69.77 79 PRO G O 1
ATOM 13746 N N . ILE G 1 80 ? 118.679 27.300 261.265 1.00 85.62 80 ILE G N 1
ATOM 13747 C CA . ILE G 1 80 ? 119.509 28.447 261.609 1.00 85.62 80 ILE G CA 1
ATOM 13748 C C . ILE G 1 80 ? 119.963 29.203 260.368 1.00 85.62 80 ILE G C 1
ATOM 13749 O O . ILE G 1 80 ? 120.344 28.602 259.359 1.00 85.62 80 ILE G O 1
ATOM 13754 N N . LYS G 1 81 ? 119.934 30.527 260.458 1.00 78.93 81 LYS G N 1
ATOM 13755 C CA . LYS G 1 81 ? 120.325 31.382 259.346 1.00 78.93 81 LYS G CA 1
ATOM 13756 C C . LYS G 1 81 ? 121.756 31.905 259.487 1.00 78.93 81 LYS G C 1
ATOM 13757 O O . LYS G 1 81 ? 122.091 32.562 260.472 1.00 78.93 81 LYS G O 1
ATOM 13763 N N . VAL G 1 82 ? 122.595 31.616 258.496 1.00 65.20 82 VAL G N 1
ATOM 13764 C CA . VAL G 1 82 ? 123.950 32.157 258.476 1.00 65.20 82 VAL G CA 1
ATOM 13765 C C . VAL G 1 82 ? 124.097 33.192 257.359 1.00 65.20 82 VAL G C 1
ATOM 13766 O O . VAL G 1 82 ? 123.637 32.992 256.228 1.00 65.20 82 VAL G O 1
ATOM 13770 N N . VAL G 1 83 ? 124.725 34.313 257.697 1.00 72.58 83 VAL G N 1
ATOM 13771 C CA . VAL G 1 83 ? 124.821 35.450 256.790 1.00 72.58 83 VAL G CA 1
ATOM 13772 C C . VAL G 1 83 ? 126.223 36.048 256.777 1.00 72.58 83 VAL G C 1
ATOM 13773 O O . VAL G 1 83 ? 126.806 36.299 257.830 1.00 72.58 83 VAL G O 1
ATOM 13777 N N . THR G 1 84 ? 126.760 36.275 255.582 1.00 78.85 84 THR G N 1
ATOM 13778 C CA . THR G 1 84 ? 128.054 36.932 255.437 1.00 78.85 84 THR G CA 1
ATOM 13779 C C . THR G 1 84 ? 127.919 38.195 254.599 1.00 78.85 84 THR G C 1
ATOM 13780 O O . THR G 1 84 ? 127.526 38.139 253.433 1.00 78.85 84 THR G O 1
ATOM 13784 N N . GLN G 1 85 ? 128.246 39.333 255.201 1.00 77.91 85 GLN G N 1
ATOM 13785 C CA . GLN G 1 85 ? 128.113 40.618 254.530 1.00 77.91 85 GLN G CA 1
ATOM 13786 C C . GLN G 1 85 ? 129.463 41.292 254.323 1.00 77.91 85 GLN G C 1
ATOM 13787 O O . GLN G 1 85 ? 130.432 40.994 255.020 1.00 77.91 85 GLN G O 1
ATOM 13793 N N . GLN G 1 86 ? 129.512 42.205 253.358 1.00 206.87 86 GLN G N 1
ATOM 13794 C CA . GLN G 1 86 ? 130.729 42.947 253.050 1.00 206.87 86 GLN G CA 1
ATOM 13795 C C . GLN G 1 86 ? 130.413 44.190 252.227 1.00 206.87 86 GLN G C 1
ATOM 13796 O O . GLN G 1 86 ? 129.565 44.153 251.336 1.00 206.87 86 GLN G O 1
ATOM 13802 N N . ARG G 1 87 ? 131.100 45.289 252.523 1.00 67.16 87 ARG G N 1
ATOM 13803 C CA . ARG G 1 87 ? 130.864 46.544 251.818 1.00 67.16 87 ARG G CA 1
ATOM 13804 C C . ARG G 1 87 ? 132.090 47.032 251.050 1.00 67.16 87 ARG G C 1
ATOM 13805 O O . ARG G 1 87 ? 133.186 47.138 251.600 1.00 67.16 87 ARG G O 1
ATOM 13813 N N . VAL G 1 88 ? 131.887 47.323 249.769 1.00 56.68 88 VAL G N 1
ATOM 13814 C CA . VAL G 1 88 ? 132.943 47.862 248.923 1.00 56.68 88 VAL G CA 1
ATOM 13815 C C . VAL G 1 88 ? 132.547 49.238 248.400 1.00 56.68 88 VAL G C 1
ATOM 13816 O O . VAL G 1 88 ? 131.362 49.544 248.264 1.00 56.68 88 VAL G O 1
ATOM 13820 N N . SER G 1 89 ? 133.544 50.069 248.114 1.00 66.85 89 SER G N 1
ATOM 13821 C CA . SER G 1 89 ? 133.292 51.422 247.635 1.00 66.85 89 SER G CA 1
ATOM 13822 C C . SER G 1 89 ? 132.804 51.425 246.193 1.00 66.85 89 SER G C 1
ATOM 13823 O O . SER G 1 89 ? 133.086 50.500 245.431 1.00 66.85 89 SER G O 1
ATOM 13826 N N . ASP G 1 90 ? 132.072 52.473 245.827 1.00 95.48 90 ASP G N 1
ATOM 13827 C CA . ASP G 1 90 ? 131.570 52.635 244.467 1.00 95.48 90 ASP G CA 1
ATOM 13828 C C . ASP G 1 90 ? 132.731 52.761 243.484 1.00 95.48 90 ASP G C 1
ATOM 13829 O O . ASP G 1 90 ? 132.697 52.199 242.386 1.00 95.48 90 ASP G O 1
ATOM 13834 N N . GLU G 1 91 ? 133.765 53.492 243.892 1.00 81.15 91 GLU G N 1
ATOM 13835 C CA . GLU G 1 91 ? 134.950 53.687 243.060 1.00 81.15 91 GLU G CA 1
ATOM 13836 C C . GLU G 1 91 ? 135.633 52.356 242.779 1.00 81.15 91 GLU G C 1
ATOM 13837 O O . GLU G 1 91 ? 136.123 52.119 241.677 1.00 81.15 91 GLU G O 1
ATOM 13843 N N . PHE G 1 92 ? 135.661 51.487 243.783 1.00 91.39 92 PHE G N 1
ATOM 13844 C CA . PHE G 1 92 ? 136.249 50.161 243.634 1.00 91.39 92 PHE G CA 1
ATOM 13845 C C . PHE G 1 92 ? 135.451 49.306 242.647 1.00 91.39 92 PHE G C 1
ATOM 13846 O O . PHE G 1 92 ? 136.021 48.644 241.769 1.00 91.39 92 PHE G O 1
ATOM 13854 N N . MET G 1 93 ? 134.130 49.331 242.808 1.00 80.36 93 MET G N 1
ATOM 13855 C CA . MET G 1 93 ? 133.209 48.600 241.942 1.00 80.36 93 MET G CA 1
ATOM 13856 C C . MET G 1 93 ? 133.373 49.041 240.491 1.00 80.36 93 MET G C 1
ATOM 13857 O O . MET G 1 93 ? 133.263 48.237 239.563 1.00 80.36 93 MET G O 1
ATOM 13862 N N . TRP G 1 94 ? 133.639 50.330 240.310 1.00 96.87 94 TRP G N 1
ATOM 13863 C CA . TRP G 1 94 ? 133.936 50.877 238.991 1.00 96.87 94 TRP G CA 1
ATOM 13864 C C . TRP G 1 94 ? 135.275 50.363 238.469 1.00 96.87 94 TRP G C 1
ATOM 13865 O O . TRP G 1 94 ? 135.402 49.987 237.300 1.00 96.87 94 TRP G O 1
ATOM 13876 N N . ALA G 1 95 ? 136.270 50.356 239.352 1.00 85.28 95 ALA G N 1
ATOM 13877 C CA . ALA G 1 95 ? 137.630 49.961 238.997 1.00 85.28 95 ALA G CA 1
ATOM 13878 C C . ALA G 1 95 ? 137.699 48.514 238.528 1.00 85.28 95 ALA G C 1
ATOM 13879 O O . ALA G 1 95 ? 138.529 48.166 237.688 1.00 85.28 95 ALA G O 1
ATOM 13881 N N . ASP G 1 96 ? 136.830 47.673 239.083 1.00 90.01 96 ASP G N 1
ATOM 13882 C CA . ASP G 1 96 ? 136.783 46.267 238.690 1.00 90.01 96 ASP G CA 1
ATOM 13883 C C . ASP G 1 96 ? 136.235 46.104 237.273 1.00 90.01 96 ASP G C 1
ATOM 13884 O O . ASP G 1 96 ? 136.626 45.190 236.547 1.00 90.01 96 ASP G O 1
ATOM 13889 N N . ALA G 1 97 ? 135.335 47.004 236.888 1.00 91.81 97 ALA G N 1
ATOM 13890 C CA . ALA G 1 97 ? 134.668 46.938 235.589 1.00 91.81 97 ALA G CA 1
ATOM 13891 C C . ALA G 1 97 ? 135.475 47.629 234.492 1.00 91.81 97 ALA G C 1
ATOM 13892 O O . ALA G 1 97 ? 135.360 47.288 233.314 1.00 91.81 97 ALA G O 1
ATOM 13894 N N . ASP G 1 98 ? 136.292 48.600 234.887 1.00 98.69 98 ASP G N 1
ATOM 13895 C CA . ASP G 1 98 ? 137.058 49.393 233.930 1.00 98.69 98 ASP G CA 1
ATOM 13896 C C . ASP G 1 98 ? 138.358 48.717 233.497 1.00 98.69 98 ASP G C 1
ATOM 13897 O O . ASP G 1 98 ? 138.779 48.850 232.348 1.00 98.69 98 ASP G O 1
ATOM 13902 N N . TYR G 1 99 ? 138.992 47.996 234.417 1.00 112.28 99 TYR G N 1
ATOM 13903 C CA . TYR G 1 99 ? 140.297 47.397 234.150 1.00 112.28 99 TYR G CA 1
ATOM 13904 C C . TYR G 1 99 ? 140.226 45.909 233.822 1.00 112.28 99 TYR G C 1
ATOM 13905 O O . TYR G 1 99 ? 141.263 45.253 233.700 1.00 112.28 99 TYR G O 1
ATOM 13914 N N . ARG G 1 100 ? 139.009 45.387 233.681 1.00 117.86 100 ARG G N 1
ATOM 13915 C CA . ARG G 1 100 ? 138.788 43.963 233.433 1.00 117.86 100 ARG G CA 1
ATOM 13916 C C . ARG G 1 100 ? 139.468 43.132 234.520 1.00 117.86 100 ARG G C 1
ATOM 13917 O O . ARG G 1 100 ? 140.108 42.118 234.239 1.00 117.86 100 ARG G O 1
ATOM 13925 N N . LEU G 1 101 ? 139.328 43.580 235.763 1.00 116.71 101 LEU G N 1
ATOM 13926 C CA . LEU G 1 101 ? 140.015 42.964 236.892 1.00 116.71 101 LEU G CA 1
ATOM 13927 C C . LEU G 1 101 ? 139.356 41.650 237.301 1.00 116.71 101 LEU G C 1
ATOM 13928 O O . LEU G 1 101 ? 140.028 40.630 237.453 1.00 116.71 101 LEU G O 1
ATOM 13933 N N . GLY G 1 102 ? 138.040 41.685 237.483 1.00 127.55 102 GLY G N 1
ATOM 13934 C CA . GLY G 1 102 ? 137.278 40.491 237.805 1.00 127.55 102 GLY G CA 1
ATOM 13935 C C . GLY G 1 102 ? 137.288 40.126 239.277 1.00 127.55 102 GLY G C 1
ATOM 13936 O O . GLY G 1 102 ? 136.920 39.011 239.644 1.00 127.55 102 GLY G O 1
ATOM 13937 N N . VAL G 1 103 ? 137.701 41.065 240.122 1.00 129.21 103 VAL G N 1
ATOM 13938 C CA . VAL G 1 103 ? 137.794 40.825 241.561 1.00 129.21 103 VAL G CA 1
ATOM 13939 C C . VAL G 1 103 ? 136.441 40.477 242.181 1.00 129.21 103 VAL G C 1
ATOM 13940 O O . VAL G 1 103 ? 136.336 39.551 242.987 1.00 129.21 103 VAL G O 1
ATOM 13944 N N . LEU G 1 104 ? 135.407 41.212 241.788 1.00 110.72 104 LEU G N 1
ATOM 13945 C CA . LEU G 1 104 ? 134.075 41.042 242.361 1.00 110.72 104 LEU G CA 1
ATOM 13946 C C . LEU G 1 104 ? 133.452 39.691 242.006 1.00 110.72 104 LEU G C 1
ATOM 13947 O O . LEU G 1 104 ? 132.500 39.252 242.652 1.00 110.72 104 LEU G O 1
ATOM 13952 N N . GLN G 1 105 ? 133.991 39.029 240.987 1.00 104.25 105 GLN G N 1
ATOM 13953 C CA . GLN G 1 105 ? 133.415 37.775 240.512 1.00 104.25 105 GLN G CA 1
ATOM 13954 C C . GLN G 1 105 ? 134.353 36.581 240.706 1.00 104.25 105 GLN G C 1
ATOM 13955 O O . GLN G 1 105 ? 133.903 35.437 240.767 1.00 104.25 105 GLN G O 1
ATOM 13961 N N . ASP G 1 106 ? 135.652 36.846 240.814 1.00 116.21 106 ASP G N 1
ATOM 13962 C CA . ASP G 1 106 ? 136.636 35.767 240.885 1.00 116.21 106 ASP G CA 1
ATOM 13963 C C . ASP G 1 106 ? 137.275 35.613 242.265 1.00 116.21 106 ASP G C 1
ATOM 13964 O O . ASP G 1 106 ? 138.065 34.694 242.483 1.00 116.21 106 ASP G O 1
ATOM 13969 N N . LEU G 1 107 ? 136.939 36.503 243.193 1.00 135.93 107 LEU G N 1
ATOM 13970 C CA . LEU G 1 107 ? 137.544 36.461 244.522 1.00 135.93 107 LEU G CA 1
ATOM 13971 C C . LEU G 1 107 ? 136.528 36.628 245.651 1.00 135.93 107 LEU G C 1
ATOM 13972 O O . LEU G 1 107 ? 136.492 35.823 246.581 1.00 135.93 107 LEU G O 1
ATOM 13977 N N . ILE G 1 108 ? 135.708 37.671 245.570 1.00 107.94 108 ILE G N 1
ATOM 13978 C CA . ILE G 1 108 ? 134.726 37.948 246.614 1.00 107.94 108 ILE G CA 1
ATOM 13979 C C . ILE G 1 108 ? 133.622 36.894 246.641 1.00 107.94 108 ILE G C 1
ATOM 13980 O O . ILE G 1 108 ? 133.295 36.348 247.697 1.00 107.94 108 ILE G O 1
ATOM 13985 N N . SER G 1 109 ? 133.053 36.610 245.475 1.00 181.94 109 SER G N 1
ATOM 13986 C CA . SER G 1 109 ? 131.995 35.610 245.361 1.00 181.94 109 SER G CA 1
ATOM 13987 C C . SER G 1 109 ? 132.443 34.185 245.735 1.00 181.94 109 SER G C 1
ATOM 13988 O O . SER G 1 109 ? 131.699 33.475 246.414 1.00 181.94 109 SER G O 1
ATOM 13991 N N . PRO G 1 110 ? 133.644 33.752 245.294 1.00 95.31 110 PRO G N 1
ATOM 13992 C CA . PRO G 1 110 ? 134.082 32.428 245.757 1.00 95.31 110 PRO G CA 1
ATOM 13993 C C . PRO G 1 110 ? 134.293 32.354 247.271 1.00 95.31 110 PRO G C 1
ATOM 13994 O O . PRO G 1 110 ? 133.901 31.366 247.892 1.00 95.31 110 PRO G O 1
ATOM 13998 N N . ALA G 1 111 ? 134.895 33.388 247.851 1.00 103.09 111 ALA G N 1
ATOM 13999 C CA . ALA G 1 111 ? 135.175 33.403 249.285 1.00 103.09 111 ALA G CA 1
ATOM 14000 C C . ALA G 1 111 ? 133.891 33.411 250.111 1.00 103.09 111 ALA G C 1
ATOM 14001 O O . ALA G 1 111 ? 133.700 32.564 250.987 1.00 103.09 111 ALA G O 1
ATOM 14003 N N . LEU G 1 112 ? 133.016 34.371 249.827 1.00 87.53 112 LEU G N 1
ATOM 14004 C CA . LEU G 1 112 ? 131.747 34.489 250.539 1.00 87.53 112 LEU G CA 1
ATOM 14005 C C . LEU G 1 112 ? 130.860 33.270 250.318 1.00 87.53 112 LEU G C 1
ATOM 14006 O O . LEU G 1 112 ? 130.114 32.862 251.209 1.00 87.53 112 LEU G O 1
ATOM 14011 N N . GLY G 1 113 ? 130.939 32.697 249.122 1.00 98.17 113 GLY G N 1
ATOM 14012 C CA . GLY G 1 113 ? 130.172 31.509 248.800 1.00 98.17 113 GLY G CA 1
ATOM 14013 C C . GLY G 1 113 ? 130.674 30.285 249.539 1.00 98.17 113 GLY G C 1
ATOM 14014 O O . GLY G 1 113 ? 129.896 29.401 249.899 1.00 98.17 113 GLY G O 1
ATOM 14015 N N . ALA G 1 114 ? 131.982 30.236 249.765 1.00 99.48 114 ALA G N 1
ATOM 14016 C CA . ALA G 1 114 ? 132.592 29.111 250.465 1.00 99.48 114 ALA G CA 1
ATOM 14017 C C . ALA G 1 114 ? 132.428 29.241 251.976 1.00 99.48 114 ALA G C 1
ATOM 14018 O O . ALA G 1 114 ? 132.420 28.240 252.695 1.00 99.48 114 ALA G O 1
ATOM 14020 N N . SER G 1 115 ? 132.291 30.475 252.451 1.00 92.09 115 SER G N 1
ATOM 14021 C CA . SER G 1 115 ? 132.191 30.738 253.884 1.00 92.09 115 SER G CA 1
ATOM 14022 C C . SER G 1 115 ? 130.937 30.115 254.501 1.00 92.09 115 SER G C 1
ATOM 14023 O O . SER G 1 115 ? 130.988 29.544 255.593 1.00 92.09 115 SER G O 1
ATOM 14026 N N . ILE G 1 116 ? 129.814 30.220 253.798 1.00 120.67 116 ILE G N 1
ATOM 14027 C CA . ILE G 1 116 ? 128.551 29.695 254.303 1.00 120.67 116 ILE G CA 1
ATOM 14028 C C . ILE G 1 116 ? 128.495 28.172 254.175 1.00 120.67 116 ILE G C 1
ATOM 14029 O O . ILE G 1 116 ? 127.740 27.508 254.887 1.00 120.67 116 ILE G O 1
ATOM 14034 N N . GLY G 1 117 ? 129.297 27.624 253.266 1.00 85.33 117 GLY G N 1
ATOM 14035 C CA . GLY G 1 117 ? 129.421 26.184 253.120 1.00 85.33 117 GLY G CA 1
ATOM 14036 C C . GLY G 1 117 ? 130.450 25.648 254.095 1.00 85.33 117 GLY G C 1
ATOM 14037 O O . GLY G 1 117 ? 130.625 24.438 254.251 1.00 85.33 117 GLY G O 1
ATOM 14038 N N . ARG G 1 118 ? 131.130 26.579 254.752 1.00 87.40 118 ARG G N 1
ATOM 14039 C CA . ARG G 1 118 ? 132.151 26.273 255.745 1.00 87.40 118 ARG G CA 1
ATOM 14040 C C . ARG G 1 118 ? 131.537 26.305 257.142 1.00 87.40 118 ARG G C 1
ATOM 14041 O O . ARG G 1 118 ? 131.897 25.519 258.033 1.00 87.40 118 ARG G O 1
ATOM 14049 N N . ALA G 1 119 ? 130.592 27.223 257.311 1.00 82.84 119 ALA G N 1
ATOM 14050 C CA . ALA G 1 119 ? 129.869 27.380 258.564 1.00 82.84 119 ALA G CA 1
ATOM 14051 C C . ALA G 1 119 ? 129.086 26.119 258.918 1.00 82.84 119 ALA G C 1
ATOM 14052 O O . ALA G 1 119 ? 128.899 25.812 260.094 1.00 82.84 119 ALA G O 1
ATOM 14054 N N . VAL G 1 120 ? 128.629 25.392 257.901 1.00 80.91 120 VAL G N 1
ATOM 14055 C CA . VAL G 1 120 ? 127.935 24.127 258.120 1.00 80.91 120 VAL G CA 1
ATOM 14056 C C . VAL G 1 120 ? 128.851 23.157 258.852 1.00 80.91 120 VAL G C 1
ATOM 14057 O O . VAL G 1 120 ? 128.483 22.581 259.882 1.00 80.91 120 VAL G O 1
ATOM 14061 N N . ASP G 1 121 ? 130.057 22.999 258.317 1.00 91.93 121 ASP G N 1
ATOM 14062 C CA . ASP G 1 121 ? 131.037 22.078 258.876 1.00 91.93 121 ASP G CA 1
ATOM 14063 C C . ASP G 1 121 ? 131.489 22.506 260.264 1.00 91.93 121 ASP G C 1
ATOM 14064 O O . ASP G 1 121 ? 131.702 21.668 261.137 1.00 91.93 121 ASP G O 1
ATOM 14069 N N . LEU G 1 122 ? 131.638 23.811 260.465 1.00 93.67 122 LEU G N 1
ATOM 14070 C CA . LEU G 1 122 ? 132.042 24.324 261.775 1.00 93.67 122 LEU G CA 1
ATOM 14071 C C . LEU G 1 122 ? 130.966 24.093 262.837 1.00 93.67 122 LEU G C 1
ATOM 14072 O O . LEU G 1 122 ? 131.264 23.711 263.974 1.00 93.67 122 LEU G O 1
ATOM 14077 N N . ILE G 1 123 ? 129.715 24.332 262.458 1.00 92.10 123 ILE G N 1
ATOM 14078 C CA . ILE G 1 123 ? 128.581 24.115 263.348 1.00 92.10 123 ILE G CA 1
ATOM 14079 C C . ILE G 1 123 ? 128.432 22.636 263.695 1.00 92.10 123 ILE G C 1
ATOM 14080 O O . ILE G 1 123 ? 128.200 22.279 264.849 1.00 92.10 123 ILE G O 1
ATOM 14085 N N . ALA G 1 124 ? 128.577 21.776 262.692 1.00 87.98 124 ALA G N 1
ATOM 14086 C CA . ALA G 1 124 ? 128.425 20.339 262.899 1.00 87.98 124 ALA G CA 1
ATOM 14087 C C . ALA G 1 124 ? 129.566 19.751 263.729 1.00 87.98 124 ALA G C 1
ATOM 14088 O O . ALA G 1 124 ? 129.344 18.876 264.566 1.00 87.98 124 ALA G O 1
ATOM 14090 N N . PHE G 1 125 ? 130.782 20.239 263.501 1.00 91.93 125 PHE G N 1
ATOM 14091 C CA . PHE G 1 125 ? 131.964 19.644 264.119 1.00 91.93 125 PHE G CA 1
ATOM 14092 C C . PHE G 1 125 ? 132.319 20.225 265.483 1.00 91.93 125 PHE G C 1
ATOM 14093 O O . PHE G 1 125 ? 132.996 19.572 266.273 1.00 91.93 125 PHE G O 1
ATOM 14101 N N . HIS G 1 126 ? 131.880 21.448 265.761 1.00 89.93 126 HIS G N 1
ATOM 14102 C CA . HIS G 1 126 ? 132.261 22.089 267.016 1.00 89.93 126 HIS G CA 1
ATOM 14103 C C . HIS G 1 126 ? 131.109 22.809 267.707 1.00 89.93 126 HIS G C 1
ATOM 14104 O O . HIS G 1 126 ? 131.238 23.226 268.859 1.00 89.93 126 HIS G O 1
ATOM 14111 N N . GLY G 1 127 ? 129.988 22.953 267.009 1.00 104.74 127 GLY G N 1
ATOM 14112 C CA . GLY G 1 127 ? 128.842 23.653 267.562 1.00 104.74 127 GLY G CA 1
ATOM 14113 C C . GLY G 1 127 ? 129.143 25.109 267.861 1.00 104.74 127 GLY G C 1
ATOM 14114 O O . GLY G 1 127 ? 128.507 25.722 268.718 1.00 104.74 127 GLY G O 1
ATOM 14115 N N . ILE G 1 128 ? 130.117 25.664 267.148 1.00 88.67 128 ILE G N 1
ATOM 14116 C CA . ILE G 1 128 ? 130.562 27.031 267.387 1.00 88.67 128 ILE G CA 1
ATOM 14117 C C . ILE G 1 128 ? 130.197 27.925 266.200 1.00 88.67 128 ILE G C 1
ATOM 14118 O O . ILE G 1 128 ? 130.257 27.494 265.048 1.00 88.67 128 ILE G O 1
ATOM 14123 N N . ASP G 1 129 ? 129.788 29.160 266.478 1.00 103.91 129 ASP G N 1
ATOM 14124 C CA . ASP G 1 129 ? 129.491 30.102 265.404 1.00 103.91 129 ASP G CA 1
ATOM 14125 C C . ASP G 1 129 ? 130.796 30.632 264.820 1.00 103.91 129 ASP G C 1
ATOM 14126 O O . ASP G 1 129 ? 131.732 30.938 265.556 1.00 103.91 129 ASP G O 1
ATOM 14131 N N . PRO G 1 130 ? 130.866 30.726 263.485 1.00 97.21 130 PRO G N 1
ATOM 14132 C CA . PRO G 1 130 ? 132.097 31.104 262.782 1.00 97.21 130 PRO G CA 1
ATOM 14133 C C . PRO G 1 130 ? 132.593 32.511 263.117 1.00 97.21 130 PRO G C 1
ATOM 14134 O O . PRO G 1 130 ? 133.803 32.741 263.122 1.00 97.21 130 PRO G O 1
ATOM 14138 N N . ALA G 1 131 ? 131.673 33.429 263.394 1.00 96.17 131 ALA G N 1
ATOM 14139 C CA . ALA G 1 131 ? 132.027 34.825 263.637 1.00 96.17 131 ALA G CA 1
ATOM 14140 C C . ALA G 1 131 ? 132.887 34.990 264.887 1.00 96.17 131 ALA G C 1
ATOM 14141 O O . ALA G 1 131 ? 133.981 35.550 264.827 1.00 96.17 131 ALA G O 1
ATOM 14143 N N . THR G 1 132 ? 132.388 34.500 266.016 1.00 114.71 132 THR G N 1
ATOM 14144 C CA . THR G 1 132 ? 133.101 34.624 267.283 1.00 114.71 132 THR G CA 1
ATOM 14145 C C . THR G 1 132 ? 133.450 33.256 267.860 1.00 114.71 132 THR G C 1
ATOM 14146 O O . THR G 1 132 ? 132.675 32.310 267.745 1.00 114.71 132 THR G O 1
ATOM 14150 N N . GLY G 1 133 ? 134.616 33.158 268.490 1.00 144.24 133 GLY G N 1
ATOM 14151 C CA . GLY G 1 133 ? 135.072 31.900 269.053 1.00 144.24 133 GLY G CA 1
ATOM 14152 C C . GLY G 1 133 ? 134.374 31.512 270.345 1.00 144.24 133 GLY G C 1
ATOM 14153 O O . GLY G 1 133 ? 135.029 31.225 271.347 1.00 144.24 133 GLY G O 1
ATOM 14154 N N . LYS G 1 134 ? 133.044 31.495 270.320 1.00 109.70 134 LYS G N 1
ATOM 14155 C CA . LYS G 1 134 ? 132.249 31.147 271.495 1.00 109.70 134 LYS G CA 1
ATOM 14156 C C . LYS G 1 134 ? 131.190 30.103 271.155 1.00 109.70 134 LYS G C 1
ATOM 14157 O O . LYS G 1 134 ? 130.684 30.067 270.037 1.00 109.70 134 LYS G O 1
ATOM 14163 N N . ALA G 1 135 ? 130.852 29.262 272.127 1.00 97.16 135 ALA G N 1
ATOM 14164 C CA . ALA G 1 135 ? 129.856 28.213 271.925 1.00 97.16 135 ALA G CA 1
ATOM 14165 C C . ALA G 1 135 ? 128.489 28.793 271.565 1.00 97.16 135 ALA G C 1
ATOM 14166 O O . ALA G 1 135 ? 128.010 29.724 272.213 1.00 97.16 135 ALA G O 1
ATOM 14168 N N . ALA G 1 136 ? 127.870 28.238 270.528 1.00 114.36 136 ALA G N 1
ATOM 14169 C CA . ALA G 1 136 ? 126.561 28.701 270.075 1.00 114.36 136 ALA G CA 1
ATOM 14170 C C . ALA G 1 136 ? 125.452 28.202 270.996 1.00 114.36 136 ALA G C 1
ATOM 14171 O O . ALA G 1 136 ? 125.512 27.083 271.506 1.00 114.36 136 ALA G O 1
ATOM 14173 N N . SER G 1 137 ? 124.438 29.037 271.200 1.00 126.71 137 SER G N 1
ATOM 14174 C CA . SER G 1 137 ? 123.341 28.710 272.105 1.00 126.71 137 SER G CA 1
ATOM 14175 C C . SER G 1 137 ? 122.238 27.920 271.407 1.00 126.71 137 SER G C 1
ATOM 14176 O O . SER G 1 137 ? 121.410 27.284 272.060 1.00 126.71 137 SER G O 1
ATOM 14179 N N . ALA G 1 138 ? 122.231 27.962 270.079 1.00 142.73 138 ALA G N 1
ATOM 14180 C CA . ALA G 1 138 ? 121.189 27.306 269.297 1.00 142.73 138 ALA G CA 1
ATOM 14181 C C . ALA G 1 138 ? 121.411 25.799 269.192 1.00 142.73 138 ALA G C 1
ATOM 14182 O O . ALA G 1 138 ? 120.457 25.021 269.213 1.00 142.73 138 ALA G O 1
ATOM 14184 N N . VAL G 1 139 ? 122.672 25.392 269.080 1.00 142.54 139 VAL G N 1
ATOM 14185 C CA . VAL G 1 139 ? 123.008 23.981 268.917 1.00 142.54 139 VAL G CA 1
ATOM 14186 C C . VAL G 1 139 ? 123.335 23.324 270.257 1.00 142.54 139 VAL G C 1
ATOM 14187 O O . VAL G 1 139 ? 124.149 23.834 271.026 1.00 142.54 139 VAL G O 1
ATOM 14191 N N . HIS G 1 140 ? 122.696 22.190 270.526 1.00 146.65 140 HIS G N 1
ATOM 14192 C CA . HIS G 1 140 ? 122.896 21.470 271.779 1.00 146.65 140 HIS G CA 1
ATOM 14193 C C . HIS G 1 140 ? 124.168 20.628 271.764 1.00 146.65 140 HIS G C 1
ATOM 14194 O O . HIS G 1 140 ? 125.050 20.806 272.604 1.00 146.65 140 HIS G O 1
ATOM 14201 N N . THR G 1 141 ? 124.256 19.709 270.808 1.00 123.79 141 THR G N 1
ATOM 14202 C CA . THR G 1 141 ? 125.382 18.785 270.745 1.00 123.79 141 THR G CA 1
ATOM 14203 C C . THR G 1 141 ? 126.220 18.971 269.484 1.00 123.79 141 THR G C 1
ATOM 14204 O O . THR G 1 141 ? 125.694 19.255 268.408 1.00 123.79 141 THR G O 1
ATOM 14208 N N . SER G 1 142 ? 127.531 18.809 269.632 1.00 93.93 142 SER G N 1
ATOM 14209 C CA . SER G 1 142 ? 128.451 18.881 268.505 1.00 93.93 142 SER G CA 1
ATOM 14210 C C . SER G 1 142 ? 129.180 17.553 268.337 1.00 93.93 142 SER G C 1
ATOM 14211 O O . SER G 1 142 ? 129.172 16.715 269.239 1.00 93.93 142 SER G O 1
ATOM 14214 N N . LEU G 1 143 ? 129.814 17.366 267.185 1.00 70.91 143 LEU G N 1
ATOM 14215 C CA . LEU G 1 143 ? 130.479 16.105 266.878 1.00 70.91 143 LEU G CA 1
ATOM 14216 C C . LEU G 1 143 ? 131.812 15.975 267.612 1.00 70.91 143 LEU G C 1
ATOM 14217 O O . LEU G 1 143 ? 132.352 14.877 267.745 1.00 70.91 143 LEU G O 1
ATOM 14222 N N . ASN G 1 144 ? 132.337 17.101 268.086 1.00 85.24 144 ASN G N 1
ATOM 14223 C CA . ASN G 1 144 ? 133.586 17.101 268.838 1.00 85.24 144 ASN G CA 1
ATOM 14224 C C . ASN G 1 144 ? 133.398 16.488 270.218 1.00 85.24 144 ASN G C 1
ATOM 14225 O O . ASN G 1 144 ? 134.224 15.698 270.676 1.00 85.24 144 ASN G O 1
ATOM 14230 N N . LYS G 1 145 ? 132.305 16.859 270.877 1.00 104.06 145 LYS G N 1
ATOM 14231 C CA . LYS G 1 145 ? 131.999 16.345 272.206 1.00 104.06 145 LYS G CA 1
ATOM 14232 C C . LYS G 1 145 ? 131.469 14.918 272.137 1.00 104.06 145 LYS G C 1
ATOM 14233 O O . LYS G 1 145 ? 130.259 14.699 272.075 1.00 104.06 145 LYS G O 1
ATOM 14239 N N . THR G 1 146 ? 132.380 13.951 272.148 1.00 101.49 146 THR G N 1
ATOM 14240 C CA . THR G 1 146 ? 131.999 12.545 272.154 1.00 101.49 146 THR G CA 1
ATOM 14241 C C . THR G 1 146 ? 132.872 11.760 273.129 1.00 101.49 146 THR G C 1
ATOM 14242 O O . THR G 1 146 ? 134.011 12.140 273.401 1.00 101.49 146 THR G O 1
ATOM 14246 N N . LYS G 1 147 ? 132.329 10.668 273.657 1.00 113.12 147 LYS G N 1
ATOM 14247 C CA . LYS G 1 147 ? 133.038 9.862 274.644 1.00 113.12 147 LYS G CA 1
ATOM 14248 C C . LYS G 1 147 ? 134.221 9.125 274.022 1.00 113.12 147 LYS G C 1
ATOM 14249 O O . LYS G 1 147 ? 135.273 8.987 274.645 1.00 113.12 147 LYS G O 1
ATOM 14255 N N . ASN G 1 148 ? 134.042 8.653 272.792 1.00 98.19 148 ASN G N 1
ATOM 14256 C CA . ASN G 1 148 ? 135.113 7.974 272.071 1.00 98.19 148 ASN G CA 1
ATOM 14257 C C . ASN G 1 148 ? 136.239 8.937 271.716 1.00 98.19 148 ASN G C 1
ATOM 14258 O O . ASN G 1 148 ? 136.079 9.805 270.858 1.00 98.19 148 ASN G O 1
ATOM 14263 N N . ILE G 1 149 ? 137.378 8.780 272.382 1.00 87.98 149 ILE G N 1
ATOM 14264 C CA . ILE G 1 149 ? 138.503 9.689 272.199 1.00 87.98 149 ILE G CA 1
ATOM 14265 C C . ILE G 1 149 ? 139.836 8.940 272.232 1.00 87.98 149 ILE G C 1
ATOM 14266 O O . ILE G 1 149 ? 140.054 8.074 273.080 1.00 87.98 149 ILE G O 1
ATOM 14271 N N . VAL G 1 150 ? 140.718 9.263 271.289 1.00 79.05 150 VAL G N 1
ATOM 14272 C CA . VAL G 1 150 ? 142.050 8.668 271.248 1.00 79.05 150 VAL G CA 1
ATOM 14273 C C . VAL G 1 150 ? 143.125 9.752 271.231 1.00 79.05 150 VAL G C 1
ATOM 14274 O O . VAL G 1 150 ? 143.039 10.711 270.464 1.00 79.05 150 VAL G O 1
ATOM 14278 N N . ASP G 1 151 ? 144.136 9.593 272.080 1.00 118.09 151 ASP G N 1
ATOM 14279 C CA . ASP G 1 151 ? 145.225 10.561 272.169 1.00 118.09 151 ASP G CA 1
ATOM 14280 C C . ASP G 1 151 ? 146.099 10.539 270.918 1.00 118.09 151 ASP G C 1
ATOM 14281 O O . ASP G 1 151 ? 146.445 9.473 270.409 1.00 118.09 151 ASP G O 1
ATOM 14286 N N . ALA G 1 152 ? 146.452 11.724 270.428 1.00 103.18 152 ALA G N 1
ATOM 14287 C CA . ALA G 1 152 ? 147.263 11.848 269.221 1.00 103.18 152 ALA G CA 1
ATOM 14288 C C . ALA G 1 152 ? 148.700 11.404 269.465 1.00 103.18 152 ALA G C 1
ATOM 14289 O O . ALA G 1 152 ? 149.369 11.900 270.372 1.00 103.18 152 ALA G O 1
ATOM 14291 N N . THR G 1 153 ? 149.168 10.467 268.646 1.00 123.85 153 THR G N 1
ATOM 14292 C CA . THR G 1 153 ? 150.530 9.959 268.756 1.00 123.85 153 THR G CA 1
ATOM 14293 C C . THR G 1 153 ? 151.394 10.496 267.618 1.00 123.85 153 THR G C 1
ATOM 14294 O O . THR G 1 153 ? 150.956 11.349 266.846 1.00 123.85 153 THR G O 1
ATOM 14298 N N . ASP G 1 154 ? 152.620 9.994 267.519 1.00 143.66 154 ASP G N 1
ATOM 14299 C CA . ASP G 1 154 ? 153.531 10.406 266.457 1.00 143.66 154 ASP G CA 1
ATOM 14300 C C . ASP G 1 154 ? 153.112 9.797 265.124 1.00 143.66 154 ASP G C 1
ATOM 14301 O O . ASP G 1 154 ? 153.125 10.469 264.093 1.00 143.66 154 ASP G O 1
ATOM 14306 N N . SER G 1 155 ? 152.741 8.521 265.153 1.00 126.72 155 SER G N 1
ATOM 14307 C CA . SER G 1 155 ? 152.245 7.842 263.962 1.00 126.72 155 SER G CA 1
ATOM 14308 C C . SER G 1 155 ? 150.828 8.305 263.644 1.00 126.72 155 SER G C 1
ATOM 14309 O O . SER G 1 155 ? 149.977 8.367 264.530 1.00 126.72 155 SER G O 1
ATOM 14312 N N . ALA G 1 156 ? 150.577 8.624 262.379 1.00 114.57 156 ALA G N 1
ATOM 14313 C CA . ALA G 1 156 ? 149.292 9.184 261.972 1.00 114.57 156 ALA G CA 1
ATOM 14314 C C . ALA G 1 156 ? 148.265 8.112 261.621 1.00 114.57 156 ALA G C 1
ATOM 14315 O O . ALA G 1 156 ? 147.066 8.303 261.831 1.00 114.57 156 ALA G O 1
ATOM 14317 N N . THR G 1 157 ? 148.734 6.990 261.082 1.00 121.04 157 THR G N 1
ATOM 14318 C CA . THR G 1 157 ? 147.839 5.920 260.645 1.00 121.04 157 THR G CA 1
ATOM 14319 C C . THR G 1 157 ? 147.411 4.989 261.780 1.00 121.04 157 THR G C 1
ATOM 14320 O O . THR G 1 157 ? 146.245 4.591 261.863 1.00 121.04 157 THR G O 1
ATOM 14324 N N . ALA G 1 158 ? 148.353 4.639 262.649 1.00 177.37 158 ALA G N 1
ATOM 14325 C CA . ALA G 1 158 ? 148.067 3.737 263.760 1.00 177.37 158 ALA G CA 1
ATOM 14326 C C . ALA G 1 158 ? 147.047 4.359 264.705 1.00 177.37 158 ALA G C 1
ATOM 14327 O O . ALA G 1 158 ? 146.191 3.669 265.268 1.00 177.37 158 ALA G O 1
ATOM 14329 N N . ASP G 1 159 ? 147.143 5.673 264.862 1.00 123.95 159 ASP G N 1
ATOM 14330 C CA . ASP G 1 159 ? 146.220 6.418 265.706 1.00 123.95 159 ASP G CA 1
ATOM 14331 C C . ASP G 1 159 ? 144.807 6.374 265.126 1.00 123.95 159 ASP G C 1
ATOM 14332 O O . ASP G 1 159 ? 143.821 6.257 265.862 1.00 123.95 159 ASP G O 1
ATOM 14337 N N . LEU G 1 160 ? 144.716 6.446 263.801 1.00 108.04 160 LEU G N 1
ATOM 14338 C CA . LEU G 1 160 ? 143.429 6.413 263.112 1.00 108.04 160 LEU G CA 1
ATOM 14339 C C . LEU G 1 160 ? 142.798 5.024 263.197 1.00 108.04 160 LEU G C 1
ATOM 14340 O O . LEU G 1 160 ? 141.578 4.884 263.289 1.00 108.04 160 LEU G O 1
ATOM 14345 N N . VAL G 1 161 ? 143.646 4.000 263.159 1.00 146.25 161 VAL G N 1
ATOM 14346 C CA . VAL G 1 161 ? 143.200 2.613 263.289 1.00 146.25 161 VAL G CA 1
ATOM 14347 C C . VAL G 1 161 ? 142.650 2.357 264.686 1.00 146.25 161 VAL G C 1
ATOM 14348 O O . VAL G 1 161 ? 141.560 1.797 264.855 1.00 146.25 161 VAL G O 1
ATOM 14352 N N . LYS G 1 162 ? 143.419 2.777 265.684 1.00 115.70 162 LYS G N 1
ATOM 14353 C CA . LYS G 1 162 ? 142.996 2.678 267.071 1.00 115.70 162 LYS G CA 1
ATOM 14354 C C . LYS G 1 162 ? 141.720 3.491 267.306 1.00 115.70 162 LYS G C 1
ATOM 14355 O O . LYS G 1 162 ? 140.928 3.176 268.195 1.00 115.70 162 LYS G O 1
ATOM 14361 N N . ALA G 1 163 ? 141.521 4.529 266.495 1.00 99.94 163 ALA G N 1
ATOM 14362 C CA . ALA G 1 163 ? 140.314 5.352 266.579 1.00 99.94 163 ALA G CA 1
ATOM 14363 C C . ALA G 1 163 ? 139.084 4.619 266.043 1.00 99.94 163 ALA G C 1
ATOM 14364 O O . ALA G 1 163 ? 138.043 4.572 266.697 1.00 99.94 163 ALA G O 1
ATOM 14366 N N . VAL G 1 164 ? 139.213 4.060 264.841 1.00 102.21 164 VAL G N 1
ATOM 14367 C CA . VAL G 1 164 ? 138.121 3.328 264.196 1.00 102.21 164 VAL G CA 1
ATOM 14368 C C . VAL G 1 164 ? 137.816 2.012 264.917 1.00 102.21 164 VAL G C 1
ATOM 14369 O O . VAL G 1 164 ? 136.747 1.421 264.738 1.00 102.21 164 VAL G O 1
ATOM 14373 N N . GLY G 1 165 ? 138.761 1.556 265.734 1.00 106.59 165 GLY G N 1
ATOM 14374 C CA . GLY G 1 165 ? 138.583 0.320 266.474 1.00 106.59 165 GLY G CA 1
ATOM 14375 C C . GLY G 1 165 ? 137.480 0.427 267.508 1.00 106.59 165 GLY G C 1
ATOM 14376 O O . GLY G 1 165 ? 136.857 -0.569 267.871 1.00 106.59 165 GLY G O 1
ATOM 14377 N N . LEU G 1 166 ? 137.239 1.646 267.979 1.00 113.22 166 LEU G N 1
ATOM 14378 C CA . LEU G 1 166 ? 136.211 1.901 268.983 1.00 113.22 166 LEU G CA 1
ATOM 14379 C C . LEU G 1 166 ? 134.814 1.970 268.367 1.00 113.22 166 LEU G C 1
ATOM 14380 O O . LEU G 1 166 ? 133.812 1.830 269.068 1.00 113.22 166 LEU G O 1
ATOM 14385 N N . ILE G 1 167 ? 134.756 2.186 267.057 1.00 98.73 167 ILE G N 1
ATOM 14386 C CA . ILE G 1 167 ? 133.485 2.346 266.354 1.00 98.73 167 ILE G CA 1
ATOM 14387 C C . ILE G 1 167 ? 133.076 1.062 265.635 1.00 98.73 167 ILE G C 1
ATOM 14388 O O . ILE G 1 167 ? 131.887 0.790 265.453 1.00 98.73 167 ILE G O 1
ATOM 14393 N N . ALA G 1 168 ? 134.073 0.277 265.234 1.00 128.38 168 ALA G N 1
ATOM 14394 C CA . ALA G 1 168 ? 133.837 -0.957 264.488 1.00 128.38 168 ALA G CA 1
ATOM 14395 C C . ALA G 1 168 ? 133.014 -1.968 265.282 1.00 128.38 168 ALA G C 1
ATOM 14396 O O . ALA G 1 168 ? 132.239 -2.737 264.711 1.00 128.38 168 ALA G O 1
ATOM 14398 N N . GLY G 1 169 ? 133.187 -1.962 266.599 1.00 137.62 169 GLY G N 1
ATOM 14399 C CA . GLY G 1 169 ? 132.520 -2.924 267.457 1.00 137.62 169 GLY G CA 1
ATOM 14400 C C . GLY G 1 169 ? 131.109 -2.535 267.857 1.00 137.62 169 GLY G C 1
ATOM 14401 O O . GLY G 1 169 ? 130.862 -2.175 269.008 1.00 137.62 169 GLY G O 1
ATOM 14402 N N . ALA G 1 170 ? 130.179 -2.616 266.910 1.00 163.64 170 ALA G N 1
ATOM 14403 C CA . ALA G 1 170 ? 128.777 -2.319 267.186 1.00 163.64 170 ALA G CA 1
ATOM 14404 C C . ALA G 1 170 ? 127.863 -3.028 266.194 1.00 163.64 170 ALA G C 1
ATOM 14405 O O . ALA G 1 170 ? 128.325 -3.589 265.202 1.00 163.64 170 ALA G O 1
ATOM 14407 N N . GLY G 1 171 ? 126.562 -2.991 266.466 1.00 164.13 171 GLY G N 1
ATOM 14408 C CA . GLY G 1 171 ? 125.593 -3.695 265.649 1.00 164.13 171 GLY G CA 1
ATOM 14409 C C . GLY G 1 171 ? 124.999 -2.863 264.529 1.00 164.13 171 GLY G C 1
ATOM 14410 O O . GLY G 1 171 ? 124.492 -1.763 264.758 1.00 164.13 171 GLY G O 1
ATOM 14411 N N . LEU G 1 172 ? 125.077 -3.400 263.314 1.00 203.20 172 LEU G N 1
ATOM 14412 C CA . LEU G 1 172 ? 124.442 -2.818 262.133 1.00 203.20 172 LEU G CA 1
ATOM 14413 C C . LEU G 1 172 ? 124.914 -1.401 261.809 1.00 203.20 172 LEU G C 1
ATOM 14414 O O . LEU G 1 172 ? 124.189 -0.635 261.175 1.00 203.20 172 LEU G O 1
ATOM 14419 N N . GLN G 1 173 ? 126.123 -1.054 262.239 1.00 145.58 173 GLN G N 1
ATOM 14420 C CA . GLN G 1 173 ? 126.702 0.235 261.876 1.00 145.58 173 GLN G CA 1
ATOM 14421 C C . GLN G 1 173 ? 128.196 0.100 261.580 1.00 145.58 173 GLN G C 1
ATOM 14422 O O . GLN G 1 173 ? 128.946 -0.517 262.338 1.00 145.58 173 GLN G O 1
ATOM 14428 N N . VAL G 1 174 ? 128.612 0.663 260.449 1.00 125.22 174 VAL G N 1
ATOM 14429 C CA . VAL G 1 174 ? 129.997 0.581 260.002 1.00 125.22 174 VAL G CA 1
ATOM 14430 C C . VAL G 1 174 ? 130.502 1.966 259.609 1.00 125.22 174 VAL G C 1
ATOM 14431 O O . VAL G 1 174 ? 129.829 2.682 258.866 1.00 125.22 174 VAL G O 1
ATOM 14435 N N . PRO G 1 175 ? 131.682 2.354 260.123 1.00 105.58 175 PRO G N 1
ATOM 14436 C CA . PRO G 1 175 ? 132.320 3.634 259.789 1.00 105.58 175 PRO G CA 1
ATOM 14437 C C . PRO G 1 175 ? 132.423 3.857 258.283 1.00 105.58 175 PRO G C 1
ATOM 14438 O O . PRO G 1 175 ? 133.002 3.038 257.568 1.00 105.58 175 PRO G O 1
ATOM 14442 N N . ASN G 1 176 ? 131.858 4.961 257.809 1.00 116.12 176 ASN G N 1
ATOM 14443 C CA . ASN G 1 176 ? 131.804 5.230 256.380 1.00 116.12 176 ASN G CA 1
ATOM 14444 C C . ASN G 1 176 ? 132.645 6.433 255.968 1.00 116.12 176 ASN G C 1
ATOM 14445 O O . ASN G 1 176 ? 133.153 6.489 254.848 1.00 116.12 176 ASN G O 1
ATOM 14450 N N . GLY G 1 177 ? 132.790 7.392 256.878 1.00 76.43 177 GLY G N 1
ATOM 14451 C CA . GLY G 1 177 ? 133.478 8.630 256.562 1.00 76.43 177 GLY G CA 1
ATOM 14452 C C . GLY G 1 177 ? 134.520 9.077 257.569 1.00 76.43 177 GLY G C 1
ATOM 14453 O O . GLY G 1 177 ? 134.404 8.829 258.778 1.00 76.43 177 GLY G O 1
ATOM 14454 N N . VAL G 1 178 ? 135.549 9.743 257.050 1.00 76.07 178 VAL G N 1
ATOM 14455 C CA . VAL G 1 178 ? 136.620 10.306 257.862 1.00 76.07 178 VAL G CA 1
ATOM 14456 C C . VAL G 1 178 ? 136.883 11.754 257.457 1.00 76.07 178 VAL G C 1
ATOM 14457 O O . VAL G 1 178 ? 137.066 12.050 256.277 1.00 76.07 178 VAL G O 1
ATOM 14461 N N . ALA G 1 179 ? 136.891 12.651 258.438 1.00 82.68 179 ALA G N 1
ATOM 14462 C CA . ALA G 1 179 ? 137.219 14.052 258.203 1.00 82.68 179 ALA G CA 1
ATOM 14463 C C . ALA G 1 179 ? 138.602 14.363 258.765 1.00 82.68 179 ALA G C 1
ATOM 14464 O O . ALA G 1 179 ? 138.891 14.057 259.921 1.00 82.68 179 ALA G O 1
ATOM 14466 N N . LEU G 1 180 ? 139.455 14.971 257.948 1.00 83.91 180 LEU G N 1
ATOM 14467 C CA . LEU G 1 180 ? 140.849 15.160 258.331 1.00 83.91 180 LEU G CA 1
ATOM 14468 C C . LEU G 1 180 ? 141.304 16.615 258.306 1.00 83.91 180 LEU G C 1
ATOM 14469 O O . LEU G 1 180 ? 140.920 17.388 257.428 1.00 83.91 180 LEU G O 1
ATOM 14474 N N . ASP G 1 181 ? 142.131 16.973 259.283 1.00 99.93 181 ASP G N 1
ATOM 14475 C CA . ASP G 1 181 ? 142.818 18.256 259.287 1.00 99.93 181 ASP G CA 1
ATOM 14476 C C . ASP G 1 181 ? 143.826 18.279 258.141 1.00 99.93 181 ASP G C 1
ATOM 14477 O O . ASP G 1 181 ? 144.454 17.260 257.851 1.00 99.93 181 ASP G O 1
ATOM 14482 N N . PRO G 1 182 ? 143.979 19.439 257.480 1.00 73.67 182 PRO G N 1
ATOM 14483 C CA . PRO G 1 182 ? 144.825 19.563 256.285 1.00 73.67 182 PRO G CA 1
ATOM 14484 C C . PRO G 1 182 ? 146.267 19.098 256.492 1.00 73.67 182 PRO G C 1
ATOM 14485 O O . PRO G 1 182 ? 146.893 18.637 255.539 1.00 73.67 182 PRO G O 1
ATOM 14489 N N . ALA G 1 183 ? 146.781 19.214 257.712 1.00 95.12 183 ALA G N 1
ATOM 14490 C CA . ALA G 1 183 ? 148.149 18.799 258.001 1.00 95.12 183 ALA G CA 1
ATOM 14491 C C . ALA G 1 183 ? 148.228 17.296 258.247 1.00 95.12 183 ALA G C 1
ATOM 14492 O O . ALA G 1 183 ? 149.273 16.676 258.045 1.00 95.12 183 ALA G O 1
ATOM 14494 N N . PHE G 1 184 ? 147.113 16.716 258.677 1.00 111.05 184 PHE G N 1
ATOM 14495 C CA . PHE G 1 184 ? 147.066 15.303 259.034 1.00 111.05 184 PHE G CA 1
ATOM 14496 C C . PHE G 1 184 ? 146.970 14.407 257.803 1.00 111.05 184 PHE G C 1
ATOM 14497 O O . PHE G 1 184 ? 147.450 13.273 257.811 1.00 111.05 184 PHE G O 1
ATOM 14505 N N . SER G 1 185 ? 146.352 14.925 256.746 1.00 100.96 185 SER G N 1
ATOM 14506 C CA . SER G 1 185 ? 146.105 14.147 255.535 1.00 100.96 185 SER G CA 1
ATOM 14507 C C . SER G 1 185 ? 147.388 13.770 254.800 1.00 100.96 185 SER G C 1
ATOM 14508 O O . SER G 1 185 ? 147.475 12.697 254.203 1.00 100.96 185 SER G O 1
ATOM 14511 N N . PHE G 1 186 ? 148.381 14.652 254.846 1.00 122.42 186 PHE G N 1
ATOM 14512 C CA . PHE G 1 186 ? 149.635 14.425 254.133 1.00 122.42 186 PHE G CA 1
ATOM 14513 C C . PHE G 1 186 ? 150.505 13.373 254.814 1.00 122.42 186 PHE G C 1
ATOM 14514 O O . PHE G 1 186 ? 151.510 12.934 254.257 1.00 122.42 186 PHE G O 1
ATOM 14522 N N . ALA G 1 187 ? 150.114 12.970 256.018 1.00 131.25 187 ALA G N 1
ATOM 14523 C CA . ALA G 1 187 ? 150.832 11.926 256.741 1.00 131.25 187 ALA G CA 1
ATOM 14524 C C . ALA G 1 187 ? 150.151 10.574 256.556 1.00 131.25 187 ALA G C 1
ATOM 14525 O O . ALA G 1 187 ? 150.108 9.757 257.477 1.00 131.25 187 ALA G O 1
ATOM 14527 N N . LEU G 1 188 ? 149.619 10.346 255.359 1.00 121.22 188 LEU G N 1
ATOM 14528 C CA . LEU G 1 188 ? 148.949 9.090 255.037 1.00 121.22 188 LEU G CA 1
ATOM 14529 C C . LEU G 1 188 ? 149.364 8.581 253.660 1.00 121.22 188 LEU G C 1
ATOM 14530 O O . LEU G 1 188 ? 148.729 8.894 252.652 1.00 121.22 188 LEU G O 1
ATOM 14535 N N . LEU G 1 213 ? 143.859 12.618 248.967 1.00 224.00 213 LEU G N 1
ATOM 14536 C CA . LEU G 1 213 ? 143.215 11.311 249.040 1.00 224.00 213 LEU G CA 1
ATOM 14537 C C . LEU G 1 213 ? 141.695 11.432 249.037 1.00 224.00 213 LEU G C 1
ATOM 14538 O O . LEU G 1 213 ? 141.117 12.163 249.840 1.00 224.00 213 LEU G O 1
ATOM 14543 N N . ASP G 1 214 ? 141.056 10.706 248.125 1.00 210.19 214 ASP G N 1
ATOM 14544 C CA . ASP G 1 214 ? 139.602 10.696 248.031 1.00 210.19 214 ASP G CA 1
ATOM 14545 C C . ASP G 1 214 ? 139.051 9.414 248.649 1.00 210.19 214 ASP G C 1
ATOM 14546 O O . ASP G 1 214 ? 137.898 9.361 249.078 1.00 210.19 214 ASP G O 1
ATOM 14551 N N . ASN G 1 215 ? 139.889 8.384 248.695 1.00 123.32 215 ASN G N 1
ATOM 14552 C CA . ASN G 1 215 ? 139.498 7.100 249.261 1.00 123.32 215 ASN G CA 1
ATOM 14553 C C . ASN G 1 215 ? 140.592 6.534 250.164 1.00 123.32 215 ASN G C 1
ATOM 14554 O O . ASN G 1 215 ? 141.780 6.741 249.916 1.00 123.32 215 ASN G O 1
ATOM 14559 N N . TRP G 1 216 ? 140.188 5.822 251.212 1.00 111.88 216 TRP G N 1
ATOM 14560 C CA . TRP G 1 216 ? 141.142 5.259 252.162 1.00 111.88 216 TRP G CA 1
ATOM 14561 C C . TRP G 1 216 ? 141.130 3.734 252.101 1.00 111.88 216 TRP G C 1
ATOM 14562 O O . TRP G 1 216 ? 140.942 3.151 251.034 1.00 111.88 216 TRP G O 1
ATOM 14573 N N . ARG G 1 217 ? 141.326 3.093 253.249 1.00 94.46 217 ARG G N 1
ATOM 14574 C CA . ARG G 1 217 ? 141.354 1.635 253.316 1.00 94.46 217 ARG G CA 1
ATOM 14575 C C . ARG G 1 217 ? 139.952 1.055 253.136 1.00 94.46 217 ARG G C 1
ATOM 14576 O O . ARG G 1 217 ? 139.789 -0.141 252.894 1.00 94.46 217 ARG G O 1
ATOM 14584 N N . GLY G 1 218 ? 138.943 1.913 253.254 1.00 107.46 218 GLY G N 1
ATOM 14585 C CA . GLY G 1 218 ? 137.565 1.502 253.065 1.00 107.46 218 GLY G CA 1
ATOM 14586 C C . GLY G 1 218 ? 136.579 2.570 253.493 1.00 107.46 218 GLY G C 1
ATOM 14587 O O . GLY G 1 218 ? 135.435 2.271 253.834 1.00 107.46 218 GLY G O 1
ATOM 14588 N N . LEU G 1 219 ? 137.024 3.823 253.477 1.00 118.91 219 LEU G N 1
ATOM 14589 C CA . LEU G 1 219 ? 136.179 4.937 253.889 1.00 118.91 219 LEU G CA 1
ATOM 14590 C C . LEU G 1 219 ? 136.240 6.090 252.894 1.00 118.91 219 LEU G C 1
ATOM 14591 O O . LEU G 1 219 ? 137.086 6.111 252.000 1.00 118.91 219 LEU G O 1
ATOM 14596 N N . ASN G 1 220 ? 135.331 7.046 253.058 1.00 88.32 220 ASN G N 1
ATOM 14597 C CA . ASN G 1 220 ? 135.378 8.290 252.302 1.00 88.32 220 ASN G CA 1
ATOM 14598 C C . ASN G 1 220 ? 136.166 9.339 253.074 1.00 88.32 220 ASN G C 1
ATOM 14599 O O . ASN G 1 220 ? 135.939 9.539 254.267 1.00 88.32 220 ASN G O 1
ATOM 14604 N N . VAL G 1 221 ? 137.095 10.005 252.397 1.00 72.65 221 VAL G N 1
ATOM 14605 C CA . VAL G 1 221 ? 137.979 10.953 253.062 1.00 72.65 221 VAL G CA 1
ATOM 14606 C C . VAL G 1 221 ? 137.880 12.359 252.480 1.00 72.65 221 VAL G C 1
ATOM 14607 O O . VAL G 1 221 ? 138.068 12.563 251.281 1.00 72.65 221 VAL G O 1
ATOM 14611 N N . GLY G 1 222 ? 137.581 13.323 253.343 1.00 84.02 222 GLY G N 1
ATOM 14612 C CA . GLY G 1 222 ? 137.574 14.722 252.960 1.00 84.02 222 GLY G CA 1
ATOM 14613 C C . GLY G 1 222 ? 138.488 15.525 253.865 1.00 84.02 222 GLY G C 1
ATOM 14614 O O . GLY G 1 222 ? 138.440 15.383 255.087 1.00 84.02 222 GLY G O 1
ATOM 14615 N N . ALA G 1 223 ? 139.322 16.371 253.270 1.00 82.21 223 ALA G N 1
ATOM 14616 C CA . ALA G 1 223 ? 140.274 17.164 254.039 1.00 82.21 223 ALA G CA 1
ATOM 14617 C C . ALA G 1 223 ? 139.931 18.651 254.003 1.00 82.21 223 ALA G C 1
ATOM 14618 O O . ALA G 1 223 ? 139.803 19.242 252.931 1.00 82.21 223 ALA G O 1
ATOM 14620 N N . SER G 1 224 ? 139.786 19.248 255.183 1.00 79.73 224 SER G N 1
ATOM 14621 C CA . SER G 1 224 ? 139.499 20.675 255.296 1.00 79.73 224 SER G CA 1
ATOM 14622 C C . SER G 1 224 ? 139.981 21.232 256.632 1.00 79.73 224 SER G C 1
ATOM 14623 O O . SER G 1 224 ? 140.186 20.485 257.588 1.00 79.73 224 SER G O 1
ATOM 14626 N N . SER G 1 225 ? 140.154 22.549 256.691 1.00 97.28 225 SER G N 1
ATOM 14627 C CA . SER G 1 225 ? 140.652 23.213 257.892 1.00 97.28 225 SER G CA 1
ATOM 14628 C C . SER G 1 225 ? 139.644 23.167 259.040 1.00 97.28 225 SER G C 1
ATOM 14629 O O . SER G 1 225 ? 140.023 23.176 260.215 1.00 97.28 225 SER G O 1
ATOM 14632 N N . THR G 1 226 ? 138.362 23.104 258.686 1.00 87.96 226 THR G N 1
ATOM 14633 C CA . THR G 1 226 ? 137.270 23.138 259.658 1.00 87.96 226 THR G CA 1
ATOM 14634 C C . THR G 1 226 ? 137.395 22.071 260.734 1.00 87.96 226 THR G C 1
ATOM 14635 O O . THR G 1 226 ? 137.003 22.286 261.880 1.00 87.96 226 THR G O 1
ATOM 14639 N N . VAL G 1 227 ? 137.936 20.920 260.353 1.00 72.71 227 VAL G N 1
ATOM 14640 C CA . VAL G 1 227 ? 138.108 19.808 261.277 1.00 72.71 227 VAL G CA 1
ATOM 14641 C C . VAL G 1 227 ? 139.020 20.195 262.436 1.00 72.71 227 VAL G C 1
ATOM 14642 O O . VAL G 1 227 ? 138.762 19.838 263.585 1.00 72.71 227 VAL G O 1
ATOM 14646 N N . SER G 1 228 ? 140.079 20.941 262.129 1.00 89.55 228 SER G N 1
ATOM 14647 C CA . SER G 1 228 ? 141.024 21.381 263.151 1.00 89.55 228 SER G CA 1
ATOM 14648 C C . SER G 1 228 ? 140.407 22.461 264.030 1.00 89.55 228 SER G C 1
ATOM 14649 O O . SER G 1 228 ? 140.833 22.671 265.167 1.00 89.55 228 SER G O 1
ATOM 14652 N N . GLY G 1 229 ? 139.402 23.143 263.494 1.00 111.53 229 GLY G N 1
ATOM 14653 C CA . GLY G 1 229 ? 138.755 24.229 264.203 1.00 111.53 229 GLY G CA 1
ATOM 14654 C C . GLY G 1 229 ? 138.976 25.568 263.526 1.00 111.53 229 GLY G C 1
ATOM 14655 O O . GLY G 1 229 ? 138.448 26.585 263.980 1.00 111.53 229 GLY G O 1
ATOM 14656 N N . ALA G 1 230 ? 139.768 25.561 262.453 1.00 110.66 230 ALA G N 1
ATOM 14657 C CA . ALA G 1 230 ? 140.053 26.755 261.650 1.00 110.66 230 ALA G CA 1
ATOM 14658 C C . ALA G 1 230 ? 140.792 27.832 262.454 1.00 110.66 230 ALA G C 1
ATOM 14659 O O . ALA G 1 230 ? 140.938 27.714 263.670 1.00 110.66 230 ALA G O 1
ATOM 14661 N N . PRO G 1 231 ? 141.292 28.879 261.773 1.00 138.50 231 PRO G N 1
ATOM 14662 C CA . PRO G 1 231 ? 141.827 30.016 262.533 1.00 138.50 231 PRO G CA 1
ATOM 14663 C C . PRO G 1 231 ? 140.731 30.806 263.245 1.00 138.50 231 PRO G C 1
ATOM 14664 O O . PRO G 1 231 ? 141.028 31.723 264.011 1.00 138.50 231 PRO G O 1
ATOM 14668 N N . GLU G 1 232 ? 139.478 30.444 262.989 1.00 118.81 232 GLU G N 1
ATOM 14669 C CA . GLU G 1 232 ? 138.329 31.147 263.546 1.00 118.81 232 GLU G CA 1
ATOM 14670 C C . GLU G 1 232 ? 138.180 30.919 265.047 1.00 118.81 232 GLU G C 1
ATOM 14671 O O . GLU G 1 232 ? 137.823 31.835 265.787 1.00 118.81 232 GLU G O 1
ATOM 14677 N N . MET G 1 233 ? 138.450 29.698 265.493 1.00 114.09 233 MET G N 1
ATOM 14678 C CA . MET G 1 233 ? 138.407 29.386 266.917 1.00 114.09 233 MET G CA 1
ATOM 14679 C C . MET G 1 233 ? 139.684 29.881 267.593 1.00 114.09 233 MET G C 1
ATOM 14680 O O . MET G 1 233 ? 140.788 29.539 267.165 1.00 114.09 233 MET G O 1
ATOM 14685 N N . SER G 1 234 ? 139.531 30.689 268.640 1.00 155.81 234 SER G N 1
ATOM 14686 C CA . SER G 1 234 ? 140.677 31.312 269.303 1.00 155.81 234 SER G CA 1
ATOM 14687 C C . SER G 1 234 ? 141.628 30.271 269.913 1.00 155.81 234 SER G C 1
ATOM 14688 O O . SER G 1 234 ? 142.838 30.351 269.699 1.00 155.81 234 SER G O 1
ATOM 14691 N N . PRO G 1 235 ? 141.099 29.293 270.673 1.00 219.75 235 PRO G N 1
ATOM 14692 C CA . PRO G 1 235 ? 142.009 28.204 271.027 1.00 219.75 235 PRO G CA 1
ATOM 14693 C C . PRO G 1 235 ? 141.744 26.971 270.168 1.00 219.75 235 PRO G C 1
ATOM 14694 O O . PRO G 1 235 ? 140.734 26.291 270.362 1.00 219.75 235 PRO G O 1
ATOM 14698 N N . ALA G 1 236 ? 142.640 26.698 269.225 1.00 154.57 236 ALA G N 1
ATOM 14699 C CA . ALA G 1 236 ? 142.463 25.597 268.284 1.00 154.57 236 ALA G CA 1
ATOM 14700 C C . ALA G 1 236 ? 142.310 24.259 268.999 1.00 154.57 236 ALA G C 1
ATOM 14701 O O . ALA G 1 236 ? 143.239 23.784 269.654 1.00 154.57 236 ALA G O 1
ATOM 14703 N N . SER G 1 237 ? 141.126 23.666 268.877 1.00 100.50 237 SER G N 1
ATOM 14704 C CA . SER G 1 237 ? 140.865 22.350 269.446 1.00 100.50 237 SER G CA 1
ATOM 14705 C C . SER G 1 237 ? 141.800 21.323 268.823 1.00 100.50 237 SER G C 1
ATOM 14706 O O . SER G 1 237 ? 141.931 21.251 267.601 1.00 100.50 237 SER G O 1
ATOM 14709 N N . GLY G 1 238 ? 142.444 20.526 269.669 1.00 103.39 238 GLY G N 1
ATOM 14710 C CA . GLY G 1 238 ? 143.464 19.592 269.224 1.00 103.39 238 GLY G CA 1
ATOM 14711 C C . GLY G 1 238 ? 142.985 18.462 268.330 1.00 103.39 238 GLY G C 1
ATOM 14712 O O . GLY G 1 238 ? 143.761 17.568 267.993 1.00 103.39 238 GLY G O 1
ATOM 14713 N N . VAL G 1 239 ? 141.714 18.499 267.943 1.00 85.07 239 VAL G N 1
ATOM 14714 C CA . VAL G 1 239 ? 141.144 17.467 267.084 1.00 85.07 239 VAL G CA 1
ATOM 14715 C C . VAL G 1 239 ? 141.796 17.474 265.702 1.00 85.07 239 VAL G C 1
ATOM 14716 O O . VAL G 1 239 ? 141.902 18.517 265.055 1.00 85.07 239 VAL G O 1
ATOM 14720 N N . LYS G 1 240 ? 142.248 16.302 265.265 1.00 85.44 240 LYS G N 1
ATOM 14721 C CA . LYS G 1 240 ? 142.897 16.162 263.967 1.00 85.44 240 LYS G CA 1
ATOM 14722 C C . LYS G 1 240 ? 142.061 15.329 262.999 1.00 85.44 240 LYS G C 1
ATOM 14723 O O . LYS G 1 240 ? 142.170 15.485 261.783 1.00 85.44 240 LYS G O 1
ATOM 14729 N N . ALA G 1 241 ? 141.224 14.448 263.542 1.00 83.03 241 ALA G N 1
ATOM 14730 C CA . ALA G 1 241 ? 140.449 13.528 262.715 1.00 83.03 241 ALA G CA 1
ATOM 14731 C C . ALA G 1 241 ? 139.113 13.144 263.351 1.00 83.03 241 ALA G C 1
ATOM 14732 O O . ALA G 1 241 ? 139.017 12.972 264.569 1.00 83.03 241 ALA G O 1
ATOM 14734 N N . ILE G 1 242 ? 138.089 13.010 262.511 1.00 80.08 242 ILE G N 1
ATOM 14735 C CA . ILE G 1 242 ? 136.768 12.571 262.952 1.00 80.08 242 ILE G CA 1
ATOM 14736 C C . ILE G 1 242 ? 136.289 11.390 262.117 1.00 80.08 242 ILE G C 1
ATOM 14737 O O . ILE G 1 242 ? 135.976 11.540 260.937 1.00 80.08 242 ILE G O 1
ATOM 14742 N N . VAL G 1 243 ? 136.228 10.217 262.739 1.00 74.88 243 VAL G N 1
ATOM 14743 C CA . VAL G 1 243 ? 135.836 8.998 262.040 1.00 74.88 243 VAL G CA 1
ATOM 14744 C C . VAL G 1 243 ? 134.472 8.509 262.506 1.00 74.88 243 VAL G C 1
ATOM 14745 O O . VAL G 1 243 ? 134.185 8.500 263.705 1.00 74.88 243 VAL G O 1
ATOM 14749 N N . GLY G 1 244 ? 133.629 8.109 261.557 1.00 96.11 244 GLY G N 1
ATOM 14750 C CA . GLY G 1 244 ? 132.331 7.568 261.913 1.00 96.11 244 GLY G CA 1
ATOM 14751 C C . GLY G 1 244 ? 131.393 7.380 260.739 1.00 96.11 244 GLY G C 1
ATOM 14752 O O . GLY G 1 244 ? 131.732 7.692 259.595 1.00 96.11 244 GLY G O 1
ATOM 14753 N N . ASP G 1 245 ? 130.205 6.860 261.029 1.00 117.81 245 ASP G N 1
ATOM 14754 C CA . ASP G 1 245 ? 129.187 6.653 260.009 1.00 117.81 245 ASP G CA 1
ATOM 14755 C C . ASP G 1 245 ? 128.436 7.953 259.739 1.00 117.81 245 ASP G C 1
ATOM 14756 O O . ASP G 1 245 ? 127.504 8.308 260.459 1.00 117.81 245 ASP G O 1
ATOM 14761 N N . PHE G 1 246 ? 128.846 8.662 258.692 1.00 89.03 246 PHE G N 1
ATOM 14762 C CA . PHE G 1 246 ? 128.249 9.954 258.368 1.00 89.03 246 PHE G CA 1
ATOM 14763 C C . PHE G 1 246 ? 126.879 9.824 257.703 1.00 89.03 246 PHE G C 1
ATOM 14764 O O . PHE G 1 246 ? 126.365 10.785 257.131 1.00 89.03 246 PHE G O 1
ATOM 14772 N N . SER G 1 247 ? 126.288 8.636 257.784 1.00 111.35 247 SER G N 1
ATOM 14773 C CA . SER G 1 247 ? 124.920 8.434 257.328 1.00 111.35 247 SER G CA 1
ATOM 14774 C C . SER G 1 247 ? 123.949 8.859 258.423 1.00 111.35 247 SER G C 1
ATOM 14775 O O . SER G 1 247 ? 122.743 8.957 258.197 1.00 111.35 247 SER G O 1
ATOM 14778 N N . ARG G 1 248 ? 124.489 9.109 259.612 1.00 100.60 248 ARG G N 1
ATOM 14779 C CA . ARG G 1 248 ? 123.681 9.503 260.760 1.00 100.60 248 ARG G CA 1
ATOM 14780 C C . ARG G 1 248 ? 123.415 11.004 260.776 1.00 100.60 248 ARG G C 1
ATOM 14781 O O . ARG G 1 248 ? 122.298 11.439 261.055 1.00 100.60 248 ARG G O 1
ATOM 14789 N N . VAL G 1 249 ? 124.444 11.792 260.480 1.00 86.71 249 VAL G N 1
ATOM 14790 C CA . VAL G 1 249 ? 124.311 13.244 260.467 1.00 86.71 249 VAL G CA 1
ATOM 14791 C C . VAL G 1 249 ? 123.440 13.713 259.303 1.00 86.71 249 VAL G C 1
ATOM 14792 O O . VAL G 1 249 ? 123.715 13.413 258.140 1.00 86.71 249 VAL G O 1
ATOM 14796 N N . HIS G 1 250 ? 122.379 14.444 259.626 1.00 70.68 250 HIS G N 1
ATOM 14797 C CA . HIS G 1 250 ? 121.460 14.945 258.614 1.00 70.68 250 HIS G CA 1
ATOM 14798 C C . HIS G 1 250 ? 121.505 16.466 258.526 1.00 70.68 250 HIS G C 1
ATOM 14799 O O . HIS G 1 250 ? 120.867 17.159 259.317 1.00 70.68 250 HIS G O 1
ATOM 14806 N N . TRP G 1 251 ? 122.265 16.979 257.564 1.00 76.79 251 TRP G N 1
ATOM 14807 C CA . TRP G 1 251 ? 122.327 18.417 257.331 1.00 76.79 251 TRP G CA 1
ATOM 14808 C C . TRP G 1 251 ? 121.578 18.762 256.049 1.00 76.79 251 TRP G C 1
ATOM 14809 O O . TRP G 1 251 ? 121.162 17.866 255.318 1.00 76.79 251 TRP G O 1
ATOM 14820 N N . GLY G 1 252 ? 121.400 20.053 255.778 1.00 76.45 252 GLY G N 1
ATOM 14821 C CA . GLY G 1 252 ? 120.711 20.471 254.570 1.00 76.45 252 GLY G CA 1
ATOM 14822 C C . GLY G 1 252 ? 120.418 21.953 254.436 1.00 76.45 252 GLY G C 1
ATOM 14823 O O . GLY G 1 252 ? 120.181 22.643 255.426 1.00 76.45 252 GLY G O 1
ATOM 14824 N N . PHE G 1 253 ? 120.431 22.436 253.197 1.00 74.28 253 PHE G N 1
ATOM 14825 C CA . PHE G 1 253 ? 120.096 23.824 252.897 1.00 74.28 253 PHE G CA 1
ATOM 14826 C C . PHE G 1 253 ? 118.590 24.003 252.741 1.00 74.28 253 PHE G C 1
ATOM 14827 O O . PHE G 1 253 ? 117.966 23.362 251.895 1.00 74.28 253 PHE G O 1
ATOM 14835 N N . GLN G 1 254 ? 118.008 24.872 253.560 1.00 81.45 254 GLN G N 1
ATOM 14836 C CA . GLN G 1 254 ? 116.584 25.162 253.459 1.00 81.45 254 GLN G CA 1
ATOM 14837 C C . GLN G 1 254 ? 116.347 26.305 252.477 1.00 81.45 254 GLN G C 1
ATOM 14838 O O . GLN G 1 254 ? 115.428 26.250 251.661 1.00 81.45 254 GLN G O 1
ATOM 14844 N N . ARG G 1 255 ? 117.182 27.338 252.555 1.00 75.61 255 ARG G N 1
ATOM 14845 C CA . ARG G 1 255 ? 117.158 28.406 251.556 1.00 75.61 255 ARG G CA 1
ATOM 14846 C C . ARG G 1 255 ? 118.574 28.880 251.260 1.00 75.61 255 ARG G C 1
ATOM 14847 O O . ARG G 1 255 ? 119.259 29.404 252.141 1.00 75.61 255 ARG G O 1
ATOM 14855 N N . ASN G 1 256 ? 119.004 28.694 250.017 1.00 87.00 256 ASN G N 1
ATOM 14856 C CA . ASN G 1 256 ? 120.346 29.077 249.600 1.00 87.00 256 ASN G CA 1
ATOM 14857 C C . ASN G 1 256 ? 120.322 30.179 248.543 1.00 87.00 256 ASN G C 1
ATOM 14858 O O . ASN G 1 256 ? 120.260 29.901 247.345 1.00 87.00 256 ASN G O 1
ATOM 14863 N N . PHE G 1 257 ? 120.370 31.430 248.992 1.00 97.24 257 PHE G N 1
ATOM 14864 C CA . PHE G 1 257 ? 120.360 32.570 248.080 1.00 97.24 257 PHE G CA 1
ATOM 14865 C C . PHE G 1 257 ? 121.718 32.747 247.411 1.00 97.24 257 PHE G C 1
ATOM 14866 O O . PHE G 1 257 ? 122.747 32.379 247.979 1.00 97.24 257 PHE G O 1
ATOM 14874 N N . PRO G 1 258 ? 121.725 33.309 246.193 1.00 104.46 258 PRO G N 1
ATOM 14875 C CA . PRO G 1 258 ? 122.988 33.637 245.523 1.00 104.46 258 PRO G CA 1
ATOM 14876 C C . PRO G 1 258 ? 123.628 34.892 246.113 1.00 104.46 258 PRO G C 1
ATOM 14877 O O . PRO G 1 258 ? 123.318 35.264 247.244 1.00 104.46 258 PRO G O 1
ATOM 14881 N N . ILE G 1 259 ? 124.509 35.536 245.354 1.00 92.80 259 ILE G N 1
ATOM 14882 C CA . ILE G 1 259 ? 125.151 36.761 245.816 1.00 92.80 259 ILE G CA 1
ATOM 14883 C C . ILE G 1 259 ? 124.282 37.985 245.530 1.00 92.80 259 ILE G C 1
ATOM 14884 O O . ILE G 1 259 ? 124.150 38.414 244.384 1.00 92.80 259 ILE G O 1
ATOM 14889 N N . GLU G 1 260 ? 123.688 38.538 246.584 1.00 90.64 260 GLU G N 1
ATOM 14890 C CA . GLU G 1 260 ? 122.849 39.725 246.463 1.00 90.64 260 GLU G CA 1
ATOM 14891 C C . GLU G 1 260 ? 123.671 40.993 246.675 1.00 90.64 260 GLU G C 1
ATOM 14892 O O . GLU G 1 260 ? 124.556 41.033 247.527 1.00 90.64 260 GLU G O 1
ATOM 14898 N N . LEU G 1 261 ? 123.379 42.027 245.894 1.00 96.69 261 LEU G N 1
ATOM 14899 C CA . LEU G 1 261 ? 124.022 43.323 246.080 1.00 96.69 261 LEU G CA 1
ATOM 14900 C C . LEU G 1 261 ? 123.034 44.338 246.635 1.00 96.69 261 LEU G C 1
ATOM 14901 O O . LEU G 1 261 ? 121.980 44.581 246.047 1.00 96.69 261 LEU G O 1
ATOM 14906 N N . ILE G 1 262 ? 123.386 44.928 247.773 1.00 78.55 262 ILE G N 1
ATOM 14907 C CA . ILE G 1 262 ? 122.528 45.912 248.420 1.00 78.55 262 ILE G CA 1
ATOM 14908 C C . ILE G 1 262 ? 123.036 47.330 248.161 1.00 78.55 262 ILE G C 1
ATOM 14909 O O . ILE G 1 262 ? 124.166 47.673 248.518 1.00 78.55 262 ILE G O 1
ATOM 14914 N N . GLU G 1 263 ? 122.195 48.147 247.536 1.00 86.22 263 GLU G N 1
ATOM 14915 C CA . GLU G 1 263 ? 122.572 49.510 247.185 1.00 86.22 263 GLU G CA 1
ATOM 14916 C C . GLU G 1 263 ? 122.096 50.523 248.222 1.00 86.22 263 GLU G C 1
ATOM 14917 O O . GLU G 1 263 ? 122.714 51.572 248.400 1.00 86.22 263 GLU G O 1
ATOM 14923 N N . TYR G 1 264 ? 121.000 50.210 248.904 1.00 86.01 264 TYR G N 1
ATOM 14924 C CA . TYR G 1 264 ? 120.400 51.157 249.838 1.00 86.01 264 TYR G CA 1
ATOM 14925 C C . TYR G 1 264 ? 120.415 50.650 251.276 1.00 86.01 264 TYR G C 1
ATOM 14926 O O . TYR G 1 264 ? 120.649 49.470 251.530 1.00 86.01 264 TYR G O 1
ATOM 14935 N N . GLY G 1 265 ? 120.161 51.559 252.214 1.00 73.63 265 GLY G N 1
ATOM 14936 C CA . GLY G 1 265 ? 119.985 51.197 253.608 1.00 73.63 265 GLY G CA 1
ATOM 14937 C C . GLY G 1 265 ? 121.246 51.219 254.448 1.00 73.63 265 GLY G C 1
ATOM 14938 O O . GLY G 1 265 ? 122.234 51.866 254.099 1.00 73.63 265 GLY G O 1
ATOM 14939 N N . ASP G 1 266 ? 121.200 50.507 255.570 1.00 103.14 266 ASP G N 1
ATOM 14940 C CA . ASP G 1 266 ? 122.343 50.396 256.467 1.00 103.14 266 ASP G CA 1
ATOM 14941 C C . ASP G 1 266 ? 122.424 48.998 257.083 1.00 103.14 266 ASP G C 1
ATOM 14942 O O . ASP G 1 266 ? 122.179 48.824 258.277 1.00 103.14 266 ASP G O 1
ATOM 14947 N N . PRO G 1 267 ? 122.764 47.989 256.265 1.00 89.90 267 PRO G N 1
ATOM 14948 C CA . PRO G 1 267 ? 122.916 46.627 256.786 1.00 89.90 267 PRO G CA 1
ATOM 14949 C C . PRO G 1 267 ? 124.162 46.517 257.657 1.00 89.90 267 PRO G C 1
ATOM 14950 O O . PRO G 1 267 ? 125.086 47.312 257.474 1.00 89.90 267 PRO G O 1
ATOM 14954 N N . ASP G 1 268 ? 124.184 45.547 258.570 1.00 80.80 268 ASP G N 1
ATOM 14955 C CA . ASP G 1 268 ? 125.215 45.476 259.601 1.00 80.80 268 ASP G CA 1
ATOM 14956 C C . ASP G 1 268 ? 125.245 46.821 260.313 1.00 80.80 268 ASP G C 1
ATOM 14957 O O . ASP G 1 268 ? 126.204 47.583 260.190 1.00 80.80 268 ASP G O 1
ATOM 14962 N N . GLN G 1 269 ? 124.173 47.098 261.048 1.00 92.07 269 GLN G N 1
ATOM 14963 C CA . GLN G 1 269 ? 123.905 48.429 261.579 1.00 92.07 269 GLN G CA 1
ATOM 14964 C C . GLN G 1 269 ? 125.027 48.983 262.450 1.00 92.07 269 GLN G C 1
ATOM 14965 O O . GLN G 1 269 ? 125.149 48.636 263.625 1.00 92.07 269 GLN G O 1
ATOM 14971 N N . THR G 1 270 ? 125.840 49.850 261.856 1.00 104.11 270 THR G N 1
ATOM 14972 C CA . THR G 1 270 ? 126.898 50.541 262.580 1.00 104.11 270 THR G CA 1
ATOM 14973 C C . THR G 1 270 ? 126.653 52.047 262.564 1.00 104.11 270 THR G C 1
ATOM 14974 O O . THR G 1 270 ? 127.188 52.781 263.394 1.00 104.11 270 THR G O 1
ATOM 14978 N N . GLY G 1 271 ? 125.840 52.500 261.613 1.00 105.71 271 GLY G N 1
ATOM 14979 C CA . GLY G 1 271 ? 125.482 53.904 261.519 1.00 105.71 271 GLY G CA 1
ATOM 14980 C C . GLY G 1 271 ? 126.042 54.601 260.294 1.00 105.71 271 GLY G C 1
ATOM 14981 O O . GLY G 1 271 ? 126.438 55.765 260.362 1.00 105.71 271 GLY G O 1
ATOM 14982 N N . ARG G 1 272 ? 126.076 53.891 259.169 1.00 86.56 272 ARG G N 1
ATOM 14983 C CA . ARG G 1 272 ? 126.586 54.450 257.920 1.00 86.56 272 ARG G CA 1
ATOM 14984 C C . ARG G 1 272 ? 125.713 54.062 256.728 1.00 86.56 272 ARG G C 1
ATOM 14985 O O . ARG G 1 272 ? 125.622 52.888 256.374 1.00 86.56 272 ARG G O 1
ATOM 14993 N N . ASP G 1 273 ? 125.079 55.053 256.107 1.00 81.85 273 ASP G N 1
ATOM 14994 C CA . ASP G 1 273 ? 124.249 54.810 254.931 1.00 81.85 273 ASP G CA 1
ATOM 14995 C C . ASP G 1 273 ? 125.095 54.458 253.715 1.00 81.85 273 ASP G C 1
ATOM 14996 O O . ASP G 1 273 ? 126.197 54.977 253.542 1.00 81.85 273 ASP G O 1
ATOM 15001 N N . LEU G 1 274 ? 124.567 53.577 252.871 1.00 85.16 274 LEU G N 1
ATOM 15002 C CA . LEU G 1 274 ? 125.272 53.145 251.670 1.00 85.16 274 LEU G CA 1
ATOM 15003 C C . LEU G 1 274 ? 125.242 54.213 250.585 1.00 85.16 274 LEU G C 1
ATOM 15004 O O . LEU G 1 274 ? 126.107 54.243 249.712 1.00 85.16 274 LEU G O 1
ATOM 15009 N N . LYS G 1 275 ? 124.240 55.083 250.637 1.00 52.74 275 LYS G N 1
ATOM 15010 C CA . LYS G 1 275 ? 124.147 56.185 249.688 1.00 52.74 275 LYS G CA 1
ATOM 15011 C C . LYS G 1 275 ? 124.836 57.426 250.240 1.00 52.74 275 LYS G C 1
ATOM 15012 O O . LYS G 1 275 ? 125.104 58.378 249.507 1.00 52.74 275 LYS G O 1
ATOM 15018 N N . GLY G 1 276 ? 125.120 57.406 251.538 1.00 72.11 276 GLY G N 1
ATOM 15019 C CA . GLY G 1 276 ? 125.802 58.508 252.187 1.00 72.11 276 GLY G CA 1
ATOM 15020 C C . GLY G 1 276 ? 127.306 58.418 252.021 1.00 72.11 276 GLY G C 1
ATOM 15021 O O . GLY G 1 276 ? 127.999 59.435 251.995 1.00 72.11 276 GLY G O 1
ATOM 15022 N N . HIS G 1 277 ? 127.811 57.194 251.909 1.00 82.35 277 HIS G N 1
ATOM 15023 C CA . HIS G 1 277 ? 129.240 56.965 251.739 1.00 82.35 277 HIS G CA 1
ATOM 15024 C C . HIS G 1 277 ? 129.528 56.333 250.383 1.00 82.35 277 HIS G C 1
ATOM 15025 O O . HIS G 1 277 ? 130.661 55.941 250.100 1.00 82.35 277 HIS G O 1
ATOM 15032 N N . ASN G 1 278 ? 128.486 56.226 249.561 1.00 117.45 278 ASN G N 1
ATOM 15033 C CA . ASN G 1 278 ? 128.570 55.647 248.219 1.00 117.45 278 ASN G CA 1
ATOM 15034 C C . ASN G 1 278 ? 129.022 54.186 248.210 1.00 117.45 278 ASN G C 1
ATOM 15035 O O . ASN G 1 278 ? 129.316 53.630 247.155 1.00 117.45 278 ASN G O 1
ATOM 15040 N N . GLU G 1 279 ? 129.062 53.564 249.383 1.00 84.10 279 GLU G N 1
ATOM 15041 C CA . GLU G 1 279 ? 129.488 52.174 249.497 1.00 84.10 279 GLU G CA 1
ATOM 15042 C C . GLU G 1 279 ? 128.385 51.214 249.054 1.00 84.10 279 GLU G C 1
ATOM 15043 O O . GLU G 1 279 ? 127.210 51.575 249.025 1.00 84.10 279 GLU G O 1
ATOM 15049 N N . VAL G 1 280 ? 128.773 49.993 248.703 1.00 52.88 280 VAL G N 1
ATOM 15050 C CA . VAL G 1 280 ? 127.827 48.998 248.210 1.00 52.88 280 VAL G CA 1
ATOM 15051 C C . VAL G 1 280 ? 128.002 47.678 248.952 1.00 52.88 280 VAL G C 1
ATOM 15052 O O . VAL G 1 280 ? 129.122 47.200 249.113 1.00 52.88 280 VAL G O 1
ATOM 15056 N N . MET G 1 281 ? 126.896 47.089 249.398 1.00 64.86 281 MET G N 1
ATOM 15057 C CA . MET G 1 281 ? 126.957 45.881 250.218 1.00 64.86 281 MET G CA 1
ATOM 15058 C C . MET G 1 281 ? 126.910 44.592 249.401 1.00 64.86 281 MET G C 1
ATOM 15059 O O . MET G 1 281 ? 126.222 44.508 248.382 1.00 64.86 281 MET G O 1
ATOM 15064 N N . VAL G 1 282 ? 127.642 43.586 249.869 1.00 88.28 282 VAL G N 1
ATOM 15065 C CA . VAL G 1 282 ? 127.632 42.265 249.252 1.00 88.28 282 VAL G CA 1
ATOM 15066 C C . VAL G 1 282 ? 127.153 41.233 250.266 1.00 88.28 282 VAL G C 1
ATOM 15067 O O . VAL G 1 282 ? 127.712 41.120 251.354 1.00 88.28 282 VAL G O 1
ATOM 15071 N N . ARG G 1 283 ? 126.124 40.478 249.893 1.00 70.82 283 ARG G N 1
ATOM 15072 C CA . ARG G 1 283 ? 125.414 39.606 250.823 1.00 70.82 283 ARG G CA 1
ATOM 15073 C C . ARG G 1 283 ? 125.556 38.121 250.475 1.00 70.82 283 ARG G C 1
ATOM 15074 O O . ARG G 1 283 ? 125.689 37.757 249.307 1.00 70.82 283 ARG G O 1
ATOM 15082 N N . ALA G 1 284 ? 125.530 37.271 251.499 1.00 77.03 284 ALA G N 1
ATOM 15083 C CA . ALA G 1 284 ? 125.569 35.823 251.311 1.00 77.03 284 ALA G CA 1
ATOM 15084 C C . ALA G 1 284 ? 124.653 35.116 252.312 1.00 77.03 284 ALA G C 1
ATOM 15085 O O . ALA G 1 284 ? 125.123 34.447 253.231 1.00 77.03 284 ALA G O 1
ATOM 15087 N N . GLU G 1 285 ? 123.345 35.271 252.127 1.00 101.03 285 GLU G N 1
ATOM 15088 C CA . GLU G 1 285 ? 122.362 34.678 253.030 1.00 101.03 285 GLU G CA 1
ATOM 15089 C C . GLU G 1 285 ? 122.143 33.202 252.737 1.00 101.03 285 GLU G C 1
ATOM 15090 O O . GLU G 1 285 ? 122.049 32.799 251.578 1.00 101.03 285 GLU G O 1
ATOM 15096 N N . ALA G 1 286 ? 122.053 32.398 253.793 1.00 74.77 286 ALA G N 1
ATOM 15097 C CA . ALA G 1 286 ? 121.724 30.984 253.638 1.00 74.77 286 ALA G CA 1
ATOM 15098 C C . ALA G 1 286 ? 121.212 30.390 254.943 1.00 74.77 286 ALA G C 1
ATOM 15099 O O . ALA G 1 286 ? 121.909 30.417 255.951 1.00 74.77 286 ALA G O 1
ATOM 15101 N N . VAL G 1 287 ? 119.997 29.852 254.932 1.00 70.28 287 VAL G N 1
ATOM 15102 C CA . VAL G 1 287 ? 119.486 29.190 256.130 1.00 70.28 287 VAL G CA 1
ATOM 15103 C C . VAL G 1 287 ? 119.461 27.673 255.951 1.00 70.28 287 VAL G C 1
ATOM 15104 O O . VAL G 1 287 ? 118.903 27.142 254.985 1.00 70.28 287 VAL G O 1
ATOM 15108 N N . LEU G 1 288 ? 120.082 26.990 256.907 1.00 84.15 288 LEU G N 1
ATOM 15109 C CA . LEU G 1 288 ? 120.292 25.547 256.848 1.00 84.15 288 LEU G CA 1
ATOM 15110 C C . LEU G 1 288 ? 119.963 24.888 258.184 1.00 84.15 288 LEU G C 1
ATOM 15111 O O . LEU G 1 288 ? 119.523 25.554 259.119 1.00 84.15 288 LEU G O 1
ATOM 15116 N N . TYR G 1 289 ? 120.174 23.577 258.269 1.00 94.16 289 TYR G N 1
ATOM 15117 C CA . TYR G 1 289 ? 119.967 22.849 259.518 1.00 94.16 289 TYR G CA 1
ATOM 15118 C C . TYR G 1 289 ? 120.979 21.721 259.670 1.00 94.16 289 TYR G C 1
ATOM 15119 O O . TYR G 1 289 ? 121.406 21.127 258.683 1.00 94.16 289 TYR G O 1
ATOM 15128 N N . VAL G 1 290 ? 121.358 21.429 260.911 1.00 83.24 290 VAL G N 1
ATOM 15129 C CA . VAL G 1 290 ? 122.292 20.344 261.192 1.00 83.24 290 VAL G CA 1
ATOM 15130 C C . VAL G 1 290 ? 121.775 19.458 262.320 1.00 83.24 290 VAL G C 1
ATOM 15131 O O . VAL G 1 290 ? 121.627 19.906 263.456 1.00 83.24 290 VAL G O 1
ATOM 15135 N N . ALA G 1 291 ? 121.504 18.197 261.998 1.00 82.62 291 ALA G N 1
ATOM 15136 C CA . ALA G 1 291 ? 120.987 17.251 262.978 1.00 82.62 291 ALA G CA 1
ATOM 15137 C C . ALA G 1 291 ? 121.957 16.098 263.204 1.00 82.62 291 ALA G C 1
ATOM 15138 O O . ALA G 1 291 ? 122.571 15.595 262.263 1.00 82.62 291 ALA G O 1
ATOM 15140 N N . ILE G 1 292 ? 122.089 15.685 264.460 1.00 104.84 292 ILE G N 1
ATOM 15141 C CA . ILE G 1 292 ? 122.956 14.571 264.821 1.00 104.84 292 ILE G CA 1
ATOM 15142 C C . ILE G 1 292 ? 122.166 13.503 265.568 1.00 104.84 292 ILE G C 1
ATOM 15143 O O . ILE G 1 292 ? 121.760 13.706 266.712 1.00 104.84 292 ILE G O 1
ATOM 15148 N N . GLU G 1 293 ? 121.951 12.365 264.915 1.00 98.29 293 GLU G N 1
ATOM 15149 C CA . GLU G 1 293 ? 121.139 11.294 265.483 1.00 98.29 293 GLU G CA 1
ATOM 15150 C C . GLU G 1 293 ? 121.769 10.672 266.727 1.00 98.29 293 GLU G C 1
ATOM 15151 O O . GLU G 1 293 ? 121.119 10.561 267.767 1.00 98.29 293 GLU G O 1
ATOM 15157 N N . SER G 1 294 ? 123.030 10.267 266.621 1.00 96.89 294 SER G N 1
ATOM 15158 C CA . SER G 1 294 ? 123.712 9.614 267.734 1.00 96.89 294 SER G CA 1
ATOM 15159 C C . SER G 1 294 ? 125.138 10.129 267.915 1.00 96.89 294 SER G C 1
ATOM 15160 O O . SER G 1 294 ? 125.674 10.816 267.047 1.00 96.89 294 SER G O 1
ATOM 15163 N N . LEU G 1 295 ? 125.745 9.793 269.049 1.00 109.25 295 LEU G N 1
ATOM 15164 C CA . LEU G 1 295 ? 127.111 10.217 269.344 1.00 109.25 295 LEU G CA 1
ATOM 15165 C C . LEU G 1 295 ? 127.981 9.051 269.799 1.00 109.25 295 LEU G C 1
ATOM 15166 O O . LEU G 1 295 ? 129.177 9.217 270.040 1.00 109.25 295 LEU G O 1
ATOM 15171 N N . ASP G 1 296 ? 127.376 7.872 269.914 1.00 124.52 296 ASP G N 1
ATOM 15172 C CA . ASP G 1 296 ? 128.110 6.659 270.260 1.00 124.52 296 ASP G CA 1
ATOM 15173 C C . ASP G 1 296 ? 128.773 6.051 269.028 1.00 124.52 296 ASP G C 1
ATOM 15174 O O . ASP G 1 296 ? 129.296 4.937 269.081 1.00 124.52 296 ASP G O 1
ATOM 15179 N N . SER G 1 297 ? 128.752 6.788 267.922 1.00 110.64 297 SER G N 1
ATOM 15180 C CA . SER G 1 297 ? 129.215 6.263 266.643 1.00 110.64 297 SER G CA 1
ATOM 15181 C C . SER G 1 297 ? 130.354 7.081 266.038 1.00 110.64 297 SER G C 1
ATOM 15182 O O . SER G 1 297 ? 130.825 6.779 264.942 1.00 110.64 297 SER G O 1
ATOM 15185 N N . PHE G 1 298 ? 130.794 8.115 266.747 1.00 93.59 298 PHE G N 1
ATOM 15186 C CA . PHE G 1 298 ? 131.853 8.981 266.238 1.00 93.59 298 PHE G CA 1
ATOM 15187 C C . PHE G 1 298 ? 133.066 9.026 267.161 1.00 93.59 298 PHE G C 1
ATOM 15188 O O . PHE G 1 298 ? 132.934 9.170 268.376 1.00 93.59 298 PHE G O 1
ATOM 15196 N N . ALA G 1 299 ? 134.250 8.907 266.569 1.00 68.78 299 ALA G N 1
ATOM 15197 C CA . ALA G 1 299 ? 135.500 8.987 267.314 1.00 68.78 299 ALA G CA 1
ATOM 15198 C C . ALA G 1 299 ? 136.329 10.167 266.824 1.00 68.78 299 ALA G C 1
ATOM 15199 O O . ALA G 1 299 ? 136.332 10.483 265.634 1.00 68.78 299 ALA G O 1
ATOM 15201 N N . VAL G 1 300 ? 137.028 10.821 267.743 1.00 68.44 300 VAL G N 1
ATOM 15202 C CA . VAL G 1 300 ? 137.849 11.970 267.387 1.00 68.44 300 VAL G CA 1
ATOM 15203 C C . VAL G 1 300 ? 139.300 11.766 267.805 1.00 68.44 300 VAL G C 1
ATOM 15204 O O . VAL G 1 300 ? 139.604 10.897 268.622 1.00 68.44 300 VAL G O 1
ATOM 15208 N N . VAL G 1 301 ? 140.193 12.569 267.234 1.00 70.49 301 VAL G N 1
ATOM 15209 C CA . VAL G 1 301 ? 141.618 12.462 267.530 1.00 70.49 301 VAL G CA 1
ATOM 15210 C C . VAL G 1 301 ? 142.184 13.789 268.034 1.00 70.49 301 VAL G C 1
ATOM 15211 O O . VAL G 1 301 ? 142.472 14.685 267.244 1.00 70.49 301 VAL G O 1
ATOM 15215 N N . LYS G 1 302 ? 142.343 13.912 269.349 1.00 79.68 302 LYS G N 1
ATOM 15216 C CA . LYS G 1 302 ? 142.828 15.154 269.946 1.00 79.68 302 LYS G CA 1
ATOM 15217 C C . LYS G 1 302 ? 144.301 15.075 270.336 1.00 79.68 302 LYS G C 1
ATOM 15218 O O . LYS G 1 302 ? 144.805 14.005 270.675 1.00 79.68 302 LYS G O 1
ATOM 15224 N N . GLU G 1 303 ? 144.982 16.216 270.294 1.00 94.05 303 GLU G N 1
ATOM 15225 C CA . GLU G 1 303 ? 146.384 16.290 270.690 1.00 94.05 303 GLU G CA 1
ATOM 15226 C C . GLU G 1 303 ? 146.533 16.180 272.204 1.00 94.05 303 GLU G C 1
ATOM 15227 O O . GLU G 1 303 ? 145.594 16.455 272.952 1.00 94.05 303 GLU G O 1
#

B-factor: mean 98.92, std 30.26, range [24.25, 245.65]

Nearest PDB structures (foldseek):
  3jb5-assembly1_A  TM=8.935E-01  e=8.498E-55  Propionibacterium phage PA6
  3jb5-assembly1_G  TM=9.099E-01  e=2.918E-49  Propionibacterium phage PA6
  8eck-assembly1_A  TM=8.083E-01  e=2.951E-21  Gordonia phage Cozz
  8vd4-assembly1_B  TM=7.126E-01  e=4.306E-14  Dubowvirus dv80alpha
  8vd4-assembly1_A  TM=6.820E-01  e=2.477E-13  Dubowvirus dv80alpha

Solvent-accessible surface area: 97166 Å² total; per-residue (Å²): 196,122,150,33,68,50,154,128,148,70,117,16,23,92,44,23,33,54,141,57,217,49,67,45,58,11,0,0,72,120,16,5,106,73,60,96,29,118,81,1,25,0,100,4,19,10,13,38,41,31,12,100,1,48,31,9,36,103,64,119,82,57,39,44,37,91,60,100,93,63,70,19,88,6,105,31,8,49,1,1,4,0,3,64,10,48,38,129,71,48,161,35,17,72,92,125,198,18,21,2,30,156,47,16,5,24,42,5,0,38,10,4,15,22,10,2,4,2,0,3,1,0,9,8,22,16,4,37,58,32,151,83,24,110,50,27,171,52,2,1,27,129,5,182,30,80,8,103,21,83,152,61,16,29,55,5,0,54,115,0,0,23,68,1,7,24,58,28,71,52,95,4,47,0,0,0,0,5,18,19,10,10,10,41,0,28,41,4,42,20,33,173,33,27,106,42,54,65,93,34,5,26,1,12,19,40,64,107,87,55,85,92,9,74,58,2,40,18,4,55,6,8,0,0,10,0,10,33,7,21,102,116,38,22,25,1,49,0,0,0,0,17,1,60,30,2,14,9,0,31,14,122,81,67,115,69,60,92,41,60,162,34,55,23,11,121,70,70,130,66,0,119,48,91,96,30,11,0,3,24,1,14,0,9,1,0,20,1,12,21,38,50,96,4,0,0,0,0,64,145,172,102,99,38,57,58,118,55,119,55,84,26,29,73,42,20,28,41,38,56,126,88,67,40,54,28,2,1,70,122,17,7,107,97,79,96,47,121,66,3,26,0,88,3,20,6,13,32,44,25,17,91,0,52,25,6,34,99,55,111,80,69,36,46,34,92,57,90,78,66,85,38,79,10,95,30,22,52,0,3,2,2,2,55,22,36,24,64,71,40,31,26,24,51,69,115,206,55,37,3,41,166,112,12,11,27,49,3,0,46,5,2,14,19,9,1,4,1,0,1,2,1,10,5,5,22,4,36,59,13,155,77,12,101,74,31,169,70,2,2,20,134,15,185,23,92,7,120,30,76,136,26,3,18,54,3,1,31,113,0,0,14,68,0,15,14,49,16,14,94,62,3,70,1,0,0,0,22,24,44,16,9,35,41,2,1,36,31,71,37,73,207,51,18,13,52,20,36,8,30,51,37,54,96,10,22,15,56,48,27,115,93,9,103,69,8,54,3,4,52,6,19,0,0,15,0,64,64,10,27,108,116,42,29,37,2,54,0,2,1,0,9,4,56,24,3,24,5,0,41,8,127,89,84,105,71,60,96,38,83,78,22,58,26,18,102,81,40,86,3,1,34,30,63,22,30,10,0,4,22,4,18,1,8,0,2,22,4,21,15,18,48,80,1,0,0,0,0,68,153,198,130,136,40,65,64,138,132,147,84,102,28,26,85,59,22,22,62,30,30,95,52,60,29,65,18,4,2,74,143,14,8,98,98,56,97,39,110,74,0,30,0,86,4,33,22,17,64,42,39,22,84,1,73,16,9,32,95,60,115,87,62,41,50,30,95,53,102,83,60,79,20,88,7,134,32,18,30,0,3,3,0,3,64,20,50,31,126,67,33,144,36,25,60,121,158,202,49,32,0,27,163,82,16,17,24,55,5,0,33,9,1,16,14,14,0,2,4,0,3,1,3,12,5,10,22,2,32,65,8,128,90,16,104,64,25,166,57,5,0,21,137,20,181,42,73,12,113,40,78,160,33,4,18,51,2,0,26,118,0,0,18,77,2,2,36,52,9,71,77,53,1,53,0,0,0,2,23,16,48,7,6,24,48,0,5,29,21,62,19,89,196,81,24,16,23,13,37,44,64,18,33,109,107,21,54,12,54,39,22,129,88,1,27,56,8,75,6,5,54,3,16,0,1,12,0,60,67,6,24,88,101,71,27,29,4,69,0,3,0,0,2,0,48,38,0,8,16,0,47,12,120,76,76,106,60,64,89,45,79,153,50,64,19,25,119,73,60,150,71,0,107,51,96,86,45,6,0,0,26,4,23,0,12,0,0,20,4,10,20,44,60,68,3,0,0,0,0,69,180,196,115,137,36,53,65,159,115,145,74,114,17,22,80,21,51,36,56,134,40,195,71,56,55,49,22,13,2,74,126,13,7,103,100,72,94,33,120,61,1,24,0,82,3,17,12,11,41,41,21,11,90,1,55,20,9,32,117,52,120,85,58,34,43,27,108,52,92,87,57,68,27,87,7,97,28,15,38,0,1,2,0,6,48,17,44,27,125,63,52,165,40,23,68,122,143,214,36,28,2,16,141,67,17,11,20,36,16,0,33,11,3,18,18,16,0,8,0,2,0,1,0,5,5,13,24,2,26,60,34,145,82,18,117,52,24,159,50,4,0,29,105,6,175,32,73,7,100,14,81,144,59,11,26,49,2,1,50,113,0,1,19,82,5,7,24,57,38,53,51,117,9,52,0,0,0,1,2,11,38,4,6,11,40,1,29,22,5,47,22,47,182,24,35,76,54,57,63,86,40,4,18,3,6,35,24,65,105,85,45,69,95,9,74,60,6,55,14,6,63,2,6,0,0,22,0,10,56,10,30,102,116,57,26,25,3,60,0,1,1,0,20,0,68,41,2,28,15,0,38,13,132,94,89,104,60,66,96,46,82,150,43,43,23,11,131,90,54,144,82,0,111,56,93,87,39,15,0,0,23,5,26,1,11,0,0,20,1,16,16,28,47,106,4,0,0,0,0,49,130,191,136,160,38,62,36,200,122,165,74,112,14,25,79,49,35,25,62,36,30,90,80,60,35,70,14,6,1,74,138,12,4,99,101,76,102,39,135,64,2,36,0,96,3,24,10,20,34,57,35,19,99,0,73,25,7,33,100,64,106,85,66,36,46,34,102,60,86,79,58,86,28,70,10,92,30,11,58,0,3,2,0,2,46,18,45,24,129,69,62,167,37,25,62,113,165,186,50,25,1,20,142,92,11,9,23,55,5,0,32,10,2,18,20,13,1,3,2,0,2,0,0,8,6,6,18,2,35,76,9,149,87,23,105,49,32,153,70,4,1,25,123,3,175,20,91,5,103,37,86,136,36,7,15,50,5,0,20,134,0,0,16,64,0,18,9,44,26,25,89,69,2,63,0,0,0,0,19,19,52,14,9,33,40,1,8,34,24,67,43,90,198,51,15,10,33,29,25,16,35,46,43,58,94,21,35,22,59,50,27,78,105,4,113,78,10,58,6,1,55,5,12,0,0,8,0,66,66,9,39,109,112,50,26,20,1,64,0,0,0,0,3,1,64,27,3,21,12,0,33,12,128,85,87,104,57,68,92,45,82,148,42,33,24,21,120,82,59,86,76,0,123,58,90,86,30,10,0,0,26,5,20,3,14,0,2,18,1,10,24,17,55,65,0,0,0,0,0,56,141,194,128,140,22,75,62,160,132,147,98,114,21,34,118,65,30,31,55,36,30,120,65,64,54,62,18,4,0,62,145,8,4,99,94,55,94,36,115,67,1,24,1,71,6,23,12,16,31,45,19,10,97,2,68,25,10,32,108,55,126,86,49,51,51,28,112,46,73,75,68,85,28,80,7,113,28,24,31,0,2,2,1,4,45,14,53,35,129,71,60,162,37,19,68,101,154,202,78,28,2,27,146,88,14,7,32,54,5,0,31,9,3,15,14,16,0,6,0,0,6,0,0,4,2,11,14,5,31,46,31,141,66,24,119,74,40,183,36,0,0,28,107,17,202,22,100,7,119,17,79,151,33,5,14,38,2,0,32,108,0,0,26,63,0,1,32,52,13,65,60,55,2,64,0,1,0,0,17,20,50,12,8,22,43,3,6,27,36,60,18,81,201,67,25,21,10,21,28,56,52,34,44,121,76,38,64,13,48,53,16,112,107,0,42,62,5,48,12,1,44,8,24,0,0,30,0,16,102,14,33,93,111,73,29,31,2,45,0,0,0,0,7,0,58,20,1,5,8,0,40,9,119,82,86,96,55,89,75,50,58,159,39,67,22,30,130,80,64,91,62,0,113,55,92,95,26,4,0,5,32,3,33,0,11,0,1,24,5,29,31,24,50,114,8,0,0,0,0,60,167,189,154,147,49,96,48,165,119,145,123,134,57,105,106,168,38,29,97,211,134,153,111,90,77,42,16,8,1,53,143,13,9,102,82,87,103,58,102,29,8,69,26,69,23,60,8,99,65,30,60,67,186,114,124,164,55,40,194,72,115,131,166,76,112,63,88,34,81,31,57,29,25,84,5,115,31,38,59,22,51,37,44,78,56,18,49,36,102,80,59,143,35,19,79,117,137,222,28,21,23,19,143,34,63,39,29,45,53,20,37,15,36,17,18,50,2,3,1,2,15,2,0,18,8,16,49,43,93,76,21,151,88,28,121,77,36,177,67,3,3,22,139,22,188,33,82,8,101,34,88,149,53,12,56,58,5,5,72,134,0,36,46,90,1,63,72,58,30,130,19,118,13,59,1,1,0,1,13,53,76,19,19,188,55,67,135,108,97,49,187,60,17,64,8,8,58,3,15,0,0,27,0,8,128,52,23,102,99,77,26,24,2,51,0,0,1,0,7,0,78,40,4,40,6,0,36,14,41,80,54,103,54,56,81,3,85,109,14,15,0,84,79,102,62,133,85,1,126,56,95,82,36,19,4,0,0,4,13,0,3,0,3,21,5,30,34,29,47,119,7,0,0,0,0,76,143

Organism: NCBI:txid376758

Sequence (2076 aa):
DFLSVGKLELPGSMIGAVRDRAIDSGVLAKLSPEQPTIFGPVKGAVFSGVPRAKIVGEGEVKPSASVDVSAFTAQPIKVVTQQRVSDEFMWADADYRLGVLQDLISPALGASIGRAVDLIAFHGIDPATGKAASAVHTSLNKTKNIVDATDSATADLVKAVGLIAGAGLQVPNGVALDPAFSFALSTEVYPKGSPLAGQPMYPAAGFAGLDNWRGLNVGASSTVSGAPEMSPASGVKAIVGDFSRVHWGFQRNFPIELIEYGDPDQTGRDLKGHNEVMVRAEAVLYVAIESLDSFAVVKEDFLSVGKLELPGSMIGAVRDRAIDSGVLAKLSPEQPTIFGPVKGAVFSGVPRAKIVGEGEVKPSASVDVSAFTAQPIKVVTQQRVSDEFMWADADYRLGVLQDLISPALGASIGRAVDLIAFHGIDPATGKAASAVHTSLNKTKNIVDATDSATADLVKAVGLIAGAGLQVPNGVALDPAFSFALSTEVYPKGSPLAGQPMYPAAGFAGLDNWRGLNVGASSTVSGAPEMSPASGVKAIVGDFSRVHWGFQRNFPIELIEYGDPDQTGRDLKGHNEVMVRAEAVLYVAIESLDSFAVVKEDFLSVGKLELPGSMIGAVRDRAIDSGVLAKLSPEQPTIFGPVKGAVFSGVPRAKIVGEGEVKPSASVDVSAFTAQPIKVVTQQRVSDEFMWADADYRLGVLQDLISPALGASIGRAVDLIAFHGIDPATGKAASAVHTSLNKTKNIVDATDSATADLVKAVGLIAGAGLQVPNGVALDPAFSFALSTEVYPKGSPLAGQPMYPAAGFAGLDNWRGLNVGASSTVSGAPEMSPASGVKAIVGDFSRVHWGFQRNFPIELIEYGDPDQTGRDLKGHNEVMVRAEAVLYVAIESLDSFAVVKEDFLSVGKLELPGSMIGAVRDRAIDSGVLAKLSPEQPTIFGPVKGAVFSGVPRAKIVGEGEVKPSASVDVSAFTAQPIKVVTQQRVSDEFMWADADYRLGVLQDLISPALGASIGRAVDLIAFHGIDPATGKAASAVHTSLNKTKNIVDATDSATADLVKAVGLIAGAGLQVPNGVALDPAFSFALSTEVYPKGSPLAGQPMYPAAGFAGLDNWRGLNVGASSTVSGAPEMSPASGVKAIVGDFSRVHWGFQRNFPIELIEYGDPDQTGRDLKGHNEVMVRAEAVLYVAIESLDSFAVVKEDFLSVGKLELPGSMIGAVRDRAIDSGVLAKLSPEQPTIFGPVKGAVFSGVPRAKIVGEGEVKPSASVDVSAFTAQPIKVVTQQRVSDEFMWADADYRLGVLQDLISPALGASIGRAVDLIAFHGIDPATGKAASAVHTSLNKTKNIVDATDSATADLVKAVGLIAGAGLQVPNGVALDPAFSFALSTEVYPKGSPLAGQPMYPAAGFAGLDNWRGLNVGASSTVSGAPEMSPASGVKAIVGDFSRVHWGFQRNFPIELIEYGDPDQTGRDLKGHNEVMVRAEAVLYVAIESLDSFAVVKEDFLSVGKLELPGSMIGAVRDRAIDSGVLAKLSPEQPTIFGPVKGAVFSGVPRAKIVGEGEVKPSASVDVSAFTAQPIKVVTQQRVSDEFMWADADYRLGVLQDLISPALGASIGRAVDLIAFHGIDPATGKAASAVHTSLNKTKNIVDATDSATADLVKAVGLIAGAGLQVPNGVALDPAFSFALSTEVYPKGSPLAGQPMYPAAGFAGLDNWRGLNVGASSTVSGAPEMSPASGVKAIVGDFSRVHWGFQRNFPIELIEYGDPDQTGRDLKGHNEVMVRAEAVLYVAIESLDSFAVVKEDFLSVGKLELPGSMIGAVRDRAIDSGVLAKLSPEQPTIFGPVKGAVFSGVPRAKIVGEGEVKPSASVDVSAFTAQPIKVVTQQRVSDEFMWADADYRLGVLQDLISPALGASIGRAVDLIAFHGIDPATGKAASAVHTSLNKTKNIVDATDSATADLVKAVGLIAGAGLQVPNGVALDPAFSFALLDNWRGLNVGASSTVSGAPEMSPASGVKAIVGDFSRVHWGFQRNFPIELIEYGDPDQTGRDLKGHNEVMVRAEAVLYVAIESLDSFAVVKE

Foldseek 3Di:
DDDDPVVVPDPDDDPADDDPVDAFLDFLCPQDPADADADDKDKDKDWDDDDDADDDDDPGDGDDDDTDMDMWIKGKAKDKDKDKFFPVVVVVCPVVVHVCPPRNCQVNRQSVVSLQVLLCAAPCARLAAQDHDDRDDDHLPPFPQEQEDDLQLAVSVVVQLCLQCVVPDFDWAEKEFEPVSLQSHDFDADDPPDPRHPDTQDNHDDPPPAQDDPRHGYHYDNSNQSVPSHDPTFQWGMKIFNSNQKHKHWNDFDRKDKDQFQDPPPPPDTRVNRRIIMIMGITMMIIIGNDNSGMYTYGD/DDDDCVVVDDDDDDPADDDDDDFQQADLCVQDPADADAAWKDKDKDWDDDDDADDDDPPGDGDDDDTDMDMWMWGKDKDKDKDWFFVVVVVCCVVVVRVPVPPPVQVNVVSVVNLQVLLCQAPNDRLAVQDHHPRSPDHQPPFPAEFEDDPQLVVRVVVQQCLQVVVPHDRWAEKEFEPVSQQCQLQVADDPPDDRGPDGPHDPRPSHGDCDDPRHGYDYGNSNQSVVRHDVGFQWGMKIFHSVQKHKHWNFFDHKDKAQFADVVPPPDINVVRRIIMIMGMTMMIIIGNDRSGMHTYGD/DDDDDVVVVDDDDDPADDDPDDDFLADLVQQEPADADAADKDKDKDWQDDWDADDDDVPDDGDDTDTDMDMWIWHKDKDKDKDKFFLVVVVCCPVVVRVCVVPVPQVNQVSVVSLQVLQCQAPNDRLAQQDHDPSHDAHQVPFDAEFEDDPQLVVRVVVQQCLQPVVPSDRFAEKEFELVSQQSNQAPADDPPDPRGVHGPHPPDDSDGDCADPRHGYDYGNSNQSVPRHPDRFQFGMKTFRCNQKHKHWNFWDHWDKAQFDDPPPPPQTNVNRNIIMIMTMTMMIIIGRDNSTMYTYGD/DDDDCVVVVDPDDDDADDFPPDDQLDDPVLQPPADADAADKDKDKDWDDDWDADDDDPPGDGDDTDTDMDMWIKHKFKDKDKDKDFVVVVVCCVVVVRVPVPRYVQVVRVSLVSLQLNLCQAQCAGLQAQDHDPNRDDHLPPFPQEFADDLQLQVSVVVQLCSQCVVVDAHKAAKEFEPVSLQSHDQDADDPPDPSHPHGQDSHDPDPPDQDDPRHGYDYGNSNQPHVSHDVTQQWGMKIFNCNQKHKHWNDFDHKDKDQFDDVPPPPQTNVNRRMIMIMGMTMMMMIGNDNNTMYIHGD/DDDDCPVPDDPDDDPADDDDDDDFAAFLVQQDPADADAAFKDKDKDWDDDWDADDDDVPGDGDDTDTDMDMWMWHKDKDKDKDKAFVVVVVCCVPVNHVCVPHPPQVNQVRVVSLQQLLCQAPNPRLAVQDHDDNDDDHLPPFPAEFEDDLQLVVSVVVQQCLQVVPDHDRWAEKEFELVSQQCAPQPFDPPPDPGHNDHPRPPCPSPRDQDDPNHGYDYGNSNQSVVRHDPTPQWGMKIFHSHQKHKHWNDWDHKDKDQFADPPPPPDTRVNRNMIMIMTMTMMIIIGNDNSGMYIYGD/DDDDPVVVPDVDDDPADDDPDDDFLDDLCLAEPADADAADKDKDKDFFDDWDADDDDPPRDGDDTDGDIDMWIWHKDKDKDKDKDFLVVVVVCVPVVRCCCPPPPQVNQQSVVSLQQNLCAQPCDRLQAQDHDDNHDDHQLPADQEDEDDPALVVSVVSLQVSQVVVPGDRWQAKEFEPVSQQRQQADADPPPPPRHGHGPHPPADSHGDQDDPRHGYDYGNSNQVHPSHDPTSQWTMKTFHSHQKHKHWNFFDHKDKDQFDDPVPPVDTCVNRRMIMIMGMTMMIIIHDDNSGMYIYGD/DDDDCVVVDDPDAADADDQDDDDQQAFLCLADPAPEDAAFKDKDKDWDAADDADDDDPDDDGDDTDTDMDMWIKHKDKDKDKDKDAPVVVVVCVPRVNCCVPRPVQVVLVSVVSLQQLLCQAPCAGLQAQDHDPRDDDHLPPFPAEFEDDPQLVVRVVVSLVQQCPHHPFHKAEKEFEPVSVVNADQDDPHHGYRYHNSQQVHVSNVDGFQWGMKIFNSHQKHKHWNDWDGKDKAQFDQPPPPPDTCVRRVMIMIMGMTMMIIIGNDNSTMYTYGD

Radius of gyration: 54.23 Å; Cα contacts (8 Å, |Δi|>4): 4685; chains: 7; bounding box: 198×152×64 Å

Secondary structure (DSSP, 8-state):
----STTTT---EE------S-----SHHHHS------SS-EEEEEEE-----EEE-TT-----B--EEE--EE--EEEEEEEEEEHHHHHHHHHS---TTTTTSHHHHTTSHHHHHHHHHHT-B-SSSSSB-SS----TTS-S-EEE--S-TTHHHHHHHTTTTTTTSS---EEEE-TTHHHHS------SSSTTTTS-SS--SS-TT---BTTBEEEE-GGGTTSSSSSS--S--EEEE-SSSEEEEEEEE---EEE-SS-SS-SS--TTTTTEEEEEEEEEEEEEES-STTEEEEE-/----SSSS----EEEEEEESS-----SHHHHS------SS-EEEEEE------EEE-SSS----B---EEEEEE--EEEEEEEEEEHHHHHHHHHTT--HIIIIIHHHHHHHHHHHHHHHHHT---TTT-S--TT----SS--S-EEE--S-HHHHHHHHTHHHHTTTPPPP-EEEE-HHHHHHHHT-BPPTTSTT-SSBSSTT-SSS--SB-SSSEEEE-TTTTTTTTSSS---EEEEEE-TTSEEEEEEEEEEEEEE-SS-TT-SS--STTTTEEEEEEEEEEEEEES-STTEEEEE-/----STTT----EEEEEEESS-----SHHHHS------SS-EEEEEE------EEE-TTS--PPPP--EEEEEE--EEEEEEEEEETTHHHHHHHS---TIIIIIHHHHHSHHHHHHHHHTTT-B-TTT-SB-SS----SSS-S--EE--SSTTHHHHHHHHHHHHT-S----EEEE-HHHHHHHHT-BPPSSSTTBTBBS-TT-SSS--SEETTEEEEE-TTTTTTTTSSS--SEEEEEE-TTS-EEEEEEE---EEE-SS-GGGSS--TTTTTEEEEEEEEEEEEE-S-GGGEEEEE-/----STTT----EEPPP----S----SSSSSS------SS-EEEEEE------EEE-SSS--------EEEEEE--EEEEEEEEEEHHHHHHHHTTT--HIIIIIHHHHHHHHHHHHHHHHHH-B-SSSSSB-SS----TTS-S-B----S-SHHHHHHHHHHHHTTS-S----EEE-HHHHTTS---B--SSSSSTT-BSS--SSSTT--EETTEEEEE-TTTTTTTTSSS-----EEES-GGGEEEEEEEE---EEE-SS-TTSSS--TTTTTEEEEEEEEEEEEEES-SSS-EE---/----STTS----EEEEEEESS-----SHHHHS------SS-EEEEEEE-----EEE-TT-----B--EEEEEEE--EEEEEEEEEEHHHHHTTTTTT---TTTTSHHHHHHHHHHHHHHHHHT-B-TTT-SBPSS----TT--S-B----S-SSHHHHHHHTTTSSSS-PPP-EEEE-TTHHHHTTS-B--TTSSSSS-BSSTT-TTSPPSEETTEEEEE-TTTTTTTTSSS-----EEEE-TTSEEEEEEEE---EEE-SS-SS-SS--STTTTEEEEEEEEEEEEEES-STTEEE---/----STTT----EEEEEEESS-----SSSSSS------SS-EEEEEE-S----EEE-SSS--------EEEEEE--EEEEEEEEEEHHHHHHHHHS---HHHHTSHHHHHTTTHHHHHHHHHH-B-TTSSSBPSS----SSS-S-EEE--S-HHHHHHHHHHHHTTTT-PPP-EEEE-HHHHHHHHT----SSSSSTTS-S-SSSSSS--SEETTEEEEE-SSTT-TTTSSS---EEEEEE-GGGEEEEEEEEEEEE---SS-GGGSS--HHHHTEEEEEEEEEEEEEE--STTEEEEE-/----SSSS----------S-------SHHHHS------SS-EEEEEE-S--------SSS--------EEEEEE--EEEEEEEEEEHHHHHHHHHTT--HHHHTHHHHHHHHHHHHHHHHHHH-B-SSSSSB-SS----SSS-S-EEE--S-HHHHHHHHHHHHHSSSS----EEEE-HHHHTT---B-SSSEEEE-GGGTTTTTSSS-----EEEE-TTSEEEEEEEE---EEE-SS-SS-SS--TTTS-EEEEEEEEEEEEEE--STTEEEEE-